Protein 5J09 (pdb70)

Organism: Beak and feather disease virus (NCBI:txid77856)

InterPro domains:
  IPR003383 Circovirus capsid protein [PF02443] (20-240)
  IPR038652 Circovirus capsid superfamily [G3DSA:2.60.120.950] (46-247)

Nearest PDB structures (foldseek):
  5j09-assembly1_J  TM=1.003E+00  e=5.217E-34  Beak and feather disease virus
  5j09-assembly1_A  TM=1.002E+00  e=1.500E-33  Beak and feather disease virus
  5j09-assembly1_D  TM=1.003E+00  e=3.091E-33  Beak and feather disease virus
  5j09-assembly1_I  TM=1.002E+00  e=6.733E-33  Beak and feather disease virus
  5j36-assembly1_E  TM=9.340E-01  e=5.034E-30  Beak and feather disease virus

Solvent-accessible surface area: 68090 Å² total; per-residue (Å²): 64,57,7,46,3,76,14,20,60,7,49,56,35,98,2,89,95,21,107,69,62,108,54,85,25,12,1,21,5,27,53,27,22,0,1,0,59,46,9,16,134,93,24,72,46,0,75,72,3,88,1,110,25,0,43,4,69,45,0,36,1,2,0,38,6,18,27,19,21,59,49,24,35,9,5,2,2,0,1,4,0,40,1,63,48,76,117,0,67,155,1,147,32,147,54,64,66,103,59,3,26,0,0,73,35,56,42,24,120,70,8,67,0,7,143,2,13,112,22,92,4,86,1,58,47,98,39,47,146,39,8,26,8,65,7,103,48,82,4,4,108,51,90,1,47,0,0,0,2,0,11,2,32,3,105,110,58,2,28,0,1,0,16,0,1,0,46,0,3,0,116,65,54,3,40,5,76,8,12,58,6,46,60,36,101,1,88,89,19,104,67,62,107,55,81,27,12,1,22,5,23,53,26,24,0,1,0,49,38,5,24,124,87,36,60,77,0,119,93,2,83,9,106,18,0,48,6,85,45,0,35,1,3,0,34,5,19,28,20,22,59,48,26,31,10,5,2,2,0,2,3,0,40,5,66,38,66,127,0,68,145,3,133,34,149,69,60,54,103,67,3,15,0,0,76,38,58,41,27,120,71,8,67,0,6,133,2,12,114,25,91,3,84,2,67,44,98,44,53,126,30,9,15,10,80,46,58,24,150,51,100,2,40,0,0,0,2,0,11,2,28,2,103,109,59,3,27,0,1,0,16,0,2,0,53,0,3,0,82,76,71,58,4,47,4,73,6,18,64,6,48,60,34,95,2,89,91,19,103,73,62,113,54,87,28,13,2,20,4,19,52,26,22,0,2,0,40,31,7,8,154,91,27,63,49,0,95,83,6,86,12,107,17,0,37,6,71,48,0,39,1,4,0,33,6,19,26,20,22,60,43,24,34,11,6,2,2,0,2,3,0,41,3,66,44,72,117,0,71,141,4,133,24,144,65,65,75,104,72,3,20,0,0,74,42,53,37,25,118,73,7,58,0,7,125,1,13,114,20,87,5,83,2,70,43,118,40,50,91,36,8,26,8,75,54,57,8,151,51,95,2,40,0,0,0,2,0,12,4,28,2,106,104,61,2,29,0,1,0,19,0,2,0,53,0,6,0,80,102,40,56,0,45,4,76,15,11,58,7,51,59,35,99,2,90,91,20,105,70,63,108,50,84,26,11,1,21,5,24,53,26,25,0,0,0,65,40,1,21,117,90,28,77,55,0,77,71,3,82,2,109,22,0,42,5,70,43,0,33,1,2,0,34,6,18,27,20,22,61,50,24,34,9,4,1,1,0,2,3,0,41,2,63,32,76,122,0,62,159,0,126,27,143,55,65,68,101,76,3,26,0,0,79,39,59,42,25,117,73,7,58,0,6,126,1,13,111,24,90,4,82,1,48,41,98,37,58,144,35,10,28,8,64,5,117,95,6,11,120,50,89,2,46,0,0,0,2,0,12,4,30,3,104,108,60,3,28,0,0,0,17,0,1,0,49,0,5,0,84,69,34,61,0,51,4,70,10,17,64,7,49,61,35,101,2,89,91,19,106,66,62,106,54,82,28,13,1,19,4,43,53,25,21,0,1,0,53,40,11,20,167,100,30,76,66,0,108,86,0,83,3,130,15,0,31,3,71,51,0,36,1,4,0,41,5,18,26,19,22,62,44,25,31,10,4,2,2,0,2,4,0,39,0,65,32,63,124,0,64,164,11,140,36,132,61,64,75,102,66,3,32,0,0,78,32,57,42,24,130,74,6,58,0,6,122,2,12,116,35,89,4,82,1,61,45,146,46,56,87,38,9,23,10,87,41,112,20,12,120,51,96,2,39,0,0,0,2,0,11,3,28,3,102,104,56,1,28,0,2,0,16,0,2,0,58,0,8,0,88,64,72,55,4,49,4,73,22,16,61,6,46,60,33,97,2,88,91,22,105,73,61,113,55,86,27,13,1,20,5,21,53,25,20,0,1,0,47,50,6,27,118,98,122,78,32,2,93,96,20,87,12,107,11,0,37,9,89,51,0,41,1,6,0,45,6,18,26,19,22,61,39,24,36,11,5,2,2,0,2,3,0,42,2,69,41,63,129,0,67,148,1,129,31,145,62,63,80,100,52,3,27,0,1,75,36,61,43,26,120,71,8,68,0,6,143,6,12,114,24,88,3,83,1,70,36,112,48,58,94,34,11,18,10,84,54,115,16,6,143,38,92,2,37,0,0,0,0,0,12,3,32,3,105,104,60,2,28,0,1,0,20,0,2,0,53,0,7,0,79,96,36,60,0,45,3,75,9,11,56,5,50,56,34,101,2,89,88,18,103,67,68,107,52,84,28,15,1,22,4,22,54,24,21,0,1,0,57,44,4,26,115,89,27,76,65,1,104,75,1,90,4,128,17,0,46,3,80,45,0,37,1,3,0,34,6,18,28,22,20,62,49,27,32,10,4,1,1,0,2,4,0,40,5,64,32,71,116,0,73,145,9,130,52,148,64,66,50,106,60,2,19,0,0,77,37,57,36,24,132,76,7,62,0,6,124,2,14,111,35,90,3,85,1,59,35,137,44,56,88,40,8,25,8,89,42,114,22,12,120,53,92,2,37,0,0,0,2,0,12,3,28,2,102,105,58,2,26,0,0,0,19,0,1,0,48,0,3,0,83,62,66,57,5,43,5,72,25,17,60,6,48,58,33,107,2,90,92,19,105,74,61,108,45,84,26,13,1,16,4,22,55,25,20,0,1,0,49,50,18,23,130,92,123,54,18,1,89,85,8,88,13,110,19,0,50,8,79,42,0,39,1,5,0,29,6,18,26,21,20,60,49,26,33,10,5,2,1,0,2,3,0,41,1,68,35,70,116,0,66,167,12,120,31,142,68,62,75,102,74,2,27,0,0,72,40,53,36,27,116,71,9,65,0,6,135,2,12,114,22,90,4,90,3,68,38,142,44,46,69,40,9,24,10,81,50,53,6,154,51,89,2,40,0,0,0,1,0,12,3,30,3,101,107,57,2,24,0,1,0,18,0,2,0,52,0,3,0,90,99,61,55,6,47,4,75,8,19,66,7,48,58,34,103,2,94,89,18,103,77,73,108,48,91,26,17,1,21,5,26,56,27,22,0,1,0,50,29,8,25,136,103,31,57,68,0,82,83,5,87,13,113,17,0,37,6,82,48,0,36,1,4,0,49,6,18,26,20,22,61,31,24,32,10,6,1,2,0,1,3,0,39,3,77,49,66,121,0,67,170,10,135,26,144,66,72,71,100,73,3,22,0,0,78,42,52,37,24,118,77,8,69,0,6,142,6,13,111,26,87,5,82,1,72,50,99,36,47,127,31,8,14,9,83,50,56,13,140,53,95,1,42,0,0,0,2,0,12,3,31,3,100,104,58,2,25,0,1,0,18,0,2,0,53,0,8,0,76,84,48,54,0,46,3,75,12,20,64,7,49,56,35,100,2,93,87,19,103,76,71,107,49,89,26,17,1,19,5,20,54,28,22,0,0,0,70,46,12,19,169,98,25,79,66,1,112,70,1,93,2,121,18,0,42,7,83,47,0,38,1,4,0,49,6,17,27,20,21,60,48,26,32,10,5,2,1,0,2,3,0,41,4,68,52,82,121,0,68,139,0,145,26,144,63,75,59,103,61,2,16,0,0,72,32,59,38,25,119,74,8,42,0,4,123,6,14,113,28,90,4,81,2,78,55,109,35,53,128,34,9,17,9,78,44,120,16,14,129,50,97,2,47,0,0,0,2,0,12,2,32,3,101,105,58,2,26,0,2,0,19,0,2,0,50,0,6,0,81,68

B-factor: mean 31.11, std 16.13, range [8.39, 122.55]

Sequence (1698 aa):
RIYTLRLTRQFQFKINKQTTSVGNLIFNADYITFALDDFLQAVPNPHTLNFEDYRIKLAKMEMRPTGGHYTVQSDGFGHTAVIQDSRITRFKTTADQTQDPLAPFDGAKKWFVSRGFKRLLRPKPNSARTGWIPLQSAGTKVRHYGIAFSFPQPEQTITYVTKLTLYVQFRRIYTLRLTRQFQFKINKQTTSVGNLIFNADYITFALDDFLQAVPNPHTLNFEDYRIKLAKMEMRPTGGHYTVQSDGFGHTAVIQDSRITRFKTTADQTQDPLAPFDGAKKWFVSRGFKRLLRPKPNSARTGWIPLGTKVRHYGIAFSFPQPEQTITYVTKLTLYVQFRQRIYTLRLTRQFQFKINKQTTSVGNLIFNADYITFALDDFLQAVPNPHTLNFEDYRIKLAKMEMRPTGGHYTVQSDGFGHTAVIQDSRITRFKTTADQTQDPLAPFDGAKKWFVSRGFKRLLRPKPNSARTGWIPLGTKVRHYGIAFSFPQPEQTITYVTKLTLYVQFRQRIYTLRLTRQFQFKINKQTTSVGNLIFNADYITFALDDFLQAVPNPHTLNFEDYRIKLAKMEMRPTGGHYTVQSDGFGHTAVIQDSRITRFKTTADQTQDPLAPFDGAKKWFVSRGFKRLLRPKPNSARTGWIPLQAGTKVRHYGIAFSFPQPEQTITYVTKLTLYVQFRQRIYTLRLTRQFQFKINKQTTSVGNLIFNADYITFALDDFLQAVPNPHTLNFEDYRIKLAKMEMRPTGGHYTVQSDGFGHTAVIQDSRITRFKTTADQTQDPLAPFDGAKKWFVSRGFKRLLRPKPNSARTGWIPLAGTKVRHYGIAFSFPQPEQTITYVTKLTLYVQFRQRIYTLRLTRQFQFKINKQTTSVGNLIFNADYITFALDDFLQAVPNPHTLNFEDYRIKLAKMEMRPTGGHYTVQSDGFGHTAVIQDSRITRFKTTADQTQDPLAPFDGAKKWFVSRGFKRLLRPKPNSARTGWIPLAGTKVRHYGIAFSFPQPEQTITYVTKLTLYVQFRQRIYTLRLTRQFQFKINKQTTSVGNLIFNADYITFALDDFLQAVPNPHTLNFEDYRIKLAKMEMRPTGGHYTVQSDGFGHTAVIQDSRITRFKTTADQTQDPLAPFDGAKKWFVSRGFKRLLRPKPNSARTGWIPLAGTKVRHYGIAFSFPQPEQTITYVTKLTLYVQFRQRIYTLRLTRQFQFKINKQTTSVGNLIFNADYITFALDDFLQAVPNPHTLNFEDYRIKLAKMEMRPTGGHYTVQSDGFGHTAVIQDSRITRFKTTADQTQDPLAPFDGAKKWFVSRGFKRLLRPKPNSARTGWIPLGTKVRHYGIAFSFPQPEQTITYVTKLTLYVQFRQRIYTLRLTRQFQFKINKQTTSVGNLIFNADYITFALDDFLQAVPNPHTLNFEDYRIKLAKMEMRPTGGHYTVQSDGFGHTAVIQDSRITRFKTTADQTQDPLAPFDGAKKWFVSRGFKRLLRPKPNSARTGWIPLGTKVRHYGIAFSFPQPEQTITYVTKLTLYVQFRQRIYTLRLTRQFQFKINKQTTSVGNLIFNADYITFALDDFLQAVPNPHTLNFEDYRIKLAKMEMRPTGGHYTVQSDGFGHTAVIQDSRITRFKTTADQTQDPLAPFDGAKKWFVSRGFKRLLRPKPNSARTGWIPLAGTKVRHYGIAFSFPQPEQTITYVTKLTLYVQFRQ

Radius of gyration: 36.26 Å; Cα contacts (8 Å, |Δi|>4): 4708; chains: 10; bounding box: 75×99×94 Å

CATH classification: 2.60.120.950

Secondary structure (DSSP, 8-state):
--EEEEEEEEEEEEEPPP-SSTTS--EEEEEEEE-HHHH-SSSPPTTTTT--EEEEEEEEEEEEEETT-BTTB---EEEEEE--SGGGGGGS-SS-BSS-SSTTSTT-EEEETTTBEEEEE--B--HHHH--EE----GGG--EEEEEEEEEPPSS-EEEEEEEEEEEEE-/-EEEEEEEEEEEEEEPPP-SSTTS--EEEEEEEE-GGGG-SSS--GGGTT--EEEEEEEEEEEEEETT-BTTB---EEEEEE--SGGGGGGS-SS-BSS-SSTTSTT-EEEETTT-EEEEE--B--HHHH--EE--TT--EEEEEEEEEPPSS-EEEEEEEEEEEEEE-/--EEEEEEEEEEEEEPPP-SSTTS--EEEEEEEE-GGGT-TTS--GGGS---EEEEEEEEEEEEEETT-BTTB---EEEEEE--SGGGGGGS-SS-BSS-SSTTSTT-EEEETTTBEEEEE--B--HHHH--EE--TT--EEEEEEEEEPPSS-EEEEEEEEEEEEEE-/-EEEEEEEEEEEEEEPPP-SSTTS--EEEEEEEE-HHHH-TTS--GGGTT--EEEEEEEEEEEEE-TT-BTTB---EEEEEE--SGGGGGGS-SS-BSS-SSTTSTT-EEEETTTBEEEEE--B--HHHH--EE---GGG--EEEEEEEEEPPSS-EEEEEEEEEEEEEE-/-EEEEEEEEEEEEEEPPP-SSTTS--EEEEEEEE-GGGG-TTS--GGGTT--EEEEEEEEEEEEEETT-BTTB---EEEEEE--SGGGGG---SS-BSS-SSTTSTT-EEEETTT-EEEEE--B--HHHH--EE--GGG--EEEEEEEEEPPSS-EEEEEEEEEEEEEE-/--EEEEEEEEEEEEEPPP-SSTTS--EEEEEEEE-HHHH--SSS-GGGS---EEEEEEEEEEEEE-TT-BTTB---EEEEEE--SGGGGGGS-SS-BSS-SSTTSTT-EEEETTTBEEEEE--B--HHHH--EE--GGG--EEEEEEEEEPPSS-EEEEEEEEEEEEEE-/-EEEEEEEEEEEEEEPPP-SSTTS--EEEEEEEE-GGGG-SSS--GGGTT--EEEEEEEEEEEEEETT-BTTB---EEEEEE--SGGGGGGS-SS-BSS-SSTTSTT-EEEETTT-EEEEE--B--HHHH--EE--GGG--EEEEEEEEEPPSS-EEEEEEEEEEEEEE-/--EEEEEEEEEEEEEPPP-SSTTS--EEEEEEEE-HHHH--SSS-GGGS---EEEEEEEEEEEEEETT-BTTB---EEEEEE--SGGGGGGS-SS-BSS-SSTTSTT-EEEETTT-EEEEE--B--HHHH--EE--TT--EEEEEEEEEPPSS-EEEEEEEEEEEEEE-/-EEEEEEEEEEEEEEPPP-SSTTS--EEEEEEEE-GGGG-SSS--GGGSS--EEEEEEEEEEEEEETT-BTTB---EEEEEE--SGGGGGGS-SS-BSS-SSTTSTT-EEEETTT-EEEEE--B--HHHH--EE--TT--EEEEEEEEEPPSS-EEEEEEEEEEEEEE-/-EEEEEEEEEEEEEEPPP-SSTTS--EEEEEEEE-GGGG-TTS--GGGTT--EEEEEEEEEEEEEETT-BTTB---EEEEEE--SGGGGGGS-SS-BSS-SSTTSTT-EEEETTTBEEEEE--B--HHHH--EE--GGG--EEEEEEEEEPPSS-EEEEEEEEEEEEEE-

Structure (mmCIF, N/CA/C/O backbone):
data_5J09
#
_entry.id   5J09
#
_cell.length_a   78.791
_cell.length_b   148.370
_cell.length_c   188.620
_cell.angle_alpha   90.00
_cell.angle_beta   90.00
_cell.angle_gamma   90.00
#
_symmetry.space_group_name_H-M   'P 21 21 21'
#
loop_
_entity.id
_entity.type
_entity.pdbx_description
1 polymer 'Beak and feather disease virus capsid protein'
2 water water
#
loop_
_atom_site.group_PDB
_atom_site.id
_atom_site.type_symbol
_atom_site.label_atom_id
_atom_site.label_alt_id
_atom_site.label_comp_id
_atom_site.label_asym_id
_atom_site.label_entity_id
_atom_site.label_seq_id
_atom_site.pdbx_PDB_ins_code
_atom_site.Cartn_x
_atom_site.Cartn_y
_atom_site.Cartn_z
_atom_site.occupancy
_atom_site.B_iso_or_equiv
_atom_site.auth_seq_id
_atom_site.auth_comp_id
_atom_site.auth_asym_id
_atom_site.auth_atom_id
_atom_site.pdbx_PDB_model_num
ATOM 1 N N . ARG A 1 56 ? 11.196 96.156 54.456 1.00 26.44 46 ARG A N 1
ATOM 2 C CA . ARG A 1 56 ? 12.067 95.401 53.511 1.00 25.94 46 ARG A CA 1
ATOM 3 C C . ARG A 1 56 ? 13.506 95.379 54.014 1.00 27.26 46 ARG A C 1
ATOM 4 O O . ARG A 1 56 ? 14.112 96.428 54.235 1.00 25.39 46 ARG A O 1
ATOM 10 N N . ILE A 1 57 ? 14.048 94.177 54.189 1.00 21.97 47 ILE A N 1
ATOM 11 C CA . ILE A 1 57 ? 15.395 93.980 54.716 1.00 21.87 47 ILE A CA 1
ATOM 12 C C . ILE A 1 57 ? 16.253 93.377 53.613 1.00 19.44 47 ILE A C 1
ATOM 13 O O . ILE A 1 57 ? 15.917 92.325 53.056 1.00 20.61 47 ILE A O 1
ATOM 29 N N . TYR A 1 58 ? 17.356 94.047 53.300 1.00 16.34 48 TYR A N 1
ATOM 30 C CA . TYR A 1 58 ? 18.336 93.554 52.346 1.00 15.54 48 TYR A CA 1
ATOM 31 C C . TYR A 1 58 ? 19.542 93.012 53.101 1.00 16.89 48 TYR A C 1
ATOM 32 O O . TYR A 1 58 ? 20.024 93.634 54.052 1.00 19.86 48 TYR A O 1
ATOM 50 N N . THR A 1 59 ? 20.022 91.848 52.677 1.00 15.41 49 THR A N 1
ATOM 51 C CA . THR A 1 59 ? 21.101 91.150 53.359 1.00 17.58 49 THR A CA 1
ATOM 52 C C . THR A 1 59 ? 22.341 91.106 52.478 1.00 15.28 49 THR A C 1
ATOM 53 O O . THR A 1 59 ? 22.253 90.862 51.271 1.00 15.56 49 THR A O 1
ATOM 64 N N . LEU A 1 60 ? 23.494 91.341 53.096 1.00 18.48 50 LEU A N 1
ATOM 65 C CA . LEU A 1 60 ? 24.784 91.282 52.427 1.00 16.30 50 LEU A CA 1
ATOM 66 C C . LEU A 1 60 ? 25.698 90.366 53.224 1.00 17.30 50 LEU A C 1
ATOM 67 O O . LEU A 1 60 ? 25.854 90.545 54.437 1.00 16.62 50 LEU A O 1
ATOM 83 N N . ARG A 1 61 ? 26.289 89.381 52.552 1.00 17.70 51 ARG A N 1
ATOM 84 C CA . ARG A 1 61 ? 27.224 88.458 53.182 1.00 19.84 51 ARG A CA 1
ATOM 85 C C . ARG A 1 61 ? 28.644 88.876 52.825 1.00 12.96 51 ARG A C 1
ATOM 86 O O . ARG A 1 61 ? 28.985 88.980 51.642 1.00 16.82 51 ARG A O 1
ATOM 107 N N . LEU A 1 62 ? 29.463 89.110 53.846 1.00 13.86 52 LEU A N 1
ATOM 108 C CA . LEU A 1 62 ? 30.854 89.499 53.674 1.00 15.54 52 LEU A CA 1
ATOM 109 C C . LEU A 1 62 ? 31.749 88.534 54.440 1.00 16.55 52 LEU A C 1
ATOM 110 O O . LEU A 1 62 ? 31.342 87.956 55.453 1.00 16.70 52 LEU A O 1
ATOM 126 N N . THR A 1 63 ? 32.975 88.363 53.951 1.00 16.45 53 THR A N 1
ATOM 127 C CA . THR A 1 63 ? 33.883 87.393 54.543 1.00 15.11 53 THR A CA 1
ATOM 128 C C . THR A 1 63 ? 35.322 87.863 54.391 1.00 18.07 53 THR A C 1
ATOM 129 O O . THR A 1 63 ? 35.675 88.539 53.421 1.00 14.49 53 THR A O 1
ATOM 140 N N . ARG A 1 64 ? 36.148 87.487 55.366 1.00 15.24 54 ARG A N 1
ATOM 141 C CA . ARG A 1 64 ? 37.587 87.692 55.297 1.00 14.16 54 ARG A CA 1
ATOM 142 C C . ARG A 1 64 ? 38.270 86.563 56.055 1.00 15.41 54 ARG A C 1
ATOM 143 O O . ARG A 1 64 ? 37.658 85.894 56.894 1.00 11.14 54 ARG A O 1
ATOM 164 N N . GLN A 1 65 ? 39.549 86.354 55.752 1.00 14.28 55 GLN A N 1
ATOM 165 C CA . GLN A 1 65 ? 40.312 85.268 56.348 1.00 16.57 55 GLN A CA 1
ATOM 166 C C . GLN A 1 65 ? 41.656 85.783 56.841 1.00 19.87 55 GLN A C 1
ATOM 167 O O . GLN A 1 65 ? 42.134 86.843 56.429 1.00 15.34 55 GLN A O 1
ATOM 181 N N . PHE A 1 66 ? 42.268 85.006 57.727 1.00 12.36 56 PHE A N 1
ATOM 182 C CA . PHE A 1 66 ? 43.591 85.321 58.251 1.00 14.07 56 PHE A CA 1
ATOM 183 C C . PHE A 1 66 ? 44.132 84.077 58.940 1.00 20.59 56 PHE A C 1
ATOM 184 O O . PHE A 1 66 ? 43.403 83.115 59.198 1.00 14.67 56 PHE A O 1
ATOM 201 N N . GLN A 1 67 ? 45.428 84.109 59.225 1.00 20.31 57 GLN A N 1
ATOM 202 C CA . GLN A 1 67 ? 46.097 83.017 59.912 1.00 15.83 57 GLN A CA 1
ATOM 203 C C . GLN A 1 67 ? 46.115 83.279 61.411 1.00 23.57 57 GLN A C 1
ATOM 204 O O . GLN A 1 67 ? 46.227 84.425 61.854 1.00 17.11 57 GLN A O 1
ATOM 218 N N . PHE A 1 68 ? 45.986 82.209 62.187 1.00 17.44 58 PHE A N 1
ATOM 219 C CA . PHE A 1 68 ? 46.126 82.270 63.633 1.00 17.09 58 PHE A CA 1
ATOM 220 C C . PHE A 1 68 ? 47.018 81.122 64.077 1.00 18.85 58 PHE A C 1
ATOM 221 O O . PHE A 1 68 ? 46.975 80.033 63.497 1.00 18.46 58 PHE A O 1
ATOM 238 N N . LYS A 1 69 ? 47.838 81.373 65.094 1.00 16.54 59 LYS A N 1
ATOM 239 C CA . LYS A 1 69 ? 48.794 80.388 65.576 1.00 20.93 59 LYS A CA 1
ATOM 240 C C . LYS A 1 69 ? 48.683 80.244 67.085 1.00 14.59 59 LYS A C 1
ATOM 241 O O . LYS A 1 69 ? 48.590 81.239 67.810 1.00 15.99 59 LYS A O 1
ATOM 260 N N . ILE A 1 70 ? 48.693 78.998 67.549 1.00 16.97 60 ILE A N 1
ATOM 261 C CA . ILE A 1 70 ? 48.836 78.673 68.963 1.00 14.53 60 ILE A CA 1
ATOM 262 C C . ILE A 1 70 ? 50.250 78.141 69.151 1.00 19.02 60 ILE A C 1
ATOM 263 O O . ILE A 1 70 ? 50.605 77.092 68.598 1.00 17.93 60 ILE A O 1
ATOM 279 N N . ASN A 1 71 ? 51.055 78.864 69.921 1.00 21.30 61 ASN A N 1
ATOM 280 C CA . ASN A 1 71 ? 52.468 78.542 70.053 1.00 19.92 61 ASN A CA 1
ATOM 281 C C . ASN A 1 71 ? 52.685 77.416 71.055 1.00 16.70 61 ASN A C 1
ATOM 282 O O . ASN A 1 71 ? 51.920 77.242 72.008 1.00 15.67 61 ASN A O 1
ATOM 293 N N . LYS A 1 72 ? 53.746 76.644 70.828 1.00 19.14 62 LYS A N 1
ATOM 294 C CA . LYS A 1 72 ? 54.079 75.563 71.741 1.00 19.91 62 LYS A CA 1
ATOM 295 C C . LYS A 1 72 ? 54.326 76.115 73.139 1.00 18.77 62 LYS A C 1
ATOM 296 O O . LYS A 1 72 ? 54.811 77.236 73.314 1.00 16.04 62 LYS A O 1
ATOM 315 N N . GLN A 1 73 ? 53.986 75.313 74.142 1.00 17.90 63 GLN A N 1
ATOM 316 C CA . GLN A 1 73 ? 54.146 75.736 75.524 1.00 23.07 63 GLN A CA 1
ATOM 317 C C . GLN A 1 73 ? 55.626 75.846 75.871 1.00 20.24 63 GLN A C 1
ATOM 318 O O . GLN A 1 73 ? 56.402 74.917 75.629 1.00 17.58 63 GLN A O 1
ATOM 332 N N . THR A 1 74 ? 56.016 76.991 76.431 1.00 23.83 64 THR A N 1
ATOM 333 C CA . THR A 1 74 ? 57.387 77.225 76.859 1.00 29.06 64 THR A CA 1
ATOM 334 C C . THR A 1 74 ? 57.494 77.604 78.329 1.00 29.96 64 THR A C 1
ATOM 335 O O . THR A 1 74 ? 58.612 77.764 78.832 1.00 28.71 64 THR A O 1
ATOM 346 N N . THR A 1 75 ? 56.373 77.758 79.028 1.00 24.38 65 THR A N 1
ATOM 347 C CA . THR A 1 75 ? 56.365 78.071 80.448 1.00 24.47 65 THR A CA 1
ATOM 348 C C . THR A 1 75 ? 55.643 76.964 81.201 1.00 25.99 65 THR A C 1
ATOM 349 O O . THR A 1 75 ? 54.611 76.460 80.745 1.00 21.71 65 THR A O 1
ATOM 360 N N . SER A 1 76 ? 56.192 76.587 82.354 1.00 24.06 66 SER A N 1
ATOM 361 C CA . SER A 1 76 ? 55.612 75.532 83.180 1.00 26.85 66 SER A CA 1
ATOM 362 C C . SER A 1 76 ? 55.410 74.256 82.364 1.00 22.62 66 SER A C 1
ATOM 363 O O . SER A 1 76 ? 54.394 73.568 82.485 1.00 21.03 66 SER A O 1
ATOM 371 N N . VAL A 1 77 ? 56.397 73.941 81.520 1.00 22.41 67 VAL A N 1
ATOM 372 C CA . VAL A 1 77 ? 56.281 72.799 80.622 1.00 28.02 67 VAL A CA 1
ATOM 373 C C . VAL A 1 77 ? 56.047 71.530 81.429 1.00 29.15 67 VAL A C 1
ATOM 374 O O . VAL A 1 77 ? 56.698 71.288 82.454 1.00 21.98 67 VAL A O 1
ATOM 387 N N . GLY A 1 78 ? 55.117 70.704 80.954 1.00 23.38 68 GLY A N 1
ATOM 388 C CA . GLY A 1 78 ? 54.684 69.522 81.666 1.00 25.41 68 GLY A CA 1
ATOM 389 C C . GLY A 1 78 ? 53.415 69.712 82.466 1.00 20.67 68 GLY A C 1
ATOM 390 O O . GLY A 1 78 ? 52.834 68.719 82.919 1.00 25.90 68 GLY A O 1
ATOM 394 N N . ASN A 1 79 ? 52.971 70.952 82.646 1.00 19.96 69 ASN A N 1
ATOM 395 C CA . ASN A 1 79 ? 51.769 71.267 83.399 1.00 25.48 69 ASN A CA 1
ATOM 396 C C . ASN A 1 79 ? 50.713 71.864 82.478 1.00 18.35 69 ASN A C 1
ATOM 397 O O . ASN A 1 79 ? 51.014 72.397 81.406 1.00 14.04 69 ASN A O 1
ATOM 408 N N . LEU A 1 80 ? 49.462 71.766 82.915 1.00 19.00 70 LEU A N 1
ATOM 409 C CA . LEU A 1 80 ? 48.338 72.285 82.147 1.00 21.68 70 LEU A CA 1
ATOM 410 C C . LEU A 1 80 ? 48.190 73.780 82.401 1.00 17.16 70 LEU A C 1
ATOM 411 O O . LEU A 1 80 ? 47.992 74.205 83.544 1.00 18.40 70 LEU A O 1
ATOM 427 N N . ILE A 1 81 ? 48.286 74.576 81.337 1.00 14.68 71 ILE A N 1
ATOM 428 C CA . ILE A 1 81 ? 48.019 76.005 81.401 1.00 14.05 71 ILE A CA 1
ATOM 429 C C . ILE A 1 81 ? 47.140 76.382 80.217 1.00 16.30 71 ILE A C 1
ATOM 430 O O . ILE A 1 81 ? 47.138 75.711 79.181 1.00 16.52 71 ILE A O 1
ATOM 446 N N . PHE A 1 82 ? 46.390 77.469 80.379 1.00 15.73 72 PHE A N 1
ATOM 447 C CA . PHE A 1 82 ? 45.468 77.947 79.362 1.00 19.22 72 PHE A CA 1
ATOM 448 C C . PHE A 1 82 ? 45.799 79.382 78.979 1.00 22.73 72 PHE A C 1
ATOM 449 O O . PHE A 1 82 ? 46.293 80.166 79.796 1.00 18.35 72 PHE A O 1
ATOM 466 N N . ASN A 1 83 ? 45.521 79.713 77.722 1.00 17.81 73 ASN A N 1
ATOM 467 C CA . ASN A 1 83 ? 45.523 81.083 77.231 1.00 21.98 73 ASN A CA 1
ATOM 468 C C . ASN A 1 83 ? 44.273 81.283 76.383 1.00 21.13 73 ASN A C 1
ATOM 469 O O . ASN A 1 83 ? 43.508 80.344 76.140 1.00 16.24 73 ASN A O 1
ATOM 480 N N . ALA A 1 84 ? 44.057 82.515 75.929 1.00 18.62 74 ALA A N 1
ATOM 481 C CA . ALA A 1 84 ? 42.863 82.819 75.158 1.00 16.62 74 ALA A CA 1
ATOM 482 C C . ALA A 1 84 ? 43.119 84.019 74.260 1.00 24.15 74 ALA A C 1
ATOM 483 O O . ALA A 1 84 ? 44.085 84.765 74.438 1.00 19.17 74 ALA A O 1
ATOM 490 N N . ASP A 1 85 ? 42.232 84.182 73.281 1.00 14.16 75 ASP A N 1
ATOM 491 C CA . ASP A 1 85 ? 42.226 85.341 72.402 1.00 17.55 75 ASP A CA 1
ATOM 492 C C . ASP A 1 85 ? 40.773 85.622 72.038 1.00 18.40 75 ASP A C 1
ATOM 493 O O . ASP A 1 85 ? 39.860 84.923 72.485 1.00 14.25 75 ASP A O 1
ATOM 502 N N . TYR A 1 86 ? 40.552 86.650 71.221 1.00 18.45 76 TYR A N 1
ATOM 503 C CA . TYR A 1 86 ? 39.184 87.036 70.908 1.00 16.85 76 TYR A CA 1
ATOM 504 C C . TYR A 1 86 ? 39.145 87.797 69.591 1.00 17.64 76 TYR A C 1
ATOM 505 O O . TYR A 1 86 ? 40.163 88.299 69.106 1.00 19.04 76 TYR A O 1
ATOM 523 N N . ILE A 1 87 ? 37.941 87.876 69.028 1.00 17.93 77 ILE A N 1
ATOM 524 C CA . ILE A 1 87 ? 37.684 88.546 67.760 1.00 17.87 77 ILE A CA 1
ATOM 525 C C . ILE A 1 87 ? 36.505 89.491 67.946 1.00 19.98 77 ILE A C 1
ATOM 526 O O . ILE A 1 87 ? 35.515 89.142 68.599 1.00 17.36 77 ILE A O 1
ATOM 542 N N . THR A 1 88 ? 36.616 90.686 67.377 1.00 16.79 78 THR A N 1
ATOM 543 C CA . THR A 1 88 ? 35.515 91.635 67.308 1.00 15.42 78 THR A CA 1
ATOM 544 C C . THR A 1 88 ? 35.207 91.921 65.844 1.00 20.14 78 THR A C 1
ATOM 545 O O . THR A 1 88 ? 35.980 91.580 64.945 1.00 15.48 78 THR A O 1
ATOM 556 N N . PHE A 1 89 ? 34.064 92.559 65.605 1.00 16.80 79 PHE A N 1
ATOM 557 C CA . PHE A 1 89 ? 33.543 92.730 64.256 1.00 20.83 79 PHE A CA 1
ATOM 558 C C . PHE A 1 89 ? 33.142 94.178 64.022 1.00 18.91 79 PHE A C 1
ATOM 559 O O . PHE A 1 89 ? 32.414 94.768 64.828 1.00 22.03 79 PHE A O 1
ATOM 576 N N . ALA A 1 90 ? 33.619 94.741 62.916 1.00 21.02 80 ALA A N 1
ATOM 577 C CA . ALA A 1 90 ? 33.178 96.038 62.429 1.00 23.55 80 ALA A CA 1
ATOM 578 C C . ALA A 1 90 ? 32.943 95.927 60.932 1.00 20.90 80 ALA A C 1
ATOM 579 O O . ALA A 1 90 ? 33.715 95.277 60.223 1.00 17.81 80 ALA A O 1
ATOM 586 N N . LEU A 1 91 ? 31.868 96.557 60.457 1.00 19.90 81 LEU A N 1
ATOM 587 C CA . LEU A 1 91 ? 31.533 96.468 59.040 1.00 18.93 81 LEU A CA 1
ATOM 588 C C . LEU A 1 91 ? 32.695 96.935 58.171 1.00 24.54 81 LEU A C 1
ATOM 589 O O . LEU A 1 91 ? 32.948 96.369 57.100 1.00 20.06 81 LEU A O 1
ATOM 605 N N . ASP A 1 92 ? 33.427 97.957 58.621 1.00 22.74 82 ASP A N 1
ATOM 606 C CA . ASP A 1 92 ? 34.560 98.451 57.847 1.00 28.47 82 ASP A CA 1
ATOM 607 C C . ASP A 1 92 ? 35.663 97.406 57.713 1.00 26.24 82 ASP A C 1
ATOM 608 O O . ASP A 1 92 ? 36.455 97.478 56.769 1.00 26.14 82 ASP A O 1
ATOM 617 N N . ASP A 1 93 ? 35.739 96.439 58.634 1.00 26.76 83 ASP A N 1
ATOM 618 C CA . ASP A 1 93 ? 36.698 95.349 58.487 1.00 23.34 83 ASP A CA 1
ATOM 619 C C . ASP A 1 93 ? 36.423 94.507 57.249 1.00 17.15 83 ASP A C 1
ATOM 620 O O . ASP A 1 93 ? 37.335 93.842 56.744 1.00 21.51 83 ASP A O 1
ATOM 629 N N . PHE A 1 94 ? 35.185 94.514 56.757 1.00 20.76 84 PHE A N 1
ATOM 630 C CA . PHE A 1 94 ? 34.776 93.673 55.644 1.00 21.96 84 PHE A CA 1
ATOM 631 C C . PHE A 1 94 ? 34.428 94.458 54.386 1.00 23.04 84 PHE A C 1
ATOM 632 O O . PHE A 1 94 ? 34.273 93.845 53.323 1.00 23.20 84 PHE A O 1
ATOM 649 N N . LEU A 1 95 ? 34.299 95.781 54.477 1.00 35.07 85 LEU A N 1
ATOM 650 C CA . LEU A 1 95 ? 33.883 96.620 53.351 1.00 49.92 85 LEU A CA 1
ATOM 651 C C . LEU A 1 95 ? 35.051 97.468 52.854 1.00 60.39 85 LEU A C 1
ATOM 652 O O . LEU A 1 95 ? 35.061 98.692 53.010 1.00 72.59 85 LEU A O 1
ATOM 668 N N . GLN A 1 96 ? 36.037 96.824 52.234 1.00 63.63 86 GLN A N 1
ATOM 669 C CA . GLN A 1 96 ? 37.037 97.570 51.478 1.00 68.03 86 GLN A CA 1
ATOM 670 C C . GLN A 1 96 ? 36.842 97.436 49.976 1.00 67.31 86 GLN A C 1
ATOM 671 O O . GLN A 1 96 ? 36.921 98.435 49.257 1.00 71.10 86 GLN A O 1
ATOM 685 N N . ALA A 1 97 ? 36.554 96.229 49.486 1.00 63.33 87 ALA A N 1
ATOM 686 C CA . ALA A 1 97 ? 36.260 96.059 48.068 1.00 67.07 87 ALA A CA 1
ATOM 687 C C . ALA A 1 97 ? 34.923 96.694 47.706 1.00 66.40 87 ALA A C 1
ATOM 688 O O . ALA A 1 97 ? 34.764 97.235 46.606 1.00 64.15 87 ALA A O 1
ATOM 695 N N . VAL A 1 98 ? 33.958 96.645 48.619 1.00 53.44 88 VAL A N 1
ATOM 696 C CA . VAL A 1 98 ? 32.591 97.076 48.333 1.00 49.25 88 VAL A CA 1
ATOM 697 C C . VAL A 1 98 ? 32.449 98.564 48.634 1.00 48.12 88 VAL A C 1
ATOM 698 O O . VAL A 1 98 ? 32.926 99.026 49.680 1.00 42.06 88 VAL A O 1
ATOM 711 N N . PRO A 1 99 ? 31.803 99.349 47.770 1.00 46.80 89 PRO A N 1
ATOM 712 C CA . PRO A 1 99 ? 31.549 100.754 48.109 1.00 44.92 89 PRO A CA 1
ATOM 713 C C . PRO A 1 99 ? 30.636 100.872 49.321 1.00 37.39 89 PRO A C 1
ATOM 714 O O . PRO A 1 99 ? 29.898 99.949 49.671 1.00 35.00 89 PRO A O 1
ATOM 725 N N . ASN A 1 100 ? 30.695 102.031 49.965 1.00 34.95 90 ASN A N 1
ATOM 726 C CA . ASN A 1 100 ? 29.903 102.248 51.167 1.00 39.76 90 ASN A CA 1
ATOM 727 C C . ASN A 1 100 ? 28.420 102.070 50.843 1.00 35.35 90 ASN A C 1
ATOM 728 O O . ASN A 1 100 ? 27.922 102.691 49.894 1.00 34.77 90 ASN A O 1
ATOM 739 N N . PRO A 1 101 ? 27.684 101.242 51.593 1.00 34.89 91 PRO A N 1
ATOM 740 C CA . PRO A 1 101 ? 26.259 101.041 51.276 1.00 27.67 91 PRO A CA 1
ATOM 741 C C . PRO A 1 101 ? 25.429 102.313 51.333 1.00 29.69 91 PRO A C 1
ATOM 742 O O . PRO A 1 101 ? 24.279 102.296 50.874 1.00 25.00 91 PRO A O 1
ATOM 753 N N . HIS A 1 102 ? 25.963 103.407 51.883 1.00 35.82 92 HIS A N 1
ATOM 754 C CA . HIS A 1 102 ? 25.237 104.671 51.879 1.00 38.86 92 HIS A CA 1
ATOM 755 C C . HIS A 1 102 ? 25.125 105.257 50.480 1.00 28.48 92 HIS A C 1
ATOM 756 O O . HIS A 1 102 ? 24.223 106.063 50.230 1.00 33.82 92 HIS A O 1
ATOM 770 N N . THR A 1 103 ? 26.017 104.871 49.565 1.00 30.29 93 THR A N 1
ATOM 771 C CA . THR A 1 103 ? 25.876 105.305 48.180 1.00 31.27 93 THR A CA 1
ATOM 772 C C . THR A 1 103 ? 24.672 104.645 47.526 1.00 36.34 93 THR A C 1
ATOM 773 O O . THR A 1 103 ? 24.014 105.258 46.680 1.00 32.66 93 THR A O 1
ATOM 784 N N . LEU A 1 104 ? 24.391 103.396 47.876 1.00 33.02 94 LEU A N 1
ATOM 785 C CA . LEU A 1 104 ? 23.025 102.911 47.805 1.00 33.04 94 LEU A CA 1
ATOM 786 C C . LEU A 1 104 ? 22.191 103.674 48.825 1.00 40.84 94 LEU A C 1
ATOM 787 O O . LEU A 1 104 ? 22.671 104.035 49.904 1.00 51.75 94 LEU A O 1
ATOM 803 N N . ASN A 1 105 ? 20.927 103.918 48.491 1.00 29.87 95 ASN A N 1
ATOM 804 C CA . ASN A 1 105 ? 20.139 104.832 49.309 1.00 37.39 95 ASN A CA 1
ATOM 805 C C . ASN A 1 105 ? 19.735 104.201 50.644 1.00 32.09 95 ASN A C 1
ATOM 806 O O . ASN A 1 105 ? 18.602 104.385 51.104 1.00 34.24 95 ASN A O 1
ATOM 817 N N . PHE A 1 106 ? 20.647 103.467 51.282 1.00 28.70 96 PHE A N 1
ATOM 818 C CA . PHE A 1 106 ? 20.387 102.878 52.591 1.00 31.92 96 PHE A CA 1
ATOM 819 C C . PHE A 1 106 ? 20.717 103.876 53.691 1.00 26.80 96 PHE A C 1
ATOM 820 O O . PHE A 1 106 ? 21.689 104.633 53.595 1.00 28.33 96 PHE A O 1
ATOM 837 N N . GLU A 1 107 ? 19.910 103.851 54.748 1.00 22.58 97 GLU A N 1
ATOM 838 C CA . GLU A 1 107 ? 20.057 104.755 55.882 1.00 28.14 97 GLU A CA 1
ATOM 839 C C . GLU A 1 107 ? 20.747 104.099 57.070 1.00 33.08 97 GLU A C 1
ATOM 840 O O . GLU A 1 107 ? 21.588 104.731 57.716 1.00 27.66 97 GLU A O 1
ATOM 852 N N . ASP A 1 108 ? 20.419 102.842 57.368 1.00 28.65 98 ASP A N 1
ATOM 853 C CA . ASP A 1 108 ? 20.955 102.148 58.528 1.00 29.17 98 ASP A CA 1
ATOM 854 C C . ASP A 1 108 ? 21.484 100.784 58.111 1.00 23.35 98 ASP A C 1
ATOM 855 O O . ASP A 1 108 ? 21.168 100.270 57.036 1.00 20.84 98 ASP A O 1
ATOM 864 N N . TYR A 1 109 ? 22.294 100.199 58.989 1.00 23.10 99 TYR A N 1
ATOM 865 C CA . TYR A 1 109 ? 22.728 98.821 58.841 1.00 21.27 99 TYR A CA 1
ATOM 866 C C . TYR A 1 109 ? 22.706 98.164 60.213 1.00 21.56 99 TYR A C 1
ATOM 867 O O . TYR A 1 109 ? 22.696 98.835 61.248 1.00 18.73 99 TYR A O 1
ATOM 885 N N . ARG A 1 110 ? 22.700 96.835 60.207 1.00 21.34 100 ARG A N 1
ATOM 886 C CA . ARG A 1 110 ? 22.679 96.064 61.442 1.00 19.18 100 ARG A CA 1
ATOM 887 C C . ARG A 1 110 ? 23.373 94.734 61.194 1.00 19.66 100 ARG A C 1
ATOM 888 O O . ARG A 1 110 ? 23.078 94.052 60.208 1.00 17.59 100 ARG A O 1
ATOM 909 N N . ILE A 1 111 ? 24.303 94.381 62.078 1.00 19.42 101 ILE A N 1
ATOM 910 C CA . ILE A 1 111 ? 25.010 93.105 61.988 1.00 16.99 101 ILE A CA 1
ATOM 911 C C . ILE A 1 111 ? 24.103 92.049 62.613 1.00 21.62 101 ILE A C 1
ATOM 912 O O . ILE A 1 111 ? 24.075 91.877 63.833 1.00 23.13 101 ILE A O 1
ATOM 928 N N . LYS A 1 112 ? 23.357 91.332 61.769 1.00 17.22 102 LYS A N 1
ATOM 929 C CA . LYS A 1 112 ? 22.414 90.334 62.265 1.00 16.35 102 LYS A CA 1
ATOM 930 C C . LYS A 1 112 ? 23.142 89.127 62.842 1.00 20.98 102 LYS A C 1
ATOM 931 O O . LYS A 1 112 ? 22.787 88.629 63.917 1.00 19.58 102 LYS A O 1
ATOM 950 N N . LEU A 1 113 ? 24.154 88.636 62.133 1.00 16.66 103 LEU A N 1
ATOM 951 C CA . LEU A 1 113 ? 24.793 87.380 62.487 1.00 15.35 103 LEU A CA 1
ATOM 952 C C . LEU A 1 113 ? 26.253 87.429 62.068 1.00 18.36 103 LEU A C 1
ATOM 953 O O . LEU A 1 113 ? 26.604 88.053 61.063 1.00 15.34 103 LEU A O 1
ATOM 969 N N . ALA A 1 114 ? 27.099 86.770 62.855 1.00 18.62 104 ALA A N 1
ATOM 970 C CA . ALA A 1 114 ? 28.508 86.615 62.532 1.00 16.50 104 ALA A CA 1
ATOM 971 C C . ALA A 1 114 ? 28.907 85.163 62.747 1.00 14.44 104 ALA A C 1
ATOM 972 O O . ALA A 1 114 ? 28.373 84.477 63.623 1.00 16.36 104 ALA A O 1
ATOM 979 N N . LYS A 1 115 ? 29.844 84.698 61.930 1.00 13.54 105 LYS A N 1
ATOM 980 C CA . LYS A 1 115 ? 30.332 83.329 61.998 1.00 16.75 105 LYS A CA 1
ATOM 981 C C . LYS A 1 115 ? 31.850 83.346 62.026 1.00 19.41 105 LYS A C 1
ATOM 982 O O . LYS A 1 115 ? 32.481 84.064 61.244 1.00 14.28 105 LYS A O 1
ATOM 1001 N N . MET A 1 116 ? 32.428 82.564 62.932 1.00 16.79 106 MET A N 1
ATOM 1002 C CA . MET A 1 116 ? 33.864 82.342 62.983 1.00 14.84 106 MET A CA 1
ATOM 1003 C C . MET A 1 116 ? 34.131 80.858 62.794 1.00 18.60 106 MET A C 1
ATOM 1004 O O . MET A 1 116 ? 33.565 80.026 63.511 1.00 15.47 106 MET A O 1
ATOM 1018 N N . GLU A 1 117 ? 34.978 80.530 61.822 1.00 11.56 107 GLU A N 1
ATOM 1019 C CA . GLU A 1 117 ? 35.410 79.158 61.591 1.00 18.90 107 GLU A CA 1
ATOM 1020 C C . GLU A 1 117 ? 36.927 79.142 61.525 1.00 16.78 107 GLU A C 1
ATOM 1021 O O . GLU A 1 117 ? 37.522 79.804 60.667 1.00 16.06 107 GLU A O 1
ATOM 1033 N N . MET A 1 118 ? 37.547 78.394 62.432 1.00 15.44 108 MET A N 1
ATOM 1034 C CA . MET A 1 118 ? 38.997 78.290 62.525 1.00 12.18 108 MET A CA 1
ATOM 1035 C C . MET A 1 118 ? 39.368 76.820 62.421 1.00 18.59 108 MET A C 1
ATOM 1036 O O . MET A 1 118 ? 38.931 76.009 63.244 1.00 13.53 108 MET A O 1
ATOM 1050 N N . ARG A 1 119 ? 40.159 76.477 61.407 1.00 13.51 109 ARG A N 1
ATOM 1051 C CA . ARG A 1 119 ? 40.508 75.092 61.151 1.00 12.73 109 ARG A CA 1
ATOM 1052 C C . ARG A 1 119 ? 42.018 74.955 61.012 1.00 17.11 109 ARG A C 1
ATOM 1053 O O . ARG A 1 119 ? 42.677 75.854 60.475 1.00 16.54 109 ARG A O 1
ATOM 1074 N N . PRO A 1 120 ? 42.593 73.850 61.482 1.00 15.41 110 PRO A N 1
ATOM 1075 C CA . PRO A 1 120 ? 44.052 73.708 61.450 1.00 15.84 110 PRO A CA 1
ATOM 1076 C C . PRO A 1 120 ? 44.587 73.585 60.032 1.00 17.93 110 PRO A C 1
ATOM 1077 O O . PRO A 1 120 ? 43.887 73.189 59.097 1.00 16.28 110 PRO A O 1
ATOM 1088 N N . THR A 1 121 ? 45.857 73.941 59.885 1.00 17.28 111 THR A N 1
ATOM 1089 C CA . THR A 1 121 ? 46.576 73.765 58.629 1.00 18.60 111 THR A CA 1
ATOM 1090 C C . THR A 1 121 ? 48.017 73.400 58.971 1.00 16.53 111 THR A C 1
ATOM 1091 O O . THR A 1 121 ? 48.320 72.943 60.079 1.00 20.54 111 THR A O 1
ATOM 1102 N N . GLY A 1 122 ? 48.922 73.603 58.017 1.00 17.01 112 GLY A N 1
ATOM 1103 C CA . GLY A 1 122 ? 50.325 73.320 58.250 1.00 23.72 112 GLY A CA 1
ATOM 1104 C C . GLY A 1 122 ? 50.647 71.861 58.462 1.00 24.14 112 GLY A C 1
ATOM 1105 O O . GLY A 1 122 ? 51.698 71.543 59.026 1.00 22.85 112 GLY A O 1
ATOM 1109 N N . GLY A 1 123 ? 49.770 70.959 58.031 1.00 21.18 113 GLY A N 1
ATOM 1110 C CA . GLY A 1 123 ? 50.027 69.540 58.148 1.00 22.14 113 GLY A CA 1
ATOM 1111 C C . GLY A 1 123 ? 49.695 68.930 59.490 1.00 20.94 113 GLY A C 1
ATOM 1112 O O . GLY A 1 123 ? 50.017 67.757 59.712 1.00 22.16 113 GLY A O 1
ATOM 1116 N N . HIS A 1 124 ? 49.067 69.680 60.393 1.00 21.31 114 HIS A N 1
ATOM 1117 C CA . HIS A 1 124 ? 48.686 69.124 61.683 1.00 20.83 114 HIS A CA 1
ATOM 1118 C C . HIS A 1 124 ? 47.686 67.990 61.491 1.00 17.68 114 HIS A C 1
ATOM 1119 O O . HIS A 1 124 ? 46.763 68.085 60.678 1.00 18.12 114 HIS A O 1
ATOM 1133 N N . TYR A 1 125 ? 47.879 66.909 62.241 1.00 15.48 115 TYR A N 1
ATOM 1134 C CA . TYR A 1 125 ? 46.980 65.765 62.167 1.00 14.84 115 TYR A CA 1
ATOM 1135 C C . TYR A 1 125 ? 45.752 66.002 63.039 1.00 14.23 115 TYR A C 1
ATOM 1136 O O . TYR A 1 125 ? 45.876 66.278 64.236 1.00 13.00 115 TYR A O 1
ATOM 1154 N N . THR A 1 126 ? 44.564 65.887 62.435 1.00 10.18 116 THR A N 1
ATOM 1155 C CA . THR A 1 126 ? 43.328 65.999 63.202 1.00 16.69 116 THR A CA 1
ATOM 1156 C C . THR A 1 126 ? 43.209 64.887 64.234 1.00 24.70 116 THR A C 1
ATOM 1157 O O . THR A 1 126 ? 42.572 65.075 65.277 1.00 21.31 116 THR A O 1
ATOM 1168 N N . VAL A 1 127 ? 43.805 63.721 63.960 1.00 17.12 117 VAL A N 1
ATOM 1169 C CA . VAL A 1 127 ? 43.785 62.612 64.913 1.00 19.46 117 VAL A CA 1
ATOM 1170 C C . VAL A 1 127 ? 44.867 62.735 65.970 1.00 17.90 117 VAL A C 1
ATOM 1171 O O . VAL A 1 127 ? 45.020 61.826 66.796 1.00 21.33 117 VAL A O 1
ATOM 1184 N N . GLN A 1 128 ? 45.621 63.829 65.972 1.00 16.11 118 GLN A N 1
ATOM 1185 C CA . GLN A 1 128 ? 46.632 64.088 66.989 1.00 17.67 118 GLN A CA 1
ATOM 1186 C C . GLN A 1 128 ? 45.991 64.918 68.097 1.00 23.80 118 GLN A C 1
ATOM 1187 O O . GLN A 1 128 ? 45.737 66.113 67.917 1.00 26.46 118 GLN A O 1
ATOM 1201 N N . SER A 1 129 ? 45.731 64.287 69.240 1.00 15.41 119 SER A N 1
ATOM 1202 C CA . SER A 1 129 ? 44.982 64.936 70.309 1.00 19.04 119 SER A CA 1
ATOM 1203 C C . SER A 1 129 ? 45.793 66.058 70.947 1.00 12.91 119 SER A C 1
ATOM 1204 O O . SER A 1 129 ? 46.974 65.887 71.261 1.00 17.63 119 SER A O 1
ATOM 1212 N N . ASP A 1 130 ? 45.148 67.211 71.147 1.00 12.89 120 ASP A N 1
ATOM 1213 C CA . ASP A 1 130 ? 45.758 68.324 71.863 1.00 11.86 120 ASP A CA 1
ATOM 1214 C C . ASP A 1 130 ? 44.763 68.975 72.822 1.00 10.93 120 ASP A C 1
ATOM 1215 O O . ASP A 1 130 ? 44.799 70.192 73.034 1.00 15.51 120 ASP A O 1
ATOM 1224 N N . GLY A 1 131 ? 43.874 68.182 73.408 1.00 11.88 121 GLY A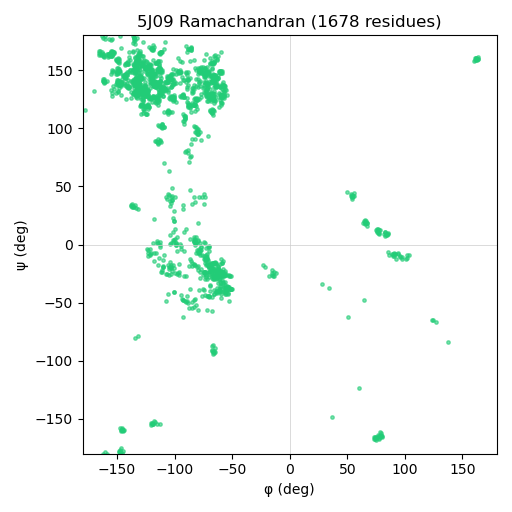 N 1
ATOM 1225 C CA . GLY A 1 131 ? 42.958 68.682 74.412 1.00 9.44 121 GLY A CA 1
ATOM 1226 C C . GLY A 1 131 ? 41.848 69.540 73.825 1.00 14.29 121 GLY A C 1
ATOM 1227 O O . GLY A 1 131 ? 41.600 69.569 72.617 1.00 12.47 121 GLY A O 1
ATOM 1231 N N . PHE A 1 132 ? 41.175 70.258 74.723 1.00 10.78 122 PHE A N 1
ATOM 1232 C CA . PHE A 1 132 ? 40.036 71.081 74.350 1.00 11.53 122 PHE A CA 1
ATOM 1233 C C . PHE A 1 132 ? 40.025 72.367 75.163 1.00 14.55 122 PHE A C 1
ATOM 1234 O O . PHE A 1 132 ? 40.408 72.388 76.336 1.00 11.27 122 PHE A O 1
ATOM 1251 N N . GLY A 1 133 ? 39.585 73.441 74.513 1.00 13.61 123 GLY A N 1
ATOM 1252 C CA . GLY A 1 133 ? 39.314 74.700 75.174 1.00 12.84 123 GLY A CA 1
ATOM 1253 C C . GLY A 1 133 ? 37.847 75.054 75.039 1.00 13.89 123 GLY A C 1
ATOM 1254 O O . GLY A 1 133 ? 37.006 74.160 74.902 1.00 12.19 123 GLY A O 1
ATOM 1258 N N . HIS A 1 134 ? 37.518 76.344 75.058 1.00 14.16 124 HIS A N 1
ATOM 1259 C CA . HIS A 1 134 ? 36.130 76.769 74.955 1.00 13.41 124 HIS A CA 1
ATOM 1260 C C . HIS A 1 134 ? 36.029 78.048 74.138 1.00 15.44 124 HIS A C 1
ATOM 1261 O O . HIS A 1 134 ? 36.982 78.823 74.028 1.00 14.98 124 HIS A O 1
ATOM 1275 N N . THR A 1 135 ? 34.850 78.248 73.556 1.00 14.29 125 THR A N 1
ATOM 1276 C CA . THR A 1 135 ? 34.466 79.512 72.952 1.00 13.99 125 THR A CA 1
ATOM 1277 C C . THR A 1 135 ? 33.308 80.104 73.742 1.00 16.74 125 THR A C 1
ATOM 1278 O O . THR A 1 135 ? 32.509 79.376 74.338 1.00 13.82 125 THR A O 1
ATOM 1289 N N . ALA A 1 136 ? 33.221 81.431 73.745 1.00 14.21 126 ALA A N 1
ATOM 1290 C CA . ALA A 1 136 ? 32.163 82.116 74.472 1.00 17.77 126 ALA A CA 1
ATOM 1291 C C . ALA A 1 136 ? 31.841 83.427 73.775 1.00 17.15 126 ALA A C 1
ATOM 1292 O O . ALA A 1 136 ? 32.745 84.140 73.332 1.00 16.33 126 ALA A O 1
ATOM 1299 N N . VAL A 1 137 ? 30.552 83.733 73.684 1.00 18.45 127 VAL A N 1
ATOM 1300 C CA . VAL A 1 137 ? 30.086 84.998 73.130 1.00 20.13 127 VAL A CA 1
ATOM 1301 C C . VAL A 1 137 ? 30.050 86.022 74.257 1.00 18.11 127 VAL A C 1
ATOM 1302 O O . VAL A 1 137 ? 29.343 85.838 75.253 1.00 23.28 127 VAL A O 1
ATOM 1315 N N . ILE A 1 138 ? 30.818 87.097 74.102 1.00 18.82 128 ILE A N 1
ATOM 1316 C CA . ILE A 1 138 ? 30.922 88.152 75.103 1.00 27.75 128 ILE A CA 1
ATOM 1317 C C . ILE A 1 138 ? 30.622 89.472 74.410 1.00 28.84 128 ILE A C 1
ATOM 1318 O O . ILE A 1 138 ? 31.366 89.890 73.514 1.00 20.12 128 ILE A O 1
ATOM 1334 N N . GLN A 1 139 ? 29.541 90.127 74.825 1.00 29.83 129 GLN A N 1
ATOM 1335 C CA . GLN A 1 139 ? 28.962 91.247 74.091 1.00 34.12 129 GLN A CA 1
ATOM 1336 C C . GLN A 1 139 ? 29.208 92.588 74.780 1.00 39.16 129 GLN A C 1
ATOM 1337 O O . GLN A 1 139 ? 28.326 93.448 74.822 1.00 45.84 129 GLN A O 1
ATOM 1351 N N . ASP A 1 140 ? 30.406 92.792 75.319 1.00 42.61 130 ASP A N 1
ATOM 1352 C CA . ASP A 1 140 ? 30.752 94.071 75.928 1.00 53.99 130 ASP A CA 1
ATOM 1353 C C . ASP A 1 140 ? 32.271 94.186 76.001 1.00 54.94 130 ASP A C 1
ATOM 1354 O O . ASP A 1 140 ? 33.005 93.299 75.557 1.00 47.79 130 ASP A O 1
ATOM 1363 N N . SER A 1 141 ? 32.737 95.299 76.575 1.00 55.90 131 SER A N 1
ATOM 1364 C CA . SER A 1 141 ? 34.164 95.597 76.617 1.00 62.87 131 SER A CA 1
ATOM 1365 C C . SER A 1 141 ? 34.946 94.593 77.454 1.00 50.92 131 SER A C 1
ATOM 1366 O O . SER A 1 141 ? 36.177 94.539 77.347 1.00 49.50 131 SER A O 1
ATOM 1374 N N . ARG A 1 142 ? 34.265 93.801 78.284 1.00 50.87 132 ARG A N 1
ATOM 1375 C CA . ARG A 1 142 ? 34.951 92.811 79.108 1.00 53.59 132 ARG A CA 1
ATOM 1376 C C . ARG A 1 142 ? 35.760 91.834 78.264 1.00 49.34 132 ARG A C 1
ATOM 1377 O O . ARG A 1 142 ? 36.756 91.280 78.744 1.00 45.28 132 ARG A O 1
ATOM 1398 N N . ILE A 1 143 ? 35.356 91.607 77.011 1.00 42.18 133 ILE A N 1
ATOM 1399 C CA . ILE A 1 143 ? 36.063 90.648 76.166 1.00 37.19 133 ILE A CA 1
ATOM 1400 C C . ILE A 1 143 ? 37.511 91.067 75.961 1.00 35.49 133 ILE A C 1
ATOM 1401 O O . ILE A 1 143 ? 38.385 90.219 75.740 1.00 28.28 133 ILE A O 1
ATOM 1417 N N . THR A 1 144 ? 37.793 92.370 76.030 1.00 38.71 134 THR A N 1
ATOM 1418 C CA . THR A 1 144 ? 39.122 92.872 75.698 1.00 39.76 134 THR A CA 1
ATOM 1419 C C . THR A 1 144 ? 40.209 92.307 76.602 1.00 38.41 134 THR A C 1
ATOM 1420 O O . THR A 1 144 ? 41.377 92.284 76.202 1.00 45.87 134 THR A O 1
ATOM 1431 N N . ARG A 1 145 ? 39.862 91.856 77.805 1.00 46.75 135 ARG A N 1
ATOM 1432 C CA . ARG A 1 145 ? 40.854 91.339 78.740 1.00 41.28 135 ARG A CA 1
ATOM 1433 C C . ARG A 1 145 ? 41.248 89.896 78.453 1.00 47.63 135 ARG A C 1
ATOM 1434 O O . ARG A 1 145 ? 41.995 89.312 79.246 1.00 45.27 135 ARG A O 1
ATOM 1455 N N . PHE A 1 146 ? 40.780 89.307 77.352 1.00 41.72 136 PHE A N 1
ATOM 1456 C CA . PHE A 1 146 ? 40.952 87.879 77.119 1.00 47.51 136 PHE A CA 1
ATOM 1457 C C . PHE A 1 146 ? 42.074 87.540 76.148 1.00 51.37 136 PHE A C 1
ATOM 1458 O O . PHE A 1 146 ? 42.258 86.361 75.833 1.00 56.55 136 PHE A O 1
ATOM 1475 N N . LYS A 1 147 ? 42.828 88.525 75.667 1.00 39.70 137 LYS A N 1
ATOM 1476 C CA . LYS A 1 147 ? 44.109 88.235 75.028 1.00 45.89 137 LYS A CA 1
ATOM 1477 C C . LYS A 1 147 ? 45.121 88.178 76.164 1.00 56.48 137 LYS A C 1
ATOM 1478 O O . LYS A 1 147 ? 45.773 89.166 76.504 1.00 55.82 137 LYS A O 1
ATOM 1497 N N . THR A 1 148 ? 45.240 86.994 76.758 1.00 58.43 138 THR A N 1
ATOM 1498 C CA . THR A 1 148 ? 45.850 86.847 78.073 1.00 53.30 138 THR A CA 1
ATOM 1499 C C . THR A 1 148 ? 47.327 87.220 78.039 1.00 55.05 138 THR A C 1
ATOM 1500 O O . THR A 1 148 ? 48.102 86.656 77.259 1.00 52.87 138 THR A O 1
ATOM 1511 N N . THR A 1 149 ? 47.713 88.173 78.892 1.00 68.36 139 THR A N 1
ATOM 1512 C CA . THR A 1 149 ? 49.123 88.501 79.066 1.00 72.22 139 THR A CA 1
ATOM 1513 C C . THR A 1 149 ? 49.844 87.450 79.900 1.00 70.49 139 THR A C 1
ATOM 1514 O O . THR A 1 149 ? 51.059 87.277 79.757 1.00 59.39 139 THR A O 1
ATOM 1525 N N . ALA A 1 150 ? 49.117 86.750 80.768 1.00 67.80 140 ALA A N 1
ATOM 1526 C CA . ALA A 1 150 ? 49.682 85.733 81.640 1.00 62.25 140 ALA A CA 1
ATOM 1527 C C . ALA A 1 150 ? 48.962 84.409 81.428 1.00 48.26 140 ALA A C 1
ATOM 1528 O O . ALA A 1 150 ? 47.760 84.375 81.149 1.00 47.22 140 ALA A O 1
ATOM 1535 N N . ASP A 1 151 ? 49.709 83.318 81.561 1.00 44.05 141 ASP A N 1
ATOM 1536 C CA . ASP A 1 151 ? 49.116 81.993 81.486 1.00 38.46 141 ASP A CA 1
ATOM 1537 C C . ASP A 1 151 ? 48.206 81.755 82.686 1.00 40.94 141 ASP A C 1
ATOM 1538 O O . ASP A 1 151 ? 48.418 82.301 83.772 1.00 36.58 141 ASP A O 1
ATOM 1547 N N . GLN A 1 152 ? 47.182 80.931 82.479 1.00 27.38 142 GLN A N 1
ATOM 1548 C CA . GLN A 1 152 ? 46.208 80.613 83.512 1.00 26.67 142 GLN A CA 1
ATOM 1549 C C . GLN A 1 152 ? 46.270 79.128 83.837 1.00 21.72 142 GLN A C 1
ATOM 1550 O O . GLN A 1 152 ? 46.513 78.294 82.960 1.00 20.87 142 GLN A O 1
ATOM 1564 N N . THR A 1 153 ? 46.048 78.801 85.112 1.00 21.17 143 THR A N 1
ATOM 1565 C CA . THR A 1 153 ? 45.944 77.406 85.519 1.00 22.60 143 THR A CA 1
ATOM 1566 C C . THR A 1 153 ? 44.567 76.821 85.236 1.00 16.76 143 THR A C 1
ATOM 1567 O O . THR A 1 153 ? 44.431 75.594 85.177 1.00 21.53 143 THR A O 1
ATOM 1578 N N . GLN A 1 154 ? 43.554 77.666 85.058 1.00 17.06 144 GLN A N 1
ATOM 1579 C CA . GLN A 1 154 ? 42.204 77.228 84.738 1.00 16.64 144 GLN A CA 1
ATOM 1580 C C . GLN A 1 154 ? 41.759 77.850 83.421 1.00 17.28 144 GLN A C 1
ATOM 1581 O O . GLN A 1 154 ? 42.248 78.909 83.017 1.00 16.93 144 GLN A O 1
ATOM 1595 N N . ASP A 1 155 ? 40.831 77.182 82.757 1.00 17.45 145 ASP A N 1
ATOM 1596 C CA . ASP A 1 155 ? 40.295 77.674 81.494 1.00 14.96 145 ASP A CA 1
ATOM 1597 C C . ASP A 1 155 ? 39.504 78.954 81.745 1.00 16.03 145 ASP A C 1
ATOM 1598 O O . ASP A 1 155 ? 38.479 78.908 82.437 1.00 13.50 145 ASP A O 1
ATOM 1607 N N . PRO A 1 156 ? 39.921 80.107 81.209 1.00 15.71 146 PRO A N 1
ATOM 1608 C CA . PRO A 1 156 ? 39.242 81.364 81.568 1.00 17.13 146 PRO A CA 1
ATOM 1609 C C . PRO A 1 156 ? 37.842 81.507 80.991 1.00 19.83 146 PRO A C 1
ATOM 1610 O O . PRO A 1 156 ? 37.070 82.330 81.499 1.00 19.12 146 PRO A O 1
ATOM 1621 N N . LEU A 1 157 ? 37.483 80.744 79.958 1.00 15.54 147 LEU A N 1
ATOM 1622 C CA . LEU A 1 157 ? 36.174 80.882 79.331 1.00 17.08 147 LEU A CA 1
ATOM 1623 C C . LEU A 1 157 ? 35.190 79.788 79.720 1.00 16.90 147 LEU A C 1
ATOM 1624 O O . LEU A 1 157 ? 33.983 79.968 79.526 1.00 16.73 147 LEU A O 1
ATOM 1640 N N . ALA A 1 158 ? 35.665 78.670 80.263 1.00 18.32 148 ALA A N 1
ATOM 1641 C CA . ALA A 1 158 ? 34.759 77.603 80.677 1.00 16.42 148 ALA A CA 1
ATOM 1642 C C . ALA A 1 158 ? 33.652 78.074 81.613 1.00 18.08 148 ALA A C 1
ATOM 1643 O O . ALA A 1 158 ? 32.520 77.577 81.482 1.00 14.81 148 ALA A O 1
ATOM 1650 N N . PRO A 1 159 ? 33.884 78.993 82.557 1.00 16.45 149 PRO A N 1
ATOM 1651 C CA . PRO A 1 159 ? 32.790 79.415 83.450 1.00 19.87 149 PRO A CA 1
ATOM 1652 C C . PRO A 1 159 ? 31.736 80.281 82.777 1.00 25.06 149 PRO A C 1
ATOM 1653 O O . PRO A 1 159 ? 30.667 80.487 83.369 1.00 25.50 149 PRO A O 1
ATOM 1664 N N . PHE A 1 160 ? 31.987 80.785 81.573 1.00 21.58 150 PHE A N 1
ATOM 1665 C CA . PHE A 1 160 ? 31.134 81.814 80.997 1.00 21.40 150 PHE A CA 1
ATOM 1666 C C . PHE A 1 160 ? 29.825 81.243 80.468 1.00 26.35 150 PHE A C 1
ATOM 1667 O O . PHE A 1 160 ? 29.743 80.087 80.040 1.00 17.49 150 PHE A O 1
ATOM 1684 N N . ASP A 1 161 ? 28.795 82.086 80.501 1.00 28.42 151 ASP A N 1
ATOM 1685 C CA . ASP A 1 161 ? 27.486 81.722 79.979 1.00 32.00 151 ASP A CA 1
ATOM 1686 C C . ASP A 1 161 ? 27.592 81.323 78.513 1.00 22.82 151 ASP A C 1
ATOM 1687 O O . ASP A 1 161 ? 28.126 82.071 77.690 1.00 21.49 151 ASP A O 1
ATOM 1696 N N . GLY A 1 162 ? 27.086 80.134 78.192 1.00 14.59 152 GLY A N 1
ATOM 1697 C CA . GLY A 1 162 ? 27.085 79.650 76.828 1.00 16.65 152 GLY A CA 1
ATOM 1698 C C . GLY A 1 162 ? 28.410 79.124 76.327 1.00 20.12 152 GLY A C 1
ATOM 1699 O O . GLY A 1 162 ? 28.555 78.917 75.118 1.00 21.74 152 GLY A O 1
ATOM 1703 N N . ALA A 1 163 ? 29.383 78.900 77.208 1.00 13.91 153 ALA A N 1
ATOM 1704 C CA . ALA A 1 163 ? 30.673 78.386 76.771 1.00 16.32 153 ALA A CA 1
ATOM 1705 C C . ALA A 1 163 ? 30.502 77.029 76.101 1.00 16.36 153 ALA A C 1
ATOM 1706 O O . ALA A 1 163 ? 29.770 76.164 76.591 1.00 16.35 153 ALA A O 1
ATOM 1713 N N . LYS A 1 164 ? 31.176 76.850 74.966 1.00 18.65 154 LYS A N 1
ATOM 1714 C CA . LYS A 1 164 ? 31.117 75.613 74.197 1.00 14.04 154 LYS A CA 1
ATOM 1715 C C . LYS A 1 164 ? 32.521 75.053 74.026 1.00 19.82 154 LYS A C 1
ATOM 1716 O O . LYS A 1 164 ? 33.445 75.779 73.645 1.00 16.84 154 LYS A O 1
ATOM 1735 N N . LYS A 1 165 ? 32.667 73.760 74.294 1.00 14.36 155 LYS A N 1
ATOM 1736 C CA . LYS A 1 165 ? 33.940 73.075 74.140 1.00 17.89 155 LYS A CA 1
ATOM 1737 C C . LYS A 1 165 ? 34.348 73.013 72.670 1.00 13.17 155 LYS A C 1
ATOM 1738 O O . LYS A 1 165 ? 33.508 72.897 71.774 1.00 12.61 155 LYS A O 1
ATOM 1757 N N . TRP A 1 166 ? 35.656 73.098 72.426 1.00 12.80 156 TRP A N 1
ATOM 1758 C CA . TRP A 1 166 ? 36.209 72.836 71.104 1.00 12.57 156 TRP A CA 1
ATOM 1759 C C . TRP A 1 166 ? 37.557 72.149 71.257 1.00 13.90 156 TRP A C 1
ATOM 1760 O O . TRP A 1 166 ? 38.315 72.432 72.189 1.00 13.50 156 TRP A O 1
ATOM 1781 N N . PHE A 1 167 ? 37.847 71.241 70.327 1.00 11.66 157 PHE A N 1
ATOM 1782 C CA . PHE A 1 167 ? 39.067 70.445 70.372 1.00 13.54 157 PHE A CA 1
ATOM 1783 C C . PHE A 1 167 ? 40.168 71.127 69.570 1.00 12.88 157 PHE A C 1
ATOM 1784 O O . PHE A 1 167 ? 39.969 71.488 68.405 1.00 14.18 157 PHE A O 1
ATOM 1801 N N . VAL A 1 168 ? 41.332 71.284 70.202 1.00 13.12 158 VAL A N 1
ATOM 1802 C CA . VAL A 1 168 ? 42.416 72.075 69.624 1.00 11.24 158 VAL A CA 1
ATOM 1803 C C . VAL A 1 168 ? 42.800 71.549 68.246 1.00 15.82 158 VAL A C 1
ATOM 1804 O O . VAL A 1 168 ? 43.077 72.327 67.325 1.00 13.02 158 VAL A O 1
ATOM 1817 N N . SER A 1 169 ? 42.833 70.228 68.080 1.00 11.86 159 SER A N 1
ATOM 1818 C CA . SER A 1 169 ? 43.318 69.651 66.834 1.00 14.00 159 SER A CA 1
ATOM 1819 C C . SER A 1 169 ? 42.279 69.673 65.720 1.00 13.47 159 SER A C 1
ATOM 1820 O O . SER A 1 169 ? 42.615 69.334 64.580 1.00 16.21 159 SER A O 1
ATOM 1828 N N . ARG A 1 170 ? 41.037 70.064 66.011 1.00 12.70 160 ARG A N 1
ATOM 1829 C CA . ARG A 1 170 ? 39.994 70.126 64.997 1.00 15.59 160 ARG A CA 1
ATOM 1830 C C . ARG A 1 170 ? 39.553 71.539 64.647 1.00 14.51 160 ARG A C 1
ATOM 1831 O O . ARG A 1 170 ? 38.984 71.736 63.570 1.00 15.25 160 ARG A O 1
ATOM 1852 N N . GLY A 1 171 ? 39.777 72.512 65.523 1.00 13.25 161 GLY A N 1
ATOM 1853 C CA . GLY A 1 171 ? 39.237 73.836 65.298 1.00 13.90 161 GLY A CA 1
ATOM 1854 C C . GLY A 1 171 ? 37.773 73.899 65.702 1.00 14.56 161 GLY A C 1
ATOM 1855 O O . GLY A 1 171 ? 37.251 73.010 66.383 1.00 14.38 161 GLY A O 1
ATOM 1859 N N . PHE A 1 172 ? 37.100 74.962 65.270 1.00 13.23 162 PHE A N 1
ATOM 1860 C CA . PHE A 1 172 ? 35.697 75.134 65.622 1.00 11.70 162 PHE A CA 1
ATOM 1861 C C . PHE A 1 172 ? 35.002 76.005 64.586 1.00 15.92 162 PHE A C 1
ATOM 1862 O O . PHE A 1 172 ? 35.634 76.655 63.751 1.00 11.61 162 PHE A O 1
ATOM 1879 N N . LYS A 1 173 ? 33.674 75.988 64.659 1.00 19.59 163 LYS A N 1
ATOM 1880 C CA . LYS A 1 173 ? 32.799 76.876 63.908 1.00 20.66 163 LYS A CA 1
ATOM 1881 C C . LYS A 1 173 ? 31.706 77.323 64.863 1.00 21.78 163 LYS A C 1
ATOM 1882 O O . LYS A 1 173 ? 31.120 76.489 65.560 1.00 15.56 163 LYS A O 1
ATOM 1901 N N . ARG A 1 174 ? 31.440 78.626 64.918 1.00 13.86 164 ARG A N 1
ATOM 1902 C CA . ARG A 1 174 ? 30.409 79.118 65.818 1.00 17.68 164 ARG A CA 1
ATOM 1903 C C . ARG A 1 174 ? 29.719 80.334 65.224 1.00 17.45 164 ARG A C 1
ATOM 1904 O O . ARG A 1 174 ? 30.370 81.221 64.664 1.00 13.85 164 ARG A O 1
ATOM 1925 N N . LEU A 1 175 ? 28.397 80.357 65.357 1.00 17.22 165 LEU A N 1
ATOM 1926 C CA . LEU A 1 175 ? 27.587 81.517 65.028 1.00 21.25 165 LEU A CA 1
ATOM 1927 C C . LEU A 1 175 ? 27.362 82.351 66.280 1.00 20.16 165 LEU A C 1
ATOM 1928 O O . LEU A 1 175 ? 27.302 81.826 67.395 1.00 21.45 165 LEU A O 1
ATOM 1944 N N . LEU A 1 176 ? 27.237 83.662 66.091 1.00 18.05 166 LEU A N 1
ATOM 1945 C CA . LEU A 1 176 ? 26.990 84.553 67.213 1.00 16.87 166 LEU A CA 1
ATOM 1946 C C . LEU A 1 176 ? 26.280 85.805 66.723 1.00 17.66 166 LEU A C 1
ATOM 1947 O O . LEU A 1 176 ? 26.220 86.088 65.524 1.00 15.06 166 LEU A O 1
ATOM 1963 N N . ARG A 1 177 ? 25.748 86.563 67.682 1.00 17.60 167 ARG A N 1
ATOM 1964 C CA . ARG A 1 177 ? 25.092 87.843 67.428 1.00 19.01 167 ARG A CA 1
ATOM 1965 C C . ARG A 1 177 ? 25.902 88.917 68.140 1.00 20.37 167 ARG A C 1
ATOM 1966 O O . ARG A 1 177 ? 25.641 89.230 69.312 1.00 22.39 167 ARG A O 1
ATOM 1987 N N . PRO A 1 178 ? 26.902 89.498 67.483 1.00 17.05 168 PRO A N 1
ATOM 1988 C CA . PRO A 1 178 ? 27.724 90.513 68.144 1.00 22.36 168 PRO A CA 1
ATOM 1989 C C . PRO A 1 178 ? 26.981 91.834 68.261 1.00 21.23 168 PRO A C 1
ATOM 1990 O O . PRO A 1 178 ? 26.163 92.193 67.412 1.00 27.65 168 PRO A O 1
ATOM 2001 N N . LYS A 1 179 ? 27.274 92.556 69.343 1.00 22.07 169 LYS A N 1
ATOM 2002 C CA . LYS A 1 179 ? 26.514 93.752 69.660 1.00 27.16 169 LYS A CA 1
ATOM 2003 C C . LYS A 1 179 ? 27.408 94.985 69.685 1.00 21.52 169 LYS A C 1
ATOM 2004 O O . LYS A 1 179 ? 28.557 94.909 70.133 1.00 24.33 169 LYS A O 1
ATOM 2023 N N . PRO A 1 180 ? 26.909 96.142 69.217 1.00 25.61 170 PRO A N 1
ATOM 2024 C CA . PRO A 1 180 ? 27.690 97.385 69.166 1.00 25.63 170 PRO A CA 1
ATOM 2025 C C . PRO A 1 180 ? 28.028 97.940 70.549 1.00 22.42 170 PRO A C 1
ATOM 2026 O O . PRO A 1 180 ? 27.256 97.722 71.485 1.00 22.44 170 PRO A O 1
ATOM 2037 N N . ASN A 1 199 ? 18.494 104.246 70.124 1.00 47.06 189 ASN A N 1
ATOM 2038 C CA . ASN A 1 199 ? 17.791 103.107 69.544 1.00 54.13 189 ASN A CA 1
ATOM 2039 C C . ASN A 1 199 ? 18.779 102.056 69.048 1.00 44.95 189 ASN A C 1
ATOM 2040 O O . ASN A 1 199 ? 18.453 100.871 68.975 1.00 41.60 189 ASN A O 1
ATOM 2050 N N . SER A 1 200 ? 19.990 102.499 68.702 1.00 42.75 190 SER A N 1
ATOM 2051 C CA . SER A 1 200 ? 21.011 101.566 68.237 1.00 38.81 190 SER A CA 1
ATOM 2052 C C . SER A 1 200 ? 21.380 100.572 69.330 1.00 41.93 190 SER A C 1
ATOM 2053 O O . SER A 1 200 ? 21.559 99.378 69.060 1.00 41.49 190 SER A O 1
ATOM 2061 N N . ALA A 1 201 ? 21.497 101.046 70.573 1.00 37.99 191 ALA A N 1
ATOM 2062 C CA . ALA A 1 201 ? 21.824 100.154 71.679 1.00 40.10 191 ALA A CA 1
ATOM 2063 C C . ALA A 1 201 ? 20.780 99.058 71.843 1.00 37.89 191 ALA A C 1
ATOM 2064 O O . ALA A 1 201 ? 21.117 97.936 72.239 1.00 45.05 191 ALA A O 1
ATOM 2071 N N . ARG A 1 202 ? 19.514 99.358 71.545 1.00 42.57 192 ARG A N 1
ATOM 2072 C CA . ARG A 1 202 ? 18.457 98.360 71.679 1.00 41.09 192 ARG A CA 1
ATOM 2073 C C . ARG A 1 202 ? 18.411 97.434 70.473 1.00 41.81 192 ARG A C 1
ATOM 2074 O O . ARG A 1 202 ? 18.430 96.207 70.619 1.00 43.99 192 ARG A O 1
ATOM 2095 N N . THR A 1 203 ? 18.351 98.007 69.273 1.00 34.77 193 THR A N 1
ATOM 2096 C CA . THR A 1 203 ? 18.030 97.256 68.069 1.00 36.42 193 THR A CA 1
ATOM 2097 C C . THR A 1 203 ? 19.252 96.799 67.290 1.00 32.36 193 THR A C 1
ATOM 2098 O O . THR A 1 203 ? 19.174 95.792 66.581 1.00 30.71 193 THR A O 1
ATOM 2109 N N . GLY A 1 204 ? 20.376 97.507 67.400 1.00 32.14 194 GLY A N 1
ATOM 2110 C CA . GLY A 1 204 ? 21.537 97.225 66.588 1.00 28.66 194 GLY A CA 1
ATOM 2111 C C . GLY A 1 204 ? 21.596 97.996 65.286 1.00 30.67 194 GLY A C 1
ATOM 2112 O O . GLY A 1 204 ? 22.622 97.935 64.594 1.00 25.40 194 GLY A O 1
ATOM 2116 N N . TRP A 1 205 ? 20.532 98.708 64.923 1.00 27.66 195 TRP A N 1
ATOM 2117 C CA . TRP A 1 205 ? 20.548 99.523 63.717 1.00 23.32 195 TRP A CA 1
ATOM 2118 C C . TRP A 1 205 ? 21.431 100.745 63.925 1.00 26.35 195 TRP A C 1
ATOM 2119 O O . TRP A 1 205 ? 21.225 101.522 64.861 1.00 29.46 195 TRP A O 1
ATOM 2140 N N . ILE A 1 206 ? 22.420 100.908 63.053 1.00 23.85 196 ILE A N 1
ATOM 2141 C CA . ILE A 1 206 ? 23.407 101.979 63.183 1.00 31.50 196 ILE A CA 1
ATOM 2142 C C . ILE A 1 206 ? 23.318 102.870 61.949 1.00 26.43 196 ILE A C 1
ATOM 2143 O O . ILE A 1 206 ? 23.211 102.350 60.829 1.00 26.62 196 ILE A O 1
ATOM 2159 N N . PRO A 1 207 ? 23.358 104.196 62.089 1.00 28.92 197 PRO A N 1
ATOM 2160 C CA . PRO A 1 207 ? 23.253 105.056 60.902 1.00 38.99 197 PRO A CA 1
ATOM 2161 C C . PRO A 1 207 ? 24.455 104.918 59.980 1.00 29.01 197 PRO A C 1
ATOM 2162 O O . PRO A 1 207 ? 25.600 104.816 60.427 1.00 29.41 197 PRO A O 1
ATOM 2173 N N . LEU A 1 208 ? 24.176 104.910 58.681 1.00 32.51 198 LEU A N 1
ATOM 2174 C CA . LEU A 1 208 ? 25.201 105.041 57.657 1.00 33.92 198 LEU A CA 1
ATOM 2175 C C . LEU A 1 208 ? 25.431 106.515 57.343 1.00 46.07 198 LEU A C 1
ATOM 2176 O O . LEU A 1 208 ? 24.514 107.337 57.426 1.00 44.92 198 LEU A O 1
ATOM 2192 N N . GLN A 1 209 ? 26.668 106.844 56.982 1.00 44.13 199 GLN A N 1
ATOM 2193 C CA . GLN A 1 209 ? 26.999 108.201 56.550 1.00 50.33 199 GLN A CA 1
ATOM 2194 C C . GLN A 1 209 ? 27.850 108.175 55.285 1.00 49.65 199 GLN A C 1
ATOM 2195 O O . GLN A 1 209 ? 28.352 107.125 54.883 1.00 50.09 199 GLN A O 1
ATOM 2209 N N . SER A 1 214 ? 33.034 107.077 57.282 1.00 58.87 204 SER A N 1
ATOM 2210 C CA . SER A 1 214 ? 31.780 106.849 57.994 1.00 52.77 204 SER A CA 1
ATOM 2211 C C . SER A 1 214 ? 32.033 106.320 59.398 1.00 48.79 204 SER A C 1
ATOM 2212 O O . SER A 1 214 ? 32.579 105.229 59.570 1.00 46.71 204 SER A O 1
ATOM 2219 N N . ALA A 1 215 ? 31.644 107.107 60.403 1.00 52.41 205 ALA A N 1
ATOM 2220 C CA . ALA A 1 215 ? 31.744 106.649 61.785 1.00 46.68 205 ALA A CA 1
ATOM 2221 C C . ALA A 1 215 ? 30.924 105.385 62.000 1.00 42.17 205 ALA A C 1
ATOM 2222 O O . ALA A 1 215 ? 31.383 104.438 62.652 1.00 34.41 205 ALA A O 1
ATOM 2229 N N . GLY A 1 216 ? 29.710 105.349 61.441 1.00 35.28 206 GLY A N 1
ATOM 2230 C CA . GLY A 1 216 ? 28.826 104.213 61.654 1.00 35.54 206 GLY A CA 1
ATOM 2231 C C . GLY A 1 216 ? 29.479 102.888 61.325 1.00 29.44 206 GLY A C 1
ATOM 2232 O O . GLY A 1 216 ? 29.430 101.946 62.118 1.00 32.73 206 GLY A O 1
ATOM 2236 N N . THR A 1 217 ? 30.114 102.800 60.152 1.00 32.37 207 THR A N 1
ATOM 2237 C CA . THR A 1 217 ? 30.645 101.522 59.689 1.00 31.19 207 THR A CA 1
ATOM 2238 C C . THR A 1 217 ? 31.849 101.047 60.492 1.00 28.35 207 THR A C 1
ATOM 2239 O O . THR A 1 217 ? 32.315 99.926 60.260 1.00 26.23 207 THR A O 1
ATOM 2250 N N . LYS A 1 218 ? 32.362 101.853 61.417 1.00 25.43 208 LYS A N 1
ATOM 2251 C CA . LYS A 1 218 ? 33.508 101.477 62.231 1.00 30.31 208 LYS A CA 1
ATOM 2252 C C . LYS A 1 218 ? 33.120 101.098 63.654 1.00 21.99 208 LYS A C 1
ATOM 2253 O O . LYS A 1 218 ? 33.999 100.756 64.452 1.00 23.51 208 LYS A O 1
ATOM 2272 N N . VAL A 1 219 ? 31.829 101.145 63.988 1.00 22.26 209 VAL A N 1
ATOM 2273 C CA . VAL A 1 219 ? 31.379 100.757 65.320 1.00 23.83 209 VAL A CA 1
ATOM 2274 C C . VAL A 1 219 ? 31.777 99.309 65.573 1.00 22.72 209 VAL A C 1
ATOM 2275 O O . VAL A 1 219 ? 31.389 98.402 64.826 1.00 20.31 209 VAL A O 1
ATOM 2288 N N . ARG A 1 220 ? 32.556 99.086 66.628 1.00 23.58 210 ARG A N 1
ATOM 2289 C CA . ARG A 1 220 ? 32.991 97.738 66.964 1.00 27.87 210 ARG A CA 1
ATOM 2290 C C . ARG A 1 220 ? 31.844 96.946 67.576 1.00 17.76 210 ARG A C 1
ATOM 2291 O O . ARG A 1 220 ? 31.116 97.441 68.441 1.00 19.61 210 ARG A O 1
ATOM 2312 N N . HIS A 1 221 ? 31.689 95.705 67.127 1.00 17.78 211 HIS A N 1
ATOM 2313 C CA . HIS A 1 221 ? 30.696 94.793 67.671 1.00 17.14 211 HIS A CA 1
ATOM 2314 C C . HIS A 1 221 ? 31.396 93.646 68.387 1.00 23.19 211 HIS A C 1
ATOM 2315 O O . HIS A 1 221 ? 32.374 93.089 67.878 1.00 18.98 211 HIS A O 1
ATOM 2329 N N . TYR A 1 222 ? 30.893 93.302 69.567 1.00 22.57 212 TYR A N 1
ATOM 2330 C CA . TYR A 1 222 ? 31.472 92.236 70.376 1.00 21.10 212 TYR A CA 1
ATOM 2331 C C . TYR A 1 222 ? 30.466 91.091 70.498 1.00 22.09 212 TYR A C 1
ATOM 2332 O O . TYR A 1 222 ? 29.285 91.346 70.709 1.00 23.93 212 TYR A O 1
ATOM 2350 N N . GLY A 1 223 ? 30.899 89.835 70.389 1.00 21.27 213 GLY A N 1
ATOM 2351 C CA . GLY A 1 223 ? 32.289 89.446 70.240 1.00 16.42 213 GLY A CA 1
ATOM 2352 C C . GLY A 1 223 ? 32.415 87.974 70.586 1.00 20.35 213 GLY A C 1
ATOM 2353 O O . GLY A 1 223 ? 31.549 87.426 71.271 1.00 17.52 213 GLY A O 1
ATOM 2357 N N . ILE A 1 224 ? 33.475 87.320 70.115 1.00 16.64 214 ILE A N 1
ATOM 2358 C CA . ILE A 1 224 ? 33.708 85.911 70.407 1.00 12.80 214 ILE A CA 1
ATOM 2359 C C . ILE A 1 224 ? 35.122 85.749 70.942 1.00 15.32 214 ILE A C 1
ATOM 2360 O O . ILE A 1 224 ? 36.085 86.235 70.337 1.00 15.25 214 ILE A O 1
ATOM 2376 N N . ALA A 1 225 ? 35.238 85.072 72.078 1.00 18.27 215 ALA A N 1
ATOM 2377 C CA . ALA A 1 225 ? 36.515 84.729 72.677 1.00 12.76 215 ALA A CA 1
ATOM 2378 C C . ALA A 1 225 ? 36.682 83.217 72.660 1.00 15.91 215 ALA A C 1
ATOM 2379 O O . ALA A 1 225 ? 35.704 82.468 72.742 1.00 14.78 215 ALA A O 1
ATOM 2386 N N . PHE A 1 226 ? 37.927 82.769 72.540 1.00 13.01 216 PHE A N 1
ATOM 2387 C CA . PHE A 1 226 ? 38.211 81.344 72.510 1.00 14.41 216 PHE A CA 1
ATOM 2388 C C . PHE A 1 226 ? 39.475 81.064 73.305 1.00 16.42 216 PHE A C 1
ATOM 2389 O O . PHE A 1 226 ? 40.471 81.785 73.189 1.00 14.53 216 PHE A O 1
ATOM 2406 N N . SER A 1 227 ? 39.414 80.019 74.123 1.00 15.90 217 SER A N 1
ATOM 2407 C CA . SER A 1 227 ? 40.507 79.608 74.986 1.00 18.29 217 SER A CA 1
ATOM 2408 C C . SER A 1 227 ? 41.057 78.269 74.515 1.00 15.07 217 SER A C 1
ATOM 2409 O O . SER A 1 227 ? 40.420 77.546 73.744 1.00 12.23 217 SER A O 1
ATOM 2417 N N . PHE A 1 228 ? 42.255 77.936 74.996 1.00 13.40 218 PHE A N 1
ATOM 2418 C CA . PHE A 1 228 ? 42.898 76.707 74.555 1.00 17.23 218 PHE A CA 1
ATOM 2419 C C . PHE A 1 228 ? 43.946 76.275 75.562 1.00 15.39 218 PHE A C 1
ATOM 2420 O O . PHE A 1 228 ? 44.657 77.135 76.100 1.00 12.96 218 PHE A O 1
ATOM 2437 N N . PRO A 1 229 ? 44.075 74.980 75.846 1.00 16.56 219 PRO A N 1
ATOM 2438 C CA . PRO A 1 229 ? 45.240 74.516 76.603 1.00 16.92 219 PRO A CA 1
ATOM 2439 C C . PRO A 1 229 ? 46.484 74.589 75.735 1.00 15.99 219 PRO A C 1
ATOM 2440 O O . PRO A 1 229 ? 46.455 74.248 74.551 1.00 14.84 219 PRO A O 1
ATOM 2451 N N . GLN A 1 230 ? 47.574 75.056 76.322 1.00 13.57 220 GLN A N 1
ATOM 2452 C CA . GLN A 1 230 ? 48.786 75.268 75.542 1.00 16.15 220 GLN A CA 1
ATOM 2453 C C . GLN A 1 230 ? 49.320 73.925 75.051 1.00 12.82 220 GLN A C 1
ATOM 2454 O O . GLN A 1 230 ? 49.542 73.021 75.864 1.00 17.37 220 GLN A O 1
ATOM 2468 N N . PRO A 1 231 ? 49.532 73.749 73.749 1.00 15.50 221 PRO A N 1
ATOM 2469 C CA . PRO A 1 231 ? 49.959 72.450 73.227 1.00 16.89 221 PRO A CA 1
ATOM 2470 C C . PRO A 1 231 ? 51.471 72.265 73.292 1.00 19.17 221 PRO A C 1
ATOM 2471 O O . PRO A 1 231 ? 52.236 73.207 73.509 1.00 19.42 221 PRO A O 1
ATOM 2482 N N . GLU A 1 232 ? 51.891 71.013 73.087 1.00 18.05 222 GLU A N 1
ATOM 2483 C CA . GLU A 1 232 ? 53.312 70.693 73.098 1.00 25.60 222 GLU A CA 1
ATOM 2484 C C . GLU A 1 232 ? 54.023 71.186 71.846 1.00 26.86 222 GLU A C 1
ATOM 2485 O O . GLU A 1 232 ? 55.241 71.391 71.882 1.00 30.35 222 GLU A O 1
ATOM 2497 N N . GLN A 1 233 ? 53.298 71.384 70.747 1.00 18.95 223 GLN A N 1
ATOM 2498 C CA . GLN A 1 233 ? 53.884 71.889 69.516 1.00 22.10 223 GLN A CA 1
ATOM 2499 C C . GLN A 1 233 ? 52.978 72.963 68.934 1.00 21.88 223 GLN A C 1
ATOM 2500 O O . GLN A 1 233 ? 51.771 72.985 69.185 1.00 21.68 223 GLN A O 1
ATOM 2514 N N . THR A 1 234 ? 53.579 73.857 68.155 1.00 17.96 224 THR A N 1
ATOM 2515 C CA . THR A 1 234 ? 52.840 74.966 67.570 1.00 20.43 224 THR A CA 1
ATOM 2516 C C . THR A 1 234 ? 51.838 74.459 66.541 1.00 20.58 224 THR A C 1
ATOM 2517 O O . THR A 1 234 ? 52.125 73.541 65.768 1.00 19.65 224 THR A O 1
ATOM 2528 N N . ILE A 1 235 ? 50.655 75.069 66.533 1.00 16.60 225 ILE A N 1
ATOM 2529 C CA . ILE A 1 235 ? 49.595 74.736 65.589 1.00 11.91 225 ILE A CA 1
ATOM 2530 C C . ILE A 1 235 ? 49.190 76.009 64.860 1.00 16.43 225 ILE A C 1
ATOM 2531 O O . ILE A 1 235 ? 48.968 77.049 65.492 1.00 14.07 225 ILE A O 1
ATOM 2547 N N . THR A 1 236 ? 49.099 75.924 63.536 1.00 17.28 226 THR A N 1
ATOM 2548 C CA . THR A 1 236 ? 48.658 77.026 62.693 1.00 16.01 226 THR A CA 1
ATOM 2549 C C . THR A 1 236 ? 47.251 76.740 62.188 1.00 18.45 226 THR A C 1
ATOM 2550 O O . THR A 1 236 ? 46.914 75.590 61.887 1.00 16.74 226 THR A O 1
ATOM 2561 N N . TYR A 1 237 ? 46.433 77.787 62.094 1.00 16.18 227 TYR A N 1
ATOM 2562 C CA . TYR A 1 237 ? 45.052 77.666 61.650 1.00 13.11 227 TYR A CA 1
ATOM 2563 C C . TYR A 1 237 ? 44.770 78.656 60.528 1.00 17.46 227 TYR A C 1
ATOM 2564 O O . TYR A 1 237 ? 45.439 79.684 60.389 1.00 20.15 227 TYR A O 1
ATOM 2582 N N . VAL A 1 238 ? 43.760 78.327 59.726 1.00 17.81 22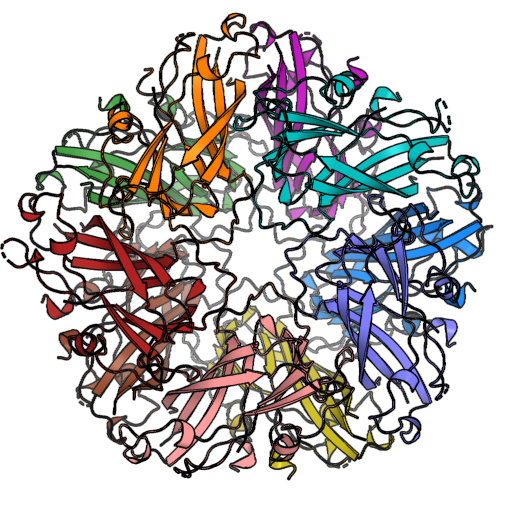8 VAL A N 1
ATOM 2583 C CA . VAL A 1 238 ? 43.110 79.281 58.836 1.00 17.13 228 VAL A CA 1
ATOM 2584 C C . VAL A 1 238 ? 41.779 79.665 59.464 1.00 15.92 228 VAL A C 1
ATOM 2585 O O . VAL A 1 238 ? 40.973 78.791 59.808 1.00 14.61 228 VAL A O 1
ATOM 2598 N N . THR A 1 239 ? 41.549 80.964 59.625 1.00 16.47 229 THR A N 1
ATOM 2599 C CA . THR A 1 239 ? 40.317 81.479 60.206 1.00 14.82 229 THR A CA 1
ATOM 2600 C C . THR A 1 239 ? 39.530 82.219 59.136 1.00 17.00 229 THR A C 1
ATOM 2601 O O . THR A 1 239 ? 40.076 83.091 58.453 1.00 14.52 229 THR A O 1
ATOM 2612 N N . LYS A 1 240 ? 38.255 81.868 58.991 1.00 13.83 230 LYS A N 1
ATOM 2613 C CA . LYS A 1 240 ? 37.335 82.599 58.131 1.00 14.91 230 LYS A CA 1
ATOM 2614 C C . LYS A 1 240 ? 36.247 83.229 58.985 1.00 14.18 230 LYS A C 1
ATOM 2615 O O . LYS A 1 240 ? 35.582 82.536 59.762 1.00 14.02 230 LYS A O 1
ATOM 2634 N N . LEU A 1 241 ? 36.072 84.538 58.839 1.00 14.62 231 LEU A N 1
ATOM 2635 C CA . LEU A 1 241 ? 34.984 85.267 59.471 1.00 11.83 231 LEU A CA 1
ATOM 2636 C C . LEU A 1 241 ? 33.942 85.614 58.419 1.00 16.84 231 LEU A C 1
ATOM 2637 O O . LEU A 1 241 ? 34.284 85.950 57.283 1.00 11.96 231 LEU A O 1
ATOM 2653 N N . THR A 1 242 ? 32.670 85.528 58.799 1.00 15.45 232 THR A N 1
ATOM 2654 C CA . THR A 1 242 ? 31.568 85.867 57.911 1.00 13.00 232 THR A CA 1
ATOM 2655 C C . THR A 1 242 ? 30.633 86.818 58.639 1.00 19.94 232 THR A C 1
ATOM 2656 O O . THR A 1 242 ? 30.276 86.575 59.796 1.00 17.04 232 THR A O 1
ATOM 2667 N N . LEU A 1 243 ? 30.255 87.904 57.969 1.00 17.96 233 LEU A N 1
ATOM 2668 C CA . LEU A 1 243 ? 29.280 88.853 58.487 1.00 18.72 233 LEU A CA 1
ATOM 2669 C C . LEU A 1 243 ? 28.000 88.753 57.673 1.00 20.27 233 LEU A C 1
ATOM 2670 O O . LEU A 1 243 ? 28.042 88.727 56.439 1.00 18.68 233 LEU A O 1
ATOM 2686 N N . TYR A 1 244 ? 26.872 88.700 58.366 1.00 17.03 234 TYR A N 1
ATOM 2687 C CA . TYR A 1 244 ? 25.556 88.766 57.745 1.00 15.70 234 TYR A CA 1
ATOM 2688 C C . TYR A 1 244 ? 24.962 90.108 58.154 1.00 18.88 234 TYR A C 1
ATOM 2689 O O . TYR A 1 244 ? 24.525 90.286 59.294 1.00 18.26 234 TYR A O 1
ATOM 2707 N N . VAL A 1 245 ? 24.973 91.056 57.220 1.00 18.55 235 VAL A N 1
ATOM 2708 C CA . VAL A 1 245 ? 24.655 92.451 57.494 1.00 15.65 235 VAL A CA 1
ATOM 2709 C C . VAL A 1 245 ? 23.314 92.775 56.855 1.00 15.81 235 VAL A C 1
ATOM 2710 O O . VAL A 1 245 ? 23.078 92.442 55.687 1.00 19.56 235 VAL A O 1
ATOM 2723 N N . GLN A 1 246 ? 22.446 93.430 57.616 1.00 15.75 236 GLN A N 1
ATOM 2724 C CA . GLN A 1 246 ? 21.127 93.818 57.143 1.00 18.69 236 GLN A CA 1
ATOM 2725 C C . GLN A 1 246 ? 21.093 95.309 56.839 1.00 15.22 236 GLN A C 1
ATOM 2726 O O . GLN A 1 246 ? 21.736 96.109 57.523 1.00 16.78 236 GLN A O 1
ATOM 2740 N N . PHE A 1 247 ? 20.337 95.671 55.806 1.00 21.81 237 PHE A N 1
ATOM 2741 C CA . PHE A 1 247 ? 20.137 97.056 55.412 1.00 20.02 237 PHE A CA 1
ATOM 2742 C C . PHE A 1 247 ? 18.653 97.281 55.169 1.00 20.96 237 PHE A C 1
ATOM 2743 O O . PHE A 1 247 ? 17.958 96.386 54.680 1.00 27.80 237 PHE A O 1
ATOM 2760 N N . ARG A 1 248 ? 18.170 98.471 55.516 1.00 24.21 238 ARG A N 1
ATOM 2761 C CA . ARG A 1 248 ? 16.752 98.790 55.357 1.00 32.84 238 ARG A CA 1
ATOM 2762 C C . ARG A 1 248 ? 16.556 100.165 54.722 1.00 22.95 238 ARG A C 1
ATOM 2763 O O . ARG A 1 248 ? 17.456 101.005 54.745 1.00 38.15 238 ARG A O 1
ATOM 2784 N N . ARG B 1 56 ? 28.740 53.571 23.515 1.00 38.29 46 ARG B N 1
ATOM 2785 C CA . ARG B 1 56 ? 27.853 54.703 23.905 1.00 35.14 46 ARG B CA 1
ATOM 2786 C C . ARG B 1 56 ? 26.421 54.222 24.086 1.00 30.84 46 ARG B C 1
ATOM 2787 O O . ARG B 1 56 ? 25.845 53.605 23.189 1.00 30.97 46 ARG B O 1
ATOM 2793 N N . ILE B 1 57 ? 25.849 54.508 25.252 1.00 31.36 47 ILE B N 1
ATOM 2794 C CA . ILE B 1 57 ? 24.493 54.095 25.590 1.00 29.14 47 ILE B CA 1
ATOM 2795 C C . ILE B 1 57 ? 23.671 55.345 25.865 1.00 23.94 47 ILE B C 1
ATOM 2796 O O . ILE B 1 57 ? 24.024 56.150 26.736 1.00 29.29 47 ILE B O 1
ATOM 2812 N N . TYR B 1 58 ? 22.583 55.506 25.120 1.00 18.34 48 TYR B N 1
ATOM 2813 C CA . TYR B 1 58 ? 21.628 56.581 25.334 1.00 18.76 48 TYR B CA 1
ATOM 2814 C C . TYR B 1 58 ? 20.405 56.021 26.048 1.00 26.82 48 TYR B C 1
ATOM 2815 O O . TYR B 1 58 ? 19.931 54.929 25.718 1.00 24.86 48 TYR B O 1
ATOM 2833 N N . THR B 1 59 ? 19.898 56.766 27.028 1.00 23.01 49 THR B N 1
ATOM 2834 C CA . THR B 1 59 ? 18.802 56.303 27.868 1.00 23.48 49 THR B CA 1
ATOM 2835 C C . THR B 1 59 ? 17.580 57.192 27.689 1.00 24.08 49 THR B C 1
ATOM 2836 O O . THR B 1 59 ? 17.694 58.419 27.596 1.00 22.35 49 THR B O 1
ATOM 2847 N N . LEU B 1 60 ? 16.409 56.559 27.659 1.00 22.95 50 LEU B N 1
ATOM 2848 C CA . LEU B 1 60 ? 15.132 57.239 27.495 1.00 21.24 50 LEU B CA 1
ATOM 2849 C C . LEU B 1 60 ? 14.198 56.800 28.611 1.00 20.45 50 LEU B C 1
ATOM 2850 O O . LEU B 1 60 ? 14.032 55.599 28.846 1.00 24.01 50 LEU B O 1
ATOM 2866 N N . ARG B 1 61 ? 13.594 57.768 29.298 1.00 20.62 51 ARG B N 1
ATOM 2867 C CA . ARG B 1 61 ? 12.625 57.492 30.352 1.00 22.28 51 ARG B CA 1
ATOM 2868 C C . ARG B 1 61 ? 11.222 57.712 29.800 1.00 26.01 51 ARG B C 1
ATOM 2869 O O . ARG B 1 61 ? 10.917 58.792 29.282 1.00 23.50 51 ARG B O 1
ATOM 2890 N N . LEU B 1 62 ? 10.376 56.691 29.916 1.00 16.39 52 LEU B N 1
ATOM 2891 C CA . LEU B 1 62 ? 8.986 56.758 29.492 1.00 16.94 52 LEU B CA 1
ATOM 2892 C C . LEU B 1 62 ? 8.087 56.398 30.667 1.00 18.31 52 LEU B C 1
ATOM 2893 O O . LEU B 1 62 ? 8.493 55.670 31.577 1.00 18.27 52 LEU B O 1
ATOM 2909 N N . THR B 1 63 ? 6.859 56.912 30.645 1.00 15.19 53 THR B N 1
ATOM 2910 C CA . THR B 1 63 ? 5.941 56.688 31.752 1.00 19.35 53 THR B CA 1
ATOM 2911 C C . THR B 1 63 ? 4.506 56.648 31.247 1.00 22.85 53 THR B C 1
ATOM 2912 O O . THR B 1 63 ? 4.152 57.313 30.270 1.00 18.81 53 THR B O 1
ATOM 2923 N N . ARG B 1 64 ? 3.682 55.860 31.935 1.00 19.14 54 ARG B N 1
ATOM 2924 C CA . ARG B 1 64 ? 2.248 55.835 31.690 1.00 16.42 54 ARG B CA 1
ATOM 2925 C C . ARG B 1 64 ? 1.543 55.520 33.001 1.00 16.01 54 ARG B C 1
ATOM 2926 O O . ARG B 1 64 ? 2.131 54.951 33.924 1.00 17.23 54 ARG B O 1
ATOM 2947 N N . GLN B 1 65 ? 0.271 55.905 33.077 1.00 15.66 55 GLN B N 1
ATOM 2948 C CA . GLN B 1 65 ? -0.516 55.728 34.287 1.00 16.26 55 GLN B CA 1
ATOM 2949 C C . GLN B 1 65 ? -1.862 55.108 33.941 1.00 18.79 55 GLN B C 1
ATOM 2950 O O . GLN B 1 65 ? -2.325 55.165 32.799 1.00 18.88 55 GLN B O 1
ATOM 2964 N N . PHE B 1 66 ? -2.489 54.518 34.953 1.00 15.96 56 PHE B N 1
ATOM 2965 C CA . PHE B 1 66 ? -3.818 53.943 34.809 1.00 15.61 56 PHE B CA 1
ATOM 2966 C C . PHE B 1 66 ? -4.385 53.686 36.195 1.00 24.49 56 PHE B C 1
ATOM 2967 O O . PHE B 1 66 ? -3.661 53.695 37.196 1.00 15.24 56 PHE B O 1
ATOM 2984 N N . GLN B 1 67 ? -5.692 53.458 36.237 1.00 17.82 57 GLN B N 1
ATOM 2985 C CA . GLN B 1 67 ? -6.388 53.160 37.478 1.00 20.91 57 GLN B CA 1
ATOM 2986 C C . GLN B 1 67 ? -6.437 51.655 37.703 1.00 21.51 57 GLN B C 1
ATOM 2987 O O . GLN B 1 67 ? -6.602 50.877 36.759 1.00 21.27 57 GLN B O 1
ATOM 3001 N N . PHE B 1 68 ? -6.280 51.249 38.961 1.00 19.18 58 PHE B N 1
ATOM 3002 C CA . PHE B 1 68 ? -6.440 49.857 39.357 1.00 19.42 58 PHE B CA 1
ATOM 3003 C C . PHE B 1 68 ? -7.348 49.793 40.575 1.00 20.45 58 PHE B C 1
ATOM 3004 O O . PHE B 1 68 ? -7.310 50.678 41.436 1.00 18.45 58 PHE B O 1
ATOM 3021 N N . LYS B 1 69 ? -8.164 48.743 40.640 1.00 19.35 59 LYS B N 1
ATOM 3022 C CA . LYS B 1 69 ? -9.150 48.584 41.698 1.00 21.17 59 LYS B CA 1
ATOM 3023 C C . LYS B 1 69 ? -9.031 47.203 42.321 1.00 16.91 59 LYS B C 1
ATOM 3024 O O . LYS B 1 69 ? -8.957 46.197 41.607 1.00 16.67 59 LYS B O 1
ATOM 3043 N N . ILE B 1 70 ? -9.023 47.160 43.649 1.00 16.96 60 ILE B N 1
ATOM 3044 C CA . ILE B 1 70 ? -9.189 45.926 44.406 1.00 18.90 60 ILE B CA 1
ATOM 3045 C C . ILE B 1 70 ? -10.612 45.939 44.948 1.00 20.15 60 ILE B C 1
ATOM 3046 O O . ILE B 1 70 ? -10.962 46.778 45.785 1.00 19.62 60 ILE B O 1
ATOM 3062 N N . ASN B 1 71 ? -11.434 45.010 44.473 1.00 21.65 61 ASN B N 1
ATOM 3063 C CA . ASN B 1 71 ? -12.849 45.007 44.807 1.00 20.83 61 ASN B CA 1
ATOM 3064 C C . ASN B 1 71 ? -13.082 44.439 46.202 1.00 15.66 61 ASN B C 1
ATOM 3065 O O . ASN B 1 71 ? -12.319 43.601 46.693 1.00 17.92 61 ASN B O 1
ATOM 3076 N N . LYS B 1 72 ? -14.150 44.909 46.841 1.00 20.23 62 LYS B N 1
ATOM 3077 C CA . LYS B 1 72 ? -14.494 44.413 48.165 1.00 25.17 62 LYS B CA 1
ATOM 3078 C C . LYS B 1 72 ? -14.779 42.918 48.107 1.00 21.29 62 LYS B C 1
ATOM 3079 O O . LYS B 1 72 ? -15.251 42.389 47.096 1.00 21.15 62 LYS B O 1
ATOM 3098 N N . GLN B 1 73 ? -14.486 42.235 49.208 1.00 19.44 63 GLN B N 1
ATOM 3099 C CA . GLN B 1 73 ? -14.662 40.793 49.265 1.00 24.18 63 GLN B CA 1
ATOM 3100 C C . GLN B 1 73 ? -16.145 40.441 49.216 1.00 26.17 63 GLN B C 1
ATOM 3101 O O . GLN B 1 73 ? -16.953 41.004 49.961 1.00 22.97 63 GLN B O 1
ATOM 3115 N N . THR B 1 74 ? -16.501 39.511 48.329 1.00 22.97 64 THR B N 1
ATOM 3116 C CA . THR B 1 74 ? -17.871 39.036 48.202 1.00 29.86 64 THR B CA 1
ATOM 3117 C C . THR B 1 74 ? -18.009 37.531 48.378 1.00 33.70 64 THR B C 1
ATOM 3118 O O . THR B 1 74 ? -19.140 37.041 48.475 1.00 33.93 64 THR B O 1
ATOM 3129 N N . THR B 1 75 ? -16.907 36.790 48.423 1.00 29.14 65 THR B N 1
ATOM 3130 C CA . THR B 1 75 ? -16.933 35.345 48.578 1.00 29.98 65 THR B CA 1
ATOM 3131 C C . THR B 1 75 ? -16.262 34.969 49.890 1.00 26.03 65 THR B C 1
ATOM 3132 O O . THR B 1 75 ? -15.203 35.505 50.232 1.00 26.21 65 THR B O 1
ATOM 3143 N N . SER B 1 76 ? -16.887 34.049 50.623 1.00 19.20 66 SER B N 1
ATOM 3144 C CA . SER B 1 76 ? -16.376 33.614 51.920 1.00 28.81 66 SER B CA 1
ATOM 3145 C C . SER B 1 76 ? -16.148 34.816 52.833 1.00 22.11 66 SER B C 1
ATOM 3146 O O . SER B 1 76 ? -15.138 34.910 53.534 1.00 22.64 66 SER B O 1
ATOM 3154 N N . VAL B 1 77 ? -17.105 35.748 52.818 1.00 23.75 67 VAL B N 1
ATOM 3155 C CA . VAL B 1 77 ? -16.976 36.973 53.596 1.00 28.61 67 VAL B CA 1
ATOM 3156 C C . VAL B 1 77 ? -16.771 36.629 55.064 1.00 28.63 67 VAL B C 1
ATOM 3157 O O . VAL B 1 77 ? -17.439 35.746 55.618 1.00 27.08 67 VAL B O 1
ATOM 3170 N N . GLY B 1 78 ? -15.845 37.341 55.704 1.00 27.16 68 GLY B N 1
ATOM 3171 C CA . GLY B 1 78 ? -15.434 37.034 57.055 1.00 27.80 68 GLY B CA 1
ATOM 3172 C C . GLY B 1 78 ? -14.223 36.134 57.150 1.00 27.32 68 GLY B C 1
ATOM 3173 O O . GLY B 1 78 ? -13.707 35.930 58.257 1.00 29.47 68 GLY B O 1
ATOM 3177 N N . ASN B 1 79 ? -13.755 35.591 56.029 1.00 25.16 69 ASN B N 1
ATOM 3178 C CA . ASN B 1 79 ? -12.587 34.728 55.989 1.00 25.27 69 ASN B CA 1
ATOM 3179 C C . ASN B 1 79 ? -11.512 35.364 55.116 1.00 21.85 69 ASN B C 1
ATOM 3180 O O . ASN B 1 79 ? -11.787 36.227 54.278 1.00 21.99 69 ASN B O 1
ATOM 3191 N N . LEU B 1 80 ? -10.274 34.928 55.328 1.00 25.40 70 LEU B N 1
ATOM 3192 C CA . LEU B 1 80 ? -9.135 35.467 54.594 1.00 25.62 70 LEU B CA 1
ATOM 3193 C C . LEU B 1 80 ? -9.011 34.769 53.245 1.00 18.55 70 LEU B C 1
ATOM 3194 O O . LEU B 1 80 ? -8.836 33.548 53.186 1.00 18.98 70 LEU B O 1
ATOM 3210 N N . ILE B 1 81 ? -9.098 35.543 52.162 1.00 17.27 71 ILE B N 1
ATOM 3211 C CA . ILE B 1 81 ? -8.844 35.038 50.820 1.00 20.05 71 ILE B CA 1
ATOM 3212 C C . ILE B 1 81 ? -7.936 36.020 50.094 1.00 14.64 71 ILE B C 1
ATOM 3213 O O . ILE B 1 81 ? -7.934 37.221 50.379 1.00 18.82 71 ILE B O 1
ATOM 3229 N N . PHE B 1 82 ? -7.171 35.499 49.139 1.00 18.57 72 PHE B N 1
ATOM 3230 C CA . PHE B 1 82 ? -6.206 36.283 48.385 1.00 18.86 72 PHE B CA 1
ATOM 3231 C C . PHE B 1 82 ? -6.520 36.2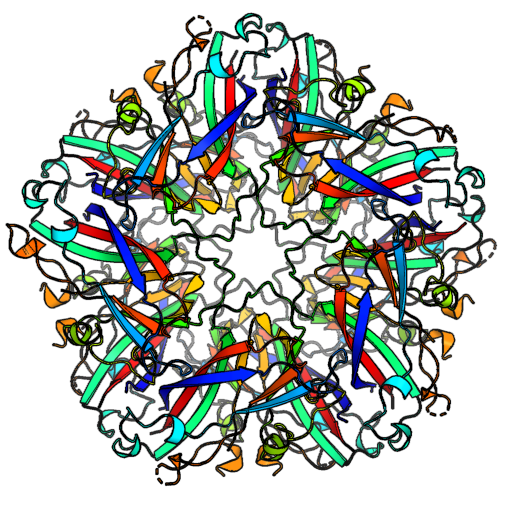29 46.896 1.00 21.69 72 PHE B C 1
ATOM 3232 O O . PHE B 1 82 ? -7.090 35.254 46.394 1.00 19.37 72 PHE B O 1
ATOM 3249 N N . ASN B 1 83 ? -6.137 37.293 46.200 1.00 15.37 73 ASN B N 1
ATOM 3250 C CA . ASN B 1 83 ? -6.081 37.329 44.747 1.00 19.59 73 ASN B CA 1
ATOM 3251 C C . ASN B 1 83 ? -4.768 37.985 44.341 1.00 21.86 73 ASN B C 1
ATOM 3252 O O . ASN B 1 83 ? -3.978 38.416 45.186 1.00 16.72 73 ASN B O 1
ATOM 3263 N N . ALA B 1 84 ? -4.530 38.060 43.035 1.00 21.45 74 ALA B N 1
ATOM 3264 C CA . ALA B 1 84 ? -3.308 38.669 42.535 1.00 26.08 74 ALA B CA 1
ATOM 3265 C C . ALA B 1 84 ? -3.538 39.161 41.115 1.00 23.66 74 ALA B C 1
ATOM 3266 O O . ALA B 1 84 ? -4.506 38.783 40.451 1.00 20.14 74 ALA B O 1
ATOM 3273 N N . ASP B 1 85 ? -2.633 40.027 40.670 1.00 17.88 75 ASP B N 1
ATOM 3274 C CA . ASP B 1 85 ? -2.615 40.517 39.302 1.00 20.22 75 ASP B CA 1
ATOM 3275 C C . ASP B 1 85 ? -1.158 40.750 38.929 1.00 17.65 75 ASP B C 1
ATOM 3276 O O . ASP B 1 85 ? -0.251 40.517 39.734 1.00 17.64 75 ASP B O 1
ATOM 3285 N N . TYR B 1 86 ? -0.925 41.209 37.703 1.00 17.22 76 TYR B N 1
ATOM 3286 C CA . TYR B 1 86 ? 0.444 41.326 37.224 1.00 18.30 76 TYR B CA 1
ATOM 3287 C C . TYR B 1 86 ? 0.516 42.380 36.130 1.00 23.23 76 TYR B C 1
ATOM 3288 O O . TYR B 1 86 ? -0.500 42.790 35.562 1.00 20.41 76 TYR B O 1
ATOM 3306 N N . ILE B 1 87 ? 1.746 42.804 35.843 1.00 18.99 77 ILE B N 1
ATOM 3307 C CA . ILE B 1 87 ? 2.035 43.825 34.844 1.00 14.69 77 ILE B CA 1
ATOM 3308 C C . ILE B 1 87 ? 3.211 43.346 34.004 1.00 16.35 77 ILE B C 1
ATOM 3309 O O . ILE B 1 87 ? 4.207 42.852 34.545 1.00 15.61 77 ILE B O 1
ATOM 3325 N N . THR B 1 88 ? 3.096 43.492 32.689 1.00 19.02 78 THR B N 1
ATOM 3326 C CA . THR B 1 88 ? 4.192 43.244 31.766 1.00 21.00 78 THR B CA 1
ATOM 3327 C C . THR B 1 88 ? 4.527 44.541 31.040 1.00 17.58 78 THR B C 1
ATOM 3328 O O . THR B 1 88 ? 3.796 45.532 31.125 1.00 17.24 78 THR B O 1
ATOM 3339 N N . PHE B 1 89 ? 5.645 44.531 30.317 1.00 15.51 79 PHE B N 1
ATOM 3340 C CA . PHE B 1 89 ? 6.193 45.751 29.736 1.00 23.01 79 PHE B CA 1
ATOM 3341 C C . PHE B 1 89 ? 6.602 45.520 28.291 1.00 22.90 79 PHE B C 1
ATOM 3342 O O . PHE B 1 89 ? 7.323 44.563 27.987 1.00 25.52 79 PHE B O 1
ATOM 3359 N N . ALA B 1 90 ? 6.143 46.405 27.409 1.00 28.18 80 ALA B N 1
ATOM 3360 C CA . ALA B 1 90 ? 6.597 46.460 26.028 1.00 31.65 80 ALA B CA 1
ATOM 3361 C C . ALA B 1 90 ? 6.838 47.917 25.664 1.00 23.47 80 ALA B C 1
ATOM 3362 O O . ALA B 1 90 ? 6.081 48.799 26.078 1.00 21.06 80 ALA B O 1
ATOM 3369 N N . LEU B 1 91 ? 7.900 48.166 24.896 1.00 27.44 81 LEU B N 1
ATOM 3370 C CA . LEU B 1 91 ? 8.250 49.542 24.558 1.00 22.48 81 LEU B CA 1
ATOM 3371 C C . LEU B 1 91 ? 7.087 50.254 23.878 1.00 26.46 81 LEU B C 1
ATOM 3372 O O . LEU B 1 91 ? 6.827 51.433 24.148 1.00 26.26 81 LEU B O 1
ATOM 3388 N N . ASP B 1 92 ? 6.363 49.550 23.003 1.00 30.40 82 ASP B N 1
ATOM 3389 C CA . ASP B 1 92 ? 5.230 50.157 22.312 1.00 25.69 82 ASP B CA 1
ATOM 3390 C C . ASP B 1 92 ? 4.130 50.596 23.271 1.00 30.71 82 ASP B C 1
ATOM 3391 O O . ASP B 1 92 ? 3.347 51.488 22.928 1.00 31.18 82 ASP B O 1
ATOM 3400 N N . ASP B 1 93 ? 4.048 49.996 24.461 1.00 26.65 83 ASP B N 1
ATOM 3401 C CA . ASP B 1 93 ? 3.069 50.442 25.446 1.00 27.96 83 ASP B CA 1
ATOM 3402 C C . ASP B 1 93 ? 3.291 51.892 25.856 1.00 26.86 83 ASP B C 1
ATOM 3403 O O . ASP B 1 93 ? 2.356 52.536 26.345 1.00 23.12 83 ASP B O 1
ATOM 3412 N N . PHE B 1 94 ? 4.502 52.419 25.666 1.00 22.51 84 PHE B N 1
ATOM 3413 C CA . PHE B 1 94 ? 4.874 53.724 26.193 1.00 29.10 84 PHE B CA 1
ATOM 3414 C C . PHE B 1 94 ? 5.181 54.762 25.121 1.00 30.41 84 PHE B C 1
ATOM 3415 O O . PHE B 1 94 ? 5.563 55.887 25.467 1.00 33.69 84 PHE B O 1
ATOM 3432 N N . LEU B 1 95 ? 5.029 54.431 23.838 1.00 32.14 85 LEU B N 1
ATOM 3433 C CA . LEU B 1 95 ? 5.435 55.312 22.748 1.00 43.60 85 LEU B CA 1
ATOM 3434 C C . LEU B 1 95 ? 4.253 56.003 22.076 1.00 52.42 85 LEU B C 1
ATOM 3435 O O . LEU B 1 95 ? 4.304 56.274 20.872 1.00 59.13 85 LEU B O 1
ATOM 3451 N N . GLN B 1 96 ? 3.195 56.313 22.826 1.00 56.03 86 GLN B N 1
ATOM 3452 C CA . GLN B 1 96 ? 2.000 56.866 22.198 1.00 67.88 86 GLN B CA 1
ATOM 3453 C C . GLN B 1 96 ? 2.134 58.367 21.961 1.00 63.51 86 GLN B C 1
ATOM 3454 O O . GLN B 1 96 ? 1.835 58.855 20.866 1.00 68.97 86 GLN B O 1
ATOM 3468 N N . ALA B 1 97 ? 2.588 59.116 22.967 1.00 61.49 87 ALA B N 1
ATOM 3469 C CA . ALA B 1 97 ? 2.783 60.556 22.840 1.00 64.91 87 ALA B CA 1
ATOM 3470 C C . ALA B 1 97 ? 4.253 60.926 22.677 1.00 58.52 87 ALA B C 1
ATOM 3471 O O . ALA B 1 97 ? 4.691 61.966 23.181 1.00 55.13 87 ALA B O 1
ATOM 3478 N N . VAL B 1 98 ? 5.022 60.099 21.975 1.00 54.31 88 VAL B N 1
ATOM 3479 C CA . VAL B 1 98 ? 6.462 60.302 21.838 1.00 57.62 88 VAL B CA 1
ATOM 3480 C C . VAL B 1 98 ? 6.886 59.881 20.434 1.00 55.88 88 VAL B C 1
ATOM 3481 O O . VAL B 1 98 ? 6.394 58.865 19.924 1.00 45.68 88 VAL B O 1
ATOM 3494 N N . PRO B 1 99 ? 7.778 60.619 19.771 1.00 54.79 89 PRO B N 1
ATOM 3495 C CA . PRO B 1 99 ? 8.222 60.207 18.433 1.00 51.92 89 PRO B CA 1
ATOM 3496 C C . PRO B 1 99 ? 8.925 58.858 18.468 1.00 51.15 89 PRO B C 1
ATOM 3497 O O . PRO B 1 99 ? 9.375 58.385 19.513 1.00 54.15 89 PRO B O 1
ATOM 3508 N N . ASN B 1 100 ? 9.025 58.234 17.286 1.00 48.80 90 ASN B N 1
ATOM 3509 C CA . ASN B 1 100 ? 9.489 56.850 17.208 1.00 50.98 90 ASN B CA 1
ATOM 3510 C C . ASN B 1 100 ? 11.014 56.799 17.167 1.00 51.63 90 ASN B C 1
ATOM 3511 O O . ASN B 1 100 ? 11.630 57.563 16.414 1.00 47.17 90 ASN B O 1
ATOM 3522 N N . PRO B 1 101 ? 11.661 55.921 17.943 1.00 52.38 91 PRO B N 1
ATOM 3523 C CA . PRO B 1 101 ? 13.135 55.886 17.933 1.00 51.62 91 PRO B CA 1
ATOM 3524 C C . PRO B 1 101 ? 13.754 55.408 16.627 1.00 49.89 91 PRO B C 1
ATOM 3525 O O . PRO B 1 101 ? 14.916 55.745 16.366 1.00 45.64 91 PRO B O 1
ATOM 3536 N N . HIS B 1 102 ? 13.045 54.632 15.803 1.00 52.22 92 HIS B N 1
ATOM 3537 C CA . HIS B 1 102 ? 13.668 54.113 14.589 1.00 56.76 92 HIS B CA 1
ATOM 3538 C C . HIS B 1 102 ? 14.058 55.226 13.627 1.00 49.26 92 HIS B C 1
ATOM 3539 O O . HIS B 1 102 ? 14.937 55.019 12.782 1.00 50.82 92 HIS B O 1
ATOM 3553 N N . THR B 1 103 ? 13.426 56.398 13.731 1.00 38.83 93 THR B N 1
ATOM 3554 C CA . THR B 1 103 ? 13.869 57.548 12.953 1.00 42.58 93 THR B CA 1
ATOM 3555 C C . THR B 1 103 ? 15.309 57.920 13.281 1.00 50.90 93 THR B C 1
ATOM 3556 O O . THR B 1 103 ? 15.978 58.558 12.461 1.00 49.65 93 THR B O 1
ATOM 3567 N N . LEU B 1 104 ? 15.794 57.538 14.458 1.00 43.27 94 LEU B N 1
ATOM 3568 C CA . LEU B 1 104 ? 17.204 57.631 14.793 1.00 41.91 94 LEU B CA 1
ATOM 3569 C C . LEU B 1 104 ? 17.924 56.369 14.328 1.00 37.01 94 LEU B C 1
ATOM 3570 O O . LEU B 1 104 ? 17.316 55.312 14.139 1.00 46.66 94 LEU B O 1
ATOM 3586 N N . ASN B 1 105 ? 19.235 56.488 14.140 1.00 27.12 95 ASN B N 1
ATOM 3587 C CA . ASN B 1 105 ? 20.043 55.366 13.661 1.00 34.39 95 ASN B CA 1
ATOM 3588 C C . ASN B 1 105 ? 20.455 54.408 14.774 1.00 33.37 95 ASN B C 1
ATOM 3589 O O . ASN B 1 105 ? 21.592 53.930 14.794 1.00 34.22 95 ASN B O 1
ATOM 3600 N N . PHE B 1 106 ? 19.555 54.105 15.705 1.00 31.43 96 PHE B N 1
ATOM 3601 C CA . PHE B 1 106 ? 19.851 53.131 16.745 1.00 31.71 96 PHE B CA 1
ATOM 3602 C C . PHE B 1 106 ? 19.654 51.717 16.216 1.00 33.03 96 PHE B C 1
ATOM 3603 O O . PHE B 1 106 ? 18.678 51.426 15.519 1.00 31.85 96 PHE B O 1
ATOM 3620 N N . GLU B 1 107 ? 20.597 50.837 16.552 1.00 31.82 97 GLU B N 1
ATOM 3621 C CA . GLU B 1 107 ? 20.512 49.446 16.120 1.00 38.10 97 GLU B CA 1
ATOM 3622 C C . GLU B 1 107 ? 19.613 48.636 17.046 1.00 37.80 97 GLU B C 1
ATOM 3623 O O . GLU B 1 107 ? 18.662 47.991 16.591 1.00 38.59 97 GLU B O 1
ATOM 3635 N N . ASP B 1 108 ? 19.896 48.661 18.347 1.00 38.44 98 ASP B N 1
ATOM 3636 C CA . ASP B 1 108 ? 19.181 47.848 19.317 1.00 32.71 98 ASP B CA 1
ATOM 3637 C C . ASP B 1 108 ? 18.685 48.719 20.462 1.00 31.99 98 ASP B C 1
ATOM 3638 O O . ASP B 1 108 ? 19.156 49.840 20.672 1.00 26.29 98 ASP B O 1
ATOM 3647 N N . TYR B 1 109 ? 17.724 48.180 21.205 1.00 27.26 99 TYR B N 1
ATOM 3648 C CA . TYR B 1 109 ? 17.248 48.791 22.433 1.00 28.31 99 TYR B CA 1
ATOM 3649 C C . TYR B 1 109 ? 17.210 47.725 23.518 1.00 29.78 99 TYR B C 1
ATOM 3650 O O . TYR B 1 109 ? 17.263 46.524 23.240 1.00 25.38 99 TYR B O 1
ATOM 3668 N N . ARG B 1 110 ? 17.120 48.178 24.766 1.00 24.23 100 ARG B N 1
ATOM 3669 C CA . ARG B 1 110 ? 17.060 47.267 25.900 1.00 26.41 100 ARG B CA 1
ATOM 3670 C C . ARG B 1 110 ? 16.345 47.953 27.053 1.00 22.37 100 ARG B C 1
ATOM 3671 O O . ARG B 1 110 ? 16.675 49.090 27.401 1.00 24.53 100 ARG B O 1
ATOM 3692 N N . ILE B 1 111 ? 15.367 47.262 27.635 1.00 26.29 101 ILE B N 1
ATOM 3693 C CA . ILE B 1 111 ? 14.692 47.754 28.834 1.00 27.29 101 ILE B CA 1
ATOM 3694 C C . ILE B 1 111 ? 15.605 47.435 30.013 1.00 21.66 101 ILE B C 1
ATOM 3695 O O . ILE B 1 111 ? 15.638 46.306 30.505 1.00 29.00 101 ILE B O 1
ATOM 3711 N N . LYS B 1 112 ? 16.357 48.439 30.467 1.00 21.72 102 LYS B N 1
ATOM 3712 C CA . LYS B 1 112 ? 17.297 48.229 31.562 1.00 21.53 102 LYS B CA 1
ATOM 3713 C C . LYS B 1 112 ? 16.567 48.096 32.891 1.00 22.85 102 LYS B C 1
ATOM 3714 O O . LYS B 1 112 ? 16.895 47.225 33.705 1.00 23.39 102 LYS B O 1
ATOM 3733 N N . LEU B 1 113 ? 15.572 48.947 33.123 1.00 19.94 103 LEU B N 1
ATOM 3734 C CA . LEU B 1 113 ? 14.926 49.032 34.420 1.00 20.84 103 LEU B CA 1
ATOM 3735 C C . LEU B 1 113 ? 13.476 49.445 34.228 1.00 23.43 103 LEU B C 1
ATOM 3736 O O . LEU B 1 113 ? 13.140 50.172 33.290 1.00 18.63 103 LEU B O 1
ATOM 3752 N N . ALA B 1 114 ? 12.622 48.967 35.126 1.00 19.67 104 ALA B N 1
ATOM 3753 C CA . ALA B 1 114 ? 11.226 49.368 35.159 1.00 14.78 104 ALA B CA 1
ATOM 3754 C C . ALA B 1 114 ? 10.834 49.641 36.602 1.00 16.09 104 ALA B C 1
ATOM 3755 O O . ALA B 1 114 ? 11.393 49.058 37.535 1.00 21.61 104 ALA B O 1
ATOM 3762 N N . LYS B 1 115 ? 9.876 50.543 36.777 1.00 13.70 105 LYS B N 1
ATOM 3763 C CA . LYS B 1 115 ? 9.368 50.898 38.092 1.00 16.87 105 LYS B CA 1
ATOM 3764 C C . LYS B 1 115 ? 7.851 50.870 38.052 1.00 17.02 105 LYS B C 1
ATOM 3765 O O . LYS B 1 115 ? 7.243 51.368 37.099 1.00 17.12 105 LYS B O 1
ATOM 3784 N N . MET B 1 116 ? 7.246 50.274 39.073 1.00 19.15 106 MET B N 1
ATOM 3785 C CA . MET B 1 116 ? 5.802 50.292 39.254 1.00 12.80 106 MET B CA 1
ATOM 3786 C C . MET B 1 116 ? 5.492 50.894 40.613 1.00 16.09 106 MET B C 1
ATOM 3787 O O . MET B 1 116 ? 6.025 50.443 41.633 1.00 16.18 106 MET B O 1
ATOM 3801 N N . GLU B 1 117 ? 4.636 51.912 40.623 1.00 13.10 107 GLU B N 1
ATOM 3802 C CA . GLU B 1 117 ? 4.180 52.539 41.855 1.00 13.34 107 GLU B CA 1
ATOM 3803 C C . GLU B 1 117 ? 2.663 52.612 41.823 1.00 14.70 107 GLU B C 1
ATOM 3804 O O . GLU B 1 117 ? 2.085 53.208 40.908 1.00 16.81 107 GLU B O 1
ATOM 3816 N N . MET B 1 118 ? 2.024 51.997 42.814 1.00 14.15 108 MET B N 1
ATOM 3817 C CA . MET B 1 118 ? 0.573 51.970 42.929 1.00 14.40 108 MET B CA 1
ATOM 3818 C C . MET B 1 118 ? 0.206 52.538 44.290 1.00 16.47 108 MET B C 1
ATOM 3819 O O . MET B 1 118 ? 0.626 52.001 45.320 1.00 13.11 108 MET B O 1
ATOM 3833 N N . ARG B 1 119 ? -0.555 53.630 44.294 1.00 14.74 109 ARG B N 1
ATOM 3834 C CA . ARG B 1 119 ? -0.894 54.311 45.531 1.00 15.67 109 ARG B CA 1
ATOM 3835 C C . ARG B 1 119 ? -2.399 54.528 45.609 1.00 14.86 109 ARG B C 1
ATOM 3836 O O . ARG B 1 119 ? -3.042 54.800 44.588 1.00 15.27 109 ARG B O 1
ATOM 3857 N N . PRO B 1 120 ? -2.986 54.418 46.798 1.00 16.81 110 PRO B N 1
ATOM 3858 C CA . PRO B 1 120 ? -4.444 54.521 46.914 1.00 14.85 110 PRO B CA 1
ATOM 3859 C C . PRO B 1 120 ? -4.952 55.921 46.601 1.00 20.58 110 PRO B C 1
ATOM 3860 O O . PRO B 1 120 ? -4.240 56.922 46.706 1.00 12.90 110 PRO B O 1
ATOM 3871 N N . THR B 1 121 ? -6.218 55.972 46.211 1.00 14.89 111 THR B N 1
ATOM 3872 C CA . THR B 1 121 ? -6.907 57.232 45.979 1.00 17.70 111 THR B CA 1
ATOM 3873 C C . THR B 1 121 ? -8.371 57.038 46.364 1.00 21.14 111 THR B C 1
ATOM 3874 O O . THR B 1 121 ? -8.710 56.115 47.112 1.00 21.25 111 THR B O 1
ATOM 3885 N N . GLY B 1 122 ? -9.241 57.906 45.858 1.00 21.11 112 GLY B N 1
ATOM 3886 C CA . GLY B 1 122 ? -10.650 57.808 46.181 1.00 21.38 112 GLY B CA 1
ATOM 3887 C C . GLY B 1 122 ? -10.976 58.048 47.635 1.00 25.73 112 GLY B C 1
ATOM 3888 O O . GLY B 1 122 ? -12.055 57.659 48.091 1.00 23.26 112 GLY B O 1
ATOM 3892 N N . GLY B 1 123 ? -10.071 58.671 48.383 1.00 17.05 113 GLY B N 1
ATOM 3893 C CA . GLY B 1 123 ? -10.313 58.991 49.772 1.00 22.60 113 GLY B CA 1
ATOM 3894 C C . GLY B 1 123 ? -9.994 57.895 50.764 1.00 19.83 113 GLY B C 1
ATOM 3895 O O . GLY B 1 123 ? -10.327 58.042 51.946 1.00 21.70 113 GLY B O 1
ATOM 3899 N N . HIS B 1 124 ? -9.358 56.806 50.334 1.00 21.53 114 HIS B N 1
ATOM 3900 C CA . HIS B 1 124 ? -9.041 55.725 51.256 1.00 23.03 114 HIS B CA 1
ATOM 3901 C C . HIS B 1 124 ? -8.058 56.199 52.320 1.00 16.47 114 HIS B C 1
ATOM 3902 O O . HIS B 1 124 ? -7.105 56.927 52.030 1.00 18.78 114 HIS B O 1
ATOM 3916 N N . TYR B 1 125 ? -8.293 55.777 53.562 1.00 15.94 115 TYR B N 1
ATOM 3917 C CA . TYR B 1 125 ? -7.429 56.147 54.678 1.00 20.13 115 TYR B CA 1
ATOM 3918 C C . TYR B 1 125 ? -6.197 55.249 54.692 1.00 21.22 115 TYR B C 1
ATOM 3919 O O . TYR B 1 125 ? -6.318 54.020 54.720 1.00 18.37 115 TYR B O 1
ATOM 3937 N N . THR B 1 126 ? -5.010 55.861 54.674 1.00 14.75 116 THR B N 1
ATOM 3938 C CA . THR B 1 126 ? -3.779 55.087 54.791 1.00 19.57 116 THR B CA 1
ATOM 3939 C C . THR B 1 126 ? -3.655 54.442 56.164 1.00 22.82 116 THR B C 1
ATOM 3940 O O . THR B 1 126 ? -3.033 53.382 56.294 1.00 22.62 116 THR B O 1
ATOM 3951 N N . VAL B 1 127 ? -4.228 55.069 57.198 1.00 20.74 117 VAL B N 1
ATOM 3952 C CA . VAL B 1 127 ? -4.192 54.509 58.547 1.00 22.25 117 VAL B CA 1
ATOM 3953 C C . VAL B 1 127 ? -5.269 53.462 58.767 1.00 21.61 117 VAL B C 1
ATOM 3954 O O . VAL B 1 127 ? -5.415 52.960 59.889 1.00 26.67 117 VAL B O 1
ATOM 3967 N N . GLN B 1 128 ? -6.030 53.122 57.733 1.00 19.97 118 GLN B N 1
ATOM 3968 C CA . GLN B 1 128 ? -7.054 52.089 57.814 1.00 23.97 118 GLN B CA 1
ATOM 3969 C C . GLN B 1 128 ? -6.425 50.762 57.402 1.00 21.29 118 GLN B C 1
ATOM 3970 O O . GLN B 1 128 ? -6.081 50.566 56.232 1.00 27.78 118 GLN B O 1
ATOM 3984 N N . SER B 1 129 ? -6.272 49.853 58.362 1.00 15.99 119 SER B N 1
ATOM 3985 C CA . SER B 1 129 ? -5.559 48.606 58.118 1.00 18.96 119 SER B CA 1
ATOM 3986 C C . SER B 1 129 ? -6.392 47.662 57.260 1.00 19.48 119 SER B C 1
ATOM 3987 O O . SER B 1 129 ? -7.547 47.367 57.580 1.00 18.29 119 SER B O 1
ATOM 3995 N N . ASP B 1 130 ? -5.794 47.178 56.171 1.00 18.32 120 ASP B N 1
ATOM 3996 C CA . ASP B 1 130 ? -6.419 46.184 55.307 1.00 17.48 120 ASP B CA 1
ATOM 3997 C C . ASP B 1 130 ? -5.442 45.061 54.978 1.00 17.02 120 ASP B C 1
ATOM 3998 O O . ASP B 1 130 ? -5.507 44.464 53.900 1.00 17.09 120 ASP B O 1
ATOM 4007 N N . GLY B 1 131 ? -4.535 44.758 55.900 1.00 13.76 121 GLY B N 1
ATOM 4008 C CA . GLY B 1 131 ? -3.631 43.644 55.730 1.00 16.01 121 GLY B CA 1
ATOM 4009 C C . GLY B 1 131 ? -2.495 43.954 54.774 1.00 15.97 121 GLY B C 1
ATOM 4010 O O . GLY B 1 131 ? -2.240 45.102 54.395 1.00 13.97 121 GLY B O 1
ATOM 4014 N N . PHE B 1 132 ? -1.800 42.890 54.377 1.00 13.26 122 PHE B N 1
ATOM 4015 C CA . PHE B 1 132 ? -0.646 43.012 53.502 1.00 13.75 122 PHE B CA 1
ATOM 4016 C C . PHE B 1 132 ? -0.623 41.857 52.513 1.00 14.70 122 PHE B C 1
ATOM 4017 O O . PHE B 1 132 ? -1.044 40.739 52.823 1.00 14.18 122 PHE B O 1
ATOM 4034 N N . GLY B 1 133 ? -0.134 42.152 51.312 1.00 13.77 123 GLY B N 1
ATOM 4035 C CA . GLY B 1 133 ? 0.148 41.142 50.316 1.00 15.41 123 GLY B CA 1
ATOM 4036 C C . GLY B 1 133 ? 1.621 41.167 49.965 1.00 19.42 123 GLY B C 1
ATOM 4037 O O . GLY B 1 133 ? 2.443 41.605 50.776 1.00 16.33 123 GLY B O 1
ATOM 4041 N N . HIS B 1 134 ? 1.973 40.718 48.764 1.00 15.42 124 HIS B N 1
ATOM 4042 C CA . HIS B 1 134 ? 3.364 40.690 48.345 1.00 15.93 124 HIS B CA 1
ATOM 4043 C C . HIS B 1 134 ? 3.474 41.077 46.879 1.00 17.71 124 HIS B C 1
ATOM 4044 O O . HIS B 1 134 ? 2.522 40.955 46.105 1.00 14.71 124 HIS B O 1
ATOM 4058 N N . THR B 1 135 ? 4.657 41.561 46.518 1.00 14.50 125 THR B N 1
ATOM 4059 C CA . THR B 1 135 ? 5.054 41.739 45.133 1.00 16.80 125 THR B CA 1
ATOM 4060 C C . THR B 1 135 ? 6.196 40.781 44.825 1.00 16.53 125 THR B C 1
ATOM 4061 O O . THR B 1 135 ? 6.979 40.420 45.709 1.00 15.37 125 THR B O 1
ATOM 4072 N N . ALA B 1 136 ? 6.287 40.368 43.565 1.00 13.66 126 ALA B N 1
ATOM 4073 C CA . ALA B 1 136 ? 7.344 39.463 43.144 1.00 17.41 126 ALA B CA 1
ATOM 4074 C C . ALA B 1 136 ? 7.682 39.736 41.688 1.00 19.62 126 ALA B C 1
ATOM 4075 O O . ALA B 1 136 ? 6.790 39.979 40.871 1.00 17.36 126 ALA B O 1
ATOM 4082 N N . VAL B 1 137 ? 8.974 39.703 41.376 1.00 20.29 127 VAL B N 1
ATOM 4083 C CA . VAL B 1 137 ? 9.447 39.823 40.003 1.00 20.43 127 VAL B CA 1
ATOM 4084 C C . VAL B 1 137 ? 9.493 38.425 39.403 1.00 24.84 127 VAL B C 1
ATOM 4085 O O . VAL B 1 137 ? 10.203 37.546 39.905 1.00 25.55 127 VAL B O 1
ATOM 4098 N N . ILE B 1 138 ? 8.729 38.215 38.336 1.00 20.65 128 ILE B N 1
ATOM 4099 C CA . ILE B 1 138 ? 8.648 36.929 37.654 1.00 26.01 128 ILE B CA 1
ATOM 4100 C C . ILE B 1 138 ? 8.986 37.187 36.194 1.00 24.09 128 ILE B C 1
ATOM 4101 O O . ILE B 1 138 ? 8.221 37.846 35.478 1.00 19.78 128 ILE B O 1
ATOM 4117 N N . GLN B 1 139 ? 10.130 36.670 35.751 1.00 23.05 129 GLN B N 1
ATOM 4118 C CA . GLN B 1 139 ? 10.730 37.062 34.477 1.00 26.46 129 GLN B CA 1
ATOM 4119 C C . GLN B 1 139 ? 10.441 36.069 33.358 1.00 37.55 129 GLN B C 1
ATOM 4120 O O . GLN B 1 139 ? 11.321 35.766 32.549 1.00 37.03 129 GLN B O 1
ATOM 4134 N N . ASP B 1 140 ? 9.218 35.552 33.275 1.00 28.65 130 ASP B N 1
ATOM 4135 C CA . ASP B 1 140 ? 8.811 34.751 32.127 1.00 44.40 130 ASP B CA 1
ATOM 4136 C C . ASP B 1 140 ? 7.288 34.716 32.070 1.00 47.37 130 ASP B C 1
ATOM 4137 O O . ASP B 1 140 ? 6.598 35.254 32.940 1.00 42.17 130 ASP B O 1
ATOM 4146 N N . SER B 1 141 ? 6.769 34.065 31.027 1.00 46.99 131 SER B N 1
ATOM 4147 C CA . SER B 1 141 ? 5.347 34.143 30.714 1.00 50.77 131 SER B CA 1
ATOM 4148 C C . SER B 1 141 ? 4.469 33.438 31.740 1.00 45.72 131 SER B C 1
ATOM 4149 O O . SER B 1 141 ? 3.260 33.691 31.770 1.00 47.81 131 SER B O 1
ATOM 4157 N N . ARG B 1 142 ? 5.032 32.563 32.579 1.00 47.20 132 ARG B N 1
ATOM 4158 C CA . ARG B 1 142 ? 4.215 31.902 33.591 1.00 47.27 132 ARG B CA 1
ATOM 4159 C C . ARG B 1 142 ? 3.522 32.905 34.501 1.00 54.56 132 ARG B C 1
ATOM 4160 O O . ARG B 1 142 ? 2.513 32.563 35.127 1.00 50.10 132 ARG B O 1
ATOM 4181 N N . ILE B 1 143 ? 4.038 34.134 34.584 1.00 39.36 133 ILE B N 1
ATOM 4182 C CA . ILE B 1 143 ? 3.441 35.162 35.433 1.00 37.04 133 ILE B CA 1
ATOM 4183 C C . ILE B 1 143 ? 1.951 35.309 35.158 1.00 39.30 133 ILE B C 1
ATOM 4184 O O . ILE B 1 143 ? 1.184 35.707 36.043 1.00 38.36 133 ILE B O 1
ATOM 4200 N N . THR B 1 144 ? 1.516 34.991 33.936 1.00 39.44 134 THR B N 1
ATOM 4201 C CA . THR B 1 144 ? 0.125 35.218 33.556 1.00 47.56 134 THR B CA 1
ATOM 4202 C C . THR B 1 144 ? -0.845 34.422 34.421 1.00 52.27 134 THR B C 1
ATOM 4203 O O . THR B 1 144 ? -2.002 34.827 34.585 1.00 54.83 134 THR B O 1
ATOM 4214 N N . ARG B 1 145 ? -0.403 33.298 34.984 1.00 44.69 135 ARG B N 1
ATOM 4215 C CA . ARG B 1 145 ? -1.305 32.450 35.754 1.00 46.15 135 ARG B CA 1
ATOM 4216 C C . ARG B 1 145 ? -1.732 33.074 37.075 1.00 50.74 135 ARG B C 1
ATOM 4217 O O . ARG B 1 145 ? -2.536 32.463 37.787 1.00 58.66 135 ARG B O 1
ATOM 4238 N N . PHE B 1 146 ? -1.235 34.261 37.422 1.00 51.33 136 PHE B N 1
ATOM 4239 C CA . PHE B 1 146 ? -1.497 34.826 38.738 1.00 46.62 136 PHE B CA 1
ATOM 4240 C C . PHE B 1 146 ? -2.718 35.731 38.790 1.00 50.19 136 PHE B C 1
ATOM 4241 O O . PHE B 1 146 ? -3.087 36.173 39.883 1.00 56.28 136 PHE B O 1
ATOM 4258 N N . LYS B 1 147 ? -3.355 36.022 37.657 1.00 47.98 137 LYS B N 1
ATOM 4259 C CA . LYS B 1 147 ? -4.660 36.678 37.684 1.00 47.64 137 LYS B CA 1
ATOM 4260 C C . LYS B 1 147 ? -5.706 35.577 37.823 1.00 57.41 137 LYS B C 1
ATOM 4261 O O . LYS B 1 147 ? -6.395 35.191 36.876 1.00 59.53 137 LYS B O 1
ATOM 4280 N N . THR B 1 148 ? -5.809 35.061 39.045 1.00 54.15 138 THR B N 1
ATOM 4281 C CA . THR B 1 148 ? -6.625 33.885 39.311 1.00 57.26 138 THR B CA 1
ATOM 4282 C C . THR B 1 148 ? -8.109 34.212 39.186 1.00 55.72 138 THR B C 1
ATOM 4283 O O . THR B 1 148 ? -8.599 35.177 39.781 1.00 60.17 138 THR B O 1
ATOM 4294 N N . THR B 1 149 ? -8.824 33.401 38.401 1.00 60.43 139 THR B N 1
ATOM 4295 C CA . THR B 1 149 ? -10.274 33.531 38.312 1.00 59.79 139 THR B CA 1
ATOM 4296 C C . THR B 1 149 ? -10.961 33.100 39.600 1.00 64.17 139 THR B C 1
ATOM 4297 O O . THR B 1 149 ? -12.073 33.560 39.880 1.00 70.34 139 THR B O 1
ATOM 4308 N N . ALA B 1 150 ? -10.326 32.233 40.384 1.00 68.15 140 ALA B N 1
ATOM 4309 C CA . ALA B 1 150 ? -10.856 31.777 41.659 1.00 64.75 140 ALA B CA 1
ATOM 4310 C C . ALA B 1 150 ? -9.990 32.306 42.794 1.00 50.10 140 ALA B C 1
ATOM 4311 O O . ALA B 1 150 ? -8.769 32.431 42.651 1.00 51.13 140 ALA B O 1
ATOM 4318 N N . ASP B 1 151 ? -10.627 32.616 43.918 1.00 46.71 141 ASP B N 1
ATOM 4319 C CA . ASP B 1 151 ? -9.916 33.138 45.072 1.00 35.91 141 ASP B CA 1
ATOM 4320 C C . ASP B 1 151 ? -9.035 32.055 45.692 1.00 37.67 141 ASP B C 1
ATOM 4321 O O . ASP B 1 151 ? -9.279 30.854 45.540 1.00 31.44 141 ASP B O 1
ATOM 4330 N N . GLN B 1 152 ? -7.993 32.496 46.395 1.00 25.43 142 GLN B N 1
ATOM 4331 C CA . GLN B 1 152 ? -7.017 31.599 46.996 1.00 23.41 142 GLN B CA 1
ATOM 4332 C C . GLN B 1 152 ? -7.025 31.745 48.512 1.00 20.56 142 GLN B C 1
ATOM 4333 O O . GLN B 1 152 ? -7.257 32.834 49.047 1.00 19.13 142 GLN B O 1
ATOM 4347 N N . THR B 1 153 ? -6.763 30.633 49.200 1.00 16.60 143 THR B N 1
ATOM 4348 C CA . THR B 1 153 ? -6.700 30.607 50.656 1.00 23.94 143 THR B CA 1
ATOM 4349 C C . THR B 1 153 ? -5.328 30.980 51.202 1.00 18.16 143 THR B C 1
ATOM 4350 O O . THR B 1 153 ? -5.208 31.236 52.405 1.00 21.74 143 THR B O 1
ATOM 4361 N N . GLN B 1 154 ? -4.299 31.005 50.359 1.00 15.22 144 GLN B N 1
ATOM 4362 C CA . GLN B 1 154 ? -2.964 31.423 50.757 1.00 15.73 144 GLN B CA 1
ATOM 4363 C C . GLN B 1 154 ? -2.474 32.500 49.799 1.00 15.88 144 GLN B C 1
ATOM 4364 O O . GLN B 1 154 ? -2.954 32.623 48.669 1.00 17.62 144 GLN B O 1
ATOM 4378 N N . ASP B 1 155 ? -1.517 33.286 50.264 1.00 17.65 145 ASP B N 1
ATOM 4379 C CA . ASP B 1 155 ? -0.934 34.337 49.441 1.00 19.42 145 ASP B CA 1
ATOM 4380 C C . ASP B 1 155 ? -0.119 33.700 48.321 1.00 14.98 145 ASP B C 1
ATOM 4381 O O . ASP B 1 155 ? 0.896 33.053 48.610 1.00 14.66 145 ASP B O 1
ATOM 4390 N N . PRO B 1 156 ? -0.500 33.855 47.049 1.00 16.63 146 PRO B N 1
ATOM 4391 C CA . PRO B 1 156 ? 0.196 33.113 45.984 1.00 21.12 146 PRO B CA 1
ATOM 4392 C C . PRO B 1 156 ? 1.621 33.575 45.724 1.00 25.00 146 PRO B C 1
ATOM 4393 O O . PRO B 1 156 ? 2.398 32.809 45.142 1.00 24.13 146 PRO B O 1
ATOM 4404 N N . LEU B 1 157 ? 1.997 34.790 46.127 1.00 21.89 147 LEU B N 1
ATOM 4405 C CA . LEU B 1 157 ? 3.323 35.311 45.815 1.00 19.16 147 LEU B CA 1
ATOM 4406 C C . LEU B 1 157 ? 4.285 35.281 46.994 1.00 20.80 147 LEU B C 1
ATOM 4407 O O . LEU B 1 157 ? 5.495 35.415 46.784 1.00 18.92 147 LEU B O 1
ATOM 4423 N N . ALA B 1 158 ? 3.788 35.105 48.215 1.00 20.00 148 ALA B N 1
ATOM 4424 C CA . ALA B 1 158 ? 4.672 35.023 49.373 1.00 15.96 148 ALA B CA 1
ATOM 4425 C C . ALA B 1 158 ? 5.754 33.958 49.233 1.00 19.36 148 ALA B C 1
ATOM 4426 O O . ALA B 1 158 ? 6.888 34.211 49.674 1.00 21.37 148 ALA B O 1
ATOM 4433 N N . PRO B 1 159 ? 5.497 32.778 48.658 1.00 18.39 149 PRO B N 1
ATOM 4434 C CA . PRO B 1 159 ? 6.565 31.770 48.552 1.00 18.78 149 PRO B CA 1
ATOM 4435 C C . PRO B 1 159 ? 7.645 32.119 47.543 1.00 27.24 149 PRO B C 1
ATOM 4436 O O . PRO B 1 159 ? 8.703 31.478 47.559 1.00 23.53 149 PRO B O 1
ATOM 4447 N N . PHE B 1 160 ? 7.425 33.104 46.677 1.00 24.78 150 PHE B N 1
ATOM 4448 C CA . PHE B 1 160 ? 8.311 33.315 45.544 1.00 21.98 150 PHE B CA 1
ATOM 4449 C C . PHE B 1 160 ? 9.601 34.010 45.956 1.00 29.92 150 PHE B C 1
ATOM 4450 O O . PHE B 1 160 ? 9.644 34.799 46.905 1.00 26.14 150 PHE B O 1
ATOM 4467 N N . ASP B 1 161 ? 10.658 33.701 45.214 1.00 30.14 151 ASP B N 1
ATOM 4468 C CA . ASP B 1 161 ? 11.966 34.281 45.468 1.00 28.19 151 ASP B CA 1
ATOM 4469 C C . ASP B 1 161 ? 11.911 35.798 45.344 1.00 29.05 151 ASP B C 1
ATOM 4470 O O . ASP B 1 161 ? 11.418 36.337 44.349 1.00 23.02 151 ASP B O 1
ATOM 4479 N N . GLY B 1 162 ? 12.420 36.486 46.363 1.00 19.02 152 GLY B N 1
ATOM 4480 C CA . GLY B 1 162 ? 12.444 37.933 46.369 1.00 20.78 152 GLY B CA 1
ATOM 4481 C C . GLY B 1 162 ? 11.125 38.600 46.689 1.00 22.60 152 GLY B C 1
ATOM 4482 O O . GLY B 1 162 ? 11.018 39.822 46.538 1.00 21.11 152 GLY B O 1
ATOM 4486 N N . ALA B 1 163 ? 10.120 37.846 47.128 1.00 22.37 153 ALA B N 1
ATOM 4487 C CA . ALA B 1 163 ? 8.832 38.444 47.451 1.00 18.79 153 ALA B CA 1
ATOM 4488 C C . ALA B 1 163 ? 8.993 39.498 48.538 1.00 18.85 153 ALA B C 1
ATOM 4489 O O . ALA B 1 163 ? 9.704 39.293 49.525 1.00 19.49 153 ALA B O 1
ATOM 4496 N N . LYS B 1 164 ? 8.324 40.634 48.352 1.00 15.58 154 LYS B N 1
ATOM 4497 C CA . LYS B 1 164 ? 8.387 41.750 49.286 1.00 19.70 154 LYS B CA 1
ATOM 4498 C C . LYS B 1 164 ? 6.981 42.116 49.737 1.00 17.47 154 LYS B C 1
ATOM 4499 O O . LYS B 1 164 ? 6.075 42.264 48.910 1.00 12.51 154 LYS B O 1
ATOM 4518 N N . LYS B 1 165 ? 6.812 42.269 51.046 1.00 14.57 155 LYS B N 1
ATOM 4519 C CA . LYS B 1 165 ? 5.519 42.603 51.622 1.00 16.37 155 LYS B CA 1
ATOM 4520 C C . LYS B 1 165 ? 5.118 44.027 51.255 1.00 17.95 155 LYS B C 1
ATOM 4521 O O . LYS B 1 165 ? 5.959 44.921 51.131 1.00 17.26 155 LYS B O 1
ATOM 4540 N N . TRP B 1 166 ? 3.814 44.232 51.067 1.00 18.45 156 TRP B N 1
ATOM 4541 C CA . TRP B 1 166 ? 3.266 45.570 50.896 1.00 18.73 156 TRP B CA 1
ATOM 4542 C C . TRP B 1 166 ? 1.907 45.642 51.574 1.00 14.50 156 TRP B C 1
ATOM 4543 O O . TRP B 1 166 ? 1.141 44.674 51.558 1.00 13.95 156 TRP B O 1
ATOM 4564 N N . PHE B 1 167 ? 1.617 46.794 52.171 1.00 15.54 157 PHE B N 1
ATOM 4565 C CA . PHE B 1 167 ? 0.381 46.993 52.912 1.00 18.83 157 PHE B CA 1
ATOM 4566 C C . PHE B 1 167 ? -0.692 47.560 51.992 1.00 14.81 157 PHE B C 1
ATOM 4567 O O . PHE B 1 167 ? -0.480 48.579 51.326 1.00 14.84 157 PHE B O 1
ATOM 4584 N N . VAL B 1 168 ? -1.848 46.892 51.973 1.00 17.88 158 VAL B N 1
ATOM 4585 C CA . VAL B 1 168 ? -2.894 47.189 50.998 1.00 14.85 158 VAL B CA 1
ATOM 4586 C C . VAL B 1 168 ? -3.287 48.662 51.045 1.00 17.21 158 VAL B C 1
ATOM 4587 O O . VAL B 1 168 ? -3.541 49.283 50.005 1.00 12.47 158 VAL B O 1
ATOM 4600 N N . SER B 1 169 ? -3.344 49.247 52.242 1.00 12.29 159 SER B N 1
ATOM 4601 C CA . SER B 1 169 ? -3.836 50.613 52.381 1.00 21.67 159 SER B CA 1
ATOM 4602 C C . SER B 1 169 ? -2.786 51.668 52.053 1.00 14.12 159 SER B C 1
ATOM 4603 O O . SER B 1 169 ? -3.124 52.855 52.012 1.00 18.32 159 SER B O 1
ATOM 4611 N N . ARG B 1 170 ? -1.532 51.275 51.824 1.00 15.37 160 ARG B N 1
ATOM 4612 C CA . ARG B 1 170 ? -0.485 52.218 51.461 1.00 16.06 160 ARG B CA 1
ATOM 4613 C C . ARG B 1 170 ? -0.011 52.080 50.025 1.00 19.29 160 ARG B C 1
ATOM 4614 O O . ARG B 1 170 ? 0.591 53.022 49.500 1.00 13.84 160 ARG B O 1
ATOM 4635 N N . GLY B 1 171 ? -0.267 50.947 49.378 1.00 17.30 161 GLY B N 1
ATOM 4636 C CA . GLY B 1 171 ? 0.264 50.718 48.052 1.00 17.72 161 GLY B CA 1
ATOM 4637 C C . GLY B 1 171 ? 1.723 50.302 48.120 1.00 15.05 161 GLY B C 1
ATOM 4638 O O . GLY B 1 171 ? 2.241 49.918 49.175 1.00 19.61 161 GLY B O 1
ATOM 4642 N N . PHE B 1 172 ? 2.399 50.385 46.976 1.00 18.16 162 PHE B N 1
ATOM 4643 C CA . PHE B 1 172 ? 3.798 49.988 46.937 1.00 18.80 162 PHE B CA 1
ATOM 4644 C C . PHE B 1 172 ? 4.516 50.688 45.794 1.00 22.51 162 PHE B C 1
ATOM 4645 O O . PHE B 1 172 ? 3.899 51.244 44.882 1.00 15.35 162 PHE B O 1
ATOM 4662 N N . LYS B 1 173 ? 5.843 50.651 45.879 1.00 20.64 163 LYS B N 1
ATOM 4663 C CA . LYS B 1 173 ? 6.742 51.089 44.822 1.00 16.41 163 LYS B CA 1
ATOM 4664 C C . LYS B 1 173 ? 7.835 50.040 44.709 1.00 22.59 163 LYS B C 1
ATOM 4665 O O . LYS B 1 173 ? 8.424 49.655 45.724 1.00 18.18 163 LYS B O 1
ATOM 4684 N N . ARG B 1 174 ? 8.101 49.565 43.494 1.00 16.48 164 ARG B N 1
ATOM 4685 C CA . ARG B 1 174 ? 9.132 48.552 43.318 1.00 17.01 164 ARG B CA 1
ATOM 4686 C C . ARG B 1 174 ? 9.842 48.733 41.985 1.00 20.56 164 ARG B C 1
ATOM 4687 O O . ARG B 1 174 ? 9.213 49.032 40.967 1.00 16.43 164 ARG B O 1
ATOM 4708 N N . LEU B 1 175 ? 11.158 48.543 42.012 1.00 21.30 165 LEU B N 1
ATOM 4709 C CA . LEU B 1 175 ? 11.993 48.504 40.822 1.00 22.10 165 LEU B CA 1
ATOM 4710 C C . LEU B 1 175 ? 12.222 47.055 40.412 1.00 26.28 165 LEU B C 1
ATOM 4711 O O . LEU B 1 175 ? 12.288 46.158 41.256 1.00 24.25 165 LEU B O 1
ATOM 4727 N N . LEU B 1 176 ? 12.352 46.831 39.106 1.00 16.24 166 LEU B N 1
ATOM 4728 C CA . LEU B 1 176 ? 12.582 45.487 38.597 1.00 16.41 166 LEU B CA 1
ATOM 4729 C C . LEU B 1 176 ? 13.333 45.563 37.277 1.00 21.96 166 LEU B C 1
ATOM 4730 O O . LEU B 1 176 ? 13.427 46.618 36.646 1.00 20.77 166 LEU B O 1
ATOM 4746 N N . ARG B 1 177 ? 13.859 44.411 36.860 1.00 17.56 167 ARG B N 1
ATOM 4747 C CA . ARG B 1 177 ? 14.565 44.255 35.590 1.00 27.58 167 ARG B CA 1
ATOM 4748 C C . ARG B 1 177 ? 13.754 43.294 34.733 1.00 22.59 167 ARG B C 1
ATOM 4749 O O . ARG B 1 177 ? 13.971 42.072 34.780 1.00 21.00 167 ARG B O 1
ATOM 4770 N N . PRO B 1 178 ? 12.804 43.791 33.945 1.00 23.35 168 PRO B N 1
ATOM 4771 C CA . PRO B 1 178 ? 11.973 42.888 33.144 1.00 29.82 168 PRO B CA 1
ATOM 4772 C C . PRO B 1 178 ? 12.751 42.318 31.969 1.00 29.78 168 PRO B C 1
ATOM 4773 O O . PRO B 1 178 ? 13.613 42.979 31.385 1.00 24.46 168 PRO B O 1
ATOM 4784 N N . LYS B 1 179 ? 12.443 41.065 31.632 1.00 25.10 169 LYS B N 1
ATOM 4785 C CA . LYS B 1 179 ? 13.195 40.344 30.619 1.00 25.52 169 LYS B CA 1
ATOM 4786 C C . LYS B 1 179 ? 12.293 39.923 29.465 1.00 25.94 169 LYS B C 1
ATOM 4787 O O . LYS B 1 179 ? 11.134 39.557 29.688 1.00 24.39 169 LYS B O 1
ATOM 4806 N N . PRO B 1 180 ? 12.799 39.945 28.220 1.00 22.87 170 PRO B N 1
ATOM 4807 C CA . PRO B 1 180 ? 11.991 39.586 27.049 1.00 29.79 170 PRO B CA 1
ATOM 4808 C C . PRO B 1 180 ? 11.561 38.121 27.050 1.00 22.34 170 PRO B C 1
ATOM 4809 O O . PRO B 1 180 ? 12.357 37.269 27.443 1.00 27.39 170 PRO B O 1
ATOM 4820 N N . ASN B 1 199 ? 21.668 36.123 21.364 1.00 57.11 189 ASN B N 1
ATOM 4821 C CA . ASN B 1 199 ? 22.326 37.151 22.162 1.00 55.25 189 ASN B CA 1
ATOM 4822 C C . ASN B 1 199 ? 21.296 38.003 22.895 1.00 51.56 189 ASN B C 1
ATOM 4823 O O . ASN B 1 199 ? 21.581 38.564 23.954 1.00 52.45 189 ASN B O 1
ATOM 4833 N N . SER B 1 200 ? 20.092 38.095 22.325 1.00 56.44 190 SER B N 1
ATOM 4834 C CA . SER B 1 200 ? 19.035 38.878 22.957 1.00 59.06 190 SER B CA 1
ATOM 4835 C C . SER B 1 200 ? 18.615 38.263 24.286 1.00 49.60 190 SER B C 1
ATOM 4836 O O . SER B 1 200 ? 18.408 38.982 25.271 1.00 45.82 190 SER B O 1
ATOM 4844 N N . ALA B 1 201 ? 18.478 36.937 24.334 1.00 50.19 191 ALA B N 1
ATOM 4845 C CA . ALA B 1 201 ? 18.122 36.278 25.586 1.00 50.25 191 ALA B CA 1
ATOM 4846 C C . ALA B 1 201 ? 19.187 36.490 26.654 1.00 49.22 191 ALA B C 1
ATOM 4847 O O . ALA B 1 201 ? 18.864 36.580 27.844 1.00 51.77 191 ALA B O 1
ATOM 4854 N N . ARG B 1 202 ? 20.458 36.571 26.254 1.00 49.24 192 ARG B N 1
ATOM 4855 C CA . ARG B 1 202 ? 21.535 36.740 27.224 1.00 51.49 192 ARG B CA 1
ATOM 4856 C C . ARG B 1 202 ? 21.611 38.171 27.742 1.00 54.97 192 ARG B C 1
ATOM 4857 O O . ARG B 1 202 ? 21.759 38.388 28.950 1.00 56.52 192 ARG B O 1
ATOM 4878 N N . THR B 1 203 ? 21.509 39.155 26.849 1.00 49.22 193 THR B N 1
ATOM 4879 C CA . THR B 1 203 ? 21.782 40.545 27.190 1.00 45.36 193 THR B CA 1
ATOM 4880 C C . THR B 1 203 ? 20.541 41.417 27.278 1.00 38.92 193 THR B C 1
ATOM 4881 O O . THR B 1 203 ? 20.569 42.432 27.976 1.00 38.68 193 THR B O 1
ATOM 4892 N N . GLY B 1 204 ? 19.461 41.059 26.586 1.00 36.06 194 GLY B N 1
ATOM 4893 C CA . GLY B 1 204 ? 18.278 41.886 26.537 1.00 33.53 194 GLY B CA 1
ATOM 4894 C C . GLY B 1 204 ? 18.255 42.890 25.404 1.00 35.21 194 GLY B C 1
ATOM 4895 O O . GLY B 1 204 ? 17.230 43.554 25.207 1.00 23.90 194 GLY B O 1
ATOM 4899 N N . TRP B 1 205 ? 19.351 43.033 24.661 1.00 29.55 195 TRP B N 1
ATOM 4900 C CA . TRP B 1 205 ? 19.365 43.929 23.514 1.00 32.03 195 TRP B CA 1
ATOM 4901 C C . TRP B 1 205 ? 18.487 43.369 22.405 1.00 32.49 195 TRP B C 1
ATOM 4902 O O . TRP B 1 205 ? 18.618 42.203 22.023 1.00 40.23 195 TRP B O 1
ATOM 4923 N N . ILE B 1 206 ? 17.581 44.198 21.897 1.00 25.58 196 ILE B N 1
ATOM 4924 C CA . ILE B 1 206 ? 16.613 43.765 20.890 1.00 33.12 196 ILE B CA 1
ATOM 4925 C C . ILE B 1 206 ? 16.742 44.661 19.664 1.00 35.48 196 ILE B C 1
ATOM 4926 O O . ILE B 1 206 ? 16.802 45.891 19.810 1.00 28.65 196 ILE B O 1
ATOM 4942 N N . PRO B 1 207 ? 16.782 44.113 18.448 1.00 37.18 197 PRO B N 1
ATOM 4943 C CA . PRO B 1 207 ? 16.831 44.978 17.262 1.00 37.79 197 PRO B CA 1
ATOM 4944 C C . PRO B 1 207 ? 15.566 45.813 17.128 1.00 40.36 197 PRO B C 1
ATOM 4945 O O . PRO B 1 207 ? 14.464 45.362 17.448 1.00 36.85 197 PRO B O 1
ATOM 4956 N N . LEU B 1 208 ? 15.736 47.043 16.653 1.00 41.42 198 LEU B N 1
ATOM 4957 C CA . LEU B 1 208 ? 14.604 47.926 16.395 1.00 48.50 198 LEU B CA 1
ATOM 4958 C C . LEU B 1 208 ? 13.945 47.572 15.066 1.00 49.14 198 LEU B C 1
ATOM 4959 O O . LEU B 1 208 ? 14.624 47.235 14.096 1.00 55.67 198 LEU B O 1
ATOM 4975 N N . GLY B 1 216 ? 9.748 44.104 17.022 1.00 39.16 206 GLY B N 1
ATOM 4976 C CA . GLY B 1 216 ? 10.900 44.603 17.747 1.00 41.14 206 GLY B CA 1
ATOM 4977 C C . GLY B 1 216 ? 10.517 45.359 19.005 1.00 35.27 206 GLY B C 1
ATOM 4978 O O . GLY B 1 216 ? 10.829 44.929 20.115 1.00 32.55 206 GLY B O 1
ATOM 4981 N N . THR B 1 217 ? 9.836 46.491 18.828 1.00 29.88 207 THR B N 1
ATOM 4982 C CA . THR B 1 217 ? 9.403 47.306 19.955 1.00 32.66 207 THR B CA 1
ATOM 4983 C C . THR B 1 217 ? 8.193 46.729 20.678 1.00 34.18 207 THR B C 1
ATOM 4984 O O . THR B 1 217 ? 7.832 47.238 21.746 1.00 24.51 207 THR B O 1
ATOM 4995 N N . LYS B 1 218 ? 7.560 45.694 20.130 1.00 31.67 208 LYS B N 1
ATOM 4996 C CA . LYS B 1 218 ? 6.409 45.062 20.762 1.00 30.35 208 LYS B CA 1
ATOM 4997 C C . LYS B 1 218 ? 6.784 43.848 21.602 1.00 26.15 208 LYS B C 1
ATOM 4998 O O . LYS B 1 218 ? 5.891 43.215 22.176 1.00 25.92 208 LYS B O 1
ATOM 5017 N N . VAL B 1 219 ? 8.071 43.504 21.684 1.00 24.60 209 VAL B N 1
ATOM 5018 C CA . VAL B 1 219 ? 8.485 42.348 22.469 1.00 25.84 209 VAL B CA 1
ATOM 5019 C C . VAL B 1 219 ? 8.018 42.521 23.906 1.00 25.14 209 VAL B C 1
ATOM 5020 O O . VAL B 1 219 ? 8.223 43.573 24.524 1.00 22.18 209 VAL B O 1
ATOM 5033 N N . ARG B 1 220 ? 7.390 41.481 24.445 1.00 25.83 210 ARG B N 1
ATOM 5034 C CA . ARG B 1 220 ? 6.877 41.521 25.806 1.00 28.50 210 ARG B CA 1
ATOM 5035 C C . ARG B 1 220 ? 7.986 41.202 26.799 1.00 23.38 210 ARG B C 1
ATOM 5036 O O . ARG B 1 220 ? 8.742 40.244 26.613 1.00 22.70 210 ARG B O 1
ATOM 5057 N N . HIS B 1 221 ? 8.077 42.008 27.854 1.00 21.99 211 HIS B N 1
ATOM 5058 C CA . HIS B 1 221 ? 9.031 41.790 28.931 1.00 23.33 211 HIS B CA 1
ATOM 5059 C C . HIS B 1 221 ? 8.283 41.504 30.225 1.00 23.15 211 HIS B C 1
ATOM 5060 O O . HIS B 1 221 ? 7.304 42.184 30.553 1.00 24.47 211 HIS B O 1
ATOM 5074 N N . TYR B 1 222 ? 8.751 40.499 30.956 1.00 24.13 212 TYR B N 1
ATOM 5075 C CA . TYR B 1 222 ? 8.156 40.113 32.230 1.00 22.03 212 TYR B CA 1
ATOM 5076 C C . TYR B 1 222 ? 9.170 40.375 33.343 1.00 23.92 212 TYR B C 1
ATOM 5077 O O . TYR B 1 222 ? 10.350 40.086 33.160 1.00 24.91 212 TYR B O 1
ATOM 5095 N N . GLY B 1 223 ? 8.750 40.900 34.496 1.00 22.62 213 GLY B N 1
ATOM 5096 C CA . GLY B 1 223 ? 7.364 41.188 34.819 1.00 18.33 213 GLY B CA 1
ATOM 5097 C C . GLY B 1 223 ? 7.234 41.319 36.326 1.00 18.17 213 GLY B C 1
ATOM 5098 O O . GLY B 1 223 ? 8.107 40.853 37.057 1.00 19.00 213 GLY B O 1
ATOM 5102 N N . ILE B 1 224 ? 6.163 41.951 36.802 1.00 17.74 214 ILE B N 1
ATOM 5103 C CA . ILE B 1 224 ? 5.928 42.112 38.232 1.00 18.61 214 ILE B CA 1
ATOM 5104 C C . ILE B 1 224 ? 4.498 41.699 38.547 1.00 17.38 214 ILE B C 1
ATOM 5105 O O . ILE B 1 224 ? 3.553 42.161 37.898 1.00 15.46 214 ILE B O 1
ATOM 5121 N N . ALA B 1 225 ? 4.347 40.826 39.537 1.00 21.24 215 ALA B N 1
ATOM 5122 C CA . ALA B 1 225 ? 3.051 40.405 40.040 1.00 19.69 215 ALA B CA 1
ATOM 5123 C C . ALA B 1 225 ? 2.870 40.908 41.466 1.00 18.16 215 ALA B C 1
ATOM 5124 O O . ALA B 1 225 ? 3.839 41.055 42.216 1.00 16.16 215 ALA B O 1
ATOM 5131 N N . PHE B 1 226 ? 1.621 41.177 41.835 1.00 15.59 216 PHE B N 1
ATOM 5132 C CA . PHE B 1 226 ? 1.310 41.640 43.179 1.00 15.73 216 PHE B CA 1
ATOM 5133 C C . PHE B 1 226 ? 0.033 40.972 43.662 1.00 16.20 216 PHE B C 1
ATOM 5134 O O . PHE B 1 226 ? -0.954 40.894 42.923 1.00 15.47 216 PHE B O 1
ATOM 5151 N N . SER B 1 227 ? 0.066 40.491 44.898 1.00 14.67 217 SER B N 1
ATOM 5152 C CA . SER B 1 227 ? -1.047 39.800 45.529 1.00 13.80 217 SER B CA 1
ATOM 5153 C C . SER B 1 227 ? -1.615 40.656 46.652 1.00 19.34 217 SER B C 1
ATOM 5154 O O . SER B 1 227 ? -1.001 41.627 47.104 1.00 11.99 217 SER B O 1
ATOM 5162 N N . PHE B 1 228 ? -2.808 40.278 47.117 1.00 15.58 218 PHE B N 1
ATOM 5163 C CA . PHE B 1 228 ? -3.460 41.071 48.147 1.00 17.09 218 PHE B CA 1
ATOM 5164 C C . PHE B 1 228 ? -4.535 40.252 48.834 1.00 18.04 218 PHE B C 1
ATOM 5165 O O . PHE B 1 228 ? -5.243 39.494 48.156 1.00 14.95 218 PHE B O 1
ATOM 5182 N N . PRO B 1 229 ? -4.689 40.364 50.152 1.00 16.89 219 PRO B N 1
ATOM 5183 C CA . PRO B 1 229 ? -5.896 39.833 50.791 1.00 21.13 219 PRO B CA 1
ATOM 5184 C C . PRO B 1 229 ? -7.090 40.711 50.454 1.00 22.53 219 PRO B C 1
ATOM 5185 O O . PRO B 1 229 ? -6.993 41.940 50.441 1.00 19.89 219 PRO B O 1
ATOM 5196 N N . GLN B 1 230 ? -8.214 40.076 50.164 1.00 17.57 220 GLN B N 1
ATOM 5197 C CA . GLN B 1 230 ? -9.381 40.827 49.723 1.00 17.36 220 GLN B CA 1
ATOM 5198 C C . GLN B 1 230 ? -9.876 41.720 50.858 1.00 18.15 220 GLN B C 1
ATOM 5199 O O . GLN B 1 230 ? -10.018 41.247 51.992 1.00 20.57 220 GLN B O 1
ATOM 5213 N N . PRO B 1 231 ? -10.140 43.000 50.607 1.00 18.57 221 PRO B N 1
ATOM 5214 C CA . PRO B 1 231 ? -10.562 43.905 51.678 1.00 18.40 221 PRO B CA 1
ATOM 5215 C C . PRO B 1 231 ? -12.076 43.915 51.870 1.00 21.93 221 PRO B C 1
ATOM 5216 O O . PRO B 1 231 ? -12.841 43.405 51.049 1.00 23.20 221 PRO B O 1
ATOM 5227 N N . GLU B 1 232 ? -12.495 44.525 52.982 1.00 22.05 222 GLU B N 1
ATOM 5228 C CA . GLU B 1 232 ? -13.919 44.639 53.281 1.00 28.71 222 GLU B CA 1
ATOM 5229 C C . GLU B 1 232 ? -14.610 45.687 52.418 1.00 33.41 222 GLU B C 1
ATOM 5230 O O . GLU B 1 232 ? -15.829 45.608 52.232 1.00 36.53 222 GLU B O 1
ATOM 5242 N N . GLN B 1 233 ? -13.870 46.661 51.892 1.00 20.75 223 GLN B N 1
ATOM 5243 C CA . GLN B 1 233 ? -14.424 47.672 51.004 1.00 29.83 223 GLN B CA 1
ATOM 5244 C C . GLN B 1 233 ? -13.501 47.853 49.807 1.00 25.11 223 GLN B C 1
ATOM 5245 O O . GLN B 1 233 ? -12.307 47.549 49.864 1.00 21.18 223 GLN B O 1
ATOM 5259 N N . THR B 1 234 ? -14.073 48.354 48.715 1.00 20.77 224 THR B N 1
ATOM 5260 C CA . THR B 1 234 ? -13.317 48.538 47.484 1.00 22.83 224 THR B CA 1
ATOM 5261 C C . THR B 1 234 ? -12.288 49.649 47.653 1.00 19.64 224 THR B C 1
ATOM 5262 O O . THR B 1 234 ? -12.554 50.673 48.287 1.00 20.86 224 THR B O 1
ATOM 5273 N N . ILE B 1 235 ? -11.106 49.441 47.075 1.00 18.95 225 ILE B N 1
ATOM 5274 C CA . ILE B 1 235 ? -10.014 50.405 47.142 1.00 18.75 225 ILE B CA 1
ATOM 5275 C C . ILE B 1 235 ? -9.556 50.710 45.723 1.00 16.39 225 ILE B C 1
ATOM 5276 O O . ILE B 1 235 ? -9.260 49.792 44.950 1.00 17.51 225 ILE B O 1
ATOM 5292 N N . THR B 1 236 ? -9.492 51.994 45.387 1.00 15.32 226 THR B N 1
ATOM 5293 C CA . THR B 1 236 ? -9.033 52.445 44.082 1.00 15.62 226 THR B CA 1
ATOM 5294 C C . THR B 1 236 ? -7.617 52.996 44.196 1.00 21.39 226 THR B C 1
ATOM 5295 O O . THR B 1 236 ? -7.268 53.643 45.189 1.00 14.37 226 THR B O 1
ATOM 5306 N N . TYR B 1 237 ? -6.807 52.738 43.171 1.00 14.63 227 TYR B N 1
ATOM 5307 C CA . TYR B 1 237 ? -5.409 53.143 43.152 1.00 17.11 227 TYR B CA 1
ATOM 5308 C C . TYR B 1 237 ? -5.100 53.910 41.875 1.00 17.13 227 TYR B C 1
ATOM 5309 O O . TYR B 1 237 ? -5.775 53.763 40.853 1.00 17.58 227 TYR B O 1
ATOM 5327 N N . VAL B 1 238 ? -4.055 54.731 41.952 1.00 17.83 228 VAL B N 1
ATOM 5328 C CA . VAL B 1 238 ? -3.383 55.274 40.777 1.00 18.09 228 VAL B CA 1
ATOM 5329 C C . VAL B 1 238 ? -2.071 54.522 40.610 1.00 18.91 228 VAL B C 1
ATOM 5330 O O . VAL B 1 238 ? -1.269 54.443 41.549 1.00 18.32 228 VAL B O 1
ATOM 5343 N N . THR B 1 239 ? -1.852 53.968 39.422 1.00 13.53 229 THR B N 1
ATOM 5344 C CA . THR B 1 239 ? -0.638 53.226 39.108 1.00 11.77 229 THR B CA 1
ATOM 5345 C C . THR B 1 239 ? 0.183 54.016 38.100 1.00 19.75 229 THR B C 1
ATOM 5346 O O . THR B 1 239 ? -0.352 54.477 37.087 1.00 16.59 229 THR B O 1
ATOM 5357 N N . LYS B 1 240 ? 1.472 54.180 38.384 1.00 14.13 230 LYS B N 1
ATOM 5358 C CA . LYS B 1 240 ? 2.410 54.773 37.441 1.00 14.06 230 LYS B CA 1
ATOM 5359 C C . LYS B 1 240 ? 3.497 53.760 37.118 1.00 14.97 230 LYS B C 1
ATOM 5360 O O . LYS B 1 240 ? 4.145 53.228 38.026 1.00 16.13 230 LYS B O 1
ATOM 5379 N N . LEU B 1 241 ? 3.687 53.496 35.830 1.00 13.85 231 LEU B N 1
ATOM 5380 C CA . LEU B 1 241 ? 4.782 52.671 35.346 1.00 13.76 231 LEU B CA 1
ATOM 5381 C C . LEU B 1 241 ? 5.832 53.564 34.702 1.00 14.77 231 LEU B C 1
ATOM 5382 O O . LEU B 1 241 ? 5.498 54.526 34.003 1.00 16.21 231 LEU B O 1
ATOM 5398 N N . THR B 1 242 ? 7.099 53.248 34.947 1.00 12.97 232 THR B N 1
ATOM 5399 C CA . THR B 1 242 ? 8.213 53.977 34.358 1.00 15.40 232 THR B CA 1
ATOM 5400 C C . THR B 1 242 ? 9.164 52.980 33.717 1.00 17.28 232 THR B C 1
ATOM 5401 O O . THR B 1 242 ? 9.536 51.983 34.345 1.00 18.97 232 THR B O 1
ATOM 5412 N N . LEU B 1 243 ? 9.548 53.244 32.472 1.00 17.34 233 LEU B N 1
ATOM 5413 C CA . LEU B 1 243 ? 10.549 52.453 31.772 1.00 18.17 233 LEU B CA 1
ATOM 5414 C C . LEU B 1 243 ? 11.823 53.266 31.599 1.00 18.94 233 LEU B C 1
ATOM 5415 O O . LEU B 1 243 ? 11.775 54.449 31.249 1.00 21.02 233 LEU B O 1
ATOM 5431 N N . TYR B 1 244 ? 12.957 52.622 31.845 1.00 17.67 234 TYR B N 1
ATOM 5432 C CA . TYR B 1 244 ? 14.273 53.196 31.588 1.00 23.62 234 TYR B CA 1
ATOM 5433 C C . TYR B 1 244 ? 14.896 52.354 30.481 1.00 19.41 234 TYR B C 1
ATOM 5434 O O . TYR B 1 244 ? 15.356 51.235 30.720 1.00 21.65 234 TYR B O 1
ATOM 5452 N N . VAL B 1 245 ? 14.892 52.897 29.266 1.00 20.13 235 VAL B N 1
ATOM 5453 C CA . VAL B 1 245 ? 15.217 52.152 28.056 1.00 21.11 235 VAL B CA 1
ATOM 5454 C C . VAL B 1 245 ? 16.564 52.633 27.538 1.00 20.52 235 VAL B C 1
ATOM 5455 O O . VAL B 1 245 ? 16.798 53.842 27.424 1.00 20.70 235 VAL B O 1
ATOM 5468 N N . GLN B 1 246 ? 17.438 51.689 27.212 1.00 21.34 236 GLN B N 1
ATOM 5469 C CA . GLN B 1 246 ? 18.747 51.994 26.658 1.00 25.03 236 GLN B CA 1
ATOM 5470 C C . GLN B 1 246 ? 18.746 51.778 25.150 1.00 25.02 236 GLN B C 1
ATOM 5471 O O . GLN B 1 246 ? 18.056 50.898 24.630 1.00 19.66 236 GLN B O 1
ATOM 5485 N N . PHE B 1 247 ? 19.526 52.601 24.452 1.00 26.03 237 PHE B N 1
ATOM 5486 C CA . PHE B 1 247 ? 19.688 52.503 23.009 1.00 28.06 237 PHE B CA 1
ATOM 5487 C C . PHE B 1 247 ? 21.167 52.596 22.668 1.00 26.62 237 PHE B C 1
ATOM 5488 O O . PHE B 1 247 ? 21.900 53.386 23.269 1.00 25.83 237 PHE B O 1
ATOM 5505 N N . ARG B 1 248 ? 21.603 51.788 21.704 1.00 29.06 238 ARG B N 1
ATOM 5506 C CA . ARG B 1 248 ? 22.991 51.787 21.268 1.00 31.08 238 ARG B CA 1
ATOM 5507 C C . ARG B 1 248 ? 23.056 51.820 19.748 1.00 35.21 238 ARG B C 1
ATOM 5508 O O . ARG B 1 248 ? 22.157 51.329 19.058 1.00 28.38 238 ARG B O 1
ATOM 5529 N N . GLN B 1 249 ? 24.136 52.403 19.240 1.00 36.64 239 GLN B N 1
ATOM 5530 C CA . GLN B 1 249 ? 24.325 52.577 17.806 1.00 41.65 239 GLN B CA 1
ATOM 5531 C C . GLN B 1 249 ? 25.141 51.430 17.221 1.00 38.55 239 GLN B C 1
ATOM 5532 O O . GLN B 1 249 ? 24.619 50.604 16.473 1.00 43.06 239 GLN B O 1
ATOM 5546 N N . ARG C 1 56 ? 9.995 24.802 44.795 1.00 43.44 46 ARG C N 1
ATOM 5547 C CA . ARG C 1 56 ? 10.883 24.847 45.993 1.00 37.83 46 ARG C CA 1
ATOM 5548 C C . ARG C 1 56 ? 12.329 25.112 45.585 1.00 29.66 46 ARG C C 1
ATOM 5549 O O . ARG C 1 56 ? 12.904 24.368 44.788 1.00 32.00 46 ARG C O 1
ATOM 5555 N N . ILE C 1 57 ? 12.913 26.170 46.143 1.00 25.13 47 ILE C N 1
ATOM 5556 C CA . ILE C 1 57 ? 14.276 26.586 45.832 1.00 27.34 47 ILE C CA 1
ATOM 5557 C C . ILE C 1 57 ? 15.113 26.460 47.099 1.00 20.16 47 ILE C C 1
ATOM 5558 O O . ILE C 1 57 ? 14.781 27.056 48.131 1.00 27.47 47 ILE C O 1
ATOM 5574 N N . TYR C 1 58 ? 16.193 25.687 47.017 1.00 20.15 48 TYR C N 1
ATOM 5575 C CA . TYR C 1 58 ? 17.165 25.563 48.095 1.00 15.31 48 TYR C CA 1
ATOM 5576 C C . TYR C 1 58 ? 18.381 26.426 47.779 1.00 22.28 48 TYR C C 1
ATOM 5577 O O . TYR C 1 58 ? 18.850 26.456 46.637 1.00 21.80 48 TYR C O 1
ATOM 5595 N N . THR C 1 59 ? 18.891 27.123 48.793 1.00 18.58 49 THR C N 1
ATOM 5596 C CA . THR C 1 59 ? 19.969 28.088 48.614 1.00 17.56 49 THR C CA 1
ATOM 5597 C C . THR C 1 59 ? 21.213 27.647 49.374 1.00 19.91 49 THR C C 1
ATOM 5598 O O . THR C 1 59 ? 21.129 27.167 50.510 1.00 15.76 49 THR C O 1
ATOM 5609 N N . LEU C 1 60 ? 22.367 27.829 48.736 1.00 18.41 50 LEU C N 1
ATOM 5610 C CA . LEU C 1 60 ? 23.659 27.462 49.296 1.00 15.79 50 LEU C CA 1
ATOM 5611 C C . LEU C 1 60 ? 24.594 28.655 49.170 1.00 19.12 50 LEU C C 1
ATOM 5612 O O . LEU C 1 60 ? 24.692 29.255 48.095 1.00 15.59 50 LEU C O 1
ATOM 5628 N N . ARG C 1 61 ? 25.268 29.001 50.263 1.00 14.65 51 ARG C N 1
ATOM 5629 C CA . ARG C 1 61 ? 26.255 30.071 50.266 1.00 14.80 51 ARG C CA 1
ATOM 5630 C C . ARG C 1 61 ? 27.650 29.462 50.241 1.00 14.93 51 ARG C C 1
ATOM 5631 O O . ARG C 1 61 ? 27.983 28.627 51.088 1.00 17.27 51 ARG C O 1
ATOM 5652 N N . LEU C 1 62 ? 28.458 29.882 49.268 1.00 14.00 52 LEU C N 1
ATOM 5653 C CA . LEU C 1 62 ? 29.827 29.412 49.120 1.00 12.47 52 LEU C CA 1
ATOM 5654 C C . LEU C 1 62 ? 30.764 30.610 49.089 1.00 11.86 52 LEU C C 1
ATOM 5655 O O . LEU C 1 62 ? 30.379 31.706 48.673 1.00 15.25 52 LEU C O 1
ATOM 5671 N N . THR C 1 63 ? 32.002 30.399 49.533 1.00 10.31 53 THR C N 1
ATOM 5672 C CA . THR C 1 63 ? 32.958 31.493 49.612 1.00 14.19 53 THR C CA 1
ATOM 5673 C C . THR C 1 63 ? 34.373 30.976 49.392 1.00 13.67 53 THR C C 1
ATOM 5674 O O . THR C 1 63 ? 34.684 29.818 49.684 1.00 12.63 53 THR C O 1
ATOM 5685 N N . ARG C 1 64 ? 35.225 31.859 48.871 1.00 13.76 54 ARG C N 1
ATOM 5686 C CA . ARG C 1 64 ? 36.654 31.606 48.755 1.00 12.31 54 ARG C CA 1
ATOM 5687 C C . ARG C 1 64 ? 37.378 32.943 48.823 1.00 17.82 54 ARG C C 1
ATOM 5688 O O . ARG C 1 64 ? 36.788 34.000 48.585 1.00 13.84 54 ARG C O 1
ATOM 5709 N N . GLN C 1 65 ? 38.666 32.889 49.155 1.00 14.37 55 GLN C N 1
ATOM 5710 C CA . GLN C 1 65 ? 39.466 34.092 49.327 1.00 12.86 55 GLN C CA 1
ATOM 5711 C C . GLN C 1 65 ? 40.794 33.945 48.599 1.00 17.77 55 GLN C C 1
ATOM 5712 O O . GLN C 1 65 ? 41.263 32.837 48.326 1.00 14.05 55 GLN C O 1
ATOM 5726 N N . PHE C 1 66 ? 41.398 35.089 48.292 1.00 13.73 56 PHE C N 1
ATOM 5727 C CA . PHE C 1 66 ? 42.721 35.116 47.687 1.00 16.68 56 PHE C CA 1
ATOM 5728 C C . PHE C 1 66 ? 43.305 36.508 47.859 1.00 18.31 56 PHE C C 1
ATOM 5729 O O . PHE C 1 66 ? 42.593 37.471 48.152 1.00 13.05 56 PHE C O 1
ATOM 5746 N N . GLN C 1 67 ? 44.616 36.597 47.669 1.00 15.53 57 GLN C N 1
ATOM 5747 C CA . GLN C 1 67 ? 45.324 37.865 47.741 1.00 16.30 57 GLN C CA 1
ATOM 5748 C C . GLN C 1 67 ? 45.332 38.537 46.375 1.00 17.77 57 GLN C C 1
ATOM 5749 O O . GLN C 1 67 ? 45.456 37.872 45.343 1.00 17.06 57 GLN C O 1
ATOM 5763 N N . PHE C 1 68 ? 45.185 39.859 46.376 1.00 19.93 58 PHE C N 1
ATOM 5764 C CA . PHE C 1 68 ? 45.340 40.656 45.170 1.00 18.06 58 PHE C CA 1
ATOM 5765 C C . PHE C 1 68 ? 46.290 41.807 45.459 1.00 20.05 58 PHE C C 1
ATOM 5766 O O . PHE C 1 68 ? 46.313 42.353 46.565 1.00 18.23 58 PHE C O 1
ATOM 5783 N N . LYS C 1 69 ? 47.073 42.174 44.447 1.00 19.96 59 LYS C N 1
ATOM 5784 C CA . LYS C 1 69 ? 48.141 43.149 44.602 1.00 19.85 59 LYS C CA 1
ATOM 5785 C C . LYS C 1 69 ? 48.067 44.176 43.483 1.00 18.53 59 LYS C C 1
ATOM 5786 O O . LYS C 1 69 ? 47.922 43.814 42.311 1.00 18.18 59 LYS C O 1
ATOM 5805 N N . ILE C 1 70 ? 48.154 45.451 43.850 1.00 20.92 60 ILE C N 1
ATOM 5806 C CA . ILE C 1 70 ? 48.328 46.543 42.900 1.00 18.46 60 ILE C CA 1
ATOM 5807 C C . ILE C 1 70 ? 49.768 47.019 43.042 1.00 25.51 60 ILE C C 1
ATOM 5808 O O . ILE C 1 70 ? 50.158 47.551 44.089 1.00 21.47 60 ILE C O 1
ATOM 5824 N N . ASN C 1 71 ? 50.556 46.830 41.990 1.00 23.71 61 ASN C N 1
ATOM 5825 C CA . ASN C 1 71 ? 51.979 47.122 42.042 1.00 22.56 61 ASN C CA 1
ATOM 5826 C C . ASN C 1 71 ? 52.235 48.619 41.922 1.00 19.08 61 ASN C C 1
ATOM 5827 O O . ASN C 1 71 ? 51.486 49.351 41.269 1.00 20.19 61 ASN C O 1
ATOM 5838 N N . LYS C 1 72 ? 53.309 49.071 42.563 1.00 23.14 62 LYS C N 1
ATOM 5839 C CA . LYS C 1 72 ? 53.674 50.476 42.477 1.00 26.70 62 LYS C CA 1
ATOM 5840 C C . LYS C 1 72 ? 53.966 50.850 41.029 1.00 22.90 62 LYS C C 1
ATOM 5841 O O . LYS C 1 72 ? 54.439 50.034 40.234 1.00 25.96 62 LYS C O 1
ATOM 5860 N N . GLN C 1 73 ? 53.670 52.100 40.690 1.00 23.29 63 GLN C N 1
ATOM 5861 C CA . GLN C 1 73 ? 53.913 52.585 39.340 1.00 28.02 63 GLN C CA 1
ATOM 5862 C C . GLN C 1 73 ? 55.411 52.672 39.076 1.00 32.90 63 GLN C C 1
ATOM 5863 O O . GLN C 1 73 ? 56.149 53.319 39.827 1.00 27.22 63 GLN C O 1
ATOM 5877 N N . THR C 1 74 ? 55.859 52.009 38.009 1.00 29.99 64 THR C N 1
ATOM 5878 C CA . THR C 1 74 ? 57.253 52.047 37.592 1.00 35.40 64 THR C CA 1
ATOM 5879 C C . THR C 1 74 ? 57.450 52.643 36.207 1.00 38.30 64 THR C C 1
ATOM 5880 O O . THR C 1 74 ? 58.599 52.845 35.799 1.00 39.38 64 THR C O 1
ATOM 5891 N N . THR C 1 75 ? 56.374 52.926 35.479 1.00 37.99 65 THR C N 1
ATOM 5892 C CA . THR C 1 75 ? 56.442 53.507 34.147 1.00 39.08 65 THR C CA 1
ATOM 5893 C C . THR C 1 75 ? 55.738 54.855 34.156 1.00 39.82 65 THR C C 1
ATOM 5894 O O . THR C 1 75 ? 54.669 55.003 34.757 1.00 36.46 65 THR C O 1
ATOM 5905 N N . SER C 1 76 ? 56.343 55.839 33.492 1.00 38.24 66 SER C N 1
ATOM 5906 C CA . SER C 1 76 ? 55.775 57.184 33.420 1.00 37.92 66 SER C CA 1
ATOM 5907 C C . SER C 1 76 ? 55.536 57.746 34.820 1.00 35.12 66 SER C C 1
ATOM 5908 O O . SER C 1 76 ? 54.488 58.331 35.103 1.00 34.34 66 SER C O 1
ATOM 5916 N N . VAL C 1 77 ? 56.520 57.564 35.704 1.00 28.82 67 VAL C N 1
ATOM 5917 C CA . VAL C 1 77 ? 56.369 57.979 37.093 1.00 31.01 67 VAL C CA 1
ATOM 5918 C C . VAL C 1 77 ? 56.066 59.468 37.150 1.00 38.27 67 VAL C C 1
ATOM 5919 O O . VAL C 1 77 ? 56.729 60.283 36.497 1.00 37.90 67 VAL C O 1
ATOM 5932 N N . GLY C 1 78 ? 55.057 59.829 37.943 1.00 39.61 68 GLY C N 1
ATOM 5933 C CA . GLY C 1 78 ? 54.622 61.201 38.074 1.00 32.50 68 GLY C CA 1
ATOM 5934 C C . GLY C 1 78 ? 53.374 61.542 37.288 1.00 29.66 68 GLY C C 1
ATOM 5935 O O . GLY C 1 78 ? 52.801 62.617 37.503 1.00 30.62 68 GLY C O 1
ATOM 5939 N N . ASN C 1 79 ? 52.938 60.662 36.393 1.00 21.79 69 ASN C N 1
ATOM 5940 C CA . ASN C 1 79 ? 51.757 60.877 35.574 1.00 30.65 69 ASN C CA 1
ATOM 5941 C C . ASN C 1 79 ? 50.663 59.891 35.963 1.00 22.25 69 ASN C C 1
ATOM 5942 O O . ASN C 1 79 ? 50.926 58.826 36.529 1.00 21.76 69 ASN C O 1
ATOM 5953 N N . LEU C 1 80 ? 49.425 60.262 35.645 1.00 23.38 70 LEU C N 1
ATOM 5954 C CA . LEU C 1 80 ? 48.265 59.443 35.977 1.00 22.08 70 LEU C CA 1
ATOM 5955 C C . LEU C 1 80 ? 48.055 58.383 34.903 1.00 24.74 70 LEU C C 1
ATOM 5956 O O . LEU C 1 80 ? 47.847 58.712 33.729 1.00 23.07 70 LEU C O 1
ATOM 5972 N N . ILE C 1 81 ? 48.103 57.113 35.305 1.00 18.61 71 ILE C N 1
ATOM 5973 C CA . ILE C 1 81 ? 47.801 55.995 34.423 1.00 18.00 71 ILE C CA 1
ATOM 5974 C C . ILE C 1 81 ? 46.863 55.045 35.155 1.00 17.79 71 ILE C C 1
ATOM 5975 O O . ILE C 1 81 ? 46.806 55.013 36.386 1.00 20.52 71 ILE C O 1
ATOM 5991 N N . PHE C 1 82 ? 46.120 54.265 34.375 1.00 18.28 72 PHE C N 1
ATOM 5992 C CA . PHE C 1 82 ? 45.142 53.328 34.906 1.00 22.56 72 PHE C CA 1
ATOM 5993 C C . PHE C 1 82 ? 45.427 51.919 34.407 1.00 24.19 72 PHE C C 1
ATOM 5994 O O . PHE C 1 82 ? 45.922 51.720 33.293 1.00 22.26 72 PHE C O 1
ATOM 6011 N N . ASN C 1 83 ? 45.117 50.944 35.254 1.00 19.15 73 ASN C N 1
ATOM 6012 C CA . ASN C 1 83 ? 45.082 49.539 34.883 1.00 21.13 73 ASN C CA 1
ATOM 6013 C C . ASN C 1 83 ? 43.810 48.926 35.453 1.00 20.13 73 ASN C C 1
ATOM 6014 O O . ASN C 1 83 ? 43.079 49.562 36.217 1.00 17.05 73 ASN C O 1
ATOM 6025 N N . ALA C 1 84 ? 43.542 47.677 35.079 1.00 22.08 74 ALA C N 1
ATOM 6026 C CA . ALA C 1 84 ? 42.320 47.020 35.514 1.00 19.27 74 ALA C CA 1
ATOM 6027 C C . ALA C 1 84 ? 42.515 45.513 35.514 1.00 21.06 74 ALA C C 1
ATOM 6028 O O . ALA C 1 84 ? 43.440 44.983 34.893 1.00 23.25 74 ALA C O 1
ATOM 6035 N N . ASP C 1 85 ? 41.623 44.833 36.231 1.00 21.66 75 ASP C N 1
ATOM 6036 C CA . ASP C 1 85 ? 41.555 43.379 36.246 1.00 17.59 75 ASP C CA 1
ATOM 6037 C C . ASP C 1 85 ? 40.085 42.993 36.368 1.00 18.29 75 ASP C C 1
ATOM 6038 O O . ASP C 1 85 ? 39.200 43.853 36.384 1.00 18.02 75 ASP C O 1
ATOM 6047 N N . TYR C 1 86 ? 39.817 41.693 36.454 1.00 19.04 76 TYR C N 1
ATOM 6048 C CA . TYR C 1 86 ? 38.438 41.229 36.477 1.00 18.69 76 TYR C CA 1
ATOM 6049 C C . TYR C 1 86 ? 38.355 39.890 37.192 1.00 18.10 76 TYR C C 1
ATOM 6050 O O . TYR C 1 86 ? 39.362 39.214 37.418 1.00 17.42 76 TYR C O 1
ATOM 6068 N N . ILE C 1 87 ? 37.126 39.511 37.539 1.00 18.74 77 ILE C N 1
ATOM 6069 C CA . ILE C 1 87 ? 36.838 38.249 38.210 1.00 14.38 77 ILE C CA 1
ATOM 6070 C C . ILE C 1 87 ? 35.630 37.610 37.535 1.00 19.07 77 ILE C C 1
ATOM 6071 O O . ILE C 1 87 ? 34.649 38.290 37.218 1.00 17.52 77 ILE C O 1
ATOM 6087 N N . THR C 1 88 ? 35.708 36.302 37.314 1.00 16.21 78 THR C N 1
ATOM 6088 C CA . THR C 1 88 ? 34.590 35.508 36.825 1.00 18.53 78 THR C CA 1
ATOM 6089 C C . THR C 1 88 ? 34.246 34.451 37.867 1.00 16.52 78 THR C C 1
ATOM 6090 O O . THR C 1 88 ? 34.999 34.216 38.815 1.00 17.49 78 THR C O 1
ATOM 6101 N N . PHE C 1 89 ? 33.094 33.807 37.686 1.00 19.45 79 PHE C N 1
ATOM 6102 C CA . PHE C 1 89 ? 32.554 32.900 38.691 1.00 18.95 79 PHE C CA 1
ATOM 6103 C C . PHE C 1 89 ? 32.096 31.601 38.048 1.00 24.59 79 PHE C C 1
ATOM 6104 O O . PHE C 1 89 ? 31.323 31.615 37.085 1.00 22.90 79 PHE C O 1
ATOM 6121 N N . ALA C 1 90 ? 32.570 30.485 38.593 1.00 18.61 80 ALA C N 1
ATOM 6122 C CA . ALA C 1 90 ? 32.072 29.161 38.257 1.00 26.78 80 ALA C CA 1
ATOM 6123 C C . ALA C 1 90 ? 31.869 28.387 39.549 1.00 18.80 80 ALA C C 1
ATOM 6124 O O . ALA C 1 90 ? 32.667 28.507 40.485 1.00 20.59 80 ALA C O 1
ATOM 6131 N N . LEU C 1 91 ? 30.791 27.604 39.604 1.00 21.57 81 LEU C N 1
ATOM 6132 C CA . LEU C 1 91 ? 30.468 26.879 40.828 1.00 18.20 81 LEU C CA 1
ATOM 6133 C C . LEU C 1 91 ? 31.633 26.001 41.270 1.00 21.03 81 LEU C C 1
ATOM 6134 O O . LEU C 1 91 ? 31.916 25.888 42.468 1.00 16.54 81 LEU C O 1
ATOM 6150 N N . ASP C 1 92 ? 32.337 25.389 40.315 1.00 21.49 82 ASP C N 1
ATOM 6151 C CA . ASP C 1 92 ? 33.464 24.530 40.660 1.00 25.20 82 ASP C CA 1
ATOM 6152 C C . ASP C 1 92 ? 34.606 25.300 41.311 1.00 24.89 82 ASP C C 1
ATOM 6153 O O . ASP C 1 92 ? 35.423 24.694 42.012 1.00 25.59 82 ASP C O 1
ATOM 6162 N N . ASP C 1 93 ? 34.691 26.616 41.098 1.00 20.37 83 ASP C N 1
ATOM 6163 C CA . ASP C 1 93 ? 35.691 27.410 41.804 1.00 19.61 83 ASP C CA 1
ATOM 6164 C C . ASP C 1 93 ? 35.506 27.353 43.314 1.00 19.07 83 ASP C C 1
ATOM 6165 O O . ASP C 1 93 ? 36.467 27.585 44.056 1.00 22.73 83 ASP C O 1
ATOM 6174 N N . PHE C 1 94 ? 34.296 27.059 43.785 1.00 21.02 84 PHE C N 1
ATOM 6175 C CA . PHE C 1 94 ? 33.954 27.167 45.196 1.00 23.84 84 PHE C CA 1
ATOM 6176 C C . PHE C 1 94 ? 33.675 25.825 45.861 1.00 32.46 84 PHE C C 1
ATOM 6177 O O . PHE C 1 94 ? 33.423 25.796 47.071 1.00 38.62 84 PHE C O 1
ATOM 6194 N N . LEU C 1 95 ? 33.713 24.719 45.118 1.00 23.03 85 LEU C N 1
ATOM 6195 C CA . LEU C 1 95 ? 33.278 23.425 45.630 1.00 33.33 85 LEU C CA 1
ATOM 6196 C C . LEU C 1 95 ? 34.429 22.530 46.076 1.00 36.79 85 LEU C C 1
ATOM 6197 O O . LEU C 1 95 ? 34.190 21.378 46.451 1.00 55.91 85 LEU C O 1
ATOM 6213 N N . GLN C 1 96 ? 35.667 23.025 46.053 1.00 49.38 86 GLN C N 1
ATOM 6214 C CA . GLN C 1 96 ? 36.805 22.161 46.356 1.00 71.90 86 GLN C CA 1
ATOM 6215 C C . GLN C 1 96 ? 36.789 21.696 47.809 1.00 76.46 86 GLN C C 1
ATOM 6216 O O . GLN C 1 96 ? 37.116 20.539 48.097 1.00 79.25 86 GLN C O 1
ATOM 6230 N N . ALA C 1 97 ? 36.411 22.577 48.737 1.00 68.03 87 ALA C N 1
ATOM 6231 C CA . ALA C 1 97 ? 36.347 22.247 50.156 1.00 75.13 87 ALA C CA 1
ATOM 6232 C C . ALA C 1 97 ? 34.922 21.960 50.613 1.00 71.62 87 ALA C C 1
ATOM 6233 O O . ALA C 1 97 ? 34.590 22.174 51.784 1.00 60.45 87 ALA C O 1
ATOM 6240 N N . VAL C 1 98 ? 34.078 21.464 49.716 1.00 65.43 88 VAL C N 1
ATOM 6241 C CA . VAL C 1 98 ? 32.635 21.452 49.943 1.00 66.16 88 VAL C CA 1
ATOM 6242 C C . VAL C 1 98 ? 32.046 20.158 49.390 1.00 65.22 88 VAL C C 1
ATOM 6243 O O . VAL C 1 98 ? 32.265 19.845 48.211 1.00 59.48 88 VAL C O 1
ATOM 6256 N N . PRO C 1 99 ? 31.309 19.374 50.181 1.00 68.70 89 PRO C N 1
ATOM 6257 C CA . PRO C 1 99 ? 30.630 18.203 49.608 1.00 53.89 89 PRO C CA 1
ATOM 6258 C C . PRO C 1 99 ? 29.746 18.619 48.442 1.00 56.51 89 PRO C C 1
ATOM 6259 O O . PRO C 1 99 ? 28.987 19.586 48.528 1.00 66.54 89 PRO C O 1
ATOM 6270 N N . ASN C 1 100 ? 29.850 17.876 47.347 1.00 52.58 90 ASN C N 1
ATOM 6271 C CA . ASN C 1 100 ? 29.337 18.362 46.076 1.00 48.44 90 ASN C CA 1
ATOM 6272 C C . ASN C 1 100 ? 27.811 18.294 46.041 1.00 54.00 90 ASN C C 1
ATOM 6273 O O . ASN C 1 100 ? 27.216 17.366 46.598 1.00 46.62 90 ASN C O 1
ATOM 6284 N N . PRO C 1 101 ? 27.148 19.262 45.396 1.00 46.12 91 PRO C N 1
ATOM 6285 C CA . PRO C 1 101 ? 25.698 19.131 45.179 1.00 43.84 91 PRO C CA 1
ATOM 6286 C C . PRO C 1 101 ? 25.331 17.999 44.237 1.00 40.03 91 PRO C C 1
ATOM 6287 O O . PRO C 1 101 ? 24.158 17.608 44.196 1.00 34.39 91 PRO C O 1
ATOM 6298 N N . HIS C 1 102 ? 26.291 17.466 43.475 1.00 44.17 92 HIS C N 1
ATOM 6299 C CA . HIS C 1 102 ? 25.998 16.359 42.570 1.00 47.46 92 HIS C CA 1
ATOM 6300 C C . HIS C 1 102 ? 25.384 15.177 43.309 1.00 44.72 92 HIS C C 1
ATOM 6301 O O . HIS C 1 102 ? 24.528 14.477 42.756 1.00 43.38 92 HIS C O 1
ATOM 6315 N N . THR C 1 103 ? 25.809 14.936 44.551 1.00 34.93 93 THR C N 1
ATOM 6316 C CA . THR C 1 103 ? 25.291 13.812 45.322 1.00 47.30 93 THR C CA 1
ATOM 6317 C C . THR C 1 103 ? 23.820 13.977 45.679 1.00 44.96 93 THR C C 1
ATOM 6318 O O . THR C 1 103 ? 23.179 12.996 46.070 1.00 41.09 93 THR C O 1
ATOM 6329 N N . LEU C 1 104 ? 23.275 15.183 45.557 1.00 36.65 94 LEU C N 1
ATOM 6330 C CA . LEU C 1 104 ? 21.865 15.428 45.817 1.00 34.82 94 LEU C CA 1
ATOM 6331 C C . LEU C 1 104 ? 21.066 15.325 44.519 1.00 34.82 94 LEU C C 1
ATOM 6332 O O . LEU C 1 104 ? 21.599 15.481 43.418 1.00 36.13 94 LEU C O 1
ATOM 6348 N N . ASN C 1 105 ? 19.769 15.061 44.662 1.00 30.38 95 ASN C N 1
ATOM 6349 C CA . ASN C 1 105 ? 18.887 14.872 43.509 1.00 33.88 95 ASN C CA 1
ATOM 6350 C C . ASN C 1 105 ? 18.388 16.184 42.919 1.00 33.78 95 ASN C C 1
ATOM 6351 O O . ASN C 1 105 ? 17.240 16.271 42.474 1.00 35.38 95 ASN C O 1
ATOM 6362 N N . PHE C 1 106 ? 19.223 17.218 42.903 1.00 29.82 96 PHE C N 1
ATOM 6363 C CA . PHE C 1 106 ? 18.856 18.472 42.264 1.00 27.78 96 PHE C CA 1
ATOM 6364 C C . PHE C 1 106 ? 19.023 18.354 40.756 1.00 24.11 96 PHE C C 1
ATOM 6365 O O . PHE C 1 106 ? 19.992 17.767 40.267 1.00 32.55 96 PHE C O 1
ATOM 6382 N N . GLU C 1 107 ? 18.066 18.915 40.019 1.00 29.50 97 GLU C N 1
ATOM 6383 C CA . GLU C 1 107 ? 18.149 18.903 38.564 1.00 35.84 97 GLU C CA 1
ATOM 6384 C C . GLU C 1 107 ? 19.029 20.038 38.054 1.00 36.29 97 GLU C C 1
ATOM 6385 O O . GLU C 1 107 ? 19.911 19.821 37.215 1.00 32.85 97 GLU C O 1
ATOM 6397 N N . ASP C 1 108 ? 18.805 21.253 38.548 1.00 25.32 98 ASP C N 1
ATOM 6398 C CA . ASP C 1 108 ? 19.489 22.432 38.045 1.00 24.63 98 ASP C CA 1
ATOM 6399 C C . ASP C 1 108 ? 19.988 23.283 39.202 1.00 25.78 98 ASP C C 1
ATOM 6400 O O . ASP C 1 108 ? 19.533 23.155 40.341 1.00 20.49 98 ASP C O 1
ATOM 6409 N N . TYR C 1 109 ? 20.939 24.157 38.889 1.00 22.65 99 TYR C N 1
ATOM 6410 C CA . TYR C 1 109 ? 21.387 25.189 39.808 1.00 20.93 99 TYR C CA 1
ATOM 6411 C C . TYR C 1 109 ? 21.387 26.522 39.076 1.00 26.65 99 TYR C C 1
ATOM 6412 O O . TYR C 1 109 ? 21.294 26.584 37.847 1.00 23.10 99 TYR C O 1
ATOM 6430 N N . ARG C 1 110 ? 21.498 27.598 39.847 1.00 23.83 100 ARG C N 1
ATOM 6431 C CA . ARG C 1 110 ? 21.613 28.932 39.281 1.00 17.36 100 ARG C CA 1
ATOM 6432 C C . ARG C 1 110 ? 22.360 29.813 40.267 1.00 19.53 100 ARG C C 1
ATOM 6433 O O . ARG C 1 110 ? 22.103 29.764 41.472 1.00 18.73 100 ARG C O 1
ATOM 6454 N N . ILE C 1 111 ? 23.290 30.612 39.749 1.00 18.59 101 ILE C N 1
ATOM 6455 C CA . ILE C 1 111 ? 24.000 31.582 40.576 1.00 18.27 101 ILE C CA 1
ATOM 6456 C C . ILE C 1 111 ? 23.086 32.797 40.700 1.00 18.09 101 ILE C C 1
ATOM 6457 O O . ILE C 1 111 ? 22.978 33.612 39.783 1.00 23.22 101 ILE C O 1
ATOM 6473 N N . LYS C 1 112 ? 22.407 32.902 41.840 1.00 20.51 102 LYS C N 1
ATOM 6474 C CA . LYS C 1 112 ? 21.461 33.990 42.042 1.00 19.45 102 LYS C CA 1
ATOM 6475 C C . LYS C 1 112 ? 22.183 35.316 42.232 1.00 25.92 102 LYS C C 1
ATOM 6476 O O . LYS C 1 112 ? 21.791 36.337 41.653 1.00 22.51 102 LYS C O 1
ATOM 6495 N N . LEU C 1 113 ? 23.243 35.316 43.033 1.00 18.90 103 LEU C N 1
ATOM 6496 C CA . LEU C 1 113 ? 23.939 36.538 43.396 1.00 18.46 103 LEU C CA 1
ATOM 6497 C C . LEU C 1 113 ? 25.395 36.198 43.665 1.00 17.77 103 LEU C C 1
ATOM 6498 O O . LEU C 1 113 ? 25.718 35.088 44.097 1.00 16.09 103 LEU C O 1
ATOM 6514 N N . ALA C 1 114 ? 26.271 37.159 43.389 1.00 17.73 104 ALA C N 1
ATOM 6515 C CA . ALA C 1 114 ? 27.682 37.043 43.711 1.00 15.66 104 ALA C CA 1
ATOM 6516 C C . ALA C 1 114 ? 28.141 38.329 44.381 1.00 13.22 104 ALA C C 1
ATOM 6517 O O . ALA C 1 114 ? 27.639 39.417 44.084 1.00 17.57 104 ALA C O 1
ATOM 6524 N N . LYS C 1 115 ? 29.094 38.191 45.296 1.00 14.76 105 LYS C N 1
ATOM 6525 C CA . LYS C 1 115 ? 29.633 39.323 46.035 1.00 17.08 105 LYS C CA 1
ATOM 6526 C C . LYS C 1 115 ? 31.150 39.264 45.994 1.00 17.56 105 LYS C C 1
ATOM 6527 O O . LYS C 1 115 ? 31.740 38.196 46.190 1.00 14.28 105 LYS C O 1
ATOM 6546 N N . MET C 1 116 ? 31.773 40.406 45.726 1.00 12.95 106 MET C N 1
ATOM 6547 C CA . MET C 1 116 ? 33.217 40.552 45.796 1.00 14.11 106 MET C CA 1
ATOM 6548 C C . MET C 1 116 ? 33.542 41.646 46.800 1.00 17.15 106 MET C C 1
ATOM 6549 O O . MET C 1 116 ? 33.025 42.764 46.697 1.00 13.18 106 MET C O 1
ATOM 6563 N N . GLU C 1 117 ? 34.384 41.317 47.775 1.00 10.58 107 GLU C N 1
ATOM 6564 C CA . GLU C 1 117 ? 34.881 42.291 48.736 1.00 12.08 107 GLU C CA 1
ATOM 6565 C C . GLU C 1 117 ? 36.397 42.213 48.749 1.00 12.32 107 GLU C C 1
ATOM 6566 O O . GLU C 1 117 ? 36.964 41.142 48.989 1.00 14.03 107 GLU C O 1
ATOM 6578 N N . MET C 1 118 ? 37.045 43.343 48.484 1.00 13.02 108 MET C N 1
ATOM 6579 C CA . MET C 1 118 ? 38.499 43.432 48.434 1.00 11.45 108 MET C CA 1
ATOM 6580 C C . MET C 1 118 ? 38.921 44.557 49.363 1.00 11.19 108 MET C C 1
ATOM 6581 O O . MET C 1 118 ? 38.519 45.707 49.164 1.00 10.68 108 MET C O 1
ATOM 6595 N N . ARG C 1 119 ? 39.710 44.225 50.382 1.00 12.63 109 ARG C N 1
ATOM 6596 C CA . ARG C 1 119 ? 40.083 45.195 51.397 1.00 11.95 109 ARG C CA 1
ATOM 6597 C C . ARG C 1 119 ? 41.592 45.190 51.590 1.00 14.42 109 ARG C C 1
ATOM 6598 O O . ARG C 1 119 ? 42.224 44.129 51.523 1.00 13.86 109 ARG C O 1
ATOM 6619 N N . PRO C 1 120 ? 42.195 46.351 51.837 1.00 15.68 110 PRO C N 1
ATOM 6620 C CA . PRO C 1 120 ? 43.656 46.419 51.943 1.00 14.76 110 PRO C CA 1
ATOM 6621 C C . PRO C 1 120 ? 44.180 45.673 53.160 1.00 16.30 110 PRO C C 1
ATOM 6622 O O . PRO C 1 120 ? 43.481 45.460 54.154 1.00 17.75 110 PRO C O 1
ATOM 6633 N N . THR C 1 121 ? 45.440 45.268 53.061 1.00 15.02 111 THR C N 1
ATOM 6634 C CA . THR C 1 121 ? 46.144 44.657 54.179 1.00 13.28 111 THR C CA 1
ATOM 6635 C C . THR C 1 121 ? 47.612 45.067 54.085 1.00 17.29 111 THR C C 1
ATOM 6636 O O . THR C 1 121 ? 47.951 46.054 53.424 1.00 13.73 111 THR C O 1
ATOM 6647 N N . GLY C 1 122 ? 48.485 44.311 54.745 1.00 15.68 112 GLY C N 1
ATOM 6648 C CA . GLY C 1 122 ? 49.901 44.621 54.719 1.00 20.75 112 GLY C CA 1
ATOM 6649 C C . GLY C 1 122 ? 50.273 45.907 55.416 1.00 27.46 112 GLY C C 1
ATOM 6650 O O . GLY C 1 122 ? 51.356 46.446 55.169 1.00 20.49 112 GLY C O 1
ATOM 6654 N N . GLY C 1 123 ? 49.404 46.422 56.280 1.00 19.00 113 GLY C N 1
ATOM 6655 C CA . GLY C 1 123 ? 49.696 47.631 57.017 1.00 20.60 113 GLY C CA 1
ATOM 6656 C C . GLY C 1 123 ? 49.403 48.918 56.282 1.00 19.30 113 GLY C C 1
ATOM 6657 O O . GLY C 1 123 ? 49.769 49.990 56.778 1.00 19.42 113 GLY C O 1
ATOM 6661 N N . HIS C 1 124 ? 48.755 48.854 55.121 1.00 21.04 114 HIS C N 1
ATOM 6662 C CA . HIS C 1 124 ? 48.429 50.068 54.388 1.00 22.05 114 HIS C CA 1
ATOM 6663 C C . HIS C 1 124 ? 47.476 50.936 55.200 1.00 14.73 114 HIS C C 1
ATOM 6664 O O . HIS C 1 124 ? 46.514 50.444 55.794 1.00 14.58 114 HIS C O 1
ATOM 6678 N N . TYR C 1 125 ? 47.746 52.239 55.221 1.00 16.76 115 TYR C N 1
ATOM 6679 C CA . TYR C 1 125 ? 46.900 53.174 55.950 1.00 18.28 115 TYR C CA 1
ATOM 6680 C C . TYR C 1 125 ? 45.684 53.541 55.108 1.00 15.62 115 TYR C C 1
ATOM 6681 O O . TYR C 1 125 ? 45.820 53.979 53.962 1.00 17.33 115 TYR C O 1
ATOM 6699 N N . THR C 1 126 ? 44.491 53.361 55.682 1.00 17.33 116 THR C N 1
ATOM 6700 C CA . THR C 1 126 ? 43.267 53.737 54.983 1.00 22.27 116 THR C CA 1
ATOM 6701 C C . THR C 1 126 ? 43.174 55.243 54.784 1.00 19.86 116 THR C C 1
ATOM 6702 O O . THR C 1 126 ? 42.558 55.702 53.815 1.00 25.84 116 THR C O 1
ATOM 6713 N N . VAL C 1 127 ? 43.765 56.026 55.693 1.00 16.26 117 VAL C N 1
ATOM 6714 C CA . VAL C 1 127 ? 43.771 57.482 55.558 1.00 20.13 117 VAL C CA 1
ATOM 6715 C C . VAL C 1 127 ? 44.854 57.969 54.612 1.00 19.79 117 VAL C C 1
ATOM 6716 O O . VAL C 1 127 ? 44.997 59.183 54.418 1.00 20.51 117 VAL C O 1
ATOM 6729 N N . GLN C 1 128 ? 45.620 57.060 54.018 1.00 20.76 118 GLN C N 1
ATOM 6730 C CA . GLN C 1 128 ? 46.659 57.406 53.053 1.00 23.89 118 GLN C CA 1
ATOM 6731 C C . GLN C 1 128 ? 46.036 57.353 51.662 1.00 27.00 118 GLN C C 1
ATOM 6732 O O . GLN C 1 128 ? 45.813 56.273 51.109 1.00 27.11 118 GLN C O 1
ATOM 6746 N N . SER C 1 129 ? 45.758 58.525 51.092 1.00 16.14 119 SER C N 1
ATOM 6747 C CA . SER C 1 129 ? 44.979 58.607 49.861 1.00 18.45 119 SER C CA 1
ATOM 6748 C C . SER C 1 129 ? 45.771 58.089 48.667 1.00 15.52 119 SER C C 1
ATOM 6749 O O . SER C 1 129 ? 46.945 58.425 48.490 1.00 19.02 119 SER C O 1
ATOM 6757 N N . ASP C 1 130 ? 45.110 57.279 47.833 1.00 18.64 120 ASP C N 1
ATOM 6758 C CA . ASP C 1 130 ? 45.697 56.780 46.595 1.00 17.79 120 ASP C CA 1
ATOM 6759 C C . ASP C 1 130 ? 44.698 56.845 45.442 1.00 12.50 120 ASP C C 1
ATOM 6760 O O . ASP C 1 130 ? 44.704 55.980 44.560 1.00 16.09 120 ASP C O 1
ATOM 6769 N N . GLY C 1 131 ? 43.839 57.861 45.430 1.00 14.41 121 GLY C N 1
ATOM 6770 C CA . GLY C 1 131 ? 42.914 58.055 44.333 1.00 15.64 121 GLY C CA 1
ATOM 6771 C C . GLY C 1 131 ? 41.754 57.077 44.357 1.00 18.10 121 GLY C C 1
ATOM 6772 O O . GLY C 1 131 ? 41.484 56.391 45.349 1.00 14.03 121 GLY C O 1
ATOM 6776 N N . PHE C 1 132 ? 41.052 57.022 43.226 1.00 13.62 122 PHE C N 1
ATOM 6777 C CA . PHE C 1 132 ? 39.879 56.175 43.081 1.00 16.22 122 PHE C CA 1
ATOM 6778 C C . PHE C 1 132 ? 39.821 55.601 41.673 1.00 18.71 122 PHE C C 1
ATOM 6779 O O . PHE C 1 132 ? 40.218 56.249 40.700 1.00 16.54 122 PHE C O 1
ATOM 6796 N N . GLY C 1 133 ? 39.322 54.371 41.581 1.00 16.41 123 GLY C N 1
ATOM 6797 C CA . GLY C 1 133 ? 39.001 53.754 40.310 1.00 16.10 123 GLY C CA 1
ATOM 6798 C C . GLY C 1 133 ? 37.525 53.422 40.246 1.00 17.50 123 GLY C C 1
ATOM 6799 O O . GLY C 1 133 ? 36.720 54.060 40.933 1.00 16.00 123 GLY C O 1
ATOM 6803 N N . HIS C 1 134 ? 37.150 52.426 39.447 1.00 12.03 124 HIS C N 1
ATOM 6804 C CA . HIS C 1 134 ? 35.752 52.046 39.322 1.00 13.89 124 HIS C CA 1
ATOM 6805 C C . HIS C 1 134 ? 35.622 50.534 39.247 1.00 15.25 124 HIS C C 1
ATOM 6806 O O . HIS C 1 134 ? 36.549 49.823 38.850 1.00 14.39 124 HIS C O 1
ATOM 6820 N N . THR C 1 135 ? 34.448 50.055 39.646 1.00 14.94 125 THR C N 1
ATOM 6821 C CA . THR C 1 135 ? 34.020 48.689 39.399 1.00 13.49 125 THR C CA 1
ATOM 6822 C C . THR C 1 135 ? 32.872 48.713 38.400 1.00 18.36 125 THR C C 1
ATOM 6823 O O . THR C 1 135 ? 32.106 49.679 38.335 1.00 13.85 125 THR C O 1
ATOM 6834 N N . ALA C 1 136 ? 32.758 47.644 37.619 1.00 16.72 126 ALA C N 1
ATOM 6835 C CA . ALA C 1 136 ? 31.685 47.541 36.644 1.00 15.07 126 ALA C CA 1
ATOM 6836 C C . ALA C 1 136 ? 31.314 46.079 36.465 1.00 17.50 126 ALA C C 1
ATOM 6837 O O . ALA C 1 136 ? 32.187 45.207 36.446 1.00 16.56 126 ALA C O 1
ATOM 6844 N N . VAL C 1 137 ? 30.016 45.824 36.343 1.00 18.58 127 VAL C N 1
ATOM 6845 C CA . VAL C 1 137 ? 29.505 44.489 36.062 1.00 17.73 127 VAL C CA 1
ATOM 6846 C C . VAL C 1 137 ? 29.468 44.311 34.551 1.00 19.32 127 VAL C C 1
ATOM 6847 O O . VAL C 1 137 ? 28.816 45.085 33.842 1.00 25.12 127 VAL C O 1
ATOM 6860 N N . ILE C 1 138 ? 30.176 43.298 34.056 1.00 19.23 128 ILE C N 1
ATOM 6861 C CA . ILE C 1 138 ? 30.257 43.004 32.629 1.00 28.37 128 ILE C CA 1
ATOM 6862 C C . ILE C 1 138 ? 29.881 41.541 32.446 1.00 29.38 128 ILE C C 1
ATOM 6863 O O . ILE C 1 138 ? 30.582 40.649 32.939 1.00 25.16 128 ILE C O 1
ATOM 6879 N N . GLN C 1 139 ? 28.782 41.296 31.737 1.00 30.51 129 GLN C N 1
ATOM 6880 C CA . GLN C 1 139 ? 28.119 39.996 31.726 1.00 31.89 129 GLN C CA 1
ATOM 6881 C C . GLN C 1 139 ? 28.350 39.233 30.424 1.00 41.84 129 GLN C C 1
ATOM 6882 O O . GLN C 1 139 ? 27.423 38.643 29.867 1.00 44.51 129 GLN C O 1
ATOM 6896 N N . ASP C 1 140 ? 29.581 39.226 29.921 1.00 41.14 130 ASP C N 1
ATOM 6897 C CA . ASP C 1 140 ? 29.914 38.394 28.770 1.00 53.47 130 ASP C CA 1
ATOM 6898 C C . ASP C 1 140 ? 31.428 38.237 28.694 1.00 55.20 130 ASP C C 1
ATOM 6899 O O . ASP C 1 140 ? 32.175 38.810 29.491 1.00 51.10 130 ASP C O 1
ATOM 6908 N N . SER C 1 141 ? 31.875 37.447 27.712 1.00 59.23 131 SER C N 1
ATOM 6909 C CA . SER C 1 141 ? 33.293 37.133 27.577 1.00 62.39 131 SER C CA 1
ATOM 6910 C C . SER C 1 141 ? 34.136 38.362 27.265 1.00 54.30 131 SER C C 1
ATOM 6911 O O . SER C 1 141 ? 35.363 38.309 27.406 1.00 52.90 131 SER C O 1
ATOM 6919 N N . ARG C 1 142 ? 33.511 39.461 26.839 1.00 54.07 132 ARG C N 1
ATOM 6920 C CA . ARG C 1 142 ? 34.256 40.682 26.548 1.00 52.11 132 ARG C CA 1
ATOM 6921 C C . ARG C 1 142 ? 35.075 41.146 27.746 1.00 56.59 132 ARG C C 1
ATOM 6922 O O . ARG C 1 142 ? 36.093 41.826 27.574 1.00 50.97 132 ARG C O 1
ATOM 6943 N N . ILE C 1 143 ? 34.654 40.790 28.963 1.00 44.28 133 ILE C N 1
ATOM 6944 C CA . ILE C 1 143 ? 35.336 41.260 30.167 1.00 38.28 133 ILE C CA 1
ATOM 6945 C C . ILE C 1 143 ? 36.809 40.877 30.153 1.00 40.61 133 ILE C C 1
ATOM 6946 O O . ILE C 1 143 ? 37.639 41.554 30.772 1.00 31.27 133 ILE C O 1
ATOM 6962 N N . THR C 1 144 ? 37.160 39.795 29.452 1.00 39.43 134 THR C N 1
ATOM 6963 C CA . THR C 1 144 ? 38.520 39.268 29.522 1.00 47.02 134 THR C CA 1
ATOM 6964 C C . THR C 1 144 ? 39.556 40.293 29.081 1.00 44.55 134 THR C C 1
ATOM 6965 O O . THR C 1 144 ? 40.715 40.222 29.508 1.00 48.41 134 THR C O 1
ATOM 6976 N N . ARG C 1 145 ? 39.171 41.248 28.236 1.00 39.37 135 ARG C N 1
ATOM 6977 C CA . ARG C 1 145 ? 40.127 42.238 27.755 1.00 43.03 135 ARG C CA 1
ATOM 6978 C C . ARG C 1 145 ? 40.504 43.265 28.814 1.00 47.97 135 ARG C C 1
ATOM 6979 O O . ARG C 1 145 ? 41.298 44.163 28.512 1.00 47.78 135 ARG C O 1
ATOM 7000 N N . PHE C 1 146 ? 39.974 43.166 30.032 1.00 41.63 136 PHE C N 1
ATOM 7001 C CA . PHE C 1 146 ? 40.196 44.181 31.052 1.00 44.85 136 PHE C CA 1
ATOM 7002 C C . PHE C 1 146 ? 41.303 43.821 32.033 1.00 46.97 136 PHE C C 1
ATOM 7003 O O . PHE C 1 146 ? 41.503 44.547 33.012 1.00 49.53 136 PHE C O 1
ATOM 7020 N N . LYS C 1 147 ? 42.025 42.727 31.803 1.00 42.32 137 LYS C N 1
ATOM 7021 C CA . LYS C 1 147 ? 43.294 42.511 32.493 1.00 44.18 137 LYS C CA 1
ATOM 7022 C C . LYS C 1 147 ? 44.333 43.260 31.670 1.00 52.90 137 LYS C C 1
ATOM 7023 O O . LYS C 1 147 ? 44.925 42.727 30.731 1.00 50.09 137 LYS C O 1
ATOM 7042 N N . THR C 1 148 ? 44.545 44.521 32.033 1.00 53.69 138 THR C N 1
ATOM 7043 C CA . THR C 1 148 ? 45.176 45.481 31.138 1.00 58.49 138 THR C CA 1
ATOM 7044 C C . THR C 1 148 ? 46.629 45.106 30.870 1.00 61.53 138 THR C C 1
ATOM 7045 O O . THR C 1 148 ? 47.425 44.951 31.802 1.00 60.55 138 THR C O 1
ATOM 7056 N N . THR C 1 149 ? 46.965 44.961 29.585 1.00 65.46 139 THR C N 1
ATOM 7057 C CA . THR C 1 149 ? 48.341 44.702 29.176 1.00 75.39 139 THR C CA 1
ATOM 7058 C C . THR C 1 149 ? 49.174 45.978 29.194 1.00 75.06 139 THR C C 1
ATOM 7059 O O . THR C 1 149 ? 50.342 45.955 29.597 1.00 74.25 139 THR C O 1
ATOM 7070 N N . ALA C 1 150 ? 48.589 47.093 28.764 1.00 70.33 140 ALA C N 1
ATOM 7071 C CA . ALA C 1 150 ? 49.283 48.367 28.678 1.00 63.10 140 ALA C CA 1
ATOM 7072 C C . ALA C 1 150 ? 48.588 49.397 29.556 1.00 51.07 140 ALA C C 1
ATOM 7073 O O . ALA C 1 150 ? 47.363 49.381 29.712 1.00 46.98 140 ALA C O 1
ATOM 7080 N N . ASP C 1 151 ? 49.386 50.291 30.130 1.00 51.95 141 ASP C N 1
ATOM 7081 C CA . ASP C 1 151 ? 48.841 51.371 30.939 1.00 42.98 141 ASP C CA 1
ATOM 7082 C C . ASP C 1 151 ? 48.017 52.308 30.066 1.00 45.78 141 ASP C C 1
ATOM 7083 O O . ASP C 1 151 ? 48.377 52.593 28.920 1.00 46.91 141 ASP C O 1
ATOM 7092 N N . GLN C 1 152 ? 46.907 52.791 30.614 1.00 31.17 142 GLN C N 1
ATOM 7093 C CA . GLN C 1 152 ? 45.992 53.653 29.884 1.00 32.96 142 GLN C CA 1
ATOM 7094 C C . GLN C 1 152 ? 45.928 55.021 30.548 1.00 24.13 142 GLN C C 1
ATOM 7095 O O . GLN C 1 152 ? 46.095 55.151 31.764 1.00 23.29 142 GLN C O 1
ATOM 7109 N N . THR C 1 153 ? 45.692 56.047 29.728 1.00 23.33 143 THR C N 1
ATOM 7110 C CA . THR C 1 153 ? 45.626 57.416 30.221 1.00 23.48 143 THR C CA 1
ATOM 7111 C C . THR C 1 153 ? 44.264 57.764 30.807 1.00 20.76 143 THR C C 1
ATOM 7112 O O . THR C 1 153 ? 44.158 58.748 31.547 1.00 27.76 143 THR C O 1
ATOM 7123 N N . GLN C 1 154 ? 43.228 56.989 30.493 1.00 22.89 144 GLN C N 1
ATOM 7124 C CA . GLN C 1 154 ? 41.893 57.197 31.031 1.00 22.38 144 GLN C CA 1
ATOM 7125 C C . GLN C 1 154 ? 41.418 55.934 31.736 1.00 22.05 144 GLN C C 1
ATOM 7126 O O . GLN C 1 154 ? 41.851 54.823 31.417 1.00 17.65 144 GLN C O 1
ATOM 7140 N N . ASP C 1 155 ? 40.527 56.115 32.697 1.00 21.62 145 ASP C N 1
ATOM 7141 C CA . ASP C 1 155 ? 39.966 54.991 33.434 1.00 21.72 145 ASP C CA 1
ATOM 7142 C C . ASP C 1 155 ? 39.120 54.141 32.494 1.00 20.21 145 ASP C C 1
ATOM 7143 O O . ASP C 1 155 ? 38.094 54.626 32.001 1.00 19.55 145 ASP C O 1
ATOM 7152 N N . PRO C 1 156 ? 39.489 52.885 32.221 1.00 19.82 146 PRO C N 1
ATOM 7153 C CA . PRO C 1 156 ? 38.759 52.115 31.200 1.00 24.52 146 PRO C CA 1
ATOM 7154 C C . PRO C 1 156 ? 37.350 51.710 31.606 1.00 23.75 146 PRO C C 1
ATOM 7155 O O . PRO C 1 156 ? 36.557 51.355 30.726 1.00 24.75 146 PRO C O 1
ATOM 7166 N N . LEU C 1 157 ? 37.008 51.745 32.895 1.00 19.01 147 LEU C N 1
ATOM 7167 C CA . LEU C 1 157 ? 35.698 51.292 33.349 1.00 20.29 147 LEU C CA 1
ATOM 7168 C C . LEU C 1 157 ? 34.748 52.426 33.707 1.00 21.22 147 LEU C C 1
ATOM 7169 O O . LEU C 1 157 ? 33.534 52.202 33.746 1.00 20.33 147 LEU C O 1
ATOM 7185 N N . ALA C 1 158 ? 35.261 53.626 33.964 1.00 18.96 148 ALA C N 1
ATOM 7186 C CA . ALA C 1 158 ? 34.393 54.750 34.303 1.00 19.44 148 ALA C CA 1
ATOM 7187 C C . ALA C 1 158 ? 33.284 54.992 33.284 1.00 18.95 148 ALA C C 1
ATOM 7188 O O . ALA C 1 158 ? 32.176 55.370 33.700 1.00 15.14 148 ALA C O 1
ATOM 7195 N N . PRO C 1 159 ? 33.494 54.820 31.974 1.00 23.36 149 PRO C N 1
ATOM 7196 C CA . PRO C 1 159 ? 32.395 55.052 31.021 1.00 19.88 149 PRO C CA 1
ATOM 7197 C C . PRO C 1 159 ? 31.331 53.967 31.024 1.00 20.50 149 PRO C C 1
ATOM 7198 O O . PRO C 1 159 ? 30.264 54.179 30.433 1.00 29.59 149 PRO C O 1
ATOM 7209 N N . PHE C 1 160 ? 31.575 52.827 31.663 1.00 18.99 150 PHE C N 1
ATOM 7210 C CA . PHE C 1 160 ? 30.686 51.684 31.517 1.00 23.77 150 PHE C CA 1
ATOM 7211 C C . PHE C 1 160 ? 29.394 51.872 32.301 1.00 21.07 150 PHE C C 1
ATOM 7212 O O . PHE C 1 160 ? 29.342 52.579 33.312 1.00 20.76 150 PHE C O 1
ATOM 7229 N N . ASP C 1 161 ? 28.342 51.218 31.813 1.00 28.79 151 ASP C N 1
ATOM 7230 C CA . ASP C 1 161 ? 27.039 51.279 32.457 1.00 27.72 151 ASP C CA 1
ATOM 7231 C C . ASP C 1 161 ? 27.129 50.761 33.886 1.00 21.25 151 ASP C C 1
ATOM 7232 O O . ASP C 1 161 ? 27.650 49.669 34.133 1.00 20.82 151 ASP C O 1
ATOM 7241 N N . GLY C 1 162 ? 26.620 51.551 34.828 1.00 21.54 152 GLY C N 1
ATOM 7242 C CA . GLY C 1 162 ? 26.611 51.161 36.223 1.00 23.20 152 GLY C CA 1
ATOM 7243 C C . GLY C 1 162 ? 27.944 51.258 36.928 1.00 22.35 152 GLY C C 1
ATOM 7244 O O . GLY C 1 162 ? 28.071 50.742 38.044 1.00 19.18 152 GLY C O 1
ATOM 7248 N N . ALA C 1 163 ? 28.940 51.901 36.322 1.00 20.70 153 ALA C N 1
ATOM 7249 C CA . ALA C 1 163 ? 30.245 52.016 36.958 1.00 16.73 153 ALA C CA 1
ATOM 7250 C C . ALA C 1 163 ? 30.118 52.710 38.307 1.00 16.08 153 ALA C C 1
ATOM 7251 O O . ALA C 1 163 ? 29.403 53.706 38.447 1.00 16.57 153 ALA C O 1
ATOM 7258 N N . LYS C 1 164 ? 30.815 52.173 39.305 1.00 14.43 154 LYS C N 1
ATOM 7259 C CA . LYS C 1 164 ? 30.792 52.708 40.660 1.00 16.49 154 LYS C CA 1
ATOM 7260 C C . LYS C 1 164 ? 32.212 53.018 41.107 1.00 18.46 154 LYS C C 1
ATOM 7261 O O . LYS C 1 164 ? 33.113 52.187 40.954 1.00 15.06 154 LYS C O 1
ATOM 7280 N N . LYS C 1 165 ? 32.400 54.211 41.660 1.00 13.79 155 LYS C N 1
ATOM 7281 C CA . LYS C 1 165 ? 33.697 54.632 42.164 1.00 19.24 155 LYS C CA 1
ATOM 7282 C C . LYS C 1 165 ? 34.103 53.797 43.377 1.00 18.39 155 LYS C C 1
ATOM 7283 O O . LYS C 1 165 ? 33.264 53.363 44.170 1.00 17.73 155 LYS C O 1
ATOM 7302 N N . TRP C 1 166 ? 35.409 53.567 43.512 1.00 16.96 156 TRP C N 1
ATOM 7303 C CA . TRP C 1 166 ? 35.965 52.985 44.726 1.00 15.62 156 TRP C CA 1
ATOM 7304 C C . TRP C 1 166 ? 37.336 53.592 44.983 1.00 18.40 156 TRP C C 1
ATOM 7305 O O . TRP C 1 166 ? 38.078 53.915 44.051 1.00 13.67 156 TRP C O 1
ATOM 7326 N N . PHE C 1 167 ? 37.662 53.752 46.262 1.00 15.72 157 PHE C N 1
ATOM 7327 C CA . PHE C 1 167 ? 38.910 54.383 46.666 1.00 16.63 157 PHE C CA 1
ATOM 7328 C C . PHE C 1 167 ? 39.978 53.322 46.901 1.00 16.08 157 PHE C C 1
ATOM 7329 O O . PHE C 1 167 ? 39.762 52.365 47.653 1.00 14.67 157 PHE C O 1
ATOM 7346 N N . VAL C 1 168 ? 41.132 53.507 46.256 1.00 14.72 158 VAL C N 1
ATOM 7347 C CA . VAL C 1 168 ? 42.176 52.484 46.250 1.00 13.05 158 VAL C CA 1
ATOM 7348 C C . VAL C 1 168 ? 42.576 52.104 47.670 1.00 17.14 158 VAL C C 1
ATOM 7349 O O . VAL C 1 168 ? 42.805 50.926 47.971 1.00 13.05 158 VAL C O 1
ATOM 7362 N N . SER C 1 169 ? 42.676 53.088 48.564 1.00 13.85 159 SER C N 1
ATOM 7363 C CA . SER C 1 169 ? 43.153 52.816 49.913 1.00 14.95 159 SER C CA 1
ATOM 7364 C C . SER C 1 169 ? 42.083 52.211 50.812 1.00 16.02 159 SER C C 1
ATOM 7365 O O . SER C 1 169 ? 42.400 51.810 51.937 1.00 17.60 159 SER C O 1
ATOM 7373 N N . ARG C 1 170 ? 40.836 52.133 50.348 1.00 17.15 160 ARG C N 1
ATOM 7374 C CA . ARG C 1 170 ? 39.747 51.547 51.118 1.00 19.43 160 ARG C CA 1
ATOM 7375 C C . ARG C 1 170 ? 39.303 50.186 50.610 1.00 17.67 160 ARG C C 1
ATOM 7376 O O . ARG C 1 170 ? 38.756 49.402 51.389 1.00 15.77 160 ARG C O 1
ATOM 7397 N N . GLY C 1 171 ? 39.513 49.887 49.332 1.00 15.68 161 GLY C N 1
ATOM 7398 C CA . GLY C 1 171 ? 38.944 48.690 48.751 1.00 14.55 161 GLY C CA 1
ATOM 7399 C C . GLY C 1 171 ? 37.484 48.911 48.394 1.00 11.96 161 GLY C C 1
ATOM 7400 O O . GLY C 1 171 ? 36.994 50.043 48.341 1.00 12.88 161 GLY C O 1
ATOM 7404 N N . PHE C 1 172 ? 36.774 47.810 48.151 1.00 15.95 162 PHE C N 1
ATOM 7405 C CA . PHE C 1 172 ? 35.372 47.928 47.779 1.00 12.60 162 PHE C CA 1
ATOM 7406 C C . PHE C 1 172 ? 34.617 46.656 48.131 1.00 13.66 162 PHE C C 1
ATOM 7407 O O . PHE C 1 172 ? 35.205 45.600 48.386 1.00 11.68 162 PHE C O 1
ATOM 7424 N N . LYS C 1 173 ? 33.294 46.790 48.150 1.00 18.88 163 LYS C N 1
ATOM 7425 C CA . LYS C 1 173 ? 32.363 45.674 48.225 1.00 12.35 163 LYS C CA 1
ATOM 7426 C C . LYS C 1 173 ? 31.314 45.895 47.150 1.00 21.29 163 LYS C C 1
ATOM 7427 O O . LYS C 1 173 ? 30.791 47.007 47.017 1.00 16.94 163 LYS C O 1
ATOM 7446 N N . ARG C 1 174 ? 31.004 44.853 46.382 1.00 15.45 164 ARG C N 1
ATOM 7447 C CA . ARG C 1 174 ? 29.985 44.989 45.354 1.00 17.74 164 ARG C CA 1
ATOM 7448 C C . ARG C 1 174 ? 29.240 43.679 45.159 1.00 18.49 164 ARG C C 1
ATOM 7449 O O . ARG C 1 174 ? 29.843 42.602 45.144 1.00 16.56 164 ARG C O 1
ATOM 7470 N N . LEU C 1 175 ? 27.924 43.792 45.013 1.00 16.27 165 LEU C N 1
ATOM 7471 C CA . LEU C 1 175 ? 27.055 42.688 44.642 1.00 19.54 165 LEU C CA 1
ATOM 7472 C C . LEU C 1 175 ? 26.816 42.719 43.140 1.00 20.04 165 LEU C C 1
ATOM 7473 O O . LEU C 1 175 ? 26.793 43.786 42.521 1.00 22.05 165 LEU C O 1
ATOM 7489 N N . LEU C 1 176 ? 26.629 41.539 42.554 1.00 16.68 166 LEU C N 1
ATOM 7490 C CA . LEU C 1 176 ? 26.359 41.456 41.129 1.00 15.73 166 LEU C CA 1
ATOM 7491 C C . LEU C 1 176 ? 25.580 40.186 40.829 1.00 15.41 166 LEU C C 1
ATOM 7492 O O . LEU C 1 176 ? 25.499 39.269 41.650 1.00 15.15 166 LEU C O 1
ATOM 7508 N N . ARG C 1 177 ? 25.007 40.149 39.628 1.00 16.09 167 ARG C N 1
ATOM 7509 C CA . ARG C 1 177 ? 24.289 38.985 39.120 1.00 22.93 167 ARG C CA 1
ATOM 7510 C C . ARG C 1 177 ? 25.067 38.450 37.925 1.00 20.80 167 ARG C C 1
ATOM 7511 O O . ARG C 1 177 ? 24.798 38.834 36.778 1.00 26.29 167 ARG C O 1
ATOM 7532 N N . PRO C 1 178 ? 26.052 37.580 38.137 1.00 20.91 168 PRO C N 1
ATOM 7533 C CA . PRO C 1 178 ? 26.848 37.088 37.010 1.00 25.05 168 PRO C CA 1
ATOM 7534 C C . PRO C 1 178 ? 26.039 36.142 36.137 1.00 23.58 168 PRO C C 1
ATOM 7535 O O . PRO C 1 178 ? 25.173 35.406 36.616 1.00 22.61 168 PRO C O 1
ATOM 7546 N N . LYS C 1 179 ? 26.324 36.178 34.834 1.00 26.20 169 LYS C N 1
ATOM 7547 C CA . LYS C 1 179 ? 25.531 35.440 33.865 1.00 25.00 169 LYS C CA 1
ATOM 7548 C C . LYS C 1 179 ? 26.382 34.407 33.136 1.00 25.52 169 LYS C C 1
ATOM 7549 O O . LYS C 1 179 ? 27.551 34.671 32.836 1.00 22.78 169 LYS C O 1
ATOM 7568 N N . PRO C 1 180 ? 25.822 33.226 32.819 1.00 26.78 170 PRO C N 1
ATOM 7569 C CA . PRO C 1 180 ? 26.575 32.159 32.149 1.00 25.71 170 PRO C CA 1
ATOM 7570 C C . PRO C 1 180 ? 27.007 32.527 30.731 1.00 26.98 170 PRO C C 1
ATOM 7571 O O . PRO C 1 180 ? 26.235 33.169 30.019 1.00 28.17 170 PRO C O 1
ATOM 7582 N N . ASN C 1 199 ? 17.343 27.770 27.206 1.00 52.14 189 ASN C N 1
ATOM 7583 C CA . ASN C 1 199 ? 16.628 28.382 28.320 1.00 57.11 189 ASN C CA 1
ATOM 7584 C C . ASN C 1 199 ? 17.597 28.820 29.414 1.00 49.92 189 ASN C C 1
ATOM 7585 O O . ASN C 1 199 ? 17.315 29.751 30.168 1.00 42.14 189 ASN C O 1
ATOM 7595 N N . SER C 1 200 ? 18.741 28.136 29.501 1.00 51.51 190 SER C N 1
ATOM 7596 C CA . SER C 1 200 ? 19.757 28.522 30.475 1.00 45.34 190 SER C CA 1
ATOM 7597 C C . SER C 1 200 ? 20.257 29.935 30.210 1.00 50.45 190 SER C C 1
ATOM 7598 O O . SER C 1 200 ? 20.487 30.709 31.147 1.00 44.07 190 SER C O 1
ATOM 7606 N N . ALA C 1 201 ? 20.429 30.290 28.935 1.00 52.22 191 ALA C N 1
ATOM 7607 C CA . ALA C 1 201 ? 20.879 31.633 28.588 1.00 49.80 191 ALA C CA 1
ATOM 7608 C C . ALA C 1 201 ? 19.899 32.695 29.064 1.00 43.35 191 ALA C C 1
ATOM 7609 O O . ALA C 1 201 ? 20.291 33.847 29.285 1.00 48.14 191 ALA C O 1
ATOM 7616 N N . ARG C 1 202 ? 18.628 32.331 29.234 1.00 46.39 192 ARG C N 1
ATOM 7617 C CA . ARG C 1 202 ? 17.591 33.287 29.602 1.00 43.04 192 ARG C CA 1
ATOM 7618 C C . ARG C 1 202 ? 17.392 33.369 31.113 1.00 39.21 192 ARG C C 1
ATOM 7619 O O . ARG C 1 202 ? 17.341 34.467 31.675 1.00 39.73 192 ARG C O 1
ATOM 7640 N N . THR C 1 203 ? 17.281 32.220 31.782 1.00 39.11 193 THR C N 1
ATOM 7641 C CA . THR C 1 203 ? 16.949 32.182 33.200 1.00 39.36 193 THR C CA 1
ATOM 7642 C C . THR C 1 203 ? 18.157 31.989 34.106 1.00 35.53 193 THR C C 1
ATOM 7643 O O . THR C 1 203 ? 18.100 32.378 35.278 1.00 32.27 193 THR C O 1
ATOM 7654 N N . GLY C 1 204 ? 19.239 31.398 33.603 1.00 36.10 194 GLY C N 1
ATOM 7655 C CA . GLY C 1 204 ? 20.390 31.085 34.420 1.00 36.28 194 GLY C CA 1
ATOM 7656 C C . GLY C 1 204 ? 20.379 29.698 35.024 1.00 33.39 194 GLY C C 1
ATOM 7657 O O . GLY C 1 204 ? 21.414 29.260 35.546 1.00 25.12 194 GLY C O 1
ATOM 7661 N N . TRP C 1 205 ? 19.250 28.993 34.974 1.00 25.10 195 TRP C N 1
ATOM 7662 C CA . TRP C 1 205 ? 19.199 27.626 35.474 1.00 28.38 195 TRP C CA 1
ATOM 7663 C C . TRP C 1 205 ? 20.049 26.718 34.593 1.00 27.28 195 TRP C C 1
ATOM 7664 O O . TRP C 1 205 ? 19.891 26.698 33.369 1.00 36.88 195 TRP C O 1
ATOM 7685 N N . ILE C 1 206 ? 20.952 25.969 35.218 1.00 23.56 196 ILE C N 1
ATOM 7686 C CA . ILE C 1 206 ? 21.914 25.140 34.495 1.00 27.57 196 ILE C CA 1
ATOM 7687 C C . ILE C 1 206 ? 21.812 23.708 35.007 1.00 27.60 196 ILE C C 1
ATOM 7688 O O . ILE C 1 206 ? 21.782 23.496 36.228 1.00 24.74 196 ILE C O 1
ATOM 7704 N N . PRO C 1 207 ? 21.758 22.699 34.135 1.00 32.38 197 PRO C N 1
ATOM 7705 C CA . PRO C 1 207 ? 21.707 21.314 34.623 1.00 29.65 197 PRO C CA 1
ATOM 7706 C C . PRO C 1 207 ? 22.973 20.935 35.376 1.00 26.59 197 PRO C C 1
ATOM 7707 O O . PRO C 1 207 ? 24.078 21.354 35.026 1.00 35.93 197 PRO C O 1
ATOM 7718 N N . LEU C 1 208 ? 22.801 20.128 36.419 1.00 35.55 198 LEU C N 1
ATOM 7719 C CA . LEU C 1 208 ? 23.936 19.600 37.171 1.00 47.70 198 LEU C CA 1
ATOM 7720 C C . LEU C 1 208 ? 24.565 18.422 36.434 1.00 51.69 198 LEU C C 1
ATOM 7721 O O . LEU C 1 208 ? 23.885 17.700 35.705 1.00 57.15 198 LEU C O 1
ATOM 7737 N N . GLY C 1 216 ? 28.794 21.180 33.614 1.00 38.49 206 GLY C N 1
ATOM 7738 C CA . GLY C 1 216 ? 27.675 21.754 34.338 1.00 30.87 206 GLY C CA 1
ATOM 7739 C C . GLY C 1 216 ? 28.111 22.768 35.378 1.00 27.96 206 GLY C C 1
ATOM 7740 O O . GLY C 1 216 ? 27.829 23.958 35.250 1.00 27.19 206 GLY C O 1
ATOM 7743 N N . THR C 1 217 ? 28.801 22.294 36.415 1.00 30.57 207 THR C N 1
ATOM 7744 C CA . THR C 1 217 ? 29.292 23.167 37.473 1.00 26.83 207 THR C CA 1
ATOM 7745 C C . THR C 1 217 ? 30.536 23.949 37.071 1.00 34.51 207 THR C C 1
ATOM 7746 O O . THR C 1 217 ? 31.027 24.750 37.874 1.00 29.97 207 THR C O 1
ATOM 7757 N N . LYS C 1 218 ? 31.059 23.737 35.865 1.00 28.40 208 LYS C N 1
ATOM 7758 C CA . LYS C 1 218 ? 32.200 24.493 35.368 1.00 35.49 208 LYS C CA 1
ATOM 7759 C C . LYS C 1 218 ? 31.793 25.634 34.447 1.00 27.73 208 LYS C C 1
ATOM 7760 O O . LYS C 1 218 ? 32.667 26.338 33.932 1.00 30.84 208 LYS C O 1
ATOM 7779 N N . VAL C 1 219 ? 30.491 25.837 34.229 1.00 22.13 209 VAL C N 1
ATOM 7780 C CA . VAL C 1 219 ? 30.038 26.934 33.384 1.00 20.74 209 VAL C CA 1
ATOM 7781 C C . VAL C 1 219 ? 30.524 28.251 33.969 1.00 25.88 209 VAL C C 1
ATOM 7782 O O . VAL C 1 219 ? 30.297 28.551 35.147 1.00 22.20 209 VAL C O 1
ATOM 7795 N N . ARG C 1 220 ? 31.198 29.044 33.142 1.00 22.62 210 ARG C N 1
ATOM 7796 C CA . ARG C 1 220 ? 31.706 30.338 33.572 1.00 30.32 210 ARG C CA 1
ATOM 7797 C C . ARG C 1 220 ? 30.599 31.383 33.559 1.00 25.01 210 ARG C C 1
ATOM 7798 O O . ARG C 1 220 ? 29.813 31.467 32.612 1.00 26.63 210 ARG C O 1
ATOM 7819 N N . HIS C 1 221 ? 30.545 32.181 34.622 1.00 19.52 211 HIS C N 1
ATOM 7820 C CA . HIS C 1 221 ? 29.596 33.279 34.732 1.00 21.40 211 HIS C CA 1
ATOM 7821 C C . HIS C 1 221 ? 30.353 34.596 34.823 1.00 21.99 211 HIS C C 1
ATOM 7822 O O . HIS C 1 221 ? 31.348 34.702 35.547 1.00 20.35 211 HIS C O 1
ATOM 7836 N N . TYR C 1 222 ? 29.871 35.598 34.094 1.00 21.44 212 TYR C N 1
ATOM 7837 C CA . TYR C 1 222 ? 30.506 36.913 34.063 1.00 24.35 212 TYR C CA 1
ATOM 7838 C C . TYR C 1 222 ? 29.552 37.953 34.651 1.00 22.07 212 TYR C C 1
ATOM 7839 O O . TYR C 1 222 ? 28.358 37.902 34.367 1.00 22.64 212 TYR C O 1
ATOM 7857 N N . GLY C 1 223 ? 30.040 38.907 35.446 1.00 19.61 213 GLY C N 1
ATOM 7858 C CA . GLY C 1 223 ? 31.447 39.096 35.755 1.00 22.05 213 GLY C CA 1
ATOM 7859 C C . GLY C 1 223 ? 31.619 40.493 36.330 1.00 19.91 213 GLY C C 1
ATOM 7860 O O . GLY C 1 223 ? 30.743 41.339 36.151 1.00 17.04 213 GLY C O 1
ATOM 7864 N N . ILE C 1 224 ? 32.725 40.748 37.028 1.00 15.82 214 ILE C N 1
ATOM 7865 C CA . ILE C 1 224 ? 32.984 42.059 37.614 1.00 15.49 214 ILE C CA 1
ATOM 7866 C C . ILE C 1 224 ? 34.415 42.469 37.300 1.00 14.02 214 ILE C C 1
ATOM 7867 O O . ILE C 1 224 ? 35.357 41.706 37.542 1.00 18.78 214 ILE C O 1
ATOM 7883 N N . ALA C 1 225 ? 34.570 43.674 36.760 1.00 15.70 215 ALA C N 1
ATOM 7884 C CA . ALA C 1 225 ? 35.868 44.264 36.481 1.00 14.43 215 ALA C CA 1
ATOM 7885 C C . ALA C 1 225 ? 36.081 45.468 37.388 1.00 14.49 215 ALA C C 1
ATOM 7886 O O . ALA C 1 225 ? 35.129 46.155 37.768 1.00 14.09 215 ALA C O 1
ATOM 7893 N N . PHE C 1 226 ? 37.339 45.715 37.739 1.00 15.95 216 PHE C N 1
ATOM 7894 C CA . PHE C 1 226 ? 37.680 46.847 38.586 1.00 18.09 216 PHE C CA 1
ATOM 7895 C C . PHE C 1 226 ? 38.963 47.487 38.083 1.00 17.61 216 PHE C C 1
ATOM 7896 O O . PHE C 1 226 ? 39.923 46.794 37.733 1.00 14.26 216 PHE C O 1
ATOM 7913 N N . SER C 1 227 ? 38.964 48.813 38.048 1.00 18.54 217 SER C N 1
ATOM 7914 C CA . SER C 1 227 ? 40.086 49.602 37.567 1.00 19.26 217 SER C CA 1
ATOM 7915 C C . SER C 1 227 ? 40.699 50.383 38.721 1.00 22.32 217 SER C C 1
ATOM 7916 O O . SER C 1 227 ? 40.113 50.519 39.798 1.00 16.72 217 SER C O 1
ATOM 7924 N N . PHE C 1 228 ? 41.898 50.912 38.480 1.00 15.08 218 PHE C N 1
ATOM 7925 C CA . PHE C 1 228 ? 42.586 51.650 39.526 1.00 18.80 218 PHE C CA 1
ATOM 7926 C C . PHE C 1 228 ? 43.651 52.540 38.915 1.00 18.48 218 PHE C C 1
ATOM 7927 O O . PHE C 1 228 ? 44.327 52.111 37.969 1.00 17.40 218 PHE C O 1
ATOM 7944 N N . PRO C 1 229 ? 43.832 53.764 39.408 1.00 16.60 219 PRO C N 1
ATOM 7945 C CA . PRO C 1 229 ? 45.039 54.514 39.055 1.00 19.01 219 PRO C CA 1
ATOM 7946 C C . PRO C 1 229 ? 46.246 53.897 39.742 1.00 16.46 219 PRO C C 1
ATOM 7947 O O . PRO C 1 229 ? 46.181 53.504 40.908 1.00 18.04 219 PRO C O 1
ATOM 7958 N N . GLN C 1 230 ? 47.341 53.792 39.008 1.00 15.41 220 GLN C N 1
ATOM 7959 C CA . GLN C 1 230 ? 48.515 53.120 39.547 1.00 16.62 220 GLN C CA 1
ATOM 7960 C C . GLN C 1 230 ? 49.082 53.932 40.710 1.00 18.48 220 GLN C C 1
ATOM 7961 O O . GLN C 1 230 ? 49.357 55.128 40.547 1.00 15.86 220 GLN C O 1
ATOM 7975 N N . PRO C 1 231 ? 49.269 53.335 41.885 1.00 17.93 221 PRO C N 1
ATOM 7976 C CA . PRO C 1 231 ? 49.715 54.098 43.053 1.00 22.19 221 PRO C CA 1
ATOM 7977 C C . PRO C 1 231 ? 51.233 54.240 43.119 1.00 19.94 221 PRO C C 1
ATOM 7978 O O . PRO C 1 231 ? 51.983 53.595 42.384 1.00 20.02 221 PRO C O 1
ATOM 7989 N N . GLU C 1 232 ? 51.673 55.106 44.038 1.00 17.08 222 GLU C N 1
ATOM 7990 C CA . GLU C 1 232 ? 53.103 55.331 44.221 1.00 22.65 222 GLU C CA 1
ATOM 7991 C C . GLU C 1 232 ? 53.773 54.162 44.929 1.00 29.60 222 GLU C C 1
ATOM 7992 O O . GLU C 1 232 ? 54.980 53.955 44.767 1.00 28.62 222 GLU C O 1
ATOM 8004 N N . GLN C 1 233 ? 53.021 53.393 45.714 1.00 21.65 223 GLN C N 1
ATOM 8005 C CA . GLN C 1 233 ? 53.561 52.241 46.420 1.00 24.30 223 GLN C CA 1
ATOM 8006 C C . GLN C 1 233 ? 52.639 51.045 46.236 1.00 31.93 223 GLN C C 1
ATOM 8007 O O . GLN C 1 233 ? 51.437 51.194 45.996 1.00 21.73 223 GLN C O 1
ATOM 8021 N N . THR C 1 234 ? 53.220 49.854 46.349 1.00 20.86 224 THR C N 1
ATOM 8022 C CA . THR C 1 234 ? 52.460 48.623 46.184 1.00 22.59 224 THR C CA 1
ATOM 8023 C C . THR C 1 234 ? 51.463 48.455 47.325 1.00 21.03 224 THR C C 1
ATOM 8024 O O . THR C 1 234 ? 51.769 48.737 48.487 1.00 21.88 224 THR C O 1
ATOM 8035 N N . ILE C 1 235 ? 50.264 47.985 46.987 1.00 18.60 225 ILE C N 1
ATOM 8036 C CA . ILE C 1 235 ? 49.205 47.754 47.961 1.00 17.46 225 ILE C CA 1
ATOM 8037 C C . ILE C 1 235 ? 48.727 46.317 47.818 1.00 15.60 225 ILE C C 1
ATOM 8038 O O . ILE C 1 235 ? 48.440 45.862 46.705 1.00 10.85 225 ILE C O 1
ATOM 8054 N N . THR C 1 236 ? 48.635 45.613 48.943 1.00 16.33 226 THR C N 1
ATOM 8055 C CA . THR C 1 236 ? 48.153 44.241 48.986 1.00 14.31 226 THR C CA 1
ATOM 8056 C C . THR C 1 236 ? 46.755 44.215 49.588 1.00 18.31 226 THR C C 1
ATOM 8057 O O . THR C 1 236 ? 46.440 45.002 50.488 1.00 13.43 226 THR C O 1
ATOM 8068 N N . TYR C 1 237 ? 45.918 43.306 49.088 1.00 16.30 227 TYR C N 1
ATOM 8069 C CA . TYR C 1 237 ? 44.527 43.207 49.503 1.00 14.79 227 TYR C CA 1
ATOM 8070 C C . TYR C 1 237 ? 44.182 41.769 49.862 1.00 19.71 227 TYR C C 1
ATOM 8071 O O . TYR C 1 237 ? 44.791 40.818 49.362 1.00 18.27 227 TYR C O 1
ATOM 8089 N N . VAL C 1 238 ? 43.187 41.624 50.733 1.00 15.66 228 VAL C N 1
ATOM 8090 C CA . VAL C 1 238 ? 42.479 40.365 50.926 1.00 16.53 228 VAL C CA 1
ATOM 8091 C C . VAL C 1 238 ? 41.167 40.457 50.163 1.00 16.83 228 VAL C C 1
ATOM 8092 O O . VAL C 1 238 ? 40.398 41.409 50.348 1.00 16.26 228 VAL C O 1
ATOM 8105 N N . THR C 1 239 ? 40.910 39.476 49.305 1.00 15.24 229 THR C N 1
ATOM 8106 C CA . THR C 1 239 ? 39.690 39.424 48.513 1.00 15.21 229 THR C CA 1
ATOM 8107 C C . THR C 1 239 ? 38.858 38.229 48.952 1.00 15.74 229 THR C C 1
ATOM 8108 O O . THR C 1 239 ? 39.374 37.111 49.050 1.00 12.95 229 THR C O 1
ATOM 8119 N N . LYS C 1 240 ? 37.577 38.467 49.222 1.00 13.28 230 LYS C N 1
ATOM 8120 C CA . LYS C 1 240 ? 36.624 37.402 49.499 1.00 11.66 230 LYS C CA 1
ATOM 8121 C C . LYS C 1 240 ? 35.532 37.425 48.442 1.00 16.05 230 LYS C C 1
ATOM 8122 O O . LYS C 1 240 ? 34.912 38.468 48.205 1.00 13.99 230 LYS C O 1
ATOM 8141 N N . LEU C 1 241 ? 35.304 36.277 47.813 1.00 11.13 231 LEU C N 1
ATOM 8142 C CA . LEU C 1 241 ? 34.201 36.088 46.886 1.00 11.09 231 LEU C CA 1
ATOM 8143 C C . LEU C 1 241 ? 33.144 35.218 47.549 1.00 14.47 231 LEU C C 1
ATOM 8144 O O . LEU C 1 241 ? 33.472 34.257 48.250 1.00 16.92 231 LEU C O 1
ATOM 8160 N N . THR C 1 242 ? 31.877 35.561 47.332 1.00 14.28 232 THR C N 1
ATOM 8161 C CA . THR C 1 242 ? 30.763 34.808 47.888 1.00 13.69 232 THR C CA 1
ATOM 8162 C C . THR C 1 242 ? 29.767 34.510 46.780 1.00 14.98 232 THR C C 1
ATOM 8163 O O . THR C 1 242 ? 29.410 35.404 46.005 1.00 13.19 232 THR C O 1
ATOM 8174 N N . LEU C 1 243 ? 29.330 33.256 46.705 1.00 15.59 233 LEU C N 1
ATOM 8175 C CA . LEU C 1 243 ? 28.297 32.833 45.773 1.00 18.27 233 LEU C CA 1
ATOM 8176 C C . LEU C 1 243 ? 27.021 32.506 46.533 1.00 16.26 233 LEU C C 1
ATOM 8177 O O . LEU C 1 243 ? 27.060 31.845 47.576 1.00 15.93 233 LEU C O 1
ATOM 8193 N N . TYR C 1 244 ? 25.897 32.967 46.002 1.00 15.75 234 TYR C N 1
ATOM 8194 C CA . TYR C 1 244 ? 24.575 32.616 46.507 1.00 14.21 234 TYR C CA 1
ATOM 8195 C C . TYR C 1 244 ? 23.904 31.790 45.415 1.00 17.49 234 TYR C C 1
ATOM 8196 O O . TYR C 1 244 ? 23.428 32.333 44.414 1.00 17.28 234 TYR C O 1
ATOM 8214 N N . VAL C 1 245 ? 23.885 30.474 45.608 1.00 17.50 235 VAL C N 1
ATOM 8215 C CA . VAL C 1 245 ? 23.509 29.523 44.569 1.00 16.28 235 VAL C CA 1
ATOM 8216 C C . VAL C 1 245 ? 22.151 28.932 44.915 1.00 16.54 235 VAL C C 1
ATOM 8217 O O . VAL C 1 245 ? 21.915 28.523 46.059 1.00 21.69 235 VAL C O 1
ATOM 8230 N N . GLN C 1 246 ? 21.267 28.880 43.926 1.00 17.86 236 GLN C N 1
ATOM 8231 C CA . GLN C 1 246 ? 19.954 28.275 44.075 1.00 17.24 236 GLN C CA 1
ATOM 8232 C C . GLN C 1 246 ? 19.933 26.899 43.423 1.00 20.60 236 GLN C C 1
ATOM 8233 O O . GLN C 1 246 ? 20.587 26.666 42.403 1.00 18.72 236 GLN C O 1
ATOM 8247 N N . PHE C 1 247 ? 19.174 25.987 44.028 1.00 20.70 237 PHE C N 1
ATOM 8248 C CA . PHE C 1 247 ? 19.008 24.630 43.525 1.00 20.03 237 PHE C CA 1
ATOM 8249 C C . PHE C 1 247 ? 17.527 24.285 43.487 1.00 25.39 237 PHE C C 1
ATOM 8250 O O . PHE C 1 247 ? 16.763 24.703 44.362 1.00 22.98 237 PHE C O 1
ATOM 8267 N N . ARG C 1 248 ? 17.126 23.523 42.470 1.00 28.83 238 ARG C N 1
ATOM 8268 C CA . ARG C 1 248 ? 15.752 23.059 42.344 1.00 29.75 238 ARG C CA 1
ATOM 8269 C C . ARG C 1 248 ? 15.749 21.607 41.888 1.00 30.45 238 ARG C C 1
ATOM 8270 O O . ARG C 1 248 ? 16.635 21.169 41.150 1.00 20.64 238 ARG C O 1
ATOM 8291 N N . GLN C 1 249 ? 14.739 20.866 42.332 1.00 29.14 239 GLN C N 1
ATOM 8292 C CA . GLN C 1 249 ? 14.627 19.451 41.991 1.00 39.16 239 GLN C CA 1
ATOM 8293 C C . GLN C 1 249 ? 13.970 19.273 40.626 1.00 35.97 239 GLN C C 1
ATOM 8294 O O . GLN C 1 249 ? 13.079 20.036 40.252 1.00 43.80 239 GLN C O 1
ATOM 8308 N N . ARG D 1 56 ? 28.179 21.547 54.260 1.00 35.16 46 ARG D N 1
ATOM 8309 C CA . ARG D 1 56 ? 27.315 22.330 53.331 1.00 27.27 46 ARG D CA 1
ATOM 8310 C C . ARG D 1 56 ? 25.884 22.398 53.857 1.00 30.49 46 ARG D C 1
ATOM 8311 O O . ARG D 1 56 ? 25.258 21.369 54.113 1.00 31.00 46 ARG D O 1
ATOM 8317 N N . ILE D 1 57 ? 25.370 23.616 54.010 1.00 26.15 47 ILE D N 1
ATOM 8318 C CA . ILE D 1 57 ? 24.035 23.853 54.547 1.00 24.03 47 ILE D CA 1
ATOM 8319 C C . ILE D 1 57 ? 23.180 24.460 53.444 1.00 22.85 47 ILE D C 1
ATOM 8320 O O . ILE D 1 57 ? 23.521 25.511 52.887 1.00 20.23 47 ILE D O 1
ATOM 8336 N N . TYR D 1 58 ? 22.072 23.796 53.133 1.00 16.71 48 TYR D N 1
ATOM 8337 C CA . TYR D 1 58 ? 21.084 24.301 52.193 1.00 17.63 48 TYR D CA 1
ATOM 8338 C C . TYR D 1 58 ? 19.891 24.848 52.965 1.00 17.20 48 TYR D C 1
ATOM 8339 O O . TYR D 1 58 ? 19.415 24.220 53.916 1.00 21.71 48 TYR D O 1
ATOM 8357 N N . THR D 1 59 ? 19.414 26.019 52.556 1.00 13.88 49 THR D N 1
ATOM 8358 C CA . THR D 1 59 ? 18.339 26.710 53.254 1.00 20.49 49 THR D CA 1
ATOM 8359 C C . THR D 1 59 ? 17.089 26.759 52.386 1.00 17.72 49 THR D C 1
ATOM 8360 O O . THR D 1 59 ? 17.165 26.994 51.176 1.00 16.43 49 THR D O 1
ATOM 8371 N N . LEU D 1 60 ? 15.942 26.540 53.021 1.00 20.01 50 LEU D N 1
ATOM 8372 C CA . LEU D 1 60 ? 14.644 26.575 52.363 1.00 18.14 50 LEU D CA 1
ATOM 8373 C C . LEU D 1 60 ? 13.723 27.479 53.167 1.00 20.49 50 LEU D C 1
ATOM 8374 O O . LEU D 1 60 ? 13.557 27.281 54.375 1.00 17.74 50 LEU D O 1
ATOM 8390 N N . ARG D 1 61 ? 13.137 28.474 52.506 1.00 16.00 51 ARG D N 1
ATOM 8391 C CA . ARG D 1 61 ? 12.203 29.391 53.146 1.00 21.88 51 ARG D CA 1
ATOM 8392 C C . ARG D 1 61 ? 10.780 28.969 52.806 1.00 20.30 51 ARG D C 1
ATOM 8393 O O . ARG D 1 61 ? 10.427 28.858 51.627 1.00 18.15 51 ARG D O 1
ATOM 8414 N N . LEU D 1 62 ? 9.967 28.747 53.836 1.00 14.87 52 LEU D N 1
ATOM 8415 C CA . LEU D 1 62 ? 8.574 28.360 53.671 1.00 18.72 52 LEU D CA 1
ATOM 8416 C C . LEU D 1 62 ? 7.684 29.330 54.435 1.00 18.56 52 LEU D C 1
ATOM 8417 O O . LEU D 1 62 ? 8.098 29.916 55.440 1.00 17.31 52 LEU D O 1
ATOM 8433 N N . THR D 1 63 ? 6.454 29.495 53.953 1.00 17.02 53 THR D N 1
ATOM 8434 C CA . THR D 1 63 ? 5.546 30.470 54.538 1.00 15.24 53 THR D CA 1
ATOM 8435 C C . THR D 1 63 ? 4.106 29.998 54.396 1.00 17.73 53 THR D C 1
ATOM 8436 O O . THR D 1 63 ? 3.753 29.304 53.438 1.00 15.75 53 THR D O 1
ATOM 8447 N N . ARG D 1 64 ? 3.280 30.394 55.364 1.00 17.43 54 ARG D N 1
ATOM 8448 C CA . ARG D 1 64 ? 1.841 30.178 55.310 1.00 11.56 54 ARG D CA 1
ATOM 8449 C C . ARG D 1 64 ? 1.163 31.313 56.065 1.00 15.36 54 ARG D C 1
ATOM 8450 O O . ARG D 1 64 ? 1.782 31.994 56.888 1.00 13.63 54 ARG D O 1
ATOM 8471 N N . GLN D 1 65 ? -0.120 31.519 55.774 1.00 12.15 55 GLN D N 1
ATOM 8472 C CA . GLN D 1 65 ? -0.873 32.615 56.366 1.00 14.19 55 GLN D CA 1
ATOM 8473 C C . GLN D 1 65 ? -2.218 32.113 56.870 1.00 14.09 55 GLN D C 1
ATOM 8474 O O . GLN D 1 65 ? -2.736 31.086 56.423 1.00 13.41 55 GLN D O 1
ATOM 8488 N N . PHE D 1 66 ? -2.783 32.865 57.811 1.00 14.07 56 PHE D N 1
ATOM 8489 C CA . PHE D 1 66 ? -4.108 32.565 58.332 1.00 13.39 56 PHE D CA 1
ATOM 8490 C C . PHE D 1 66 ? -4.651 33.798 59.037 1.00 16.88 56 PHE D C 1
ATOM 8491 O O . PHE D 1 66 ? -3.909 34.722 59.381 1.00 12.55 56 PHE D O 1
ATOM 8508 N N . GLN D 1 67 ? -5.962 33.797 59.242 1.00 12.81 57 GLN D N 1
ATOM 8509 C CA . GLN D 1 67 ? -6.638 34.884 59.930 1.00 13.39 57 GLN D CA 1
ATOM 8510 C C . GLN D 1 67 ? -6.650 34.618 61.427 1.00 17.98 57 GLN D C 1
ATOM 8511 O O . GLN D 1 67 ? -6.799 33.475 61.868 1.00 16.78 57 GLN D O 1
ATOM 8525 N N . PHE D 1 68 ? -6.468 35.681 62.204 1.00 14.78 58 PHE D N 1
ATOM 8526 C CA . PHE D 1 68 ? -6.599 35.625 63.651 1.00 19.81 58 PHE D CA 1
ATOM 8527 C C . PHE D 1 68 ? -7.487 36.773 64.099 1.00 20.15 58 PHE D C 1
ATOM 8528 O O . PHE D 1 68 ? -7.455 37.858 63.513 1.00 15.20 58 PHE D O 1
ATOM 8545 N N . LYS D 1 69 ? -8.289 36.527 65.130 1.00 15.79 59 LYS D N 1
ATOM 8546 C CA . LYS D 1 69 ? -9.224 37.522 65.628 1.00 17.50 59 LYS D CA 1
ATOM 8547 C C . LYS D 1 69 ? -9.111 37.641 67.139 1.00 13.90 59 LYS D C 1
ATOM 8548 O O . LYS D 1 69 ? -9.006 36.635 67.848 1.00 17.75 59 LYS D O 1
ATOM 8567 N N . ILE D 1 70 ? -9.124 38.881 67.618 1.00 15.01 60 ILE D N 1
ATOM 8568 C CA . ILE D 1 70 ? -9.261 39.190 69.036 1.00 12.13 60 ILE D CA 1
ATOM 8569 C C . ILE D 1 70 ? -10.674 39.713 69.239 1.00 19.88 60 ILE D C 1
ATOM 8570 O O . ILE D 1 70 ? -11.029 40.779 68.719 1.00 17.82 60 ILE D O 1
ATOM 8586 N N . ASN D 1 71 ? -11.474 38.967 69.991 1.00 18.96 61 ASN D N 1
ATOM 8587 C CA . ASN D 1 71 ? -12.887 39.280 70.138 1.00 16.36 61 ASN D CA 1
ATOM 8588 C C . ASN D 1 71 ? -13.095 40.421 71.124 1.00 18.93 61 ASN D C 1
ATOM 8589 O O . ASN D 1 71 ? -12.327 40.602 72.075 1.00 15.49 61 ASN D O 1
ATOM 8600 N N . LYS D 1 72 ? -14.148 41.197 70.886 1.00 18.45 62 LYS D N 1
ATOM 8601 C CA . LYS D 1 72 ? -14.489 42.277 71.797 1.00 19.96 62 LYS D CA 1
ATOM 8602 C C . LYS D 1 72 ? -14.740 41.721 73.194 1.00 17.47 62 LYS D C 1
ATOM 8603 O O . LYS D 1 72 ? -15.221 40.598 73.363 1.00 15.35 62 LYS D O 1
ATOM 8622 N N . GLN D 1 73 ? -14.402 42.519 74.201 1.00 17.30 63 GLN D N 1
ATOM 8623 C CA . GLN D 1 73 ? -14.582 42.097 75.582 1.00 16.22 63 GLN D CA 1
ATOM 8624 C C . GLN D 1 73 ? -16.066 42.011 75.914 1.00 17.54 63 GLN D C 1
ATOM 8625 O O . GLN D 1 73 ? -16.825 42.952 75.664 1.00 20.07 63 GLN D O 1
ATOM 8639 N N . THR D 1 74 ? -16.479 40.876 76.481 1.00 19.41 64 THR D N 1
ATOM 8640 C CA . THR D 1 74 ? -17.865 40.656 76.869 1.00 26.19 64 THR D CA 1
ATOM 8641 C C . THR D 1 74 ? -18.024 40.308 78.343 1.00 26.49 64 THR D C 1
ATOM 8642 O O . THR D 1 74 ? -19.161 40.181 78.813 1.00 25.26 64 THR D O 1
ATOM 8653 N N . THR D 1 75 ? -16.928 40.151 79.082 1.00 27.89 65 THR D N 1
ATOM 8654 C CA . THR D 1 75 ? -16.970 39.860 80.507 1.00 26.87 65 THR D CA 1
ATOM 8655 C C . THR D 1 75 ? -16.237 40.954 81.267 1.00 26.14 65 THR D C 1
ATOM 8656 O O . THR D 1 75 ? -15.173 41.414 80.839 1.00 20.49 65 THR D O 1
ATOM 8667 N N . SER D 1 76 ? -16.812 41.371 82.395 1.00 17.84 66 SER D N 1
ATOM 8668 C CA . SER D 1 76 ? -16.216 42.410 83.232 1.00 22.81 66 SER D CA 1
ATOM 8669 C C . SER D 1 76 ? -15.955 43.675 82.417 1.00 21.37 66 SER D C 1
ATOM 8670 O O . SER D 1 76 ? -14.918 44.327 82.561 1.00 18.08 66 SER D O 1
ATOM 8678 N N . VAL D 1 77 ? -16.915 44.024 81.556 1.00 17.41 67 VAL D N 1
ATOM 8679 C CA . VAL D 1 77 ? -16.744 45.148 80.645 1.00 19.72 67 VAL D CA 1
ATOM 8680 C C . VAL D 1 77 ? -16.455 46.420 81.430 1.00 21.53 67 VAL D C 1
ATOM 8681 O O . VAL D 1 77 ? -17.084 46.703 82.458 1.00 18.06 67 VAL D O 1
ATOM 8694 N N . GLY D 1 78 ? -15.503 47.206 80.929 1.00 17.98 68 GLY D N 1
ATOM 8695 C CA . GLY D 1 78 ? -15.055 48.407 81.598 1.00 22.95 68 GLY D CA 1
ATOM 8696 C C . GLY D 1 78 ? -13.821 48.217 82.451 1.00 22.74 68 GLY D C 1
ATOM 8697 O O . GLY D 1 78 ? -13.237 49.212 82.897 1.00 27.57 68 GLY D O 1
ATOM 8701 N N . ASN D 1 79 ? -13.412 46.976 82.687 1.00 16.92 69 ASN D N 1
ATOM 8702 C CA . ASN D 1 79 ? -12.233 46.658 83.476 1.00 18.04 69 ASN D CA 1
ATOM 8703 C C . ASN D 1 79 ? -11.178 46.003 82.592 1.00 14.62 69 ASN D C 1
ATOM 8704 O O . ASN D 1 79 ? -11.482 45.439 81.537 1.00 16.76 69 ASN D O 1
ATOM 8715 N N . LEU D 1 80 ? -9.927 46.081 83.040 1.00 18.07 70 LEU D N 1
ATOM 8716 C CA . LEU D 1 80 ? -8.802 45.563 82.271 1.00 17.12 70 LEU D CA 1
ATOM 8717 C C . LEU D 1 80 ? -8.650 44.066 82.512 1.00 13.05 70 LEU D C 1
ATOM 8718 O O . LEU D 1 80 ? -8.448 43.631 83.651 1.00 16.23 70 LEU D O 1
ATOM 8734 N N . ILE D 1 81 ? -8.741 43.280 81.440 1.00 11.06 71 ILE D N 1
ATOM 8735 C CA . ILE D 1 81 ? -8.492 41.846 81.496 1.00 14.19 71 ILE D CA 1
ATOM 8736 C C . ILE D 1 81 ? -7.626 41.463 80.303 1.00 13.55 71 ILE D C 1
ATOM 8737 O O . ILE D 1 81 ? -7.627 42.138 79.269 1.00 14.12 71 ILE D O 1
ATOM 8753 N N . PHE D 1 82 ? -6.883 40.370 80.455 1.00 14.44 72 PHE D N 1
ATOM 8754 C CA . PHE D 1 82 ? -5.961 39.900 79.433 1.00 14.43 72 PHE D CA 1
ATOM 8755 C C . PHE D 1 82 ? -6.312 38.479 79.014 1.00 18.72 72 PHE D C 1
ATOM 8756 O O . PHE D 1 82 ? -6.874 37.702 79.791 1.00 14.58 72 PHE D O 1
ATOM 8773 N N . ASN D 1 83 ? -5.973 38.152 77.769 1.00 13.26 73 ASN D N 1
ATOM 8774 C CA . ASN D 1 83 ? -5.961 36.784 77.271 1.00 15.57 73 ASN D CA 1
ATOM 8775 C C . ASN D 1 83 ? -4.673 36.574 76.485 1.00 20.94 73 ASN D C 1
ATOM 8776 O O . ASN D 1 83 ? -3.870 37.497 76.313 1.00 17.17 73 ASN D O 1
ATOM 8787 N N . ALA D 1 84 ? -4.470 35.350 76.003 1.00 17.07 74 ALA D N 1
ATOM 8788 C CA . ALA D 1 84 ? -3.261 35.035 75.258 1.00 15.10 74 ALA D CA 1
ATOM 8789 C C . ALA D 1 84 ? -3.517 33.839 74.355 1.00 25.66 74 ALA D C 1
ATOM 8790 O O . ALA D 1 84 ? -4.492 33.101 74.524 1.00 21.11 74 ALA D O 1
ATOM 8797 N N . ASP D 1 85 ? -2.619 33.667 73.389 1.00 15.30 75 ASP D N 1
ATOM 8798 C CA . ASP D 1 85 ? -2.617 32.511 72.505 1.00 15.55 75 ASP D CA 1
ATOM 8799 C C . ASP D 1 85 ? -1.164 32.218 72.151 1.00 16.52 75 ASP D C 1
ATOM 8800 O O . ASP D 1 85 ? -0.246 32.894 72.624 1.00 13.87 75 ASP D O 1
ATOM 8809 N N . TYR D 1 86 ? -0.948 31.204 71.317 1.00 15.81 76 TYR D N 1
ATOM 8810 C CA . TYR D 1 86 ? 0.419 30.813 70.998 1.00 16.42 76 TYR D CA 1
ATOM 8811 C C . TYR D 1 86 ? 0.452 30.076 69.668 1.00 13.37 76 TYR D C 1
ATOM 8812 O O . TYR D 1 86 ? -0.572 29.608 69.164 1.00 17.38 76 TYR D O 1
ATOM 8830 N N . ILE D 1 87 ? 1.659 29.979 69.115 1.00 14.01 77 ILE D N 1
ATOM 8831 C CA . ILE D 1 87 ? 1.907 29.323 67.838 1.00 13.48 77 ILE D CA 1
ATOM 8832 C C . ILE D 1 87 ? 3.074 28.361 68.007 1.00 18.26 77 ILE D C 1
ATOM 8833 O O . ILE D 1 87 ? 4.070 28.685 68.664 1.00 15.95 77 ILE D O 1
ATOM 8849 N N . THR D 1 88 ? 2.948 27.180 67.414 1.00 16.00 78 THR D N 1
ATOM 8850 C CA . THR D 1 88 ? 4.034 26.218 67.323 1.00 17.92 78 THR D CA 1
ATOM 8851 C C . THR D 1 88 ? 4.339 25.967 65.852 1.00 18.42 78 THR D C 1
ATOM 8852 O O . THR D 1 88 ? 3.575 26.352 64.964 1.00 16.10 78 THR D O 1
ATOM 8863 N N . PHE D 1 89 ? 5.473 25.317 65.595 1.00 17.01 79 PHE D N 1
ATOM 8864 C CA . PHE D 1 89 ? 5.980 25.159 64.238 1.00 17.88 79 PHE D CA 1
ATOM 8865 C C . PHE D 1 89 ? 6.385 23.715 63.990 1.00 18.18 79 PHE D C 1
ATOM 8866 O O . PHE D 1 89 ? 7.117 23.122 64.789 1.00 18.87 79 PHE D O 1
ATOM 8883 N N . ALA D 1 90 ? 5.908 23.158 62.879 1.00 18.06 80 ALA D N 1
ATOM 8884 C CA . ALA D 1 90 ? 6.353 21.862 62.392 1.00 17.99 80 ALA D CA 1
ATOM 8885 C C . ALA D 1 90 ? 6.556 21.961 60.888 1.00 20.08 80 ALA D C 1
ATOM 8886 O O . ALA D 1 90 ? 5.768 22.605 60.191 1.00 16.83 80 ALA D O 1
ATOM 8893 N N . LEU D 1 91 ? 7.625 21.332 60.395 1.00 19.01 81 LEU D N 1
ATOM 8894 C CA . LEU D 1 91 ? 7.920 21.387 58.967 1.00 19.51 81 LEU D CA 1
ATOM 8895 C C . LEU D 1 91 ? 6.723 20.931 58.144 1.00 24.67 81 LEU D C 1
ATOM 8896 O O . LEU D 1 91 ? 6.452 21.478 57.068 1.00 20.24 81 LEU D O 1
ATOM 8912 N N . ASP D 1 92 ? 5.980 19.942 58.648 1.00 21.75 82 ASP D N 1
ATOM 8913 C CA . ASP D 1 92 ? 4.805 19.456 57.932 1.00 29.81 82 ASP D CA 1
ATOM 8914 C C . ASP D 1 92 ? 3.747 20.544 57.788 1.00 28.07 82 ASP D C 1
ATOM 8915 O O . ASP D 1 92 ? 2.944 20.503 56.849 1.00 28.11 82 ASP D O 1
ATOM 8924 N N . ASP D 1 93 ? 3.723 21.520 58.702 1.00 23.05 83 ASP D N 1
ATOM 8925 C CA . ASP D 1 93 ? 2.789 22.635 58.573 1.00 20.96 83 ASP D CA 1
ATOM 8926 C C . ASP D 1 93 ? 3.032 23.443 57.307 1.00 19.47 83 ASP D C 1
ATOM 8927 O O . ASP D 1 93 ? 2.116 24.123 56.832 1.00 22.59 83 ASP D O 1
ATOM 8936 N N . PHE D 1 94 ? 4.246 23.398 56.762 1.00 20.76 84 PHE D N 1
ATOM 8937 C CA . PHE D 1 94 ? 4.644 24.281 55.676 1.00 19.50 84 PHE D CA 1
ATOM 8938 C C . PHE D 1 94 ? 4.960 23.555 54.375 1.00 30.03 84 PHE D C 1
ATOM 8939 O O . PHE D 1 94 ? 5.180 24.220 53.356 1.00 28.75 84 PHE D O 1
ATOM 8956 N N . LEU D 1 95 ? 4.994 22.219 54.375 1.00 35.33 85 LEU D N 1
ATOM 8957 C CA . LEU D 1 95 ? 5.298 21.442 53.178 1.00 46.48 85 LEU D CA 1
ATOM 8958 C C . LEU D 1 95 ? 4.049 21.031 52.413 1.00 57.94 85 LEU D C 1
ATOM 8959 O O . LEU D 1 95 ? 4.019 19.946 51.814 1.00 65.83 85 LEU D O 1
ATOM 8975 N N . GLN D 1 96 ? 3.016 21.873 52.408 1.00 61.30 86 GLN D N 1
ATOM 8976 C CA . GLN D 1 96 ? 1.777 21.526 51.717 1.00 76.82 86 GLN D CA 1
ATOM 8977 C C . GLN D 1 96 ? 2.010 21.331 50.223 1.00 76.00 86 GLN D C 1
ATOM 8978 O O . GLN D 1 96 ? 1.422 20.432 49.611 1.00 86.30 86 GLN D O 1
ATOM 8992 N N . ALA D 1 97 ? 2.872 22.156 49.620 1.00 65.65 87 ALA D N 1
ATOM 8993 C CA . ALA D 1 97 ? 3.040 22.187 48.171 1.00 71.54 87 ALA D CA 1
ATOM 8994 C C . ALA D 1 97 ? 4.450 21.804 47.733 1.00 73.31 87 ALA D C 1
ATOM 8995 O O . ALA D 1 97 ? 4.861 22.154 46.623 1.00 75.40 87 ALA D O 1
ATOM 9002 N N . VAL D 1 98 ? 5.197 21.090 48.570 1.00 68.22 88 VAL D N 1
ATOM 9003 C CA . VAL D 1 98 ? 6.579 20.735 48.249 1.00 53.28 88 VAL D CA 1
ATOM 9004 C C . VAL D 1 98 ? 6.806 19.260 48.560 1.00 45.37 88 VAL D C 1
ATOM 9005 O O . VAL D 1 98 ? 6.349 18.776 49.605 1.00 44.35 88 VAL D O 1
ATOM 9018 N N . PRO D 1 99 ? 7.501 18.509 47.704 1.00 43.90 89 PRO D N 1
ATOM 9019 C CA . PRO D 1 99 ? 7.796 17.110 48.034 1.00 43.90 89 PRO D CA 1
ATOM 9020 C C . PRO D 1 99 ? 8.668 17.006 49.275 1.00 32.78 89 PRO D C 1
ATOM 9021 O O . PRO D 1 99 ? 9.351 17.953 49.672 1.00 34.70 89 PRO D O 1
ATOM 9032 N N . ASN D 1 100 ? 8.640 15.832 49.891 1.00 30.45 90 ASN D N 1
ATOM 9033 C CA . ASN D 1 100 ? 9.418 15.615 51.102 1.00 40.79 90 ASN D CA 1
ATOM 9034 C C . ASN D 1 100 ? 10.902 15.810 50.797 1.00 38.32 90 ASN D C 1
ATOM 9035 O O . ASN D 1 100 ? 11.410 15.227 49.829 1.00 33.37 90 ASN D O 1
ATOM 9046 N N . PRO D 1 101 ? 11.629 16.610 51.582 1.00 37.70 91 PRO D N 1
ATOM 9047 C CA . PRO D 1 101 ? 13.060 16.807 51.289 1.00 28.48 91 PRO D CA 1
ATOM 9048 C C . PRO D 1 101 ? 13.870 15.522 51.288 1.00 34.22 91 PRO D C 1
ATOM 9049 O O . PRO D 1 101 ? 14.998 15.520 50.780 1.00 28.27 91 PRO D O 1
ATOM 9060 N N . HIS D 1 102 ? 13.340 14.430 51.843 1.00 39.13 92 HIS D N 1
ATOM 9061 C CA . HIS D 1 102 ? 14.067 13.166 51.838 1.00 39.38 92 HIS D CA 1
ATOM 9062 C C . HIS D 1 102 ? 14.221 12.598 50.437 1.00 31.68 92 HIS D C 1
ATOM 9063 O O . HIS D 1 102 ? 15.129 11.791 50.207 1.00 36.48 92 HIS D O 1
ATOM 9077 N N . THR D 1 103 ? 13.367 13.002 49.492 1.00 32.91 93 THR D N 1
ATOM 9078 C CA . THR D 1 103 ? 13.531 12.537 48.120 1.00 38.40 93 THR D CA 1
ATOM 9079 C C . THR D 1 103 ? 14.720 13.215 47.459 1.00 37.32 93 THR D C 1
ATOM 9080 O O . THR D 1 103 ? 15.341 12.641 46.561 1.00 32.40 93 THR D O 1
ATOM 9091 N N . LEU D 1 104 ? 15.033 14.438 47.871 1.00 35.55 94 LEU D N 1
ATOM 9092 C CA . LEU D 1 104 ? 16.402 14.913 47.782 1.00 37.82 94 LEU D CA 1
ATOM 9093 C C . LEU D 1 104 ? 17.245 14.152 48.796 1.00 40.75 94 LEU D C 1
ATOM 9094 O O . LEU D 1 104 ? 16.760 13.750 49.858 1.00 56.72 94 LEU D O 1
ATOM 9110 N N . ASN D 1 105 ? 18.521 13.954 48.474 1.00 33.28 95 ASN D N 1
ATOM 9111 C CA . ASN D 1 105 ? 19.331 13.043 49.273 1.00 42.29 95 ASN D CA 1
ATOM 9112 C C . ASN D 1 105 ? 19.710 13.660 50.624 1.00 37.63 95 ASN D C 1
ATOM 9113 O O . ASN D 1 105 ? 20.807 13.414 51.140 1.00 32.28 95 ASN D O 1
ATOM 9124 N N . PHE D 1 106 ? 18.816 14.453 51.218 1.00 33.15 96 PHE D N 1
ATOM 9125 C CA . PHE D 1 106 ? 19.058 15.004 52.546 1.00 29.70 96 PHE D CA 1
ATOM 9126 C C . PHE D 1 106 ? 18.716 13.980 53.618 1.00 33.33 96 PHE D C 1
ATOM 9127 O O . PHE D 1 106 ? 17.740 13.233 53.499 1.00 32.89 96 PHE D O 1
ATOM 9144 N N . GLU D 1 107 ? 19.517 13.967 54.681 1.00 27.27 97 GLU D N 1
ATOM 9145 C CA . GLU D 1 107 ? 19.306 13.066 55.808 1.00 35.54 97 GLU D CA 1
ATOM 9146 C C . GLU D 1 107 ? 18.624 13.745 56.988 1.00 38.58 97 GLU D C 1
ATOM 9147 O O . GLU D 1 107 ? 17.753 13.140 57.621 1.00 36.98 97 GLU D O 1
ATOM 9159 N N . ASP D 1 108 ? 18.996 14.985 57.303 1.00 32.43 98 ASP D N 1
ATOM 9160 C CA . ASP D 1 108 ? 18.447 15.691 58.450 1.00 33.75 98 ASP D CA 1
ATOM 9161 C C . ASP D 1 108 ? 17.962 17.072 58.032 1.00 27.26 98 ASP D C 1
ATOM 9162 O O . ASP D 1 108 ? 18.299 17.580 56.959 1.00 22.22 98 ASP D O 1
ATOM 9171 N N . TYR D 1 109 ? 17.164 17.680 58.905 1.00 24.31 99 TYR D N 1
ATOM 9172 C CA . TYR D 1 109 ? 16.746 19.062 58.744 1.00 22.32 99 TYR D CA 1
ATOM 9173 C C . TYR D 1 109 ? 16.782 19.732 60.109 1.00 18.28 99 TYR D C 1
ATOM 9174 O O . TYR D 1 109 ? 16.858 19.073 61.150 1.00 18.06 99 TYR D O 1
ATOM 9192 N N . ARG D 1 110 ? 16.715 21.059 60.097 1.00 18.43 100 ARG D N 1
ATOM 9193 C CA . ARG D 1 110 ? 16.784 21.838 61.323 1.00 19.43 100 ARG D CA 1
ATOM 9194 C C . ARG D 1 110 ? 16.077 23.165 61.101 1.00 15.69 100 ARG D C 1
ATOM 9195 O O . ARG D 1 110 ? 16.373 23.869 60.133 1.00 13.90 100 ARG D O 1
ATOM 9216 N N . ILE D 1 111 ? 15.140 23.496 61.988 1.00 16.99 101 ILE D N 1
ATOM 9217 C CA . ILE D 1 111 ? 14.454 24.785 61.927 1.00 15.86 101 ILE D CA 1
ATOM 9218 C C . ILE D 1 111 ? 15.392 25.815 62.550 1.00 18.51 101 ILE D C 1
ATOM 9219 O O . ILE D 1 111 ? 15.450 25.966 63.771 1.00 21.12 101 ILE D O 1
ATOM 9235 N N . LYS D 1 112 ? 16.130 26.533 61.700 1.00 17.86 102 LYS D N 1
ATOM 9236 C CA . LYS D 1 112 ? 17.083 27.521 62.193 1.00 21.53 102 LYS D CA 1
ATOM 9237 C C . LYS D 1 112 ? 16.368 28.730 62.779 1.00 23.12 102 LYS D C 1
ATOM 9238 O O . LYS D 1 112 ? 16.738 29.221 63.852 1.00 18.50 102 LYS D O 1
ATOM 9257 N N . LEU D 1 113 ? 15.343 29.222 62.089 1.00 17.87 103 LEU D N 1
ATOM 9258 C CA . LEU D 1 113 ? 14.708 30.477 62.451 1.00 18.14 103 LEU D CA 1
ATOM 9259 C C . LEU D 1 113 ? 13.249 30.435 62.027 1.00 19.21 103 LEU D C 1
ATOM 9260 O O . LEU D 1 113 ? 12.897 29.808 61.025 1.00 14.65 103 LEU D O 1
ATOM 9276 N N . ALA D 1 114 ? 12.405 31.101 62.809 1.00 18.07 104 ALA D N 1
ATOM 9277 C CA . ALA D 1 114 ? 11.002 31.272 62.473 1.00 11.97 104 ALA D CA 1
ATOM 9278 C C . ALA D 1 114 ? 10.610 32.723 62.703 1.00 14.14 104 ALA D C 1
ATOM 9279 O O . ALA D 1 114 ? 11.149 33.397 63.585 1.00 16.27 104 ALA D O 1
ATOM 9286 N N . LYS D 1 115 ? 9.677 33.200 61.889 1.00 12.44 105 LYS D N 1
ATOM 9287 C CA . LYS D 1 115 ? 9.183 34.563 61.976 1.00 19.04 105 LYS D CA 1
ATOM 9288 C C . LYS D 1 115 ? 7.667 34.544 62.016 1.00 18.49 105 LYS D C 1
ATOM 9289 O O . LYS D 1 115 ? 7.026 33.810 61.258 1.00 16.99 105 LYS D O 1
ATOM 9308 N N . MET D 1 116 ? 7.098 35.348 62.910 1.00 13.68 106 MET D N 1
ATOM 9309 C CA . MET D 1 116 ? 5.661 35.565 62.972 1.00 16.38 106 MET D CA 1
ATOM 9310 C C . MET D 1 116 ? 5.383 37.047 62.787 1.00 13.08 106 MET D C 1
ATOM 9311 O O . MET D 1 116 ? 5.948 37.883 63.499 1.00 12.87 106 MET D O 1
ATOM 9325 N N . GLU D 1 117 ? 4.519 37.368 61.828 1.00 15.31 107 GLU D N 1
ATOM 9326 C CA . GLU D 1 117 ? 4.072 38.736 61.604 1.00 12.80 107 GLU D CA 1
ATOM 9327 C C . GLU D 1 117 ? 2.553 38.741 61.555 1.00 16.90 107 GLU D C 1
ATOM 9328 O O . GLU D 1 117 ? 1.954 38.068 60.710 1.00 13.07 107 GLU D O 1
ATOM 9340 N N . MET D 1 118 ? 1.939 39.494 62.463 1.00 16.76 108 MET D N 1
ATOM 9341 C CA . MET D 1 118 ? 0.490 39.591 62.570 1.00 10.98 108 MET D CA 1
ATOM 9342 C C . MET D 1 118 ? 0.113 41.061 62.474 1.00 12.97 108 MET D C 1
ATOM 9343 O O . MET D 1 118 ? 0.552 41.869 63.299 1.00 14.23 108 MET D O 1
ATOM 9357 N N . ARG D 1 119 ? -0.683 41.407 61.465 1.00 9.22 109 ARG D N 1
ATOM 9358 C CA . ARG D 1 119 ? -1.029 42.796 61.219 1.00 10.64 109 ARG D CA 1
ATOM 9359 C C . ARG D 1 119 ? -2.538 42.945 61.091 1.00 14.19 109 ARG D C 1
ATOM 9360 O O . ARG D 1 119 ? -3.207 42.066 60.530 1.00 13.54 109 ARG D O 1
ATOM 9381 N N . PRO D 1 120 ? -3.102 44.041 61.594 1.00 13.65 110 PRO D N 1
ATOM 9382 C CA . PRO D 1 120 ? -4.560 44.200 61.571 1.00 16.89 110 PRO D CA 1
ATOM 9383 C C . PRO D 1 120 ? -5.101 44.325 60.155 1.00 18.36 110 PRO D C 1
ATOM 9384 O O . PRO D 1 120 ? -4.402 44.710 59.215 1.00 14.77 110 PRO D O 1
ATOM 9395 N N . THR D 1 121 ? -6.378 43.988 60.018 1.00 16.43 111 THR D N 1
ATOM 9396 C CA . THR D 1 121 ? -7.093 44.146 58.756 1.00 16.37 111 THR D CA 1
ATOM 9397 C C . THR D 1 121 ? -8.531 44.531 59.092 1.00 19.07 111 THR D C 1
ATOM 9398 O O . THR D 1 121 ? -8.831 45.006 60.194 1.00 17.28 111 THR D O 1
ATOM 9409 N N . GLY D 1 122 ? -9.438 44.333 58.139 1.00 19.80 112 GLY D N 1
ATOM 9410 C CA . GLY D 1 122 ? -10.838 44.640 58.364 1.00 20.36 112 GLY D CA 1
ATOM 9411 C C . GLY D 1 122 ? -11.142 46.104 58.576 1.00 24.35 112 GLY D C 1
ATOM 9412 O O . GLY D 1 122 ? -12.197 46.435 59.121 1.00 21.22 112 GLY D O 1
ATOM 9416 N N . GLY D 1 123 ? -10.246 46.995 58.164 1.00 18.03 113 GLY D N 1
ATOM 9417 C CA . GLY D 1 123 ? -10.482 48.417 58.289 1.00 19.29 113 GLY D CA 1
ATOM 9418 C C . GLY D 1 123 ? -10.146 49.011 59.637 1.00 20.61 113 GLY D C 1
ATOM 9419 O O . GLY D 1 123 ? -10.477 50.177 59.880 1.00 17.08 113 GLY D O 1
ATOM 9423 N N . HIS D 1 124 ? -9.499 48.255 60.521 1.00 19.87 114 HIS D N 1
ATOM 9424 C CA . HIS D 1 124 ? -9.129 48.787 61.824 1.00 23.70 114 HIS D CA 1
ATOM 9425 C C . HIS D 1 124 ? -8.129 49.926 61.665 1.00 19.63 114 HIS D C 1
ATOM 9426 O O . HIS D 1 124 ? -7.177 49.836 60.885 1.00 15.34 114 HIS D O 1
ATOM 9440 N N . TYR D 1 125 ? -8.351 51.008 62.412 1.00 20.57 115 TYR D N 1
ATOM 9441 C CA . TYR D 1 125 ? -7.471 52.169 62.356 1.00 17.08 115 TYR D CA 1
ATOM 9442 C C . TYR D 1 125 ? -6.238 51.922 63.219 1.00 18.22 115 TYR D C 1
ATOM 9443 O O . TYR D 1 125 ? -6.358 51.618 64.411 1.00 17.46 115 TYR D O 1
ATOM 9461 N N . THR D 1 126 ? -5.053 52.054 62.618 1.00 14.47 116 THR D N 1
ATOM 9462 C CA . THR D 1 126 ? -3.815 51.933 63.382 1.00 19.45 116 THR D CA 1
ATOM 9463 C C . THR D 1 126 ? -3.690 53.041 64.417 1.00 23.72 116 THR D C 1
ATOM 9464 O O . THR D 1 126 ? -3.060 52.845 65.462 1.00 21.42 116 THR D O 1
ATOM 9475 N N . VAL D 1 127 ? -4.272 54.214 64.142 1.00 17.60 117 VAL D N 1
ATOM 9476 C CA . VAL D 1 127 ? -4.235 55.323 65.093 1.00 19.11 117 VAL D CA 1
ATOM 9477 C C . VAL D 1 127 ? -5.295 55.195 66.172 1.00 20.24 117 VAL D C 1
ATOM 9478 O O . VAL D 1 127 ? -5.397 56.076 67.035 1.00 23.22 117 VAL D O 1
ATOM 9491 N N . GLN D 1 128 ? -6.083 54.125 66.152 1.00 14.59 118 GLN D N 1
ATOM 9492 C CA . GLN D 1 128 ? -7.083 53.864 67.180 1.00 22.39 118 GLN D CA 1
ATOM 9493 C C . GLN D 1 128 ? -6.434 53.016 68.269 1.00 24.56 118 GLN D C 1
ATOM 9494 O O . GLN D 1 128 ? -6.151 51.833 68.059 1.00 25.60 118 GLN D O 1
ATOM 9508 N N . SER D 1 129 ? -6.202 53.621 69.432 1.00 18.83 119 SER D N 1
ATOM 9509 C CA . SER D 1 129 ? -5.454 52.959 70.496 1.00 14.85 119 SER D CA 1
ATOM 9510 C C . SER D 1 129 ? -6.273 51.841 71.127 1.00 16.51 119 SER D C 1
ATOM 9511 O O . SER D 1 129 ? -7.452 52.022 71.446 1.00 15.94 119 SER D O 1
ATOM 9519 N N . ASP D 1 130 ? -5.635 50.684 71.324 1.00 16.39 120 ASP D N 1
ATOM 9520 C CA . ASP D 1 130 ? -6.250 49.567 72.031 1.00 15.63 120 ASP D CA 1
ATOM 9521 C C . ASP D 1 130 ? -5.258 48.905 72.984 1.00 12.71 120 ASP D C 1
ATOM 9522 O O . ASP D 1 130 ? -5.313 47.689 73.201 1.00 14.19 120 ASP D O 1
ATOM 9531 N N . GLY D 1 131 ? -4.350 49.688 73.559 1.00 8.39 121 GLY D N 1
ATOM 9532 C CA . GLY D 1 131 ? -3.437 49.177 74.559 1.00 13.22 121 GLY D CA 1
ATOM 9533 C C . GLY D 1 131 ? -2.348 48.300 73.959 1.00 12.42 121 GLY D C 1
ATOM 9534 O O . GLY D 1 131 ? -2.130 48.250 72.746 1.00 11.46 121 GLY D O 1
ATOM 9538 N N . PHE D 1 132 ? -1.661 47.589 74.850 1.00 11.66 122 PHE D N 1
ATOM 9539 C CA . PHE D 1 132 ? -0.529 46.764 74.458 1.00 11.30 122 PHE D CA 1
ATOM 9540 C C . PHE D 1 132 ? -0.511 45.475 75.264 1.00 15.38 122 PHE D C 1
ATOM 9541 O O . PHE D 1 132 ? -0.903 45.443 76.434 1.00 12.51 122 PHE D O 1
ATOM 9558 N N . GLY D 1 133 ? -0.050 44.410 74.613 1.00 13.50 123 GLY D N 1
ATOM 9559 C CA . GLY D 1 133 ? 0.234 43.150 75.267 1.00 11.29 123 GLY D CA 1
ATOM 9560 C C . GLY D 1 133 ? 1.700 42.809 75.098 1.00 10.62 123 GLY D C 1
ATOM 9561 O O . GLY D 1 133 ? 2.523 43.709 74.912 1.00 11.81 123 GLY D O 1
ATOM 9565 N N . HIS D 1 134 ? 2.045 41.524 75.141 1.00 12.09 124 HIS D N 1
ATOM 9566 C CA . HIS D 1 134 ? 3.433 41.112 75.017 1.00 12.98 124 HIS D CA 1
ATOM 9567 C C . HIS D 1 134 ? 3.532 39.841 74.190 1.00 12.43 124 HIS D C 1
ATOM 9568 O O . HIS D 1 134 ? 2.580 39.066 74.077 1.00 14.71 124 HIS D O 1
ATOM 9582 N N . THR D 1 135 ? 4.710 39.645 73.608 1.00 11.66 125 THR D N 1
ATOM 9583 C CA . THR D 1 135 ? 5.094 38.386 72.995 1.00 13.00 125 THR D CA 1
ATOM 9584 C C . THR D 1 135 ? 6.249 37.787 73.786 1.00 14.51 125 THR D C 1
ATOM 9585 O O . THR D 1 135 ? 7.048 38.509 74.389 1.00 13.89 125 THR D O 1
ATOM 9596 N N . ALA D 1 136 ? 6.331 36.461 73.782 1.00 14.17 126 ALA D N 1
ATOM 9597 C CA . ALA D 1 136 ? 7.395 35.769 74.490 1.00 17.10 126 ALA D CA 1
ATOM 9598 C C . ALA D 1 136 ? 7.726 34.483 73.752 1.00 18.68 126 ALA D C 1
ATOM 9599 O O . ALA D 1 136 ? 6.827 33.770 73.299 1.00 13.75 126 ALA D O 1
ATOM 9606 N N . VAL D 1 137 ? 9.017 34.201 73.627 1.00 15.98 127 VAL D N 1
ATOM 9607 C CA . VAL D 1 137 ? 9.483 32.941 73.063 1.00 19.65 127 VAL D CA 1
ATOM 9608 C C . VAL D 1 137 ? 9.551 31.925 74.195 1.00 19.60 127 VAL D C 1
ATOM 9609 O O . VAL D 1 137 ? 10.275 32.123 75.177 1.00 21.37 127 VAL D O 1
ATOM 9622 N N . ILE D 1 138 ? 8.787 30.844 74.065 1.00 16.20 128 ILE D N 1
ATOM 9623 C CA . ILE D 1 138 ? 8.691 29.808 75.088 1.00 26.14 128 ILE D CA 1
ATOM 9624 C C . ILE D 1 138 ? 8.980 28.479 74.402 1.00 26.10 128 ILE D C 1
ATOM 9625 O O . ILE D 1 138 ? 8.197 28.027 73.557 1.00 22.07 128 ILE D O 1
ATOM 9641 N N . GLN D 1 139 ? 10.097 27.853 74.765 1.00 29.59 129 GLN D N 1
ATOM 9642 C CA . GLN D 1 139 ? 10.661 26.733 74.014 1.00 28.91 129 GLN D CA 1
ATOM 9643 C C . GLN D 1 139 ? 10.388 25.387 74.674 1.00 36.07 129 GLN D C 1
ATOM 9644 O O . GLN D 1 139 ? 11.266 24.520 74.701 1.00 41.52 129 GLN D O 1
ATOM 9658 N N . ASP D 1 140 ? 9.190 25.169 75.208 1.00 38.63 130 ASP D N 1
ATOM 9659 C CA . ASP D 1 140 ? 8.859 23.885 75.815 1.00 50.20 130 ASP D CA 1
ATOM 9660 C C . ASP D 1 140 ? 7.343 23.738 75.861 1.00 56.16 130 ASP D C 1
ATOM 9661 O O . ASP D 1 140 ? 6.597 24.621 75.428 1.00 48.74 130 ASP D O 1
ATOM 9670 N N . SER D 1 141 ? 6.893 22.600 76.400 1.00 57.32 131 SER D N 1
ATOM 9671 C CA . SER D 1 141 ? 5.469 22.290 76.457 1.00 60.50 131 SER D CA 1
ATOM 9672 C C . SER D 1 141 ? 4.696 23.271 77.328 1.00 50.61 131 SER D C 1
ATOM 9673 O O . SER D 1 141 ? 3.466 23.333 77.233 1.00 50.96 131 SER D O 1
ATOM 9681 N N . ARG D 1 142 ? 5.390 24.034 78.175 1.00 48.50 132 ARG D N 1
ATOM 9682 C CA . ARG D 1 142 ? 4.723 24.990 79.053 1.00 46.50 132 ARG D CA 1
ATOM 9683 C C . ARG D 1 142 ? 3.931 26.028 78.266 1.00 50.14 132 ARG D C 1
ATOM 9684 O O . ARG D 1 142 ? 2.964 26.595 78.788 1.00 40.09 132 ARG D O 1
ATOM 9705 N N . ILE D 1 143 ? 4.318 26.291 77.014 1.00 43.44 133 ILE D N 1
ATOM 9706 C CA . ILE D 1 143 ? 3.607 27.282 76.209 1.00 34.76 133 ILE D CA 1
ATOM 9707 C C . ILE D 1 143 ? 2.155 26.875 76.005 1.00 33.22 133 ILE D C 1
ATOM 9708 O O . ILE D 1 143 ? 1.279 27.731 75.829 1.00 26.59 133 ILE D O 1
ATOM 9724 N N . THR D 1 144 ? 1.871 25.570 76.026 1.00 38.10 134 THR D N 1
ATOM 9725 C CA . THR D 1 144 ? 0.537 25.090 75.683 1.00 43.38 134 THR D CA 1
ATOM 9726 C C . THR D 1 144 ? -0.536 25.602 76.634 1.00 45.86 134 THR D C 1
ATOM 9727 O O . THR D 1 144 ? -1.711 25.646 76.253 1.00 46.89 134 THR D O 1
ATOM 9738 N N . ARG D 1 145 ? -0.172 25.986 77.856 1.00 46.63 135 ARG D N 1
ATOM 9739 C CA . ARG D 1 145 ? -1.160 26.485 78.803 1.00 46.47 135 ARG D CA 1
ATOM 9740 C C . ARG D 1 145 ? -1.584 27.919 78.516 1.00 47.87 135 ARG D C 1
ATOM 9741 O O . ARG D 1 145 ? -2.457 28.439 79.221 1.00 53.22 135 ARG D O 1
ATOM 9762 N N . PHE D 1 146 ? -1.004 28.568 77.508 1.00 45.95 136 PHE D N 1
ATOM 9763 C CA . PHE D 1 146 ? -1.302 29.964 77.222 1.00 49.79 136 PHE D CA 1
ATOM 9764 C C . PHE D 1 146 ? -2.437 30.140 76.227 1.00 54.08 136 PHE D C 1
ATOM 9765 O O . PHE D 1 146 ? -2.651 31.257 75.746 1.00 53.49 136 PHE D O 1
ATOM 9782 N N . LYS D 1 147 ? -3.165 29.074 75.905 1.00 53.88 137 LYS D N 1
ATOM 9783 C CA . LYS D 1 147 ? -4.463 29.220 75.250 1.00 58.75 137 LYS D CA 1
ATOM 9784 C C . LYS D 1 147 ? -5.520 29.388 76.342 1.00 65.86 137 LYS D C 1
ATOM 9785 O O . LYS D 1 147 ? -6.340 28.511 76.619 1.00 64.51 137 LYS D O 1
ATOM 9804 N N . THR D 1 148 ? -5.473 30.562 76.966 1.00 58.91 138 THR D N 1
ATOM 9805 C CA . THR D 1 148 ? -6.187 30.799 78.214 1.00 59.67 138 THR D CA 1
ATOM 9806 C C . THR D 1 148 ? -7.688 30.631 78.027 1.00 65.28 138 THR D C 1
ATOM 9807 O O . THR D 1 148 ? -8.314 31.358 77.249 1.00 60.12 138 THR D O 1
ATOM 9818 N N . THR D 1 149 ? -8.262 29.664 78.745 1.00 78.63 139 THR D N 1
ATOM 9819 C CA . THR D 1 149 ? -9.708 29.500 78.783 1.00 84.63 139 THR D CA 1
ATOM 9820 C C . THR D 1 149 ? -10.383 30.528 79.681 1.00 78.51 139 THR D C 1
ATOM 9821 O O . THR D 1 149 ? -11.581 30.781 79.519 1.00 72.19 139 THR D O 1
ATOM 9832 N N . ALA D 1 150 ? -9.643 31.120 80.616 1.00 73.30 140 ALA D N 1
ATOM 9833 C CA . ALA D 1 150 ? -10.181 32.095 81.549 1.00 68.56 140 ALA D CA 1
ATOM 9834 C C . ALA D 1 150 ? -9.459 33.424 81.386 1.00 51.76 140 ALA D C 1
ATOM 9835 O O . ALA D 1 150 ? -8.261 33.469 81.089 1.00 45.86 140 ALA D O 1
ATOM 9842 N N . ASP D 1 151 ? -10.203 34.509 81.582 1.00 48.86 141 ASP D N 1
ATOM 9843 C CA . ASP D 1 151 ? -9.619 35.839 81.524 1.00 41.68 141 ASP D CA 1
ATOM 9844 C C . ASP D 1 151 ? -8.726 36.077 82.736 1.00 37.08 141 ASP D C 1
ATOM 9845 O O . ASP D 1 151 ? -8.957 35.538 83.822 1.00 32.68 141 ASP D O 1
ATOM 9854 N N . GLN D 1 152 ? -7.694 36.893 82.538 1.00 27.88 142 GLN D N 1
ATOM 9855 C CA . GLN D 1 152 ? -6.740 37.231 83.584 1.00 30.59 142 GLN D CA 1
ATOM 9856 C C . GLN D 1 152 ? -6.782 38.730 83.847 1.00 15.53 142 GLN D C 1
ATOM 9857 O O . GLN D 1 152 ? -7.026 39.528 82.938 1.00 17.96 142 GLN D O 1
ATOM 9871 N N . THR D 1 153 ? -6.540 39.110 85.104 1.00 19.40 143 THR D N 1
ATOM 9872 C CA . THR D 1 153 ? -6.429 40.522 85.451 1.00 21.49 143 THR D CA 1
ATOM 9873 C C . THR D 1 153 ? -5.030 41.073 85.211 1.00 16.05 143 THR D C 1
ATOM 9874 O O . THR D 1 153 ? -4.857 42.296 85.177 1.00 21.51 143 THR D O 1
ATOM 9885 N N . GLN D 1 154 ? -4.034 40.206 85.048 1.00 15.38 144 GLN D N 1
ATOM 9886 C CA . GLN D 1 154 ? -2.667 40.614 84.762 1.00 17.53 144 GLN D CA 1
ATOM 9887 C C . GLN D 1 154 ? -2.214 40.002 83.444 1.00 16.68 144 GLN D C 1
ATOM 9888 O O . GLN D 1 154 ? -2.727 38.965 83.013 1.00 15.70 144 GLN D O 1
ATOM 9902 N N . ASP D 1 155 ? -1.252 40.653 82.808 1.00 17.87 145 ASP D N 1
ATOM 9903 C CA . ASP D 1 155 ? -0.701 40.177 81.545 1.00 15.68 145 ASP D CA 1
ATOM 9904 C C . ASP D 1 155 ? 0.090 38.895 81.782 1.00 15.70 145 ASP D C 1
ATOM 9905 O O . ASP D 1 155 ? 1.129 38.943 82.455 1.00 15.85 145 ASP D O 1
ATOM 9914 N N . PRO D 1 156 ? -0.336 37.744 81.251 1.00 15.00 146 PRO D N 1
ATOM 9915 C CA . PRO D 1 156 ? 0.342 36.484 81.603 1.00 20.54 146 PRO D CA 1
ATOM 9916 C C . PRO D 1 156 ? 1.744 36.346 81.030 1.00 16.31 146 PRO D C 1
ATOM 9917 O O . PRO D 1 156 ? 2.521 35.535 81.548 1.00 16.76 146 PRO D O 1
ATOM 9928 N N . LEU D 1 157 ? 2.098 37.102 79.989 1.00 14.56 147 LEU D N 1
ATOM 9929 C CA . LEU D 1 157 ? 3.403 36.961 79.355 1.00 16.02 147 LEU D CA 1
ATOM 9930 C C . LEU D 1 157 ? 4.388 38.060 79.729 1.00 13.38 147 LEU D C 1
ATOM 9931 O O . LEU D 1 157 ? 5.596 37.867 79.555 1.00 17.12 147 LEU D O 1
ATOM 9947 N N . ALA D 1 158 ? 3.911 39.195 80.232 1.00 11.92 148 ALA D N 1
ATOM 9948 C CA . ALA D 1 158 ? 4.815 40.271 80.626 1.00 12.99 148 ALA D CA 1
ATOM 9949 C C . ALA D 1 158 ? 5.931 39.810 81.555 1.00 15.34 148 ALA D C 1
ATOM 9950 O O . ALA D 1 158 ? 7.062 40.303 81.405 1.00 12.88 148 ALA D O 1
ATOM 9957 N N . PRO D 1 159 ? 5.706 38.900 82.510 1.00 14.43 149 PRO D N 1
ATOM 9958 C CA . PRO D 1 159 ? 6.802 38.483 83.403 1.00 19.30 149 PRO D CA 1
ATOM 9959 C C . PRO D 1 159 ? 7.844 37.595 82.740 1.00 21.14 149 PRO D C 1
ATOM 9960 O O . PRO D 1 159 ? 8.903 37.370 83.341 1.00 20.11 149 PRO D O 1
ATOM 9971 N N . PHE D 1 160 ? 7.592 37.087 81.538 1.00 17.35 150 PHE D N 1
ATOM 9972 C CA . PHE D 1 160 ? 8.452 36.065 80.960 1.00 20.67 150 PHE D CA 1
ATOM 9973 C C . PHE D 1 160 ? 9.742 36.659 80.410 1.00 22.57 150 PHE D C 1
ATOM 9974 O O . PHE D 1 160 ? 9.781 37.793 79.923 1.00 16.57 150 PHE D O 1
ATOM 9991 N N . ASP D 1 161 ? 10.805 35.863 80.497 1.00 18.42 151 ASP D N 1
ATOM 9992 C CA . ASP D 1 161 ? 12.105 36.255 79.972 1.00 19.53 151 ASP D CA 1
ATOM 9993 C C . ASP D 1 161 ? 11.990 36.654 78.506 1.00 18.03 151 ASP D C 1
ATOM 9994 O O . ASP D 1 161 ? 11.431 35.916 77.689 1.00 22.71 151 ASP D O 1
ATOM 10003 N N . GLY D 1 162 ? 12.518 37.830 78.177 1.00 14.43 152 GLY D N 1
ATOM 10004 C CA . GLY D 1 162 ? 12.511 38.317 76.813 1.00 18.94 152 GLY D CA 1
ATOM 10005 C C . GLY D 1 162 ? 11.186 38.852 76.320 1.00 18.19 152 GLY D C 1
ATOM 10006 O O . GLY D 1 162 ? 11.057 39.120 75.120 1.00 17.97 152 GLY D O 1
ATOM 10010 N N . ALA D 1 163 ? 10.199 39.022 77.198 1.00 16.37 153 ALA D N 1
ATOM 10011 C CA . ALA D 1 163 ? 8.903 39.530 76.768 1.00 16.78 153 ALA D CA 1
ATOM 10012 C C . ALA D 1 163 ? 9.061 40.891 76.103 1.00 17.25 153 ALA D C 1
ATOM 10013 O O . ALA D 1 163 ? 9.804 41.752 76.584 1.00 14.23 153 ALA D O 1
ATOM 10020 N N . LYS D 1 164 ? 8.363 41.078 74.984 1.00 14.93 154 LYS D N 1
ATOM 10021 C CA . LYS D 1 164 ? 8.410 42.315 74.216 1.00 11.07 154 LYS D CA 1
ATOM 10022 C C . LYS D 1 164 ? 7.002 42.874 74.067 1.00 15.99 154 LYS D C 1
ATOM 10023 O O . LYS D 1 164 ? 6.078 42.148 73.688 1.00 12.03 154 LYS D O 1
ATOM 10042 N N . LYS D 1 165 ? 6.856 44.164 74.346 1.00 13.10 155 LYS D N 1
ATOM 10043 C CA . LYS D 1 165 ? 5.577 44.844 74.206 1.00 17.64 155 LYS D CA 1
ATOM 10044 C C . LYS D 1 165 ? 5.167 44.922 72.739 1.00 14.01 155 LYS D C 1
ATOM 10045 O O . LYS D 1 165 ? 6.010 45.066 71.849 1.00 13.02 155 LYS D O 1
ATOM 10064 N N . TRP D 1 166 ? 3.862 44.813 72.486 1.00 13.06 156 TRP D N 1
ATOM 10065 C CA . TRP D 1 166 ? 3.308 45.087 71.167 1.00 10.37 156 TRP D CA 1
ATOM 10066 C C . TRP D 1 166 ? 1.955 45.765 71.328 1.00 14.04 156 TRP D C 1
ATOM 10067 O O . TRP D 1 166 ? 1.209 45.485 72.269 1.00 12.28 156 TRP D O 1
ATOM 10088 N N . PHE D 1 167 ? 1.649 46.665 70.398 1.00 11.86 157 PHE D N 1
ATOM 10089 C CA . PHE D 1 167 ? 0.427 47.455 70.467 1.00 15.12 157 PHE D CA 1
ATOM 10090 C C . PHE D 1 167 ? -0.674 46.781 69.659 1.00 13.03 157 PHE D C 1
ATOM 10091 O O . PHE D 1 167 ? -0.489 46.465 68.479 1.00 13.31 157 PHE D O 1
ATOM 10108 N N . VAL D 1 168 ? -1.821 46.571 70.311 1.00 14.68 158 VAL D N 1
ATOM 10109 C CA . VAL D 1 168 ? -2.908 45.789 69.724 1.00 11.08 158 VAL D CA 1
ATOM 10110 C C . VAL D 1 168 ? -3.290 46.327 68.351 1.00 15.25 158 VAL D C 1
ATOM 10111 O O . VAL D 1 168 ? -3.529 45.559 67.411 1.00 12.05 158 VAL D O 1
ATOM 10124 N N . SER D 1 169 ? -3.363 47.649 68.211 1.00 14.65 159 SER D N 1
ATOM 10125 C CA . SER D 1 169 ? -3.828 48.239 66.962 1.00 12.76 159 SER D CA 1
ATOM 10126 C C . SER D 1 169 ? -2.767 48.232 65.869 1.00 12.70 159 SER D C 1
ATOM 10127 O O . SER D 1 169 ? -3.071 48.617 64.735 1.00 16.82 159 SER D O 1
ATOM 10135 N N . ARG D 1 170 ? -1.541 47.803 66.177 1.00 13.89 160 ARG D N 1
ATOM 10136 C CA . ARG D 1 170 ? -0.463 47.761 65.200 1.00 15.36 160 ARG D CA 1
ATOM 10137 C C . ARG D 1 170 ? -0.042 46.353 64.810 1.00 15.60 160 ARG D C 1
ATOM 10138 O O . ARG D 1 170 ? 0.513 46.173 63.722 1.00 13.88 160 ARG D O 1
ATOM 10159 N N . GLY D 1 171 ? -0.280 45.362 65.658 1.00 14.99 161 GLY D N 1
ATOM 10160 C CA . GLY D 1 171 ? 0.258 44.041 65.421 1.00 13.54 161 GLY D CA 1
ATOM 10161 C C . GLY D 1 171 ? 1.723 43.976 65.804 1.00 15.23 161 GLY D C 1
ATOM 10162 O O . GLY D 1 171 ? 2.263 44.857 66.479 1.00 14.85 161 GLY D O 1
ATOM 10166 N N . PHE D 1 172 ? 2.383 42.913 65.351 1.00 14.59 162 PHE D N 1
ATOM 10167 C CA . PHE D 1 172 ? 3.786 42.736 65.693 1.00 12.75 162 PHE D CA 1
ATOM 10168 C C . PHE D 1 172 ? 4.476 41.869 64.653 1.00 19.31 162 PHE D C 1
ATOM 10169 O O . PHE D 1 172 ? 3.835 41.183 63.851 1.00 12.81 162 PHE D O 1
ATOM 10186 N N . LYS D 1 173 ? 5.804 41.928 64.682 1.00 15.05 163 LYS D N 1
ATOM 10187 C CA . LYS D 1 173 ? 6.672 41.036 63.930 1.00 13.18 163 LYS D CA 1
ATOM 10188 C C . LYS D 1 173 ? 7.785 40.597 64.866 1.00 19.85 163 LYS D C 1
ATOM 10189 O O . LYS D 1 173 ? 8.394 41.437 65.535 1.00 15.59 163 LYS D O 1
ATOM 10208 N N . ARG D 1 174 ? 8.045 39.292 64.927 1.00 14.52 164 ARG D N 1
ATOM 10209 C CA . ARG D 1 174 ? 9.086 38.796 65.815 1.00 16.00 164 ARG D CA 1
ATOM 10210 C C . ARG D 1 174 ? 9.773 37.580 65.214 1.00 18.21 164 ARG D C 1
ATOM 10211 O O . ARG D 1 174 ? 9.123 36.699 64.645 1.00 16.21 164 ARG D O 1
ATOM 10232 N N . LEU D 1 175 ? 11.094 37.549 65.357 1.00 12.82 165 LEU D N 1
ATOM 10233 C CA . LEU D 1 175 ? 11.919 36.404 65.007 1.00 18.63 165 LEU D CA 1
ATOM 10234 C C . LEU D 1 175 ? 12.168 35.560 66.249 1.00 21.73 165 LEU D C 1
ATOM 10235 O O . LEU D 1 175 ? 12.261 36.079 67.364 1.00 23.29 165 LEU D O 1
ATOM 10251 N N . LEU D 1 176 ? 12.280 34.250 66.049 1.00 17.71 166 LEU D N 1
ATOM 10252 C CA . LEU D 1 176 ? 12.538 33.345 67.157 1.00 15.02 166 LEU D CA 1
ATOM 10253 C C . LEU D 1 176 ? 13.251 32.105 66.642 1.00 16.87 166 LEU D C 1
ATOM 10254 O O . LEU D 1 176 ? 13.289 31.833 65.440 1.00 14.47 166 LEU D O 1
ATOM 10270 N N . ARG D 1 177 ? 13.813 31.347 67.584 1.00 15.52 167 ARG D N 1
ATOM 10271 C CA . ARG D 1 177 ? 14.478 30.075 67.310 1.00 20.42 167 ARG D CA 1
ATOM 10272 C C . ARG D 1 177 ? 13.672 28.981 67.998 1.00 19.47 167 ARG D C 1
ATOM 10273 O O . ARG D 1 177 ? 13.944 28.634 69.158 1.00 20.98 167 ARG D O 1
ATOM 10294 N N . PRO D 1 178 ? 12.666 28.418 67.332 1.00 14.85 168 PRO D N 1
ATOM 10295 C CA . PRO D 1 178 ? 11.836 27.404 67.989 1.00 21.59 168 PRO D CA 1
ATOM 10296 C C . PRO D 1 178 ? 12.588 26.091 68.132 1.00 22.60 168 PRO D C 1
ATOM 10297 O O . PRO D 1 178 ? 13.428 25.738 67.301 1.00 23.87 168 PRO D O 1
ATOM 10308 N N . LYS D 1 179 ? 12.282 25.370 69.212 1.00 21.93 169 LYS D N 1
ATOM 10309 C CA . LYS D 1 179 ? 13.031 24.171 69.549 1.00 24.69 169 LYS D CA 1
ATOM 10310 C C . LYS D 1 179 ? 12.119 22.951 69.592 1.00 20.13 169 LYS D C 1
ATOM 10311 O O . LYS D 1 179 ? 10.979 23.047 70.057 1.00 25.48 169 LYS D O 1
ATOM 10330 N N . PRO D 1 180 ? 12.597 21.781 69.133 1.00 21.19 170 PRO D N 1
ATOM 10331 C CA . PRO D 1 180 ? 11.796 20.551 69.088 1.00 26.47 170 PRO D CA 1
ATOM 10332 C C . PRO D 1 180 ? 11.434 20.013 70.470 1.00 22.37 170 PRO D C 1
ATOM 10333 O O . PRO D 1 180 ? 12.242 20.147 71.389 1.00 23.41 170 PRO D O 1
ATOM 10344 N N . ASN D 1 199 ? 20.915 13.454 69.953 1.00 57.49 189 ASN D N 1
ATOM 10345 C CA . ASN D 1 199 ? 21.633 14.605 69.417 1.00 62.07 189 ASN D CA 1
ATOM 10346 C C . ASN D 1 199 ? 20.662 15.682 68.943 1.00 51.10 189 ASN D C 1
ATOM 10347 O O . ASN D 1 199 ? 21.012 16.861 68.879 1.00 45.37 189 ASN D O 1
ATOM 10357 N N . SER D 1 200 ? 19.439 15.267 68.605 1.00 44.21 190 SER D N 1
ATOM 10358 C CA . SER D 1 200 ? 18.437 16.224 68.145 1.00 41.60 190 SER D CA 1
ATOM 10359 C C . SER D 1 200 ? 18.115 17.244 69.229 1.00 44.46 190 SER D C 1
ATOM 10360 O O . SER D 1 200 ? 17.946 18.435 68.941 1.00 47.10 190 SER D O 1
ATOM 10368 N N . ALA D 1 201 ? 18.028 16.797 70.484 1.00 43.53 191 ALA D N 1
ATOM 10369 C CA . ALA D 1 201 ? 17.710 17.710 71.576 1.00 52.96 191 ALA D CA 1
ATOM 10370 C C . ALA D 1 201 ? 18.752 18.813 71.709 1.00 47.49 191 ALA D C 1
ATOM 10371 O O . ALA D 1 201 ? 18.418 19.936 72.104 1.00 60.42 191 ALA D O 1
ATOM 10378 N N . ARG D 1 202 ? 20.012 18.518 71.385 1.00 48.92 192 ARG D N 1
ATOM 10379 C CA . ARG D 1 202 ? 21.077 19.501 71.550 1.00 49.11 192 ARG D CA 1
ATOM 10380 C C . ARG D 1 202 ? 21.169 20.433 70.348 1.00 50.41 192 ARG D C 1
ATOM 10381 O O . ARG D 1 202 ? 21.210 21.658 70.504 1.00 48.84 192 ARG D O 1
ATOM 10402 N N . THR D 1 203 ? 21.201 19.867 69.142 1.00 47.26 193 THR D N 1
ATOM 10403 C CA . THR D 1 203 ? 21.498 20.630 67.938 1.00 46.08 193 THR D CA 1
ATOM 10404 C C . THR D 1 203 ? 20.259 21.074 67.174 1.00 32.04 193 THR D C 1
ATOM 10405 O O . THR D 1 203 ? 20.328 22.066 66.439 1.00 36.58 193 THR D O 1
ATOM 10416 N N . GLY D 1 204 ? 19.138 20.373 67.322 1.00 31.90 194 GLY D N 1
ATOM 10417 C CA . GLY D 1 204 ? 17.960 20.644 66.531 1.00 28.62 194 GLY D CA 1
ATOM 10418 C C . GLY D 1 204 ? 17.901 19.894 65.218 1.00 28.90 194 GLY D C 1
ATOM 10419 O O . GLY D 1 204 ? 16.865 19.942 64.543 1.00 19.80 194 GLY D O 1
ATOM 10423 N N . TRP D 1 205 ? 18.977 19.212 64.831 1.00 27.82 195 TRP D N 1
ATOM 10424 C CA . TRP D 1 205 ? 18.948 18.384 63.634 1.00 23.41 195 TRP D CA 1
ATOM 10425 C C . TRP D 1 205 ? 18.078 17.159 63.877 1.00 28.60 195 TRP D C 1
ATOM 10426 O O . TRP D 1 205 ? 18.302 16.403 64.827 1.00 30.12 195 TRP D O 1
ATOM 10447 N N . ILE D 1 206 ? 17.086 16.963 63.015 1.00 24.90 196 ILE D N 1
ATOM 10448 C CA . ILE D 1 206 ? 16.087 15.915 63.167 1.00 31.08 196 ILE D CA 1
ATOM 10449 C C . ILE D 1 206 ? 16.156 15.025 61.933 1.00 24.68 196 ILE D C 1
ATOM 10450 O O . ILE D 1 206 ? 16.219 15.546 60.817 1.00 26.57 196 ILE D O 1
ATOM 10466 N N . PRO D 1 207 ? 16.147 13.701 62.073 1.00 29.44 197 PRO D N 1
ATOM 10467 C CA . PRO D 1 207 ? 16.232 12.841 60.885 1.00 39.44 197 PRO D CA 1
ATOM 10468 C C . PRO D 1 207 ? 15.010 12.971 59.990 1.00 34.60 197 PRO D C 1
ATOM 10469 O O . PRO D 1 207 ? 13.875 13.077 60.461 1.00 29.49 197 PRO D O 1
ATOM 10480 N N . LEU D 1 208 ? 15.258 12.961 58.684 1.00 34.81 198 LEU D N 1
ATOM 10481 C CA . LEU D 1 208 ? 14.207 12.822 57.689 1.00 38.08 198 LEU D CA 1
ATOM 10482 C C . LEU D 1 208 ? 13.988 11.347 57.373 1.00 40.36 198 LEU D C 1
ATOM 10483 O O . LEU D 1 208 ? 14.915 10.536 57.434 1.00 41.08 198 LEU D O 1
ATOM 10499 N N . GLN D 1 209 ? 12.747 11.006 57.036 1.00 49.80 199 GLN D N 1
ATOM 10500 C CA . GLN D 1 209 ? 12.416 9.642 56.632 1.00 56.23 199 GLN D CA 1
ATOM 10501 C C . GLN D 1 209 ? 11.596 9.639 55.345 1.00 51.30 199 GLN D C 1
ATOM 10502 O O . GLN D 1 209 ? 11.169 10.690 54.866 1.00 48.65 199 GLN D O 1
ATOM 10516 N N . ALA D 1 215 ? 7.339 11.175 59.890 1.00 33.25 205 ALA D N 1
ATOM 10517 C CA . ALA D 1 215 ? 7.384 11.299 61.342 1.00 44.96 205 ALA D CA 1
ATOM 10518 C C . ALA D 1 215 ? 8.311 12.437 61.756 1.00 44.46 205 ALA D C 1
ATOM 10519 O O . ALA D 1 215 ? 7.951 13.272 62.587 1.00 31.54 205 ALA D O 1
ATOM 10525 N N . GLY D 1 216 ? 9.510 12.461 61.172 1.00 42.12 206 GLY D N 1
ATOM 10526 C CA . GLY D 1 216 ? 10.457 13.514 61.496 1.00 32.38 206 GLY D CA 1
ATOM 10527 C C . GLY D 1 216 ? 9.927 14.897 61.172 1.00 27.42 206 GLY D C 1
ATOM 10528 O O . GLY D 1 216 ? 10.156 15.850 61.920 1.00 25.11 206 GLY D O 1
ATOM 10532 N N . THR D 1 217 ? 9.203 15.024 60.057 1.00 25.89 207 THR D N 1
ATOM 10533 C CA . THR D 1 217 ? 8.691 16.319 59.624 1.00 28.46 207 THR D CA 1
ATOM 10534 C C . THR D 1 217 ? 7.542 16.828 60.485 1.00 25.23 207 THR D C 1
ATOM 10535 O O . THR D 1 217 ? 7.154 17.993 60.337 1.00 25.42 207 THR D O 1
ATOM 10546 N N . LYS D 1 218 ? 6.985 16.000 61.367 1.00 23.85 208 LYS D N 1
ATOM 10547 C CA . LYS D 1 218 ? 5.877 16.408 62.219 1.00 29.23 208 LYS D CA 1
ATOM 10548 C C . LYS D 1 218 ? 6.321 16.804 63.622 1.00 20.71 208 LYS D C 1
ATOM 10549 O O . LYS D 1 218 ? 5.477 17.185 64.438 1.00 23.06 208 LYS D O 1
ATOM 10568 N N . VAL D 1 219 ? 7.620 16.728 63.919 1.00 20.47 209 VAL D N 1
ATOM 10569 C CA . VAL D 1 219 ? 8.113 17.096 65.243 1.00 21.46 209 VAL D CA 1
ATOM 10570 C C . VAL D 1 219 ? 7.747 18.546 65.524 1.00 21.74 209 VAL D C 1
ATOM 10571 O O . VAL D 1 219 ? 8.143 19.456 64.785 1.00 18.08 209 VAL D O 1
ATOM 10584 N N . ARG D 1 220 ? 6.997 18.770 66.601 1.00 24.77 210 ARG D N 1
ATOM 10585 C CA . ARG D 1 220 ? 6.566 20.113 66.960 1.00 27.29 210 ARG D CA 1
ATOM 10586 C C . ARG D 1 220 ? 7.722 20.907 67.553 1.00 19.47 210 ARG D C 1
ATOM 10587 O O . ARG D 1 220 ? 8.492 20.396 68.372 1.00 19.76 210 ARG D O 1
ATOM 10608 N N . HIS D 1 221 ? 7.833 22.166 67.142 1.00 17.62 211 HIS D N 1
ATOM 10609 C CA . HIS D 1 221 ? 8.835 23.081 67.670 1.00 16.68 211 HIS D CA 1
ATOM 10610 C C . HIS D 1 221 ? 8.143 24.235 68.380 1.00 21.75 211 HIS D C 1
ATOM 10611 O O . HIS D 1 221 ? 7.147 24.774 67.887 1.00 19.83 211 HIS D O 1
ATOM 10625 N N . TYR D 1 222 ? 8.678 24.608 69.537 1.00 17.47 212 TYR D N 1
ATOM 10626 C CA . TYR D 1 222 ? 8.113 25.678 70.348 1.00 17.91 212 TYR D CA 1
ATOM 10627 C C . TYR D 1 222 ? 9.113 26.831 70.422 1.00 20.61 212 TYR D C 1
ATOM 10628 O O . TYR D 1 222 ? 10.304 26.586 70.597 1.00 23.59 212 TYR D O 1
ATOM 10646 N N . GLY D 1 223 ? 8.669 28.084 70.304 1.00 19.28 213 GLY D N 1
ATOM 10647 C CA . GLY D 1 223 ? 7.274 28.465 70.182 1.00 16.68 213 GLY D CA 1
ATOM 10648 C C . GLY D 1 223 ? 7.154 29.929 70.568 1.00 16.17 213 GLY D C 1
ATOM 10649 O O . GLY D 1 223 ? 8.028 30.451 71.259 1.00 18.59 213 GLY D O 1
ATOM 10653 N N . ILE D 1 224 ? 6.097 30.604 70.121 1.00 11.45 214 ILE D N 1
ATOM 10654 C CA . ILE D 1 224 ? 5.877 32.006 70.457 1.00 12.55 214 ILE D CA 1
ATOM 10655 C C . ILE D 1 224 ? 4.457 32.170 70.976 1.00 14.53 214 ILE D C 1
ATOM 10656 O O . ILE D 1 224 ? 3.499 31.699 70.351 1.00 13.77 214 ILE D O 1
ATOM 10672 N N . ALA D 1 225 ? 4.330 32.828 72.122 1.00 12.69 215 ALA D N 1
ATOM 10673 C CA . ALA D 1 225 ? 3.047 33.172 72.707 1.00 13.34 215 ALA D CA 1
ATOM 10674 C C . ALA D 1 225 ? 2.870 34.682 72.667 1.00 17.57 215 ALA D C 1
ATOM 10675 O O . ALA D 1 225 ? 3.844 35.439 72.721 1.00 13.82 215 ALA D O 1
ATOM 10682 N N . PHE D 1 226 ? 1.618 35.117 72.560 1.00 14.43 216 PHE D N 1
ATOM 10683 C CA . PHE D 1 226 ? 1.311 36.537 72.541 1.00 13.63 216 PHE D CA 1
ATOM 10684 C C . PHE D 1 226 ? 0.055 36.791 73.358 1.00 17.56 216 PHE D C 1
ATOM 10685 O O . PHE D 1 226 ? -0.927 36.049 73.260 1.00 12.58 216 PHE D O 1
ATOM 10702 N N . SER D 1 227 ? 0.111 37.834 74.176 1.00 11.60 217 SER D N 1
ATOM 10703 C CA . SER D 1 227 ? -0.983 38.238 75.044 1.00 12.05 217 SER D CA 1
ATOM 10704 C C . SER D 1 227 ? -1.544 39.571 74.571 1.00 11.75 217 SER D C 1
ATOM 10705 O O . SER D 1 227 ? -0.932 40.284 73.771 1.00 8.42 217 SER D O 1
ATOM 10713 N N . PHE D 1 228 ? -2.725 39.914 75.085 1.00 14.63 218 PHE D N 1
ATOM 10714 C CA . PHE D 1 228 ? -3.367 41.147 74.659 1.00 13.28 218 PHE D CA 1
ATOM 10715 C C . PHE D 1 228 ? -4.417 41.556 75.675 1.00 14.43 218 PHE D C 1
ATOM 10716 O O . PHE D 1 228 ? -5.128 40.684 76.192 1.00 11.28 218 PHE D O 1
ATOM 10733 N N . PRO D 1 229 ? -4.547 42.844 75.987 1.00 12.53 219 PRO D N 1
ATOM 10734 C CA . PRO D 1 229 ? -5.719 43.292 76.743 1.00 12.51 219 PRO D CA 1
ATOM 10735 C C . PRO D 1 229 ? -6.953 43.246 75.858 1.00 14.00 219 PRO D C 1
ATOM 10736 O O . PRO D 1 229 ? -6.903 43.600 74.678 1.00 14.46 219 PRO D O 1
ATOM 10747 N N . GLN D 1 230 ? -8.057 42.791 76.426 1.00 12.63 220 GLN D N 1
ATOM 10748 C CA . GLN D 1 230 ? -9.259 42.599 75.627 1.00 18.10 220 GLN D CA 1
ATOM 10749 C C . GLN D 1 230 ? -9.782 43.954 75.154 1.00 14.73 220 GLN D C 1
ATOM 10750 O O . GLN D 1 230 ? -9.994 44.851 75.979 1.00 14.03 220 GLN D O 1
ATOM 10764 N N . PRO D 1 231 ? -9.996 44.147 73.856 1.00 14.93 221 PRO D N 1
ATOM 10765 C CA . PRO D 1 231 ? -10.425 45.453 73.350 1.00 15.03 221 PRO D CA 1
ATOM 10766 C C . PRO D 1 231 ? -11.938 45.641 73.416 1.00 17.37 221 PRO D C 1
ATOM 10767 O O . PRO D 1 231 ? -12.703 44.705 73.657 1.00 16.09 221 PRO D O 1
ATOM 10778 N N . GLU D 1 232 ? -12.356 46.889 73.186 1.00 17.31 222 GLU D N 1
ATOM 10779 C CA . GLU D 1 232 ? -13.778 47.215 73.201 1.00 19.92 222 GLU D CA 1
ATOM 10780 C C . GLU D 1 232 ? -14.497 46.718 71.954 1.00 30.61 222 GLU D C 1
ATOM 10781 O O . GLU D 1 232 ? -15.716 46.518 71.997 1.00 30.90 222 GLU D O 1
ATOM 10793 N N . GLN D 1 233 ? -13.778 46.516 70.851 1.00 21.87 223 GLN D N 1
ATOM 10794 C CA . GLN D 1 233 ? -14.362 45.996 69.624 1.00 23.14 223 GLN D CA 1
ATOM 10795 C C . GLN D 1 233 ? -13.461 44.915 69.044 1.00 21.64 223 GLN D C 1
ATOM 10796 O O . GLN D 1 233 ? -12.250 44.898 69.279 1.00 20.10 223 GLN D O 1
ATOM 10810 N N . THR D 1 234 ? -14.073 44.017 68.280 1.00 16.76 224 THR D N 1
ATOM 10811 C CA . THR D 1 234 ? -13.351 42.903 67.686 1.00 23.04 224 THR D CA 1
ATOM 10812 C C . THR D 1 234 ? -12.362 43.402 66.639 1.00 23.41 224 THR D C 1
ATOM 10813 O O . THR D 1 234 ? -12.657 44.323 65.872 1.00 21.22 224 THR D O 1
ATOM 10824 N N . ILE D 1 235 ? -11.184 42.782 66.609 1.00 15.15 225 ILE D N 1
ATOM 10825 C CA . ILE D 1 235 ? -10.121 43.148 65.679 1.00 15.99 225 ILE D CA 1
ATOM 10826 C C . ILE D 1 235 ? -9.667 41.891 64.950 1.00 15.02 225 ILE D C 1
ATOM 10827 O O . ILE D 1 235 ? -9.351 40.879 65.587 1.00 14.07 225 ILE D O 1
ATOM 10843 N N . THR D 1 236 ? -9.633 41.959 63.622 1.00 14.76 226 THR D N 1
ATOM 10844 C CA . THR D 1 236 ? -9.183 40.859 62.781 1.00 16.18 226 THR D CA 1
ATOM 10845 C C . THR D 1 236 ? -7.782 41.150 62.258 1.00 13.66 226 THR D C 1
ATOM 10846 O O . THR D 1 236 ? -7.446 42.301 61.963 1.00 15.88 226 THR D O 1
ATOM 10857 N N . TYR D 1 237 ? -6.969 40.100 62.140 1.00 14.58 227 TYR D N 1
ATOM 10858 C CA . TYR D 1 237 ? -5.586 40.222 61.702 1.00 13.00 227 TYR D CA 1
ATOM 10859 C C . TYR D 1 237 ? -5.297 39.246 60.569 1.00 16.31 227 TYR D C 1
ATOM 10860 O O . TYR D 1 237 ? -5.958 38.215 60.420 1.00 17.01 227 TYR D O 1
ATOM 10878 N N . VAL D 1 238 ? -4.286 39.589 59.773 1.00 14.30 228 VAL D N 1
ATOM 10879 C CA . VAL D 1 238 ? -3.621 38.648 58.879 1.00 14.53 228 VAL D CA 1
ATOM 10880 C C . VAL D 1 238 ? -2.306 38.244 59.530 1.00 16.20 228 VAL D C 1
ATOM 10881 O O . VAL D 1 238 ? -1.510 39.105 59.923 1.00 14.31 228 VAL D O 1
ATOM 10894 N N . THR D 1 239 ? -2.076 36.940 59.647 1.00 16.22 229 THR D N 1
ATOM 10895 C CA . THR D 1 239 ? -0.846 36.407 60.216 1.00 16.06 229 THR D CA 1
ATOM 10896 C C . THR D 1 239 ? -0.050 35.702 59.128 1.00 16.32 229 THR D C 1
ATOM 10897 O O . THR D 1 239 ? -0.596 34.866 58.401 1.00 14.81 229 THR D O 1
ATOM 10908 N N . LYS D 1 240 ? 1.232 36.040 59.020 1.00 12.95 230 LYS D N 1
ATOM 10909 C CA . LYS D 1 240 ? 2.158 35.325 58.153 1.00 12.63 230 LYS D CA 1
ATOM 10910 C C . LYS D 1 240 ? 3.230 34.664 59.005 1.00 13.03 230 LYS D C 1
ATOM 10911 O O . LYS D 1 240 ? 3.893 35.331 59.805 1.00 13.15 230 LYS D O 1
ATOM 10930 N N . LEU D 1 241 ? 3.391 33.357 58.831 1.00 12.42 231 LEU D N 1
ATOM 10931 C CA . LEU D 1 241 ? 4.470 32.602 59.449 1.00 10.13 231 LEU D CA 1
ATOM 10932 C C . LEU D 1 241 ? 5.501 32.253 58.386 1.00 15.15 231 LEU D C 1
ATOM 10933 O O . LEU D 1 241 ? 5.146 31.917 57.253 1.00 13.21 231 LEU D O 1
ATOM 10949 N N . THR D 1 242 ? 6.778 32.351 58.749 1.00 12.87 232 THR D N 1
ATOM 10950 C CA . THR D 1 242 ? 7.871 32.014 57.848 1.00 13.32 232 THR D CA 1
ATOM 10951 C C . THR D 1 242 ? 8.829 31.077 58.565 1.00 15.18 232 THR D C 1
ATOM 10952 O O . THR D 1 242 ? 9.218 31.339 59.708 1.00 15.49 232 THR D O 1
ATOM 10963 N N . LEU D 1 243 ? 9.196 29.986 57.899 1.00 16.63 233 LEU D N 1
ATOM 10964 C CA . LEU D 1 243 ? 10.179 29.043 58.414 1.00 17.57 233 LEU D CA 1
ATOM 10965 C C . LEU D 1 243 ? 11.450 29.134 57.585 1.00 18.66 233 LEU D C 1
ATOM 10966 O O . LEU D 1 243 ? 11.393 29.135 56.351 1.00 15.80 233 LEU D O 1
ATOM 10982 N N . TYR D 1 244 ? 12.585 29.208 58.265 1.00 14.63 234 TYR D N 1
ATOM 10983 C CA . TYR D 1 244 ? 13.898 29.147 57.636 1.00 15.25 234 TYR D CA 1
ATOM 10984 C C . TYR D 1 244 ? 14.495 27.802 58.034 1.00 15.84 234 TYR D C 1
ATOM 10985 O O . TYR D 1 244 ? 14.975 27.632 59.158 1.00 18.06 234 TYR D O 1
ATOM 11003 N N . VAL D 1 245 ? 14.442 26.845 57.112 1.00 15.07 235 VAL D N 1
ATOM 11004 C CA . VAL D 1 245 ? 14.771 25.454 57.390 1.00 13.68 235 VAL D CA 1
ATOM 11005 C C . VAL D 1 245 ? 16.111 25.137 56.745 1.00 19.21 235 VAL D C 1
ATOM 11006 O O . VAL D 1 245 ? 16.337 25.463 55.573 1.00 20.30 235 VAL D O 1
ATOM 11019 N N . GLN D 1 246 ? 16.990 24.498 57.506 1.00 18.80 236 GLN D N 1
ATOM 11020 C CA . GLN D 1 246 ? 18.300 24.099 57.020 1.00 18.97 236 GLN D CA 1
ATOM 11021 C C . GLN D 1 246 ? 18.318 22.608 56.723 1.00 18.37 236 GLN D C 1
ATOM 11022 O O . GLN D 1 246 ? 17.700 21.811 57.435 1.00 19.46 236 GLN D O 1
ATOM 11036 N N . PHE D 1 247 ? 19.022 22.244 55.657 1.00 21.26 237 PHE D N 1
ATOM 11037 C CA . PHE D 1 247 ? 19.277 20.859 55.299 1.00 20.29 237 PHE D CA 1
ATOM 11038 C C . PHE D 1 247 ? 20.766 20.724 55.024 1.00 25.30 237 PHE D C 1
ATOM 11039 O O . PHE D 1 247 ? 21.371 21.617 54.424 1.00 23.45 237 PHE D O 1
ATOM 11056 N N . ARG D 1 248 ? 21.359 19.619 55.469 1.00 27.41 238 ARG D N 1
ATOM 11057 C CA . ARG D 1 248 ? 22.804 19.463 55.415 1.00 37.43 238 ARG D CA 1
ATOM 11058 C C . ARG D 1 248 ? 23.176 18.193 54.665 1.00 40.88 238 ARG D C 1
ATOM 11059 O O . ARG D 1 248 ? 22.385 17.253 54.541 1.00 33.12 238 ARG D O 1
ATOM 11080 N N . GLN D 1 249 ? 24.409 18.186 54.169 1.00 46.13 239 GLN D N 1
ATOM 11081 C CA . GLN D 1 249 ? 24.933 17.078 53.388 1.00 60.56 239 GLN D CA 1
ATOM 11082 C C . GLN D 1 249 ? 26.065 16.387 54.140 1.00 66.72 239 GLN D C 1
ATOM 11083 O O . GLN D 1 249 ? 26.880 17.044 54.789 1.00 56.36 239 GLN D O 1
ATOM 11097 N N . ARG E 1 56 ? 10.801 63.770 22.977 1.00 36.34 46 ARG E N 1
ATOM 11098 C CA . ARG E 1 56 ? 11.632 62.650 23.504 1.00 38.00 46 ARG E CA 1
ATOM 11099 C C . ARG E 1 56 ? 13.052 63.123 23.791 1.00 35.16 46 ARG E C 1
ATOM 11100 O O . ARG E 1 56 ? 13.723 63.661 22.911 1.00 33.48 46 ARG E O 1
ATOM 11106 N N . ILE E 1 57 ? 13.508 62.914 25.023 1.00 28.25 47 ILE E N 1
ATOM 11107 C CA . ILE E 1 57 ? 14.832 63.343 25.461 1.00 28.44 47 ILE E CA 1
ATOM 11108 C C . ILE E 1 57 ? 15.644 62.103 25.809 1.00 27.38 47 ILE E C 1
ATOM 11109 O O . ILE E 1 57 ? 15.244 61.312 26.673 1.00 24.56 47 ILE E O 1
ATOM 11125 N N . TYR E 1 58 ? 16.778 61.939 25.138 1.00 17.35 48 TYR E N 1
ATOM 11126 C CA . TYR E 1 58 ? 17.716 60.863 25.418 1.00 23.45 48 TYR E CA 1
ATOM 11127 C C . TYR E 1 58 ? 18.900 61.426 26.194 1.00 31.55 48 TYR E C 1
ATOM 11128 O O . TYR E 1 58 ? 19.343 62.549 25.939 1.00 25.18 48 TYR E O 1
ATOM 11146 N N . THR E 1 59 ? 19.408 60.643 27.145 1.00 20.17 49 THR E N 1
ATOM 11147 C CA . THR E 1 59 ? 20.468 61.089 28.039 1.00 25.52 49 THR E CA 1
ATOM 11148 C C . THR E 1 59 ? 21.717 60.243 27.839 1.00 19.51 49 THR E C 1
ATOM 11149 O O . THR E 1 59 ? 21.636 59.023 27.662 1.00 22.13 49 THR E O 1
ATOM 11160 N N . LEU E 1 60 ? 22.872 60.904 27.879 1.00 20.70 50 LEU E N 1
ATOM 11161 C CA . LEU E 1 60 ? 24.168 60.264 27.700 1.00 22.62 50 LEU E CA 1
ATOM 11162 C C . LEU E 1 60 ? 25.108 60.746 28.794 1.00 18.76 50 LEU E C 1
ATOM 11163 O O . LEU E 1 60 ? 25.246 61.955 29.005 1.00 20.74 50 LEU E O 1
ATOM 11179 N N . ARG E 1 61 ? 25.748 59.807 29.487 1.00 20.30 51 ARG E N 1
ATOM 11180 C CA . ARG E 1 61 ? 26.743 60.130 30.502 1.00 22.29 51 ARG E CA 1
ATOM 11181 C C . ARG E 1 61 ? 28.138 59.917 29.930 1.00 21.81 51 ARG E C 1
ATOM 11182 O O . ARG E 1 61 ? 28.453 58.830 29.434 1.00 20.48 51 ARG E O 1
ATOM 11203 N N . LEU E 1 62 ? 28.969 60.953 30.012 1.00 17.20 52 LEU E N 1
ATOM 11204 C CA . LEU E 1 62 ? 30.350 60.903 29.558 1.00 18.64 52 LEU E CA 1
ATOM 11205 C C . LEU E 1 62 ? 31.268 61.305 30.704 1.00 20.48 52 LEU E C 1
ATOM 11206 O O . LEU E 1 62 ? 30.875 62.066 31.594 1.00 20.39 52 LEU E O 1
ATOM 11222 N N . THR E 1 63 ? 32.498 60.795 30.677 1.00 16.52 53 THR E N 1
ATOM 11223 C CA . THR E 1 63 ? 33.433 61.054 31.761 1.00 20.57 53 THR E CA 1
ATOM 11224 C C . THR E 1 63 ? 34.858 61.085 31.228 1.00 23.29 53 THR E C 1
ATOM 11225 O O . THR E 1 63 ? 35.185 60.422 30.239 1.00 19.07 53 THR E O 1
ATOM 11236 N N . ARG E 1 64 ? 35.701 61.862 31.905 1.00 18.46 54 ARG E N 1
ATOM 11237 C CA . ARG E 1 64 ? 37.131 61.876 31.640 1.00 17.75 54 ARG E CA 1
ATOM 11238 C C . ARG E 1 64 ? 37.853 62.224 32.933 1.00 15.57 54 ARG E C 1
ATOM 11239 O O . ARG E 1 64 ? 37.269 62.795 33.858 1.00 15.23 54 ARG E O 1
ATOM 11260 N N . GLN E 1 65 ? 39.134 61.868 32.993 1.00 14.87 55 GLN E N 1
ATOM 11261 C CA . GLN E 1 65 ? 39.930 62.053 34.195 1.00 17.03 55 GLN E CA 1
ATOM 11262 C C . GLN E 1 65 ? 41.267 62.690 33.842 1.00 20.01 55 GLN E C 1
ATOM 11263 O O . GLN E 1 65 ? 41.727 62.635 32.698 1.00 16.76 55 GLN E O 1
ATOM 11277 N N . PHE E 1 66 ? 41.887 63.297 34.850 1.00 15.48 56 PHE E N 1
ATOM 11278 C CA . PHE E 1 66 ? 43.214 63.876 34.699 1.00 15.52 56 PHE E CA 1
ATOM 11279 C C . PHE E 1 66 ? 43.789 64.137 36.082 1.00 22.00 56 PHE E C 1
ATOM 11280 O O . PHE E 1 66 ? 43.082 64.107 37.092 1.00 17.72 56 PHE E O 1
ATOM 11297 N N . GLN E 1 67 ? 45.090 64.395 36.108 1.00 20.06 57 GLN E N 1
ATOM 11298 C CA . GLN E 1 67 ? 45.803 64.677 37.342 1.00 20.60 57 GLN E CA 1
ATOM 11299 C C . GLN E 1 67 ? 45.842 66.179 37.590 1.00 21.73 57 GLN E C 1
ATOM 11300 O O . GLN E 1 67 ? 45.979 66.972 36.654 1.00 23.07 57 GLN E O 1
ATOM 11314 N N . PHE E 1 68 ? 45.703 66.565 38.856 1.00 20.15 58 PHE E N 1
ATOM 11315 C CA . PHE E 1 68 ? 45.846 67.954 39.267 1.00 24.62 58 PHE E CA 1
ATOM 11316 C C . PHE E 1 68 ? 46.735 68.016 40.498 1.00 21.81 58 PHE E C 1
ATOM 11317 O O . PHE E 1 68 ? 46.656 67.150 41.374 1.00 18.97 58 PHE E O 1
ATOM 11334 N N . LYS E 1 69 ? 47.580 69.043 40.559 1.00 15.80 59 LYS E N 1
ATOM 11335 C CA . LYS E 1 69 ? 48.550 69.190 41.634 1.00 19.34 59 LYS E CA 1
ATOM 11336 C C . LYS E 1 69 ? 48.448 70.579 42.242 1.00 21.86 59 LYS E C 1
ATOM 11337 O O . LYS E 1 69 ? 48.346 71.574 41.517 1.00 21.51 59 LYS E O 1
ATOM 11356 N N . ILE E 1 70 ? 48.472 70.639 43.569 1.00 19.77 60 ILE E N 1
ATOM 11357 C CA . ILE E 1 70 ? 48.637 71.886 44.305 1.00 18.21 60 ILE E CA 1
ATOM 11358 C C . ILE E 1 70 ? 50.065 71.893 44.832 1.00 26.64 60 ILE E C 1
ATOM 11359 O O . ILE E 1 70 ? 50.430 71.073 45.681 1.00 18.07 60 ILE E O 1
ATOM 11375 N N . ASN E 1 71 ? 50.876 72.818 44.331 1.00 22.44 61 ASN E N 1
ATOM 11376 C CA . ASN E 1 71 ? 52.295 72.832 44.649 1.00 22.10 61 ASN E CA 1
ATOM 11377 C C . ASN E 1 71 ? 52.536 73.397 46.042 1.00 20.32 61 ASN E C 1
ATOM 11378 O O . ASN E 1 71 ? 51.790 74.252 46.530 1.00 21.37 61 ASN E O 1
ATOM 11389 N N . LYS E 1 72 ? 53.593 72.906 46.682 1.00 20.78 62 LYS E N 1
ATOM 11390 C CA . LYS E 1 72 ? 53.943 73.388 48.009 1.00 25.64 62 LYS E CA 1
ATOM 11391 C C . LYS E 1 72 ? 54.245 74.880 47.961 1.00 22.46 62 LYS E C 1
ATOM 11392 O O . LYS E 1 72 ? 54.745 75.407 46.964 1.00 25.12 62 LYS E O 1
ATOM 11411 N N . GLN E 1 73 ? 53.933 75.563 49.057 1.00 23.04 63 GLN E N 1
ATOM 11412 C CA . GLN E 1 73 ? 54.153 76.999 49.133 1.00 25.67 63 GLN E CA 1
ATOM 11413 C C . GLN E 1 73 ? 55.647 77.301 49.117 1.00 29.08 63 GLN E C 1
ATOM 11414 O O . GLN E 1 73 ? 56.418 76.717 49.884 1.00 24.87 63 GLN E O 1
ATOM 11428 N N . THR E 1 74 ? 56.053 78.212 48.232 1.00 31.95 64 THR E N 1
ATOM 11429 C CA . THR E 1 74 ? 57.435 78.657 48.144 1.00 34.53 64 THR E CA 1
ATOM 11430 C C . THR E 1 74 ? 57.598 80.155 48.344 1.00 37.96 64 THR E C 1
ATOM 11431 O O . THR E 1 74 ? 58.736 80.627 48.448 1.00 39.56 64 THR E O 1
ATOM 11442 N N . THR E 1 75 ? 56.506 80.910 48.402 1.00 35.94 65 THR E N 1
ATOM 11443 C CA . THR E 1 75 ? 56.549 82.356 48.548 1.00 38.65 65 THR E CA 1
ATOM 11444 C C . THR E 1 75 ? 55.873 82.746 49.853 1.00 31.69 65 THR E C 1
ATOM 11445 O O . THR E 1 75 ? 54.811 82.216 50.196 1.00 26.70 65 THR E O 1
ATOM 11456 N N . SER E 1 76 ? 56.497 83.671 50.580 1.00 21.22 66 SER E N 1
ATOM 11457 C CA . SER E 1 76 ? 55.968 84.130 51.859 1.00 28.35 66 SER E CA 1
ATOM 11458 C C . SER E 1 76 ? 55.706 82.948 52.788 1.00 24.01 66 SER E C 1
ATOM 11459 O O . SER E 1 76 ? 54.692 82.890 53.487 1.00 21.87 66 SER E O 1
ATOM 11467 N N . VAL E 1 77 ? 56.639 81.992 52.791 1.00 23.27 67 VAL E N 1
ATOM 11468 C CA . VAL E 1 77 ? 56.466 80.773 53.572 1.00 30.96 67 VAL E CA 1
ATOM 11469 C C . VAL E 1 77 ? 56.235 81.127 55.033 1.00 28.22 67 VAL E C 1
ATOM 11470 O O . VAL E 1 77 ? 56.913 81.993 55.602 1.00 27.44 67 VAL E O 1
ATOM 11483 N N . GLY E 1 78 ? 55.274 80.443 55.653 1.00 26.86 68 GLY E N 1
ATOM 11484 C CA . GLY E 1 78 ? 54.846 80.761 56.996 1.00 29.84 68 GLY E CA 1
ATOM 11485 C C . GLY E 1 78 ? 53.661 81.697 57.070 1.00 27.22 68 GLY E C 1
ATOM 11486 O O . GLY E 1 78 ? 53.133 81.917 58.169 1.00 32.49 68 GLY E O 1
ATOM 11490 N N . ASN E 1 79 ? 53.227 82.253 55.942 1.00 25.34 69 ASN E N 1
ATOM 11491 C CA . ASN E 1 79 ? 52.082 83.145 55.885 1.00 27.72 69 ASN E CA 1
ATOM 11492 C C . ASN E 1 79 ? 50.994 82.526 55.017 1.00 19.88 69 ASN E C 1
ATOM 11493 O O . ASN E 1 79 ? 51.257 81.679 54.158 1.00 23.54 69 ASN E O 1
ATOM 11504 N N . LEU E 1 80 ? 49.760 82.959 55.254 1.00 25.06 70 LEU E N 1
ATOM 11505 C CA . LEU E 1 80 ? 48.608 82.424 54.539 1.00 24.94 70 LEU E CA 1
ATOM 11506 C C . LEU E 1 80 ? 48.479 83.107 53.184 1.00 18.73 70 LEU E C 1
ATOM 11507 O O . LEU E 1 80 ? 48.315 84.330 53.113 1.00 19.24 70 LEU E O 1
ATOM 11523 N N . ILE E 1 81 ? 48.549 82.320 52.110 1.00 16.90 71 ILE E N 1
ATOM 11524 C CA . ILE E 1 81 ? 48.304 82.814 50.762 1.00 17.13 71 ILE E CA 1
ATOM 11525 C C . ILE E 1 81 ? 47.372 81.842 50.055 1.00 16.81 71 ILE E C 1
ATOM 11526 O O . ILE E 1 81 ? 47.354 80.642 50.348 1.00 18.92 71 ILE E O 1
ATOM 11542 N N . PHE E 1 82 ? 46.602 82.370 49.108 1.00 16.26 72 PHE E N 1
ATOM 11543 C CA . PHE E 1 82 ? 45.615 81.597 48.371 1.00 18.26 72 PHE E CA 1
ATOM 11544 C C . PHE E 1 82 ? 45.916 81.634 46.879 1.00 18.50 72 PHE E C 1
ATOM 11545 O O . PHE E 1 82 ? 46.479 82.605 46.361 1.00 18.59 72 PHE E O 1
ATOM 11562 N N . ASN E 1 83 ? 45.533 80.560 46.195 1.00 14.96 73 ASN E N 1
ATOM 11563 C CA . ASN E 1 83 ? 45.502 80.501 44.742 1.00 19.51 73 ASN E CA 1
ATOM 11564 C C . ASN E 1 83 ? 44.189 79.853 44.319 1.00 20.98 73 ASN E C 1
ATOM 11565 O O . ASN E 1 83 ? 43.379 79.442 45.156 1.00 15.25 73 ASN E O 1
ATOM 11576 N N . ALA E 1 84 ? 43.971 79.760 43.010 1.00 17.56 74 ALA E N 1
ATOM 11577 C CA . ALA E 1 84 ? 42.735 79.187 42.499 1.00 18.66 74 ALA E CA 1
ATOM 11578 C C . ALA E 1 84 ? 42.956 78.685 41.080 1.00 19.56 74 ALA E C 1
ATOM 11579 O O . ALA E 1 84 ? 43.931 79.042 40.414 1.00 21.34 74 ALA E O 1
ATOM 11586 N N . ASP E 1 85 ? 42.027 77.841 40.634 1.00 16.92 75 ASP E N 1
ATOM 11587 C CA . ASP E 1 85 ? 41.996 77.340 39.268 1.00 17.68 75 ASP E CA 1
ATOM 11588 C C . ASP E 1 85 ? 40.533 77.116 38.903 1.00 18.12 75 ASP E C 1
ATOM 11589 O O . ASP E 1 85 ? 39.631 77.378 39.703 1.00 17.90 75 ASP E O 1
ATOM 11598 N N . TYR E 1 86 ? 40.290 76.631 37.687 1.00 16.28 76 TYR E N 1
ATOM 11599 C CA . TYR E 1 86 ? 38.915 76.503 37.222 1.00 16.43 76 TYR E CA 1
ATOM 11600 C C . TYR E 1 86 ? 38.826 75.437 36.139 1.00 20.99 76 TYR E C 1
ATOM 11601 O O . TYR E 1 86 ? 39.832 75.029 35.552 1.00 22.75 76 TYR E O 1
ATOM 11619 N N . ILE E 1 87 ? 37.593 75.004 35.880 1.00 16.21 77 ILE E N 1
ATOM 11620 C CA . ILE E 1 87 ? 37.289 73.976 34.891 1.00 13.88 77 ILE E CA 1
ATOM 11621 C C . ILE E 1 87 ? 36.114 74.44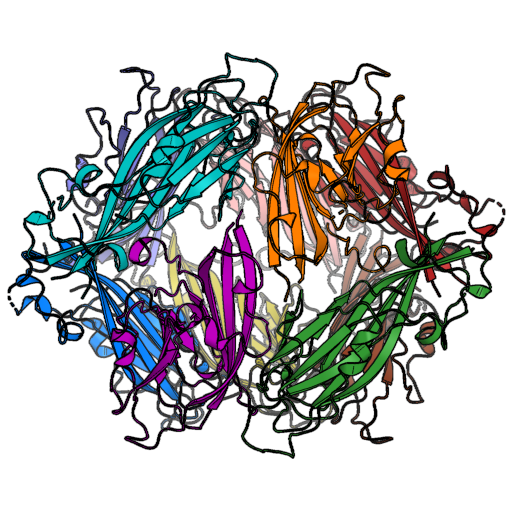9 34.047 1.00 16.33 77 ILE E C 1
ATOM 11622 O O . ILE E 1 87 ? 35.123 74.965 34.576 1.00 13.00 77 ILE E O 1
ATOM 11638 N N . THR E 1 88 ? 36.224 74.267 32.736 1.00 17.06 78 THR E N 1
ATOM 11639 C CA . THR E 1 88 ? 35.126 74.493 31.809 1.00 23.67 78 THR E CA 1
ATOM 11640 C C . THR E 1 88 ? 34.820 73.189 31.083 1.00 23.86 78 THR E C 1
ATOM 11641 O O . THR E 1 88 ? 35.580 72.219 31.153 1.00 18.08 78 THR E O 1
ATOM 11652 N N . PHE E 1 89 ? 33.694 73.172 30.373 1.00 18.04 79 PHE E N 1
ATOM 11653 C CA . PHE E 1 89 ? 33.160 71.944 29.800 1.00 19.45 79 PHE E CA 1
ATOM 11654 C C . PHE E 1 89 ? 32.747 72.171 28.354 1.00 25.09 79 PHE E C 1
ATOM 11655 O O . PHE E 1 89 ? 32.033 73.132 28.050 1.00 27.90 79 PHE E O 1
ATOM 11672 N N . ALA E 1 90 ? 33.197 71.280 27.473 1.00 23.62 80 ALA E N 1
ATOM 11673 C CA . ALA E 1 90 ? 32.732 71.226 26.096 1.00 29.07 80 ALA E CA 1
ATOM 11674 C C . ALA E 1 90 ? 32.496 69.770 25.729 1.00 23.95 80 ALA E C 1
ATOM 11675 O O . ALA E 1 90 ? 33.287 68.896 26.096 1.00 19.86 80 ALA E O 1
ATOM 11682 N N . LEU E 1 91 ? 31.401 69.512 25.011 1.00 24.37 81 LEU E N 1
ATOM 11683 C CA . LEU E 1 91 ? 31.070 68.140 24.642 1.00 18.88 81 LEU E CA 1
ATOM 11684 C C . LEU E 1 91 ? 32.235 67.469 23.928 1.00 26.55 81 LEU E C 1
ATOM 11685 O O . LEU E 1 91 ? 32.515 66.286 24.152 1.00 25.75 81 LEU E O 1
ATOM 11701 N N . ASP E 1 92 ? 32.941 68.216 23.077 1.00 30.87 82 ASP E N 1
ATOM 11702 C CA . ASP E 1 92 ? 34.067 67.650 22.344 1.00 34.31 82 ASP E CA 1
ATOM 11703 C C . ASP E 1 92 ? 35.177 67.173 23.273 1.00 33.66 82 ASP E C 1
ATOM 11704 O O . ASP E 1 92 ? 35.948 66.286 22.892 1.00 33.98 82 ASP E O 1
ATOM 11713 N N . ASP E 1 93 ? 35.279 67.739 24.480 1.00 33.14 83 ASP E N 1
ATOM 11714 C CA . ASP E 1 93 ? 36.269 67.263 25.442 1.00 27.34 83 ASP E CA 1
ATOM 11715 C C . ASP E 1 93 ? 36.033 65.812 25.839 1.00 25.83 83 ASP E C 1
ATOM 11716 O O . ASP E 1 93 ? 36.967 65.148 26.305 1.00 28.23 83 ASP E O 1
ATOM 11725 N N . PHE E 1 94 ? 34.813 65.306 25.666 1.00 24.09 84 PHE E N 1
ATOM 11726 C CA . PHE E 1 94 ? 34.427 64.002 26.187 1.00 23.76 84 PHE E CA 1
ATOM 11727 C C . PHE E 1 94 ? 34.124 62.976 25.104 1.00 30.44 84 PHE E C 1
ATOM 11728 O O . PHE E 1 94 ? 33.768 61.840 25.436 1.00 29.12 84 PHE E O 1
ATOM 11745 N N . LEU E 1 95 ? 34.254 63.332 23.825 1.00 33.50 85 LEU E N 1
ATOM 11746 C CA . LEU E 1 95 ? 33.871 62.453 22.726 1.00 42.26 85 LEU E CA 1
ATOM 11747 C C . LEU E 1 95 ? 35.062 61.742 22.090 1.00 47.10 85 LEU E C 1
ATOM 11748 O O . LEU E 1 95 ? 34.957 61.274 20.952 1.00 59.55 85 LEU E O 1
ATOM 11764 N N . GLN E 1 96 ? 36.187 61.639 22.797 1.00 45.29 86 GLN E N 1
ATOM 11765 C CA . GLN E 1 96 ? 37.365 61.017 22.201 1.00 57.71 86 GLN E CA 1
ATOM 11766 C C . GLN E 1 96 ? 37.134 59.534 21.929 1.00 60.64 86 GLN E C 1
ATOM 11767 O O . GLN E 1 96 ? 37.510 59.027 20.865 1.00 68.18 86 GLN E O 1
ATOM 11781 N N . ALA E 1 97 ? 36.517 58.823 22.873 1.00 51.90 87 ALA E N 1
ATOM 11782 C CA . ALA E 1 97 ? 36.244 57.400 22.729 1.00 60.18 87 ALA E CA 1
ATOM 11783 C C . ALA E 1 97 ? 34.801 57.124 22.321 1.00 59.46 87 ALA E C 1
ATOM 11784 O O . ALA E 1 97 ? 34.315 56.005 22.512 1.00 56.19 87 ALA E O 1
ATOM 11791 N N . VAL E 1 98 ? 34.113 58.113 21.760 1.00 54.03 88 VAL E N 1
ATOM 11792 C CA . VAL E 1 98 ? 32.691 57.982 21.449 1.00 54.40 88 VAL E CA 1
ATOM 11793 C C . VAL E 1 98 ? 32.418 58.515 20.047 1.00 55.95 88 VAL E C 1
ATOM 11794 O O . VAL E 1 98 ? 32.958 59.567 19.675 1.00 52.43 88 VAL E O 1
ATOM 11807 N N . PRO E 1 99 ? 31.599 57.842 19.239 1.00 49.71 89 PRO E N 1
ATOM 11808 C CA . PRO E 1 99 ? 31.196 58.424 17.954 1.00 49.72 89 PRO E CA 1
ATOM 11809 C C . PRO E 1 99 ? 30.344 59.670 18.148 1.00 51.87 89 PRO E C 1
ATOM 11810 O O . PRO E 1 99 ? 29.780 59.918 19.215 1.00 51.00 89 PRO E O 1
ATOM 11821 N N . ASN E 1 100 ? 30.250 60.458 17.083 1.00 55.28 90 ASN E N 1
ATOM 11822 C CA . ASN E 1 100 ? 29.555 61.739 17.162 1.00 55.60 90 ASN E CA 1
ATOM 11823 C C . ASN E 1 100 ? 28.045 61.516 17.147 1.00 54.37 90 ASN E C 1
ATOM 11824 O O . ASN E 1 100 ? 27.541 60.808 16.269 1.00 50.24 90 ASN E O 1
ATOM 11835 N N . PRO E 1 101 ? 27.293 62.103 18.083 1.00 53.91 91 PRO E N 1
ATOM 11836 C CA . PRO E 1 101 ? 25.837 61.876 18.094 1.00 47.44 91 PRO E CA 1
ATOM 11837 C C . PRO E 1 101 ? 25.132 62.303 16.819 1.00 47.61 91 PRO E C 1
ATOM 11838 O O . PRO E 1 101 ? 23.984 61.896 16.607 1.00 49.23 91 PRO E O 1
ATOM 11849 N N . HIS E 1 102 ? 25.764 63.114 15.967 1.00 50.10 92 HIS E N 1
ATOM 11850 C CA . HIS E 1 102 ? 25.113 63.512 14.725 1.00 52.87 92 HIS E CA 1
ATOM 11851 C C . HIS E 1 102 ? 25.008 62.355 13.740 1.00 47.58 92 HIS E C 1
ATOM 11852 O O . HIS E 1 102 ? 24.140 62.385 12.861 1.00 56.15 92 HIS E O 1
ATOM 11866 N N . THR E 1 103 ? 25.869 61.340 13.863 1.00 41.52 93 THR E N 1
ATOM 11867 C CA . THR E 1 103 ? 25.670 60.117 13.093 1.00 43.60 93 THR E CA 1
ATOM 11868 C C . THR E 1 103 ? 24.342 59.465 13.454 1.00 49.49 93 THR E C 1
ATOM 11869 O O . THR E 1 103 ? 23.734 58.784 12.620 1.00 41.01 93 THR E O 1
ATOM 11880 N N . LEU E 1 104 ? 23.892 59.646 14.692 1.00 38.89 94 LEU E N 1
ATOM 11881 C CA . LEU E 1 104 ? 22.484 59.502 15.017 1.00 43.00 94 LEU E CA 1
ATOM 11882 C C . LEU E 1 104 ? 21.763 60.780 14.610 1.00 45.65 94 LEU E C 1
ATOM 11883 O O . LEU E 1 104 ? 22.324 61.878 14.675 1.00 53.30 94 LEU E O 1
ATOM 11899 N N . ASN E 1 105 ? 20.517 60.641 14.182 1.00 42.46 95 ASN E N 1
ATOM 11900 C CA . ASN E 1 105 ? 19.786 61.787 13.643 1.00 39.84 95 ASN E CA 1
ATOM 11901 C C . ASN E 1 105 ? 19.297 62.750 14.721 1.00 38.08 95 ASN E C 1
ATOM 11902 O O . ASN E 1 105 ? 18.176 63.260 14.641 1.00 37.81 95 ASN E O 1
ATOM 11913 N N . PHE E 1 106 ? 20.120 63.024 15.732 1.00 35.42 96 PHE E N 1
ATOM 11914 C CA . PHE E 1 106 ? 19.791 64.034 16.727 1.00 31.92 96 PHE E CA 1
ATOM 11915 C C . PHE E 1 106 ? 20.051 65.424 16.166 1.00 35.06 96 PHE E C 1
ATOM 11916 O O . PHE E 1 106 ? 21.040 65.653 15.464 1.00 37.80 96 PHE E O 1
ATOM 11933 N N . GLU E 1 107 ? 19.156 66.358 16.489 1.00 41.41 97 GLU E N 1
ATOM 11934 C CA . GLU E 1 107 ? 19.294 67.725 16.001 1.00 52.48 97 GLU E CA 1
ATOM 11935 C C . GLU E 1 107 ? 20.218 68.543 16.898 1.00 46.97 97 GLU E C 1
ATOM 11936 O O . GLU E 1 107 ? 21.199 69.129 16.430 1.00 37.95 97 GLU E O 1
ATOM 11948 N N . ASP E 1 108 ? 19.920 68.588 18.196 1.00 41.26 98 ASP E N 1
ATOM 11949 C CA . ASP E 1 108 ? 20.656 69.426 19.130 1.00 42.67 98 ASP E CA 1
ATOM 11950 C C . ASP E 1 108 ? 20.939 68.646 20.407 1.00 38.59 98 ASP E C 1
ATOM 11951 O O . ASP E 1 108 ? 20.371 67.580 20.657 1.00 36.62 98 ASP E O 1
ATOM 11960 N N . TYR E 1 109 ? 21.832 69.203 21.222 1.00 29.04 99 TYR E N 1
ATOM 11961 C CA . TYR E 1 109 ? 22.195 68.631 22.507 1.00 27.69 99 TYR E CA 1
ATOM 11962 C C . TYR E 1 109 ? 22.165 69.729 23.561 1.00 27.39 99 TYR E C 1
ATOM 11963 O O . TYR E 1 109 ? 22.097 70.921 23.248 1.00 22.44 99 TYR E O 1
ATOM 11981 N N . ARG E 1 110 ? 22.223 69.317 24.827 1.00 21.04 100 ARG E N 1
ATOM 11982 C CA . ARG E 1 110 ? 22.277 70.270 25.928 1.00 20.16 100 ARG E CA 1
ATOM 11983 C C . ARG E 1 110 ? 22.926 69.599 27.129 1.00 26.18 100 ARG E C 1
ATOM 11984 O O . ARG E 1 110 ? 22.572 68.468 27.475 1.00 22.05 100 ARG E O 1
ATOM 12005 N N . ILE E 1 111 ? 23.875 70.293 27.754 1.00 20.57 101 ILE E N 1
ATOM 12006 C CA . ILE E 1 111 ? 24.546 69.781 28.946 1.00 22.57 101 ILE E CA 1
ATOM 12007 C C . ILE E 1 111 ? 23.633 70.082 30.131 1.00 18.97 101 ILE E C 1
ATOM 12008 O O . ILE E 1 111 ? 23.590 71.207 30.630 1.00 24.51 101 ILE E O 1
ATOM 12024 N N . LYS E 1 112 ? 22.897 69.068 30.584 1.00 20.51 102 LYS E N 1
ATOM 12025 C CA . LYS E 1 112 ? 21.946 69.278 31.669 1.00 22.81 102 LYS E CA 1
ATOM 12026 C C . LYS E 1 112 ? 22.660 69.432 33.005 1.00 25.11 102 LYS E C 1
ATOM 12027 O O . LYS E 1 112 ? 22.262 70.255 33.838 1.00 21.48 102 LYS E O 1
ATOM 12046 N N . LEU E 1 113 ? 23.713 68.650 33.228 1.00 21.63 103 LEU E N 1
ATOM 12047 C CA . LEU E 1 113 ? 24.384 68.620 34.516 1.00 21.70 103 LEU E CA 1
ATOM 12048 C C . LEU E 1 113 ? 25.834 68.216 34.308 1.00 19.99 103 LEU E C 1
ATOM 12049 O O . LEU E 1 113 ? 26.159 67.472 33.379 1.00 16.25 103 LEU E O 1
ATOM 12065 N N . ALA E 1 114 ? 26.701 68.724 35.178 1.00 19.68 104 ALA E N 1
ATOM 12066 C CA . ALA E 1 114 ? 28.108 68.361 35.182 1.00 16.19 104 ALA E CA 1
ATOM 12067 C C . ALA E 1 114 ? 28.545 68.103 36.616 1.00 15.35 104 ALA E C 1
ATOM 12068 O O . ALA E 1 114 ? 28.035 68.715 37.557 1.00 16.68 104 ALA E O 1
ATOM 12075 N N . LYS E 1 115 ? 29.488 67.183 36.773 1.00 15.46 105 LYS E N 1
ATOM 12076 C CA . LYS E 1 115 ? 30.018 66.831 38.080 1.00 16.20 105 LYS E CA 1
ATOM 12077 C C . LYS E 1 115 ? 31.535 66.875 38.034 1.00 20.19 105 LYS E C 1
ATOM 12078 O O . LYS E 1 115 ? 32.151 66.389 37.081 1.00 15.14 105 LYS E O 1
ATOM 12097 N N . MET E 1 116 ? 32.128 67.476 39.062 1.00 14.63 106 MET E N 1
ATOM 12098 C CA . MET E 1 116 ? 33.571 67.476 39.251 1.00 16.22 106 MET E CA 1
ATOM 12099 C C . MET E 1 116 ? 33.887 66.854 40.600 1.00 16.49 106 MET E C 1
ATOM 12100 O O . MET E 1 116 ? 33.341 67.275 41.626 1.00 15.16 106 MET E O 1
ATOM 12114 N N . GLU E 1 117 ? 34.762 65.854 40.595 1.00 14.47 107 GLU E N 1
ATOM 12115 C CA . GLU E 1 117 ? 35.241 65.229 41.819 1.00 14.37 107 GLU E CA 1
ATOM 12116 C C . GLU E 1 117 ? 36.758 65.169 41.765 1.00 13.48 107 GLU E C 1
ATOM 12117 O O . GLU E 1 117 ? 37.328 64.550 40.860 1.00 14.03 107 GLU E O 1
ATOM 12129 N N . MET E 1 118 ? 37.405 65.821 42.727 1.00 13.56 108 MET E N 1
ATOM 12130 C CA . MET E 1 118 ? 38.858 65.868 42.821 1.00 15.04 108 MET E CA 1
ATOM 12131 C C . MET E 1 118 ? 39.252 65.311 44.179 1.00 12.38 108 MET E C 1
ATOM 12132 O O . MET E 1 118 ? 38.868 65.868 45.212 1.00 16.82 108 MET E O 1
ATOM 12146 N N . ARG E 1 119 ? 40.002 64.212 44.176 1.00 16.25 109 ARG E N 1
ATOM 12147 C CA . ARG E 1 119 ? 40.353 63.531 45.410 1.00 14.37 109 ARG E CA 1
ATOM 12148 C C . ARG E 1 119 ? 41.857 63.309 45.467 1.00 15.19 109 ARG E C 1
ATOM 12149 O O . ARG E 1 119 ? 42.486 63.040 44.436 1.00 12.66 109 ARG E O 1
ATOM 12170 N N . PRO E 1 120 ? 42.461 63.410 46.650 1.00 19.65 110 PRO E N 1
ATOM 12171 C CA . PRO E 1 120 ? 43.920 63.303 46.745 1.00 14.82 110 PRO E CA 1
ATOM 12172 C C . PRO E 1 120 ? 44.420 61.902 46.425 1.00 18.10 110 PRO E C 1
ATOM 12173 O O . PRO E 1 120 ? 43.706 60.903 46.539 1.00 12.73 110 PRO E O 1
ATOM 12184 N N . THR E 1 121 ? 45.681 61.846 46.015 1.00 14.11 111 THR E N 1
ATOM 12185 C CA . THR E 1 121 ? 46.369 60.583 45.776 1.00 14.59 111 THR E CA 1
ATOM 12186 C C . THR E 1 121 ? 47.828 60.782 46.177 1.00 17.34 111 THR E C 1
ATOM 12187 O O . THR E 1 121 ? 48.168 61.697 46.937 1.00 14.09 111 THR E O 1
ATOM 12198 N N . GLY E 1 122 ? 48.709 59.926 45.664 1.00 19.80 112 GLY E N 1
ATOM 12199 C CA . GLY E 1 122 ? 50.118 60.032 45.989 1.00 19.52 112 GLY E CA 1
ATOM 12200 C C . GLY E 1 122 ? 50.446 59.763 47.437 1.00 24.32 112 GLY E C 1
ATOM 12201 O O . GLY E 1 122 ? 51.523 60.144 47.899 1.00 22.94 112 GLY E O 1
ATOM 12205 N N . GLY E 1 123 ? 49.544 59.120 48.171 1.00 17.80 113 GLY E N 1
ATOM 12206 C CA . GLY E 1 123 ? 49.784 58.804 49.562 1.00 21.19 113 GLY E CA 1
ATOM 12207 C C . GLY E 1 123 ? 49.501 59.924 50.535 1.00 18.14 113 GLY E C 1
ATOM 12208 O O . GLY E 1 123 ? 49.863 59.803 51.711 1.00 20.80 113 GLY E O 1
ATOM 12212 N N . HIS E 1 124 ? 48.865 61.007 50.094 1.00 16.70 114 HIS E N 1
ATOM 12213 C CA . HIS E 1 124 ? 48.571 62.112 50.996 1.00 18.38 114 HIS E CA 1
ATOM 12214 C C . HIS E 1 124 ? 47.602 61.665 52.083 1.00 13.91 114 HIS E C 1
ATOM 12215 O O . HIS E 1 124 ? 46.624 60.963 51.816 1.00 14.17 114 HIS E O 1
ATOM 12229 N N . TYR E 1 125 ? 47.876 62.082 53.317 1.00 16.60 115 TYR E N 1
ATOM 12230 C CA . TYR E 1 125 ? 47.029 61.723 54.449 1.00 18.73 115 TYR E CA 1
ATOM 12231 C C . TYR E 1 125 ? 45.806 62.630 54.487 1.00 16.85 115 TYR E C 1
ATOM 12232 O O . TYR E 1 125 ? 45.938 63.859 54.523 1.00 18.02 115 TYR E O 1
ATOM 12250 N N . THR E 1 126 ? 44.614 62.027 54.486 1.00 17.55 116 THR E N 1
ATOM 12251 C CA . THR E 1 126 ? 43.389 62.812 54.600 1.00 17.24 116 THR E CA 1
ATOM 12252 C C . THR E 1 126 ? 43.261 63.455 55.973 1.00 19.60 116 THR E C 1
ATOM 12253 O O . THR E 1 126 ? 42.609 64.496 56.110 1.00 25.04 116 THR E O 1
ATOM 12264 N N . VAL E 1 127 ? 43.860 62.846 57.003 1.00 18.79 117 VAL E N 1
ATOM 12265 C CA . VAL E 1 127 ? 43.808 63.406 58.353 1.00 20.88 117 VAL E CA 1
ATOM 12266 C C . VAL E 1 127 ? 44.864 64.472 58.578 1.00 17.41 117 VAL E C 1
ATOM 12267 O O . VAL E 1 127 ? 44.974 64.997 59.693 1.00 19.59 117 VAL E O 1
ATOM 12280 N N . GLN E 1 128 ? 45.643 64.807 57.555 1.00 20.80 118 GLN E N 1
ATOM 12281 C CA . GLN E 1 128 ? 46.664 65.843 57.648 1.00 23.60 118 GLN E CA 1
ATOM 12282 C C . GLN E 1 128 ? 46.030 67.172 57.248 1.00 27.84 118 GLN E C 1
ATOM 12283 O O . GLN E 1 128 ? 45.730 67.396 56.071 1.00 27.09 118 GLN E O 1
ATOM 12297 N N . SER E 1 129 ? 45.824 68.050 58.227 1.00 18.41 119 SER E N 1
ATOM 12298 C CA . SER E 1 129 ? 45.097 69.291 57.988 1.00 22.17 119 SER E CA 1
ATOM 12299 C C . SER E 1 129 ? 45.913 70.243 57.124 1.00 19.29 119 SER E C 1
ATOM 12300 O O . SER E 1 129 ? 47.067 70.551 57.436 1.00 18.71 119 SER E O 1
ATOM 12308 N N . ASP E 1 130 ? 45.303 70.718 56.036 1.00 16.52 120 ASP E N 1
ATOM 12309 C CA . ASP E 1 130 ? 45.909 71.718 55.163 1.00 18.60 120 ASP E CA 1
ATOM 12310 C C . ASP E 1 130 ? 44.925 72.844 54.864 1.00 17.58 120 ASP E C 1
ATOM 12311 O O . ASP E 1 130 ? 44.975 73.455 53.793 1.00 21.67 120 ASP E O 1
ATOM 12320 N N . GLY E 1 131 ? 44.030 73.133 55.803 1.00 17.21 121 GLY E N 1
ATOM 12321 C CA . GLY E 1 131 ? 43.110 74.238 55.655 1.00 17.27 121 GLY E CA 1
ATOM 12322 C C . GLY E 1 131 ? 41.962 73.916 54.717 1.00 17.69 121 GLY E C 1
ATOM 12323 O O . GLY E 1 131 ? 41.710 72.765 54.346 1.00 13.58 121 GLY E O 1
ATOM 12327 N N . PHE E 1 132 ? 41.252 74.974 54.331 1.00 13.98 122 PHE E N 1
ATOM 12328 C CA . PHE E 1 132 ? 40.101 74.852 53.452 1.00 14.56 122 PHE E CA 1
ATOM 12329 C C . PHE E 1 132 ? 40.082 76.008 52.465 1.00 12.37 122 PHE E C 1
ATOM 12330 O O . PHE E 1 132 ? 40.489 77.128 52.784 1.00 14.19 122 PHE E O 1
ATOM 12347 N N . GLY E 1 133 ? 39.613 75.714 51.257 1.00 13.84 123 GLY E N 1
ATOM 12348 C CA . GLY E 1 133 ? 39.321 76.732 50.270 1.00 17.25 123 GLY E CA 1
ATOM 12349 C C . GLY E 1 133 ? 37.842 76.725 49.953 1.00 17.67 123 GLY E C 1
ATOM 12350 O O . GLY E 1 133 ? 37.033 76.320 50.794 1.00 13.21 123 GLY E O 1
ATOM 12354 N N . HIS E 1 134 ? 37.468 77.151 48.749 1.00 13.08 124 HIS E N 1
ATOM 12355 C CA . HIS E 1 134 ? 36.069 77.165 48.354 1.00 15.59 124 HIS E CA 1
ATOM 12356 C C . HIS E 1 134 ? 35.939 76.770 46.891 1.00 16.28 124 HIS E C 1
ATOM 12357 O O . HIS E 1 134 ? 36.877 76.896 46.101 1.00 17.47 124 HIS E O 1
ATOM 12371 N N . THR E 1 135 ? 34.755 76.274 46.550 1.00 15.34 125 THR E N 1
ATOM 12372 C CA . THR E 1 135 ? 34.344 76.070 45.171 1.00 16.71 125 THR E CA 1
ATOM 12373 C C . THR E 1 135 ? 33.188 77.009 44.859 1.00 18.37 125 THR E C 1
ATOM 12374 O O . THR E 1 135 ? 32.397 77.357 45.740 1.00 15.79 125 THR E O 1
ATOM 12385 N N . ALA E 1 136 ? 33.093 77.415 43.597 1.00 17.29 126 ALA E N 1
ATOM 12386 C CA . ALA E 1 136 ? 32.034 78.318 43.175 1.00 21.51 126 ALA E CA 1
ATOM 12387 C C . ALA E 1 136 ? 31.687 78.041 41.722 1.00 20.33 126 ALA E C 1
ATOM 12388 O O . ALA E 1 136 ? 32.576 77.841 40.890 1.00 18.84 126 ALA E O 1
ATOM 12395 N N . VAL E 1 137 ? 30.392 78.025 41.429 1.00 16.99 127 VAL E N 1
ATOM 12396 C CA . VAL E 1 137 ? 29.908 77.890 40.062 1.00 20.73 127 VAL E CA 1
ATOM 12397 C C . VAL E 1 137 ? 29.843 79.283 39.452 1.00 21.37 127 VAL E C 1
ATOM 12398 O O . VAL E 1 137 ? 29.133 80.161 39.956 1.00 22.80 127 VAL E O 1
ATOM 12411 N N . ILE E 1 138 ? 30.593 79.487 38.375 1.00 20.90 128 ILE E N 1
ATOM 12412 C CA . ILE E 1 138 ? 30.664 80.766 37.680 1.00 26.90 128 ILE E CA 1
ATOM 12413 C C . ILE E 1 138 ? 30.345 80.487 36.218 1.00 23.46 128 ILE E C 1
ATOM 12414 O O . ILE E 1 138 ? 31.107 79.792 35.534 1.00 21.44 128 ILE E O 1
ATOM 12430 N N . GLN E 1 139 ? 29.227 81.029 35.737 1.00 28.64 129 GLN E N 1
ATOM 12431 C CA . GLN E 1 139 ? 28.634 80.615 34.466 1.00 33.46 129 GLN E CA 1
ATOM 12432 C C . GLN E 1 139 ? 28.912 81.599 33.336 1.00 44.78 129 GLN E C 1
ATOM 12433 O O . GLN E 1 139 ? 28.043 81.846 32.496 1.00 49.75 129 GLN E O 1
ATOM 12447 N N . ASP E 1 140 ? 30.112 82.169 33.279 1.00 38.78 130 ASP E N 1
ATOM 12448 C CA . ASP E 1 140 ? 30.520 82.974 32.134 1.00 49.02 130 ASP E CA 1
ATOM 12449 C C . ASP E 1 140 ? 32.040 83.098 32.150 1.00 50.10 130 ASP E C 1
ATOM 12450 O O . ASP E 1 140 ? 32.719 82.563 33.031 1.00 42.28 130 ASP E O 1
ATOM 12459 N N . SER E 1 141 ? 32.572 83.815 31.156 1.00 54.70 131 SER E N 1
ATOM 12460 C CA . SER E 1 141 ? 34.009 83.807 30.899 1.00 54.60 131 SER E CA 1
ATOM 12461 C C . SER E 1 141 ? 34.820 84.502 31.986 1.00 44.82 131 SER E C 1
ATOM 12462 O O . SER E 1 141 ? 36.039 84.308 32.040 1.00 47.07 131 SER E O 1
ATOM 12470 N N . ARG E 1 142 ? 34.189 85.306 32.848 1.00 46.51 132 ARG E N 1
ATOM 12471 C CA . ARG E 1 142 ? 34.932 85.936 33.935 1.00 41.93 132 ARG E CA 1
ATOM 12472 C C . ARG E 1 142 ? 35.643 84.904 34.800 1.00 43.40 132 ARG E C 1
ATOM 12473 O O . ARG E 1 142 ? 36.620 85.243 35.478 1.00 39.00 132 ARG E O 1
ATOM 12494 N N . ILE E 1 143 ? 35.168 83.656 34.792 1.00 37.88 133 ILE E N 1
ATOM 12495 C CA . ILE E 1 143 ? 35.819 82.581 35.537 1.00 30.09 133 ILE E CA 1
ATOM 12496 C C . ILE E 1 143 ? 37.296 82.494 35.185 1.00 34.10 133 ILE E C 1
ATOM 12497 O O . ILE E 1 143 ? 38.113 82.045 35.998 1.00 30.44 133 ILE E O 1
ATOM 12513 N N . THR E 1 144 ? 37.664 82.913 33.973 1.00 36.95 134 THR E N 1
ATOM 12514 C CA . THR E 1 144 ? 39.052 82.823 33.535 1.00 42.96 134 THR E CA 1
ATOM 12515 C C . THR E 1 144 ? 39.986 83.702 34.358 1.00 47.32 134 THR E C 1
ATOM 12516 O O . THR E 1 144 ? 41.205 83.512 34.297 1.00 50.95 134 THR E O 1
ATOM 12527 N N . ARG E 1 145 ? 39.451 84.652 35.128 1.00 42.80 135 ARG E N 1
ATOM 12528 C CA . ARG E 1 145 ? 40.308 85.624 35.797 1.00 39.00 135 ARG E CA 1
ATOM 12529 C C . ARG E 1 145 ? 41.092 85.019 36.956 1.00 51.83 135 ARG E C 1
ATOM 12530 O O . ARG E 1 145 ? 42.076 85.622 37.397 1.00 57.46 135 ARG E O 1
ATOM 12551 N N . PHE E 1 146 ? 40.692 83.848 37.459 1.00 46.09 136 PHE E N 1
ATOM 12552 C CA . PHE E 1 146 ? 41.465 83.155 38.493 1.00 49.79 136 PHE E CA 1
ATOM 12553 C C . PHE E 1 146 ? 42.494 82.270 37.797 1.00 51.47 136 PHE E C 1
ATOM 12554 O O . PHE E 1 146 ? 42.309 81.063 37.622 1.00 40.45 136 PHE E O 1
ATOM 12571 N N . LYS E 1 147 ? 43.599 82.880 37.380 1.00 59.02 137 LYS E N 1
ATOM 12572 C CA . LYS E 1 147 ? 44.616 82.102 36.683 1.00 62.79 137 LYS E CA 1
ATOM 12573 C C . LYS E 1 147 ? 45.256 81.092 37.642 1.00 63.48 137 LYS E C 1
ATOM 12574 O O . LYS E 1 147 ? 45.222 79.895 37.354 1.00 57.74 137 LYS E O 1
ATOM 12593 N N . THR E 1 148 ? 45.836 81.512 38.771 1.00 66.80 138 THR E N 1
ATOM 12594 C CA . THR E 1 148 ? 46.056 82.906 39.155 1.00 64.07 138 THR E CA 1
ATOM 12595 C C . THR E 1 148 ? 47.556 83.170 39.087 1.00 58.63 138 THR E C 1
ATOM 12596 O O . THR E 1 148 ? 48.350 82.427 39.663 1.00 59.01 138 THR E O 1
ATOM 12607 N N . THR E 1 149 ? 47.947 84.222 38.365 1.00 56.55 139 THR E N 1
ATOM 12608 C CA . THR E 1 149 ? 49.369 84.469 38.152 1.00 60.55 139 THR E CA 1
ATOM 12609 C C . THR E 1 149 ? 50.049 84.965 39.421 1.00 61.84 139 THR E C 1
ATOM 12610 O O . THR E 1 149 ? 51.244 84.716 39.619 1.00 66.56 139 THR E O 1
ATOM 12621 N N . ALA E 1 150 ? 49.314 85.658 40.288 1.00 62.80 140 ALA E N 1
ATOM 12622 C CA . ALA E 1 150 ? 49.854 86.194 41.528 1.00 58.12 140 ALA E CA 1
ATOM 12623 C C . ALA E 1 150 ? 49.121 85.584 42.714 1.00 47.52 140 ALA E C 1
ATOM 12624 O O . ALA E 1 150 ? 47.906 85.371 42.665 1.00 53.73 140 ALA E O 1
ATOM 12631 N N . ASP E 1 151 ? 49.869 85.301 43.776 1.00 48.21 141 ASP E N 1
ATOM 12632 C CA . ASP E 1 151 ? 49.272 84.788 44.998 1.00 34.92 141 ASP E CA 1
ATOM 12633 C C . ASP E 1 151 ? 48.406 85.862 45.647 1.00 39.95 141 ASP E C 1
ATOM 12634 O O . ASP E 1 151 ? 48.639 87.063 45.481 1.00 28.54 141 ASP E O 1
ATOM 12643 N N . GLN E 1 152 ? 47.390 85.420 46.386 1.00 21.27 142 GLN E N 1
ATOM 12644 C CA . GLN E 1 152 ? 46.433 86.317 47.015 1.00 25.19 142 GLN E CA 1
ATOM 12645 C C . GLN E 1 152 ? 46.455 86.140 48.527 1.00 24.30 142 GLN E C 1
ATOM 12646 O O . GLN E 1 152 ? 46.695 85.042 49.038 1.00 18.36 142 GLN E O 1
ATOM 12660 N N . THR E 1 153 ? 46.199 87.236 49.238 1.00 19.75 143 THR E N 1
ATOM 12661 C CA . THR E 1 153 ? 46.125 87.223 50.693 1.00 22.70 143 THR E CA 1
ATOM 12662 C C . THR E 1 153 ? 44.742 86.857 51.214 1.00 18.20 143 THR E C 1
ATOM 12663 O O . THR E 1 153 ? 44.602 86.591 52.411 1.00 16.55 143 THR E O 1
ATOM 12674 N N . GLN E 1 154 ? 43.725 86.848 50.353 1.00 15.41 144 GLN E N 1
ATOM 12675 C CA . GLN E 1 154 ? 42.373 86.459 50.726 1.00 16.20 144 GLN E CA 1
ATOM 12676 C C . GLN E 1 154 ? 41.870 85.392 49.765 1.00 20.72 144 GLN E C 1
ATOM 12677 O O . GLN E 1 154 ? 42.323 85.300 48.621 1.00 17.42 144 GLN E O 1
ATOM 12691 N N . ASP E 1 155 ? 40.930 84.591 50.239 1.00 20.77 145 ASP E N 1
ATOM 12692 C CA . ASP E 1 155 ? 40.341 83.539 49.419 1.00 22.20 145 ASP E CA 1
ATOM 12693 C C . ASP E 1 155 ? 39.523 84.173 48.300 1.00 17.86 145 ASP E C 1
ATOM 12694 O O . ASP E 1 155 ? 38.493 84.797 48.587 1.00 15.44 145 ASP E O 1
ATOM 12703 N N . PRO E 1 156 ? 39.919 84.038 47.030 1.00 15.13 146 PRO E N 1
ATOM 12704 C CA . PRO E 1 156 ? 39.221 84.782 45.967 1.00 20.88 146 PRO E CA 1
ATOM 12705 C C . PRO E 1 156 ? 37.796 84.316 45.712 1.00 25.67 146 PRO E C 1
ATOM 12706 O O . PRO E 1 156 ? 37.009 85.086 45.149 1.00 23.28 146 PRO E O 1
ATOM 12717 N N . LEU E 1 157 ? 37.434 83.093 46.103 1.00 21.77 147 LEU E N 1
ATOM 12718 C CA . LEU E 1 157 ? 36.105 82.568 45.811 1.00 20.90 147 LEU E CA 1
ATOM 12719 C C . LEU E 1 157 ? 35.152 82.626 46.995 1.00 23.72 147 LEU E C 1
ATOM 12720 O O . LEU E 1 157 ? 33.937 82.530 46.791 1.00 20.75 147 LEU E O 1
ATOM 12736 N N . ALA E 1 158 ? 35.661 82.783 48.214 1.00 21.58 148 ALA E N 1
ATOM 12737 C CA . ALA E 1 158 ? 34.785 82.868 49.379 1.00 17.55 148 ALA E CA 1
ATOM 12738 C C . ALA E 1 158 ? 33.684 83.911 49.229 1.00 23.52 148 ALA E C 1
ATOM 12739 O O . ALA E 1 158 ? 32.557 83.643 49.679 1.00 22.83 148 ALA E O 1
ATOM 12746 N N . PRO E 1 159 ? 33.918 85.085 48.634 1.00 19.75 149 PRO E N 1
ATOM 12747 C CA . PRO E 1 159 ? 32.830 86.070 48.516 1.00 23.69 149 PRO E CA 1
ATOM 12748 C C . PRO E 1 159 ? 31.779 85.705 47.483 1.00 29.32 149 PRO E C 1
ATOM 12749 O O . PRO E 1 159 ? 30.689 86.290 47.509 1.00 22.71 149 PRO E O 1
ATOM 12760 N N . PHE E 1 160 ? 32.059 84.764 46.584 1.00 27.91 150 PHE E N 1
ATOM 12761 C CA . PHE E 1 160 ? 31.183 84.531 45.445 1.00 27.35 150 PHE E CA 1
ATOM 12762 C C . PHE E 1 160 ? 29.880 83.860 45.864 1.00 30.71 150 PHE E C 1
ATOM 12763 O O . PHE E 1 160 ? 29.812 83.130 46.858 1.00 25.33 150 PHE E O 1
ATOM 12780 N N . ASP E 1 161 ? 28.838 84.116 45.077 1.00 36.08 151 ASP E N 1
ATOM 12781 C CA . ASP E 1 161 ? 27.520 83.560 45.346 1.00 24.56 151 ASP E CA 1
ATOM 12782 C C . ASP E 1 161 ? 27.557 82.038 45.280 1.00 22.11 151 ASP E C 1
ATOM 12783 O O . ASP E 1 161 ? 28.014 81.455 44.293 1.00 22.39 151 ASP E O 1
ATOM 12792 N N . GLY E 1 162 ? 27.072 81.394 46.340 1.00 17.86 152 GLY E N 1
ATOM 12793 C CA . GLY E 1 162 ? 27.017 79.949 46.392 1.00 21.90 152 GLY E CA 1
ATOM 12794 C C . GLY E 1 162 ? 28.325 79.266 46.715 1.00 22.88 152 GLY E C 1
ATOM 12795 O O . GLY E 1 162 ? 28.420 78.043 46.562 1.00 24.61 152 GLY E O 1
ATOM 12799 N N . ALA E 1 163 ? 29.336 80.008 47.161 1.00 22.22 153 ALA E N 1
ATOM 12800 C CA . ALA E 1 163 ? 30.619 79.402 47.487 1.00 18.32 153 ALA E CA 1
ATOM 12801 C C . ALA E 1 163 ? 30.448 78.348 48.574 1.00 18.44 153 ALA E C 1
ATOM 12802 O O . ALA E 1 163 ? 29.730 78.553 49.556 1.00 17.16 153 ALA E O 1
ATOM 12809 N N . LYS E 1 164 ? 31.115 77.209 48.394 1.00 16.21 154 LYS E N 1
ATOM 12810 C CA . LYS E 1 164 ? 31.065 76.119 49.358 1.00 22.87 154 LYS E CA 1
ATOM 12811 C C . LYS E 1 164 ? 32.477 75.734 49.771 1.00 19.17 154 LYS E C 1
ATOM 12812 O O . LYS E 1 164 ? 33.364 75.578 48.924 1.00 14.71 154 LYS E O 1
ATOM 12831 N N . LYS E 1 165 ? 32.671 75.579 51.075 1.00 18.16 155 LYS E N 1
ATOM 12832 C CA . LYS E 1 165 ? 33.973 75.247 51.631 1.00 20.25 155 LYS E CA 1
ATOM 12833 C C . LYS E 1 165 ? 34.375 73.828 51.249 1.00 18.84 155 LYS E C 1
ATOM 12834 O O . LYS E 1 165 ? 33.532 72.935 51.143 1.00 14.97 155 LYS E O 1
ATOM 12853 N N . TRP E 1 166 ? 35.673 73.624 51.028 1.00 14.06 156 TRP E N 1
ATOM 12854 C CA . TRP E 1 166 ? 36.220 72.284 50.859 1.00 17.15 156 TRP E CA 1
ATOM 12855 C C . TRP E 1 166 ? 37.582 72.216 51.530 1.00 16.91 156 TRP E C 1
ATOM 12856 O O . TRP E 1 166 ? 38.345 73.186 51.509 1.00 14.81 156 TRP E O 1
ATOM 12877 N N . PHE E 1 167 ? 37.880 71.068 52.128 1.00 16.28 157 PHE E N 1
ATOM 12878 C CA . PHE E 1 167 ? 39.127 70.881 52.854 1.00 17.03 157 PHE E CA 1
ATOM 12879 C C . PHE E 1 167 ? 40.189 70.315 51.920 1.00 15.05 157 PHE E C 1
ATOM 12880 O O . PHE E 1 167 ? 39.968 69.297 51.255 1.00 16.41 157 PHE E O 1
ATOM 12897 N N . VAL E 1 168 ? 41.341 70.987 51.882 1.00 13.99 158 VAL E N 1
ATOM 12898 C CA . VAL E 1 168 ? 42.375 70.688 50.894 1.00 12.67 158 VAL E CA 1
ATOM 12899 C C . VAL E 1 168 ? 42.772 69.217 50.946 1.00 13.84 158 VAL E C 1
ATOM 12900 O O . VAL E 1 168 ? 42.986 68.579 49.907 1.00 12.43 158 VAL E O 1
ATOM 12913 N N . SER E 1 169 ? 42.875 68.654 52.147 1.00 12.74 159 SER E N 1
ATOM 12914 C CA . SER E 1 169 ? 43.383 67.296 52.297 1.00 19.84 159 SER E CA 1
ATOM 12915 C C . SER E 1 169 ? 42.352 66.227 51.953 1.00 15.12 159 SER E C 1
ATOM 12916 O O . SER E 1 169 ? 42.713 65.048 51.882 1.00 18.41 159 SER E O 1
ATOM 12924 N N . ARG E 1 170 ? 41.088 66.600 51.743 1.00 15.80 160 ARG E N 1
ATOM 12925 C CA . ARG E 1 170 ? 40.052 65.644 51.383 1.00 15.54 160 ARG E CA 1
ATOM 12926 C C . ARG E 1 170 ? 39.556 65.785 49.953 1.00 15.13 160 ARG E C 1
ATOM 12927 O O . ARG E 1 170 ? 38.959 64.838 49.432 1.00 13.87 160 ARG E O 1
ATOM 12948 N N . GLY E 1 171 ? 39.787 66.924 49.306 1.00 15.67 161 GLY E N 1
ATOM 12949 C CA . GLY E 1 171 ? 39.227 67.147 47.987 1.00 15.14 161 GLY E CA 1
ATOM 12950 C C . GLY E 1 171 ? 37.764 67.546 48.076 1.00 11.08 161 GLY E C 1
ATOM 12951 O O . GLY E 1 171 ? 37.266 67.953 49.131 1.00 17.33 161 GLY E O 1
ATOM 12955 N N . PHE E 1 172 ? 37.063 67.420 46.950 1.00 11.76 162 PHE E N 1
ATOM 12956 C CA . PHE E 1 172 ? 35.661 67.812 46.925 1.00 15.11 162 PHE E CA 1
ATOM 12957 C C . PHE E 1 172 ? 34.933 67.115 45.787 1.00 18.96 162 PHE E C 1
ATOM 12958 O O . PHE E 1 172 ? 35.540 66.609 44.839 1.00 12.94 162 PHE E O 1
ATOM 12975 N N . LYS E 1 173 ? 33.608 67.102 45.912 1.00 17.95 163 LYS E N 1
ATOM 12976 C CA . LYS E 1 173 ? 32.691 66.693 44.859 1.00 16.23 163 LYS E CA 1
ATOM 12977 C C . LYS E 1 173 ? 31.611 67.758 44.765 1.00 18.45 163 LYS E C 1
ATOM 12978 O O . LYS E 1 173 ? 31.069 68.180 45.791 1.00 21.22 163 LYS E O 1
ATOM 12997 N N . ARG E 1 174 ? 31.299 68.199 43.549 1.00 16.08 164 ARG E N 1
ATOM 12998 C CA . ARG E 1 174 ? 30.261 69.206 43.379 1.00 18.60 164 ARG E CA 1
ATOM 12999 C C . ARG E 1 174 ? 29.546 69.008 42.052 1.00 19.13 164 ARG E C 1
ATOM 13000 O O . ARG E 1 174 ? 30.170 68.681 41.039 1.00 18.93 164 ARG E O 1
ATOM 13021 N N . LEU E 1 175 ? 28.231 69.206 42.078 1.00 21.48 165 LEU E N 1
ATOM 13022 C CA . LEU E 1 175 ? 27.398 69.229 40.886 1.00 21.22 165 LEU E CA 1
ATOM 13023 C C . LEU E 1 175 ? 27.147 70.673 40.474 1.00 21.58 165 LEU E C 1
ATOM 13024 O O . LEU E 1 175 ? 27.103 71.576 41.314 1.00 20.82 165 LEU E O 1
ATOM 13040 N N . LEU E 1 176 ? 26.976 70.888 39.172 1.00 19.17 166 LEU E N 1
ATOM 13041 C CA . LEU E 1 176 ? 26.720 72.227 38.667 1.00 15.40 166 LEU E CA 1
ATOM 13042 C C . LEU E 1 176 ? 25.980 72.144 37.340 1.00 16.93 166 LEU E C 1
ATOM 13043 O O . LEU E 1 176 ? 25.919 71.093 36.697 1.00 18.39 166 LEU E O 1
ATOM 13059 N N . ARG E 1 177 ? 25.425 73.286 36.933 1.00 22.11 167 ARG E N 1
ATOM 13060 C CA . ARG E 1 177 ? 24.742 73.440 35.653 1.00 24.25 167 ARG E CA 1
ATOM 13061 C C . ARG E 1 177 ? 25.559 74.394 34.792 1.00 19.00 167 ARG E C 1
ATOM 13062 O O . ARG E 1 177 ? 25.325 75.612 34.812 1.00 22.61 167 ARG E O 1
ATOM 13083 N N . PRO E 1 178 ? 26.530 73.904 34.028 1.00 24.10 168 PRO E N 1
ATOM 13084 C CA . PRO E 1 178 ? 27.347 74.809 33.218 1.00 28.42 168 PRO E CA 1
ATOM 13085 C C . PRO E 1 178 ? 26.566 75.330 32.025 1.00 26.91 168 PRO E C 1
ATOM 13086 O O . PRO E 1 178 ? 25.735 74.630 31.443 1.00 25.22 168 PRO E O 1
ATOM 13097 N N . LYS E 1 179 ? 26.843 76.584 31.665 1.00 23.91 169 LYS E N 1
ATOM 13098 C CA . LYS E 1 179 ? 26.071 77.252 30.633 1.00 22.87 169 LYS E CA 1
ATOM 13099 C C . LYS E 1 179 ? 26.964 77.699 29.482 1.00 27.45 169 LYS E C 1
ATOM 13100 O O . LYS E 1 179 ? 28.113 78.097 29.707 1.00 26.06 169 LYS E O 1
ATOM 13119 N N . PRO E 1 180 ? 26.461 77.661 28.236 1.00 21.57 170 PRO E N 1
ATOM 13120 C CA . PRO E 1 180 ? 27.245 78.041 27.056 1.00 22.83 170 PRO E CA 1
ATOM 13121 C C . PRO E 1 180 ? 27.626 79.519 27.050 1.00 22.80 170 PRO E C 1
ATOM 13122 O O . PRO E 1 180 ? 26.833 80.331 27.525 1.00 25.96 170 PRO E O 1
ATOM 13133 N N . ASN E 1 199 ? 17.790 81.674 20.821 1.00 41.89 189 ASN E N 1
ATOM 13134 C CA . ASN E 1 199 ? 17.069 80.770 21.710 1.00 44.11 189 ASN E CA 1
ATOM 13135 C C . ASN E 1 199 ? 18.040 79.925 22.532 1.00 40.22 189 ASN E C 1
ATOM 13136 O O . ASN E 1 199 ? 17.718 79.496 23.640 1.00 39.55 189 ASN E O 1
ATOM 13146 N N . SER E 1 200 ? 19.235 79.693 21.983 1.00 39.03 190 SER E N 1
ATOM 13147 C CA . SER E 1 200 ? 20.219 78.871 22.679 1.00 36.21 190 SER E CA 1
ATOM 13148 C C . SER E 1 200 ? 20.665 79.527 23.980 1.00 34.73 190 SER E C 1
ATOM 13149 O O . SER E 1 200 ? 20.825 78.849 25.002 1.00 23.94 190 SER E O 1
ATOM 13157 N N . ALA E 1 201 ? 20.872 80.847 23.963 1.00 31.21 191 ALA E N 1
ATOM 13158 C CA . ALA E 1 201 ? 21.309 81.541 25.169 1.00 38.82 191 ALA E CA 1
ATOM 13159 C C . ALA E 1 201 ? 20.332 81.336 26.320 1.00 37.56 191 ALA E C 1
ATOM 13160 O O . ALA E 1 201 ? 20.727 81.407 27.489 1.00 42.08 191 ALA E O 1
ATOM 13167 N N . ARG E 1 202 ? 19.062 81.077 26.014 1.00 34.11 192 ARG E N 1
ATOM 13168 C CA . ARG E 1 202 ? 18.056 80.848 27.044 1.00 38.53 192 ARG E CA 1
ATOM 13169 C C . ARG E 1 202 ? 17.973 79.381 27.453 1.00 40.80 192 ARG E C 1
ATOM 13170 O O . ARG E 1 202 ? 17.996 79.062 28.646 1.00 43.23 192 ARG E O 1
ATOM 13191 N N . THR E 1 203 ? 17.868 78.482 26.476 1.00 36.80 193 THR E N 1
ATOM 13192 C CA . THR E 1 203 ? 17.548 77.088 26.754 1.00 33.67 193 THR E CA 1
ATOM 13193 C C . THR E 1 203 ? 18.778 76.225 26.982 1.00 30.39 193 THR E C 1
ATOM 13194 O O . THR E 1 203 ? 18.688 75.212 27.684 1.00 31.47 193 THR E O 1
ATOM 13205 N N . GLY E 1 204 ? 19.922 76.591 26.407 1.00 29.08 194 GLY E N 1
ATOM 13206 C CA . GLY E 1 204 ? 21.093 75.745 26.436 1.00 23.52 194 GLY E CA 1
ATOM 13207 C C . GLY E 1 204 ? 21.143 74.702 25.342 1.00 23.59 194 GLY E C 1
ATOM 13208 O O . GLY E 1 204 ? 22.159 74.007 25.216 1.00 18.89 194 GLY E O 1
ATOM 13212 N N . TRP E 1 205 ? 20.081 74.563 24.551 1.00 22.24 195 TRP E N 1
ATOM 13213 C CA . TRP E 1 205 ? 20.100 73.632 23.432 1.00 24.98 195 TRP E CA 1
ATOM 13214 C C . TRP E 1 205 ? 21.023 74.155 22.339 1.00 20.95 195 TRP E C 1
ATOM 13215 O O . TRP E 1 205 ? 20.927 75.316 21.933 1.00 25.97 195 TRP E O 1
ATOM 13236 N N . ILE E 1 206 ? 21.922 73.297 21.868 1.00 24.18 196 ILE E N 1
ATOM 13237 C CA . ILE E 1 206 ? 22.936 73.701 20.898 1.00 30.89 196 ILE E CA 1
ATOM 13238 C C . ILE E 1 206 ? 22.880 72.754 19.705 1.00 30.28 196 ILE E C 1
ATOM 13239 O O . ILE E 1 206 ? 22.896 71.529 19.894 1.00 24.74 196 ILE E O 1
ATOM 13255 N N . PRO E 1 207 ? 22.816 73.258 18.470 1.00 33.48 197 PRO E N 1
ATOM 13256 C CA . PRO E 1 207 ? 22.772 72.354 17.313 1.00 37.12 197 PRO E CA 1
ATOM 13257 C C . PRO E 1 207 ? 24.034 71.511 17.206 1.00 32.19 197 PRO E C 1
ATOM 13258 O O . PRO E 1 207 ? 25.135 71.958 17.535 1.00 33.71 197 PRO E O 1
ATOM 13269 N N . LEU E 1 208 ? 23.864 70.279 16.735 1.00 48.54 198 LEU E N 1
ATOM 13270 C CA . LEU E 1 208 ? 24.994 69.391 16.488 1.00 60.22 198 LEU E CA 1
ATOM 13271 C C . LEU E 1 208 ? 25.633 69.700 15.138 1.00 65.79 198 LEU E C 1
ATOM 13272 O O . LEU E 1 208 ? 25.110 69.318 14.090 1.00 62.45 198 LEU E O 1
ATOM 13288 N N . ALA E 1 215 ? 31.693 71.978 15.027 1.00 45.37 205 ALA E N 1
ATOM 13289 C CA . ALA E 1 215 ? 31.892 73.212 15.777 1.00 37.67 205 ALA E CA 1
ATOM 13290 C C . ALA E 1 215 ? 30.894 73.309 16.926 1.00 39.95 205 ALA E C 1
ATOM 13291 O O . ALA E 1 215 ? 31.209 73.844 17.989 1.00 37.29 205 ALA E O 1
ATOM 13297 N N . GLY E 1 216 ? 29.685 72.788 16.703 1.00 33.97 206 GLY E N 1
ATOM 13298 C CA . GLY E 1 216 ? 28.670 72.831 17.742 1.00 35.53 206 GLY E CA 1
ATOM 13299 C C . GLY E 1 216 ? 29.090 72.093 18.999 1.00 33.33 206 GLY E C 1
ATOM 13300 O O . GLY E 1 216 ? 28.814 72.539 20.115 1.00 33.69 206 GLY E O 1
ATOM 13304 N N . THR E 1 217 ? 29.766 70.955 18.836 1.00 33.00 207 THR E N 1
ATOM 13305 C CA . THR E 1 217 ? 30.227 70.166 19.972 1.00 30.80 207 THR E CA 1
ATOM 13306 C C . THR E 1 217 ? 31.401 70.805 20.705 1.00 36.75 207 THR E C 1
ATOM 13307 O O . THR E 1 217 ? 31.839 70.253 21.721 1.00 29.17 207 THR E O 1
ATOM 13318 N N . LYS E 1 218 ? 31.918 71.937 20.228 1.00 29.39 208 LYS E N 1
ATOM 13319 C CA . LYS E 1 218 ? 33.047 72.606 20.860 1.00 30.96 208 LYS E CA 1
ATOM 13320 C C . LYS E 1 218 ? 32.640 73.833 21.665 1.00 32.48 208 LYS E C 1
ATOM 13321 O O . LYS E 1 218 ? 33.511 74.499 22.232 1.00 32.71 208 LYS E O 1
ATOM 13340 N N . VAL E 1 219 ? 31.345 74.150 21.730 1.00 29.94 209 VAL E N 1
ATOM 13341 C CA . VAL E 1 219 ? 30.900 75.292 22.519 1.00 29.79 209 VAL E CA 1
ATOM 13342 C C . VAL E 1 219 ? 31.294 75.080 23.973 1.00 27.95 209 VAL E C 1
ATOM 13343 O O . VAL E 1 219 ? 30.984 74.044 24.574 1.00 23.20 209 VAL E O 1
ATOM 13356 N N . ARG E 1 220 ? 31.975 76.067 24.548 1.00 29.19 210 ARG E N 1
ATOM 13357 C CA . ARG E 1 220 ? 32.480 75.966 25.910 1.00 34.66 210 ARG E CA 1
ATOM 13358 C C . ARG E 1 220 ? 31.398 76.370 26.904 1.00 27.38 210 ARG E C 1
ATOM 13359 O O . ARG E 1 220 ? 30.749 77.408 26.738 1.00 22.25 210 ARG E O 1
ATOM 13380 N N . HIS E 1 221 ? 31.211 75.547 27.933 1.00 23.03 211 HIS E N 1
ATOM 13381 C CA . HIS E 1 221 ? 30.245 75.810 28.990 1.00 22.77 211 HIS E CA 1
ATOM 13382 C C . HIS E 1 221 ? 30.973 76.115 30.291 1.00 24.44 211 HIS E C 1
ATOM 13383 O O . HIS E 1 221 ? 31.928 75.422 30.658 1.00 22.13 211 HIS E O 1
ATOM 13397 N N . TYR E 1 222 ? 30.512 77.149 30.987 1.00 24.26 212 TYR E N 1
ATOM 13398 C CA . TYR E 1 222 ? 31.107 77.568 32.251 1.00 20.70 212 TYR E CA 1
ATOM 13399 C C . TYR E 1 222 ? 30.120 77.287 33.385 1.00 23.91 212 TYR E C 1
ATOM 13400 O O . TYR E 1 222 ? 28.927 77.519 33.213 1.00 26.15 212 TYR E O 1
ATOM 13418 N N . GLY E 1 223 ? 30.578 76.808 34.544 1.00 20.28 213 GLY E N 1
ATOM 13419 C CA . GLY E 1 223 ? 31.978 76.583 34.857 1.00 20.33 213 GLY E CA 1
ATOM 13420 C C . GLY E 1 223 ? 32.125 76.467 36.365 1.00 15.05 213 GLY E C 1
ATOM 13421 O O . GLY E 1 223 ? 31.244 76.912 37.100 1.00 18.72 213 GLY E O 1
ATOM 13425 N N . ILE E 1 224 ? 33.219 75.871 36.838 1.00 14.46 214 ILE E N 1
ATOM 13426 C CA . ILE E 1 224 ? 33.458 75.710 38.268 1.00 16.50 214 ILE E CA 1
ATOM 13427 C C . ILE E 1 224 ? 34.888 76.124 38.582 1.00 17.25 214 ILE E C 1
ATOM 13428 O O . ILE E 1 224 ? 35.837 75.638 37.955 1.00 16.45 214 ILE E O 1
ATOM 13444 N N . ALA E 1 225 ? 35.036 77.021 39.551 1.00 17.08 215 ALA E N 1
ATOM 13445 C CA . ALA E 1 225 ? 36.331 77.455 40.045 1.00 16.78 215 ALA E CA 1
ATOM 13446 C C . ALA E 1 225 ? 36.522 76.954 41.470 1.00 16.40 215 ALA E C 1
ATOM 13447 O O . ALA E 1 225 ? 35.558 76.805 42.227 1.00 17.51 215 ALA E O 1
ATOM 13454 N N . PHE E 1 226 ? 37.773 76.682 41.828 1.00 18.26 216 PHE E N 1
ATOM 13455 C CA . PHE E 1 226 ? 38.093 76.219 43.169 1.00 17.41 216 PHE E CA 1
ATOM 13456 C C . PHE E 1 226 ? 39.372 76.888 43.645 1.00 17.42 216 PHE E C 1
ATOM 13457 O O . PHE E 1 226 ? 40.351 76.991 42.899 1.00 16.88 216 PHE E O 1
ATOM 13474 N N . SER E 1 227 ? 39.344 77.351 44.889 1.00 16.97 217 SER E N 1
ATOM 13475 C CA . SER E 1 227 ? 40.460 78.037 45.520 1.00 17.99 217 SER E CA 1
ATOM 13476 C C . SER E 1 227 ? 41.037 77.164 46.626 1.00 16.06 217 SER E C 1
ATOM 13477 O O . SER E 1 227 ? 40.425 76.188 47.065 1.00 11.14 217 SER E O 1
ATOM 13485 N N . PHE E 1 228 ? 42.232 77.535 47.088 1.00 14.99 218 PHE E N 1
ATOM 13486 C CA . PHE E 1 228 ? 42.894 76.737 48.107 1.00 15.83 218 PHE E CA 1
ATOM 13487 C C . PHE E 1 228 ? 43.976 77.553 48.789 1.00 20.76 218 PHE E C 1
ATOM 13488 O O . PHE E 1 228 ? 44.691 78.298 48.106 1.00 14.28 218 PHE E O 1
ATOM 13505 N N . PRO E 1 229 ? 44.128 77.450 50.108 1.00 15.91 219 PRO E N 1
ATOM 13506 C CA . PRO E 1 229 ? 45.335 77.988 50.742 1.00 17.42 219 PRO E CA 1
ATOM 13507 C C . PRO E 1 229 ? 46.531 77.116 50.401 1.00 19.95 219 PRO E C 1
ATOM 13508 O O . PRO E 1 229 ? 46.436 75.887 50.375 1.00 18.04 219 PRO E O 1
ATOM 13519 N N . GLN E 1 230 ? 47.654 77.755 50.123 1.00 17.05 220 GLN E N 1
ATOM 13520 C CA . GLN E 1 230 ? 48.816 77.014 49.650 1.00 20.53 220 GLN E CA 1
ATOM 13521 C C . GLN E 1 230 ? 49.343 76.107 50.759 1.00 19.52 220 GLN E C 1
ATOM 13522 O O . GLN E 1 230 ? 49.544 76.571 51.888 1.00 22.25 220 GLN E O 1
ATOM 13536 N N . PRO E 1 231 ? 49.580 74.825 50.489 1.00 21.94 221 PRO E N 1
ATOM 13537 C CA . PRO E 1 231 ? 50.017 73.904 51.540 1.00 21.97 221 PRO E CA 1
ATOM 13538 C C . PRO E 1 231 ? 51.531 73.908 51.730 1.00 25.67 221 PRO E C 1
ATOM 13539 O O . PRO E 1 231 ? 52.290 74.443 50.920 1.00 22.56 221 PRO E O 1
ATOM 13550 N N . GLU E 1 232 ? 51.959 73.286 52.832 1.00 23.56 222 GLU E N 1
ATOM 13551 C CA . GLU E 1 232 ? 53.385 73.174 53.116 1.00 28.11 222 GLU E CA 1
ATOM 13552 C C . GLU E 1 232 ? 54.067 72.140 52.233 1.00 32.26 222 GLU E C 1
ATOM 13553 O O . GLU E 1 232 ? 55.281 72.228 52.022 1.00 42.19 222 GLU E O 1
ATOM 13565 N N . GLN E 1 233 ? 53.321 71.167 51.715 1.00 29.69 223 GLN E N 1
ATOM 13566 C CA . GLN E 1 233 ? 53.864 70.162 50.816 1.00 31.79 223 GLN E CA 1
ATOM 13567 C C . GLN E 1 233 ? 52.940 70.006 49.616 1.00 26.51 223 GLN E C 1
ATOM 13568 O O . GLN E 1 233 ? 51.747 70.317 49.677 1.00 22.65 223 GLN E O 1
ATOM 13582 N N . THR E 1 234 ? 53.512 69.520 48.519 1.00 20.17 224 THR E N 1
ATOM 13583 C CA . THR E 1 234 ? 52.752 69.341 47.291 1.00 22.42 224 THR E CA 1
ATOM 13584 C C . THR E 1 234 ? 51.726 68.229 47.464 1.00 23.80 224 THR E C 1
ATOM 13585 O O . THR E 1 234 ? 52.005 67.195 48.076 1.00 18.01 224 THR E O 1
ATOM 13596 N N . ILE E 1 235 ? 50.533 68.448 46.918 1.00 22.55 225 ILE E N 1
ATOM 13597 C CA . ILE E 1 235 ? 49.445 67.480 46.976 1.00 17.27 225 ILE E CA 1
ATOM 13598 C C . ILE E 1 235 ? 49.008 67.172 45.552 1.00 16.74 225 ILE E C 1
ATOM 13599 O O . ILE E 1 235 ? 48.714 68.089 44.775 1.00 15.26 225 ILE E O 1
ATOM 13615 N N . THR E 1 236 ? 48.963 65.888 45.215 1.00 14.33 226 THR E N 1
ATOM 13616 C CA . THR E 1 236 ? 48.487 65.431 43.919 1.00 16.58 226 THR E CA 1
ATOM 13617 C C . THR E 1 236 ? 47.067 64.899 44.058 1.00 20.24 226 THR E C 1
ATOM 13618 O O . THR E 1 236 ? 46.725 64.267 45.064 1.00 17.63 226 THR E O 1
ATOM 13629 N N . TYR E 1 237 ? 46.243 65.160 43.045 1.00 13.42 227 TYR E N 1
ATOM 13630 C CA . TYR E 1 237 ? 44.853 64.730 43.033 1.00 14.79 227 TYR E CA 1
ATOM 13631 C C . TYR E 1 237 ? 44.551 63.966 41.754 1.00 18.39 227 TYR E C 1
ATOM 13632 O O . TYR E 1 237 ? 45.210 64.150 40.726 1.00 15.09 227 TYR E O 1
ATOM 13650 N N . VAL E 1 238 ? 43.537 63.109 41.831 1.00 15.92 228 VAL E N 1
ATOM 13651 C CA . VAL E 1 238 ? 42.869 62.565 40.656 1.00 15.26 228 VAL E CA 1
ATOM 13652 C C . VAL E 1 238 ? 41.542 63.293 40.508 1.00 17.64 228 VAL E C 1
ATOM 13653 O O . VAL E 1 238 ? 40.761 63.374 41.465 1.00 17.42 228 VAL E O 1
ATOM 13666 N N . THR E 1 239 ? 41.288 63.828 39.319 1.00 14.82 229 THR E N 1
ATOM 13667 C CA . THR E 1 239 ? 40.068 64.569 39.031 1.00 14.77 229 THR E CA 1
ATOM 13668 C C . THR E 1 239 ? 39.249 63.803 38.003 1.00 19.34 229 THR E C 1
ATOM 13669 O O . THR E 1 239 ? 39.772 63.417 36.953 1.00 16.90 229 THR E O 1
ATOM 13680 N N . LYS E 1 240 ? 37.972 63.580 38.306 1.00 13.03 230 LYS E N 1
ATOM 13681 C CA . LYS E 1 240 ? 37.033 63.004 37.354 1.00 16.75 230 LYS E CA 1
ATOM 13682 C C . LYS E 1 240 ? 35.935 64.013 37.061 1.00 16.28 230 LYS E C 1
ATOM 13683 O O . LYS E 1 240 ? 35.287 64.520 37.983 1.00 15.66 230 LYS E O 1
ATOM 13702 N N . LEU E 1 241 ? 35.731 64.300 35.780 1.00 17.50 231 LEU E N 1
ATOM 13703 C CA . LEU E 1 241 ? 34.623 65.123 35.322 1.00 16.65 231 LEU E CA 1
ATOM 13704 C C . LEU E 1 241 ? 33.577 64.227 34.675 1.00 16.63 231 LEU E C 1
ATOM 13705 O O . LEU E 1 241 ? 33.918 63.277 33.963 1.00 13.73 231 LEU E O 1
ATOM 13721 N N . THR E 1 242 ? 32.307 64.529 34.929 1.00 13.49 232 THR E N 1
ATOM 13722 C CA . THR E 1 242 ? 31.196 63.784 34.353 1.00 17.09 232 THR E CA 1
ATOM 13723 C C . THR E 1 242 ? 30.235 64.762 33.697 1.00 14.89 232 THR E C 1
ATOM 13724 O O . THR E 1 242 ? 29.910 65.800 34.280 1.00 18.35 232 THR E O 1
ATOM 13735 N N . LEU E 1 243 ? 29.793 64.432 32.485 1.00 17.58 233 LEU E N 1
ATOM 13736 C CA . LEU E 1 243 ? 28.799 65.217 31.765 1.00 17.96 233 LEU E CA 1
ATOM 13737 C C . LEU E 1 243 ? 27.522 64.403 31.615 1.00 15.03 233 LEU E C 1
ATOM 13738 O O . LEU E 1 243 ? 27.569 63.230 31.231 1.00 18.22 233 LEU E O 1
ATOM 13754 N N . TYR E 1 244 ? 26.391 65.030 31.912 1.00 20.49 234 TYR E N 1
ATOM 13755 C CA . TYR E 1 244 ? 25.073 64.455 31.666 1.00 16.52 234 TYR E CA 1
ATOM 13756 C C . TYR E 1 244 ? 24.450 65.277 30.544 1.00 16.07 234 TYR E C 1
ATOM 13757 O O . TYR E 1 244 ? 23.992 66.401 30.763 1.00 20.80 234 TYR E O 1
ATOM 13775 N N . VAL E 1 245 ? 24.453 64.716 29.338 1.00 18.04 235 VAL E N 1
ATOM 13776 C CA . VAL E 1 245 ? 24.105 65.444 28.123 1.00 21.93 235 VAL E CA 1
ATOM 13777 C C . VAL E 1 245 ? 22.759 64.943 27.623 1.00 16.38 235 VAL E C 1
ATOM 13778 O O . VAL E 1 245 ? 22.527 63.730 27.548 1.00 24.45 235 VAL E O 1
ATOM 13791 N N . GLN E 1 246 ? 21.880 65.876 27.276 1.00 18.45 236 GLN E N 1
ATOM 13792 C CA . GLN E 1 246 ? 20.564 65.556 26.744 1.00 24.68 236 GLN E CA 1
ATOM 13793 C C . GLN E 1 246 ? 20.559 65.706 25.229 1.00 29.79 236 GLN E C 1
ATOM 13794 O O . GLN E 1 246 ? 21.175 66.625 24.682 1.00 22.85 236 GLN E O 1
ATOM 13808 N N . PHE E 1 247 ? 19.864 64.789 24.561 1.00 23.10 237 PHE E N 1
ATOM 13809 C CA . PHE E 1 247 ? 19.630 64.845 23.126 1.00 31.20 237 PHE E CA 1
ATOM 13810 C C . PHE E 1 247 ? 18.144 64.630 22.887 1.00 30.44 237 PHE E C 1
ATOM 13811 O O . PHE E 1 247 ? 17.522 63.795 23.550 1.00 27.38 237 PHE E O 1
ATOM 13828 N N . ARG E 1 248 ? 17.570 65.380 21.949 1.00 27.84 238 ARG E N 1
ATOM 13829 C CA . ARG E 1 248 ? 16.133 65.334 21.724 1.00 38.64 238 ARG E CA 1
ATOM 13830 C C . ARG E 1 248 ? 15.826 65.141 20.247 1.00 38.27 238 ARG E C 1
ATOM 13831 O O . ARG E 1 248 ? 16.581 65.572 19.371 1.00 41.53 238 ARG E O 1
ATOM 13852 N N . GLN E 1 249 ? 14.700 64.483 19.989 1.00 40.55 239 GLN E N 1
ATOM 13853 C CA . GLN E 1 249 ? 14.238 64.224 18.633 1.00 43.22 239 GLN E CA 1
ATOM 13854 C C . GLN E 1 249 ? 13.014 65.077 18.318 1.00 46.26 239 GLN E C 1
ATOM 13855 O O . GLN E 1 249 ? 12.073 65.140 19.111 1.00 43.08 239 GLN E O 1
ATOM 13869 N N . ARG F 1 56 ? 29.403 92.914 44.824 1.00 45.46 46 ARG F N 1
ATOM 13870 C CA . ARG F 1 56 ? 28.551 92.848 46.046 1.00 38.69 46 ARG F CA 1
ATOM 13871 C C . ARG F 1 56 ? 27.086 92.651 45.668 1.00 31.45 46 ARG F C 1
ATOM 13872 O O . ARG F 1 56 ? 26.522 93.437 44.906 1.00 32.81 46 ARG F O 1
ATOM 13878 N N . ILE F 1 57 ? 26.473 91.602 46.210 1.00 26.87 47 ILE F N 1
ATOM 13879 C CA . ILE F 1 57 ? 25.096 91.236 45.896 1.00 22.99 47 ILE F CA 1
ATOM 13880 C C . ILE F 1 57 ? 24.271 91.341 47.173 1.00 23.03 47 ILE F C 1
ATOM 13881 O O . ILE F 1 57 ? 24.590 90.698 48.180 1.00 23.24 47 ILE F O 1
ATOM 13897 N N . TYR F 1 58 ? 23.218 92.154 47.128 1.00 17.71 48 TYR F N 1
ATOM 13898 C CA . TYR F 1 58 ? 22.263 92.283 48.221 1.00 15.87 48 TYR F CA 1
ATOM 13899 C C . TYR F 1 58 ? 21.041 91.424 47.921 1.00 19.35 48 TYR F C 1
ATOM 13900 O O . TYR F 1 58 ? 20.570 91.378 46.780 1.00 21.91 48 TYR F O 1
ATOM 13918 N N . THR F 1 59 ? 20.522 90.751 48.947 1.00 19.49 49 THR F N 1
ATOM 13919 C CA . THR F 1 59 ? 19.452 89.777 48.776 1.00 13.64 49 THR F CA 1
ATOM 13920 C C . THR F 1 59 ? 18.204 90.209 49.534 1.00 15.50 49 THR F C 1
ATOM 13921 O O . THR F 1 59 ? 18.283 90.683 50.672 1.00 16.00 49 THR F O 1
ATOM 13932 N N . LEU F 1 60 ? 17.052 90.023 48.892 1.00 18.63 50 LEU F N 1
ATOM 13933 C CA . LEU F 1 60 ? 15.756 90.387 49.446 1.00 13.28 50 LEU F CA 1
ATOM 13934 C C . LEU F 1 60 ? 14.824 89.189 49.337 1.00 14.79 50 LEU F C 1
ATOM 13935 O O . LEU F 1 60 ? 14.724 88.577 48.269 1.00 14.33 50 LEU F O 1
ATOM 13951 N N . ARG F 1 61 ? 14.149 88.856 50.435 1.00 12.47 51 ARG F N 1
ATOM 13952 C CA . ARG F 1 61 ? 13.156 87.789 50.445 1.00 13.68 51 ARG F CA 1
ATOM 13953 C C . ARG F 1 61 ? 11.758 88.393 50.423 1.00 13.13 51 ARG F C 1
ATOM 13954 O O . ARG F 1 61 ? 11.427 89.230 51.270 1.00 13.48 51 ARG F O 1
ATOM 13975 N N . LEU F 1 62 ? 10.942 87.953 49.467 1.00 12.89 52 LEU F N 1
ATOM 13976 C CA . LEU F 1 62 ? 9.565 88.400 49.324 1.00 13.45 52 LEU F CA 1
ATOM 13977 C C . LEU F 1 62 ? 8.633 87.195 49.337 1.00 14.75 52 LEU F C 1
ATOM 13978 O O . LEU F 1 62 ? 9.015 86.093 48.931 1.00 14.42 52 LEU F O 1
ATOM 13994 N N . THR F 1 63 ? 7.401 87.408 49.797 1.00 11.46 53 THR F N 1
ATOM 13995 C CA . THR F 1 63 ? 6.451 86.313 49.918 1.00 13.38 53 THR F CA 1
ATOM 13996 C C . THR F 1 63 ? 5.033 86.820 49.695 1.00 13.25 53 THR F C 1
ATOM 13997 O O . THR F 1 63 ? 4.711 87.970 50.002 1.00 13.08 53 THR F O 1
ATOM 14008 N N . ARG F 1 64 ? 4.189 85.940 49.158 1.00 15.60 54 ARG F N 1
ATOM 14009 C CA . ARG F 1 64 ? 2.758 86.194 49.060 1.00 13.40 54 ARG F CA 1
ATOM 14010 C C . ARG F 1 64 ? 2.026 84.863 49.145 1.00 15.19 54 ARG F C 1
ATOM 14011 O O . ARG F 1 64 ? 2.607 83.798 48.925 1.00 10.76 54 ARG F O 1
ATOM 14032 N N . GLN F 1 65 ? 0.738 84.935 49.472 1.00 13.35 55 GLN F N 1
ATOM 14033 C CA . GLN F 1 65 ? -0.075 83.745 49.665 1.00 14.56 55 GLN F CA 1
ATOM 14034 C C . GLN F 1 65 ? -1.399 83.892 48.932 1.00 14.72 55 GLN F C 1
ATOM 14035 O O . GLN F 1 65 ? -1.862 85.000 48.645 1.00 13.81 55 GLN F O 1
ATOM 14049 N N . PHE F 1 66 ? -2.010 82.749 48.638 1.00 13.29 56 PHE F N 1
ATOM 14050 C CA . PHE F 1 66 ? -3.334 82.726 48.036 1.00 17.97 56 PHE F CA 1
ATOM 14051 C C . PHE F 1 66 ? -3.916 81.331 48.187 1.00 19.23 56 PHE F C 1
ATOM 14052 O O . PHE F 1 66 ? -3.203 80.361 48.459 1.00 13.88 56 PHE F O 1
ATOM 14069 N N . GLN F 1 67 ? -5.227 81.248 48.000 1.00 17.48 57 GLN F N 1
ATOM 14070 C CA . GLN F 1 67 ? -5.945 79.987 48.078 1.00 17.21 57 GLN F CA 1
ATOM 14071 C C . GLN F 1 67 ? -5.990 79.320 46.711 1.00 21.36 57 GLN F C 1
ATOM 14072 O O . GLN F 1 67 ? -6.163 79.983 45.685 1.00 18.32 57 GLN F O 1
ATOM 14086 N N . PHE F 1 68 ? -5.824 78.001 46.703 1.00 20.53 58 PHE F N 1
ATOM 14087 C CA . PHE F 1 68 ? -5.961 77.206 45.494 1.00 18.13 58 PHE F CA 1
ATOM 14088 C C . PHE F 1 68 ? -6.905 76.049 45.776 1.00 19.22 58 PHE F C 1
ATOM 14089 O O . PHE F 1 68 ? -6.950 75.522 46.891 1.00 18.44 58 PHE F O 1
ATOM 14106 N N . LYS F 1 69 ? -7.662 75.659 44.753 1.00 19.79 59 LYS F N 1
ATOM 14107 C CA . LYS F 1 69 ? -8.717 74.669 44.901 1.00 22.11 59 LYS F CA 1
ATOM 14108 C C . LYS F 1 69 ? -8.654 73.667 43.759 1.00 22.59 59 LYS F C 1
ATOM 14109 O O . LYS F 1 69 ? -8.569 74.055 42.589 1.00 19.34 59 LYS F O 1
ATOM 14128 N N . ILE F 1 70 ? -8.692 72.385 44.107 1.00 19.00 60 ILE F N 1
ATOM 14129 C CA . ILE F 1 70 ? -8.851 71.300 43.147 1.00 19.24 60 ILE F CA 1
ATOM 14130 C C . ILE F 1 70 ? -10.280 70.794 43.298 1.00 27.80 60 ILE F C 1
ATOM 14131 O O . ILE F 1 70 ? -10.651 70.247 44.345 1.00 19.56 60 ILE F O 1
ATOM 14147 N N . ASN F 1 71 ? -11.085 70.980 42.258 1.00 21.81 61 ASN F N 1
ATOM 14148 C CA . ASN F 1 71 ? -12.507 70.687 42.336 1.00 24.56 61 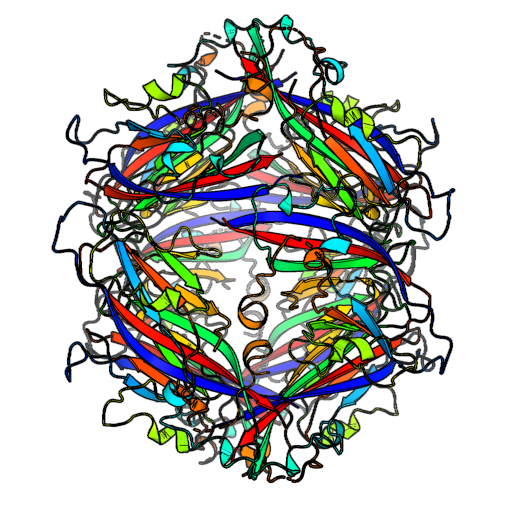ASN F CA 1
ATOM 14149 C C . ASN F 1 71 ? -12.768 69.193 42.196 1.00 25.45 61 ASN F C 1
ATOM 14150 O O . ASN F 1 71 ? -12.038 68.471 41.511 1.00 21.16 61 ASN F O 1
ATOM 14161 N N . LYS F 1 72 ? -13.827 68.733 42.857 1.00 23.01 62 LYS F N 1
ATOM 14162 C CA . LYS F 1 72 ? -14.207 67.333 42.750 1.00 30.95 62 LYS F CA 1
ATOM 14163 C C . LYS F 1 72 ? -14.530 66.986 41.302 1.00 27.06 62 LYS F C 1
ATOM 14164 O O . LYS F 1 72 ? -14.994 67.824 40.524 1.00 25.15 62 LYS F O 1
ATOM 14183 N N . GLN F 1 73 ? -14.278 65.732 40.946 1.00 23.29 63 GLN F N 1
ATOM 14184 C CA . GLN F 1 73 ? -14.524 65.269 39.589 1.00 21.18 63 GLN F CA 1
ATOM 14185 C C . GLN F 1 73 ? -16.023 65.189 39.321 1.00 29.28 63 GLN F C 1
ATOM 14186 O O . GLN F 1 73 ? -16.771 64.579 40.091 1.00 25.78 63 GLN F O 1
ATOM 14200 N N . THR F 1 74 ? -16.458 65.816 38.227 1.00 26.22 64 THR F N 1
ATOM 14201 C CA . THR F 1 74 ? -17.847 65.769 37.797 1.00 32.54 64 THR F CA 1
ATOM 14202 C C . THR F 1 74 ? -18.027 65.186 36.403 1.00 35.03 64 THR F C 1
ATOM 14203 O O . THR F 1 74 ? -19.171 64.973 35.985 1.00 41.17 64 THR F O 1
ATOM 14214 N N . THR F 1 75 ? -16.943 64.924 35.678 1.00 40.38 65 THR F N 1
ATOM 14215 C CA . THR F 1 75 ? -16.998 64.351 34.342 1.00 36.23 65 THR F CA 1
ATOM 14216 C C . THR F 1 75 ? -16.277 63.011 34.340 1.00 40.05 65 THR F C 1
ATOM 14217 O O . THR F 1 75 ? -15.219 62.864 34.962 1.00 36.54 65 THR F O 1
ATOM 14228 N N . SER F 1 76 ? -16.855 62.034 33.642 1.00 33.44 66 SER F N 1
ATOM 14229 C CA . SER F 1 76 ? -16.277 60.694 33.563 1.00 30.66 66 SER F CA 1
ATOM 14230 C C . SER F 1 76 ? -16.063 60.114 34.958 1.00 34.05 66 SER F C 1
ATOM 14231 O O . SER F 1 76 ? -15.040 59.487 35.241 1.00 35.37 66 SER F O 1
ATOM 14239 N N . VAL F 1 77 ? -17.045 60.327 35.838 1.00 29.26 67 VAL F N 1
ATOM 14240 C CA . VAL F 1 77 ? -16.912 59.917 37.232 1.00 33.38 67 VAL F CA 1
ATOM 14241 C C . VAL F 1 77 ? -16.627 58.425 37.303 1.00 37.89 67 VAL F C 1
ATOM 14242 O O . VAL F 1 77 ? -17.301 57.611 36.658 1.00 33.05 67 VAL F O 1
ATOM 14255 N N . GLY F 1 78 ? -15.624 58.060 38.101 1.00 35.06 68 GLY F N 1
ATOM 14256 C CA . GLY F 1 78 ? -15.198 56.685 38.241 1.00 32.67 68 GLY F CA 1
ATOM 14257 C C . GLY F 1 78 ? -13.953 56.330 37.458 1.00 29.22 68 GLY F C 1
ATOM 14258 O O . GLY F 1 78 ? -13.376 55.262 37.694 1.00 27.20 68 GLY F O 1
ATOM 14262 N N . ASN F 1 79 ? -13.520 57.192 36.544 1.00 28.62 69 ASN F N 1
ATOM 14263 C CA . ASN F 1 79 ? -12.342 56.951 35.726 1.00 27.96 69 ASN F CA 1
ATOM 14264 C C . ASN F 1 79 ? -11.245 57.946 36.084 1.00 22.77 69 ASN F C 1
ATOM 14265 O O . ASN F 1 79 ? -11.507 59.042 36.585 1.00 20.60 69 ASN F O 1
ATOM 14276 N N . LEU F 1 80 ? -10.005 57.543 35.817 1.00 22.42 70 LEU F N 1
ATOM 14277 C CA . LEU F 1 80 ? -8.842 58.361 36.142 1.00 22.26 70 LEU F CA 1
ATOM 14278 C C . LEU F 1 80 ? -8.636 59.419 35.065 1.00 21.19 70 LEU F C 1
ATOM 14279 O O . LEU F 1 80 ? -8.420 59.089 33.894 1.00 23.37 70 LEU F O 1
ATOM 14295 N N . ILE F 1 81 ? -8.696 60.690 35.462 1.00 20.47 71 ILE F N 1
ATOM 14296 C CA . ILE F 1 81 ? -8.398 61.806 34.577 1.00 17.39 71 ILE F CA 1
ATOM 14297 C C . ILE F 1 81 ? -7.454 62.755 35.304 1.00 23.17 71 ILE F C 1
ATOM 14298 O O . ILE F 1 81 ? -7.396 62.790 36.535 1.00 21.71 71 ILE F O 1
ATOM 14314 N N . PHE F 1 82 ? -6.708 63.530 34.520 1.00 21.35 72 PHE F N 1
ATOM 14315 C CA . PHE F 1 82 ? -5.721 64.459 35.048 1.00 23.88 72 PHE F CA 1
ATOM 14316 C C . PHE F 1 82 ? -6.014 65.877 34.576 1.00 30.53 72 PHE F C 1
ATOM 14317 O O . PHE F 1 82 ? -6.527 66.093 33.473 1.00 26.20 72 PHE F O 1
ATOM 14334 N N . ASN F 1 83 ? -5.683 66.841 35.431 1.00 26.79 73 ASN F N 1
ATOM 14335 C CA . ASN F 1 83 ? -5.669 68.251 35.072 1.00 27.07 73 ASN F CA 1
ATOM 14336 C C . ASN F 1 83 ? -4.403 68.874 35.645 1.00 27.77 73 ASN F C 1
ATOM 14337 O O . ASN F 1 83 ? -3.654 68.233 36.387 1.00 21.34 73 ASN F O 1
ATOM 14348 N N . ALA F 1 84 ? -4.159 70.134 35.293 1.00 21.85 74 ALA F N 1
ATOM 14349 C CA . ALA F 1 84 ? -2.930 70.794 35.711 1.00 20.53 74 ALA F CA 1
ATOM 14350 C C . ALA F 1 84 ? -3.140 72.299 35.761 1.00 22.59 74 ALA F C 1
ATOM 14351 O O . ALA F 1 84 ? -4.101 72.835 35.203 1.00 22.39 74 ALA F O 1
ATOM 14358 N N . ASP F 1 85 ? -2.221 72.970 36.451 1.00 16.08 75 ASP F N 1
ATOM 14359 C CA . ASP F 1 85 ? -2.175 74.424 36.513 1.00 20.00 75 ASP F CA 1
ATOM 14360 C C . ASP F 1 85 ? -0.711 74.830 36.648 1.00 20.34 75 ASP F C 1
ATOM 14361 O O . ASP F 1 85 ? 0.186 73.983 36.643 1.00 17.91 75 ASP F O 1
ATOM 14370 N N . TYR F 1 86 ? -0.464 76.132 36.770 1.00 18.80 76 TYR F N 1
ATOM 14371 C CA . TYR F 1 86 ? 0.912 76.609 36.776 1.00 16.71 76 TYR F CA 1
ATOM 14372 C C . TYR F 1 86 ? 0.997 77.949 37.492 1.00 21.32 76 TYR F C 1
ATOM 14373 O O . TYR F 1 86 ? -0.012 78.624 37.718 1.00 20.72 76 TYR F O 1
ATOM 14391 N N . ILE F 1 87 ? 2.227 78.324 37.837 1.00 17.77 77 ILE F N 1
ATOM 14392 C CA . ILE F 1 87 ? 2.524 79.579 38.516 1.00 18.27 77 ILE F CA 1
ATOM 14393 C C . ILE F 1 87 ? 3.706 80.238 37.821 1.00 17.78 77 ILE F C 1
ATOM 14394 O O . ILE F 1 87 ? 4.678 79.569 37.455 1.00 15.99 77 ILE F O 1
ATOM 14410 N N . THR F 1 88 ? 3.621 81.552 37.643 1.00 16.82 78 THR F N 1
ATOM 14411 C CA . THR F 1 88 ? 4.726 82.365 37.161 1.00 16.64 78 THR F CA 1
ATOM 14412 C C . THR F 1 88 ? 5.079 83.390 38.231 1.00 19.85 78 THR F C 1
ATOM 14413 O O . THR F 1 88 ? 4.376 83.539 39.234 1.00 20.20 78 THR F O 1
ATOM 14424 N N . PHE F 1 89 ? 6.185 84.102 38.017 1.00 19.02 79 PHE F N 1
ATOM 14425 C CA . PHE F 1 89 ? 6.722 84.997 39.034 1.00 20.51 79 PHE F CA 1
ATOM 14426 C C . PHE F 1 89 ? 7.172 86.306 38.407 1.00 21.91 79 PHE F C 1
ATOM 14427 O O . PHE F 1 89 ? 7.978 86.310 37.472 1.00 19.44 79 PHE F O 1
ATOM 14444 N N . ALA F 1 90 ? 6.655 87.412 38.935 1.00 19.14 80 ALA F N 1
ATOM 14445 C CA . ALA F 1 90 ? 7.142 88.744 38.613 1.00 18.69 80 ALA F CA 1
ATOM 14446 C C . ALA F 1 90 ? 7.356 89.503 39.912 1.00 21.27 80 ALA F C 1
ATOM 14447 O O . ALA F 1 90 ? 6.553 89.397 40.844 1.00 19.81 80 ALA F O 1
ATOM 14454 N N . LEU F 1 91 ? 8.452 90.260 39.972 1.00 22.49 81 LEU F N 1
ATOM 14455 C CA . LEU F 1 91 ? 8.783 90.993 41.188 1.00 17.43 81 LEU F CA 1
ATOM 14456 C C . LEU F 1 91 ? 7.614 91.863 41.638 1.00 21.44 81 LEU F C 1
ATOM 14457 O O . LEU F 1 91 ? 7.352 91.992 42.840 1.00 22.80 81 LEU F O 1
ATOM 14473 N N . ASP F 1 92 ? 6.882 92.448 40.687 1.00 20.53 82 ASP F N 1
ATOM 14474 C CA . ASP F 1 92 ? 5.753 93.303 41.037 1.00 23.71 82 ASP F CA 1
ATOM 14475 C C . ASP F 1 92 ? 4.591 92.524 41.644 1.00 24.32 82 ASP F C 1
ATOM 14476 O O . ASP F 1 92 ? 3.741 93.129 42.307 1.00 21.81 82 ASP F O 1
ATOM 14485 N N . ASP F 1 93 ? 4.528 91.205 41.440 1.00 20.36 83 ASP F N 1
ATOM 14486 C CA . ASP F 1 93 ? 3.516 90.410 42.130 1.00 17.47 83 ASP F CA 1
ATOM 14487 C C . ASP F 1 93 ? 3.694 90.479 43.640 1.00 16.89 83 ASP F C 1
ATOM 14488 O O . ASP F 1 93 ? 2.726 90.303 44.390 1.00 18.68 83 ASP F O 1
ATOM 14497 N N . PHE F 1 94 ? 4.918 90.733 44.101 1.00 17.69 84 PHE F N 1
ATOM 14498 C CA . PHE F 1 94 ? 5.254 90.667 45.515 1.00 18.65 84 PHE F CA 1
ATOM 14499 C C . PHE F 1 94 ? 5.506 92.028 46.147 1.00 26.00 84 PHE F C 1
ATOM 14500 O O . PHE F 1 94 ? 5.632 92.105 47.374 1.00 31.31 84 PHE F O 1
ATOM 14517 N N . LEU F 1 95 ? 5.583 93.091 45.357 1.00 21.29 85 LEU F N 1
ATOM 14518 C CA . LEU F 1 95 ? 5.945 94.408 45.855 1.00 28.64 85 LEU F CA 1
ATOM 14519 C C . LEU F 1 95 ? 4.706 95.250 46.129 1.00 34.52 85 LEU F C 1
ATOM 14520 O O . LEU F 1 95 ? 3.611 94.983 45.629 1.00 32.59 85 LEU F O 1
ATOM 14536 N N . GLN F 1 96 ? 4.903 96.280 46.945 1.00 38.06 86 GLN F N 1
ATOM 14537 C CA . GLN F 1 96 ? 3.902 97.303 47.189 1.00 54.04 86 GLN F CA 1
ATOM 14538 C C . GLN F 1 96 ? 4.542 98.661 46.931 1.00 42.06 86 GLN F C 1
ATOM 14539 O O . GLN F 1 96 ? 5.747 98.765 46.682 1.00 34.89 86 GLN F O 1
ATOM 14553 N N . ALA F 1 97 ? 3.724 99.712 46.988 1.00 35.65 87 ALA F N 1
ATOM 14554 C CA . ALA F 1 97 ? 4.207 101.045 46.651 1.00 41.29 87 ALA F CA 1
ATOM 14555 C C . ALA F 1 97 ? 5.251 101.563 47.629 1.00 38.51 87 ALA F C 1
ATOM 14556 O O . ALA F 1 97 ? 5.955 102.524 47.299 1.00 33.80 87 ALA F O 1
ATOM 14563 N N . VAL F 1 98 ? 5.381 100.954 48.805 1.00 34.26 88 VAL F N 1
ATOM 14564 C CA . VAL F 1 98 ? 6.368 101.393 49.786 1.00 37.70 88 VAL F CA 1
ATOM 14565 C C . VAL F 1 98 ? 6.477 100.374 50.922 1.00 30.22 88 VAL F C 1
ATOM 14566 O O . VAL F 1 98 ? 5.458 99.938 51.452 1.00 35.66 88 VAL F O 1
ATOM 14579 N N . PRO F 1 99 ? 7.709 99.975 51.291 1.00 36.37 89 PRO F N 1
ATOM 14580 C CA . PRO F 1 99 ? 8.996 100.286 50.655 1.00 32.36 89 PRO F CA 1
ATOM 14581 C C . PRO F 1 99 ? 9.125 99.607 49.296 1.00 29.36 89 PRO F C 1
ATOM 14582 O O . PRO F 1 99 ? 8.399 98.646 49.042 1.00 31.12 89 PRO F O 1
ATOM 14593 N N . ASN F 1 100 ? 10.028 100.090 48.439 1.00 28.42 90 ASN F N 1
ATOM 14594 C CA . ASN F 1 100 ? 10.125 99.561 47.082 1.00 23.68 90 ASN F CA 1
ATOM 14595 C C . ASN F 1 100 ? 11.561 99.647 46.583 1.00 29.19 90 ASN F C 1
ATOM 14596 O O . ASN F 1 100 ? 12.239 100.647 46.859 1.00 24.46 90 ASN F O 1
ATOM 14607 N N . PRO F 1 101 ? 12.050 98.640 45.845 1.00 27.33 91 PRO F N 1
ATOM 14608 C CA . PRO F 1 101 ? 13.468 98.661 45.439 1.00 30.36 91 PRO F CA 1
ATOM 14609 C C . PRO F 1 101 ? 13.835 99.786 44.484 1.00 29.95 91 PRO F C 1
ATOM 14610 O O . PRO F 1 101 ? 15.008 100.180 44.451 1.00 20.24 91 PRO F O 1
ATOM 14621 N N . HIS F 1 102 ? 12.891 100.307 43.693 1.00 32.03 92 HIS F N 1
ATOM 14622 C CA . HIS F 1 102 ? 13.239 101.337 42.715 1.00 26.77 92 HIS F CA 1
ATOM 14623 C C . HIS F 1 102 ? 13.915 102.534 43.373 1.00 27.16 92 HIS F C 1
ATOM 14624 O O . HIS F 1 102 ? 14.762 103.186 42.752 1.00 32.48 92 HIS F O 1
ATOM 14638 N N . THR F 1 103 ? 13.554 102.842 44.620 1.00 27.55 93 THR F N 1
ATOM 14639 C CA . THR F 1 103 ? 14.115 104.001 45.303 1.00 28.39 93 THR F CA 1
ATOM 14640 C C . THR F 1 103 ? 15.569 103.803 45.708 1.00 27.91 93 THR F C 1
ATOM 14641 O O . THR F 1 103 ? 16.204 104.764 46.156 1.00 26.60 93 THR F O 1
ATOM 14652 N N . LEU F 1 104 ? 16.107 102.597 45.566 1.00 23.55 94 LEU F N 1
ATOM 14653 C CA . LEU F 1 104 ? 17.510 102.336 45.846 1.00 21.95 94 LEU F CA 1
ATOM 14654 C C . LEU F 1 104 ? 18.324 102.412 44.557 1.00 26.59 94 LEU F C 1
ATOM 14655 O O . LEU F 1 104 ? 17.798 102.261 43.452 1.00 25.49 94 LEU F O 1
ATOM 14671 N N . ASN F 1 105 ? 19.623 102.648 44.711 1.00 23.51 95 ASN F N 1
ATOM 14672 C CA . ASN F 1 105 ? 20.511 102.849 43.564 1.00 27.11 95 ASN F CA 1
ATOM 14673 C C . ASN F 1 105 ? 21.052 101.528 43.024 1.00 31.24 95 ASN F C 1
ATOM 14674 O O . ASN F 1 105 ? 22.246 101.385 42.763 1.00 28.30 95 ASN F O 1
ATOM 14685 N N . PHE F 1 106 ? 20.170 100.549 42.845 1.00 23.40 96 PHE F N 1
ATOM 14686 C CA . PHE F 1 106 ? 20.556 99.264 42.279 1.00 24.34 96 PHE F CA 1
ATOM 14687 C C . PHE F 1 106 ? 20.434 99.314 40.763 1.00 23.88 96 PHE F C 1
ATOM 14688 O O . PHE F 1 106 ? 19.425 99.785 40.228 1.00 31.27 96 PHE F O 1
ATOM 14705 N N . GLU F 1 107 ? 21.465 98.825 40.075 1.00 28.39 97 GLU F N 1
ATOM 14706 C CA . GLU F 1 107 ? 21.428 98.761 38.619 1.00 35.71 97 GLU F CA 1
ATOM 14707 C C . GLU F 1 107 ? 20.474 97.671 38.149 1.00 33.04 97 GLU F C 1
ATOM 14708 O O . GLU F 1 107 ? 19.533 97.933 37.390 1.00 31.13 97 GLU F O 1
ATOM 14720 N N . ASP F 1 108 ? 20.697 96.437 38.598 1.00 24.02 98 ASP F N 1
ATOM 14721 C CA . ASP F 1 108 ? 19.957 95.285 38.112 1.00 24.71 98 ASP F CA 1
ATOM 14722 C C . ASP F 1 108 ? 19.444 94.458 39.282 1.00 23.43 98 ASP F C 1
ATOM 14723 O O . ASP F 1 108 ? 19.884 94.607 40.425 1.00 19.35 98 ASP F O 1
ATOM 14732 N N . TYR F 1 109 ? 18.501 93.574 38.970 1.00 20.99 99 TYR F N 1
ATOM 14733 C CA . TYR F 1 109 ? 18.055 92.546 39.894 1.00 16.93 99 TYR F CA 1
ATOM 14734 C C . TYR F 1 109 ? 17.939 91.243 39.120 1.00 22.20 99 TYR F C 1
ATOM 14735 O O . TYR F 1 109 ? 17.944 91.225 37.886 1.00 20.72 99 TYR F O 1
ATOM 14753 N N . ARG F 1 110 ? 17.839 90.141 39.856 1.00 20.60 100 ARG F N 1
ATOM 14754 C CA . ARG F 1 110 ? 17.517 88.859 39.251 1.00 18.81 100 ARG F CA 1
ATOM 14755 C C . ARG F 1 110 ? 16.890 87.975 40.316 1.00 18.05 100 ARG F C 1
ATOM 14756 O O . ARG F 1 110 ? 17.238 88.058 41.497 1.00 15.27 100 ARG F O 1
ATOM 14777 N N . ILE F 1 111 ? 15.962 87.127 39.883 1.00 18.96 101 ILE F N 1
ATOM 14778 C CA . ILE F 1 111 ? 15.318 86.174 40.781 1.00 19.58 101 ILE F CA 1
ATOM 14779 C C . ILE F 1 111 ? 16.247 84.969 40.884 1.00 15.41 101 ILE F C 1
ATOM 14780 O O . ILE F 1 111 ? 16.304 84.131 39.986 1.00 18.82 101 ILE F O 1
ATOM 14796 N N . LYS F 1 112 ? 16.992 84.891 41.988 1.00 13.92 102 LYS F N 1
ATOM 14797 C CA . LYS F 1 112 ? 17.939 83.797 42.165 1.00 18.25 102 LYS F CA 1
ATOM 14798 C C . LYS F 1 112 ? 17.213 82.479 42.391 1.00 24.06 102 LYS F C 1
ATOM 14799 O O . LYS F 1 112 ? 17.576 81.450 41.807 1.00 20.41 102 LYS F O 1
ATOM 14818 N N . LEU F 1 113 ? 16.181 82.495 43.229 1.00 19.12 103 LEU F N 1
ATOM 14819 C CA . LEU F 1 113 ? 15.485 81.282 43.621 1.00 18.49 103 LEU F CA 1
ATOM 14820 C C . LEU F 1 113 ? 14.030 81.621 43.894 1.00 15.83 103 LEU F C 1
ATOM 14821 O O . LEU F 1 113 ? 13.707 82.727 44.336 1.00 16.17 103 LEU F O 1
ATOM 14837 N N . ALA F 1 114 ? 13.153 80.662 43.613 1.00 16.44 104 ALA F N 1
ATOM 14838 C CA . ALA F 1 114 ? 11.740 80.775 43.935 1.00 17.34 104 ALA F CA 1
ATOM 14839 C C . ALA F 1 114 ? 11.286 79.494 44.615 1.00 16.89 104 ALA F C 1
ATOM 14840 O O . ALA F 1 114 ? 11.800 78.406 44.336 1.00 16.90 104 ALA F O 1
ATOM 14847 N N . LYS F 1 115 ? 10.319 79.632 45.517 1.00 15.54 105 LYS F N 1
ATOM 14848 C CA . LYS F 1 115 ? 9.801 78.508 46.282 1.00 15.42 105 LYS F CA 1
ATOM 14849 C C . LYS F 1 115 ? 8.282 78.559 46.281 1.00 15.14 105 LYS F C 1
ATOM 14850 O O . LYS F 1 115 ? 7.692 79.616 46.527 1.00 13.75 105 LYS F O 1
ATOM 14869 N N . MET F 1 116 ? 7.657 77.419 46.001 1.00 13.52 106 MET F N 1
ATOM 14870 C CA . MET F 1 116 ? 6.212 77.269 46.073 1.00 13.10 106 MET F CA 1
ATOM 14871 C C . MET F 1 116 ? 5.881 76.174 47.075 1.00 17.91 106 MET F C 1
ATOM 14872 O O . MET F 1 116 ? 6.386 75.051 46.966 1.00 14.70 106 MET F O 1
ATOM 14886 N N . GLU F 1 117 ? 5.040 76.505 48.052 1.00 11.85 107 GLU F N 1
ATOM 14887 C CA . GLU F 1 117 ? 4.547 75.537 49.022 1.00 14.91 107 GLU F CA 1
ATOM 14888 C C . GLU F 1 117 ? 3.029 75.611 49.046 1.00 12.80 107 GLU F C 1
ATOM 14889 O O . GLU F 1 117 ? 2.461 76.670 49.331 1.00 15.78 107 GLU F O 1
ATOM 14901 N N . MET F 1 118 ? 2.381 74.490 48.743 1.00 15.66 108 MET F N 1
ATOM 14902 C CA . MET F 1 118 ? 0.927 74.393 48.703 1.00 10.07 108 MET F CA 1
ATOM 14903 C C . MET F 1 118 ? 0.508 73.269 49.636 1.00 11.09 108 MET F C 1
ATOM 14904 O O . MET F 1 118 ? 0.906 72.117 49.437 1.00 12.25 108 MET F O 1
ATOM 14918 N N . ARG F 1 119 ? -0.285 73.602 50.652 1.00 11.90 109 ARG F N 1
ATOM 14919 C CA . ARG F 1 119 ? -0.665 72.637 51.671 1.00 13.01 109 ARG F CA 1
ATOM 14920 C C . ARG F 1 119 ? -2.173 72.660 51.875 1.00 16.91 109 ARG F C 1
ATOM 14921 O O . ARG F 1 119 ? -2.795 73.727 51.795 1.00 15.49 109 ARG F O 1
ATOM 14942 N N . PRO F 1 120 ? -2.786 71.510 52.145 1.00 18.65 110 PRO F N 1
ATOM 14943 C CA . PRO F 1 120 ? -4.247 71.463 52.267 1.00 16.35 110 PRO F CA 1
ATOM 14944 C C . PRO F 1 120 ? -4.749 72.214 53.492 1.00 13.59 110 PRO F C 1
ATOM 14945 O O . PRO F 1 120 ? -4.028 72.444 54.466 1.00 16.40 110 PRO F O 1
ATOM 14956 N N . THR F 1 121 ? -6.016 72.604 53.420 1.00 16.09 111 THR F N 1
ATOM 14957 C CA . THR F 1 121 ? -6.705 73.223 54.545 1.00 15.31 111 THR F CA 1
ATOM 14958 C C . THR F 1 121 ? -8.173 72.814 54.473 1.00 17.13 111 THR F C 1
ATOM 14959 O O . THR F 1 121 ? -8.518 71.801 53.855 1.00 16.31 111 THR F O 1
ATOM 14970 N N . GLY F 1 122 ? -9.041 73.601 55.105 1.00 18.19 112 GLY F N 1
ATOM 14971 C CA . GLY F 1 122 ? -10.462 73.307 55.086 1.00 22.59 112 GLY F CA 1
ATOM 14972 C C . GLY F 1 122 ? -10.840 72.012 55.764 1.00 28.90 112 GLY F C 1
ATOM 14973 O O . GLY F 1 122 ? -11.929 71.486 55.518 1.00 24.96 112 GLY F O 1
ATOM 14977 N N . GLY F 1 123 ? -9.966 71.475 56.611 1.00 22.01 113 GLY F N 1
ATOM 14978 C CA . GLY F 1 123 ? -10.257 70.252 57.327 1.00 23.99 113 GLY F CA 1
ATOM 14979 C C . GLY F 1 123 ? -9.964 68.977 56.573 1.00 25.17 113 GLY F C 1
ATOM 14980 O O . GLY F 1 123 ? -10.346 67.900 57.044 1.00 24.20 113 GLY F O 1
ATOM 14984 N N . HIS F 1 124 ? -9.302 69.055 55.419 1.00 20.91 114 HIS F N 1
ATOM 14985 C CA . HIS F 1 124 ? -8.963 67.851 54.674 1.00 24.72 114 HIS F CA 1
ATOM 14986 C C . HIS F 1 124 ? -8.020 66.975 55.489 1.00 18.74 114 HIS F C 1
ATOM 14987 O O . HIS F 1 124 ? -7.072 67.463 56.108 1.00 14.34 114 HIS F O 1
ATOM 15001 N N . TYR F 1 125 ? -8.283 65.670 55.484 1.00 19.32 115 TYR F N 1
ATOM 15002 C CA . TYR F 1 125 ? -7.437 64.719 56.195 1.00 22.48 115 TYR F CA 1
ATOM 15003 C C . TYR F 1 125 ? -6.210 64.394 55.353 1.00 18.60 115 TYR F C 1
ATOM 15004 O O . TYR F 1 125 ? -6.338 63.964 54.201 1.00 21.32 115 TYR F O 1
ATOM 15022 N N . THR F 1 126 ? -5.020 64.589 55.929 1.00 21.82 116 THR F N 1
ATOM 15023 C CA . THR F 1 126 ? -3.792 64.229 55.228 1.00 22.47 116 THR F CA 1
ATOM 15024 C C . THR F 1 126 ? -3.691 62.726 55.017 1.00 26.77 116 THR F C 1
ATOM 15025 O O . THR F 1 126 ? -3.053 62.277 54.058 1.00 22.29 116 THR F O 1
ATOM 15036 N N . VAL F 1 127 ? -4.304 61.935 55.905 1.00 22.48 117 VAL F N 1
ATOM 15037 C CA . VAL F 1 127 ? -4.287 60.479 55.776 1.00 23.63 117 VAL F CA 1
ATOM 15038 C C . VAL F 1 127 ? -5.350 59.969 54.821 1.00 19.89 117 VAL F C 1
ATOM 15039 O O . VAL F 1 127 ? -5.481 58.750 54.647 1.00 23.78 117 VAL F O 1
ATOM 15052 N N . GLN F 1 128 ? -6.111 60.862 54.195 1.00 20.89 118 GLN F N 1
ATOM 15053 C CA . GLN F 1 128 ? -7.131 60.489 53.222 1.00 19.09 118 GLN F CA 1
ATOM 15054 C C . GLN F 1 128 ? -6.496 60.511 51.834 1.00 26.68 118 GLN F C 1
ATOM 15055 O O . GLN F 1 128 ? -6.238 61.583 51.279 1.00 30.95 118 GLN F O 1
ATOM 15069 N N . SER F 1 129 ? -6.247 59.327 51.277 1.00 17.61 119 SER F N 1
ATOM 15070 C CA . SER F 1 129 ? -5.470 59.216 50.047 1.00 22.78 119 SER F CA 1
ATOM 15071 C C . SER F 1 129 ? -6.263 59.712 48.844 1.00 21.91 119 SER F C 1
ATOM 15072 O O . SER F 1 129 ? -7.433 59.359 48.664 1.00 18.82 119 SER F O 1
ATOM 15080 N N . ASP F 1 130 ? -5.608 60.522 48.007 1.00 19.50 120 ASP F N 1
ATOM 15081 C CA . ASP F 1 130 ? -6.196 60.999 46.761 1.00 17.91 120 ASP F CA 1
ATOM 15082 C C . ASP F 1 130 ? -5.195 60.924 45.613 1.00 15.03 120 ASP F C 1
ATOM 15083 O O . ASP F 1 130 ? -5.215 61.765 44.707 1.00 14.52 120 ASP F O 1
ATOM 15092 N N . GLY F 1 131 ? -4.317 59.926 45.633 1.00 14.34 121 GLY F N 1
ATOM 15093 C CA . GLY F 1 131 ? -3.388 59.721 44.541 1.00 18.17 121 GLY F CA 1
ATOM 15094 C C . GLY F 1 131 ? -2.251 60.731 44.540 1.00 16.00 121 GLY F C 1
ATOM 15095 O O . GLY F 1 131 ? -2.006 61.456 45.506 1.00 14.21 121 GLY F O 1
ATOM 15099 N N . PHE F 1 132 ? -1.547 60.764 43.409 1.00 16.39 122 PHE F N 1
ATOM 15100 C CA . PHE F 1 132 ? -0.378 61.614 43.259 1.00 17.91 122 PHE F CA 1
ATOM 15101 C C . PHE F 1 132 ? -0.336 62.204 41.858 1.00 18.43 122 PHE F C 1
ATOM 15102 O O . PHE F 1 132 ? -0.746 61.569 40.883 1.00 14.17 122 PHE F O 1
ATOM 15119 N N . GLY F 1 133 ? 0.166 63.434 41.775 1.00 18.07 123 GLY F N 1
ATOM 15120 C CA . GLY F 1 133 ? 0.469 64.067 40.508 1.00 21.68 123 GLY F CA 1
ATOM 15121 C C . GLY F 1 133 ? 1.945 64.394 40.424 1.00 21.56 123 GLY F C 1
ATOM 15122 O O . GLY F 1 133 ? 2.761 63.740 41.081 1.00 15.67 123 GLY F O 1
ATOM 15126 N N . HIS F 1 134 ? 2.310 65.399 39.633 1.00 16.88 124 HIS F N 1
ATOM 15127 C CA . HIS F 1 134 ? 3.709 65.773 39.491 1.00 15.86 124 HIS F CA 1
ATOM 15128 C C . HIS F 1 134 ? 3.845 67.285 39.423 1.00 16.36 124 HIS F C 1
ATOM 15129 O O . HIS F 1 134 ? 2.916 68.001 39.044 1.00 15.87 124 HIS F O 1
ATOM 15143 N N . THR F 1 135 ? 5.026 67.758 39.810 1.00 17.61 125 THR F N 1
ATOM 15144 C CA . THR F 1 135 ? 5.451 69.127 39.573 1.00 17.01 125 THR F CA 1
ATOM 15145 C C . THR F 1 135 ? 6.593 69.121 38.568 1.00 18.79 125 THR F C 1
ATOM 15146 O O . THR F 1 135 ? 7.367 68.162 38.488 1.00 16.77 125 THR F O 1
ATOM 15157 N N . ALA F 1 136 ? 6.694 70.199 37.798 1.00 18.98 126 ALA F N 1
ATOM 15158 C CA . ALA F 1 136 ? 7.772 70.338 36.834 1.00 14.66 126 ALA F CA 1
ATOM 15159 C C . ALA F 1 136 ? 8.100 71.813 36.671 1.00 16.22 126 ALA F C 1
ATOM 15160 O O . ALA F 1 136 ? 7.203 72.660 36.678 1.00 15.04 126 ALA F O 1
ATOM 15167 N N . VAL F 1 137 ? 9.388 72.109 36.539 1.00 18.16 127 VAL F N 1
ATOM 15168 C CA . VAL F 1 137 ? 9.848 73.463 36.258 1.00 15.52 127 VAL F CA 1
ATOM 15169 C C . VAL F 1 137 ? 9.866 73.642 34.746 1.00 18.22 127 VAL F C 1
ATOM 15170 O O . VAL F 1 137 ? 10.563 72.912 34.035 1.00 20.05 127 VAL F O 1
ATOM 15183 N N . ILE F 1 138 ? 9.090 74.604 34.256 1.00 17.94 128 ILE F N 1
ATOM 15184 C CA . ILE F 1 138 ? 9.007 74.914 32.833 1.00 23.33 128 ILE F CA 1
ATOM 15185 C C . ILE F 1 138 ? 9.370 76.383 32.669 1.00 24.14 128 ILE F C 1
ATOM 15186 O O . ILE F 1 138 ? 8.663 77.263 33.176 1.00 22.00 128 ILE F O 1
ATOM 15202 N N . GLN F 1 139 ? 10.465 76.646 31.958 1.00 25.00 129 GLN F N 1
ATOM 15203 C CA . GLN F 1 139 ? 11.107 77.959 31.957 1.00 21.65 129 GLN F CA 1
ATOM 15204 C C . GLN F 1 139 ? 10.825 78.757 30.690 1.00 33.90 129 GLN F C 1
ATOM 15205 O O . GLN F 1 139 ? 11.702 79.472 30.199 1.00 39.13 129 GLN F O 1
ATOM 15219 N N . ASP F 1 140 ? 9.619 78.669 30.137 1.00 35.26 130 ASP F N 1
ATOM 15220 C CA . ASP F 1 140 ? 9.233 79.544 29.036 1.00 41.33 130 ASP F CA 1
ATOM 15221 C C . ASP F 1 140 ? 7.713 79.563 28.928 1.00 46.63 130 ASP F C 1
ATOM 15222 O O . ASP F 1 140 ? 7.004 78.894 29.686 1.00 40.25 130 ASP F O 1
ATOM 15231 N N . SER F 1 141 ? 7.219 80.343 27.963 1.00 45.85 131 SER F N 1
ATOM 15232 C CA . SER F 1 141 ? 5.797 80.650 27.878 1.00 46.01 131 SER F CA 1
ATOM 15233 C C . SER F 1 141 ? 4.945 79.438 27.521 1.00 43.02 131 SER F C 1
ATOM 15234 O O . SER F 1 141 ? 3.724 79.486 27.706 1.00 41.08 131 SER F O 1
ATOM 15242 N N . ARG F 1 142 ? 5.548 78.359 27.013 1.00 41.20 132 ARG F N 1
ATOM 15243 C CA . ARG F 1 142 ? 4.761 77.172 26.690 1.00 44.43 132 ARG F CA 1
ATOM 15244 C C . ARG F 1 142 ? 4.014 76.655 27.912 1.00 46.88 132 ARG F C 1
ATOM 15245 O O . ARG F 1 142 ? 2.982 75.989 27.772 1.00 36.72 132 ARG F O 1
ATOM 15266 N N . ILE F 1 143 ? 4.517 76.952 29.113 1.00 37.40 133 ILE F N 1
ATOM 15267 C CA . ILE F 1 143 ? 3.885 76.488 30.346 1.00 35.31 133 ILE F CA 1
ATOM 15268 C C . ILE F 1 143 ? 2.408 76.850 30.377 1.00 36.56 133 ILE F C 1
ATOM 15269 O O . ILE F 1 143 ? 1.610 76.180 31.044 1.00 32.74 133 ILE F O 1
ATOM 15285 N N . THR F 1 144 ? 2.020 77.911 29.665 1.00 39.34 134 THR F N 1
ATOM 15286 C CA . THR F 1 144 ? 0.633 78.364 29.696 1.00 40.75 134 THR F CA 1
ATOM 15287 C C . THR F 1 144 ? -0.328 77.279 29.231 1.00 40.33 134 THR F C 1
ATOM 15288 O O . THR F 1 144 ? -1.495 77.269 29.641 1.00 49.49 134 THR F O 1
ATOM 15299 N N . ARG F 1 145 ? 0.133 76.357 28.385 1.00 38.05 135 ARG F N 1
ATOM 15300 C CA . ARG F 1 145 ? -0.740 75.291 27.906 1.00 42.04 135 ARG F CA 1
ATOM 15301 C C . ARG F 1 145 ? -1.090 74.281 28.989 1.00 49.82 135 ARG F C 1
ATOM 15302 O O . ARG F 1 145 ? -1.842 73.342 28.704 1.00 50.34 135 ARG F O 1
ATOM 15323 N N . PHE F 1 146 ? -0.579 74.441 30.210 1.00 41.01 136 PHE F N 1
ATOM 15324 C CA . PHE F 1 146 ? -0.773 73.452 31.261 1.00 45.03 136 PHE F CA 1
ATOM 15325 C C . PHE F 1 146 ? -1.865 73.820 32.254 1.00 50.26 136 PHE F C 1
ATOM 15326 O O . PHE F 1 146 ? -2.063 73.086 33.227 1.00 55.28 136 PHE F O 1
ATOM 15343 N N . LYS F 1 147 ? -2.576 74.928 32.045 1.00 47.68 137 LYS F N 1
ATOM 15344 C CA . LYS F 1 147 ? -3.843 75.144 32.740 1.00 49.82 137 LYS F CA 1
ATOM 15345 C C . LYS F 1 147 ? -4.918 74.497 31.872 1.00 57.56 137 LYS F C 1
ATOM 15346 O O . LYS F 1 147 ? -5.652 75.148 31.126 1.00 69.36 137 LYS F O 1
ATOM 15365 N N . THR F 1 148 ? -4.993 73.174 31.983 1.00 58.68 138 THR F N 1
ATOM 15366 C CA . THR F 1 148 ? -5.693 72.355 31.003 1.00 64.23 138 THR F CA 1
ATOM 15367 C C . THR F 1 148 ? -7.187 72.658 31.012 1.00 65.20 138 THR F C 1
ATOM 15368 O O . THR F 1 148 ? -7.843 72.566 32.055 1.00 74.55 138 THR F O 1
ATOM 15379 N N . THR F 1 149 ? -7.721 73.024 29.844 1.00 68.70 139 THR F N 1
ATOM 15380 C CA . THR F 1 149 ? -9.159 73.218 29.693 1.00 81.75 139 THR F CA 1
ATOM 15381 C C . THR F 1 149 ? -9.898 71.893 29.570 1.00 79.43 139 THR F C 1
ATOM 15382 O O . THR F 1 149 ? -11.069 71.804 29.956 1.00 73.37 139 THR F O 1
ATOM 15393 N N . ALA F 1 150 ? -9.239 70.865 29.042 1.00 69.49 140 ALA F N 1
ATOM 15394 C CA . ALA F 1 150 ? -9.842 69.557 28.838 1.00 64.98 140 ALA F CA 1
ATOM 15395 C C . ALA F 1 150 ? -9.129 68.523 29.697 1.00 56.83 140 ALA F C 1
ATOM 15396 O O . ALA F 1 150 ? -7.913 68.599 29.898 1.00 51.44 140 ALA F O 1
ATOM 15403 N N . ASP F 1 151 ? -9.893 67.558 30.198 1.00 54.09 141 ASP F N 1
ATOM 15404 C CA . ASP F 1 151 ? -9.330 66.500 31.022 1.00 46.03 141 ASP F CA 1
ATOM 15405 C C . ASP F 1 151 ? -8.464 65.570 30.179 1.00 45.67 141 ASP F C 1
ATOM 15406 O O . ASP F 1 151 ? -8.731 65.334 28.997 1.00 50.91 141 ASP F O 1
ATOM 15415 N N . GLN F 1 152 ? -7.416 65.038 30.803 1.00 35.78 142 GLN F N 1
ATOM 15416 C CA . GLN F 1 152 ? -6.471 64.152 30.143 1.00 34.97 142 GLN F CA 1
ATOM 15417 C C . GLN F 1 152 ? -6.505 62.777 30.796 1.00 27.74 142 GLN F C 1
ATOM 15418 O O . GLN F 1 152 ? -6.725 62.650 32.004 1.00 26.21 142 GLN F O 1
ATOM 15432 N N . THR F 1 153 ? -6.284 61.745 29.981 1.00 30.32 143 THR F N 1
ATOM 15433 C CA . THR F 1 153 ? -6.213 60.380 30.488 1.00 29.41 143 THR F CA 1
ATOM 15434 C C . THR F 1 153 ? -4.836 60.034 31.040 1.00 24.48 143 THR F C 1
ATOM 15435 O O . THR F 1 153 ? -4.712 59.057 31.787 1.00 31.23 143 THR F O 1
ATOM 15446 N N . GLN F 1 154 ? -3.809 60.806 30.692 1.00 23.22 144 GLN F N 1
ATOM 15447 C CA . GLN F 1 154 ? -2.457 60.605 31.190 1.00 21.11 144 GLN F CA 1
ATOM 15448 C C . GLN F 1 154 ? -1.967 61.874 31.875 1.00 26.02 144 GLN F C 1
ATOM 15449 O O . GLN F 1 154 ? -2.416 62.981 31.566 1.00 20.31 144 GLN F O 1
ATOM 15463 N N . ASP F 1 155 ? -1.042 61.702 32.809 1.00 21.47 145 ASP F N 1
ATOM 15464 C CA . ASP F 1 155 ? -0.479 62.831 33.540 1.00 22.68 145 ASP F CA 1
ATOM 15465 C C . ASP F 1 155 ? 0.350 63.690 32.590 1.00 18.68 145 ASP F C 1
ATOM 15466 O O . ASP F 1 155 ? 1.362 63.210 32.065 1.00 18.96 145 ASP F O 1
ATOM 15475 N N . PRO F 1 156 ? -0.022 64.951 32.343 1.00 18.86 146 PRO F N 1
ATOM 15476 C CA . PRO F 1 156 ? 0.704 65.737 31.331 1.00 28.13 146 PRO F CA 1
ATOM 15477 C C . PRO F 1 156 ? 2.113 66.133 31.740 1.00 24.38 146 PRO F C 1
ATOM 15478 O O . PRO F 1 156 ? 2.911 66.480 30.862 1.00 20.56 146 PRO F O 1
ATOM 15489 N N . LEU F 1 157 ? 2.448 66.100 33.032 1.00 22.93 147 LEU F N 1
ATOM 15490 C CA . LEU F 1 157 ? 3.767 66.523 33.489 1.00 18.50 147 LEU F CA 1
ATOM 15491 C C . LEU F 1 157 ? 4.693 65.365 33.831 1.00 24.68 147 LEU F C 1
ATOM 15492 O O . LEU F 1 157 ? 5.914 65.560 33.857 1.00 22.30 147 LEU F O 1
ATOM 15508 N N . ALA F 1 158 ? 4.153 64.177 34.090 1.00 20.25 148 ALA F N 1
ATOM 15509 C CA . ALA F 1 158 ? 4.996 63.025 34.393 1.00 23.92 148 ALA F CA 1
ATOM 15510 C C . ALA F 1 158 ? 6.098 62.793 33.365 1.00 20.63 148 ALA F C 1
ATOM 15511 O O . ALA F 1 158 ? 7.206 62.401 33.769 1.00 16.92 148 ALA F O 1
ATOM 15518 N N . PRO F 1 159 ? 5.883 62.992 32.060 1.00 21.68 149 PRO F N 1
ATOM 15519 C CA . PRO F 1 159 ? 6.974 62.766 31.097 1.00 24.01 149 PRO F CA 1
ATOM 15520 C C . PRO F 1 159 ? 8.051 63.836 31.121 1.00 22.94 149 PRO F C 1
ATOM 15521 O O . PRO F 1 159 ? 9.126 63.614 30.550 1.00 25.85 149 PRO F O 1
ATOM 15532 N N . PHE F 1 160 ? 7.807 64.977 31.759 1.00 26.13 150 PHE F N 1
ATOM 15533 C CA . PHE F 1 160 ? 8.716 66.106 31.638 1.00 26.24 150 PHE F CA 1
ATOM 15534 C C . PHE F 1 160 ? 9.999 65.881 32.424 1.00 26.18 150 PHE F C 1
ATOM 15535 O O . PHE F 1 160 ? 10.030 65.172 33.433 1.00 25.04 150 PHE F O 1
ATOM 15552 N N . ASP F 1 161 ? 11.065 66.509 31.938 1.00 34.75 151 ASP F N 1
ATOM 15553 C CA . ASP F 1 161 ? 12.361 66.434 32.591 1.00 34.23 151 ASP F CA 1
ATOM 15554 C C . ASP F 1 161 ? 12.282 67.017 33.995 1.00 33.89 151 ASP F C 1
ATOM 15555 O O . ASP F 1 161 ? 11.774 68.125 34.194 1.00 30.24 151 ASP F O 1
ATOM 15564 N N . GLY F 1 162 ? 12.787 66.265 34.970 1.00 23.48 152 GLY F N 1
ATOM 15565 C CA . GLY F 1 162 ? 12.782 66.707 36.349 1.00 24.99 152 GLY F CA 1
ATOM 15566 C C . GLY F 1 162 ? 11.443 66.629 37.045 1.00 19.06 152 GLY F C 1
ATOM 15567 O O . GLY F 1 162 ? 11.305 67.175 38.145 1.00 21.53 152 GLY F O 1
ATOM 15571 N N . ALA F 1 163 ? 10.452 65.971 36.447 1.00 23.75 153 ALA F N 1
ATOM 15572 C CA . ALA F 1 163 ? 9.151 65.850 37.089 1.00 19.10 153 ALA F CA 1
ATOM 15573 C C . ALA F 1 163 ? 9.293 65.172 38.446 1.00 19.71 153 ALA F C 1
ATOM 15574 O O . ALA F 1 163 ? 10.016 64.182 38.592 1.00 21.41 153 ALA F O 1
ATOM 15581 N N . LYS F 1 164 ? 8.599 65.716 39.443 1.00 14.49 154 LYS F N 1
ATOM 15582 C CA . LYS F 1 164 ? 8.642 65.213 40.809 1.00 19.79 154 LYS F CA 1
ATOM 15583 C C . LYS F 1 164 ? 7.232 64.866 41.260 1.00 22.37 154 LYS F C 1
ATOM 15584 O O . LYS F 1 164 ? 6.317 65.686 41.135 1.00 18.53 154 LYS F O 1
ATOM 15603 N N . LYS F 1 165 ? 7.067 63.658 41.788 1.00 15.37 155 LYS F N 1
ATOM 15604 C CA . LYS F 1 165 ? 5.773 63.215 42.285 1.00 23.90 155 LYS F CA 1
ATOM 15605 C C . LYS F 1 165 ? 5.364 64.017 43.517 1.00 20.82 155 LYS F C 1
ATOM 15606 O O . LYS F 1 165 ? 6.205 64.399 44.336 1.00 20.87 155 LYS F O 1
ATOM 15625 N N . TRP F 1 166 ? 4.063 64.281 43.643 1.00 15.98 156 TRP F N 1
ATOM 15626 C CA . TRP F 1 166 ? 3.509 64.856 44.862 1.00 12.50 156 TRP F CA 1
ATOM 15627 C C . TRP F 1 166 ? 2.143 64.240 45.131 1.00 19.71 156 TRP F C 1
ATOM 15628 O O . TRP F 1 166 ? 1.403 63.899 44.204 1.00 16.10 156 TRP F O 1
ATOM 15649 N N . PHE F 1 167 ? 1.820 64.095 46.414 1.00 16.52 157 PHE F N 1
ATOM 15650 C CA . PHE F 1 167 ? 0.579 63.457 46.832 1.00 16.55 157 PHE F CA 1
ATOM 15651 C C . PHE F 1 167 ? -0.493 64.509 47.085 1.00 13.29 157 PHE F C 1
ATOM 15652 O O . PHE F 1 167 ? -0.275 65.465 47.838 1.00 16.99 157 PHE F O 1
ATOM 15669 N N . VAL F 1 168 ? -1.657 64.313 46.458 1.00 15.75 158 VAL F N 1
ATOM 15670 C CA . VAL F 1 168 ? -2.705 65.332 46.446 1.00 12.64 158 VAL F CA 1
ATOM 15671 C C . VAL F 1 168 ? -3.093 65.737 47.863 1.00 17.69 158 VAL F C 1
ATOM 15672 O O . VAL F 1 168 ? -3.283 66.925 48.152 1.00 15.02 158 VAL F O 1
ATOM 15685 N N . SER F 1 169 ? -3.230 64.767 48.765 1.00 13.89 159 SER F N 1
ATOM 15686 C CA . SER F 1 169 ? -3.724 65.074 50.102 1.00 15.29 159 SER F CA 1
ATOM 15687 C C . SER F 1 169 ? -2.661 65.686 51.005 1.00 15.90 159 SER F C 1
ATOM 15688 O O . SER F 1 169 ? -2.990 66.108 52.119 1.00 18.65 159 SER F O 1
ATOM 15696 N N . ARG F 1 170 ? -1.405 65.748 50.559 1.00 15.57 160 ARG F N 1
ATOM 15697 C CA . ARG F 1 170 ? -0.329 66.324 51.351 1.00 17.22 160 ARG F CA 1
ATOM 15698 C C . ARG F 1 170 ? 0.190 67.648 50.811 1.00 17.57 160 ARG F C 1
ATOM 15699 O O . ARG F 1 170 ? 0.821 68.395 51.565 1.00 17.67 160 ARG F O 1
ATOM 15720 N N . GLY F 1 171 ? -0.059 67.960 49.544 1.00 18.30 161 GLY F N 1
ATOM 15721 C CA . GLY F 1 171 ? 0.516 69.150 48.952 1.00 18.00 161 GLY F CA 1
ATOM 15722 C C . GLY F 1 171 ? 1.978 68.936 48.604 1.00 15.54 161 GLY F C 1
ATOM 15723 O O . GLY F 1 171 ? 2.477 67.806 48.562 1.00 16.95 161 GLY F O 1
ATOM 15727 N N . PHE F 1 172 ? 2.680 70.043 48.361 1.00 14.37 162 PHE F N 1
ATOM 15728 C CA . PHE F 1 172 ? 4.084 69.940 47.988 1.00 11.55 162 PHE F CA 1
ATOM 15729 C C . PHE F 1 172 ? 4.822 71.224 48.335 1.00 19.89 162 PHE F C 1
ATOM 15730 O O . PHE F 1 172 ? 4.220 72.279 48.557 1.00 14.31 162 PHE F O 1
ATOM 15747 N N . LYS F 1 173 ? 6.146 71.099 48.388 1.00 16.44 163 LYS F N 1
ATOM 15748 C CA . LYS F 1 173 ? 7.072 72.222 48.447 1.00 16.26 163 LYS F CA 1
ATOM 15749 C C . LYS F 1 173 ? 8.121 71.991 47.373 1.00 19.70 163 LYS F C 1
ATOM 15750 O O . LYS F 1 173 ? 8.640 70.878 47.246 1.00 17.46 163 LYS F O 1
ATOM 15769 N N . ARG F 1 174 ? 8.435 73.028 46.599 1.00 12.98 164 ARG F N 1
ATOM 15770 C CA . ARG F 1 174 ? 9.436 72.877 45.554 1.00 18.13 164 ARG F CA 1
ATOM 15771 C C . ARG F 1 174 ? 10.203 74.175 45.355 1.00 19.44 164 ARG F C 1
ATOM 15772 O O . ARG F 1 174 ? 9.619 75.263 45.345 1.00 13.80 164 ARG F O 1
ATOM 15793 N N . LEU F 1 175 ? 11.516 74.038 45.197 1.00 14.72 165 LEU F N 1
ATOM 15794 C CA . LEU F 1 175 ? 12.399 75.131 44.826 1.00 16.81 165 LEU F CA 1
ATOM 15795 C C . LEU F 1 175 ? 12.616 75.114 43.320 1.00 20.23 165 LEU F C 1
ATOM 15796 O O . LEU F 1 175 ? 12.608 74.055 42.688 1.00 19.02 165 LEU F O 1
ATOM 15812 N N . LEU F 1 176 ? 12.815 76.296 42.745 1.00 16.21 166 LEU F N 1
ATOM 15813 C CA . LEU F 1 176 ? 13.069 76.378 41.316 1.00 16.70 166 LEU F CA 1
ATOM 15814 C C . LEU F 1 176 ? 13.846 77.648 41.015 1.00 14.70 166 LEU F C 1
ATOM 15815 O O . LEU F 1 176 ? 13.919 78.570 41.832 1.00 19.79 166 LEU F O 1
ATOM 15831 N N . ARG F 1 177 ? 14.427 77.675 39.818 1.00 21.69 167 ARG F N 1
ATOM 15832 C CA . ARG F 1 177 ? 15.126 78.840 39.288 1.00 19.85 167 ARG F CA 1
ATOM 15833 C C . ARG F 1 177 ? 14.303 79.377 38.125 1.00 23.84 167 ARG F C 1
ATOM 15834 O O . ARG F 1 177 ? 14.517 78.981 36.970 1.00 27.91 167 ARG F O 1
ATOM 15855 N N . PRO F 1 178 ? 13.337 80.258 38.371 1.00 17.75 168 PRO F N 1
ATOM 15856 C CA . PRO F 1 178 ? 12.500 80.748 37.274 1.00 22.61 168 PRO F CA 1
ATOM 15857 C C . PRO F 1 178 ? 13.278 81.701 36.384 1.00 22.84 168 PRO F C 1
ATOM 15858 O O . PRO F 1 178 ? 14.156 82.435 36.841 1.00 22.31 168 PRO F O 1
ATOM 15869 N N . LYS F 1 179 ? 12.951 81.678 35.092 1.00 19.47 169 LYS F N 1
ATOM 15870 C CA . LYS F 1 179 ? 13.725 82.441 34.130 1.00 23.78 169 LYS F CA 1
ATOM 15871 C C . LYS F 1 179 ? 12.858 83.479 33.427 1.00 21.41 169 LYS F C 1
ATOM 15872 O O . LYS F 1 179 ? 11.686 83.216 33.139 1.00 20.25 169 LYS F O 1
ATOM 15891 N N . PRO F 1 180 ? 13.408 84.669 33.130 1.00 25.97 170 PRO F N 1
ATOM 15892 C CA . PRO F 1 180 ? 12.660 85.760 32.494 1.00 25.04 170 PRO F CA 1
ATOM 15893 C C . PRO F 1 180 ? 12.253 85.453 31.055 1.00 24.79 170 PRO F C 1
ATOM 15894 O O . PRO F 1 180 ? 13.081 84.939 30.304 1.00 27.63 170 PRO F O 1
ATOM 15905 N N . ASN F 1 199 ? 22.277 89.573 27.356 1.00 56.51 189 ASN F N 1
ATOM 15906 C CA . ASN F 1 199 ? 22.901 88.968 28.527 1.00 68.47 189 ASN F CA 1
ATOM 15907 C C . ASN F 1 199 ? 21.848 88.557 29.551 1.00 60.54 189 ASN F C 1
ATOM 15908 O O . ASN F 1 199 ? 22.084 87.679 30.381 1.00 56.46 189 ASN F O 1
ATOM 15918 N N . SER F 1 200 ? 20.680 89.201 29.486 1.00 62.15 190 SER F N 1
ATOM 15919 C CA . SER F 1 200 ? 19.610 88.889 30.427 1.00 52.42 190 SER F CA 1
ATOM 15920 C C . SER F 1 200 ? 19.144 87.446 30.272 1.00 57.75 190 SER F C 1
ATOM 15921 O O . SER F 1 200 ? 18.907 86.751 31.268 1.00 48.97 190 SER F O 1
ATOM 15929 N N . ALA F 1 201 ? 19.005 86.978 29.030 1.00 62.99 191 ALA F N 1
ATOM 15930 C CA . ALA F 1 201 ? 18.569 85.607 28.792 1.00 55.76 191 ALA F CA 1
ATOM 15931 C C . ALA F 1 201 ? 19.550 84.585 29.350 1.00 51.38 191 ALA F C 1
ATOM 15932 O O . ALA F 1 201 ? 19.161 83.435 29.586 1.00 45.34 191 ALA F O 1
ATOM 15939 N N . ARG F 1 202 ? 20.807 84.973 29.570 1.00 55.91 192 ARG F N 1
ATOM 15940 C CA . ARG F 1 202 ? 21.828 84.043 30.038 1.00 50.12 192 ARG F CA 1
ATOM 15941 C C . ARG F 1 202 ? 21.955 84.055 31.558 1.00 41.43 192 ARG F C 1
ATOM 15942 O O . ARG F 1 202 ? 21.983 82.994 32.188 1.00 38.05 192 ARG F O 1
ATOM 15963 N N . THR F 1 203 ? 22.024 85.245 32.158 1.00 41.72 193 THR F N 1
ATOM 15964 C CA . THR F 1 203 ? 22.332 85.382 33.576 1.00 39.04 193 THR F CA 1
ATOM 15965 C C . THR F 1 203 ? 21.114 85.661 34.444 1.00 33.36 193 THR F C 1
ATOM 15966 O O . THR F 1 203 ? 21.161 85.392 35.650 1.00 31.31 193 THR F O 1
ATOM 15977 N N . GLY F 1 204 ? 20.035 86.194 33.874 1.00 35.00 194 GLY F N 1
ATOM 15978 C CA . GLY F 1 204 ? 18.864 86.555 34.640 1.00 39.44 194 GLY F CA 1
ATOM 15979 C C . GLY F 1 204 ? 18.858 87.974 35.168 1.00 30.78 194 GLY F C 1
ATOM 15980 O O . GLY F 1 204 ? 17.819 88.426 35.668 1.00 24.15 194 GLY F O 1
ATOM 15984 N N . TRP F 1 205 ? 19.975 88.691 35.078 1.00 24.07 195 TRP F N 1
ATOM 15985 C CA . TRP F 1 205 ? 20.025 90.064 35.562 1.00 25.72 195 TRP F CA 1
ATOM 15986 C C . TRP F 1 205 ? 19.159 90.963 34.688 1.00 30.57 195 TRP F C 1
ATOM 15987 O O . TRP F 1 205 ? 19.263 90.941 33.459 1.00 31.72 195 TRP F O 1
ATOM 16008 N N . ILE F 1 206 ? 18.300 91.750 35.329 1.00 21.86 196 ILE F N 1
ATOM 16009 C CA . ILE F 1 206 ? 17.350 92.612 34.629 1.00 25.40 196 ILE F CA 1
ATOM 16010 C C . ILE F 1 206 ? 17.502 94.035 35.152 1.00 23.97 196 ILE F C 1
ATOM 16011 O O . ILE F 1 206 ? 17.608 94.228 36.371 1.00 22.17 196 ILE F O 1
ATOM 16027 N N . PRO F 1 207 ? 17.511 95.055 34.293 1.00 24.06 197 PRO F N 1
ATOM 16028 C CA . PRO F 1 207 ? 17.565 96.433 34.798 1.00 24.69 197 PRO F CA 1
ATOM 16029 C C . PRO F 1 207 ? 16.308 96.797 35.574 1.00 24.99 197 PRO F C 1
ATOM 16030 O O . PRO F 1 207 ? 15.201 96.371 35.236 1.00 28.57 197 PRO F O 1
ATOM 16041 N N . LEU F 1 208 ? 16.488 97.596 36.620 1.00 34.73 198 LEU F N 1
ATOM 16042 C CA . LEU F 1 208 ? 15.355 98.101 37.389 1.00 43.61 198 LEU F CA 1
ATOM 16043 C C . LEU F 1 208 ? 14.673 99.247 36.647 1.00 36.17 198 LEU F C 1
ATOM 16044 O O . LEU F 1 208 ? 15.308 99.962 35.872 1.00 49.09 198 LEU F O 1
ATOM 16060 N N . ALA F 1 215 ? 8.420 96.423 31.444 1.00 30.24 205 ALA F N 1
ATOM 16061 C CA . ALA F 1 215 ? 9.681 95.761 31.759 1.00 34.08 205 ALA F CA 1
ATOM 16062 C C . ALA F 1 215 ? 10.053 96.008 33.223 1.00 25.87 205 ALA F C 1
ATOM 16063 O O . ALA F 1 215 ? 9.175 96.142 34.076 1.00 25.71 205 ALA F O 1
ATOM 16069 N N . GLY F 1 216 ? 11.345 96.062 33.514 1.00 24.31 206 GLY F N 1
ATOM 16070 C CA . GLY F 1 216 ? 11.781 96.308 34.879 1.00 27.97 206 GLY F CA 1
ATOM 16071 C C . GLY F 1 216 ? 11.261 95.229 35.810 1.00 26.25 206 GLY F C 1
ATOM 16072 O O . GLY F 1 216 ? 11.502 94.032 35.611 1.00 22.61 206 GLY F O 1
ATOM 16076 N N . THR F 1 217 ? 10.531 95.648 36.840 1.00 23.30 207 THR F N 1
ATOM 16077 C CA . THR F 1 217 ? 10.009 94.732 37.846 1.00 23.13 207 THR F CA 1
ATOM 16078 C C . THR F 1 217 ? 8.754 93.998 37.393 1.00 27.06 207 THR F C 1
ATOM 16079 O O . THR F 1 217 ? 8.186 93.237 38.185 1.00 24.61 207 THR F O 1
ATOM 16090 N N . LYS F 1 218 ? 8.309 94.202 36.153 1.00 22.12 208 LYS F N 1
ATOM 16091 C CA . LYS F 1 218 ? 7.144 93.507 35.624 1.00 25.82 208 LYS F CA 1
ATOM 16092 C C . LYS F 1 218 ? 7.504 92.293 34.778 1.00 21.73 208 LYS F C 1
ATOM 16093 O O . LYS F 1 218 ? 6.599 91.561 34.361 1.00 23.26 208 LYS F O 1
ATOM 16112 N N . VAL F 1 219 ? 8.790 92.059 34.516 1.00 18.98 209 VAL F N 1
ATOM 16113 C CA . VAL F 1 219 ? 9.191 90.929 33.686 1.00 17.66 209 VAL F CA 1
ATOM 16114 C C . VAL F 1 219 ? 8.723 89.642 34.347 1.00 22.54 209 VAL F C 1
ATOM 16115 O O . VAL F 1 219 ? 9.054 89.363 35.506 1.00 19.81 209 VAL F O 1
ATOM 16128 N N . ARG F 1 220 ? 7.951 88.850 33.611 1.00 20.33 210 ARG F N 1
ATOM 16129 C CA . ARG F 1 220 ? 7.433 87.598 34.136 1.00 24.03 210 ARG F CA 1
ATOM 16130 C C . ARG F 1 220 ? 8.477 86.499 33.996 1.00 28.21 210 ARG F C 1
ATOM 16131 O O . ARG F 1 220 ? 9.142 86.381 32.962 1.00 26.59 210 ARG F O 1
ATOM 16152 N N . HIS F 1 221 ? 8.621 85.697 35.047 1.00 21.64 211 HIS F N 1
ATOM 16153 C CA . HIS F 1 221 ? 9.585 84.606 35.079 1.00 20.20 211 HIS F CA 1
ATOM 16154 C C . HIS F 1 221 ? 8.854 83.272 35.137 1.00 20.66 211 HIS F C 1
ATOM 16155 O O . HIS F 1 221 ? 7.851 83.133 35.844 1.00 21.49 211 HIS F O 1
ATOM 16169 N N . TYR F 1 222 ? 9.369 82.293 34.401 1.00 20.66 212 TYR F N 1
ATOM 16170 C CA . TYR F 1 222 ? 8.764 80.966 34.347 1.00 21.49 212 TYR F CA 1
ATOM 16171 C C . TYR F 1 222 ? 9.739 79.934 34.912 1.00 21.05 212 TYR F C 1
ATOM 16172 O O . TYR F 1 222 ? 10.927 79.992 34.602 1.00 21.64 212 TYR F O 1
ATOM 16190 N N . GLY F 1 223 ? 9.273 78.979 35.718 1.00 19.00 213 GLY F N 1
ATOM 16191 C CA . GLY F 1 223 ? 7.873 78.785 36.048 1.00 21.48 213 GLY F CA 1
ATOM 16192 C C . GLY F 1 223 ? 7.693 77.370 36.566 1.00 17.96 213 GLY F C 1
ATOM 16193 O O . GLY F 1 223 ? 8.528 76.507 36.297 1.00 17.79 213 GLY F O 1
ATOM 16197 N N . ILE F 1 224 ? 6.616 77.119 37.308 1.00 16.69 214 ILE F N 1
ATOM 16198 C CA . ILE F 1 224 ? 6.357 75.798 37.869 1.00 13.95 214 ILE F CA 1
ATOM 16199 C C . ILE F 1 224 ? 4.926 75.393 37.544 1.00 17.02 214 ILE F C 1
ATOM 16200 O O . ILE F 1 224 ? 3.979 76.136 37.831 1.00 16.13 214 ILE F O 1
ATOM 16216 N N . ALA F 1 225 ? 4.776 74.216 36.947 1.00 14.28 215 ALA F N 1
ATOM 16217 C CA . ALA F 1 225 ? 3.482 73.621 36.667 1.00 16.11 215 ALA F CA 1
ATOM 16218 C C . ALA F 1 225 ? 3.287 72.404 37.558 1.00 17.02 215 ALA F C 1
ATOM 16219 O O . ALA F 1 225 ? 4.249 71.722 37.923 1.00 15.59 215 ALA F O 1
ATOM 16226 N N . PHE F 1 226 ? 2.034 72.139 37.921 1.00 13.53 216 PHE F N 1
ATOM 16227 C CA . PHE F 1 226 ? 1.720 70.987 38.752 1.00 17.57 216 PHE F CA 1
ATOM 16228 C C . PHE F 1 226 ? 0.433 70.342 38.263 1.00 20.16 216 PHE F C 1
ATOM 16229 O O . PHE F 1 226 ? -0.548 71.034 37.978 1.00 17.25 216 PHE F O 1
ATOM 16246 N N . SER F 1 227 ? 0.456 69.019 38.159 1.00 17.58 217 SER F N 1
ATOM 16247 C CA . SER F 1 227 ? -0.671 68.226 37.696 1.00 17.79 217 SER F CA 1
ATOM 16248 C C . SER F 1 227 ? -1.263 67.446 38.861 1.00 21.99 217 SER F C 1
ATOM 16249 O O . SER F 1 227 ? -0.674 67.344 39.940 1.00 14.97 217 SER F O 1
ATOM 16257 N N . PHE F 1 228 ? -2.448 66.878 38.630 1.00 18.58 218 PHE F N 1
ATOM 16258 C CA . PHE F 1 228 ? -3.114 66.135 39.687 1.00 18.90 218 PHE F CA 1
ATOM 16259 C C . PHE F 1 228 ? -4.187 65.241 39.092 1.00 21.13 218 PHE F C 1
ATOM 16260 O O . PHE F 1 228 ? -4.868 65.663 38.147 1.00 17.75 218 PHE F O 1
ATOM 16277 N N . PRO F 1 229 ? -4.364 64.021 39.596 1.00 18.56 219 PRO F N 1
ATOM 16278 C CA . PRO F 1 229 ? -5.574 63.269 39.258 1.00 19.14 219 PRO F CA 1
ATOM 16279 C C . PRO F 1 229 ? -6.775 63.892 39.950 1.00 15.43 219 PRO F C 1
ATOM 16280 O O . PRO F 1 229 ? -6.705 64.279 41.119 1.00 15.44 219 PRO F O 1
ATOM 16291 N N . GLN F 1 230 ? -7.873 64.002 39.221 1.00 16.94 220 GLN F N 1
ATOM 16292 C CA . GLN F 1 230 ? -9.039 64.690 39.758 1.00 19.82 220 GLN F CA 1
ATOM 16293 C C . GLN F 1 230 ? -9.603 63.897 40.934 1.00 18.16 220 GLN F C 1
ATOM 16294 O O . GLN F 1 230 ? -9.858 62.695 40.798 1.00 15.88 220 GLN F O 1
ATOM 16308 N N . PRO F 1 231 ? -9.806 64.516 42.095 1.00 19.11 221 PRO F N 1
ATOM 16309 C CA . PRO F 1 231 ? -10.257 63.763 43.270 1.00 20.06 221 PRO F CA 1
ATOM 16310 C C . PRO F 1 231 ? -11.774 63.620 43.315 1.00 25.65 221 PRO F C 1
ATOM 16311 O O . PRO F 1 231 ? -12.518 64.284 42.592 1.00 20.94 221 PRO F O 1
ATOM 16322 N N . GLU F 1 232 ? -12.225 62.726 44.200 1.00 25.67 222 GLU F N 1
ATOM 16323 C CA . GLU F 1 232 ? -13.655 62.509 44.384 1.00 26.95 222 GLU F CA 1
ATOM 16324 C C . GLU F 1 232 ? -14.326 63.665 45.113 1.00 30.21 222 GLU F C 1
ATOM 16325 O O . GLU F 1 232 ? -15.538 63.849 44.967 1.00 28.92 222 GLU F O 1
ATOM 16337 N N . GLN F 1 233 ? -13.573 64.438 45.893 1.00 22.67 223 GLN F N 1
ATOM 16338 C CA . GLN F 1 233 ? -14.111 65.579 46.618 1.00 27.55 223 GLN F CA 1
ATOM 16339 C C . GLN F 1 233 ? -13.192 66.779 46.438 1.00 25.59 223 GLN F C 1
ATOM 16340 O O . GLN F 1 233 ? -11.994 66.632 46.180 1.00 22.91 223 GLN F O 1
ATOM 16354 N N . THR F 1 234 ? -13.769 67.969 46.575 1.00 22.00 224 THR F N 1
ATOM 16355 C CA . THR F 1 234 ? -13.005 69.199 46.421 1.00 28.41 224 THR F CA 1
ATOM 16356 C C . THR F 1 234 ? -12.009 69.351 47.564 1.00 23.67 224 THR F C 1
ATOM 16357 O O . THR F 1 234 ? -12.322 69.072 48.724 1.00 22.67 224 THR F O 1
ATOM 16368 N N . ILE F 1 235 ? -10.803 69.803 47.229 1.00 17.79 225 ILE F N 1
ATOM 16369 C CA . ILE F 1 235 ? -9.746 70.026 48.209 1.00 16.34 225 ILE F CA 1
ATOM 16370 C C . ILE F 1 235 ? -9.262 71.461 48.072 1.00 18.84 225 ILE F C 1
ATOM 16371 O O . ILE F 1 235 ? -8.960 71.917 46.964 1.00 16.02 225 ILE F O 1
ATOM 16387 N N . THR F 1 236 ? -9.186 72.166 49.198 1.00 17.14 226 THR F N 1
ATOM 16388 C CA . THR F 1 236 ? -8.710 73.541 49.248 1.00 17.75 226 THR F CA 1
ATOM 16389 C C . THR F 1 236 ? -7.302 73.570 49.831 1.00 19.05 226 THR F C 1
ATOM 16390 O O . THR F 1 236 ? -6.971 72.774 50.716 1.00 15.43 226 THR F O 1
ATOM 16401 N N . TYR F 1 237 ? -6.477 74.489 49.331 1.00 14.46 227 TYR F N 1
ATOM 16402 C CA . TYR F 1 237 ? -5.088 74.602 49.747 1.00 16.58 227 TYR F CA 1
ATOM 16403 C C . TYR F 1 237 ? -4.752 76.047 50.086 1.00 19.78 227 TYR F C 1
ATOM 16404 O O . TYR F 1 237 ? -5.362 76.985 49.567 1.00 16.70 227 TYR F O 1
ATOM 16422 N N . VAL F 1 238 ? -3.762 76.209 50.960 1.00 13.82 228 VAL F N 1
ATOM 16423 C CA . VAL F 1 238 ? -3.065 77.475 51.145 1.00 15.90 228 VAL F CA 1
ATOM 16424 C C . VAL F 1 238 ? -1.750 77.388 50.386 1.00 15.90 228 VAL F C 1
ATOM 16425 O O . VAL F 1 238 ? -0.988 76.427 50.558 1.00 16.18 228 VAL F O 1
ATOM 16438 N N . THR F 1 239 ? -1.483 78.379 49.544 1.00 15.01 229 THR F N 1
ATOM 16439 C CA . THR F 1 239 ? -0.249 78.446 48.776 1.00 15.04 229 THR F CA 1
ATOM 16440 C C . THR F 1 239 ? 0.574 79.634 49.248 1.00 15.94 229 THR F C 1
ATOM 16441 O O . THR F 1 239 ? 0.048 80.744 49.384 1.00 13.96 229 THR F O 1
ATOM 16452 N N . LYS F 1 240 ? 1.857 79.397 49.508 1.00 11.02 230 LYS F N 1
ATOM 16453 C CA . LYS F 1 240 ? 2.810 80.464 49.768 1.00 11.18 230 LYS F CA 1
ATOM 16454 C C . LYS F 1 240 ? 3.895 80.431 48.705 1.00 17.22 230 LYS F C 1
ATOM 16455 O O . LYS F 1 240 ? 4.508 79.385 48.467 1.00 15.23 230 LYS F O 1
ATOM 16474 N N . LEU F 1 241 ? 4.126 81.575 48.072 1.00 16.52 231 LEU F N 1
ATOM 16475 C CA . LEU F 1 241 ? 5.231 81.757 47.146 1.00 13.24 231 LEU F CA 1
ATOM 16476 C C . LEU F 1 241 ? 6.303 82.598 47.822 1.00 12.39 231 LEU F C 1
ATOM 16477 O O . LEU F 1 241 ? 5.989 83.536 48.560 1.00 15.30 231 LEU F O 1
ATOM 16493 N N . THR F 1 242 ? 7.565 82.253 47.582 1.00 14.40 232 THR F N 1
ATOM 16494 C CA . THR F 1 242 ? 8.690 83.007 48.118 1.00 11.96 232 THR F CA 1
ATOM 16495 C C . THR F 1 242 ? 9.661 83.319 46.992 1.00 13.88 232 THR F C 1
ATOM 16496 O O . THR F 1 242 ? 9.987 82.440 46.188 1.00 15.06 232 THR F O 1
ATOM 16507 N N . LEU F 1 243 ? 10.113 84.569 46.934 1.00 13.75 233 LEU F N 1
ATOM 16508 C CA . LEU F 1 243 ? 11.134 84.997 45.988 1.00 16.04 233 LEU F CA 1
ATOM 16509 C C . LEU F 1 243 ? 12.409 85.343 46.740 1.00 12.40 233 LEU F C 1
ATOM 16510 O O . LEU F 1 243 ? 12.365 86.034 47.763 1.00 15.57 233 LEU F O 1
ATOM 16526 N N . TYR F 1 244 ? 13.535 84.863 46.230 1.00 12.41 234 TYR F N 1
ATOM 16527 C CA . TYR F 1 244 ? 14.856 85.230 46.725 1.00 13.72 234 TYR F CA 1
ATOM 16528 C C . TYR F 1 244 ? 15.513 86.050 45.622 1.00 16.42 234 TYR F C 1
ATOM 16529 O O . TYR F 1 244 ? 15.992 85.502 44.625 1.00 16.42 234 TYR F O 1
ATOM 16547 N N . VAL F 1 245 ? 15.512 87.368 45.797 1.00 15.28 235 VAL F N 1
ATOM 16548 C CA . VAL F 1 245 ? 15.893 88.308 44.752 1.00 16.71 235 VAL F CA 1
ATOM 16549 C C . VAL F 1 245 ? 17.256 88.892 45.087 1.00 14.58 235 VAL F C 1
ATOM 16550 O O . VAL F 1 245 ? 17.515 89.281 46.232 1.00 20.33 235 VAL F O 1
ATOM 16563 N N . GLN F 1 246 ? 18.123 88.953 44.083 1.00 15.22 236 GLN F N 1
ATOM 16564 C CA . GLN F 1 246 ? 19.444 89.546 44.216 1.00 16.24 236 GLN F CA 1
ATOM 16565 C C . GLN F 1 246 ? 19.463 90.910 43.542 1.00 15.92 236 GLN F C 1
ATOM 16566 O O . GLN F 1 246 ? 18.835 91.106 42.498 1.00 17.49 236 GLN F O 1
ATOM 16580 N N . PHE F 1 247 ? 20.182 91.850 44.150 1.00 16.29 237 PHE F N 1
ATOM 16581 C CA . PHE F 1 247 ? 20.335 93.198 43.621 1.00 20.76 237 PHE F CA 1
ATOM 16582 C C . PHE F 1 247 ? 21.815 93.548 43.575 1.00 24.69 237 PHE F C 1
ATOM 16583 O O . PHE F 1 247 ? 22.583 93.140 44.452 1.00 19.54 237 PHE F O 1
ATOM 16600 N N . ARG F 1 248 ? 22.214 94.301 42.550 1.00 24.71 238 ARG F N 1
ATOM 16601 C CA . ARG F 1 248 ? 23.590 94.759 42.428 1.00 28.17 238 ARG F CA 1
ATOM 16602 C C . ARG F 1 248 ? 23.607 96.209 41.964 1.00 32.91 238 ARG F C 1
ATOM 16603 O O . ARG F 1 248 ? 22.707 96.665 41.254 1.00 19.69 238 ARG F O 1
ATOM 16624 N N . GLN F 1 249 ? 24.644 96.929 42.381 1.00 37.17 239 GLN F N 1
ATOM 16625 C CA . GLN F 1 249 ? 24.789 98.338 42.037 1.00 48.41 239 GLN F CA 1
ATOM 16626 C C . GLN F 1 249 ? 25.406 98.494 40.651 1.00 43.13 239 GLN F C 1
ATOM 16627 O O . GLN F 1 249 ? 26.416 97.864 40.338 1.00 45.14 239 GLN F O 1
ATOM 16641 N N . ARG G 1 56 ? 11.164 77.775 95.014 1.00 37.87 46 ARG G N 1
ATOM 16642 C CA . ARG G 1 56 ? 12.020 78.321 93.921 1.00 43.10 46 ARG G CA 1
ATOM 16643 C C . ARG G 1 56 ? 13.421 77.726 93.985 1.00 31.63 46 ARG G C 1
ATOM 16644 O O . ARG G 1 56 ? 14.100 77.827 95.007 1.00 33.75 46 ARG G O 1
ATOM 16650 N N . ILE G 1 57 ? 13.853 77.112 92.887 1.00 27.86 47 ILE G N 1
ATOM 16651 C CA . ILE G 1 57 ? 15.161 76.474 92.800 1.00 29.58 47 ILE G CA 1
ATOM 16652 C C . ILE G 1 57 ? 15.997 77.240 91.784 1.00 25.89 47 ILE G C 1
ATOM 16653 O O . ILE G 1 57 ? 15.624 77.345 90.609 1.00 21.52 47 ILE G O 1
ATOM 16669 N N . TYR G 1 58 ? 17.122 77.777 92.242 1.00 19.14 48 TYR G N 1
ATOM 16670 C CA . TYR G 1 58 ? 18.090 78.448 91.388 1.00 17.68 48 TYR G CA 1
ATOM 16671 C C . TYR G 1 58 ? 19.250 77.499 91.116 1.00 22.71 48 TYR G C 1
ATOM 16672 O O . TYR G 1 58 ? 19.663 76.742 91.999 1.00 21.99 48 TYR G O 1
ATOM 16690 N N . THR G 1 59 ? 19.774 77.540 89.893 1.00 15.49 49 THR G N 1
ATOM 16691 C CA . THR G 1 59 ? 20.819 76.619 89.468 1.00 21.33 49 THR G CA 1
ATOM 16692 C C . THR G 1 59 ? 22.084 77.385 89.109 1.00 17.35 49 THR G C 1
ATOM 16693 O O . THR G 1 59 ? 22.029 78.436 88.462 1.00 18.33 49 THR G O 1
ATOM 16704 N N . LEU G 1 60 ? 23.222 76.841 89.535 1.00 18.27 50 LEU G N 1
ATOM 16705 C CA . LEU G 1 60 ? 24.530 77.422 89.276 1.00 17.68 50 LEU G CA 1
ATOM 16706 C C . LEU G 1 60 ? 25.422 76.357 88.658 1.00 19.21 50 LEU G C 1
ATOM 16707 O O . LEU G 1 60 ? 25.523 75.246 89.188 1.00 19.65 50 LEU G O 1
ATOM 16723 N N . ARG G 1 61 ? 26.063 76.694 87.544 1.00 19.89 51 ARG G N 1
ATOM 16724 C CA . ARG G 1 61 ? 27.006 75.799 86.887 1.00 20.54 51 ARG G CA 1
ATOM 16725 C C . ARG G 1 61 ? 28.428 76.234 87.212 1.00 20.53 51 ARG G C 1
ATOM 16726 O O . ARG G 1 61 ? 28.793 77.394 86.993 1.00 14.62 51 ARG G O 1
ATOM 16747 N N . LEU G 1 62 ? 29.223 75.304 87.735 1.00 15.90 52 LEU G N 1
ATOM 16748 C CA . LEU G 1 62 ? 30.621 75.544 88.060 1.00 14.38 52 LEU G CA 1
ATOM 16749 C C . LEU G 1 62 ? 31.490 74.510 87.357 1.00 16.54 52 LEU G C 1
ATOM 16750 O O . LEU G 1 62 ? 31.047 73.393 87.077 1.00 14.33 52 LEU G O 1
ATOM 16766 N N . THR G 1 63 ? 32.737 74.886 87.077 1.00 13.47 53 THR G N 1
ATOM 16767 C CA . THR G 1 63 ? 33.634 74.005 86.345 1.00 17.60 53 THR G CA 1
ATOM 16768 C C . THR G 1 63 ? 35.072 74.233 86.789 1.00 17.04 53 THR G C 1
ATOM 16769 O O . THR G 1 63 ? 35.454 75.344 87.169 1.00 16.88 53 THR G O 1
ATOM 16780 N N . ARG G 1 64 ? 35.865 73.163 86.730 1.00 15.47 54 ARG G N 1
ATOM 16781 C CA . ARG G 1 64 ? 37.298 73.240 86.975 1.00 13.64 54 ARG G CA 1
ATOM 16782 C C . ARG G 1 64 ? 37.993 72.188 86.122 1.00 17.67 54 ARG G C 1
ATOM 16783 O O . ARG G 1 64 ? 37.391 71.186 85.723 1.00 11.75 54 ARG G O 1
ATOM 16804 N N . GLN G 1 65 ? 39.274 72.426 85.843 1.00 14.23 55 GLN G N 1
ATOM 16805 C CA . GLN G 1 65 ? 40.054 71.541 84.993 1.00 12.89 55 GLN G CA 1
ATOM 16806 C C . GLN G 1 65 ? 41.375 71.199 85.665 1.00 16.48 55 GLN G C 1
ATOM 16807 O O . GLN G 1 65 ? 41.855 71.909 86.553 1.00 12.87 55 GLN G O 1
ATOM 16821 N N . PHE G 1 66 ? 41.961 70.093 85.217 1.00 9.72 56 PHE G N 1
ATOM 16822 C CA . PHE G 1 66 ? 43.266 69.667 85.697 1.00 13.21 56 PHE G CA 1
ATOM 16823 C C . PHE G 1 66 ? 43.814 68.617 84.744 1.00 15.53 56 PHE G C 1
ATOM 16824 O O . PHE G 1 66 ? 43.085 68.037 83.935 1.00 16.20 56 PHE G O 1
ATOM 16841 N N . GLN G 1 67 ? 45.115 68.385 84.856 1.00 15.68 57 GLN G N 1
ATOM 16842 C CA . GLN G 1 67 ? 45.805 67.411 84.028 1.00 16.06 57 GLN G CA 1
ATOM 16843 C C . GLN G 1 67 ? 45.781 66.045 84.698 1.00 16.87 57 GLN G C 1
ATOM 16844 O O . GLN G 1 67 ? 45.887 65.937 85.923 1.00 18.24 57 GLN G O 1
ATOM 16858 N N . PHE G 1 68 ? 45.628 65.002 83.888 1.00 15.00 58 PHE G N 1
ATOM 16859 C CA . PHE G 1 68 ? 45.733 63.630 84.359 1.00 16.14 58 PHE G CA 1
ATOM 16860 C C . PHE G 1 68 ? 46.644 62.856 83.421 1.00 19.00 58 PHE G C 1
ATOM 16861 O O . PHE G 1 68 ? 46.620 63.065 82.204 1.00 13.39 58 PHE G O 1
ATOM 16878 N N . LYS G 1 69 ? 47.449 61.963 83.993 1.00 18.44 59 LYS G N 1
ATOM 16879 C CA . LYS G 1 69 ? 48.430 61.202 83.234 1.00 16.43 59 LYS G CA 1
ATOM 16880 C C . LYS G 1 69 ? 48.289 59.720 83.546 1.00 18.02 59 LYS G C 1
ATOM 16881 O O . LYS G 1 69 ? 48.208 59.331 84.715 1.00 18.01 59 LYS G O 1
ATOM 16900 N N . ILE G 1 70 ? 48.256 58.905 82.498 1.00 16.85 60 ILE G N 1
ATOM 16901 C CA . ILE G 1 70 ? 48.412 57.461 82.614 1.00 19.31 60 ILE G CA 1
ATOM 16902 C C . ILE G 1 70 ? 49.839 57.139 82.192 1.00 17.81 60 ILE G C 1
ATOM 16903 O O . ILE G 1 70 ? 50.215 57.332 81.030 1.00 15.53 60 ILE G O 1
ATOM 16919 N N . ASN G 1 71 ? 50.637 56.655 83.137 1.00 19.80 61 ASN G N 1
ATOM 16920 C CA . ASN G 1 71 ? 52.049 56.420 82.889 1.00 15.27 61 ASN G CA 1
ATOM 16921 C C . ASN G 1 71 ? 52.253 55.137 82.094 1.00 17.24 61 ASN G C 1
ATOM 16922 O O . ASN G 1 71 ? 51.482 54.179 82.207 1.00 18.75 61 ASN G O 1
ATOM 16933 N N . LYS G 1 72 ? 53.305 55.126 81.279 1.00 14.93 62 LYS G N 1
ATOM 16934 C CA . LYS G 1 72 ? 53.615 53.936 80.502 1.00 23.05 62 LYS G CA 1
ATOM 16935 C C . LYS G 1 72 ? 53.878 52.759 81.433 1.00 16.62 62 LYS G C 1
ATOM 16936 O O . LYS G 1 72 ? 54.365 52.920 82.556 1.00 12.67 62 LYS G O 1
ATOM 16955 N N . GLN G 1 73 ? 53.548 51.564 80.959 1.00 16.07 63 GLN G N 1
ATOM 16956 C CA . GLN G 1 73 ? 53.757 50.363 81.755 1.00 17.32 63 GLN G CA 1
ATOM 16957 C C . GLN G 1 73 ? 55.251 50.105 81.908 1.00 16.72 63 GLN G C 1
ATOM 16958 O O . GLN G 1 73 ? 55.976 50.005 80.913 1.00 17.39 63 GLN G O 1
ATOM 16972 N N . THR G 1 74 ? 55.712 50.013 83.154 1.00 16.00 64 THR G N 1
ATOM 16973 C CA . THR G 1 74 ? 57.106 49.720 83.451 1.00 21.01 64 THR G CA 1
ATOM 16974 C C . THR G 1 74 ? 57.275 48.428 84.233 1.00 24.76 64 THR G C 1
ATOM 16975 O O . THR G 1 74 ? 58.408 48.066 84.575 1.00 24.74 64 THR G O 1
ATOM 16986 N N . THR G 1 75 ? 56.186 47.727 84.527 1.00 21.86 65 THR G N 1
ATOM 16987 C CA . THR G 1 75 ? 56.213 46.507 85.314 1.00 22.56 65 THR G CA 1
ATOM 16988 C C . THR G 1 75 ? 55.523 45.399 84.534 1.00 19.92 65 THR G C 1
ATOM 16989 O O . THR G 1 75 ? 54.468 45.619 83.929 1.00 17.77 65 THR G O 1
ATOM 17000 N N . SER G 1 76 ? 56.128 44.212 84.543 1.00 17.74 66 SER G N 1
ATOM 17001 C CA . SER G 1 76 ? 55.585 43.060 83.827 1.00 17.49 66 SER G CA 1
ATOM 17002 C C . SER G 1 76 ? 55.252 43.430 82.383 1.00 18.21 66 SER G C 1
ATOM 17003 O O . SER G 1 76 ? 54.189 43.090 81.860 1.00 18.03 66 SER G O 1
ATOM 17011 N N . VAL G 1 77 ? 56.176 44.145 81.736 1.00 19.96 67 VAL G N 1
ATOM 17012 C CA . VAL G 1 77 ? 55.939 44.634 80.384 1.00 18.36 67 VAL G CA 1
ATOM 17013 C C . VAL G 1 77 ? 55.638 43.467 79.455 1.00 25.49 67 VAL G C 1
ATOM 17014 O O . VAL G 1 77 ? 56.267 42.403 79.527 1.00 21.35 67 VAL G O 1
ATOM 17027 N N . GLY G 1 78 ? 54.672 43.673 78.562 1.00 20.08 68 GLY G N 1
ATOM 17028 C CA . GLY G 1 78 ? 54.203 42.636 77.670 1.00 22.65 68 GLY G CA 1
ATOM 17029 C C . GLY G 1 78 ? 52.975 41.904 78.163 1.00 21.70 68 GLY G C 1
ATOM 17030 O O . GLY G 1 78 ? 52.382 41.134 77.396 1.00 19.60 68 GLY G O 1
ATOM 17034 N N . ASN G 1 79 ? 52.578 42.122 79.413 1.00 15.55 69 ASN G N 1
ATOM 17035 C CA . ASN G 1 79 ? 51.410 41.490 80.000 1.00 19.67 69 ASN G CA 1
ATOM 17036 C C . ASN G 1 79 ? 50.358 42.543 80.326 1.00 18.21 69 ASN G C 1
ATOM 17037 O O . ASN G 1 79 ? 50.661 43.725 80.513 1.00 16.01 69 ASN G O 1
ATOM 17048 N N . LEU G 1 80 ? 49.107 42.094 80.391 1.00 16.16 70 LEU G N 1
ATOM 17049 C CA . LEU G 1 80 ? 47.984 42.988 80.639 1.00 18.69 70 LEU G CA 1
ATOM 17050 C C . LEU G 1 80 ? 47.855 43.248 82.134 1.00 17.35 70 LEU G C 1
ATOM 17051 O O . LEU G 1 80 ? 47.708 42.308 82.924 1.00 16.57 70 LEU G O 1
ATOM 17067 N N . ILE G 1 81 ? 47.907 44.522 82.523 1.00 16.70 71 ILE G N 1
ATOM 17068 C CA . ILE G 1 81 ? 47.679 44.922 83.906 1.00 12.24 71 ILE G CA 1
ATOM 17069 C C . ILE G 1 81 ? 46.779 46.150 83.910 1.00 13.53 71 ILE G C 1
ATOM 17070 O O . ILE G 1 81 ? 46.782 46.952 82.971 1.00 13.83 71 ILE G O 1
ATOM 17086 N N . PHE G 1 82 ? 46.002 46.290 84.980 1.00 13.23 72 PHE G N 1
ATOM 17087 C CA . PHE G 1 82 ? 45.024 47.359 85.110 1.00 10.25 72 PHE G CA 1
ATOM 17088 C C . PHE G 1 82 ? 45.332 48.217 86.329 1.00 18.08 72 PHE G C 1
ATOM 17089 O O . PHE G 1 82 ? 45.900 47.747 87.319 1.00 17.98 72 PHE G O 1
ATOM 17106 N N . ASN G 1 83 ? 44.950 49.487 86.240 1.00 12.33 73 ASN G N 1
ATOM 17107 C CA . ASN G 1 83 ? 44.920 50.395 87.374 1.00 13.04 73 ASN G CA 1
ATOM 17108 C C . ASN G 1 83 ? 43.603 51.157 87.333 1.00 17.71 73 ASN G C 1
ATOM 17109 O O . ASN G 1 83 ? 42.803 51.005 86.406 1.00 11.97 73 ASN G O 1
ATOM 17120 N N . ALA G 1 84 ? 43.373 51.983 88.350 1.00 16.49 74 ALA G N 1
ATOM 17121 C CA . ALA G 1 84 ? 42.158 52.780 88.402 1.00 17.25 74 ALA G CA 1
ATOM 17122 C C . ALA G 1 84 ? 42.414 54.011 89.254 1.00 20.07 74 ALA G C 1
ATOM 17123 O O . ALA G 1 84 ? 43.381 54.075 90.015 1.00 16.99 74 ALA G O 1
ATOM 17130 N N . ASP G 1 85 ? 41.537 54.998 89.094 1.00 18.39 75 ASP G N 1
ATOM 17131 C CA . ASP G 1 85 ? 41.554 56.203 89.907 1.00 16.93 75 ASP G CA 1
ATOM 17132 C C . ASP G 1 85 ? 40.111 56.667 90.051 1.00 17.06 75 ASP G C 1
ATOM 17133 O O . ASP G 1 85 ? 39.189 56.046 89.515 1.00 17.96 75 ASP G O 1
ATOM 17142 N N . TYR G 1 86 ? 39.908 57.761 90.779 1.00 15.70 76 TYR G N 1
ATOM 17143 C CA . TYR G 1 86 ? 38.546 58.194 91.055 1.00 15.55 76 TYR G CA 1
ATOM 17144 C C . TYR G 1 86 ? 38.522 59.691 91.326 1.00 19.58 76 TYR G C 1
ATOM 17145 O O . TYR G 1 86 ? 39.551 60.314 91.600 1.00 19.94 76 TYR G O 1
ATOM 17163 N N . ILE G 1 87 ? 37.316 60.249 91.254 1.00 17.71 77 ILE G N 1
ATOM 17164 C CA . ILE G 1 87 ? 37.067 61.668 91.466 1.00 16.80 77 ILE G CA 1
ATOM 17165 C C . ILE G 1 87 ? 35.900 61.809 92.433 1.00 17.78 77 ILE G C 1
ATOM 17166 O O . ILE G 1 87 ? 34.896 61.098 92.316 1.00 15.50 77 ILE G O 1
ATOM 17182 N N . THR G 1 88 ? 36.033 62.725 93.386 1.00 13.76 78 THR G N 1
ATOM 17183 C CA . THR G 1 88 ? 34.939 63.113 94.262 1.00 17.41 78 THR G CA 1
ATOM 17184 C C . THR G 1 88 ? 34.671 64.602 94.080 1.00 21.82 78 THR G C 1
ATOM 17185 O O . THR G 1 88 ? 35.459 65.326 93.465 1.00 16.21 78 THR G O 1
ATOM 17196 N N . PHE G 1 89 ? 33.547 65.063 94.624 1.00 17.17 79 PHE G N 1
ATOM 17197 C CA . PHE G 1 89 ? 33.065 66.414 94.366 1.00 19.95 79 PHE G CA 1
ATOM 17198 C C . PHE G 1 89 ? 32.674 67.092 95.669 1.00 19.15 79 PHE G C 1
ATOM 17199 O O . PHE G 1 89 ? 31.931 66.522 96.475 1.00 21.94 79 PHE G O 1
ATOM 17216 N N . ALA G 1 90 ? 33.176 68.308 95.864 1.00 23.47 80 ALA G N 1
ATOM 17217 C CA . ALA G 1 90 ? 32.754 69.175 96.951 1.00 24.94 80 ALA G CA 1
ATOM 17218 C C . ALA G 1 90 ? 32.578 70.578 96.394 1.00 22.49 80 ALA G C 1
ATOM 17219 O O . ALA G 1 90 ? 33.397 71.040 95.594 1.00 18.60 80 ALA G O 1
ATOM 17226 N N . LEU G 1 91 ? 31.501 71.248 96.810 1.00 20.20 81 LEU G N 1
ATOM 17227 C CA . LEU G 1 91 ? 31.229 72.590 96.307 1.00 18.66 81 LEU G CA 1
ATOM 17228 C C . LEU G 1 91 ? 32.442 73.494 96.477 1.00 21.75 81 LEU G C 1
ATOM 17229 O O . LEU G 1 91 ? 32.729 74.335 95.616 1.00 20.19 81 LEU G O 1
ATOM 17245 N N . ASP G 1 92 ? 33.179 73.321 97.577 1.00 26.81 82 ASP G N 1
ATOM 17246 C CA . ASP G 1 92 ? 34.351 74.151 97.830 1.00 23.49 82 ASP G CA 1
ATOM 17247 C C . ASP G 1 92 ? 35.431 73.943 96.774 1.00 23.27 82 ASP G C 1
ATOM 17248 O O . ASP G 1 92 ? 36.230 74.851 96.522 1.00 26.54 82 ASP G O 1
ATOM 17257 N N . ASP G 1 93 ? 35.481 72.760 96.151 1.00 27.84 83 ASP G N 1
ATOM 17258 C CA . ASP G 1 93 ? 36.442 72.528 95.075 1.00 24.40 83 ASP G CA 1
ATOM 17259 C C . ASP G 1 93 ? 36.262 73.508 93.924 1.00 26.96 83 ASP G C 1
ATOM 17260 O O . ASP G 1 93 ? 37.211 73.746 93.167 1.00 22.08 83 ASP G O 1
ATOM 17269 N N . PHE G 1 94 ? 35.068 74.073 93.771 1.00 24.12 84 PHE G N 1
ATOM 17270 C CA . PHE G 1 94 ? 34.727 74.893 92.618 1.00 27.54 84 PHE G CA 1
ATOM 17271 C C . PHE G 1 94 ? 34.514 76.359 92.967 1.00 27.55 84 PHE G C 1
ATOM 17272 O O . PHE G 1 94 ? 34.232 77.158 92.067 1.00 32.23 84 PHE G O 1
ATOM 17289 N N . LEU G 1 95 ? 34.637 76.734 94.242 1.00 32.01 85 LEU G N 1
ATOM 17290 C CA . LEU G 1 95 ? 34.374 78.105 94.659 1.00 37.48 85 LEU G CA 1
ATOM 17291 C C . LEU G 1 95 ? 35.660 78.874 94.947 1.00 40.38 85 LEU G C 1
ATOM 17292 O O . LEU G 1 95 ? 35.892 79.290 96.087 1.00 56.38 85 LEU G O 1
ATOM 17308 N N . GLN G 1 96 ? 36.503 79.067 93.934 1.00 47.19 86 GLN G N 1
ATOM 17309 C CA . GLN G 1 96 ? 37.698 79.890 94.077 1.00 52.83 86 GLN G CA 1
ATOM 17310 C C . GLN G 1 96 ? 37.570 81.226 93.362 1.00 54.37 86 GLN G C 1
ATOM 17311 O O . GLN G 1 96 ? 37.861 82.273 93.951 1.00 66.79 86 GLN G O 1
ATOM 17325 N N . ALA G 1 97 ? 37.131 81.221 92.106 1.00 53.25 87 ALA G N 1
ATOM 17326 C CA . ALA G 1 97 ? 36.865 82.444 91.364 1.00 57.78 87 ALA G CA 1
ATOM 17327 C C . ALA G 1 97 ? 35.429 82.913 91.530 1.00 56.46 87 ALA G C 1
ATOM 17328 O O . ALA G 1 97 ? 34.981 83.784 90.776 1.00 65.44 87 ALA G O 1
ATOM 17335 N N . VAL G 1 98 ? 34.704 82.359 92.497 1.00 47.44 88 VAL G N 1
ATOM 17336 C CA . VAL G 1 98 ? 33.273 82.609 92.651 1.00 49.28 88 VAL G CA 1
ATOM 17337 C C . VAL G 1 98 ? 32.990 82.974 94.105 1.00 48.69 88 VAL G C 1
ATOM 17338 O O . VAL G 1 98 ? 33.509 82.313 95.016 1.00 53.00 88 VAL G O 1
ATOM 17351 N N . PRO G 1 99 ? 32.188 84.004 94.377 1.00 44.04 89 PRO G N 1
ATOM 17352 C CA . PRO G 1 99 ? 31.840 84.315 95.769 1.00 40.63 89 PRO G CA 1
ATOM 17353 C C . PRO G 1 99 ? 31.018 83.202 96.405 1.00 50.66 89 PRO G C 1
ATOM 17354 O O . PRO G 1 99 ? 30.452 82.342 95.728 1.00 49.09 89 PRO G O 1
ATOM 17365 N N . ASN G 1 100 ? 30.953 83.230 97.731 1.00 49.25 90 ASN G N 1
ATOM 17366 C CA . ASN G 1 100 ? 30.253 82.178 98.463 1.00 54.58 90 ASN G CA 1
ATOM 17367 C C . ASN G 1 100 ? 28.745 82.399 98.371 1.00 55.60 90 ASN G C 1
ATOM 17368 O O . ASN G 1 100 ? 28.266 83.492 98.691 1.00 56.82 90 ASN G O 1
ATOM 17379 N N . PRO G 1 101 ? 27.966 81.398 97.948 1.00 51.58 91 PRO G N 1
ATOM 17380 C CA . PRO G 1 101 ? 26.519 81.623 97.787 1.00 49.90 91 PRO G CA 1
ATOM 17381 C C . PRO G 1 101 ? 25.797 82.021 99.064 1.00 48.14 91 PRO G C 1
ATOM 17382 O O . PRO G 1 101 ? 24.672 82.528 98.979 1.00 39.20 91 PRO G O 1
ATOM 17393 N N . HIS G 1 102 ? 26.386 81.809 100.243 1.00 57.77 92 HIS G N 1
ATOM 17394 C CA . HIS G 1 102 ? 25.696 82.202 101.467 1.00 60.73 92 HIS G CA 1
ATOM 17395 C C . HIS G 1 102 ? 25.674 83.713 101.651 1.00 50.28 92 HIS G C 1
ATOM 17396 O O . HIS G 1 102 ? 24.868 84.215 102.441 1.00 55.96 92 HIS G O 1
ATOM 17410 N N . THR G 1 103 ? 26.540 84.448 100.948 1.00 45.92 93 THR G N 1
ATOM 17411 C CA . THR G 1 103 ? 26.384 85.895 100.888 1.00 51.58 93 THR G CA 1
ATOM 17412 C C . THR G 1 103 ? 25.069 86.273 100.223 1.00 47.01 93 THR G C 1
ATOM 17413 O O . THR G 1 103 ? 24.545 87.364 100.473 1.00 43.68 93 THR G O 1
ATOM 17424 N N . LEU G 1 104 ? 24.539 85.401 99.371 1.00 42.53 94 LEU G N 1
ATOM 17425 C CA . LEU G 1 104 ? 23.128 85.425 99.031 1.00 43.52 94 LEU G CA 1
ATOM 17426 C C . LEU G 1 104 ? 22.352 84.684 100.113 1.00 49.03 94 LEU G C 1
ATOM 17427 O O . LEU G 1 104 ? 22.879 83.785 100.775 1.00 58.35 94 LEU G O 1
ATOM 17443 N N . ASN G 1 105 ? 21.095 85.067 100.296 1.00 47.16 95 ASN G N 1
ATOM 17444 C CA . ASN G 1 105 ? 20.291 84.520 101.389 1.00 47.20 95 ASN G CA 1
ATOM 17445 C C . ASN G 1 105 ? 19.747 83.126 101.095 1.00 44.63 95 ASN G C 1
ATOM 17446 O O . ASN G 1 105 ? 18.595 82.826 101.419 1.00 40.83 95 ASN G O 1
ATOM 17457 N N . PHE G 1 106 ? 20.553 82.253 100.493 1.00 41.43 96 PHE G N 1
ATOM 17458 C CA . PHE G 1 106 ? 20.122 80.890 100.217 1.00 40.67 96 PHE G CA 1
ATOM 17459 C C . PHE G 1 106 ? 20.229 80.032 101.470 1.00 33.73 96 PHE G C 1
ATOM 17460 O O . PHE G 1 106 ? 21.166 80.173 102.261 1.00 38.88 96 PHE G O 1
ATOM 17477 N N . GLU G 1 107 ? 19.262 79.131 101.640 1.00 35.98 97 GLU G N 1
ATOM 17478 C CA . GLU G 1 107 ? 19.225 78.274 102.820 1.00 50.68 97 GLU G CA 1
ATOM 17479 C C . GLU G 1 107 ? 20.189 77.098 102.684 1.00 44.17 97 GLU G C 1
ATOM 17480 O O . GLU G 1 107 ? 21.065 76.896 103.531 1.00 38.44 97 GLU G O 1
ATOM 17492 N N . ASP G 1 108 ? 20.040 76.312 101.620 1.00 40.63 98 ASP G N 1
ATOM 17493 C CA . ASP G 1 108 ? 20.841 75.111 101.436 1.00 34.63 98 ASP G CA 1
ATOM 17494 C C . ASP G 1 108 ? 21.087 74.895 99.950 1.00 32.76 98 ASP G C 1
ATOM 17495 O O . ASP G 1 108 ? 20.481 75.547 99.094 1.00 29.65 98 ASP G O 1
ATOM 17504 N N . TYR G 1 109 ? 21.989 73.963 99.649 1.00 26.39 99 TYR G N 1
ATOM 17505 C CA . TYR G 1 109 ? 22.337 73.633 98.277 1.00 18.04 99 TYR G CA 1
ATOM 17506 C C . TYR G 1 109 ? 22.264 72.125 98.080 1.00 21.29 99 TYR G C 1
ATOM 17507 O O . TYR G 1 109 ? 22.253 71.349 99.039 1.00 18.13 99 TYR G O 1
ATOM 17525 N N . ARG G 1 110 ? 22.218 71.718 96.814 1.00 20.53 100 ARG G N 1
ATOM 17526 C CA . ARG G 1 110 ? 22.272 70.306 96.466 1.00 21.78 100 ARG G CA 1
ATOM 17527 C C . ARG G 1 110 ? 22.970 70.156 95.125 1.00 20.84 100 ARG G C 1
ATOM 17528 O O . ARG G 1 110 ? 22.678 70.893 94.178 1.00 20.96 100 ARG G O 1
ATOM 17549 N N . ILE G 1 111 ? 23.892 69.198 95.053 1.00 20.49 101 ILE G N 1
ATOM 17550 C CA . ILE G 1 111 ? 24.597 68.898 93.809 1.00 16.83 101 ILE G CA 1
ATOM 17551 C C . ILE G 1 111 ? 23.667 68.020 92.976 1.00 15.27 101 ILE G C 1
ATOM 17552 O O . ILE G 1 111 ? 23.585 66.808 93.181 1.00 22.56 101 ILE G O 1
ATOM 17568 N N . LYS G 1 112 ? 22.954 68.639 92.035 1.00 15.56 102 LYS G N 1
ATOM 17569 C CA . LYS G 1 112 ? 21.984 67.904 91.230 1.00 20.16 102 LYS G CA 1
ATOM 17570 C C . LYS G 1 112 ? 22.677 66.954 90.263 1.00 22.75 102 LYS G C 1
ATOM 17571 O O . LYS G 1 112 ? 22.259 65.801 90.106 1.00 21.01 102 LYS G O 1
ATOM 17590 N N . LEU G 1 113 ? 23.729 67.422 89.601 1.00 18.25 103 LEU G N 1
ATOM 17591 C CA . LEU G 1 113 ? 24.378 66.645 88.560 1.00 17.84 103 LEU G CA 1
ATOM 17592 C C . LEU G 1 113 ? 25.848 67.024 88.511 1.00 17.10 103 LEU G C 1
ATOM 17593 O O . LEU G 1 113 ? 26.228 68.144 88.863 1.00 17.91 103 LEU G O 1
ATOM 17609 N N . ALA G 1 114 ? 26.671 66.072 88.082 1.00 16.56 104 ALA G N 1
ATOM 17610 C CA . ALA G 1 114 ? 28.088 66.311 87.864 1.00 17.66 104 ALA G CA 1
ATOM 17611 C C . ALA G 1 114 ? 28.494 65.654 86.555 1.00 16.08 104 ALA G C 1
ATOM 17612 O O . ALA G 1 114 ? 27.930 64.632 86.154 1.00 18.02 104 ALA G O 1
ATOM 17619 N N . LYS G 1 115 ? 29.469 66.258 85.886 1.00 13.23 105 LYS G N 1
ATOM 17620 C CA . LYS G 1 115 ? 29.970 65.757 84.616 1.00 16.60 105 LYS G CA 1
ATOM 17621 C C . LYS G 1 115 ? 31.486 65.698 84.677 1.00 19.23 105 LYS G C 1
ATOM 17622 O O . LYS G 1 115 ? 32.130 66.641 85.148 1.00 15.38 105 LYS G O 1
ATOM 17641 N N . MET G 1 116 ? 32.048 64.586 84.217 1.00 15.14 106 MET G N 1
ATOM 17642 C CA . MET G 1 116 ? 33.487 64.433 84.075 1.00 12.18 106 MET G CA 1
ATOM 17643 C C . MET G 1 116 ? 33.798 64.132 82.619 1.00 15.39 106 MET G C 1
ATOM 17644 O O . MET G 1 116 ? 33.237 63.195 82.041 1.00 17.55 106 MET G O 1
ATOM 17658 N N . GLU G 1 117 ? 34.679 64.933 82.030 1.00 14.74 107 GLU G N 1
ATOM 17659 C CA . GLU G 1 117 ? 35.148 64.713 80.670 1.00 14.82 107 GLU G CA 1
ATOM 17660 C C . GLU G 1 117 ? 36.667 64.723 80.683 1.00 15.28 107 GLU G C 1
ATOM 17661 O O . GLU G 1 117 ? 37.281 65.722 81.071 1.00 15.70 107 GLU G O 1
ATOM 17673 N N . MET G 1 118 ? 37.265 63.611 80.268 1.00 14.92 108 MET G N 1
ATOM 17674 C CA . MET G 1 118 ? 38.712 63.453 80.222 1.00 12.54 108 MET G CA 1
ATOM 17675 C C . MET G 1 118 ? 39.096 63.098 78.796 1.00 13.41 108 MET G C 1
ATOM 17676 O O . MET G 1 118 ? 38.648 62.075 78.268 1.00 11.41 108 MET G O 1
ATOM 17690 N N . ARG G 1 119 ? 39.907 63.944 78.172 1.00 10.49 109 ARG G N 1
ATOM 17691 C CA . ARG G 1 119 ? 40.260 63.766 76.775 1.00 11.24 109 ARG G CA 1
ATOM 17692 C C . ARG G 1 119 ? 41.766 63.875 76.599 1.00 12.92 109 ARG G C 1
ATOM 17693 O O . ARG G 1 119 ? 42.422 64.668 77.282 1.00 13.19 109 ARG G O 1
ATOM 17714 N N . PRO G 1 120 ? 42.338 63.096 75.684 1.00 14.08 110 PRO G N 1
ATOM 17715 C CA . PRO G 1 120 ? 43.798 63.062 75.547 1.00 12.96 110 PRO G CA 1
ATOM 17716 C C . PRO G 1 120 ? 44.364 64.362 74.995 1.00 15.99 110 PRO G C 1
ATOM 17717 O O . PRO G 1 120 ? 43.690 65.142 74.319 1.00 11.59 110 PRO G O 1
ATOM 17728 N N . THR G 1 121 ? 45.637 64.583 75.300 1.00 12.98 111 THR G N 1
ATOM 17729 C CA . THR G 1 121 ? 46.383 65.719 74.775 1.00 11.83 111 THR G CA 1
ATOM 17730 C C . THR G 1 121 ? 47.828 65.272 74.573 1.00 14.06 111 THR G C 1
ATOM 17731 O O . THR G 1 121 ? 48.111 64.073 74.477 1.00 15.60 111 THR G O 1
ATOM 17742 N N . GLY G 1 122 ? 48.745 66.233 74.502 1.00 15.76 112 GLY G N 1
ATOM 17743 C CA . GLY G 1 122 ? 50.149 65.911 74.327 1.00 21.80 112 GLY G CA 1
ATOM 17744 C C . GLY G 1 122 ? 50.477 65.237 73.017 1.00 24.83 112 GLY G C 1
ATOM 17745 O O . GLY G 1 122 ? 51.520 64.587 72.906 1.00 20.79 112 GLY G O 1
ATOM 17749 N N . GLY G 1 123 ? 49.610 65.364 72.017 1.00 15.49 113 GLY G N 1
ATOM 17750 C CA . GLY G 1 123 ? 49.867 64.785 70.716 1.00 17.52 113 GLY G CA 1
ATOM 17751 C C . GLY G 1 123 ? 49.523 63.320 70.574 1.00 16.51 113 GLY G C 1
ATOM 17752 O O . GLY G 1 123 ? 49.895 62.712 69.565 1.00 18.71 113 GLY G O 1
ATOM 17756 N N . HIS G 1 124 ? 48.822 62.731 71.540 1.00 16.91 114 HIS G N 1
ATOM 17757 C CA . HIS G 1 124 ? 48.471 61.320 71.446 1.00 20.98 114 HIS G CA 1
ATOM 17758 C C . HIS G 1 124 ? 47.511 61.092 70.285 1.00 16.15 114 HIS G C 1
ATOM 17759 O O . HIS G 1 124 ? 46.548 61.842 70.106 1.00 13.17 114 HIS G O 1
ATOM 17773 N N . TYR G 1 125 ? 47.768 60.050 69.497 1.00 12.59 115 TYR G N 1
ATOM 17774 C CA . TYR G 1 125 ? 46.912 59.729 68.362 1.00 15.63 115 TYR G CA 1
ATOM 17775 C C . TYR G 1 125 ? 45.651 59.014 68.832 1.00 19.15 115 TYR G C 1
ATOM 17776 O O . TYR G 1 125 ? 45.726 57.988 69.515 1.00 19.92 115 TYR G O 1
ATOM 17794 N N . THR G 1 126 ? 44.489 59.554 68.454 1.00 14.77 116 THR G N 1
ATOM 17795 C CA . THR G 1 126 ? 43.226 58.906 68.794 1.00 17.07 116 THR G CA 1
ATOM 17796 C C . THR G 1 126 ? 43.064 57.580 68.064 1.00 24.89 116 THR G C 1
ATOM 17797 O O . THR G 1 126 ? 42.384 56.678 68.567 1.00 18.24 116 THR G O 1
ATOM 17808 N N . VAL G 1 127 ? 43.669 57.444 66.879 1.00 18.42 117 VAL G N 1
ATOM 17809 C CA . VAL G 1 127 ? 43.608 56.189 66.132 1.00 23.56 117 VAL G CA 1
ATOM 17810 C C . VAL G 1 127 ? 44.649 55.187 66.599 1.00 17.43 117 VAL G C 1
ATOM 17811 O O . VAL G 1 127 ? 44.750 54.097 66.022 1.00 19.75 117 VAL G O 1
ATOM 17824 N N . GLN G 1 128 ? 45.419 55.518 67.632 1.00 19.17 118 GLN G N 1
ATOM 17825 C CA . GLN G 1 128 ? 46.408 54.610 68.198 1.00 18.07 118 GLN G CA 1
ATOM 17826 C C . GLN G 1 128 ? 45.741 53.804 69.307 1.00 22.55 118 GLN G C 1
ATOM 17827 O O . GLN G 1 128 ? 45.406 54.348 70.364 1.00 29.54 118 GLN G O 1
ATOM 17841 N N . SER G 1 129 ? 45.552 52.508 69.069 1.00 15.67 119 SER G N 1
ATOM 17842 C CA . SER G 1 129 ? 44.798 51.671 69.994 1.00 18.85 119 SER G CA 1
ATOM 17843 C C . SER G 1 129 ? 45.596 51.405 71.264 1.00 17.73 119 SER G C 1
ATOM 17844 O O . SER G 1 129 ? 46.752 50.975 71.208 1.00 17.54 119 SER G O 1
ATOM 17852 N N . ASP G 1 130 ? 44.967 51.654 72.414 1.00 13.63 120 ASP G N 1
ATOM 17853 C CA . ASP G 1 130 ? 45.546 51.337 73.713 1.00 11.27 120 ASP G CA 1
ATOM 17854 C C . ASP G 1 130 ? 44.519 50.650 74.607 1.00 9.84 120 ASP G C 1
ATOM 17855 O O . ASP G 1 130 ? 44.519 50.836 75.827 1.00 15.40 120 ASP G O 1
ATOM 17864 N N . GLY G 1 131 ? 43.640 49.852 74.012 1.00 13.69 121 GLY G N 1
ATOM 17865 C CA . GLY G 1 131 ? 42.686 49.083 74.775 1.00 11.67 121 GLY G CA 1
ATOM 17866 C C . GLY G 1 131 ? 41.581 49.946 75.363 1.00 15.00 121 GLY G C 1
ATOM 17867 O O . GLY G 1 131 ? 41.393 51.114 75.015 1.00 14.44 121 GLY G O 1
ATOM 17871 N N . PHE G 1 132 ? 40.841 49.334 76.283 1.00 13.74 122 PHE G N 1
ATOM 17872 C CA . PHE G 1 132 ? 39.708 49.987 76.916 1.00 15.15 122 PHE G CA 1
ATOM 17873 C C . PHE G 1 132 ? 39.664 49.635 78.395 1.00 16.70 122 PHE G C 1
ATOM 17874 O O . PHE G 1 132 ? 40.073 48.546 78.808 1.00 13.73 122 PHE G O 1
ATOM 17891 N N . GLY G 1 133 ? 39.170 50.582 79.186 1.00 12.53 123 GLY G N 1
ATOM 17892 C CA . GLY G 1 133 ? 38.846 50.348 80.577 1.00 12.52 123 GLY G CA 1
ATOM 17893 C C . GLY G 1 133 ? 37.376 50.624 80.808 1.00 13.37 123 GLY G C 1
ATOM 17894 O O . GLY G 1 133 ? 36.581 50.548 79.867 1.00 15.27 123 GLY G O 1
ATOM 17898 N N . HIS G 1 134 ? 36.996 50.955 82.039 1.00 12.10 124 HIS G N 1
ATOM 17899 C CA . HIS G 1 134 ? 35.602 51.223 82.352 1.00 13.21 124 HIS G CA 1
ATOM 17900 C C . HIS G 1 134 ? 35.498 52.401 83.309 1.00 12.66 124 HIS G C 1
ATOM 17901 O O . HIS G 1 134 ? 36.435 52.722 84.044 1.00 12.12 124 HIS G O 1
ATOM 17915 N N . THR G 1 135 ? 34.339 53.049 83.274 1.00 12.33 125 THR G N 1
ATOM 17916 C CA . THR G 1 135 ? 33.941 54.017 84.281 1.00 14.27 125 THR G CA 1
ATOM 17917 C C . THR G 1 135 ? 32.767 53.453 85.068 1.00 16.29 125 THR G C 1
ATOM 17918 O O . THR G 1 135 ? 31.978 52.657 84.550 1.00 15.37 125 THR G O 1
ATOM 17929 N N . ALA G 1 136 ? 32.661 53.865 86.327 1.00 14.28 126 ALA G N 1
ATOM 17930 C CA . ALA G 1 136 ? 31.565 53.426 87.176 1.00 16.53 126 ALA G CA 1
ATOM 17931 C C . ALA G 1 136 ? 31.255 54.515 88.189 1.00 18.66 126 ALA G C 1
ATOM 17932 O O . ALA G 1 136 ? 32.166 55.156 88.721 1.00 14.52 126 ALA G O 1
ATOM 17939 N N . VAL G 1 137 ? 29.967 54.725 88.441 1.00 17.23 127 VAL G N 1
ATOM 17940 C CA . VAL G 1 137 ? 29.521 55.654 89.471 1.00 17.55 127 VAL G CA 1
ATOM 17941 C C . VAL G 1 137 ? 29.411 54.880 90.778 1.00 17.30 127 VAL G C 1
ATOM 17942 O O . VAL G 1 137 ? 28.687 53.882 90.862 1.00 17.88 127 VAL G O 1
ATOM 17955 N N . ILE G 1 138 ? 30.133 55.338 91.795 1.00 20.88 128 ILE G N 1
ATOM 17956 C CA . ILE G 1 138 ? 30.187 54.679 93.095 1.00 24.06 128 ILE G CA 1
ATOM 17957 C C . ILE G 1 138 ? 29.889 55.742 94.143 1.00 25.50 128 ILE G C 1
ATOM 17958 O O . ILE G 1 138 ? 30.691 56.662 94.348 1.00 21.51 128 ILE G O 1
ATOM 17974 N N . GLN G 1 139 ? 28.745 55.616 94.807 1.00 29.02 129 GLN G N 1
ATOM 17975 C CA . GLN G 1 139 ? 28.196 56.684 95.645 1.00 39.58 129 GLN G CA 1
ATOM 17976 C C . GLN G 1 139 ? 28.434 56.427 97.128 1.00 45.90 129 GLN G C 1
ATOM 17977 O O . GLN G 1 139 ? 27.517 56.541 97.941 1.00 46.20 129 GLN G O 1
ATOM 17991 N N . ASP G 1 140 ? 29.662 56.086 97.510 1.00 43.06 130 ASP G N 1
ATOM 17992 C CA . ASP G 1 140 ? 29.992 55.904 98.918 1.00 60.12 130 ASP G CA 1
ATOM 17993 C C . ASP G 1 140 ? 31.494 56.092 99.099 1.00 58.91 130 ASP G C 1
ATOM 17994 O O . ASP G 1 140 ? 32.239 56.292 98.135 1.00 54.66 130 ASP G O 1
ATOM 18003 N N . SER G 1 141 ? 31.933 56.027 100.358 1.00 64.84 131 SER G N 1
ATOM 18004 C CA . SER G 1 141 ? 33.348 56.182 100.675 1.00 63.57 131 SER G CA 1
ATOM 18005 C C . SER G 1 141 ? 34.184 55.011 100.176 1.00 64.20 131 SER G C 1
ATOM 18006 O O . SER G 1 141 ? 35.409 55.140 100.074 1.00 63.10 131 SER G O 1
ATOM 18014 N N . ARG G 1 142 ? 33.555 53.873 99.868 1.00 54.96 132 ARG G N 1
ATOM 18015 C CA . ARG G 1 142 ? 34.298 52.720 99.370 1.00 55.64 132 ARG G CA 1
ATOM 18016 C C . ARG G 1 142 ? 35.095 53.058 98.117 1.00 58.98 132 ARG G C 1
ATOM 18017 O O . ARG G 1 142 ? 36.116 52.416 97.841 1.00 47.49 132 ARG G O 1
ATOM 18038 N N . ILE G 1 143 ? 34.650 54.054 97.348 1.00 49.04 133 ILE G N 1
ATOM 18039 C CA . ILE G 1 143 ? 35.323 54.399 96.097 1.00 44.96 133 ILE G CA 1
ATOM 18040 C C . ILE G 1 143 ? 36.803 54.675 96.325 1.00 39.18 133 ILE G C 1
ATOM 18041 O O . ILE G 1 143 ? 37.623 54.508 95.414 1.00 33.25 133 ILE G O 1
ATOM 18057 N N . THR G 1 144 ? 37.171 55.096 97.538 1.00 40.53 134 THR G N 1
ATOM 18058 C CA . THR G 1 144 ? 38.550 55.482 97.817 1.00 47.40 134 THR G CA 1
ATOM 18059 C C . THR G 1 144 ? 39.539 54.343 97.601 1.00 52.46 134 THR G C 1
ATOM 18060 O O . THR G 1 144 ? 40.725 54.605 97.371 1.00 58.68 134 THR G O 1
ATOM 18071 N N . ARG G 1 145 ? 39.088 53.091 97.668 1.00 48.04 135 ARG G N 1
ATOM 18072 C CA . ARG G 1 145 ? 39.994 51.954 97.556 1.00 44.11 135 ARG G CA 1
ATOM 18073 C C . ARG G 1 145 ? 40.491 51.714 96.137 1.00 58.71 135 ARG G C 1
ATOM 18074 O O . ARG G 1 145 ? 41.239 50.752 95.930 1.00 59.77 135 ARG G O 1
ATOM 18095 N N . PHE G 1 146 ? 40.117 52.542 95.161 1.00 52.06 136 PHE G N 1
ATOM 18096 C CA . PHE G 1 146 ? 40.292 52.166 93.764 1.00 48.57 136 PHE G CA 1
ATOM 18097 C C . PHE G 1 146 ? 41.560 52.699 93.113 1.00 53.96 136 PHE G C 1
ATOM 18098 O O . PHE G 1 146 ? 41.943 52.188 92.055 1.00 53.88 136 PHE G O 1
ATOM 18115 N N . LYS G 1 147 ? 42.226 53.697 93.692 1.00 49.27 137 LYS G N 1
ATOM 18116 C CA . LYS G 1 147 ? 43.570 54.046 93.231 1.00 56.18 137 LYS G CA 1
ATOM 18117 C C . LYS G 1 147 ? 44.545 53.149 93.982 1.00 65.04 137 LYS G C 1
ATOM 18118 O O . LYS G 1 147 ? 45.242 53.558 94.913 1.00 72.88 137 LYS G O 1
ATOM 18137 N N . THR G 1 148 ? 44.576 51.891 93.559 1.00 64.11 138 THR G N 1
ATOM 18138 C CA . THR G 1 148 ? 45.366 50.881 94.244 1.00 77.98 138 THR G CA 1
ATOM 18139 C C . THR G 1 148 ? 46.848 51.083 93.954 1.00 68.54 138 THR G C 1
ATOM 18140 O O . THR G 1 148 ? 47.253 51.226 92.796 1.00 57.01 138 THR G O 1
ATOM 18151 N N . THR G 1 149 ? 47.658 51.101 95.015 1.00 73.92 139 THR G N 1
ATOM 18152 C CA . THR G 1 149 ? 49.095 51.292 94.857 1.00 71.00 139 THR G CA 1
ATOM 18153 C C . THR G 1 149 ? 49.719 50.185 94.021 1.00 71.96 139 THR G C 1
ATOM 18154 O O . THR G 1 149 ? 50.726 50.414 93.342 1.00 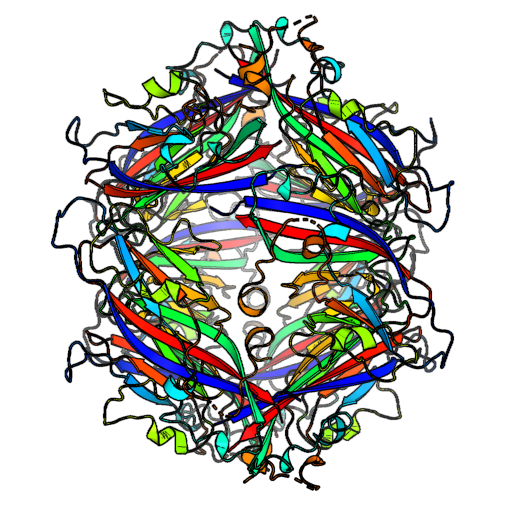71.75 139 THR G O 1
ATOM 18165 N N . ALA G 1 150 ? 49.147 48.986 94.063 1.00 74.00 140 ALA G N 1
ATOM 18166 C CA . ALA G 1 150 ? 49.604 47.858 93.267 1.00 67.02 140 ALA G CA 1
ATOM 18167 C C . ALA G 1 150 ? 48.710 47.654 92.047 1.00 47.82 140 ALA G C 1
ATOM 18168 O O . ALA G 1 150 ? 47.517 47.964 92.064 1.00 49.87 140 ALA G O 1
ATOM 18175 N N . ASP G 1 151 ? 49.306 47.120 90.985 1.00 41.88 141 ASP G N 1
ATOM 18176 C CA . ASP G 1 151 ? 48.584 46.861 89.751 1.00 27.87 141 ASP G CA 1
ATOM 18177 C C . ASP G 1 151 ? 47.667 45.649 89.908 1.00 23.96 141 ASP G C 1
ATOM 18178 O O . ASP G 1 151 ? 47.856 44.801 90.784 1.00 20.91 141 ASP G O 1
ATOM 18187 N N . GLN G 1 152 ? 46.661 45.570 89.035 1.00 19.30 142 GLN G N 1
ATOM 18188 C CA . GLN G 1 152 ? 45.677 44.497 89.067 1.00 16.92 142 GLN G CA 1
ATOM 18189 C C . GLN G 1 152 ? 45.706 43.713 87.761 1.00 17.58 142 GLN G C 1
ATOM 18190 O O . GLN G 1 152 ? 46.028 44.253 86.698 1.00 18.82 142 GLN G O 1
ATOM 18204 N N . THR G 1 153 ? 45.357 42.427 87.852 1.00 15.91 143 THR G N 1
ATOM 18205 C CA . THR G 1 153 ? 45.315 41.554 86.686 1.00 17.65 143 THR G CA 1
ATOM 18206 C C . THR G 1 153 ? 43.980 41.600 85.957 1.00 16.58 143 THR G C 1
ATOM 18207 O O . THR G 1 153 ? 43.911 41.190 84.793 1.00 17.42 143 THR G O 1
ATOM 18218 N N . GLN G 1 154 ? 42.925 42.075 86.614 1.00 17.17 144 GLN G N 1
ATOM 18219 C CA . GLN G 1 154 ? 41.609 42.210 86.012 1.00 14.81 144 GLN G CA 1
ATOM 18220 C C . GLN G 1 154 ? 41.135 43.651 86.147 1.00 20.19 144 GLN G C 1
ATOM 18221 O O . GLN G 1 154 ? 41.584 44.397 87.021 1.00 16.63 144 GLN G O 1
ATOM 18235 N N . ASP G 1 155 ? 40.223 44.036 85.269 1.00 19.28 145 ASP G N 1
ATOM 18236 C CA . ASP G 1 155 ? 39.654 45.376 85.303 1.00 18.02 145 ASP G CA 1
ATOM 18237 C C . ASP G 1 155 ? 38.819 45.540 86.569 1.00 19.88 145 ASP G C 1
ATOM 18238 O O . ASP G 1 155 ? 37.757 44.912 86.674 1.00 14.31 145 ASP G O 1
ATOM 18247 N N . PRO G 1 156 ? 39.233 46.363 87.538 1.00 15.56 146 PRO G N 1
ATOM 18248 C CA . PRO G 1 156 ? 38.503 46.409 88.817 1.00 21.82 146 PRO G CA 1
ATOM 18249 C C . PRO G 1 156 ? 37.101 46.987 88.716 1.00 17.44 146 PRO G C 1
ATOM 18250 O O . PRO G 1 156 ? 36.288 46.737 89.613 1.00 21.40 146 PRO G O 1
ATOM 18261 N N . LEU G 1 157 ? 36.788 47.750 87.669 1.00 18.32 147 LEU G N 1
ATOM 18262 C CA . LEU G 1 157 ? 35.479 48.382 87.560 1.00 18.76 147 LEU G CA 1
ATOM 18263 C C . LEU G 1 157 ? 34.526 47.654 86.624 1.00 18.06 147 LEU G C 1
ATOM 18264 O O . LEU G 1 157 ? 33.311 47.850 86.733 1.00 18.31 147 LEU G O 1
ATOM 18280 N N . ALA G 1 158 ? 35.035 46.822 85.719 1.00 16.49 148 ALA G N 1
ATOM 18281 C CA . ALA G 1 158 ? 34.161 46.069 84.825 1.00 14.49 148 ALA G CA 1
ATOM 18282 C C . ALA G 1 158 ? 33.051 45.319 85.551 1.00 19.17 148 ALA G C 1
ATOM 18283 O O . ALA G 1 158 ? 31.932 45.259 85.013 1.00 18.51 148 ALA G O 1
ATOM 18290 N N . PRO G 1 159 ? 33.267 44.732 86.734 1.00 21.14 149 PRO G N 1
ATOM 18291 C CA . PRO G 1 159 ? 32.173 44.009 87.403 1.00 22.74 149 PRO G CA 1
ATOM 18292 C C . PRO G 1 159 ? 31.100 44.910 87.989 1.00 28.26 149 PRO G C 1
ATOM 18293 O O . PRO G 1 159 ? 30.025 44.405 88.341 1.00 27.89 149 PRO G O 1
ATOM 18304 N N . PHE G 1 160 ? 31.342 46.211 88.103 1.00 25.85 150 PHE G N 1
ATOM 18305 C CA . PHE G 1 160 ? 30.474 47.063 88.900 1.00 31.84 150 PHE G CA 1
ATOM 18306 C C . PHE G 1 160 ? 29.179 47.397 88.173 1.00 27.07 150 PHE G C 1
ATOM 18307 O O . PHE G 1 160 ? 29.112 47.425 86.941 1.00 22.49 150 PHE G O 1
ATOM 18324 N N . ASP G 1 161 ? 28.142 47.648 88.968 1.00 31.06 151 ASP G N 1
ATOM 18325 C CA . ASP G 1 161 ? 26.840 48.013 88.432 1.00 24.79 151 ASP G CA 1
ATOM 18326 C C . ASP G 1 161 ? 26.949 49.277 87.591 1.00 21.52 151 ASP G C 1
ATOM 18327 O O . ASP G 1 161 ? 27.457 50.302 88.053 1.00 26.11 151 ASP G O 1
ATOM 18336 N N . GLY G 1 162 ? 26.469 49.199 86.352 1.00 19.83 152 GLY G N 1
ATOM 18337 C CA . GLY G 1 162 ? 26.479 50.341 85.462 1.00 22.54 152 GLY G CA 1
ATOM 18338 C C . GLY G 1 162 ? 27.822 50.667 84.851 1.00 21.23 152 GLY G C 1
ATOM 18339 O O . GLY G 1 162 ? 27.976 51.755 84.284 1.00 18.83 152 GLY G O 1
ATOM 18343 N N . ALA G 1 163 ? 28.798 49.769 84.946 1.00 21.66 153 ALA G N 1
ATOM 18344 C CA . ALA G 1 163 ? 30.101 50.023 84.348 1.00 16.29 153 ALA G CA 1
ATOM 18345 C C . ALA G 1 163 ? 29.953 50.253 82.850 1.00 19.15 153 ALA G C 1
ATOM 18346 O O . ALA G 1 163 ? 29.196 49.557 82.169 1.00 18.84 153 ALA G O 1
ATOM 18353 N N . LYS G 1 164 ? 30.679 51.243 82.335 1.00 19.31 154 LYS G N 1
ATOM 18354 C CA . LYS G 1 164 ? 30.624 51.583 80.920 1.00 17.50 154 LYS G CA 1
ATOM 18355 C C . LYS G 1 164 ? 32.031 51.628 80.346 1.00 20.89 154 LYS G C 1
ATOM 18356 O O . LYS G 1 164 ? 32.935 52.225 80.939 1.00 17.22 154 LYS G O 1
ATOM 18375 N N . LYS G 1 165 ? 32.202 50.995 79.190 1.00 14.87 155 LYS G N 1
ATOM 18376 C CA . LYS G 1 165 ? 33.502 50.899 78.545 1.00 16.27 155 LYS G CA 1
ATOM 18377 C C . LYS G 1 165 ? 33.946 52.258 78.014 1.00 16.05 155 LYS G C 1
ATOM 18378 O O . LYS G 1 165 ? 33.128 53.066 77.569 1.00 14.13 155 LYS G O 1
ATOM 18397 N N . TRP G 1 166 ? 35.252 52.512 78.072 1.00 15.08 156 TRP G N 1
ATOM 18398 C CA . TRP G 1 166 ? 35.839 53.670 77.412 1.00 15.07 156 TRP G CA 1
ATOM 18399 C C . TRP G 1 166 ? 37.196 53.280 76.848 1.00 12.78 156 TRP G C 1
ATOM 18400 O O . TRP G 1 166 ? 37.920 52.469 77.432 1.00 10.29 156 TRP G O 1
ATOM 18421 N N . PHE G 1 167 ? 37.533 53.862 75.701 1.00 14.10 157 PHE G N 1
ATOM 18422 C CA . PHE G 1 167 ? 38.779 53.551 75.015 1.00 18.97 157 PHE G CA 1
ATOM 18423 C C . PHE G 1 167 ? 39.867 54.524 75.450 1.00 15.79 157 PHE G C 1
ATOM 18424 O O . PHE G 1 167 ? 39.673 55.744 75.418 1.00 13.07 157 PHE G O 1
ATOM 18441 N N . VAL G 1 168 ? 41.014 53.969 75.850 1.00 10.04 158 VAL G N 1
ATOM 18442 C CA . VAL G 1 168 ? 42.066 54.757 76.488 1.00 11.34 158 VAL G CA 1
ATOM 18443 C C . VAL G 1 168 ? 42.503 55.911 75.593 1.00 14.00 158 VAL G C 1
ATOM 18444 O O . VAL G 1 168 ? 42.746 57.026 76.070 1.00 15.95 158 VAL G O 1
ATOM 18457 N N . SER G 1 169 ? 42.622 55.666 74.290 1.00 10.66 159 SER G N 1
ATOM 18458 C CA . SER G 1 169 ? 43.141 56.684 73.385 1.00 16.30 159 SER G CA 1
ATOM 18459 C C . SER G 1 169 ? 42.103 57.737 73.021 1.00 20.75 159 SER G C 1
ATOM 18460 O O . SER G 1 169 ? 42.441 58.700 72.323 1.00 16.19 159 SER G O 1
ATOM 18468 N N . ARG G 1 170 ? 40.858 57.582 73.478 1.00 14.42 160 ARG G N 1
ATOM 18469 C CA . ARG G 1 170 ? 39.797 58.534 73.185 1.00 15.75 160 ARG G CA 1
ATOM 18470 C C . ARG G 1 170 ? 39.325 59.323 74.396 1.00 13.99 160 ARG G C 1
ATOM 18471 O O . ARG G 1 170 ? 38.777 60.415 74.221 1.00 13.78 160 ARG G O 1
ATOM 18492 N N . GLY G 1 171 ? 39.511 58.805 75.604 1.00 13.05 161 GLY G N 1
ATOM 18493 C CA . GLY G 1 171 ? 38.948 59.441 76.776 1.00 15.40 161 GLY G CA 1
ATOM 18494 C C . GLY G 1 171 ? 37.474 59.112 76.924 1.00 11.84 161 GLY G C 1
ATOM 18495 O O . GLY G 1 171 ? 36.942 58.195 76.293 1.00 13.09 161 GLY G O 1
ATOM 18499 N N . PHE G 1 172 ? 36.801 59.886 77.773 1.00 13.99 162 PHE G N 1
ATOM 18500 C CA . PHE G 1 172 ? 35.392 59.626 78.029 1.00 14.36 162 PHE G CA 1
ATOM 18501 C C . PHE G 1 172 ? 34.710 60.881 78.551 1.00 16.53 162 PHE G C 1
ATOM 18502 O O . PHE G 1 172 ? 35.357 61.830 79.003 1.00 14.74 162 PHE G O 1
ATOM 18519 N N . LYS G 1 173 ? 33.381 60.853 78.482 1.00 13.95 163 LYS G N 1
ATOM 18520 C CA . LYS G 1 173 ? 32.512 61.857 79.079 1.00 12.82 163 LYS G CA 1
ATOM 18521 C C . LYS G 1 173 ? 31.376 61.119 79.767 1.00 18.74 163 LYS G C 1
ATOM 18522 O O . LYS G 1 173 ? 30.740 60.258 79.152 1.00 21.76 163 LYS G O 1
ATOM 18541 N N . ARG G 1 174 ? 31.120 61.443 81.033 1.00 17.43 164 ARG G N 1
ATOM 18542 C CA . ARG G 1 174 ? 30.075 60.753 81.775 1.00 19.06 164 ARG G CA 1
ATOM 18543 C C . ARG G 1 174 ? 29.393 61.706 82.745 1.00 16.94 164 ARG G C 1
ATOM 18544 O O . ARG G 1 174 ? 30.052 62.506 83.415 1.00 16.77 164 ARG G O 1
ATOM 18565 N N . LEU G 1 175 ? 28.069 61.603 82.809 1.00 14.35 165 LEU G N 1
ATOM 18566 C CA . LEU G 1 175 ? 27.256 62.312 83.784 1.00 17.63 165 LEU G CA 1
ATOM 18567 C C . LEU G 1 175 ? 26.993 61.406 84.979 1.00 18.80 165 LEU G C 1
ATOM 18568 O O . LEU G 1 175 ? 26.924 60.181 84.847 1.00 23.68 165 LEU G O 1
ATOM 18584 N N . LEU G 1 176 ? 26.838 62.017 86.150 1.00 15.40 166 LEU G N 1
ATOM 18585 C CA . LEU G 1 176 ? 26.559 61.253 87.355 1.00 19.92 166 LEU G CA 1
ATOM 18586 C C . LEU G 1 176 ? 25.812 62.127 88.350 1.00 15.88 166 LEU G C 1
ATOM 18587 O O . LEU G 1 176 ? 25.780 63.355 88.236 1.00 14.04 166 LEU G O 1
ATOM 18603 N N . ARG G 1 177 ? 25.213 61.466 89.339 1.00 20.04 167 ARG G N 1
ATOM 18604 C CA . ARG G 1 177 ? 24.547 62.126 90.456 1.00 18.53 167 ARG G CA 1
ATOM 18605 C C . ARG G 1 177 ? 25.342 61.821 91.719 1.00 19.11 167 ARG G C 1
ATOM 18606 O O . ARG G 1 177 ? 25.074 60.821 92.402 1.00 20.99 167 ARG G O 1
ATOM 18627 N N . PRO G 1 178 ? 26.338 62.633 92.065 1.00 15.16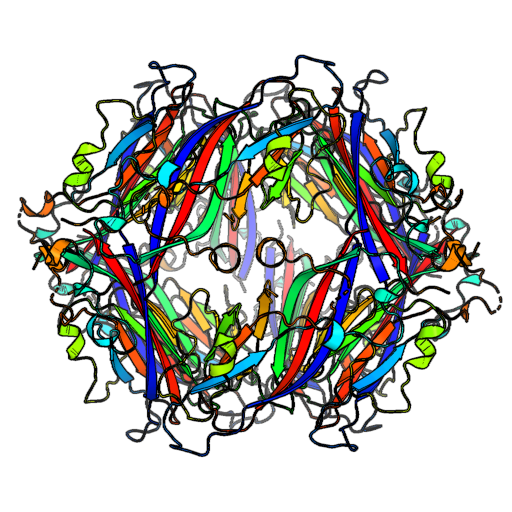 168 PRO G N 1
ATOM 18628 C CA . PRO G 1 178 ? 27.146 62.333 93.250 1.00 19.21 168 PRO G CA 1
ATOM 18629 C C . PRO G 1 178 ? 26.372 62.609 94.528 1.00 20.79 168 PRO G C 1
ATOM 18630 O O . PRO G 1 178 ? 25.550 63.525 94.599 1.00 20.44 168 PRO G O 1
ATOM 18641 N N . LYS G 1 179 ? 26.639 61.791 95.548 1.00 22.61 169 LYS G N 1
ATOM 18642 C CA . LYS G 1 179 ? 25.879 61.854 96.784 1.00 22.53 169 LYS G CA 1
ATOM 18643 C C . LYS G 1 179 ? 26.797 62.107 97.974 1.00 22.61 169 LYS G C 1
ATOM 18644 O O . LYS G 1 179 ? 27.910 61.572 98.021 1.00 20.54 169 LYS G O 1
ATOM 18663 N N . PRO G 1 180 ? 26.358 62.905 98.961 1.00 18.96 170 PRO G N 1
ATOM 18664 C CA . PRO G 1 180 ? 27.193 63.254 100.116 1.00 25.67 170 PRO G CA 1
ATOM 18665 C C . PRO G 1 180 ? 27.519 62.052 101.001 1.00 23.86 170 PRO G C 1
ATOM 18666 O O . PRO G 1 180 ? 26.668 61.174 101.141 1.00 32.55 170 PRO G O 1
ATOM 18677 N N . ASN G 1 199 ? 18.176 64.441 107.751 1.00 44.97 189 ASN G N 1
ATOM 18678 C CA . ASN G 1 199 ? 17.386 64.257 106.540 1.00 42.07 189 ASN G CA 1
ATOM 18679 C C . ASN G 1 199 ? 18.229 64.477 105.286 1.00 42.60 189 ASN G C 1
ATOM 18680 O O . ASN G 1 199 ? 17.847 64.061 104.192 1.00 39.71 189 ASN G O 1
ATOM 18690 N N . SER G 1 200 ? 19.377 65.139 105.448 1.00 33.35 190 SER G N 1
ATOM 18691 C CA . SER G 1 200 ? 20.237 65.414 104.301 1.00 32.06 190 SER G CA 1
ATOM 18692 C C . SER G 1 200 ? 20.674 64.125 103.616 1.00 36.44 190 SER G C 1
ATOM 18693 O O . SER G 1 200 ? 20.802 64.080 102.387 1.00 34.35 190 SER G O 1
ATOM 18701 N N . ALA G 1 201 ? 20.906 63.064 104.393 1.00 38.37 191 ALA G N 1
ATOM 18702 C CA . ALA G 1 201 ? 21.342 61.799 103.814 1.00 45.04 191 ALA G CA 1
ATOM 18703 C C . ALA G 1 201 ? 20.353 61.261 102.788 1.00 39.65 191 ALA G C 1
ATOM 18704 O O . ALA G 1 201 ? 20.748 60.480 101.915 1.00 43.21 191 ALA G O 1
ATOM 18711 N N . ARG G 1 202 ? 19.084 61.659 102.867 1.00 39.52 192 ARG G N 1
ATOM 18712 C CA . ARG G 1 202 ? 18.077 61.194 101.920 1.00 43.94 192 ARG G CA 1
ATOM 18713 C C . ARG G 1 202 ? 17.881 62.157 100.755 1.00 43.51 192 ARG G C 1
ATOM 18714 O O . ARG G 1 202 ? 17.787 61.721 99.603 1.00 36.31 192 ARG G O 1
ATOM 18735 N N . THR G 1 203 ? 17.819 63.460 101.029 1.00 34.95 193 THR G N 1
ATOM 18736 C CA . THR G 1 203 ? 17.461 64.437 100.008 1.00 35.97 193 THR G CA 1
ATOM 18737 C C . THR G 1 203 ? 18.666 65.004 99.271 1.00 30.39 193 THR G C 1
ATOM 18738 O O . THR G 1 203 ? 18.532 65.425 98.116 1.00 30.72 193 THR G O 1
ATOM 18749 N N . GLY G 1 204 ? 19.837 65.030 99.904 1.00 30.16 194 GLY G N 1
ATOM 18750 C CA . GLY G 1 204 ? 21.001 65.660 99.325 1.00 29.02 194 GLY G CA 1
ATOM 18751 C C . GLY G 1 204 ? 21.114 67.144 99.597 1.00 24.81 194 GLY G C 1
ATOM 18752 O O . GLY G 1 204 ? 22.154 67.737 99.283 1.00 18.79 194 GLY G O 1
ATOM 18756 N N . TRP G 1 205 ? 20.081 67.763 100.163 1.00 23.89 195 TRP G N 1
ATOM 18757 C CA . TRP G 1 205 ? 20.160 69.169 100.533 1.00 22.33 195 TRP G CA 1
ATOM 18758 C C . TRP G 1 205 ? 21.091 69.339 101.726 1.00 26.18 195 TRP G C 1
ATOM 18759 O O . TRP G 1 205 ? 20.947 68.654 102.743 1.00 27.72 195 TRP G O 1
ATOM 18780 N N . ILE G 1 206 ? 22.045 70.255 101.602 1.00 23.60 196 ILE G N 1
ATOM 18781 C CA . ILE G 1 206 ? 23.078 70.475 102.603 1.00 21.49 196 ILE G CA 1
ATOM 18782 C C . ILE G 1 206 ? 23.016 71.938 103.022 1.00 30.31 196 ILE G C 1
ATOM 18783 O O . ILE G 1 206 ? 23.024 72.815 102.153 1.00 24.31 196 ILE G O 1
ATOM 18799 N N . PRO G 1 207 ? 22.955 72.253 104.315 1.00 29.17 197 PRO G N 1
ATOM 18800 C CA . PRO G 1 207 ? 22.861 73.662 104.720 1.00 29.12 197 PRO G CA 1
ATOM 18801 C C . PRO G 1 207 ? 24.084 74.461 104.294 1.00 27.91 197 PRO G C 1
ATOM 18802 O O . PRO G 1 207 ? 25.213 73.967 104.314 1.00 28.53 197 PRO G O 1
ATOM 18813 N N . LEU G 1 208 ? 23.845 75.711 103.909 1.00 37.82 198 LEU G N 1
ATOM 18814 C CA . LEU G 1 208 ? 24.926 76.644 103.615 1.00 47.88 198 LEU G CA 1
ATOM 18815 C C . LEU G 1 208 ? 25.403 77.323 104.895 1.00 50.61 198 LEU G C 1
ATOM 18816 O O . LEU G 1 208 ? 24.595 77.721 105.735 1.00 46.11 198 LEU G O 1
ATOM 18832 N N . ALA G 1 215 ? 31.809 75.252 106.028 1.00 38.36 205 ALA G N 1
ATOM 18833 C CA . ALA G 1 215 ? 31.977 73.829 106.298 1.00 49.95 205 ALA G CA 1
ATOM 18834 C C . ALA G 1 215 ? 30.959 73.011 105.510 1.00 39.58 205 ALA G C 1
ATOM 18835 O O . ALA G 1 215 ? 31.266 71.924 105.023 1.00 39.66 205 ALA G O 1
ATOM 18841 N N . GLY G 1 216 ? 29.740 73.541 105.392 1.00 38.56 206 GLY G N 1
ATOM 18842 C CA . GLY G 1 216 ? 28.724 72.860 104.607 1.00 32.97 206 GLY G CA 1
ATOM 18843 C C . GLY G 1 216 ? 29.133 72.690 103.157 1.00 29.63 206 GLY G C 1
ATOM 18844 O O . GLY G 1 216 ? 28.817 71.678 102.527 1.00 25.69 206 GLY G O 1
ATOM 18848 N N . THR G 1 217 ? 29.847 73.677 102.609 1.00 27.45 207 THR G N 1
ATOM 18849 C CA . THR G 1 217 ? 30.299 73.622 101.224 1.00 23.92 207 THR G CA 1
ATOM 18850 C C . THR G 1 217 ? 31.417 72.611 101.001 1.00 31.50 207 THR G C 1
ATOM 18851 O O . THR G 1 217 ? 31.752 72.336 99.844 1.00 24.65 207 THR G O 1
ATOM 18862 N N . LYS G 1 218 ? 32.002 72.059 102.063 1.00 24.16 208 LYS G N 1
ATOM 18863 C CA . LYS G 1 218 ? 33.111 71.124 101.935 1.00 29.68 208 LYS G CA 1
ATOM 18864 C C . LYS G 1 218 ? 32.679 69.667 102.039 1.00 22.42 208 LYS G C 1
ATOM 18865 O O . LYS G 1 218 ? 33.532 68.777 101.961 1.00 27.06 208 LYS G O 1
ATOM 18884 N N . VAL G 1 219 ? 31.381 69.399 102.204 1.00 21.56 209 VAL G N 1
ATOM 18885 C CA . VAL G 1 219 ? 30.903 68.023 102.241 1.00 22.50 209 VAL G CA 1
ATOM 18886 C C . VAL G 1 219 ? 31.266 67.330 100.936 1.00 26.09 209 VAL G C 1
ATOM 18887 O O . VAL G 1 219 ? 30.945 67.815 99.844 1.00 22.47 209 VAL G O 1
ATOM 18900 N N . ARG G 1 220 ? 31.932 66.183 101.044 1.00 22.55 210 ARG G N 1
ATOM 18901 C CA . ARG G 1 220 ? 32.394 65.459 99.867 1.00 20.13 210 ARG G CA 1
ATOM 18902 C C . ARG G 1 220 ? 31.275 64.589 99.309 1.00 21.32 210 ARG G C 1
ATOM 18903 O O . ARG G 1 220 ? 30.582 63.893 100.059 1.00 20.84 210 ARG G O 1
ATOM 18924 N N . HIS G 1 221 ? 31.102 64.630 97.992 1.00 18.76 211 HIS G N 1
ATOM 18925 C CA . HIS G 1 221 ? 30.100 63.833 97.302 1.00 18.40 211 HIS G CA 1
ATOM 18926 C C . HIS G 1 221 ? 30.786 62.790 96.428 1.00 20.51 211 HIS G C 1
ATOM 18927 O O . HIS G 1 221 ? 31.804 63.073 95.790 1.00 20.66 211 HIS G O 1
ATOM 18941 N N . TYR G 1 222 ? 30.215 61.590 96.395 1.00 19.47 212 TYR G N 1
ATOM 18942 C CA . TYR G 1 222 ? 30.772 60.485 95.622 1.00 19.60 212 TYR G CA 1
ATOM 18943 C C . TYR G 1 222 ? 29.777 60.062 94.539 1.00 22.37 212 TYR G C 1
ATOM 18944 O O . TYR G 1 222 ? 28.582 59.989 94.812 1.00 21.08 212 TYR G O 1
ATOM 18962 N N . GLY G 1 223 ? 30.235 59.762 93.323 1.00 16.98 213 GLY G N 1
ATOM 18963 C CA . GLY G 1 223 ? 31.639 59.724 92.951 1.00 19.64 213 GLY G CA 1
ATOM 18964 C C . GLY G 1 223 ? 31.782 58.923 91.669 1.00 16.68 213 GLY G C 1
ATOM 18965 O O . GLY G 1 223 ? 30.892 58.140 91.333 1.00 18.04 213 GLY G O 1
ATOM 18969 N N . ILE G 1 224 ? 32.880 59.115 90.940 1.00 13.32 214 ILE G N 1
ATOM 18970 C CA . ILE G 1 224 ? 33.119 58.391 89.697 1.00 14.56 214 ILE G CA 1
ATOM 18971 C C . ILE G 1 224 ? 34.537 57.841 89.711 1.00 13.65 214 ILE G C 1
ATOM 18972 O O . ILE G 1 224 ? 35.493 58.572 89.992 1.00 16.19 214 ILE G O 1
ATOM 18988 N N . ALA G 1 225 ? 34.664 56.554 89.412 1.00 14.74 215 ALA G N 1
ATOM 18989 C CA . ALA G 1 225 ? 35.948 55.892 89.267 1.00 11.77 215 ALA G CA 1
ATOM 18990 C C . ALA G 1 225 ? 36.142 55.493 87.812 1.00 14.70 215 ALA G C 1
ATOM 18991 O O . ALA G 1 225 ? 35.174 55.270 87.079 1.00 13.80 215 ALA G O 1
ATOM 18998 N N . PHE G 1 226 ? 37.401 55.416 87.393 1.00 12.91 216 PHE G N 1
ATOM 18999 C CA . PHE G 1 226 ? 37.722 55.017 86.033 1.00 10.90 216 PHE G CA 1
ATOM 19000 C C . PHE G 1 226 ? 38.960 54.137 86.046 1.00 16.00 216 PHE G C 1
ATOM 19001 O O . PHE G 1 226 ? 39.941 54.430 86.737 1.00 12.83 216 PHE G O 1
ATOM 19018 N N . SER G 1 227 ? 38.894 53.052 85.286 1.00 13.22 217 SER G N 1
ATOM 19019 C CA . SER G 1 227 ? 39.959 52.069 85.195 1.00 13.05 217 SER G CA 1
ATOM 19020 C C . SER G 1 227 ? 40.563 52.098 83.800 1.00 11.63 217 SER G C 1
ATOM 19021 O O . SER G 1 227 ? 39.985 52.651 82.860 1.00 10.82 217 SER G O 1
ATOM 19029 N N . PHE G 1 228 ? 41.742 51.489 83.669 1.00 12.98 218 PHE G N 1
ATOM 19030 C CA . PHE G 1 228 ? 42.422 51.505 82.384 1.00 11.97 218 PHE G CA 1
ATOM 19031 C C . PHE G 1 228 ? 43.481 50.421 82.345 1.00 11.00 218 PHE G C 1
ATOM 19032 O O . PHE G 1 228 ? 44.130 50.172 83.371 1.00 11.00 218 PHE G O 1
ATOM 19049 N N . PRO G 1 229 ? 43.681 49.756 81.209 1.00 10.72 219 PRO G N 1
ATOM 19050 C CA . PRO G 1 229 ? 44.874 48.918 81.059 1.00 11.68 219 PRO G CA 1
ATOM 19051 C C . PRO G 1 229 ? 46.100 49.789 80.846 1.00 14.80 219 PRO G C 1
ATOM 19052 O O . PRO G 1 229 ? 46.049 50.797 80.137 1.00 16.95 219 PRO G O 1
ATOM 19063 N N . GLN G 1 230 ? 47.202 49.402 81.472 1.00 14.82 220 GLN G N 1
ATOM 19064 C CA . GLN G 1 230 ? 48.409 50.211 81.392 1.00 20.33 220 GLN G CA 1
ATOM 19065 C C . GLN G 1 230 ? 48.911 50.245 79.950 1.00 17.00 220 GLN G C 1
ATOM 19066 O O . GLN G 1 230 ? 49.038 49.185 79.322 1.00 13.91 220 GLN G O 1
ATOM 19080 N N . PRO G 1 231 ? 49.198 51.419 79.390 1.00 17.16 221 PRO G N 1
ATOM 19081 C CA . PRO G 1 231 ? 49.626 51.500 77.993 1.00 17.89 221 PRO G CA 1
ATOM 19082 C C . PRO G 1 231 ? 51.138 51.371 77.837 1.00 21.57 221 PRO G C 1
ATOM 19083 O O . PRO G 1 231 ? 51.906 51.489 78.794 1.00 18.92 221 PRO G O 1
ATOM 19094 N N . GLU G 1 232 ? 51.554 51.135 76.588 1.00 17.85 222 GLU G N 1
ATOM 19095 C CA . GLU G 1 232 ? 52.977 51.030 76.285 1.00 20.96 222 GLU G CA 1
ATOM 19096 C C . GLU G 1 232 ? 53.688 52.371 76.388 1.00 29.13 222 GLU G C 1
ATOM 19097 O O . GLU G 1 232 ? 54.904 52.396 76.603 1.00 24.50 222 GLU G O 1
ATOM 19109 N N . GLN G 1 233 ? 52.966 53.480 76.241 1.00 23.20 223 GLN G N 1
ATOM 19110 C CA . GLN G 1 233 ? 53.556 54.805 76.351 1.00 24.51 223 GLN G CA 1
ATOM 19111 C C . GLN G 1 233 ? 52.648 55.692 77.189 1.00 24.18 223 GLN G C 1
ATOM 19112 O O . GLN G 1 233 ? 51.440 55.466 77.288 1.00 17.76 223 GLN G O 1
ATOM 19126 N N . THR G 1 234 ? 53.255 56.706 77.797 1.00 18.56 224 THR G N 1
ATOM 19127 C CA . THR G 1 234 ? 52.523 57.616 78.665 1.00 19.10 224 THR G CA 1
ATOM 19128 C C . THR G 1 234 ? 51.515 58.425 77.860 1.00 15.04 224 THR G C 1
ATOM 19129 O O . THR G 1 234 ? 51.784 58.835 76.729 1.00 18.15 224 THR G O 1
ATOM 19140 N N . ILE G 1 235 ? 50.347 58.654 78.456 1.00 16.50 225 ILE G N 1
ATOM 19141 C CA . ILE G 1 235 ? 49.278 59.431 77.840 1.00 14.69 225 ILE G CA 1
ATOM 19142 C C . ILE G 1 235 ? 48.875 60.533 78.810 1.00 17.21 225 ILE G C 1
ATOM 19143 O O . ILE G 1 235 ? 48.612 60.264 79.987 1.00 15.24 225 ILE G O 1
ATOM 19159 N N . THR G 1 236 ? 48.830 61.766 78.315 1.00 14.44 226 THR G N 1
ATOM 19160 C CA . THR G 1 236 ? 48.413 62.921 79.097 1.00 17.17 226 THR G CA 1
ATOM 19161 C C . THR G 1 236 ? 47.014 63.341 78.665 1.00 16.80 226 THR G C 1
ATOM 19162 O O . THR G 1 236 ? 46.670 63.255 77.482 1.00 12.53 226 THR G O 1
ATOM 19173 N N . TYR G 1 237 ? 46.211 63.791 79.629 1.00 12.61 227 TYR G N 1
ATOM 19174 C CA . TYR G 1 237 ? 44.819 64.144 79.389 1.00 12.08 227 TYR G CA 1
ATOM 19175 C C . TYR G 1 237 ? 44.511 65.521 79.960 1.00 12.54 227 TYR G C 1
ATOM 19176 O O . TYR G 1 237 ? 45.168 65.991 80.893 1.00 15.61 227 TYR G O 1
ATOM 19194 N N . VAL G 1 238 ? 43.493 66.155 79.387 1.00 12.52 228 VAL G N 1
ATOM 19195 C CA . VAL G 1 238 ? 42.846 67.319 79.981 1.00 13.45 228 VAL G CA 1
ATOM 19196 C C . VAL G 1 238 ? 41.517 66.859 80.558 1.00 11.81 228 VAL G C 1
ATOM 19197 O O . VAL G 1 238 ? 40.697 66.266 79.848 1.00 12.92 228 VAL G O 1
ATOM 19210 N N . THR G 1 239 ? 41.304 67.123 81.842 1.00 12.73 229 THR G N 1
ATOM 19211 C CA . THR G 1 239 ? 40.071 66.751 82.524 1.00 12.18 229 THR G CA 1
ATOM 19212 C C . THR G 1 239 ? 39.296 68.010 82.881 1.00 12.83 229 THR G C 1
ATOM 19213 O O . THR G 1 239 ? 39.864 68.951 83.444 1.00 13.82 229 THR G O 1
ATOM 19224 N N . LYS G 1 240 ? 38.008 68.026 82.547 1.00 11.80 230 LYS G N 1
ATOM 19225 C CA . LYS G 1 240 ? 37.096 69.077 82.976 1.00 13.07 230 LYS G CA 1
ATOM 19226 C C . LYS G 1 240 ? 35.990 68.463 83.819 1.00 10.77 230 LYS G C 1
ATOM 19227 O O . LYS G 1 240 ? 35.337 67.504 83.393 1.00 13.06 230 LYS G O 1
ATOM 19246 N N . LEU G 1 241 ? 35.782 69.020 85.008 1.00 10.04 231 LEU G N 1
ATOM 19247 C CA . LEU G 1 241 ? 34.667 68.657 85.869 1.00 14.15 231 LEU G CA 1
ATOM 19248 C C . LEU G 1 241 ? 33.648 69.787 85.867 1.00 14.36 231 LEU G C 1
ATOM 19249 O O . LEU G 1 241 ? 34.019 70.964 85.895 1.00 13.90 231 LEU G O 1
ATOM 19265 N N . THR G 1 242 ? 32.367 69.429 85.829 1.00 12.46 232 THR G N 1
ATOM 19266 C CA . THR G 1 242 ? 31.282 70.401 85.852 1.00 16.84 232 THR G CA 1
ATOM 19267 C C . THR G 1 242 ? 30.301 70.021 86.948 1.00 19.59 232 THR G C 1
ATOM 19268 O O . THR G 1 242 ? 29.912 68.854 87.057 1.00 16.38 232 THR G O 1
ATOM 19279 N N . LEU G 1 243 ? 29.907 71.004 87.753 1.00 14.71 233 LEU G N 1
ATOM 19280 C CA . LEU G 1 243 ? 28.890 70.827 88.781 1.00 16.71 233 LEU G CA 1
ATOM 19281 C C . LEU G 1 243 ? 27.647 71.617 88.402 1.00 15.75 233 LEU G C 1
ATOM 19282 O O . LEU G 1 243 ? 27.741 72.785 88.010 1.00 16.57 233 LEU G O 1
ATOM 19298 N N . TYR G 1 244 ? 26.492 70.978 88.523 1.00 12.82 234 TYR G N 1
ATOM 19299 C CA . TYR G 1 244 ? 25.199 71.629 88.355 1.00 16.99 234 TYR G CA 1
ATOM 19300 C C . TYR G 1 244 ? 24.559 71.666 89.738 1.00 20.70 234 TYR G C 1
ATOM 19301 O O . TYR G 1 244 ? 24.035 70.658 90.220 1.00 18.33 234 TYR G O 1
ATOM 19319 N N . VAL G 1 245 ? 24.624 72.829 90.380 1.00 19.08 235 VAL G N 1
ATOM 19320 C CA . VAL G 1 245 ? 24.296 72.972 91.792 1.00 17.90 235 VAL G CA 1
ATOM 19321 C C . VAL G 1 245 ? 22.972 73.710 91.926 1.00 19.28 235 VAL G C 1
ATOM 19322 O O . VAL G 1 245 ? 22.746 74.730 91.264 1.00 20.31 235 VAL G O 1
ATOM 19335 N N . GLN G 1 246 ? 22.107 73.199 92.795 1.00 17.27 236 GLN G N 1
ATOM 19336 C CA . GLN G 1 246 ? 20.809 73.801 93.057 1.00 20.00 236 GLN G CA 1
ATOM 19337 C C . GLN G 1 246 ? 20.840 74.567 94.372 1.00 24.09 236 GLN G C 1
ATOM 19338 O O . GLN G 1 246 ? 21.446 74.120 95.349 1.00 18.09 236 GLN G O 1
ATOM 19352 N N . PHE G 1 247 ? 20.187 75.726 94.382 1.00 22.78 237 PHE G N 1
ATOM 19353 C CA . PHE G 1 247 ? 20.029 76.541 95.577 1.00 22.59 237 PHE G CA 1
ATOM 19354 C C . PHE G 1 247 ? 18.550 76.836 95.766 1.00 25.32 237 PHE G C 1
ATOM 19355 O O . PHE G 1 247 ? 17.821 77.039 94.790 1.00 28.99 237 PHE G O 1
ATOM 19372 N N . ARG G 1 248 ? 18.111 76.862 97.021 1.00 24.81 238 ARG G N 1
ATOM 19373 C CA . ARG G 1 248 ? 16.692 76.877 97.344 1.00 30.37 238 ARG G CA 1
ATOM 19374 C C . ARG G 1 248 ? 16.370 78.057 98.248 1.00 36.47 238 ARG G C 1
ATOM 19375 O O . ARG G 1 248 ? 17.134 78.381 99.162 1.00 31.23 238 ARG G O 1
ATOM 19396 N N . GLN G 1 249 ? 15.232 78.692 97.985 1.00 46.25 239 GLN G N 1
ATOM 19397 C CA . GLN G 1 249 ? 14.799 79.854 98.749 1.00 51.92 239 GLN G CA 1
ATOM 19398 C C . GLN G 1 249 ? 13.728 79.460 99.760 1.00 53.55 239 GLN G C 1
ATOM 19399 O O . GLN G 1 249 ? 12.716 78.859 99.401 1.00 52.51 239 GLN G O 1
ATOM 19413 N N . ARG H 1 56 ? 28.616 40.340 94.696 1.00 40.87 46 ARG H N 1
ATOM 19414 C CA . ARG H 1 56 ? 27.767 39.837 93.579 1.00 35.33 46 ARG H CA 1
ATOM 19415 C C . ARG H 1 56 ? 26.330 40.309 93.742 1.00 25.01 46 ARG H C 1
ATOM 19416 O O . ARG H 1 56 ? 25.715 40.120 94.793 1.00 25.52 46 ARG H O 1
ATOM 19422 N N . ILE H 1 57 ? 25.801 40.923 92.690 1.00 22.30 47 ILE H N 1
ATOM 19423 C CA . ILE H 1 57 ? 24.452 41.473 92.689 1.00 23.76 47 ILE H CA 1
ATOM 19424 C C . ILE H 1 57 ? 23.620 40.677 91.695 1.00 20.34 47 ILE H C 1
ATOM 19425 O O . ILE H 1 57 ? 23.983 40.563 90.517 1.00 18.62 47 ILE H O 1
ATOM 19441 N N . TYR H 1 58 ? 22.514 40.120 92.173 1.00 17.27 48 TYR H N 1
ATOM 19442 C CA . TYR H 1 58 ? 21.553 39.425 91.333 1.00 14.42 48 TYR H CA 1
ATOM 19443 C C . TYR H 1 58 ? 20.379 40.354 91.054 1.00 15.59 48 TYR H C 1
ATOM 19444 O O . TYR H 1 58 ? 19.920 41.072 91.947 1.00 19.52 48 TYR H O 1
ATOM 19462 N N . THR H 1 59 ? 19.900 40.343 89.815 1.00 13.45 49 THR H N 1
ATOM 19463 C CA . THR H 1 59 ? 18.846 41.251 89.388 1.00 14.23 49 THR H CA 1
ATOM 19464 C C . THR H 1 59 ? 17.590 40.472 89.030 1.00 15.58 49 THR H C 1
ATOM 19465 O O . THR H 1 59 ? 17.656 39.410 88.402 1.00 14.80 49 THR H O 1
ATOM 19476 N N . LEU H 1 60 ? 16.447 41.021 89.433 1.00 14.16 50 LEU H N 1
ATOM 19477 C CA . LEU H 1 60 ? 15.141 40.438 89.168 1.00 9.15 50 LEU H CA 1
ATOM 19478 C C . LEU H 1 60 ? 14.253 41.512 88.563 1.00 12.16 50 LEU H C 1
ATOM 19479 O O . LEU H 1 60 ? 14.182 42.628 89.089 1.00 12.54 50 LEU H O 1
ATOM 19495 N N . ARG H 1 61 ? 13.588 41.184 87.461 1.00 11.70 51 ARG H N 1
ATOM 19496 C CA . ARG H 1 61 ? 12.624 42.081 86.838 1.00 11.64 51 ARG H CA 1
ATOM 19497 C C . ARG H 1 61 ? 11.215 41.650 87.220 1.00 11.69 51 ARG H C 1
ATOM 19498 O O . ARG H 1 61 ? 10.845 40.487 87.034 1.00 13.84 51 ARG H O 1
ATOM 19519 N N . LEU H 1 62 ? 10.438 42.589 87.752 1.00 9.27 52 LEU H N 1
ATOM 19520 C CA . LEU H 1 62 ? 9.051 42.357 88.126 1.00 11.94 52 LEU H CA 1
ATOM 19521 C C . LEU H 1 62 ? 8.162 43.355 87.395 1.00 12.01 52 LEU H C 1
ATOM 19522 O O . LEU H 1 62 ? 8.594 44.464 87.067 1.00 12.67 52 LEU H O 1
ATOM 19538 N N . THR H 1 63 ? 6.916 42.959 87.141 1.00 10.65 53 THR H N 1
ATOM 19539 C CA . THR H 1 63 ? 6.001 43.814 86.400 1.00 12.05 53 THR H CA 1
ATOM 19540 C C . THR H 1 63 ? 4.570 43.584 86.868 1.00 14.69 53 THR H C 1
ATOM 19541 O O . THR H 1 63 ? 4.205 42.484 87.294 1.00 11.56 53 THR H O 1
ATOM 19552 N N . ARG H 1 64 ? 3.765 44.643 86.784 1.00 13.44 54 ARG H N 1
ATOM 19553 C CA . ARG H 1 64 ? 2.331 44.553 87.025 1.00 13.57 54 ARG H CA 1
ATOM 19554 C C . ARG H 1 64 ? 1.631 45.605 86.177 1.00 14.44 54 ARG H C 1
ATOM 19555 O O . ARG H 1 64 ? 2.238 46.591 85.747 1.00 10.72 54 ARG H O 1
ATOM 19576 N N . GLN H 1 65 ? 0.342 45.381 85.931 1.00 9.92 55 GLN H N 1
ATOM 19577 C CA . GLN H 1 65 ? -0.448 46.267 85.089 1.00 9.66 55 GLN H CA 1
ATOM 19578 C C . GLN H 1 65 ? -1.766 46.598 85.774 1.00 13.71 55 GLN H C 1
ATOM 19579 O O . GLN H 1 65 ? -2.247 45.868 86.645 1.00 11.14 55 GLN H O 1
ATOM 19593 N N . PHE H 1 66 ? -2.348 47.717 85.356 1.00 10.22 56 PHE H N 1
ATOM 19594 C CA . PHE H 1 66 ? -3.655 48.134 85.841 1.00 15.35 56 PHE H CA 1
ATOM 19595 C C . PHE H 1 66 ? -4.206 49.178 84.883 1.00 17.63 56 PHE H C 1
ATOM 19596 O O . PHE H 1 66 ? -3.487 49.728 84.046 1.00 15.76 56 PHE H O 1
ATOM 19613 N N . GLN H 1 67 ? -5.498 49.439 85.018 1.00 14.99 57 GLN H N 1
ATOM 19614 C CA . GLN H 1 67 ? -6.180 50.430 84.205 1.00 15.67 57 GLN H CA 1
ATOM 19615 C C . GLN H 1 67 ? -6.136 51.791 84.884 1.00 16.36 57 GLN H C 1
ATOM 19616 O O . GLN H 1 67 ? -6.145 51.894 86.113 1.00 15.82 57 GLN H O 1
ATOM 19630 N N . PHE H 1 68 ? -6.077 52.842 84.068 1.00 12.82 58 PHE H N 1
ATOM 19631 C CA . PHE H 1 68 ? -6.161 54.209 84.556 1.00 16.88 58 PHE H CA 1
ATOM 19632 C C . PHE H 1 68 ? -7.095 55.007 83.660 1.00 16.19 58 PHE H C 1
ATOM 19633 O O . PHE H 1 68 ? -7.107 54.822 82.439 1.00 14.36 58 PHE H O 1
ATOM 19650 N N . LYS H 1 69 ? -7.877 55.894 84.274 1.00 16.98 59 LYS H N 1
ATOM 19651 C CA . LYS H 1 69 ? -8.870 56.692 83.567 1.00 16.81 59 LYS H CA 1
ATOM 19652 C C . LYS H 1 69 ? -8.643 58.170 83.846 1.00 17.30 59 LYS H C 1
ATOM 19653 O O . LYS H 1 69 ? -8.434 58.563 84.998 1.00 16.27 59 LYS H O 1
ATOM 19672 N N . ILE H 1 70 ? -8.693 58.980 82.794 1.00 15.29 60 ILE H N 1
ATOM 19673 C CA . ILE H 1 70 ? -8.836 60.425 82.910 1.00 16.64 60 ILE H CA 1
ATOM 19674 C C . ILE H 1 70 ? -10.269 60.750 82.512 1.00 18.09 60 ILE H C 1
ATOM 19675 O O . ILE H 1 70 ? -10.666 60.545 81.358 1.00 16.11 60 ILE H O 1
ATOM 19691 N N . ASN H 1 71 ? -11.051 61.246 83.465 1.00 17.53 61 ASN H N 1
ATOM 19692 C CA . ASN H 1 71 ? -12.470 61.472 83.241 1.00 20.61 61 ASN H CA 1
ATOM 19693 C C . ASN H 1 71 ? -12.699 62.755 82.451 1.00 18.93 61 ASN H C 1
ATOM 19694 O O . ASN H 1 71 ? -11.924 63.712 82.535 1.00 15.30 61 ASN H O 1
ATOM 19705 N N . LYS H 1 72 ? -13.780 62.766 81.673 1.00 18.25 62 LYS H N 1
ATOM 19706 C CA . LYS H 1 72 ? -14.131 63.960 80.922 1.00 23.43 62 LYS H CA 1
ATOM 19707 C C . LYS H 1 72 ? -14.369 65.125 81.874 1.00 17.07 62 LYS H C 1
ATOM 19708 O O . LYS H 1 72 ? -14.817 64.950 83.010 1.00 17.29 62 LYS H O 1
ATOM 19727 N N . GLN H 1 73 ? -14.059 66.326 81.400 1.00 19.98 63 GLN H N 1
ATOM 19728 C CA . GLN H 1 73 ? -14.236 67.514 82.219 1.00 22.76 63 GLN H CA 1
ATOM 19729 C C . GLN H 1 73 ? -15.720 67.820 82.378 1.00 20.50 63 GLN H C 1
ATOM 19730 O O . GLN H 1 73 ? -16.455 67.917 81.390 1.00 20.80 63 GLN H O 1
ATOM 19744 N N . THR H 1 74 ? -16.159 67.963 83.627 1.00 22.15 64 THR H N 1
ATOM 19745 C CA . THR H 1 74 ? -17.547 68.275 83.935 1.00 29.64 64 THR H CA 1
ATOM 19746 C C . THR H 1 74 ? -17.705 69.560 84.734 1.00 30.11 64 THR H C 1
ATOM 19747 O O . THR H 1 74 ? -18.841 69.974 84.993 1.00 34.91 64 THR H O 1
ATOM 19758 N N . THR H 1 75 ? -16.609 70.201 85.131 1.00 26.47 65 THR H N 1
ATOM 19759 C CA . THR H 1 75 ? -16.649 71.456 85.865 1.00 30.65 65 THR H CA 1
ATOM 19760 C C . THR H 1 75 ? -15.899 72.523 85.081 1.00 32.30 65 THR H C 1
ATOM 19761 O O . THR H 1 75 ? -14.846 72.251 84.495 1.00 22.58 65 THR H O 1
ATOM 19772 N N . SER H 1 76 ? -16.449 73.737 85.072 1.00 27.67 66 SER H N 1
ATOM 19773 C CA . SER H 1 76 ? -15.839 74.861 84.364 1.00 24.32 66 SER H CA 1
ATOM 19774 C C . SER H 1 76 ? -15.585 74.505 82.902 1.00 21.04 66 SER H C 1
ATOM 19775 O O . SER H 1 76 ? -14.561 74.870 82.320 1.00 22.92 66 SER H O 1
ATOM 19783 N N . VAL H 1 77 ? -16.536 73.783 82.302 1.00 22.26 67 VAL H N 1
ATOM 19784 C CA . VAL H 1 77 ? -16.365 73.298 80.939 1.00 25.03 67 VAL H CA 1
ATOM 19785 C C . VAL H 1 77 ? -16.104 74.469 80.004 1.00 27.58 67 VAL H C 1
ATOM 19786 O O . VAL H 1 77 ? -16.768 75.511 80.074 1.00 26.71 67 VAL H O 1
ATOM 19799 N N . GLY H 1 78 ? -15.134 74.291 79.110 1.00 23.67 68 GLY H N 1
ATOM 19800 C CA . GLY H 1 78 ? -14.688 75.343 78.226 1.00 25.31 68 GLY H CA 1
ATOM 19801 C C . GLY H 1 78 ? -13.453 76.072 78.708 1.00 29.25 68 GLY H C 1
ATOM 19802 O O . GLY H 1 78 ? -12.875 76.852 77.941 1.00 25.39 68 GLY H O 1
ATOM 19806 N N . ASN H 1 79 ? -13.038 75.841 79.950 1.00 21.21 69 ASN H N 1
ATOM 19807 C CA . ASN H 1 79 ? -11.855 76.460 80.521 1.00 22.25 69 ASN H CA 1
ATOM 19808 C C . ASN H 1 79 ? -10.791 75.402 80.784 1.00 22.20 69 ASN H C 1
ATOM 19809 O O . ASN H 1 79 ? -11.096 74.221 80.978 1.00 20.24 69 ASN H O 1
ATOM 19820 N N . LEU H 1 80 ? -9.537 75.842 80.792 1.00 19.93 70 LEU H N 1
ATOM 19821 C CA . LEU H 1 80 ? -8.411 74.944 81.007 1.00 20.30 70 LEU H CA 1
ATOM 19822 C C . LEU H 1 80 ? -8.214 74.717 82.500 1.00 18.34 70 LEU H C 1
ATOM 19823 O O . LEU H 1 80 ? -7.975 75.666 83.255 1.00 18.89 70 LEU H O 1
ATOM 19839 N N . ILE H 1 81 ? -8.309 73.460 82.922 1.00 19.33 71 ILE H N 1
ATOM 19840 C CA . ILE H 1 81 ? -8.014 73.069 84.292 1.00 15.44 71 ILE H CA 1
ATOM 19841 C C . ILE H 1 81 ? -7.123 71.838 84.250 1.00 16.58 71 ILE H C 1
ATOM 19842 O O . ILE H 1 81 ? -7.141 71.066 83.286 1.00 16.51 71 ILE H O 1
ATOM 19858 N N . PHE H 1 82 ? -6.339 71.658 85.309 1.00 19.16 72 PHE H N 1
ATOM 19859 C CA . PHE H 1 82 ? -5.378 70.571 85.403 1.00 16.36 72 PHE H CA 1
ATOM 19860 C C . PHE H 1 82 ? -5.694 69.695 86.605 1.00 23.29 72 PHE H C 1
ATOM 19861 O O . PHE H 1 82 ? -6.229 70.161 87.615 1.00 17.38 72 PHE H O 1
ATOM 19878 N N . ASN H 1 83 ? -5.362 68.414 86.479 1.00 17.51 73 ASN H N 1
ATOM 19879 C CA . ASN H 1 83 ? -5.359 67.496 87.606 1.00 18.05 73 ASN H CA 1
ATOM 19880 C C . ASN H 1 83 ? -4.095 66.648 87.520 1.00 23.37 73 ASN H C 1
ATOM 19881 O O . ASN H 1 83 ? -3.291 66.790 86.594 1.00 15.87 73 ASN H O 1
ATOM 19892 N N . ALA H 1 84 ? -3.920 65.756 88.491 1.00 17.54 74 ALA H N 1
ATOM 19893 C CA . ALA H 1 84 ? -2.702 64.964 88.578 1.00 17.57 74 ALA H CA 1
ATOM 19894 C C . ALA H 1 84 ? -2.958 63.745 89.448 1.00 17.58 74 ALA H C 1
ATOM 19895 O O . ALA H 1 84 ? -3.921 63.695 90.218 1.00 17.60 74 ALA H O 1
ATOM 19902 N N . ASP H 1 85 ? -2.077 62.759 89.302 1.00 17.02 75 ASP H N 1
ATOM 19903 C CA . ASP H 1 85 ? -2.080 61.564 90.133 1.00 16.11 75 ASP H CA 1
ATOM 19904 C C . ASP H 1 85 ? -0.631 61.117 90.285 1.00 18.34 75 ASP H C 1
ATOM 19905 O O . ASP H 1 85 ? 0.293 61.771 89.792 1.00 17.83 75 ASP H O 1
ATOM 19914 N N . TYR H 1 86 ? -0.426 59.994 90.969 1.00 16.34 76 TYR H N 1
ATOM 19915 C CA . TYR H 1 86 ? 0.935 59.562 91.258 1.00 14.24 76 TYR H CA 1
ATOM 19916 C C . TYR H 1 86 ? 0.966 58.061 91.509 1.00 15.20 76 TYR H C 1
ATOM 19917 O O . TYR H 1 86 ? -0.063 57.428 91.759 1.00 16.16 76 TYR H O 1
ATOM 19935 N N . ILE H 1 87 ? 2.178 57.510 91.456 1.00 12.75 77 ILE H N 1
ATOM 19936 C CA . ILE H 1 87 ? 2.428 56.086 91.637 1.00 13.43 77 ILE H CA 1
ATOM 19937 C C . ILE H 1 87 ? 3.616 55.921 92.573 1.00 18.36 77 ILE H C 1
ATOM 19938 O O . ILE H 1 87 ? 4.621 56.629 92.448 1.00 14.84 77 ILE H O 1
ATOM 19954 N N . THR H 1 88 ? 3.499 54.985 93.508 1.00 12.22 78 THR H N 1
ATOM 19955 C CA . THR H 1 88 ? 4.606 54.578 94.360 1.00 17.09 78 THR H CA 1
ATOM 19956 C C . THR H 1 88 ? 4.866 53.092 94.148 1.00 19.12 78 THR H C 1
ATOM 19957 O O . THR H 1 88 ? 4.074 52.383 93.522 1.00 14.80 78 THR H O 1
ATOM 19968 N N . PHE H 1 89 ? 5.992 52.618 94.679 1.00 16.81 79 PHE H N 1
ATOM 19969 C CA . PHE H 1 89 ? 6.480 51.277 94.383 1.00 17.97 79 PHE H CA 1
ATOM 19970 C C . PHE H 1 89 ? 6.866 50.563 95.668 1.00 20.96 79 PHE H C 1
ATOM 19971 O O . PHE H 1 89 ? 7.666 51.078 96.456 1.00 18.35 79 PHE H O 1
ATOM 19988 N N . ALA H 1 90 ? 6.297 49.379 95.870 1.00 19.51 80 ALA H N 1
ATOM 19989 C CA . ALA H 1 90 ? 6.704 48.473 96.931 1.00 21.84 80 ALA H CA 1
ATOM 19990 C C . ALA H 1 90 ? 6.869 47.085 96.334 1.00 19.33 80 ALA H C 1
ATOM 19991 O O . ALA H 1 90 ? 6.066 46.662 95.498 1.00 15.94 80 ALA H O 1
ATOM 19998 N N . LEU H 1 91 ? 7.922 46.385 96.756 1.00 16.98 81 LEU H N 1
ATOM 19999 C CA . LEU H 1 91 ? 8.200 45.068 96.195 1.00 17.71 81 LEU H CA 1
ATOM 20000 C C . LEU H 1 91 ? 7.006 44.134 96.370 1.00 18.60 81 LEU H C 1
ATOM 20001 O O . LEU H 1 91 ? 6.704 43.326 95.485 1.00 16.20 81 LEU H O 1
ATOM 20017 N N . ASP H 1 92 ? 6.298 44.248 97.496 1.00 19.65 82 ASP H N 1
ATOM 20018 C CA . ASP H 1 92 ? 5.111 43.429 97.714 1.00 22.95 82 ASP H CA 1
ATOM 20019 C C . ASP H 1 92 ? 3.987 43.754 96.736 1.00 24.84 82 ASP H C 1
ATOM 20020 O O . ASP H 1 92 ? 3.093 42.922 96.549 1.00 19.13 82 ASP H O 1
ATOM 20029 N N . ASP H 1 93 ? 4.001 44.937 96.113 1.00 16.17 83 ASP H N 1
ATOM 20030 C CA . ASP H 1 93 ? 3.024 45.216 95.064 1.00 17.59 83 ASP H CA 1
ATOM 20031 C C . ASP H 1 93 ? 3.167 44.244 93.902 1.00 18.73 83 ASP H C 1
ATOM 20032 O O . ASP H 1 93 ? 2.195 43.993 93.178 1.00 20.60 83 ASP H O 1
ATOM 20041 N N . PHE H 1 94 ? 4.363 43.689 93.709 1.00 16.98 84 PHE H N 1
ATOM 20042 C CA . PHE H 1 94 ? 4.680 42.895 92.533 1.00 16.41 84 PHE H CA 1
ATOM 20043 C C . PHE H 1 94 ? 4.855 41.411 92.821 1.00 21.40 84 PHE H C 1
ATOM 20044 O O . PHE H 1 94 ? 4.875 40.616 91.875 1.00 23.68 84 PHE H O 1
ATOM 20061 N N . LEU H 1 95 ? 4.985 41.017 94.081 1.00 21.91 85 LEU H N 1
ATOM 20062 C CA . LEU H 1 95 ? 5.346 39.652 94.428 1.00 25.49 85 LEU H CA 1
ATOM 20063 C C . LEU H 1 95 ? 4.116 38.815 94.755 1.00 27.37 85 LEU H C 1
ATOM 20064 O O . LEU H 1 95 ? 3.105 39.318 95.253 1.00 34.43 85 LEU H O 1
ATOM 20080 N N . GLN H 1 96 ? 4.221 37.526 94.460 1.00 30.93 86 GLN H N 1
ATOM 20081 C CA . GLN H 1 96 ? 3.278 36.519 94.912 1.00 39.23 86 GLN H CA 1
ATOM 20082 C C . GLN H 1 96 ? 3.946 35.660 95.977 1.00 31.22 86 GLN H C 1
ATOM 20083 O O . GLN H 1 96 ? 5.140 35.796 96.262 1.00 28.94 86 GLN H O 1
ATOM 20097 N N . ALA H 1 97 ? 3.160 34.763 96.573 1.00 22.86 87 ALA H N 1
ATOM 20098 C CA . ALA H 1 97 ? 3.733 33.833 97.536 1.00 30.78 87 ALA H CA 1
ATOM 20099 C C . ALA H 1 97 ? 4.679 32.844 96.872 1.00 30.31 87 ALA H C 1
ATOM 20100 O O . ALA H 1 97 ? 5.584 32.334 97.541 1.00 27.19 87 ALA H O 1
ATOM 20107 N N . VAL H 1 98 ? 4.499 32.573 95.580 1.00 29.76 88 VAL H N 1
ATOM 20108 C CA . VAL H 1 98 ? 5.460 31.781 94.817 1.00 30.92 88 VAL H CA 1
ATOM 20109 C C . VAL H 1 98 ? 5.630 32.327 93.408 1.00 30.48 88 VAL H C 1
ATOM 20110 O O . VAL H 1 98 ? 4.649 32.721 92.783 1.00 35.53 88 VAL H O 1
ATOM 20123 N N . PRO H 1 99 ? 6.873 32.358 92.897 1.00 33.41 89 PRO H N 1
ATOM 20124 C CA . PRO H 1 99 ? 8.139 32.251 93.634 1.00 27.49 89 PRO H CA 1
ATOM 20125 C C . PRO H 1 99 ? 8.396 33.538 94.410 1.00 27.42 89 PRO H C 1
ATOM 20126 O O . PRO H 1 99 ? 7.742 34.537 94.112 1.00 25.76 89 PRO H O 1
ATOM 20137 N N . ASN H 1 100 ? 9.315 33.530 95.380 1.00 23.26 90 ASN H N 1
ATOM 20138 C CA . ASN H 1 100 ? 9.477 34.710 96.227 1.00 23.82 90 ASN H CA 1
ATOM 20139 C C . ASN H 1 100 ? 10.893 34.814 96.783 1.00 27.77 90 ASN H C 1
ATOM 20140 O O . ASN H 1 100 ? 11.420 33.810 97.287 1.00 18.77 90 ASN H O 1
ATOM 20151 N N . PRO H 1 101 ? 11.522 35.994 96.728 1.00 23.26 91 PRO H N 1
ATOM 20152 C CA . PRO H 1 101 ? 12.921 36.101 97.183 1.00 19.83 91 PRO H CA 1
ATOM 20153 C C . PRO H 1 101 ? 13.136 35.789 98.657 1.00 24.19 91 PRO H C 1
ATOM 20154 O O . PRO H 1 101 ? 14.266 35.455 99.035 1.00 20.90 91 PRO H O 1
ATOM 20165 N N . HIS H 1 102 ? 12.108 35.891 99.506 1.00 23.66 92 HIS H N 1
ATOM 20166 C CA . HIS H 1 102 ? 12.306 35.602 100.925 1.00 23.40 92 HIS H CA 1
ATOM 20167 C C . HIS H 1 102 ? 12.834 34.191 101.142 1.00 22.48 92 HIS H C 1
ATOM 20168 O O . HIS H 1 102 ? 13.602 33.954 102.080 1.00 24.18 92 HIS H O 1
ATOM 20182 N N . THR H 1 103 ? 12.433 33.242 100.294 1.00 19.78 93 THR H N 1
ATOM 20183 C CA . THR H 1 103 ? 12.851 31.857 100.470 1.00 25.42 93 THR H CA 1
ATOM 20184 C C . THR H 1 103 ? 14.303 31.632 100.078 1.00 25.48 93 THR H C 1
ATOM 20185 O O . THR H 1 103 ? 14.837 30.550 100.344 1.00 26.88 93 THR H O 1
ATOM 20196 N N . LEU H 1 104 ? 14.945 32.611 99.450 1.00 21.03 94 LEU H N 1
ATOM 20197 C CA . LEU H 1 104 ? 16.370 32.550 99.179 1.00 23.24 94 LEU H CA 1
ATOM 20198 C C . LEU H 1 104 ? 17.140 33.157 100.351 1.00 22.70 94 LEU H C 1
ATOM 20199 O O . LEU H 1 104 ? 16.563 33.751 101.266 1.00 25.46 94 LEU H O 1
ATOM 20215 N N . ASN H 1 105 ? 18.465 32.998 100.323 1.00 20.44 95 ASN H N 1
ATOM 20216 C CA . ASN H 1 105 ? 19.324 33.473 101.403 1.00 21.65 95 ASN H CA 1
ATOM 20217 C C . ASN H 1 105 ? 19.865 34.876 101.155 1.00 23.89 95 ASN H C 1
ATOM 20218 O O . ASN H 1 105 ? 20.972 35.198 101.610 1.00 26.51 95 ASN H O 1
ATOM 20229 N N . PHE H 1 106 ? 19.121 35.725 100.451 1.00 19.00 96 PHE H N 1
ATOM 20230 C CA . PHE H 1 106 ? 19.554 37.101 100.254 1.00 19.42 96 PHE H CA 1
ATOM 20231 C C . PHE H 1 106 ? 19.380 37.901 101.538 1.00 16.88 96 PHE H C 1
ATOM 20232 O O . PHE H 1 106 ? 18.430 37.693 102.297 1.00 24.54 96 PHE H O 1
ATOM 20249 N N . GLU H 1 107 ? 20.310 38.824 101.776 1.00 23.78 97 GLU H N 1
ATOM 20250 C CA . GLU H 1 107 ? 20.270 39.667 102.964 1.00 32.89 97 GLU H CA 1
ATOM 20251 C C . GLU H 1 107 ? 19.495 40.958 102.719 1.00 23.62 97 GLU H C 1
ATOM 20252 O O . GLU H 1 107 ? 18.616 41.316 103.509 1.00 21.57 97 GLU H O 1
ATOM 20264 N N . ASP H 1 108 ? 19.806 41.662 101.632 1.00 19.89 98 ASP H N 1
ATOM 20265 C CA . ASP H 1 108 ? 19.197 42.948 101.330 1.00 17.68 98 ASP H CA 1
ATOM 20266 C C . ASP H 1 108 ? 18.727 42.973 99.883 1.00 17.27 98 ASP H C 1
ATOM 20267 O O . ASP H 1 108 ? 19.162 42.174 99.050 1.00 19.56 98 ASP H O 1
ATOM 20276 N N . TYR H 1 109 ? 17.831 43.913 99.594 1.00 15.23 99 TYR H N 1
ATOM 20277 C CA . TYR H 1 109 ? 17.407 44.193 98.233 1.00 17.89 99 TYR H CA 1
ATOM 20278 C C . TYR H 1 109 ? 17.443 45.697 98.002 1.00 16.11 99 TYR H C 1
ATOM 20279 O O . TYR H 1 109 ? 17.473 46.493 98.945 1.00 14.73 99 TYR H O 1
ATOM 20297 N N . ARG H 1 110 ? 17.439 46.079 96.728 1.00 16.45 100 ARG H N 1
ATOM 20298 C CA . ARG H 1 110 ? 17.444 47.484 96.345 1.00 15.15 100 ARG H CA 1
ATOM 20299 C C . ARG H 1 110 ? 16.695 47.634 95.031 1.00 17.89 100 ARG H C 1
ATOM 20300 O O . ARG H 1 110 ? 16.945 46.882 94.083 1.00 14.91 100 ARG H O 1
ATOM 20321 N N . ILE H 1 111 ? 15.778 48.598 94.977 1.00 15.82 101 ILE H N 1
ATOM 20322 C CA . ILE H 1 111 ? 15.080 48.917 93.734 1.00 15.64 101 ILE H CA 1
ATOM 20323 C C . ILE H 1 111 ? 16.014 49.811 92.923 1.00 19.38 101 ILE H C 1
ATOM 20324 O O . ILE H 1 111 ? 16.084 51.022 93.139 1.00 16.59 101 ILE H O 1
ATOM 20340 N N . LYS H 1 112 ? 16.749 49.203 91.992 1.00 18.06 102 LYS H N 1
ATOM 20341 C CA . LYS H 1 112 ? 17.703 49.952 91.181 1.00 19.53 102 LYS H CA 1
ATOM 20342 C C . LYS H 1 112 ? 16.986 50.921 90.252 1.00 16.92 102 LYS H C 1
ATOM 20343 O O . LYS H 1 112 ? 17.385 52.084 90.121 1.00 18.69 102 LYS H O 1
ATOM 20362 N N . LEU H 1 113 ? 15.929 50.456 89.593 1.00 16.93 103 LEU H N 1
ATOM 20363 C CA . LEU H 1 113 ? 15.256 51.243 88.573 1.00 16.16 103 LEU H CA 1
ATOM 20364 C C . LEU H 1 113 ? 13.787 50.855 88.538 1.00 15.87 103 LEU H C 1
ATOM 20365 O O . LEU H 1 113 ? 13.425 49.708 88.813 1.00 13.75 103 LEU H O 1
ATOM 20381 N N . ALA H 1 114 ? 12.946 51.828 88.204 1.00 13.95 104 ALA H N 1
ATOM 20382 C CA . ALA H 1 114 ? 11.529 51.595 87.989 1.00 13.74 104 ALA H CA 1
ATOM 20383 C C . ALA H 1 114 ? 11.121 52.245 86.677 1.00 14.66 104 ALA H C 1
ATOM 20384 O O . ALA H 1 114 ? 11.701 53.249 86.256 1.00 14.63 104 ALA H O 1
ATOM 20391 N N . LYS H 1 115 ? 10.122 51.655 86.029 1.00 14.89 105 LYS H N 1
ATOM 20392 C CA . LYS H 1 115 ? 9.617 52.146 84.756 1.00 11.64 105 LYS H CA 1
ATOM 20393 C C . LYS H 1 115 ? 8.101 52.193 84.814 1.00 17.15 105 LYS H C 1
ATOM 20394 O O . LYS H 1 115 ? 7.463 51.235 85.263 1.00 11.91 105 LYS H O 1
ATOM 20413 N N . MET H 1 116 ? 7.531 53.311 84.375 1.00 14.53 106 MET H N 1
ATOM 20414 C CA . MET H 1 116 ? 6.090 53.455 84.229 1.00 10.28 106 MET H CA 1
ATOM 20415 C C . MET H 1 116 ? 5.775 53.767 82.776 1.00 14.70 106 MET H C 1
ATOM 20416 O O . MET H 1 116 ? 6.319 54.721 82.209 1.00 15.60 106 MET H O 1
ATOM 20430 N N . GLU H 1 117 ? 4.908 52.957 82.177 1.00 9.90 107 GLU H N 1
ATOM 20431 C CA . GLU H 1 117 ? 4.438 53.183 80.816 1.00 12.94 107 GLU H CA 1
ATOM 20432 C C . GLU H 1 117 ? 2.919 53.150 80.826 1.00 17.46 107 GLU H C 1
ATOM 20433 O O . GLU H 1 117 ? 2.318 52.138 81.200 1.00 13.82 107 GLU H O 1
ATOM 20445 N N . MET H 1 118 ? 2.305 54.259 80.425 1.00 11.14 108 MET H N 1
ATOM 20446 C CA . MET H 1 118 ? 0.856 54.403 80.399 1.00 10.67 108 MET H CA 1
ATOM 20447 C C . MET H 1 118 ? 0.452 54.768 78.980 1.00 14.44 108 MET H C 1
ATOM 20448 O O . MET H 1 118 ? 0.911 55.783 78.446 1.00 10.79 108 MET H O 1
ATOM 20462 N N . ARG H 1 119 ? -0.387 53.937 78.368 1.00 9.55 109 ARG H N 1
ATOM 20463 C CA . ARG H 1 119 ? -0.737 54.125 76.972 1.00 10.77 109 ARG H CA 1
ATOM 20464 C C . ARG H 1 119 ? -2.245 54.030 76.791 1.00 17.04 109 ARG H C 1
ATOM 20465 O O . ARG H 1 119 ? -2.905 53.224 77.458 1.00 12.46 109 ARG H O 1
ATOM 20486 N N . PRO H 1 120 ? -2.813 54.833 75.895 1.00 14.72 110 PRO H N 1
ATOM 20487 C CA . PRO H 1 120 ? -4.271 54.861 75.745 1.00 15.08 110 PRO H CA 1
ATOM 20488 C C . PRO H 1 120 ? -4.821 53.554 75.194 1.00 12.66 110 PRO H C 1
ATOM 20489 O O . PRO H 1 120 ? -4.136 52.781 74.520 1.00 10.99 110 PRO H O 1
ATOM 20500 N N . THR H 1 121 ? -6.091 53.316 75.498 1.00 14.99 111 THR H N 1
ATOM 20501 C CA . THR H 1 121 ? -6.828 52.193 74.933 1.00 11.98 111 THR H CA 1
ATOM 20502 C C . THR H 1 121 ? -8.278 52.634 74.749 1.00 12.56 111 THR H C 1
ATOM 20503 O O . THR H 1 121 ? -8.568 53.832 74.666 1.00 14.81 111 THR H O 1
ATOM 20514 N N . GLY H 1 122 ? -9.190 51.668 74.676 1.00 17.89 112 GLY H N 1
ATOM 20515 C CA . GLY H 1 122 ? -10.596 51.982 74.516 1.00 21.09 112 GLY H CA 1
ATOM 20516 C C . GLY H 1 122 ? -10.946 52.649 73.207 1.00 23.26 112 GLY H C 1
ATOM 20517 O O . GLY H 1 122 ? -11.986 53.306 73.115 1.00 18.89 112 GLY H O 1
ATOM 20521 N N . GLY H 1 123 ? -10.103 52.507 72.188 1.00 20.59 113 GLY H N 1
ATOM 20522 C CA . GLY H 1 123 ? -10.373 53.097 70.896 1.00 17.28 113 GLY H CA 1
ATOM 20523 C C . GLY H 1 123 ? -10.014 54.560 70.767 1.00 18.31 113 GLY H C 1
ATOM 20524 O O . GLY H 1 123 ? -10.375 55.180 69.761 1.00 21.64 113 GLY H O 1
ATOM 20528 N N . HIS H 1 124 ? -9.319 55.133 71.747 1.00 17.63 114 HIS H N 1
ATOM 20529 C CA . HIS H 1 124 ? -8.943 56.538 71.666 1.00 21.39 114 HIS H CA 1
ATOM 20530 C C . HIS H 1 124 ? -7.991 56.768 70.499 1.00 21.64 114 HIS H C 1
ATOM 20531 O O . HIS H 1 124 ? -7.047 56.003 70.288 1.00 14.14 114 HIS H O 1
ATOM 20545 N N . TYR H 1 125 ? -8.239 57.834 69.742 1.00 14.95 115 TYR H N 1
ATOM 20546 C CA . TYR H 1 125 ? -7.397 58.169 68.598 1.00 19.92 115 TYR H CA 1
ATOM 20547 C C . TYR H 1 125 ? -6.140 58.888 69.073 1.00 17.86 115 TYR H C 1
ATOM 20548 O O . TYR H 1 125 ? -6.223 59.909 69.765 1.00 15.65 115 TYR H O 1
ATOM 20566 N N . THR H 1 126 ? -4.975 58.352 68.702 1.00 15.38 116 THR H N 1
ATOM 20567 C CA . THR H 1 126 ? -3.715 59.007 69.034 1.00 22.18 116 THR H CA 1
ATOM 20568 C C . THR H 1 126 ? -3.563 60.336 68.305 1.00 25.10 116 THR H C 1
ATOM 20569 O O . THR H 1 126 ? -2.872 61.233 68.798 1.00 23.26 116 THR H O 1
ATOM 20580 N N . VAL H 1 127 ? -4.208 60.486 67.147 1.00 19.16 117 VAL H N 1
ATOM 20581 C CA . VAL H 1 127 ? -4.118 61.708 66.354 1.00 23.98 117 VAL H CA 1
ATOM 20582 C C . VAL H 1 127 ? -5.157 62.713 66.831 1.00 20.71 117 VAL H C 1
ATOM 20583 O O . VAL H 1 127 ? -5.306 63.791 66.244 1.00 21.11 117 VAL H O 1
ATOM 20596 N N . GLN H 1 128 ? -5.878 62.376 67.900 1.00 19.15 118 GLN H N 1
ATOM 20597 C CA . GLN H 1 128 ? -6.873 63.268 68.485 1.00 16.81 118 GLN H CA 1
ATOM 20598 C C . GLN H 1 128 ? -6.203 64.078 69.591 1.00 30.39 118 GLN H C 1
ATOM 20599 O O . GLN H 1 128 ? -5.815 63.528 70.626 1.00 30.81 118 GLN H O 1
ATOM 20613 N N . SER H 1 129 ? -6.064 65.385 69.369 1.00 16.47 119 SER H N 1
ATOM 20614 C CA . SER H 1 129 ? -5.298 66.233 70.274 1.00 20.05 119 SER H CA 1
ATOM 20615 C C . SER H 1 129 ? -6.065 66.490 71.565 1.00 19.39 119 SER H C 1
ATOM 20616 O O . SER H 1 129 ? -7.240 66.869 71.539 1.00 19.50 119 SER H O 1
ATOM 20624 N N . ASP H 1 130 ? -5.386 66.296 72.698 1.00 15.03 120 ASP H N 1
ATOM 20625 C CA . ASP H 1 130 ? -5.950 66.602 74.006 1.00 10.74 120 ASP H CA 1
ATOM 20626 C C . ASP H 1 130 ? -4.924 67.299 74.895 1.00 13.58 120 ASP H C 1
ATOM 20627 O O . ASP H 1 130 ? -4.939 67.132 76.120 1.00 13.10 120 ASP H O 1
ATOM 20636 N N . GLY H 1 131 ? -4.031 68.084 74.296 1.00 12.79 121 GLY H N 1
ATOM 20637 C CA . GLY H 1 131 ? -3.079 68.860 75.060 1.00 14.84 121 GLY H CA 1
ATOM 20638 C C . GLY H 1 131 ? -1.974 68.000 75.658 1.00 15.56 121 GLY H C 1
ATOM 20639 O O . GLY H 1 131 ? -1.765 66.838 75.291 1.00 14.30 121 GLY H O 1
ATOM 20643 N N . PHE H 1 132 ? -1.258 68.599 76.607 1.00 12.81 122 PHE H N 1
ATOM 20644 C CA . PHE H 1 132 ? -0.116 67.954 77.234 1.00 14.19 122 PHE H CA 1
ATOM 20645 C C . PHE H 1 132 ? -0.081 68.288 78.717 1.00 20.09 122 PHE H C 1
ATOM 20646 O O . PHE H 1 132 ? -0.501 69.369 79.142 1.00 16.13 122 PHE H O 1
ATOM 20663 N N . GLY H 1 133 ? 0.419 67.336 79.499 1.00 12.48 123 GLY H N 1
ATOM 20664 C CA . GLY H 1 133 ? 0.696 67.544 80.904 1.00 12.76 123 GLY H CA 1
ATOM 20665 C C . GLY H 1 133 ? 2.164 67.298 81.175 1.00 13.86 123 GLY H C 1
ATOM 20666 O O . GLY H 1 133 ? 2.987 67.434 80.266 1.00 11.85 123 GLY H O 1
ATOM 20670 N N . HIS H 1 134 ? 2.513 66.921 82.403 1.00 11.45 124 HIS H N 1
ATOM 20671 C CA . HIS H 1 134 ? 3.905 66.685 82.749 1.00 12.21 124 HIS H CA 1
ATOM 20672 C C . HIS H 1 134 ? 4.019 65.507 83.703 1.00 14.08 124 HIS H C 1
ATOM 20673 O O . HIS H 1 134 ? 3.074 65.173 84.423 1.00 13.47 124 HIS H O 1
ATOM 20687 N N . THR H 1 135 ? 5.189 64.873 83.685 1.00 14.92 125 THR H N 1
ATOM 20688 C CA . THR H 1 135 ? 5.579 63.893 84.685 1.00 17.40 125 THR H CA 1
ATOM 20689 C C . THR H 1 135 ? 6.747 64.444 85.490 1.00 17.99 125 THR H C 1
ATOM 20690 O O . THR H 1 135 ? 7.557 65.225 84.983 1.00 14.76 125 THR H O 1
ATOM 20701 N N . ALA H 1 136 ? 6.829 64.029 86.749 1.00 13.69 126 ALA H N 1
ATOM 20702 C CA . ALA H 1 136 ? 7.913 64.459 87.618 1.00 15.14 126 ALA H CA 1
ATOM 20703 C C . ALA H 1 136 ? 8.231 63.346 88.601 1.00 15.74 126 ALA H C 1
ATOM 20704 O O . ALA H 1 136 ? 7.328 62.664 89.091 1.00 18.29 126 ALA H O 1
ATOM 20711 N N . VAL H 1 137 ? 9.518 63.158 88.868 1.00 16.40 127 VAL H N 1
ATOM 20712 C CA . VAL H 1 137 ? 9.971 62.209 89.877 1.00 14.29 127 VAL H CA 1
ATOM 20713 C C . VAL H 1 137 ? 9.988 62.927 91.219 1.00 18.76 127 VAL H C 1
ATOM 20714 O O . VAL H 1 137 ? 10.700 63.922 91.396 1.00 19.52 127 VAL H O 1
ATOM 20727 N N . ILE H 1 138 ? 9.190 62.431 92.159 1.00 17.78 128 ILE H N 1
ATOM 20728 C CA . ILE H 1 138 ? 9.064 63.010 93.491 1.00 21.89 128 ILE H CA 1
ATOM 20729 C C . ILE H 1 138 ? 9.364 61.904 94.491 1.00 28.16 128 ILE H C 1
ATOM 20730 O O . ILE H 1 138 ? 8.649 60.895 94.545 1.00 19.65 128 ILE H O 1
ATOM 20746 N N . GLN H 1 139 ? 10.412 62.095 95.286 1.00 25.10 129 GLN H N 1
ATOM 20747 C CA . GLN H 1 139 ? 11.027 61.016 96.049 1.00 31.64 129 GLN H CA 1
ATOM 20748 C C . GLN H 1 139 ? 10.716 61.100 97.541 1.00 31.86 129 GLN H C 1
ATOM 20749 O O . GLN H 1 139 ? 11.577 60.831 98.379 1.00 33.53 129 GLN H O 1
ATOM 20763 N N . ASP H 1 140 ? 9.485 61.462 97.896 1.00 31.70 130 ASP H N 1
ATOM 20764 C CA . ASP H 1 140 ? 9.060 61.397 99.290 1.00 38.27 130 ASP H CA 1
ATOM 20765 C C . ASP H 1 140 ? 7.538 61.458 99.355 1.00 38.05 130 ASP H C 1
ATOM 20766 O O . ASP H 1 140 ? 6.852 61.574 98.336 1.00 34.77 130 ASP H O 1
ATOM 20775 N N . SER H 1 141 ? 7.019 61.388 100.584 1.00 41.02 131 SER H N 1
ATOM 20776 C CA . SER H 1 141 ? 5.582 61.293 100.812 1.00 42.76 131 SER H CA 1
ATOM 20777 C C . SER H 1 141 ? 4.829 62.545 100.381 1.00 39.97 131 SER H C 1
ATOM 20778 O O . SER H 1 141 ? 3.601 62.494 100.252 1.00 38.81 131 SER H O 1
ATOM 20786 N N . ARG H 1 142 ? 5.522 63.667 100.164 1.00 36.37 132 ARG H N 1
ATOM 20787 C CA . ARG H 1 142 ? 4.833 64.869 99.703 1.00 41.59 132 ARG H CA 1
ATOM 20788 C C . ARG H 1 142 ? 4.099 64.618 98.394 1.00 45.42 132 ARG H C 1
ATOM 20789 O O . ARG H 1 142 ? 3.110 65.296 98.097 1.00 42.00 132 ARG H O 1
ATOM 20810 N N . ILE H 1 143 ? 4.570 63.649 97.603 1.00 36.16 133 ILE H N 1
ATOM 20811 C CA . ILE H 1 143 ? 3.934 63.322 96.329 1.00 32.62 133 ILE H CA 1
ATOM 20812 C C . ILE H 1 143 ? 2.439 63.103 96.503 1.00 26.93 133 ILE H C 1
ATOM 20813 O O . ILE H 1 143 ? 1.658 63.318 95.569 1.00 29.23 133 ILE H O 1
ATOM 20829 N N . THR H 1 144 ? 2.016 62.676 97.696 1.00 34.31 134 THR H N 1
ATOM 20830 C CA . THR H 1 144 ? 0.617 62.320 97.913 1.00 33.07 134 THR H CA 1
ATOM 20831 C C . THR H 1 144 ? -0.319 63.497 97.669 1.00 37.83 134 THR H C 1
ATOM 20832 O O . THR H 1 144 ? -1.485 63.294 97.311 1.00 41.75 134 THR H O 1
ATOM 20843 N N . ARG H 1 145 ? 0.161 64.727 97.854 1.00 38.28 135 ARG H N 1
ATOM 20844 C CA . ARG H 1 145 ? -0.701 65.885 97.652 1.00 46.17 135 ARG H CA 1
ATOM 20845 C C . ARG H 1 145 ? -1.036 66.125 96.186 1.00 51.60 135 ARG H C 1
ATOM 20846 O O . ARG H 1 145 ? -1.804 67.049 95.894 1.00 54.55 135 ARG H O 1
ATOM 20867 N N . PHE H 1 146 ? -0.496 65.329 95.266 1.00 41.62 136 PHE H N 1
ATOM 20868 C CA . PHE H 1 146 ? -0.738 65.523 93.843 1.00 46.07 136 PHE H CA 1
ATOM 20869 C C . PHE H 1 146 ? -1.881 64.672 93.304 1.00 46.92 136 PHE H C 1
ATOM 20870 O O . PHE H 1 146 ? -2.186 64.762 92.111 1.00 52.28 136 PHE H O 1
ATOM 20887 N N . LYS H 1 147 ? -2.507 63.845 94.139 1.00 42.33 137 LYS H N 1
ATOM 20888 C CA . LYS H 1 147 ? -3.812 63.271 93.813 1.00 45.53 137 LYS H CA 1
ATOM 20889 C C . LYS H 1 147 ? -4.838 64.335 94.172 1.00 57.60 137 LYS H C 1
ATOM 20890 O O . LYS H 1 147 ? -5.329 64.411 95.299 1.00 59.88 137 LYS H O 1
ATOM 20909 N N . THR H 1 148 ? -5.156 65.171 93.193 1.00 58.92 138 THR H N 1
ATOM 20910 C CA . THR H 1 148 ? -5.870 66.412 93.450 1.00 58.55 138 THR H CA 1
ATOM 20911 C C . THR H 1 148 ? -7.373 66.169 93.490 1.00 61.57 138 THR H C 1
ATOM 20912 O O . THR H 1 148 ? -7.937 65.534 92.593 1.00 62.59 138 THR H O 1
ATOM 20923 N N . THR H 1 149 ? -8.016 66.667 94.545 1.00 66.92 139 THR H N 1
ATOM 20924 C CA . THR H 1 149 ? -9.471 66.703 94.611 1.00 72.58 139 THR H CA 1
ATOM 20925 C C . THR H 1 149 ? -10.033 67.962 93.962 1.00 64.07 139 THR H C 1
ATOM 20926 O O . THR H 1 149 ? -11.084 67.908 93.315 1.00 59.52 139 THR H O 1
ATOM 20937 N N . ALA H 1 150 ? -9.356 69.094 94.135 1.00 59.36 140 ALA H N 1
ATOM 20938 C CA . ALA H 1 150 ? -9.738 70.351 93.510 1.00 60.89 140 ALA H CA 1
ATOM 20939 C C . ALA H 1 150 ? -8.958 70.544 92.217 1.00 45.77 140 ALA H C 1
ATOM 20940 O O . ALA H 1 150 ? -7.759 70.258 92.154 1.00 48.96 140 ALA H O 1
ATOM 20947 N N . ASP H 1 151 ? -9.643 71.030 91.186 1.00 39.64 141 ASP H N 1
ATOM 20948 C CA . ASP H 1 151 ? -8.990 71.307 89.916 1.00 38.21 141 ASP H CA 1
ATOM 20949 C C . ASP H 1 151 ? -8.094 72.535 90.037 1.00 33.32 141 ASP H C 1
ATOM 20950 O O . ASP H 1 151 ? -8.366 73.458 90.810 1.00 42.51 141 ASP H O 1
ATOM 20959 N N . GLN H 1 152 ? -7.011 72.535 89.265 1.00 24.42 142 GLN H N 1
ATOM 20960 C CA . GLN H 1 152 ? -6.031 73.611 89.291 1.00 29.43 142 GLN H CA 1
ATOM 20961 C C . GLN H 1 152 ? -6.070 74.375 87.975 1.00 22.71 142 GLN H C 1
ATOM 20962 O O . GLN H 1 152 ? -6.270 73.785 86.909 1.00 19.98 142 GLN H O 1
ATOM 20976 N N . THR H 1 153 ? -5.878 75.691 88.055 1.00 24.31 143 THR H N 1
ATOM 20977 C CA . THR H 1 153 ? -5.786 76.512 86.856 1.00 21.28 143 THR H CA 1
ATOM 20978 C C . THR H 1 153 ? -4.409 76.444 86.209 1.00 19.07 143 THR H C 1
ATOM 20979 O O . THR H 1 153 ? -4.276 76.794 85.031 1.00 20.73 143 THR H O 1
ATOM 20990 N N . GLN H 1 154 ? -3.390 76.006 86.945 1.00 21.26 144 GLN H N 1
ATOM 20991 C CA . GLN H 1 154 ? -2.042 75.859 86.419 1.00 18.03 144 GLN H CA 1
ATOM 20992 C C . GLN H 1 154 ? -1.572 74.421 86.595 1.00 19.41 144 GLN H C 1
ATOM 20993 O O . GLN H 1 154 ? -2.023 73.706 87.495 1.00 19.10 144 GLN H O 1
ATOM 21007 N N . ASP H 1 155 ? -0.665 74.004 85.726 1.00 19.07 145 ASP H N 1
ATOM 21008 C CA . ASP H 1 155 ? -0.129 72.650 85.764 1.00 19.96 145 ASP H CA 1
ATOM 21009 C C . ASP H 1 155 ? 0.673 72.454 87.046 1.00 16.03 145 ASP H C 1
ATOM 21010 O O . ASP H 1 155 ? 1.711 73.107 87.213 1.00 15.85 145 ASP H O 1
ATOM 21019 N N . PRO H 1 156 ? 0.253 71.580 87.967 1.00 15.93 146 PRO H N 1
ATOM 21020 C CA . PRO H 1 156 ? 0.953 71.493 89.260 1.00 16.65 146 PRO H CA 1
ATOM 21021 C C . PRO H 1 156 ? 2.359 70.918 89.172 1.00 19.42 146 PRO H C 1
ATOM 21022 O O . PRO H 1 156 ? 3.147 71.128 90.103 1.00 18.88 146 PRO H O 1
ATOM 21033 N N . LEU H 1 157 ? 2.706 70.211 88.095 1.00 15.58 147 LEU H N 1
ATOM 21034 C CA . LEU H 1 157 ? 4.013 69.574 87.989 1.00 14.04 147 LEU H CA 1
ATOM 21035 C C . LEU H 1 157 ? 4.973 70.290 87.048 1.00 20.42 147 LEU H C 1
ATOM 21036 O O . LEU H 1 157 ? 6.188 70.092 87.166 1.00 16.02 147 LEU H O 1
ATOM 21052 N N . ALA H 1 158 ? 4.472 71.108 86.126 1.00 15.87 148 ALA H N 1
ATOM 21053 C CA . ALA H 1 158 ? 5.356 71.839 85.223 1.00 14.31 148 ALA H CA 1
ATOM 21054 C C . ALA H 1 158 ? 6.475 72.587 85.941 1.00 15.13 148 ALA H C 1
ATOM 21055 O O . ALA H 1 158 ? 7.597 72.619 85.408 1.00 18.13 148 ALA H O 1
ATOM 21062 N N . PRO H 1 159 ? 6.262 73.201 87.110 1.00 17.69 149 PRO H N 1
ATOM 21063 C CA . PRO H 1 159 ? 7.361 73.932 87.762 1.00 18.14 149 PRO H CA 1
ATOM 21064 C C . PRO H 1 159 ? 8.437 73.037 88.354 1.00 22.25 149 PRO H C 1
ATOM 21065 O O . PRO H 1 159 ? 9.508 73.547 88.707 1.00 25.69 149 PRO H O 1
ATOM 21076 N N . PHE H 1 160 ? 8.199 71.735 88.468 1.00 22.74 150 PHE H N 1
ATOM 21077 C CA . PHE H 1 160 ? 9.074 70.881 89.255 1.00 30.45 150 PHE H CA 1
ATOM 21078 C C . PHE H 1 160 ? 10.360 70.547 88.512 1.00 30.19 150 PHE H C 1
ATOM 21079 O O . PHE H 1 160 ? 10.411 70.519 87.279 1.00 23.74 150 PHE H O 1
ATOM 21096 N N . ASP H 1 161 ? 11.407 70.296 89.295 1.00 34.46 151 ASP H N 1
ATOM 21097 C CA . ASP H 1 161 ? 12.693 69.897 88.746 1.00 32.43 151 ASP H CA 1
ATOM 21098 C C . ASP H 1 161 ? 12.548 68.612 87.943 1.00 25.93 151 ASP H C 1
ATOM 21099 O O . ASP H 1 161 ? 11.999 67.619 88.429 1.00 26.79 151 ASP H O 1
ATOM 21108 N N . GLY H 1 162 ? 13.042 68.635 86.707 1.00 22.18 152 GLY H N 1
ATOM 21109 C CA . GLY H 1 162 ? 13.011 67.467 85.855 1.00 25.76 152 GLY H CA 1
ATOM 21110 C C . GLY H 1 162 ? 11.675 67.172 85.213 1.00 23.03 152 GLY H C 1
ATOM 21111 O O . GLY H 1 162 ? 11.523 66.106 84.607 1.00 20.96 152 GLY H O 1
ATOM 21115 N N . ALA H 1 163 ? 10.703 68.074 85.322 1.00 23.59 153 ALA H N 1
ATOM 21116 C CA . ALA H 1 163 ? 9.400 67.836 84.718 1.00 19.85 153 ALA H CA 1
ATOM 21117 C C . ALA H 1 163 ? 9.542 67.613 83.218 1.00 20.20 153 ALA H C 1
ATOM 21118 O O . ALA H 1 163 ? 10.284 68.324 82.535 1.00 19.34 153 ALA H O 1
ATOM 21125 N N . LYS H 1 164 ? 8.828 66.613 82.708 1.00 18.65 154 LYS H N 1
ATOM 21126 C CA . LYS H 1 164 ? 8.862 66.260 81.295 1.00 16.30 154 LYS H CA 1
ATOM 21127 C C . LYS H 1 164 ? 7.451 66.288 80.730 1.00 18.28 154 LYS H C 1
ATOM 21128 O O . LYS H 1 164 ? 6.532 65.698 81.307 1.00 16.88 154 LYS H O 1
ATOM 21147 N N . LYS H 1 165 ? 7.290 66.970 79.602 1.00 13.05 155 LYS H N 1
ATOM 21148 C CA . LYS H 1 165 ? 6.006 67.049 78.925 1.00 14.93 155 LYS H CA 1
ATOM 21149 C C . LYS H 1 165 ? 5.574 65.676 78.418 1.00 15.77 155 LYS H C 1
ATOM 21150 O O . LYS H 1 165 ? 6.397 64.849 78.017 1.00 13.61 155 LYS H O 1
ATOM 21169 N N . TRP H 1 166 ? 4.264 65.436 78.445 1.00 12.02 156 TRP H N 1
ATOM 21170 C CA . TRP H 1 166 ? 3.683 64.270 77.794 1.00 14.18 156 TRP H CA 1
ATOM 21171 C C . TRP H 1 166 ? 2.322 64.648 77.232 1.00 10.24 156 TRP H C 1
ATOM 21172 O O . TRP H 1 166 ? 1.588 65.447 77.821 1.00 10.11 156 TRP H O 1
ATOM 21193 N N . PHE H 1 167 ? 1.993 64.065 76.083 1.00 13.26 157 PHE H N 1
ATOM 21194 C CA . PHE H 1 167 ? 0.753 64.381 75.387 1.00 15.81 157 PHE H CA 1
ATOM 21195 C C . PHE H 1 167 ? -0.340 63.403 75.797 1.00 16.16 157 PHE H C 1
ATOM 21196 O O . PHE H 1 167 ? -0.150 62.182 75.745 1.00 12.15 157 PHE H O 1
ATOM 21213 N N . VAL H 1 168 ? -1.489 63.955 76.195 1.00 15.86 158 VAL H N 1
ATOM 21214 C CA . VAL H 1 168 ? -2.549 63.164 76.815 1.00 16.99 158 VAL H CA 1
ATOM 21215 C C . VAL H 1 168 ? -2.961 62.003 75.921 1.00 14.69 158 VAL H C 1
ATOM 21216 O O . VAL H 1 168 ? -3.168 60.880 76.397 1.00 15.01 158 VAL H O 1
ATOM 21229 N N . SER H 1 169 ? -3.099 62.250 74.618 1.00 10.79 159 SER H N 1
ATOM 21230 C CA . SER H 1 169 ? -3.591 61.220 73.714 1.00 14.77 159 SER H CA 1
ATOM 21231 C C . SER H 1 169 ? -2.525 60.197 73.348 1.00 15.27 159 SER H C 1
ATOM 21232 O O . SER H 1 169 ? -2.844 59.212 72.672 1.00 16.25 159 SER H O 1
ATOM 21240 N N . ARG H 1 170 ? -1.282 60.406 73.778 1.00 13.75 160 ARG H N 1
ATOM 21241 C CA . ARG H 1 170 ? -0.183 59.492 73.491 1.00 15.92 160 ARG H CA 1
ATOM 21242 C C . ARG H 1 170 ? 0.221 58.645 74.687 1.00 11.40 160 ARG H C 1
ATOM 21243 O O . ARG H 1 170 ? 0.764 57.550 74.502 1.00 14.66 160 ARG H O 1
ATOM 21264 N N . GLY H 1 171 ? -0.011 59.129 75.902 1.00 10.05 161 GLY H N 1
ATOM 21265 C CA . GLY H 1 171 ? 0.544 58.482 77.069 1.00 17.62 161 GLY H CA 1
ATOM 21266 C C . GLY H 1 171 ? 2.017 58.821 77.220 1.00 17.75 161 GLY H C 1
ATOM 21267 O O . GLY H 1 171 ? 2.537 59.755 76.598 1.00 15.25 161 GLY H O 1
ATOM 21271 N N . PHE H 1 172 ? 2.704 58.044 78.054 1.00 14.86 162 PHE H N 1
ATOM 21272 C CA . PHE H 1 172 ? 4.117 58.307 78.279 1.00 12.03 162 PHE H CA 1
ATOM 21273 C C . PHE H 1 172 ? 4.813 57.049 78.770 1.00 15.94 162 PHE H C 1
ATOM 21274 O O . PHE H 1 172 ? 4.179 56.084 79.205 1.00 9.94 162 PHE H O 1
ATOM 21291 N N . LYS H 1 173 ? 6.140 57.088 78.683 1.00 12.78 163 LYS H N 1
ATOM 21292 C CA . LYS H 1 173 ? 7.026 56.097 79.274 1.00 14.31 163 LYS H CA 1
ATOM 21293 C C . LYS H 1 173 ? 8.133 56.852 79.991 1.00 22.42 163 LYS H C 1
ATOM 21294 O O . LYS H 1 173 ? 8.725 57.771 79.416 1.00 20.71 163 LYS H O 1
ATOM 21313 N N . ARG H 1 174 ? 8.408 56.483 81.241 1.00 14.17 164 ARG H N 1
ATOM 21314 C CA . ARG H 1 174 ? 9.450 57.168 81.991 1.00 17.07 164 ARG H CA 1
ATOM 21315 C C . ARG H 1 174 ? 10.171 56.203 82.918 1.00 15.13 164 ARG H C 1
ATOM 21316 O O . ARG H 1 174 ? 9.548 55.348 83.554 1.00 14.02 164 ARG H O 1
ATOM 21337 N N . LEU H 1 175 ? 11.487 56.362 82.989 1.00 14.13 165 LEU H N 1
ATOM 21338 C CA . LEU H 1 175 ? 12.335 55.653 83.932 1.00 15.48 165 LEU H CA 1
ATOM 21339 C C . LEU H 1 175 ? 12.623 56.549 85.130 1.00 22.60 165 LEU H C 1
ATOM 21340 O O . LEU H 1 175 ? 12.722 57.772 85.002 1.00 16.05 165 LEU H O 1
ATOM 21356 N N . LEU H 1 176 ? 12.761 55.934 86.301 1.00 15.24 166 LEU H N 1
ATOM 21357 C CA . LEU H 1 176 ? 13.072 56.694 87.500 1.00 18.07 166 LEU H CA 1
ATOM 21358 C C . LEU H 1 176 ? 13.789 55.802 88.501 1.00 17.57 166 LEU H C 1
ATOM 21359 O O . LEU H 1 176 ? 13.803 54.574 88.382 1.00 14.69 166 LEU H O 1
ATOM 21375 N N . ARG H 1 177 ? 14.381 56.449 89.505 1.00 22.05 167 ARG H N 1
ATOM 21376 C CA . ARG H 1 177 ? 15.061 55.777 90.607 1.00 22.19 167 ARG H CA 1
ATOM 21377 C C . ARG H 1 177 ? 14.286 56.074 91.885 1.00 23.19 167 ARG H C 1
ATOM 21378 O O . ARG H 1 177 ? 14.599 57.039 92.598 1.00 22.50 167 ARG H O 1
ATOM 21399 N N . PRO H 1 178 ? 13.263 55.289 92.215 1.00 16.27 168 PRO H N 1
ATOM 21400 C CA . PRO H 1 178 ? 12.448 55.606 93.390 1.00 16.47 168 PRO H CA 1
ATOM 21401 C C . PRO H 1 178 ? 13.200 55.317 94.679 1.00 21.93 168 PRO H C 1
ATOM 21402 O O . PRO H 1 178 ? 14.028 54.407 94.753 1.00 20.49 168 PRO H O 1
ATOM 21413 N N . LYS H 1 179 ? 12.900 56.114 95.705 1.00 18.41 169 LYS H N 1
ATOM 21414 C CA . LYS H 1 179 ? 13.652 56.049 96.945 1.00 20.26 169 LYS H CA 1
ATOM 21415 C C . LYS H 1 179 ? 12.764 55.598 98.098 1.00 17.73 169 LYS H C 1
ATOM 21416 O O . LYS H 1 179 ? 11.607 56.019 98.190 1.00 17.20 169 LYS H O 1
ATOM 21435 N N . PRO H 1 180 ? 13.276 54.745 98.999 1.00 21.57 170 PRO H N 1
ATOM 21436 C CA . PRO H 1 180 ? 12.479 54.234 100.120 1.00 21.75 170 PRO H CA 1
ATOM 21437 C C . PRO H 1 180 ? 12.102 55.317 101.129 1.00 23.66 170 PRO H C 1
ATOM 21438 O O . PRO H 1 180 ? 12.908 56.221 101.342 1.00 24.31 170 PRO H O 1
ATOM 21449 N N . ASN H 1 199 ? 21.500 54.062 106.656 1.00 63.31 189 ASN H N 1
ATOM 21450 C CA . ASN H 1 199 ? 22.249 53.984 105.407 1.00 75.70 189 ASN H CA 1
ATOM 21451 C C . ASN H 1 199 ? 21.339 53.594 104.245 1.00 68.30 189 ASN H C 1
ATOM 21452 O O . ASN H 1 199 ? 21.678 53.808 103.081 1.00 57.30 189 ASN H O 1
ATOM 21462 N N . SER H 1 200 ? 20.183 53.011 104.567 1.00 66.14 190 SER H N 1
ATOM 21463 C CA . SER H 1 200 ? 19.208 52.693 103.530 1.00 57.49 190 SER H CA 1
ATOM 21464 C C . SER H 1 200 ? 18.759 53.953 102.801 1.00 54.94 190 SER H C 1
ATOM 21465 O O . SER H 1 200 ? 18.595 53.947 101.575 1.00 48.31 190 SER H O 1
ATOM 21473 N N . ALA H 1 201 ? 18.558 55.046 103.541 1.00 61.65 191 ALA H N 1
ATOM 21474 C CA . ALA H 1 201 ? 18.168 56.305 102.918 1.00 61.62 191 ALA H CA 1
ATOM 21475 C C . ALA H 1 201 ? 19.214 56.784 101.922 1.00 55.55 191 ALA H C 1
ATOM 21476 O O . ALA H 1 201 ? 18.888 57.531 100.992 1.00 51.38 191 ALA H O 1
ATOM 21483 N N . ARG H 1 202 ? 20.470 56.371 102.096 1.00 55.43 192 ARG H N 1
ATOM 21484 C CA . ARG H 1 202 ? 21.537 56.768 101.183 1.00 53.42 192 ARG H CA 1
ATOM 21485 C C . ARG H 1 202 ? 21.650 55.830 99.985 1.00 52.52 192 ARG H C 1
ATOM 21486 O O . ARG H 1 202 ? 21.610 56.281 98.836 1.00 45.97 192 ARG H O 1
ATOM 21507 N N . THR H 1 203 ? 21.800 54.528 100.238 1.00 49.86 193 THR H N 1
ATOM 21508 C CA . THR H 1 203 ? 22.115 53.568 99.188 1.00 43.76 193 THR H CA 1
ATOM 21509 C C . THR H 1 203 ? 20.894 52.860 98.618 1.00 29.11 193 THR H C 1
ATOM 21510 O O . THR H 1 203 ? 20.958 52.372 97.484 1.00 34.83 193 THR H O 1
ATOM 21521 N N . GLY H 1 204 ? 19.798 52.782 99.367 1.00 33.63 194 GLY H N 1
ATOM 21522 C CA . GLY H 1 204 ? 18.624 52.063 98.927 1.00 34.26 194 GLY H CA 1
ATOM 21523 C C . GLY H 1 204 ? 18.593 50.600 99.311 1.00 27.20 194 GLY H C 1
ATOM 21524 O O . GLY H 1 204 ? 17.549 49.956 99.144 1.00 21.41 194 GLY H O 1
ATOM 21528 N N . TRP H 1 205 ? 19.696 50.052 99.818 1.00 26.39 195 TRP H N 1
ATOM 21529 C CA . TRP H 1 205 ? 19.708 48.661 100.250 1.00 27.03 195 TRP H CA 1
ATOM 21530 C C . TRP H 1 205 ? 18.827 48.491 101.480 1.00 25.19 195 TRP H C 1
ATOM 21531 O O . TRP H 1 205 ? 19.002 49.187 102.485 1.00 27.17 195 TRP H O 1
ATOM 21552 N N . ILE H 1 206 ? 17.879 47.564 101.398 1.00 21.09 196 ILE H N 1
ATOM 21553 C CA . ILE H 1 206 ? 16.908 47.344 102.466 1.00 19.24 196 ILE H CA 1
ATOM 21554 C C . ILE H 1 206 ? 16.960 45.878 102.879 1.00 19.51 196 ILE H C 1
ATOM 21555 O O . ILE H 1 206 ? 17.017 45.001 102.006 1.00 19.76 196 ILE H O 1
ATOM 21571 N N . PRO H 1 207 ? 16.941 45.559 104.173 1.00 20.10 197 PRO H N 1
ATOM 21572 C CA . PRO H 1 207 ? 16.874 44.147 104.572 1.00 22.79 197 PRO H CA 1
ATOM 21573 C C . PRO H 1 207 ? 15.567 43.506 104.128 1.00 23.60 197 PRO H C 1
ATOM 21574 O O . PRO H 1 207 ? 14.500 44.121 104.184 1.00 21.92 197 PRO H O 1
ATOM 21585 N N . LEU H 1 208 ? 15.658 42.257 103.682 1.00 25.93 198 LEU H N 1
ATOM 21586 C CA . LEU H 1 208 ? 14.468 41.495 103.318 1.00 28.60 198 LEU H CA 1
ATOM 21587 C C . LEU H 1 208 ? 13.672 41.122 104.564 1.00 36.69 198 LEU H C 1
ATOM 21588 O O . LEU H 1 208 ? 14.167 40.407 105.437 1.00 41.16 198 LEU H O 1
ATOM 21604 N N . GLY H 1 216 ? 9.940 44.925 105.398 1.00 31.30 206 GLY H N 1
ATOM 21605 C CA . GLY H 1 216 ? 11.008 44.624 104.461 1.00 26.68 206 GLY H CA 1
ATOM 21606 C C . GLY H 1 216 ? 10.616 44.890 103.022 1.00 20.09 206 GLY H C 1
ATOM 21607 O O . GLY H 1 216 ? 10.921 45.948 102.479 1.00 19.76 206 GLY H O 1
ATOM 21610 N N . THR H 1 217 ? 9.941 43.925 102.399 1.00 20.14 207 THR H N 1
ATOM 21611 C CA . THR H 1 217 ? 9.463 44.087 101.031 1.00 22.44 207 THR H CA 1
ATOM 21612 C C . THR H 1 217 ? 8.207 44.944 100.940 1.00 21.78 207 THR H C 1
ATOM 21613 O O . THR H 1 217 ? 7.691 45.141 99.835 1.00 18.54 207 THR H O 1
ATOM 21624 N N . LYS H 1 218 ? 7.704 45.455 102.062 1.00 22.14 208 LYS H N 1
ATOM 21625 C CA . LYS H 1 218 ? 6.587 46.390 102.055 1.00 24.51 208 LYS H CA 1
ATOM 21626 C C . LYS H 1 218 ? 7.039 47.844 102.084 1.00 19.73 208 LYS H C 1
ATOM 21627 O O . LYS H 1 218 ? 6.195 48.742 101.999 1.00 21.45 208 LYS H O 1
ATOM 21646 N N . VAL H 1 219 ? 8.346 48.095 102.197 1.00 16.74 209 VAL H N 1
ATOM 21647 C CA . VAL H 1 219 ? 8.845 49.464 102.238 1.00 20.36 209 VAL H CA 1
ATOM 21648 C C . VAL H 1 219 ? 8.402 50.205 100.986 1.00 22.40 209 VAL H C 1
ATOM 21649 O O . VAL H 1 219 ? 8.618 49.746 99.857 1.00 18.28 209 VAL H O 1
ATOM 21662 N N . ARG H 1 220 ? 7.781 51.362 101.186 1.00 17.97 210 ARG H N 1
ATOM 21663 C CA . ARG H 1 220 ? 7.224 52.158 100.102 1.00 15.58 210 ARG H CA 1
ATOM 21664 C C . ARG H 1 220 ? 8.314 53.024 99.478 1.00 20.43 210 ARG H C 1
ATOM 21665 O O . ARG H 1 220 ? 9.056 53.706 100.193 1.00 18.82 210 ARG H O 1
ATOM 21686 N N . HIS H 1 221 ? 8.407 52.999 98.148 1.00 17.39 211 HIS H N 1
ATOM 21687 C CA . HIS H 1 221 ? 9.387 53.792 97.415 1.00 17.81 211 HIS H CA 1
ATOM 21688 C C . HIS H 1 221 ? 8.685 54.874 96.604 1.00 20.77 211 HIS H C 1
ATOM 21689 O O . HIS H 1 221 ? 7.627 54.634 96.015 1.00 20.17 211 HIS H O 1
ATOM 21703 N N . TYR H 1 222 ? 9.290 56.059 96.564 1.00 17.87 212 TYR H N 1
ATOM 21704 C CA . TYR H 1 222 ? 8.742 57.190 95.819 1.00 19.48 212 TYR H CA 1
ATOM 21705 C C . TYR H 1 222 ? 9.746 57.651 94.761 1.00 18.06 212 TYR H C 1
ATOM 21706 O O . TYR H 1 222 ? 10.939 57.715 95.047 1.00 20.32 212 TYR H O 1
ATOM 21724 N N . GLY H 1 223 ? 9.299 57.996 93.553 1.00 20.39 213 GLY H N 1
ATOM 21725 C CA . GLY H 1 223 ? 7.898 58.043 93.174 1.00 16.09 213 GLY H CA 1
ATOM 21726 C C . GLY H 1 223 ? 7.762 58.860 91.902 1.00 17.60 213 GLY H C 1
ATOM 21727 O O . GLY H 1 223 ? 8.654 59.644 91.577 1.00 16.43 213 GLY H O 1
ATOM 21731 N N . ILE H 1 224 ? 6.663 58.682 91.170 1.00 12.03 214 ILE H N 1
ATOM 21732 C CA . ILE H 1 224 ? 6.427 59.422 89.936 1.00 14.55 214 ILE H CA 1
ATOM 21733 C C . ILE H 1 224 ? 5.011 59.977 89.957 1.00 19.25 214 ILE H C 1
ATOM 21734 O O . ILE H 1 224 ? 4.049 59.241 90.209 1.00 16.46 214 ILE H O 1
ATOM 21750 N N . ALA H 1 225 ? 4.890 61.274 89.697 1.00 13.51 215 ALA H N 1
ATOM 21751 C CA . ALA H 1 225 ? 3.609 61.949 89.566 1.00 12.76 215 ALA H CA 1
ATOM 21752 C C . ALA H 1 225 ? 3.422 62.400 88.124 1.00 13.64 215 ALA H C 1
ATOM 21753 O O . ALA H 1 225 ? 4.393 62.658 87.407 1.00 12.40 215 ALA H O 1
ATOM 21760 N N . PHE H 1 226 ? 2.165 62.483 87.697 1.00 16.85 216 PHE H N 1
ATOM 21761 C CA . PHE H 1 226 ? 1.859 62.923 86.345 1.00 13.59 216 PHE H CA 1
ATOM 21762 C C . PHE H 1 226 ? 0.604 63.781 86.356 1.00 16.18 216 PHE H C 1
ATOM 21763 O O . PHE H 1 226 ? -0.382 63.457 87.024 1.00 15.18 216 PHE H O 1
ATOM 21780 N N . SER H 1 227 ? 0.660 64.881 85.615 1.00 15.43 217 SER H N 1
ATOM 21781 C CA . SER H 1 227 ? -0.418 65.853 85.522 1.00 13.63 217 SER H CA 1
ATOM 21782 C C . SER H 1 227 ? -1.030 65.811 84.130 1.00 15.25 217 SER H C 1
ATOM 21783 O O . SER H 1 227 ? -0.461 65.251 83.191 1.00 13.73 217 SER H O 1
ATOM 21791 N N . PHE H 1 228 ? -2.210 66.425 84.001 1.00 14.92 218 PHE H N 1
ATOM 21792 C CA . PHE H 1 228 ? -2.887 66.438 82.713 1.00 14.36 218 PHE H CA 1
ATOM 21793 C C . PHE H 1 228 ? -3.930 67.540 82.687 1.00 17.04 218 PHE H C 1
ATOM 21794 O O . PHE H 1 228 ? -4.581 67.782 83.714 1.00 13.68 218 PHE H O 1
ATOM 21811 N N . PRO H 1 229 ? -4.116 68.225 81.560 1.00 16.80 219 PRO H N 1
ATOM 21812 C CA . PRO H 1 229 ? -5.297 69.081 81.416 1.00 16.05 219 PRO H CA 1
ATOM 21813 C C . PRO H 1 229 ? -6.534 68.226 81.207 1.00 18.47 219 PRO H C 1
ATOM 21814 O O . PRO H 1 229 ? -6.501 67.226 80.486 1.00 18.55 219 PRO H O 1
ATOM 21825 N N . GLN H 1 230 ? -7.622 68.611 81.853 1.00 15.84 220 GLN H N 1
ATOM 21826 C CA . GLN H 1 230 ? -8.821 67.786 81.811 1.00 17.82 220 GLN H CA 1
ATOM 21827 C C . GLN H 1 230 ? -9.372 67.747 80.389 1.00 17.80 220 GLN H C 1
ATOM 21828 O O . GLN H 1 230 ? -9.577 68.805 79.782 1.00 17.88 220 GLN H O 1
ATOM 21842 N N . PRO H 1 231 ? -9.619 66.568 79.823 1.00 14.23 221 PRO H N 1
ATOM 21843 C CA . PRO H 1 231 ? -10.058 66.479 78.429 1.00 18.23 221 PRO H CA 1
ATOM 21844 C C . PRO H 1 231 ? -11.574 66.572 78.285 1.00 21.90 221 PRO H C 1
ATOM 21845 O O . PRO H 1 231 ? -12.329 66.486 79.255 1.00 25.97 221 PRO H O 1
ATOM 21856 N N . GLU H 1 232 ? -12.007 66.742 77.031 1.00 21.61 222 GLU H N 1
ATOM 21857 C CA . GLU H 1 232 ? -13.434 66.853 76.747 1.00 27.35 222 GLU H CA 1
ATOM 21858 C C . GLU H 1 232 ? -14.145 65.513 76.879 1.00 26.83 222 GLU H C 1
ATOM 21859 O O . GLU H 1 232 ? -15.350 65.479 77.148 1.00 27.62 222 GLU H O 1
ATOM 21871 N N . GLN H 1 233 ? -13.429 64.406 76.690 1.00 21.99 223 GLN H N 1
ATOM 21872 C CA . GLN H 1 233 ? -14.010 63.078 76.799 1.00 24.90 223 GLN H CA 1
ATOM 21873 C C . GLN H 1 233 ? -13.104 62.190 77.641 1.00 23.60 223 GLN H C 1
ATOM 21874 O O . GLN H 1 233 ? -11.896 62.418 77.749 1.00 20.27 223 GLN H O 1
ATOM 21888 N N . THR H 1 234 ? -13.711 61.172 78.243 1.00 19.07 224 THR H N 1
ATOM 21889 C CA . THR H 1 234 ? -12.970 60.253 79.093 1.00 21.44 224 THR H CA 1
ATOM 21890 C C . THR H 1 234 ? -11.979 59.449 78.261 1.00 21.41 224 THR H C 1
ATOM 21891 O O . THR H 1 234 ? -12.279 59.026 77.141 1.00 19.90 224 THR H O 1
ATOM 21902 N N . ILE H 1 235 ? -10.788 59.242 78.817 1.00 19.26 225 ILE H N 1
ATOM 21903 C CA . ILE H 1 235 ? -9.732 58.482 78.161 1.00 13.66 225 ILE H CA 1
ATOM 21904 C C . ILE H 1 235 ? -9.283 57.377 79.106 1.00 14.72 225 ILE H C 1
ATOM 21905 O O . ILE H 1 235 ? -8.990 57.636 80.279 1.00 13.78 225 ILE H O 1
ATOM 21921 N N . THR H 1 236 ? -9.234 56.150 78.596 1.00 15.29 226 THR H N 1
ATOM 21922 C CA . THR H 1 236 ? -8.809 54.988 79.361 1.00 15.51 226 THR H CA 1
ATOM 21923 C C . THR H 1 236 ? -7.413 54.580 78.914 1.00 12.11 226 THR H C 1
ATOM 21924 O O . THR H 1 236 ? -7.080 54.670 77.728 1.00 11.46 226 THR H O 1
ATOM 21935 N N . TYR H 1 237 ? -6.598 54.135 79.870 1.00 8.59 227 TYR H N 1
ATOM 21936 C CA . TYR H 1 237 ? -5.213 53.770 79.614 1.00 11.96 227 TYR H CA 1
ATOM 21937 C C . TYR H 1 237 ? -4.922 52.384 80.170 1.00 12.58 227 TYR H C 1
ATOM 21938 O O . TYR H 1 237 ? -5.564 51.927 81.121 1.00 13.96 227 TYR H O 1
ATOM 21956 N N . VAL H 1 238 ? -3.935 51.727 79.568 1.00 10.73 228 VAL H N 1
ATOM 21957 C CA . VAL H 1 238 ? -3.282 50.563 80.153 1.00 12.26 228 VAL H CA 1
ATOM 21958 C C . VAL H 1 238 ? -1.946 51.021 80.716 1.00 12.84 228 VAL H C 1
ATOM 21959 O O . VAL H 1 238 ? -1.141 51.635 80.005 1.00 13.63 228 VAL H O 1
ATOM 21972 N N . THR H 1 239 ? -1.710 50.732 81.990 1.00 12.33 229 THR H N 1
ATOM 21973 C CA . THR H 1 239 ? -0.475 51.109 82.663 1.00 12.19 229 THR H CA 1
ATOM 21974 C C . THR H 1 239 ? 0.316 49.854 82.999 1.00 10.85 229 THR H C 1
ATOM 21975 O O . THR H 1 239 ? -0.229 48.913 83.585 1.00 12.80 229 THR H O 1
ATOM 21986 N N . LYS H 1 240 ? 1.592 49.838 82.621 1.00 12.17 230 LYS H N 1
ATOM 21987 C CA . LYS H 1 240 ? 2.515 48.786 83.025 1.00 8.99 230 LYS H CA 1
ATOM 21988 C C . LYS H 1 240 ? 3.626 49.395 83.865 1.00 11.48 230 LYS H C 1
ATOM 21989 O O . LYS H 1 240 ? 4.275 50.359 83.443 1.00 12.65 230 LYS H O 1
ATOM 22008 N N . LEU H 1 241 ? 3.837 48.835 85.050 1.00 9.94 231 LEU H N 1
ATOM 22009 C CA . LEU H 1 241 ? 4.958 49.191 85.905 1.00 13.53 231 LEU H CA 1
ATOM 22010 C C . LEU H 1 241 ? 5.977 48.063 85.877 1.00 13.44 231 LEU H C 1
ATOM 22011 O O . LEU H 1 241 ? 5.608 46.885 85.863 1.00 11.63 231 LEU H O 1
ATOM 22027 N N . THR H 1 242 ? 7.257 48.426 85.861 1.00 10.68 232 THR H N 1
ATOM 22028 C CA . THR H 1 242 ? 8.340 47.453 85.881 1.00 12.56 232 THR H CA 1
ATOM 22029 C C . THR H 1 242 ? 9.347 47.851 86.947 1.00 12.08 232 THR H C 1
ATOM 22030 O O . THR H 1 242 ? 9.730 49.022 87.035 1.00 10.84 232 THR H O 1
ATOM 22041 N N . LEU H 1 243 ? 9.765 46.880 87.755 1.00 11.23 233 LEU H N 1
ATOM 22042 C CA . LEU H 1 243 ? 10.810 47.076 88.749 1.00 15.99 233 LEU H CA 1
ATOM 22043 C C . LEU H 1 243 ? 12.041 46.271 88.364 1.00 11.51 233 LEU H C 1
ATOM 22044 O O . LEU H 1 243 ? 11.936 45.106 87.969 1.00 12.00 233 LEU H O 1
ATOM 22060 N N . TYR H 1 244 ? 13.202 46.899 88.479 1.00 10.44 234 TYR H N 1
ATOM 22061 C CA . TYR H 1 244 ? 14.489 46.227 88.330 1.00 16.09 234 TYR H CA 1
ATOM 22062 C C . TYR H 1 244 ? 15.127 46.205 89.715 1.00 13.75 234 TYR H C 1
ATOM 22063 O O . TYR H 1 244 ? 15.632 47.224 90.194 1.00 17.21 234 TYR H O 1
ATOM 22081 N N . VAL H 1 245 ? 15.085 45.042 90.358 1.00 13.47 235 VAL H N 1
ATOM 22082 C CA . VAL H 1 245 ? 15.438 44.899 91.765 1.00 13.09 235 VAL H CA 1
ATOM 22083 C C . VAL H 1 245 ? 16.759 44.153 91.872 1.00 14.41 235 VAL H C 1
ATOM 22084 O O . VAL H 1 245 ? 16.969 43.136 91.200 1.00 18.05 235 VAL H O 1
ATOM 22097 N N . GLN H 1 246 ? 17.642 44.656 92.726 1.00 11.70 236 GLN H N 1
ATOM 22098 C CA . GLN H 1 246 ? 18.930 44.035 92.986 1.00 14.08 236 GLN H CA 1
ATOM 22099 C C . GLN H 1 246 ? 18.897 43.305 94.322 1.00 15.63 236 GLN H C 1
ATOM 22100 O O . GLN H 1 246 ? 18.220 43.728 95.262 1.00 13.00 236 GLN H O 1
ATOM 22114 N N . PHE H 1 247 ? 19.636 42.199 94.394 1.00 18.60 237 PHE H N 1
ATOM 22115 C CA . PHE H 1 247 ? 19.731 41.387 95.599 1.00 15.15 237 PHE H CA 1
ATOM 22116 C C . PHE H 1 247 ? 21.190 41.047 95.865 1.00 18.78 237 PHE H C 1
ATOM 22117 O O . PHE H 1 247 ? 21.961 40.812 94.929 1.00 17.45 237 PHE H O 1
ATOM 22134 N N . ARG H 1 248 ? 21.565 41.018 97.143 1.00 17.58 238 ARG H N 1
ATOM 22135 C CA . ARG H 1 248 ? 22.921 40.672 97.541 1.00 19.29 238 ARG H CA 1
ATOM 22136 C C . ARG H 1 248 ? 22.870 39.765 98.762 1.00 20.90 238 ARG H C 1
ATOM 22137 O O . ARG H 1 248 ? 21.948 39.843 99.579 1.00 20.15 238 ARG H O 1
ATOM 22158 N N . GLN H 1 249 ? 23.876 38.907 98.879 1.00 26.89 239 GLN H N 1
ATOM 22159 C CA . GLN H 1 249 ? 23.923 37.923 99.952 1.00 32.34 239 GLN H CA 1
ATOM 22160 C C . GLN H 1 249 ? 24.508 38.522 101.227 1.00 24.61 239 GLN H C 1
ATOM 22161 O O . GLN H 1 249 ? 25.425 39.344 101.174 1.00 36.18 239 GLN H O 1
ATOM 22175 N N . ARG I 1 56 ? 29.403 84.871 88.710 1.00 35.22 46 ARG I N 1
ATOM 22176 C CA . ARG I 1 56 ? 28.465 83.741 88.965 1.00 33.30 46 ARG I CA 1
ATOM 22177 C C . ARG I 1 56 ? 27.039 84.141 88.608 1.00 24.83 46 ARG I C 1
ATOM 22178 O O . ARG I 1 56 ? 26.517 85.134 89.114 1.00 34.59 46 ARG I O 1
ATOM 22184 N N . ILE I 1 57 ? 26.414 83.359 87.733 1.00 26.32 47 ILE I N 1
ATOM 22185 C CA . ILE I 1 57 ? 25.056 83.619 87.269 1.00 27.07 47 ILE I CA 1
ATOM 22186 C C . ILE I 1 57 ? 24.170 82.478 87.745 1.00 24.08 47 ILE I C 1
ATOM 22187 O O . ILE I 1 57 ? 24.454 81.305 87.473 1.00 27.51 47 ILE I O 1
ATOM 22203 N N . TYR I 1 58 ? 23.103 82.824 88.457 1.00 21.64 48 TYR I N 1
ATOM 22204 C CA . TYR I 1 58 ? 22.111 81.862 88.909 1.00 21.38 48 TYR I CA 1
ATOM 22205 C C . TYR I 1 58 ? 20.900 81.919 87.988 1.00 21.27 48 TYR I C 1
ATOM 22206 O O . TYR I 1 58 ? 20.457 83.003 87.597 1.00 21.47 48 TYR I O 1
ATOM 22224 N N . THR I 1 59 ? 20.368 80.749 87.642 1.00 17.39 49 THR I N 1
ATOM 22225 C CA . THR I 1 59 ? 19.280 80.644 86.681 1.00 17.90 49 THR I CA 1
ATOM 22226 C C . THR I 1 59 ? 18.030 80.099 87.356 1.00 16.44 49 THR I C 1
ATOM 22227 O O . THR I 1 59 ? 18.099 79.166 88.162 1.00 18.84 49 THR I O 1
ATOM 22238 N N . LEU I 1 60 ? 16.889 80.689 87.008 1.00 17.37 50 LEU I N 1
ATOM 22239 C CA . LEU I 1 60 ? 15.592 80.297 87.539 1.00 16.98 50 LEU I CA 1
ATOM 22240 C C . LEU I 1 60 ? 14.651 80.037 86.373 1.00 21.06 50 LEU I C 1
ATOM 22241 O O . LEU I 1 60 ? 14.476 80.904 85.511 1.00 21.97 50 LEU I O 1
ATOM 22257 N N . ARG I 1 61 ? 14.052 78.850 86.344 1.00 15.27 51 ARG I N 1
ATOM 22258 C CA . ARG I 1 61 ? 13.099 78.483 85.305 1.00 18.16 51 ARG I CA 1
ATOM 22259 C C . ARG I 1 61 ? 11.686 78.635 85.854 1.00 17.76 51 ARG I C 1
ATOM 22260 O O . ARG I 1 61 ? 11.353 78.053 86.892 1.00 17.60 51 ARG I O 1
ATOM 22281 N N . LEU I 1 62 ? 10.864 79.414 85.155 1.00 15.45 52 LEU I N 1
ATOM 22282 C CA . LEU I 1 62 ? 9.483 79.660 85.543 1.00 15.40 52 LEU I CA 1
ATOM 22283 C C . LEU I 1 62 ? 8.566 79.326 84.375 1.00 18.07 52 LEU I C 1
ATOM 22284 O O . LEU I 1 62 ? 8.963 79.415 83.211 1.00 14.17 52 LEU I O 1
ATOM 22300 N N . THR I 1 63 ? 7.330 78.941 84.692 1.00 13.41 53 THR I N 1
ATOM 22301 C CA . THR I 1 63 ? 6.396 78.510 83.663 1.00 14.24 53 THR I CA 1
ATOM 22302 C C . THR I 1 63 ? 4.974 78.877 84.058 1.00 20.35 53 THR I C 1
ATOM 22303 O O . THR I 1 63 ? 4.632 78.923 85.244 1.00 18.68 53 THR I O 1
ATOM 22314 N N . ARG I 1 64 ? 4.148 79.132 83.044 1.00 16.31 54 ARG I N 1
ATOM 22315 C CA . ARG I 1 64 ? 2.719 79.339 83.234 1.00 14.96 54 ARG I CA 1
ATOM 22316 C C . ARG I 1 64 ? 1.994 78.863 81.984 1.00 13.60 54 ARG I C 1
ATOM 22317 O O . ARG I 1 64 ? 2.575 78.781 80.898 1.00 16.54 54 ARG I O 1
ATOM 22338 N N . GLN I 1 65 ? 0.712 78.544 82.148 1.00 15.41 55 GLN I N 1
ATOM 22339 C CA . GLN I 1 65 ? -0.091 78.008 81.061 1.00 17.72 55 GLN I CA 1
ATOM 22340 C C . GLN I 1 65 ? -1.409 78.764 80.965 1.00 17.05 55 GLN I C 1
ATOM 22341 O O . GLN I 1 65 ? -1.861 79.403 81.919 1.00 16.05 55 GLN I O 1
ATOM 22355 N N . PHE I 1 66 ? -2.022 78.675 79.790 1.00 13.45 56 PHE I N 1
ATOM 22356 C CA . PHE I 1 66 ? -3.329 79.267 79.555 1.00 15.13 56 PHE I CA 1
ATOM 22357 C C . PHE I 1 66 ? -3.892 78.687 78.268 1.00 17.87 56 PHE I C 1
ATOM 22358 O O . PHE I 1 66 ? -3.169 78.099 77.458 1.00 13.77 56 PHE I O 1
ATOM 22375 N N . GLN I 1 67 ? -5.196 78.856 78.099 1.00 13.49 57 GLN I N 1
ATOM 22376 C CA . GLN I 1 67 ? -5.897 78.407 76.910 1.00 17.43 57 GLN I CA 1
ATOM 22377 C C . GLN I 1 67 ? -5.893 79.498 75.849 1.00 19.74 57 GLN I C 1
ATOM 22378 O O . GLN I 1 67 ? -5.935 80.692 76.157 1.00 15.75 57 GLN I O 1
ATOM 22392 N N . PHE I 1 68 ? -5.826 79.073 74.587 1.00 19.79 58 PHE I N 1
ATOM 22393 C CA . PHE I 1 68 ? -5.940 79.972 73.448 1.00 19.65 58 PHE I CA 1
ATOM 22394 C C . PHE I 1 68 ? -6.879 79.353 72.426 1.00 16.08 58 PHE I C 1
ATOM 22395 O O . PHE I 1 68 ? -6.873 78.135 72.223 1.00 20.18 58 PHE I O 1
ATOM 22412 N N . LYS I 1 69 ? -7.683 80.197 71.785 1.00 15.01 59 LYS I N 1
ATOM 22413 C CA . LYS I 1 69 ? -8.685 79.750 70.829 1.00 17.70 59 LYS I CA 1
ATOM 22414 C C . LYS I 1 69 ? -8.503 80.467 69.501 1.00 14.50 59 LYS I C 1
ATOM 22415 O O . LYS I 1 69 ? -8.273 81.679 69.465 1.00 18.96 59 LYS I O 1
ATOM 22434 N N . ILE I 1 70 ? -8.610 79.710 68.414 1.00 15.37 60 ILE I N 1
ATOM 22435 C CA . ILE I 1 70 ? -8.766 80.263 67.074 1.00 17.45 60 ILE I CA 1
ATOM 22436 C C . ILE I 1 70 ? -10.196 79.962 66.650 1.00 22.96 60 ILE I C 1
ATOM 22437 O O . ILE I 1 70 ? -10.574 78.794 66.488 1.00 18.42 60 ILE I O 1
ATOM 22453 N N . ASN I 1 71 ? -10.995 81.010 66.484 1.00 21.55 61 ASN I N 1
ATOM 22454 C CA . ASN I 1 71 ? -12.417 80.850 66.220 1.00 19.95 61 ASN I CA 1
ATOM 22455 C C . ASN I 1 71 ? -12.665 80.489 64.761 1.00 19.57 61 ASN I C 1
ATOM 22456 O O . ASN I 1 71 ? -11.926 80.898 63.861 1.00 19.92 61 ASN I O 1
ATOM 22467 N N . LYS I 1 72 ? -13.721 79.711 64.535 1.00 16.31 62 LYS I N 1
ATOM 22468 C CA . LYS I 1 72 ? -14.087 79.342 63.177 1.00 24.22 62 LYS I CA 1
ATOM 22469 C C . LYS I 1 72 ? -14.366 80.592 62.351 1.00 22.34 62 LYS I C 1
ATOM 22470 O O . LYS I 1 72 ? -14.805 81.622 62.868 1.00 22.58 62 LYS I O 1
ATOM 22489 N N . GLN I 1 73 ? -14.098 80.494 61.054 1.00 19.42 63 GLN I N 1
ATOM 22490 C CA . GLN I 1 73 ? -14.355 81.609 60.155 1.00 23.33 63 GLN I CA 1
ATOM 22491 C C . GLN I 1 73 ? -15.856 81.773 59.947 1.00 21.80 63 GLN I C 1
ATOM 22492 O O . GLN I 1 73 ? -16.561 80.804 59.646 1.00 21.30 63 GLN I O 1
ATOM 22506 N N . THR I 1 74 ? -16.345 83.002 60.116 1.00 25.34 64 THR I N 1
ATOM 22507 C CA . THR I 1 74 ? -17.754 83.313 59.929 1.00 31.23 64 THR I CA 1
ATOM 22508 C C . THR I 1 74 ? -18.008 84.406 58.901 1.00 33.29 64 THR I C 1
ATOM 22509 O O . THR I 1 74 ? -19.172 84.647 58.560 1.00 33.83 64 THR I O 1
ATOM 22520 N N . THR I 1 75 ? -16.969 85.068 58.401 1.00 33.09 65 THR I N 1
ATOM 22521 C CA . THR I 1 75 ? -17.106 86.123 57.409 1.00 40.43 65 THR I CA 1
ATOM 22522 C C . THR I 1 75 ? -16.389 85.710 56.133 1.00 37.05 65 THR I C 1
ATOM 22523 O O . THR I 1 75 ? -15.270 85.189 56.180 1.00 34.06 65 THR I O 1
ATOM 22534 N N . SER I 1 76 ? -17.039 85.944 54.994 1.00 32.63 66 SER I N 1
ATOM 22535 C CA . SER I 1 76 ? -16.475 85.589 53.694 1.00 33.55 66 SER I CA 1
ATOM 22536 C C . SER I 1 76 ? -16.051 84.124 53.669 1.00 31.93 66 SER I C 1
ATOM 22537 O O . SER I 1 76 ? -14.976 83.772 53.177 1.00 29.28 66 SER I O 1
ATOM 22545 N N . VAL I 1 77 ? -16.912 83.259 54.212 1.00 25.40 67 VAL I N 1
ATOM 22546 C CA . VAL I 1 77 ? -16.612 81.834 54.268 1.00 29.52 67 VAL I CA 1
ATOM 22547 C C . VAL I 1 77 ? -16.337 81.320 52.865 1.00 29.72 67 VAL I C 1
ATOM 22548 O O . VAL I 1 77 ? -17.083 81.607 51.920 1.00 26.26 67 VAL I O 1
ATOM 22561 N N . GLY I 1 78 ? -15.262 80.546 52.725 1.00 23.31 68 GLY I N 1
ATOM 22562 C CA . GLY I 1 78 ? -14.816 80.061 51.437 1.00 26.83 68 GLY I CA 1
ATOM 22563 C C . GLY I 1 78 ? -13.609 80.786 50.881 1.00 25.78 68 GLY I C 1
ATOM 22564 O O . GLY I 1 78 ? -13.047 80.336 49.874 1.00 22.76 68 GLY I O 1
ATOM 22568 N N . ASN I 1 79 ? -13.197 81.889 51.503 1.00 25.60 69 ASN I N 1
ATOM 22569 C CA . ASN I 1 79 ? -12.038 82.652 51.073 1.00 24.58 69 ASN I CA 1
ATOM 22570 C C . ASN I 1 79 ? -10.964 82.619 52.153 1.00 22.16 69 ASN I C 1
ATOM 22571 O O . ASN I 1 79 ? -11.244 82.408 53.336 1.00 23.43 69 ASN I O 1
ATOM 22582 N N . LEU I 1 80 ? -9.724 82.835 51.724 1.00 20.74 70 LEU I N 1
ATOM 22583 C CA . LEU I 1 80 ? -8.577 82.784 52.621 1.00 20.12 70 LEU I CA 1
ATOM 22584 C C . LEU I 1 80 ? -8.400 84.129 53.315 1.00 19.68 70 LEU I C 1
ATOM 22585 O O . LEU I 1 80 ? -8.228 85.158 52.652 1.00 22.00 70 LEU I O 1
ATOM 22601 N N . ILE I 1 81 ? -8.436 84.121 54.647 1.00 15.38 71 ILE I N 1
ATOM 22602 C CA . ILE I 1 81 ? -8.171 85.309 55.446 1.00 18.07 71 ILE I CA 1
ATOM 22603 C C . ILE I 1 81 ? -7.234 84.927 56.584 1.00 21.30 71 ILE I C 1
ATOM 22604 O O . ILE I 1 81 ? -7.224 83.783 57.048 1.00 20.80 71 ILE I O 1
ATOM 22620 N N . PHE I 1 82 ? -6.444 85.899 57.034 1.00 13.98 72 PHE I N 1
ATOM 22621 C CA . PHE I 1 82 ? -5.471 85.694 58.096 1.00 14.13 72 PHE I CA 1
ATOM 22622 C C . PHE I 1 82 ? -5.772 86.605 59.278 1.00 20.13 72 PHE I C 1
ATOM 22623 O O . PHE I 1 82 ? -6.312 87.704 59.118 1.00 18.24 72 PHE I O 1
ATOM 22640 N N . ASN I 1 83 ? -5.414 86.131 60.470 1.00 12.71 73 ASN I N 1
ATOM 22641 C CA . ASN I 1 83 ? -5.383 86.951 61.672 1.00 14.93 73 ASN I CA 1
ATOM 22642 C C . ASN I 1 83 ? -4.090 86.645 62.418 1.00 21.27 73 ASN I C 1
ATOM 22643 O O . ASN I 1 83 ? -3.288 85.808 61.992 1.00 17.30 73 ASN I O 1
ATOM 22654 N N . ALA I 1 84 ? -3.879 87.330 63.541 1.00 20.76 74 ALA I N 1
ATOM 22655 C CA . ALA I 1 84 ? -2.657 87.134 64.307 1.00 18.27 74 ALA I CA 1
ATOM 22656 C C . ALA I 1 84 ? -2.871 87.589 65.742 1.00 20.71 74 ALA I C 1
ATOM 22657 O O . ALA I 1 84 ? -3.826 88.305 66.057 1.00 19.55 74 ALA I O 1
ATOM 22664 N N . ASP I 1 85 ? -1.958 87.155 66.608 1.00 13.92 75 ASP I N 1
ATOM 22665 C CA . ASP I 1 85 ? -1.920 87.580 67.998 1.00 15.64 75 ASP I CA 1
ATOM 22666 C C . ASP I 1 85 ? -0.458 87.612 68.425 1.00 17.04 75 ASP I C 1
ATOM 22667 O O . ASP I 1 85 ? 0.446 87.389 67.615 1.00 16.57 75 ASP I O 1
ATOM 22676 N N . TYR I 1 86 ? -0.218 87.889 69.704 1.00 18.29 76 TYR I N 1
ATOM 22677 C CA . TYR I 1 86 ? 1.156 88.003 70.172 1.00 15.64 76 TYR I CA 1
ATOM 22678 C C . TYR I 1 86 ? 1.213 87.777 71.676 1.00 19.05 76 TYR I C 1
ATOM 22679 O O . TYR I 1 86 ? 0.200 87.839 72.376 1.00 16.50 76 TYR I O 1
ATOM 22697 N N . ILE I 1 87 ? 2.429 87.524 72.156 1.00 15.07 77 ILE I N 1
ATOM 22698 C CA . ILE I 1 87 ? 2.708 87.281 73.565 1.00 16.09 77 ILE I CA 1
ATOM 22699 C C . ILE I 1 87 ? 3.912 88.122 73.965 1.00 15.80 77 ILE I C 1
ATOM 22700 O O . ILE I 1 87 ? 4.888 88.222 73.213 1.00 18.08 77 ILE I O 1
ATOM 22716 N N . THR I 1 88 ? 3.842 88.725 75.146 1.00 15.32 78 THR I N 1
ATOM 22717 C CA . THR I 1 88 ? 4.974 89.418 75.742 1.00 16.79 78 THR I CA 1
ATOM 22718 C C . THR I 1 88 ? 5.275 88.792 77.097 1.00 18.66 78 THR I C 1
ATOM 22719 O O . THR I 1 88 ? 4.508 87.974 77.612 1.00 19.33 78 THR I O 1
ATOM 22730 N N . PHE I 1 89 ? 6.407 89.184 77.679 1.00 17.22 79 PHE I N 1
ATOM 22731 C CA . PHE I 1 89 ? 6.919 88.517 78.869 1.00 20.09 79 PHE I CA 1
ATOM 22732 C C . PHE I 1 89 ? 7.385 89.537 79.894 1.00 27.62 79 PHE I C 1
ATOM 22733 O O . PHE I 1 89 ? 8.145 90.455 79.567 1.00 22.77 79 PHE I O 1
ATOM 22750 N N . ALA I 1 90 ? 6.930 89.365 81.132 1.00 24.89 80 ALA I N 1
ATOM 22751 C CA . ALA I 1 90 ? 7.431 90.118 82.270 1.00 26.66 80 ALA I CA 1
ATOM 22752 C C . ALA I 1 90 ? 7.638 89.152 83.423 1.00 23.39 80 ALA I C 1
ATOM 22753 O O . ALA I 1 90 ? 6.832 88.240 83.629 1.00 21.34 80 ALA I O 1
ATOM 22760 N N . LEU I 1 91 ? 8.726 89.349 84.169 1.00 23.62 81 LEU I N 1
ATOM 22761 C CA . LEU I 1 91 ? 9.048 88.429 85.255 1.00 23.76 81 LEU I CA 1
ATOM 22762 C C . LEU I 1 91 ? 7.886 88.306 86.233 1.00 23.31 81 LEU I C 1
ATOM 22763 O O . LEU I 1 91 ? 7.602 87.213 86.736 1.00 23.89 81 LEU I O 1
ATOM 22779 N N . ASP I 1 92 ? 7.188 89.412 86.498 1.00 27.43 82 ASP I N 1
ATOM 22780 C CA . ASP I 1 92 ? 6.073 89.382 87.437 1.00 31.74 82 ASP I CA 1
ATOM 22781 C C . ASP I 1 92 ? 4.909 88.537 86.930 1.00 30.66 82 ASP I C 1
ATOM 22782 O O . ASP I 1 92 ? 4.086 88.096 87.738 1.00 26.17 82 ASP I O 1
ATOM 22791 N N . ASP I 1 93 ? 4.811 88.306 85.617 1.00 30.93 83 ASP I N 1
ATOM 22792 C CA . ASP I 1 93 ? 3.792 87.395 85.104 1.00 25.59 83 ASP I CA 1
ATOM 22793 C C . ASP I 1 93 ? 3.953 85.985 85.655 1.00 23.53 83 ASP I C 1
ATOM 22794 O O . ASP I 1 93 ? 2.981 85.221 85.679 1.00 23.83 83 ASP I O 1
ATOM 22803 N N . PHE I 1 94 ? 5.156 85.624 86.092 1.00 23.14 84 PHE I N 1
ATOM 22804 C CA . PHE I 1 94 ? 5.478 84.256 86.472 1.00 24.21 84 PHE I CA 1
ATOM 22805 C C . PHE I 1 94 ? 5.753 84.088 87.961 1.00 31.46 84 PHE I C 1
ATOM 22806 O O . PHE I 1 94 ? 6.081 82.976 88.390 1.00 32.64 84 PHE I O 1
ATOM 22823 N N . LEU I 1 95 ? 5.629 85.148 88.761 1.00 34.56 85 LEU I N 1
ATOM 22824 C CA . LEU I 1 95 ? 6.027 85.124 90.170 1.00 36.61 85 LEU I CA 1
ATOM 22825 C C . LEU I 1 95 ? 4.835 85.046 91.118 1.00 46.19 85 LEU I C 1
ATOM 22826 O O . LEU I 1 95 ? 4.816 85.730 92.145 1.00 56.98 85 LEU I O 1
ATOM 22842 N N . GLN I 1 96 ? 3.830 84.223 90.817 1.00 47.66 86 GLN I N 1
ATOM 22843 C CA . GLN I 1 96 ? 2.692 84.067 91.721 1.00 48.94 86 GLN I CA 1
ATOM 22844 C C . GLN I 1 96 ? 2.904 82.906 92.690 1.00 57.52 86 GLN I C 1
ATOM 22845 O O . GLN I 1 96 ? 2.949 83.105 93.908 1.00 55.24 86 GLN I O 1
ATOM 22859 N N . ALA I 1 97 ? 3.032 81.690 92.160 1.00 56.07 87 ALA I N 1
ATOM 22860 C CA . ALA I 1 97 ? 3.272 80.502 92.968 1.00 53.81 87 ALA I CA 1
ATOM 22861 C C . ALA I 1 97 ? 4.728 80.360 93.394 1.00 56.29 87 AL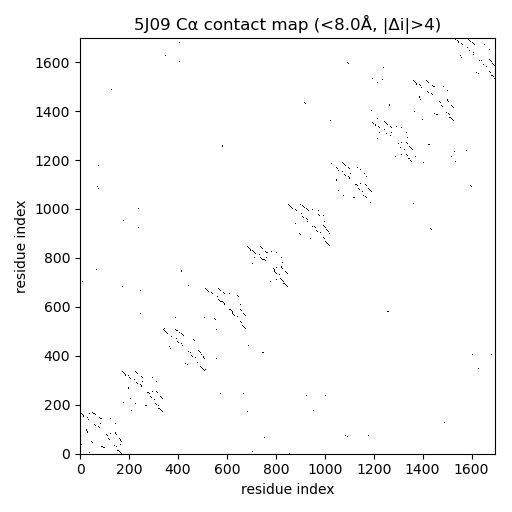A I C 1
ATOM 22862 O O . ALA I 1 97 ? 5.140 79.262 93.789 1.00 55.82 87 ALA I O 1
ATOM 22869 N N . VAL I 1 98 ? 5.507 81.435 93.334 1.00 53.43 88 VAL I N 1
ATOM 22870 C CA . VAL I 1 98 ? 6.950 81.370 93.554 1.00 55.61 88 VAL I CA 1
ATOM 22871 C C . VAL I 1 98 ? 7.342 82.408 94.600 1.00 52.44 88 VAL I C 1
ATOM 22872 O O . VAL I 1 98 ? 6.842 83.541 94.555 1.00 47.57 88 VAL I O 1
ATOM 22885 N N . PRO I 1 99 ? 8.214 82.082 95.556 1.00 48.91 89 PRO I N 1
ATOM 22886 C CA . PRO I 1 99 ? 8.687 83.103 96.500 1.00 46.36 89 PRO I CA 1
ATOM 22887 C C . PRO I 1 99 ? 9.379 84.250 95.778 1.00 49.13 89 PRO I C 1
ATOM 22888 O O . PRO I 1 99 ? 9.751 84.162 94.606 1.00 47.82 89 PRO I O 1
ATOM 22899 N N . ASN I 1 100 ? 9.564 85.340 96.505 1.00 52.32 90 ASN I N 1
ATOM 22900 C CA . ASN I 1 100 ? 9.942 86.605 95.880 1.00 44.30 90 ASN I CA 1
ATOM 22901 C C . ASN I 1 100 ? 11.462 86.724 95.781 1.00 45.77 90 ASN I C 1
ATOM 22902 O O . ASN I 1 100 ? 12.152 86.591 96.798 1.00 50.93 90 ASN I O 1
ATOM 22913 N N . PRO I 1 101 ? 12.026 86.982 94.593 1.00 51.56 91 PRO I N 1
ATOM 22914 C CA . PRO I 1 101 ? 13.495 87.047 94.480 1.00 49.97 91 PRO I CA 1
ATOM 22915 C C . PRO I 1 101 ? 14.136 88.227 95.194 1.00 46.68 91 PRO I C 1
ATOM 22916 O O . PRO I 1 101 ? 15.337 88.160 95.489 1.00 32.46 91 PRO I O 1
ATOM 22927 N N . HIS I 1 102 ? 13.399 89.307 95.466 1.00 43.82 92 HIS I N 1
ATOM 22928 C CA . HIS I 1 102 ? 14.023 90.482 96.070 1.00 49.12 92 HIS I CA 1
ATOM 22929 C C . HIS I 1 102 ? 14.604 90.166 97.441 1.00 42.18 92 HIS I C 1
ATOM 22930 O O . HIS I 1 102 ? 15.560 90.819 97.874 1.00 42.90 92 HIS I O 1
ATOM 22944 N N . THR I 1 103 ? 14.043 89.176 98.138 1.00 37.94 93 THR I N 1
ATOM 22945 C CA . THR I 1 103 ? 14.553 88.809 99.453 1.00 42.41 93 THR I CA 1
ATOM 22946 C C . THR I 1 103 ? 15.953 88.216 99.377 1.00 41.55 93 THR I C 1
ATOM 22947 O O . THR I 1 103 ? 16.663 88.199 100.389 1.00 37.07 93 THR I O 1
ATOM 22958 N N . LEU I 1 104 ? 16.362 87.729 98.210 1.00 34.72 94 LEU I N 1
ATOM 22959 C CA . LEU I 1 104 ? 17.741 87.330 97.987 1.00 35.38 94 LEU I CA 1
ATOM 22960 C C . LEU I 1 104 ? 18.578 88.555 97.624 1.00 38.10 94 LEU I C 1
ATOM 22961 O O . LEU I 1 104 ? 18.060 89.585 97.183 1.00 38.92 94 LEU I O 1
ATOM 22977 N N . ASN I 1 105 ? 19.890 88.434 97.813 1.00 39.13 95 ASN I N 1
ATOM 22978 C CA . ASN I 1 105 ? 20.781 89.575 97.632 1.00 30.27 95 ASN I CA 1
ATOM 22979 C C . ASN I 1 105 ? 21.189 89.759 96.173 1.00 33.61 95 ASN I C 1
ATOM 22980 O O . ASN I 1 105 ? 22.312 90.185 95.887 1.00 32.05 95 ASN I O 1
ATOM 22991 N N . PHE I 1 106 ? 20.287 89.456 95.242 1.00 31.92 96 PHE I N 1
ATOM 22992 C CA . PHE I 1 106 ? 20.546 89.708 93.831 1.00 34.32 96 PHE I CA 1
ATOM 22993 C C . PHE I 1 106 ? 20.319 91.180 93.512 1.00 33.05 96 PHE I C 1
ATOM 22994 O O . PHE I 1 106 ? 19.371 91.798 94.005 1.00 33.84 96 PHE I O 1
ATOM 23011 N N . GLU I 1 107 ? 21.196 91.739 92.679 1.00 30.18 97 GLU I N 1
ATOM 23012 C CA . GLU I 1 107 ? 21.052 93.127 92.258 1.00 36.75 97 GLU I CA 1
ATOM 23013 C C . GLU I 1 107 ? 20.263 93.245 90.958 1.00 32.93 97 GLU I C 1
ATOM 23014 O O . GLU I 1 107 ? 19.342 94.062 90.863 1.00 34.22 97 GLU I O 1
ATOM 23026 N N . ASP I 1 108 ? 20.605 92.437 89.956 1.00 28.72 98 ASP I N 1
ATOM 23027 C CA . ASP I 1 108 ? 19.978 92.514 88.645 1.00 30.58 98 ASP I CA 1
ATOM 23028 C C . ASP I 1 108 ? 19.449 91.148 88.232 1.00 31.53 98 ASP I C 1
ATOM 23029 O O . ASP I 1 108 ? 19.881 90.108 88.736 1.00 23.09 98 ASP I O 1
ATOM 23038 N N . TYR I 1 109 ? 18.503 91.170 87.296 1.00 29.93 99 TYR I N 1
ATOM 23039 C CA . TYR I 1 109 ? 18.025 89.966 86.636 1.00 20.36 99 TYR I CA 1
ATOM 23040 C C . TYR I 1 109 ? 18.014 90.204 85.132 1.00 24.08 99 TYR I C 1
ATOM 23041 O O . TYR I 1 109 ? 18.064 91.343 84.661 1.00 26.69 99 TYR I O 1
ATOM 23059 N N . ARG I 1 110 ? 17.952 89.107 84.381 1.00 20.68 100 ARG I N 1
ATOM 23060 C CA . ARG I 1 110 ? 17.915 89.174 82.927 1.00 26.07 100 ARG I CA 1
ATOM 23061 C C . ARG I 1 110 ? 17.119 87.991 82.402 1.00 18.40 100 ARG I C 1
ATOM 23062 O O . ARG I 1 110 ? 17.356 86.851 82.813 1.00 22.23 100 ARG I O 1
ATOM 23083 N N . ILE I 1 111 ? 16.176 88.261 81.502 1.00 21.88 101 ILE I N 1
ATOM 23084 C CA . ILE I 1 111 ? 15.456 87.194 80.813 1.00 21.01 101 ILE I CA 1
ATOM 23085 C C . ILE I 1 111 ? 16.361 86.714 79.683 1.00 22.91 101 ILE I C 1
ATOM 23086 O O . ILE I 1 111 ? 16.441 87.336 78.622 1.00 24.70 101 ILE I O 1
ATOM 23102 N N . LYS I 1 112 ? 17.058 85.603 79.918 1.00 21.86 102 LYS I N 1
ATOM 23103 C CA . LYS I 1 112 ? 18.005 85.087 78.938 1.00 22.48 102 LYS I CA 1
ATOM 23104 C C . LYS I 1 112 ? 17.291 84.413 77.773 1.00 23.56 102 LYS I C 1
ATOM 23105 O O . LYS I 1 112 ? 17.712 84.549 76.618 1.00 17.85 102 LYS I O 1
ATOM 23124 N N . LEU I 1 113 ? 16.212 83.691 78.056 1.00 18.94 103 LEU I N 1
ATOM 23125 C CA . LEU I 1 113 ? 15.529 82.909 77.039 1.00 19.80 103 LEU I CA 1
ATOM 23126 C C . LEU I 1 113 ? 14.072 82.741 77.440 1.00 18.82 103 LEU I C 1
ATOM 23127 O O . LEU I 1 113 ? 13.739 82.692 78.628 1.00 17.57 103 LEU I O 1
ATOM 23143 N N . ALA I 1 114 ? 13.208 82.663 76.435 1.00 16.27 104 ALA I N 1
ATOM 23144 C CA . ALA I 1 114 ? 11.799 82.370 76.633 1.00 16.06 104 ALA I CA 1
ATOM 23145 C C . ALA I 1 114 ? 11.367 81.326 75.615 1.00 17.11 104 ALA I C 1
ATOM 23146 O O . ALA I 1 114 ? 11.911 81.251 74.510 1.00 15.50 104 ALA I O 1
ATOM 23153 N N . LYS I 1 115 ? 10.390 80.513 76.002 1.00 12.77 105 LYS I N 1
ATOM 23154 C CA . LYS I 1 115 ? 9.859 79.471 75.139 1.00 16.82 105 LYS I CA 1
ATOM 23155 C C . LYS I 1 115 ? 8.342 79.539 75.141 1.00 16.40 105 LYS I C 1
ATOM 23156 O O . LYS I 1 115 ? 7.718 79.700 76.194 1.00 14.57 105 LYS I O 1
ATOM 23175 N N . MET I 1 116 ? 7.754 79.422 73.953 1.00 14.56 106 MET I N 1
ATOM 23176 C CA . MET I 1 116 ? 6.309 79.344 73.791 1.00 13.83 106 MET I CA 1
ATOM 23177 C C . MET I 1 116 ? 5.983 78.049 73.064 1.00 12.37 106 MET I C 1
ATOM 23178 O O . MET I 1 116 ? 6.519 77.789 71.982 1.00 14.84 106 MET I O 1
ATOM 23192 N N . GLU I 1 117 ? 5.118 77.237 73.665 1.00 13.49 107 GLU I N 1
ATOM 23193 C CA . GLU I 1 117 ? 4.625 76.018 73.038 1.00 13.81 107 GLU I CA 1
ATOM 23194 C C . GLU I 1 117 ? 3.107 76.023 73.112 1.00 13.21 107 GLU I C 1
ATOM 23195 O O . GLU I 1 117 ? 2.535 76.066 74.206 1.00 12.49 107 GLU I O 1
ATOM 23207 N N . MET I 1 118 ? 2.461 75.989 71.950 1.00 15.27 108 MET I N 1
ATOM 23208 C CA . MET I 1 118 ? 1.008 75.997 71.845 1.00 13.88 108 MET I CA 1
ATOM 23209 C C . MET I 1 118 ? 0.586 74.759 71.071 1.00 11.08 108 MET I C 1
ATOM 23210 O O . MET I 1 118 ? 0.991 74.581 69.917 1.00 13.31 108 MET I O 1
ATOM 23224 N N . ARG I 1 119 ? -0.216 73.904 71.703 1.00 12.74 109 ARG I N 1
ATOM 23225 C CA . ARG I 1 119 ? -0.597 72.640 71.099 1.00 12.24 109 ARG I CA 1
ATOM 23226 C C . ARG I 1 119 ? -2.108 72.465 71.163 1.00 16.94 109 ARG I C 1
ATOM 23227 O O . ARG I 1 119 ? -2.739 72.855 72.153 1.00 14.67 109 ARG I O 1
ATOM 23248 N N . PRO I 1 120 ? -2.714 71.882 70.131 1.00 18.23 110 PRO I N 1
ATOM 23249 C CA . PRO I 1 120 ? -4.175 71.760 70.106 1.00 17.11 110 PRO I CA 1
ATOM 23250 C C . PRO I 1 120 ? -4.695 70.839 71.200 1.00 13.95 110 PRO I C 1
ATOM 23251 O O . PRO I 1 120 ? -3.989 69.976 71.726 1.00 13.74 110 PRO I O 1
ATOM 23262 N N . THR I 1 121 ? -5.961 71.046 71.541 1.00 16.53 111 THR I N 1
ATOM 23263 C CA . THR I 1 121 ? -6.677 70.166 72.456 1.00 13.81 111 THR I CA 1
ATOM 23264 C C . THR I 1 121 ? -8.133 70.112 72.001 1.00 18.18 111 THR I C 1
ATOM 23265 O O . THR I 1 121 ? -8.446 70.408 70.844 1.00 15.26 111 THR I O 1
ATOM 23276 N N . GLY I 1 122 ? -9.028 69.731 72.909 1.00 17.58 112 GLY I N 1
ATOM 23277 C CA . GLY I 1 122 ? -10.437 69.662 72.577 1.00 22.66 112 GLY I CA 1
ATOM 23278 C C . GLY I 1 122 ? -10.794 68.593 71.574 1.00 23.16 112 GLY I C 1
ATOM 23279 O O . GLY I 1 122 ? -11.886 68.634 71.001 1.00 26.91 112 GLY I O 1
ATOM 23283 N N . GLY I 1 123 ? -9.903 67.633 71.340 1.00 19.17 113 GLY I N 1
ATOM 23284 C CA . GLY I 1 123 ? -10.171 66.560 70.409 1.00 21.64 113 GLY I CA 1
ATOM 23285 C C . GLY I 1 123 ? -9.855 66.864 68.963 1.00 21.56 113 GLY I C 1
ATOM 23286 O O . GLY I 1 123 ? -10.223 66.072 68.088 1.00 18.91 113 GLY I O 1
ATOM 23290 N N . HIS I 1 124 ? -9.184 67.977 68.676 1.00 17.93 114 HIS I N 1
ATOM 23291 C CA . HIS I 1 124 ? -8.860 68.307 67.295 1.00 21.05 114 HIS I CA 1
ATOM 23292 C C . HIS I 1 124 ? -7.904 67.275 66.708 1.00 14.14 114 HIS I C 1
ATOM 23293 O O . HIS I 1 124 ? -6.945 66.851 67.358 1.00 17.18 114 HIS I O 1
ATOM 23307 N N . TYR I 1 125 ? -8.167 66.874 65.467 1.00 14.90 115 TYR I N 1
ATOM 23308 C CA . TYR I 1 125 ? -7.322 65.898 64.789 1.00 19.27 115 TYR I CA 1
ATOM 23309 C C . TYR I 1 125 ? -6.094 66.578 64.198 1.00 19.89 115 TYR I C 1
ATOM 23310 O O . TYR I 1 125 ? -6.215 67.528 63.418 1.00 21.24 115 TYR I O 1
ATOM 23328 N N . THR I 1 126 ? -4.907 66.083 64.563 1.00 17.90 116 THR I N 1
ATOM 23329 C CA . THR I 1 126 ? -3.675 66.615 63.991 1.00 20.18 116 THR I CA 1
ATOM 23330 C C . THR I 1 126 ? -3.583 66.332 62.499 1.00 23.87 116 THR I C 1
ATOM 23331 O O . THR I 1 126 ? -2.937 67.089 61.766 1.00 24.45 116 THR I O 1
ATOM 23342 N N . VAL I 1 127 ? -4.209 65.246 62.033 1.00 18.82 117 VAL I N 1
ATOM 23343 C CA . VAL I 1 127 ? -4.200 64.910 60.611 1.00 19.48 117 VAL I CA 1
ATOM 23344 C C . VAL I 1 127 ? -5.247 65.678 59.826 1.00 23.12 117 VAL I C 1
ATOM 23345 O O . VAL I 1 127 ? -5.355 65.493 58.607 1.00 24.13 117 VAL I O 1
ATOM 23358 N N . GLN I 1 128 ? -6.022 66.533 60.485 1.00 19.13 118 GLN I N 1
ATOM 23359 C CA . GLN I 1 128 ? -7.019 67.364 59.823 1.00 24.62 118 GLN I CA 1
ATOM 23360 C C . GLN I 1 128 ? -6.358 68.685 59.441 1.00 26.87 118 GLN I C 1
ATOM 23361 O O . GLN I 1 128 ? -6.052 69.508 60.310 1.00 27.70 118 GLN I O 1
ATOM 23375 N N . SER I 1 129 ? -6.135 68.884 58.144 1.00 21.88 119 SER I N 1
ATOM 23376 C CA . SER I 1 129 ? -5.364 70.028 57.673 1.00 23.98 119 SER I CA 1
ATOM 23377 C C . SER I 1 129 ? -6.155 71.324 57.815 1.00 18.55 119 SER I C 1
ATOM 23378 O O . SER I 1 129 ? -7.326 71.399 57.431 1.00 22.10 119 SER I O 1
ATOM 23386 N N . ASP I 1 130 ? -5.500 72.352 58.358 1.00 15.42 120 ASP I N 1
ATOM 23387 C CA . ASP I 1 130 ? -6.067 73.693 58.455 1.00 16.36 120 ASP I CA 1
ATOM 23388 C C . ASP I 1 130 ? -5.046 74.749 58.041 1.00 12.42 120 ASP I C 1
ATOM 23389 O O . ASP I 1 130 ? -5.055 75.869 58.556 1.00 15.62 120 ASP I O 1
ATOM 23398 N N . GLY I 1 131 ? -4.162 74.409 57.111 1.00 15.82 121 GLY I N 1
ATOM 23399 C CA . GLY I 1 131 ? -3.219 75.377 56.591 1.00 16.25 121 GLY I CA 1
ATOM 23400 C C . GLY I 1 131 ? -2.092 75.678 57.566 1.00 18.87 121 GLY I C 1
ATOM 23401 O O . GLY I 1 131 ? -1.888 75.001 58.577 1.00 15.46 121 GLY I O 1
ATOM 23405 N N . PHE I 1 132 ? -1.350 76.734 57.237 1.00 13.97 122 PHE I N 1
ATOM 23406 C CA . PHE I 1 132 ? -0.196 77.136 58.025 1.00 13.70 122 PHE I CA 1
ATOM 23407 C C . PHE I 1 132 ? -0.132 78.652 58.130 1.00 14.80 122 PHE I C 1
ATOM 23408 O O . PHE I 1 132 ? -0.446 79.368 57.174 1.00 15.02 122 PHE I O 1
ATOM 23425 N N . GLY I 1 133 ? 0.264 79.129 59.305 1.00 13.12 123 GLY I N 1
ATOM 23426 C CA . GLY I 1 133 ? 0.612 80.520 59.502 1.00 12.65 123 GLY I CA 1
ATOM 23427 C C . GLY I 1 133 ? 2.090 80.641 59.798 1.00 15.15 123 GLY I C 1
ATOM 23428 O O . GLY I 1 133 ? 2.870 79.768 59.407 1.00 16.32 123 GLY I O 1
ATOM 23432 N N . HIS I 1 134 ? 2.494 81.700 60.496 1.00 13.39 124 HIS I N 1
ATOM 23433 C CA . HIS I 1 134 ? 3.897 81.898 60.823 1.00 15.60 124 HIS I CA 1
ATOM 23434 C C . HIS I 1 134 ? 4.031 82.435 62.238 1.00 16.45 124 HIS I C 1
ATOM 23435 O O . HIS I 1 134 ? 3.100 83.014 62.802 1.00 15.46 124 HIS I O 1
ATOM 23449 N N . THR I 1 135 ? 5.212 82.220 62.809 1.00 11.60 125 THR I N 1
ATOM 23450 C CA . THR I 1 135 ? 5.627 82.871 64.040 1.00 17.55 125 THR I CA 1
ATOM 23451 C C . THR I 1 135 ? 6.791 83.802 63.733 1.00 13.22 125 THR I C 1
ATOM 23452 O O . THR I 1 135 ? 7.565 83.567 62.801 1.00 17.05 125 THR I O 1
ATOM 23463 N N . ALA I 1 136 ? 6.911 84.864 64.522 1.00 12.90 126 ALA I N 1
ATOM 23464 C CA . ALA I 1 136 ? 7.992 85.819 64.333 1.00 14.88 126 ALA I CA 1
ATOM 23465 C C . ALA I 1 136 ? 8.367 86.422 65.676 1.00 15.64 126 ALA I C 1
ATOM 23466 O O . ALA I 1 136 ? 7.494 86.739 66.489 1.00 14.35 126 ALA I O 1
ATOM 23473 N N . VAL I 1 137 ? 9.668 86.566 65.902 1.00 14.53 127 VAL I N 1
ATOM 23474 C CA . VAL I 1 137 ? 10.183 87.246 67.084 1.00 17.37 127 VAL I CA 1
ATOM 23475 C C . VAL I 1 137 ? 10.301 88.726 66.750 1.00 21.71 127 VAL I C 1
ATOM 23476 O O . VAL I 1 137 ? 11.051 89.110 65.846 1.00 23.26 127 VAL I O 1
ATOM 23489 N N . ILE I 1 138 ? 9.556 89.554 67.474 1.00 17.80 128 ILE I N 1
ATOM 23490 C CA . ILE I 1 138 ? 9.519 90.994 67.252 1.00 23.64 128 ILE I CA 1
ATOM 23491 C C . ILE I 1 138 ? 9.890 91.653 68.572 1.00 26.01 128 ILE I C 1
ATOM 23492 O O . ILE I 1 138 ? 9.131 91.578 69.547 1.00 22.19 128 ILE I O 1
ATOM 23508 N N . GLN I 1 139 ? 11.052 92.303 68.605 1.00 26.19 129 GLN I N 1
ATOM 23509 C CA . GLN I 1 139 ? 11.672 92.759 69.847 1.00 31.08 129 GLN I CA 1
ATOM 23510 C C . GLN I 1 139 ? 11.480 94.252 70.086 1.00 34.40 129 GLN I C 1
ATOM 23511 O O . GLN I 1 139 ? 12.410 94.942 70.513 1.00 43.84 129 GLN I O 1
ATOM 23525 N N . ASP I 1 140 ? 10.287 94.781 69.827 1.00 35.48 130 ASP I N 1
ATOM 23526 C CA . ASP I 1 140 ? 9.981 96.171 70.138 1.00 43.08 130 ASP I CA 1
ATOM 23527 C C . ASP I 1 140 ? 8.476 96.304 70.340 1.00 50.87 130 ASP I C 1
ATOM 23528 O O . ASP I 1 140 ? 7.719 95.343 70.173 1.00 41.29 130 ASP I O 1
ATOM 23537 N N . SER I 1 141 ? 8.045 97.515 70.701 1.00 54.27 131 SER I N 1
ATOM 23538 C CA . SER I 1 141 ? 6.639 97.756 71.005 1.00 53.55 131 SER I CA 1
ATOM 23539 C C . SER I 1 141 ? 5.748 97.636 69.775 1.00 45.93 131 SER I C 1
ATOM 23540 O O . SER I 1 141 ? 4.528 97.504 69.921 1.00 50.10 131 SER I O 1
ATOM 23548 N N . ARG I 1 142 ? 6.327 97.678 68.572 1.00 43.75 132 ARG I N 1
ATOM 23549 C CA . ARG I 1 142 ? 5.537 97.544 67.351 1.00 47.21 132 ARG I CA 1
ATOM 23550 C C . ARG I 1 142 ? 4.720 96.256 67.342 1.00 52.27 132 ARG I C 1
ATOM 23551 O O . ARG I 1 142 ? 3.680 96.187 66.676 1.00 48.57 132 ARG I O 1
ATOM 23572 N N . ILE I 1 143 ? 5.172 95.227 68.062 1.00 41.24 133 ILE I N 1
ATOM 23573 C CA . ILE I 1 143 ? 4.462 93.953 68.087 1.00 33.69 133 ILE I CA 1
ATOM 23574 C C . ILE I 1 143 ? 3.017 94.119 68.541 1.00 34.90 133 ILE I C 1
ATOM 23575 O O . ILE I 1 143 ? 2.164 93.289 68.209 1.00 27.85 133 ILE I O 1
ATOM 23591 N N . THR I 1 144 ? 2.720 95.179 69.296 1.00 40.58 134 THR I N 1
ATOM 23592 C CA . THR I 1 144 ? 1.394 95.348 69.878 1.00 45.46 134 THR I CA 1
ATOM 23593 C C . THR I 1 144 ? 0.295 95.478 68.829 1.00 42.04 134 THR I C 1
ATOM 23594 O O . THR I 1 144 ? -0.878 95.262 69.153 1.00 49.11 134 THR I O 1
ATOM 23605 N N . ARG I 1 145 ? 0.635 95.822 67.590 1.00 45.54 135 ARG I N 1
ATOM 23606 C CA . ARG I 1 145 ? -0.379 95.983 66.555 1.00 48.59 135 ARG I CA 1
ATOM 23607 C C . ARG I 1 145 ? -0.784 94.663 65.910 1.00 48.64 135 ARG I C 1
ATOM 23608 O O . ARG I 1 145 ? -1.563 94.683 64.950 1.00 52.11 135 ARG I O 1
ATOM 23629 N N . PHE I 1 146 ? -0.299 93.527 66.412 1.00 45.56 136 PHE I N 1
ATOM 23630 C CA . PHE I 1 146 ? -0.500 92.247 65.746 1.00 43.44 136 PHE I CA 1
ATOM 23631 C C . PHE I 1 146 ? -1.599 91.398 66.371 1.00 48.71 136 PHE I C 1
ATOM 23632 O O . PHE I 1 146 ? -1.726 90.221 66.020 1.00 51.97 136 PHE I O 1
ATOM 23649 N N . LYS I 1 147 ? -2.398 91.955 67.280 1.00 34.47 137 LYS I N 1
ATOM 23650 C CA . LYS I 1 147 ? -3.682 91.344 67.617 1.00 49.44 137 LYS I CA 1
ATOM 23651 C C . LYS I 1 147 ? -4.708 91.949 66.664 1.00 59.33 137 LYS I C 1
ATOM 23652 O O . LYS I 1 147 ? -5.452 92.876 66.992 1.00 51.95 137 LYS I O 1
ATOM 23671 N N . THR I 1 148 ? -4.728 91.402 65.452 1.00 50.51 138 THR I N 1
ATOM 23672 C CA . THR I 1 148 ? -5.421 92.029 64.335 1.00 57.52 138 THR I CA 1
ATOM 23673 C C . THR I 1 148 ? -6.905 92.189 64.633 1.00 65.66 138 THR I C 1
ATOM 23674 O O . THR I 1 148 ? -7.613 91.205 64.867 1.00 67.47 138 THR I O 1
ATOM 23685 N N . THR I 1 149 ? -7.372 93.439 64.625 1.00 74.10 139 THR I N 1
ATOM 23686 C CA . THR I 1 149 ? -8.793 93.720 64.770 1.00 68.30 139 THR I CA 1
ATOM 23687 C C . THR I 1 149 ? -9.563 93.467 63.481 1.00 64.62 139 THR I C 1
ATOM 23688 O O . THR I 1 149 ? -10.774 93.227 63.534 1.00 54.06 139 THR I O 1
ATOM 23699 N N . ALA I 1 150 ? -8.889 93.512 62.334 1.00 66.96 140 ALA I N 1
ATOM 23700 C CA . ALA I 1 150 ? -9.509 93.272 61.042 1.00 69.33 140 ALA I CA 1
ATOM 23701 C C . ALA I 1 150 ? -8.800 92.126 60.335 1.00 54.70 140 ALA I C 1
ATOM 23702 O O . ALA I 1 150 ? -7.585 91.950 60.467 1.00 46.69 140 ALA I O 1
ATOM 23709 N N . ASP I 1 151 ? -9.574 91.347 59.585 1.00 43.09 141 ASP I N 1
ATOM 23710 C CA . ASP I 1 151 ? -9.011 90.256 58.805 1.00 33.25 141 ASP I CA 1
ATOM 23711 C C . ASP I 1 151 ? -8.217 90.807 57.626 1.00 32.23 141 ASP I C 1
ATOM 23712 O O . ASP I 1 151 ? -8.534 91.866 57.077 1.00 36.01 141 ASP I O 1
ATOM 23721 N N . GLN I 1 152 ? -7.171 90.080 57.239 1.00 31.80 142 GLN I N 1
ATOM 23722 C CA . GLN I 1 152 ? -6.345 90.458 56.104 1.00 33.72 142 GLN I CA 1
ATOM 23723 C C . GLN I 1 152 ? -6.313 89.332 55.080 1.00 23.49 142 GLN I C 1
ATOM 23724 O O . GLN I 1 152 ? -6.517 88.159 55.403 1.00 21.29 142 GLN I O 1
ATOM 23738 N N . THR I 1 153 ? -6.043 89.711 53.831 1.00 20.75 143 THR I N 1
ATOM 23739 C CA . THR I 1 153 ? -5.935 88.745 52.746 1.00 25.83 143 THR I CA 1
ATOM 23740 C C . THR I 1 153 ? -4.555 88.105 52.664 1.00 18.59 143 THR I C 1
ATOM 23741 O O . THR I 1 153 ? -4.410 87.065 52.013 1.00 24.39 143 THR I O 1
ATOM 23752 N N . GLN I 1 154 ? -3.548 88.693 53.308 1.00 19.74 144 GLN I N 1
ATOM 23753 C CA . GLN I 1 154 ? -2.189 88.170 53.292 1.00 17.40 144 GLN I CA 1
ATOM 23754 C C . GLN I 1 154 ? -1.712 87.895 54.713 1.00 21.85 144 GLN I C 1
ATOM 23755 O O . GLN I 1 154 ? -2.176 88.515 55.674 1.00 17.65 144 GLN I O 1
ATOM 23769 N N . ASP I 1 155 ? -0.779 86.959 54.832 1.00 19.74 145 ASP I N 1
ATOM 23770 C CA . ASP I 1 155 ? -0.214 86.599 56.130 1.00 18.87 145 ASP I CA 1
ATOM 23771 C C . ASP I 1 155 ? 0.636 87.752 56.652 1.00 12.62 145 ASP I C 1
ATOM 23772 O O . ASP I 1 155 ? 1.657 88.081 56.036 1.00 15.79 145 ASP I O 1
ATOM 23781 N N . PRO I 1 156 ? 0.272 88.385 57.773 1.00 14.38 146 PRO I N 1
ATOM 23782 C CA . PRO I 1 156 ? 1.010 89.586 58.204 1.00 17.43 146 PRO I CA 1
ATOM 23783 C C . PRO I 1 156 ? 2.408 89.308 58.735 1.00 18.61 146 PRO I C 1
ATOM 23784 O O . PRO I 1 156 ? 3.205 90.248 58.835 1.00 14.83 146 PRO I O 1
ATOM 23795 N N . LEU I 1 157 ? 2.735 88.063 59.087 1.00 16.86 147 LEU I N 1
ATOM 23796 C CA . LEU I 1 157 ? 4.037 87.751 59.661 1.00 14.14 147 LEU I CA 1
ATOM 23797 C C . LEU I 1 157 ? 4.974 87.029 58.706 1.00 14.57 147 LEU I C 1
ATOM 23798 O O . LEU I 1 157 ? 6.183 87.006 58.957 1.00 16.55 147 LEU I O 1
ATOM 23814 N N . ALA I 1 158 ? 4.458 86.445 57.630 1.00 13.82 148 ALA I N 1
ATOM 23815 C CA . ALA I 1 158 ? 5.321 85.788 56.654 1.00 13.89 148 ALA I CA 1
ATOM 23816 C C . ALA I 1 158 ? 6.458 86.676 56.162 1.00 16.28 148 ALA I C 1
ATOM 23817 O O . ALA I 1 158 ? 7.568 86.153 55.970 1.00 16.99 148 ALA I O 1
ATOM 23824 N N . PRO I 1 159 ? 6.272 87.982 55.939 1.00 15.66 149 PRO I N 1
ATOM 23825 C CA . PRO I 1 159 ? 7.388 88.809 55.446 1.00 20.87 149 PRO I CA 1
ATOM 23826 C C . PRO I 1 159 ? 8.446 89.124 56.494 1.00 21.61 149 PRO I C 1
ATOM 23827 O O . PRO I 1 159 ? 9.527 89.601 56.123 1.00 20.80 149 PRO I O 1
ATOM 23838 N N . PHE I 1 160 ? 8.183 88.875 57.773 1.00 15.80 150 PHE I N 1
ATOM 23839 C CA . PHE I 1 160 ? 9.075 89.341 58.826 1.00 19.74 150 PHE I CA 1
ATOM 23840 C C . PHE I 1 160 ? 10.365 88.531 58.875 1.00 22.75 150 PHE I C 1
ATOM 23841 O O . PHE I 1 160 ? 10.400 87.341 58.547 1.00 21.24 150 PHE I O 1
ATOM 23858 N N . ASP I 1 161 ? 11.434 89.200 59.302 1.00 21.11 151 ASP I N 1
ATOM 23859 C CA . ASP I 1 161 ? 12.725 88.548 59.465 1.00 21.13 151 ASP I CA 1
ATOM 23860 C C . ASP I 1 161 ? 12.607 87.372 60.426 1.00 23.15 151 ASP I C 1
ATOM 23861 O O . ASP I 1 161 ? 12.101 87.515 61.543 1.00 26.36 151 ASP I O 1
ATOM 23870 N N . GLY I 1 162 ? 13.075 86.207 59.985 1.00 15.08 152 GLY I N 1
ATOM 23871 C CA . GLY I 1 162 ? 13.047 85.017 60.809 1.00 21.60 152 GLY I CA 1
ATOM 23872 C C . GLY I 1 162 ? 11.694 84.360 60.944 1.00 21.97 152 GLY I C 1
ATOM 23873 O O . GLY I 1 162 ? 11.527 83.501 61.817 1.00 20.12 152 GLY I O 1
ATOM 23877 N N . ALA I 1 163 ? 10.722 84.734 60.115 1.00 16.12 153 ALA I N 1
ATOM 23878 C CA . ALA I 1 163 ? 9.404 84.121 60.191 1.00 20.01 153 ALA I CA 1
ATOM 23879 C C . ALA I 1 163 ? 9.504 82.624 59.929 1.00 19.64 153 ALA I C 1
ATOM 23880 O O . ALA I 1 163 ? 10.192 82.182 59.005 1.00 17.07 153 ALA I O 1
ATOM 23887 N N . LYS I 1 164 ? 8.812 81.841 60.754 1.00 14.44 154 LYS I N 1
ATOM 23888 C CA . LYS I 1 164 ? 8.827 80.388 60.659 1.00 16.17 154 LYS I CA 1
ATOM 23889 C C . LYS I 1 164 ? 7.403 79.871 60.509 1.00 15.97 154 LYS I C 1
ATOM 23890 O O . LYS I 1 164 ? 6.513 80.244 61.281 1.00 16.42 154 LYS I O 1
ATOM 23909 N N . LYS I 1 165 ? 7.204 79.009 59.519 1.00 10.87 155 LYS I N 1
ATOM 23910 C CA . LYS I 1 165 ? 5.908 78.400 59.264 1.00 15.39 155 LYS I CA 1
ATOM 23911 C C . LYS I 1 165 ? 5.494 77.509 60.431 1.00 18.53 155 LYS I C 1
ATOM 23912 O O . LYS I 1 165 ? 6.327 76.871 61.079 1.00 17.23 155 LYS I O 1
ATOM 23931 N N . TRP I 1 166 ? 4.188 77.474 60.703 1.00 16.28 156 TRP I N 1
ATOM 23932 C CA . TRP I 1 166 ? 3.625 76.518 61.648 1.00 16.63 156 TRP I CA 1
ATOM 23933 C C . TRP I 1 166 ? 2.243 76.103 61.168 1.00 17.79 156 TRP I C 1
ATOM 23934 O O . TRP I 1 166 ? 1.488 76.924 60.639 1.00 12.90 156 TRP I O 1
ATOM 23955 N N . PHE I 1 167 ? 1.920 74.827 61.356 1.00 13.04 157 PHE I N 1
ATOM 23956 C CA . PHE I 1 167 ? 0.672 74.264 60.860 1.00 19.29 157 PHE I CA 1
ATOM 23957 C C . PHE I 1 167 ? -0.408 74.353 61.931 1.00 17.81 157 PHE I C 1
ATOM 23958 O O . PHE I 1 167 ? -0.201 73.927 63.073 1.00 15.96 157 PHE I O 1
ATOM 23975 N N . VAL I 1 168 ? -1.562 74.901 61.545 1.00 14.16 158 VAL I N 1
ATOM 23976 C CA . VAL I 1 168 ? -2.614 75.232 62.502 1.00 13.02 158 VAL I CA 1
ATOM 23977 C C . VAL I 1 168 ? -3.007 74.012 63.328 1.00 15.27 158 VAL I C 1
ATOM 23978 O O . VAL I 1 168 ? -3.233 74.112 64.540 1.00 13.79 158 VAL I O 1
ATOM 23991 N N . SER I 1 169 ? -3.104 72.847 62.693 1.00 13.86 159 SER I N 1
ATOM 23992 C CA . SER I 1 169 ? -3.629 71.669 63.371 1.00 18.67 159 SER I CA 1
ATOM 23993 C C . SER I 1 169 ? -2.598 70.978 64.254 1.00 21.24 159 SER I C 1
ATOM 23994 O O . SER I 1 169 ? -2.950 70.021 64.951 1.00 22.95 159 SER I O 1
ATOM 24002 N N . ARG I 1 170 ? -1.346 71.435 64.249 1.00 15.39 160 ARG I N 1
ATOM 24003 C CA . ARG I 1 170 ? -0.295 70.825 65.046 1.00 18.14 160 ARG I CA 1
ATOM 24004 C C . ARG I 1 170 ? 0.312 71.760 66.082 1.00 19.10 160 ARG I C 1
ATOM 24005 O O . ARG I 1 170 ? 1.004 71.280 66.987 1.00 17.24 160 ARG I O 1
ATOM 24026 N N . GLY I 1 171 ? 0.066 73.064 65.995 1.00 17.56 161 GLY I N 1
ATOM 24027 C CA . GLY I 1 171 ? 0.659 73.992 66.936 1.00 13.27 161 GLY I CA 1
ATOM 24028 C C . GLY I 1 171 ? 2.124 74.245 66.622 1.00 12.56 161 GLY I C 1
ATOM 24029 O O . GLY I 1 171 ? 2.619 73.937 65.534 1.00 15.25 161 GLY I O 1
ATOM 24033 N N . PHE I 1 172 ? 2.829 74.810 67.600 1.00 12.59 162 PHE I N 1
ATOM 24034 C CA . PHE I 1 172 ? 4.234 75.130 67.397 1.00 15.09 162 PHE I CA 1
ATOM 24035 C C . PHE I 1 172 ? 4.952 75.210 68.735 1.00 15.63 162 PHE I C 1
ATOM 24036 O O . PHE I 1 172 ? 4.333 75.327 69.796 1.00 13.62 162 PHE I O 1
ATOM 24053 N N . LYS I 1 173 ? 6.277 75.136 68.653 1.00 17.45 163 LYS I N 1
ATOM 24054 C CA . LYS I 1 173 ? 7.179 75.404 69.764 1.00 15.06 163 LYS I CA 1
ATOM 24055 C C . LYS I 1 173 ? 8.288 76.299 69.237 1.00 18.69 163 LYS I C 1
ATOM 24056 O O . LYS I 1 173 ? 8.864 76.010 68.183 1.00 15.55 163 LYS I O 1
ATOM 24075 N N . ARG I 1 174 ? 8.588 77.379 69.955 1.00 17.19 164 ARG I N 1
ATOM 24076 C CA . ARG I 1 174 ? 9.636 78.284 69.506 1.00 17.11 164 ARG I CA 1
ATOM 24077 C C . ARG I 1 174 ? 10.364 78.895 70.692 1.00 20.26 164 ARG I C 1
ATOM 24078 O O . ARG I 1 174 ? 9.747 79.272 71.692 1.00 16.91 164 ARG I O 1
ATOM 24099 N N . LEU I 1 175 ? 11.682 78.992 70.558 1.00 17.86 165 LEU I N 1
ATOM 24100 C CA . LEU I 1 175 ? 12.538 79.694 71.499 1.00 17.23 165 LEU I CA 1
ATOM 24101 C C . LEU I 1 175 ? 12.807 81.101 70.986 1.00 20.21 165 LEU I C 1
ATOM 24102 O O . LEU I 1 175 ? 12.860 81.340 69.777 1.00 22.15 165 LEU I O 1
ATOM 24118 N N . LEU I 1 176 ? 12.987 82.035 71.916 1.00 18.82 166 LEU I N 1
ATOM 24119 C CA . LEU I 1 176 ? 13.268 83.410 71.536 1.00 19.32 166 LEU I CA 1
ATOM 24120 C C . LEU I 1 176 ? 14.011 84.101 72.667 1.00 20.86 166 LEU I C 1
ATOM 24121 O O . LEU I 1 176 ? 14.032 83.630 73.808 1.00 15.51 166 LEU I O 1
ATOM 24137 N N . ARG I 1 177 ? 14.619 85.235 72.327 1.00 20.76 167 ARG I N 1
ATOM 24138 C CA . ARG I 1 177 ? 15.317 86.086 73.284 1.00 21.32 167 ARG I CA 1
ATOM 24139 C C . ARG I 1 177 ? 14.537 87.389 73.407 1.00 22.76 167 ARG I C 1
ATOM 24140 O O . ARG I 1 177 ? 14.787 88.342 72.654 1.00 23.75 167 ARG I O 1
ATOM 24161 N N . PRO I 1 178 ? 13.574 87.481 74.321 1.00 17.68 168 PRO I N 1
ATOM 24162 C CA . PRO I 1 178 ? 12.765 88.699 74.411 1.00 19.88 168 PRO I CA 1
ATOM 24163 C C . PRO I 1 178 ? 13.547 89.834 75.053 1.00 23.38 168 PRO I C 1
ATOM 24164 O O . PRO I 1 178 ? 14.380 89.623 75.938 1.00 25.37 168 PRO I O 1
ATOM 24175 N N . LYS I 1 179 ? 13.269 91.053 74.591 1.00 21.96 169 LYS I N 1
ATOM 24176 C CA . LYS I 1 179 ? 14.059 92.206 74.983 1.00 21.03 169 LYS I CA 1
ATOM 24177 C C . LYS I 1 179 ? 13.195 93.253 75.676 1.00 21.19 169 LYS I C 1
ATOM 24178 O O . LYS I 1 179 ? 12.048 93.473 75.272 1.00 23.50 169 LYS I O 1
ATOM 24197 N N . PRO I 1 180 ? 13.717 93.924 76.718 1.00 23.74 170 PRO I N 1
ATOM 24198 C CA . PRO I 1 180 ? 12.955 94.946 77.445 1.00 23.77 170 PRO I CA 1
ATOM 24199 C C . PRO I 1 180 ? 12.668 96.187 76.603 1.00 24.61 170 PRO I C 1
ATOM 24200 O O . PRO I 1 180 ? 13.482 96.521 75.742 1.00 25.08 170 PRO I O 1
ATOM 24211 N N . ASN I 1 199 ? 22.350 100.606 80.535 1.00 68.04 189 ASN I N 1
ATOM 24212 C CA . ASN I 1 199 ? 23.053 99.340 80.361 1.00 61.18 189 ASN I CA 1
ATOM 24213 C C . ASN I 1 199 ? 22.073 98.205 80.087 1.00 52.00 189 ASN I C 1
ATOM 24214 O O . ASN I 1 199 ? 22.432 97.194 79.484 1.00 42.20 189 ASN I O 1
ATOM 24224 N N . SER I 1 200 ? 20.828 98.380 80.534 1.00 54.97 190 SER I N 1
ATOM 24225 C CA . SER I 1 200 ? 19.809 97.361 80.305 1.00 51.01 190 SER I CA 1
ATOM 24226 C C . SER I 1 200 ? 19.525 97.193 78.818 1.00 47.87 190 SER I C 1
ATOM 24227 O O . SER I 1 200 ? 19.345 96.069 78.334 1.00 38.89 190 SER I O 1
ATOM 24235 N N . ALA I 1 201 ? 19.480 98.304 78.079 1.00 53.55 191 ALA I N 1
ATOM 24236 C CA . ALA I 1 201 ? 19.182 98.242 76.652 1.00 46.42 191 ALA I CA 1
ATOM 24237 C C . ALA I 1 201 ? 20.169 97.355 75.907 1.00 41.18 191 ALA I C 1
ATOM 24238 O O . ALA I 1 201 ? 19.802 96.715 74.915 1.00 41.42 191 ALA I O 1
ATOM 24245 N N . ARG I 1 202 ? 21.420 97.302 76.363 1.00 41.35 192 ARG I N 1
ATOM 24246 C CA . ARG I 1 202 ? 22.459 96.557 75.666 1.00 50.84 192 ARG I CA 1
ATOM 24247 C C . ARG I 1 202 ? 22.544 95.105 76.122 1.00 49.62 192 ARG I C 1
ATOM 24248 O O . ARG I 1 202 ? 22.660 94.201 75.287 1.00 50.72 192 ARG I O 1
ATOM 24269 N N . THR I 1 203 ? 22.484 94.865 77.430 1.00 41.92 193 THR I N 1
ATOM 24270 C CA . THR I 1 203 ? 22.700 93.535 77.985 1.00 48.90 193 THR I CA 1
ATOM 24271 C C . THR I 1 203 ? 21.415 92.835 78.400 1.00 39.98 193 THR I C 1
ATOM 24272 O O . THR I 1 203 ? 21.381 91.600 78.433 1.00 35.95 193 THR I O 1
ATOM 24283 N N . GLY I 1 204 ? 20.362 93.586 78.718 1.00 34.84 194 GLY I N 1
ATOM 24284 C CA . GLY I 1 204 ? 19.151 93.015 79.262 1.00 31.54 194 GLY I CA 1
ATOM 24285 C C . GLY I 1 204 ? 19.129 92.911 80.771 1.00 30.85 194 GLY I C 1
ATOM 24286 O O . GLY I 1 204 ? 18.081 92.575 81.338 1.00 24.23 194 GLY I O 1
ATOM 24290 N N . TRP I 1 205 ? 20.247 93.186 81.438 1.00 32.09 195 TRP I N 1
ATOM 24291 C CA . TRP I 1 205 ? 20.284 93.153 82.894 1.00 29.69 195 TRP I CA 1
ATOM 24292 C C . TRP I 1 205 ? 19.455 94.297 83.465 1.00 30.48 195 TRP I C 1
ATOM 24293 O O . TRP I 1 205 ? 19.639 95.459 83.093 1.00 38.57 195 TRP I O 1
ATOM 24314 N N . ILE I 1 206 ? 18.543 93.964 84.373 1.00 31.13 196 ILE I N 1
ATOM 24315 C CA . ILE I 1 206 ? 17.595 94.934 84.916 1.00 27.24 196 ILE I CA 1
ATOM 24316 C C . ILE I 1 206 ? 17.699 94.928 86.438 1.00 33.31 196 ILE I C 1
ATOM 24317 O O . ILE I 1 206 ? 17.682 93.849 87.046 1.00 30.57 196 ILE I O 1
ATOM 24333 N N . PRO I 1 207 ? 17.802 96.085 87.095 1.00 30.48 197 PRO I N 1
ATOM 24334 C CA . PRO I 1 207 ? 17.833 96.089 88.563 1.00 30.16 197 PRO I CA 1
ATOM 24335 C C . PRO I 1 207 ? 16.536 95.555 89.153 1.00 30.05 197 PRO I C 1
ATOM 24336 O O . PRO I 1 207 ? 15.445 95.802 88.633 1.00 29.89 197 PRO I O 1
ATOM 24347 N N . LEU I 1 208 ? 16.664 94.818 90.252 1.00 37.35 198 LEU I N 1
ATOM 24348 C CA . LEU I 1 208 ? 15.502 94.302 90.968 1.00 31.57 198 LEU I CA 1
ATOM 24349 C C . LEU I 1 208 ? 14.860 95.399 91.812 1.00 39.38 198 LEU I C 1
ATOM 24350 O O . LEU I 1 208 ? 15.553 96.249 92.374 1.00 44.07 198 LEU I O 1
ATOM 24366 N N . GLY I 1 216 ? 10.654 97.173 88.281 1.00 40.68 206 GLY I N 1
ATOM 24367 C CA . GLY I 1 216 ? 11.790 96.310 88.019 1.00 34.72 206 GLY I CA 1
ATOM 24368 C C . GLY I 1 216 ? 11.383 94.964 87.449 1.00 29.24 206 GLY I C 1
ATOM 24369 O O . GLY I 1 216 ? 11.704 94.646 86.306 1.00 30.70 206 GLY I O 1
ATOM 24372 N N . THR I 1 217 ? 10.672 94.171 88.248 1.00 32.44 207 THR I N 1
ATOM 24373 C CA . THR I 1 217 ? 10.202 92.862 87.808 1.00 33.66 207 THR I CA 1
ATOM 24374 C C . THR I 1 217 ? 8.992 92.943 86.888 1.00 31.30 207 THR I C 1
ATOM 24375 O O . THR I 1 217 ? 8.549 91.903 86.387 1.00 25.87 207 THR I O 1
ATOM 24386 N N . LYS I 1 218 ? 8.446 94.136 86.656 1.00 28.36 208 LYS I N 1
ATOM 24387 C CA . LYS I 1 218 ? 7.302 94.312 85.774 1.00 30.78 208 LYS I CA 1
ATOM 24388 C C . LYS I 1 218 ? 7.697 94.777 84.380 1.00 22.77 208 LYS I C 1
ATOM 24389 O O . LYS I 1 218 ? 6.818 94.957 83.531 1.00 24.72 208 LYS I O 1
ATOM 24408 N N . VAL I 1 219 ? 8.991 94.973 84.121 1.00 24.44 209 VAL I N 1
ATOM 24409 C CA . VAL I 1 219 ? 9.424 95.462 82.818 1.00 24.99 209 VAL I CA 1
ATOM 24410 C C . VAL I 1 219 ? 8.969 94.497 81.735 1.00 25.90 209 VAL I C 1
ATOM 24411 O O . VAL I 1 219 ? 9.209 93.286 81.813 1.00 22.76 209 VAL I O 1
ATOM 24424 N N . ARG I 1 220 ? 8.311 95.036 80.714 1.00 25.40 210 ARG I N 1
ATOM 24425 C CA . ARG I 1 220 ? 7.810 94.228 79.612 1.00 20.03 210 ARG I CA 1
ATOM 24426 C C . ARG I 1 220 ? 8.932 93.865 78.650 1.00 24.05 210 ARG I C 1
ATOM 24427 O O . ARG I 1 220 ? 9.760 94.706 78.292 1.00 18.99 210 ARG I O 1
ATOM 24448 N N . HIS I 1 221 ? 8.947 92.603 78.228 1.00 21.64 211 HIS I N 1
ATOM 24449 C CA . HIS I 1 221 ? 9.892 92.118 77.234 1.00 20.88 211 HIS I CA 1
ATOM 24450 C C . HIS I 1 221 ? 9.138 91.643 75.999 1.00 24.45 211 HIS I C 1
ATOM 24451 O O . HIS I 1 221 ? 8.126 90.942 76.106 1.00 21.46 211 HIS I O 1
ATOM 24465 N N . TYR I 1 222 ? 9.640 92.027 74.832 1.00 23.16 212 TYR I N 1
ATOM 24466 C CA . TYR I 1 222 ? 9.041 91.640 73.560 1.00 18.73 212 TYR I CA 1
ATOM 24467 C C . TYR I 1 222 ? 10.011 90.724 72.816 1.00 22.09 212 TYR I C 1
ATOM 24468 O O . TYR I 1 222 ? 11.208 90.999 72.805 1.00 19.91 212 TYR I O 1
ATOM 24486 N N . GLY I 1 223 ? 9.535 89.651 72.180 1.00 18.58 213 GLY I N 1
ATOM 24487 C CA . GLY I 1 223 ? 8.130 89.296 72.082 1.00 21.25 213 GLY I CA 1
ATOM 24488 C C . GLY I 1 223 ? 7.971 88.316 70.932 1.00 18.55 213 GLY I C 1
ATOM 24489 O O . GLY I 1 223 ? 8.847 88.235 70.073 1.00 17.05 213 GLY I O 1
ATOM 24493 N N . ILE I 1 224 ? 6.873 87.562 70.906 1.00 17.00 214 ILE I N 1
ATOM 24494 C CA . ILE I 1 224 ? 6.615 86.610 69.831 1.00 11.80 214 ILE I CA 1
ATOM 24495 C C . ILE I 1 224 ? 5.185 86.794 69.344 1.00 12.70 214 ILE I C 1
ATOM 24496 O O . ILE I 1 224 ? 4.246 86.817 70.146 1.00 15.58 214 ILE I O 1
ATOM 24512 N N . ALA I 1 225 ? 5.029 86.926 68.032 1.00 14.02 215 ALA I N 1
ATOM 24513 C CA . ALA I 1 225 ? 3.731 87.021 67.388 1.00 12.70 215 ALA I CA 1
ATOM 24514 C C . ALA I 1 225 ? 3.505 85.787 66.527 1.00 14.98 215 ALA I C 1
ATOM 24515 O O . ALA I 1 225 ? 4.456 85.164 66.046 1.00 12.99 215 ALA I O 1
ATOM 24522 N N . PHE I 1 226 ? 2.238 85.431 66.340 1.00 13.81 216 PHE I N 1
ATOM 24523 C CA . PHE I 1 226 ? 1.895 84.283 65.516 1.00 15.45 216 PHE I CA 1
ATOM 24524 C C . PHE I 1 226 ? 0.626 84.573 64.732 1.00 16.20 216 PHE I C 1
ATOM 24525 O O . PHE I 1 226 ? -0.335 85.138 65.261 1.00 14.33 216 PHE I O 1
ATOM 24542 N N . SER I 1 227 ? 0.643 84.183 63.465 1.00 15.74 217 SER I N 1
ATOM 24543 C CA . SER I 1 227 ? -0.452 84.396 62.535 1.00 17.70 217 SER I CA 1
ATOM 24544 C C . SER I 1 227 ? -1.071 83.056 62.168 1.00 16.61 217 SER I C 1
ATOM 24545 O O . SER I 1 227 ? -0.494 81.992 62.403 1.00 13.27 217 SER I O 1
ATOM 24553 N N . PHE I 1 228 ? -2.264 83.114 61.577 1.00 13.21 218 PHE I N 1
ATOM 24554 C CA . PHE I 1 228 ? -2.941 81.881 61.214 1.00 16.39 218 PHE I CA 1
ATOM 24555 C C . PHE I 1 228 ? -4.021 82.165 60.187 1.00 16.64 218 PHE I C 1
ATOM 24556 O O . PHE I 1 228 ? -4.703 83.194 60.296 1.00 14.39 218 PHE I O 1
ATOM 24573 N N . PRO I 1 229 ? -4.206 81.299 59.192 1.00 13.58 219 PRO I N 1
ATOM 24574 C CA . PRO I 1 229 ? -5.403 81.400 58.353 1.00 20.66 219 PRO I CA 1
ATOM 24575 C C . PRO I 1 229 ? -6.622 80.926 59.127 1.00 20.13 219 PRO I C 1
ATOM 24576 O O . PRO I 1 229 ? -6.563 79.942 59.866 1.00 17.83 219 PRO I O 1
ATOM 24587 N N . GLN I 1 230 ? -7.726 81.637 58.963 1.00 17.65 220 GLN I N 1
ATOM 24588 C CA . GLN I 1 230 ? -8.912 81.328 59.750 1.00 19.34 220 GLN I CA 1
ATOM 24589 C C . GLN I 1 230 ? -9.453 79.958 59.348 1.00 15.23 220 GLN I C 1
ATOM 24590 O O . GLN I 1 230 ? -9.700 79.720 58.159 1.00 16.40 220 GLN I O 1
ATOM 24604 N N . PRO I 1 231 ? -9.646 79.039 60.288 1.00 14.08 221 PRO I N 1
ATOM 24605 C CA . PRO I 1 231 ? -10.079 77.685 59.937 1.00 20.02 221 PRO I CA 1
ATOM 24606 C C . PRO I 1 231 ? -11.597 77.569 59.831 1.00 20.99 221 PRO I C 1
ATOM 24607 O O . PRO I 1 231 ? -12.350 78.459 60.233 1.00 17.87 221 PRO I O 1
ATOM 24618 N N . GLU I 1 232 ? -12.035 76.434 59.277 1.00 20.20 222 GLU I N 1
ATOM 24619 C CA . GLU I 1 232 ? -13.466 76.193 59.116 1.00 23.77 222 GLU I CA 1
ATOM 24620 C C . GLU I 1 232 ? -14.156 75.960 60.454 1.00 30.22 222 GLU I C 1
ATOM 24621 O O . GLU I 1 232 ? -15.353 76.239 60.586 1.00 32.77 222 GLU I O 1
ATOM 24633 N N . GLN I 1 233 ? -13.430 75.452 61.448 1.00 21.92 223 GLN I N 1
ATOM 24634 C CA . GLN I 1 233 ? -13.989 75.176 62.763 1.00 28.40 223 GLN I CA 1
ATOM 24635 C C . GLN I 1 233 ? -13.064 75.727 63.839 1.00 24.44 223 GLN I C 1
ATOM 24636 O O . GLN I 1 233 ? -11.861 75.905 63.628 1.00 22.46 223 GLN I O 1
ATOM 24650 N N . THR I 1 234 ? -13.646 75.994 65.004 1.00 16.65 224 THR I N 1
ATOM 24651 C CA . THR I 1 234 ? -12.884 76.540 66.119 1.00 24.96 224 THR I CA 1
ATOM 24652 C C . THR I 1 234 ? -11.881 75.511 66.627 1.00 23.28 224 THR I C 1
ATOM 24653 O O . THR I 1 234 ? -12.176 74.315 66.700 1.00 20.11 224 THR I O 1
ATOM 24664 N N . ILE I 1 235 ? -10.687 75.984 66.978 1.00 18.14 225 ILE I N 1
ATOM 24665 C CA . ILE I 1 235 ? -9.622 75.132 67.495 1.00 17.33 225 ILE I CA 1
ATOM 24666 C C . ILE I 1 235 ? -9.157 75.706 68.825 1.00 18.15 225 ILE I C 1
ATOM 24667 O O . ILE I 1 235 ? -8.835 76.897 68.913 1.00 14.43 225 ILE I O 1
ATOM 24683 N N . THR I 1 236 ? -9.122 74.861 69.852 1.00 16.84 226 THR I N 1
ATOM 24684 C CA . THR I 1 236 ? -8.649 75.242 71.175 1.00 18.18 226 THR I CA 1
ATOM 24685 C C . THR I 1 236 ? -7.245 74.693 71.392 1.00 14.69 226 THR I C 1
ATOM 24686 O O . THR I 1 236 ? -6.932 73.577 70.968 1.00 15.10 226 THR I O 1
ATOM 24697 N N . TYR I 1 237 ? -6.405 75.482 72.063 1.00 13.67 227 TYR I N 1
ATOM 24698 C CA . TYR I 1 237 ? -5.018 75.119 72.311 1.00 15.83 227 TYR I CA 1
ATOM 24699 C C . TYR I 1 237 ? -4.693 75.247 73.792 1.00 19.79 227 TYR I C 1
ATOM 24700 O O . TYR I 1 237 ? -5.311 76.030 74.518 1.00 14.70 227 TYR I O 1
ATOM 24718 N N . VAL I 1 238 ? -3.705 74.469 74.227 1.00 14.14 228 VAL I N 1
ATOM 24719 C CA . VAL I 1 238 ? -3.029 74.683 75.501 1.00 14.89 228 VAL I CA 1
ATOM 24720 C C . VAL I 1 238 ? -1.691 75.342 75.209 1.00 15.15 228 VAL I C 1
ATOM 24721 O O . VAL I 1 238 ? -0.905 74.836 74.398 1.00 15.62 228 VAL I O 1
ATOM 24734 N N . THR I 1 239 ? -1.433 76.471 75.860 1.00 16.31 229 THR I N 1
ATOM 24735 C CA . THR I 1 239 ? -0.190 77.212 75.693 1.00 13.76 229 THR I CA 1
ATOM 24736 C C . THR I 1 239 ? 0.616 77.132 76.980 1.00 12.76 229 THR I C 1
ATOM 24737 O O . THR I 1 239 ? 0.087 77.399 78.064 1.00 14.58 229 THR I O 1
ATOM 24748 N N . LYS I 1 240 ? 1.886 76.756 76.860 1.00 11.94 230 LYS I N 1
ATOM 24749 C CA . LYS I 1 240 ? 2.828 76.824 77.966 1.00 11.78 230 LYS I CA 1
ATOM 24750 C C . LYS I 1 240 ? 3.925 77.818 77.618 1.00 12.64 230 LYS I C 1
ATOM 24751 O O . LYS I 1 240 ? 4.540 77.722 76.551 1.00 14.79 230 LYS I O 1
ATOM 24770 N N . LEU I 1 241 ? 4.158 78.772 78.512 1.00 12.21 231 LEU I N 1
ATOM 24771 C CA . LEU I 1 241 ? 5.270 79.701 78.398 1.00 16.10 231 LEU I CA 1
ATOM 24772 C C . LEU I 1 241 ? 6.313 79.355 79.450 1.00 16.08 231 LEU I C 1
ATOM 24773 O O . LEU I 1 241 ? 5.971 79.021 80.588 1.00 14.65 231 LEU I O 1
ATOM 24789 N N . THR I 1 242 ? 7.584 79.429 79.064 1.00 14.22 232 THR I N 1
ATOM 24790 C CA . THR I 1 242 ? 8.687 79.149 79.971 1.00 16.92 232 THR I CA 1
ATOM 24791 C C . THR I 1 242 ? 9.674 80.303 79.920 1.00 14.93 232 THR I C 1
ATOM 24792 O O . THR I 1 242 ? 10.060 80.745 78.833 1.00 14.60 232 THR I O 1
ATOM 24803 N N . LEU I 1 243 ? 10.071 80.791 81.091 1.00 13.59 233 LEU I N 1
ATOM 24804 C CA . LEU I 1 243 ? 11.095 81.818 81.217 1.00 15.96 233 LEU I CA 1
ATOM 24805 C C . LEU I 1 243 ? 12.355 81.207 81.810 1.00 19.69 233 LEU I C 1
ATOM 24806 O O . LEU I 1 243 ? 12.287 80.474 82.803 1.00 19.66 233 LEU I O 1
ATOM 24822 N N . TYR I 1 244 ? 13.494 81.519 81.206 1.00 14.72 234 TYR I N 1
ATOM 24823 C CA . TYR I 1 244 ? 14.804 81.161 81.737 1.00 18.14 234 TYR I CA 1
ATOM 24824 C C . TYR I 1 244 ? 15.453 82.468 82.181 1.00 22.72 234 TYR I C 1
ATOM 24825 O O . TYR I 1 244 ? 15.979 83.223 81.358 1.00 22.77 234 TYR I O 1
ATOM 24843 N N . VAL I 1 245 ? 15.397 82.734 83.482 1.00 19.35 235 VAL I N 1
ATOM 24844 C CA . VAL I 1 245 ? 15.754 84.030 84.048 1.00 19.40 235 VAL I CA 1
ATOM 24845 C C . VAL I 1 245 ? 17.099 83.901 84.748 1.00 24.16 235 VAL I C 1
ATOM 24846 O O . VAL I 1 245 ? 17.310 82.971 85.537 1.00 23.37 235 VAL I O 1
ATOM 24859 N N . GLN I 1 246 ? 18.002 84.832 84.462 1.00 15.78 236 GLN I N 1
ATOM 24860 C CA . GLN I 1 246 ? 19.315 84.870 85.085 1.00 18.90 236 GLN I CA 1
ATOM 24861 C C . GLN I 1 246 ? 19.352 85.934 86.174 1.00 19.63 236 GLN I C 1
ATOM 24862 O O . GLN I 1 246 ? 18.702 86.977 86.072 1.00 22.11 236 GLN I O 1
ATOM 24876 N N . PHE I 1 247 ? 20.123 85.655 87.223 1.00 20.80 237 PHE I N 1
ATOM 24877 C CA . PHE I 1 247 ? 20.299 86.569 88.343 1.00 22.30 237 PHE I CA 1
ATOM 24878 C C . PHE I 1 247 ? 21.777 86.649 88.694 1.00 26.00 237 PHE I C 1
ATOM 24879 O O . PHE I 1 247 ? 22.482 85.636 88.683 1.00 25.45 237 PHE I O 1
ATOM 24896 N N . ARG I 1 248 ? 22.243 87.855 89.010 1.00 28.60 238 ARG I N 1
ATOM 24897 C CA . ARG I 1 248 ? 23.634 88.074 89.373 1.00 31.35 238 ARG I CA 1
ATOM 24898 C C . ARG I 1 248 ? 23.714 88.956 90.610 1.00 33.05 238 ARG I C 1
ATOM 24899 O O . ARG I 1 248 ? 22.838 89.789 90.861 1.00 30.56 238 ARG I O 1
ATOM 24920 N N . GLN I 1 249 ? 24.780 88.762 91.378 1.00 32.62 239 GLN I N 1
ATOM 24921 C CA . GLN I 1 249 ? 24.994 89.507 92.612 1.00 38.34 239 GLN I CA 1
ATOM 24922 C C . GLN I 1 249 ? 25.861 90.737 92.359 1.00 27.41 239 GLN I C 1
ATOM 24923 O O . GLN I 1 249 ? 25.350 91.826 92.104 1.00 49.46 239 GLN I O 1
ATOM 24937 N N . ARG J 1 56 ? 10.417 32.839 88.631 1.00 35.33 46 ARG J N 1
ATOM 24938 C CA . ARG J 1 56 ? 11.305 34.005 88.898 1.00 28.92 46 ARG J CA 1
ATOM 24939 C C . ARG J 1 56 ? 12.743 33.675 88.520 1.00 29.54 46 ARG J C 1
ATOM 24940 O O . ARG J 1 56 ? 13.322 32.709 89.020 1.00 28.57 46 ARG J O 1
ATOM 24946 N N . ILE J 1 57 ? 13.315 34.485 87.635 1.00 31.22 47 ILE J N 1
ATOM 24947 C CA . ILE J 1 57 ? 14.672 34.285 87.141 1.00 26.74 47 ILE J CA 1
ATOM 24948 C C . ILE J 1 57 ? 15.532 35.434 87.641 1.00 18.66 47 ILE J C 1
ATOM 24949 O O . ILE J 1 57 ? 15.209 36.608 87.421 1.00 25.27 47 ILE J O 1
ATOM 24965 N N . TYR J 1 58 ? 16.624 35.093 88.315 1.00 21.23 48 TYR J N 1
ATOM 24966 C CA . TYR J 1 58 ? 17.614 36.063 88.753 1.00 16.39 48 TYR J CA 1
ATOM 24967 C C . TYR J 1 58 ? 18.811 36.006 87.816 1.00 21.77 48 TYR J C 1
ATOM 24968 O O . TYR J 1 58 ? 19.267 34.920 87.444 1.00 22.71 48 TYR J O 1
ATOM 24986 N N . THR J 1 59 ? 19.312 37.175 87.432 1.00 18.40 49 THR J N 1
ATOM 24987 C CA . THR J 1 59 ? 20.396 37.275 86.467 1.00 22.15 49 THR J CA 1
ATOM 24988 C C . THR J 1 59 ? 21.644 37.834 87.135 1.00 20.36 49 THR J C 1
ATOM 24989 O O . THR J 1 59 ? 21.572 38.773 87.935 1.00 17.63 49 THR J O 1
ATOM 25000 N N . LEU J 1 60 ? 22.786 37.246 86.793 1.00 16.94 50 LEU J N 1
ATOM 25001 C CA . LEU J 1 60 ? 24.083 37.651 87.316 1.00 14.39 50 LEU J CA 1
ATOM 25002 C C . LEU J 1 60 ? 25.008 37.899 86.136 1.00 18.38 50 LEU J C 1
ATOM 25003 O O . LEU J 1 60 ? 25.186 37.016 85.290 1.00 17.18 50 LEU J O 1
ATOM 25019 N N . ARG J 1 61 ? 25.579 39.098 86.069 1.00 13.49 51 ARG J N 1
ATOM 25020 C CA . ARG J 1 61 ? 26.517 39.459 85.015 1.00 14.92 51 ARG J CA 1
ATOM 25021 C C . ARG J 1 61 ? 27.936 39.319 85.551 1.00 20.64 51 ARG J C 1
ATOM 25022 O O . ARG J 1 61 ? 28.287 39.942 86.559 1.00 17.46 51 ARG J O 1
ATOM 25043 N N . LEU J 1 62 ? 28.741 38.497 84.882 1.00 13.00 52 LEU J N 1
ATOM 25044 C CA . LEU J 1 62 ? 30.126 38.260 85.258 1.00 11.48 52 LEU J CA 1
ATOM 25045 C C . LEU J 1 62 ? 31.037 38.600 84.086 1.00 13.71 52 LEU J C 1
ATOM 25046 O O . LEU J 1 62 ? 30.641 38.487 82.923 1.00 13.87 52 LEU J O 1
ATOM 25062 N N . THR J 1 63 ? 32.263 39.020 84.398 1.00 13.21 53 THR J N 1
ATOM 25063 C CA . THR J 1 63 ? 33.192 39.450 83.363 1.00 11.17 53 THR J CA 1
ATOM 25064 C C . THR J 1 63 ? 34.621 39.118 83.768 1.00 16.62 53 THR J C 1
ATOM 25065 O O . THR J 1 63 ? 34.972 39.133 84.951 1.00 17.27 53 THR J O 1
ATOM 25076 N N . ARG J 1 64 ? 35.441 38.825 82.761 1.00 13.98 54 ARG J N 1
ATOM 25077 C CA . ARG J 1 64 ? 36.873 38.635 82.944 1.00 12.83 54 ARG J CA 1
ATOM 25078 C C . ARG J 1 64 ? 37.574 39.074 81.668 1.00 13.56 54 ARG J C 1
ATOM 25079 O O . ARG J 1 64 ? 36.977 39.115 80.589 1.00 13.77 54 ARG J O 1
ATOM 25100 N N . GLN J 1 65 ? 38.853 39.410 81.802 1.00 13.91 55 GLN J N 1
ATOM 25101 C CA . GLN J 1 65 ? 39.630 39.922 80.685 1.00 14.18 55 GLN J CA 1
ATOM 25102 C C . GLN J 1 65 ? 40.949 39.173 80.589 1.00 14.28 55 GLN J C 1
ATOM 25103 O O . GLN J 1 65 ? 41.427 38.576 81.556 1.00 11.93 55 GLN J O 1
ATOM 25117 N N . PHE J 1 66 ? 41.531 39.208 79.395 1.00 13.59 56 PHE J N 1
ATOM 25118 C CA . PHE J 1 66 ? 42.852 38.641 79.180 1.00 15.37 56 PHE J CA 1
ATOM 25119 C C . PHE J 1 66 ? 43.419 39.205 77.889 1.00 15.94 56 PHE J C 1
ATOM 25120 O O . PHE J 1 66 ? 42.698 39.772 77.062 1.00 14.75 56 PHE J O 1
ATOM 25137 N N . GLN J 1 67 ? 44.725 39.045 77.736 1.00 13.84 57 GLN J N 1
ATOM 25138 C CA . GLN J 1 67 ? 45.424 39.510 76.552 1.00 16.38 57 GLN J CA 1
ATOM 25139 C C . GLN J 1 67 ? 45.414 38.425 75.485 1.00 14.45 57 GLN J C 1
ATOM 25140 O O . GLN J 1 67 ? 45.519 37.234 75.789 1.00 16.95 57 GLN J O 1
ATOM 25154 N N . PHE J 1 68 ? 45.265 38.847 74.233 1.00 17.05 58 PHE J N 1
ATOM 25155 C CA . PHE J 1 68 ? 45.406 37.961 73.090 1.00 18.84 58 PHE J CA 1
ATOM 25156 C C . PHE J 1 68 ? 46.347 38.614 72.092 1.00 16.08 58 PHE J C 1
ATOM 25157 O O . PHE J 1 68 ? 46.360 39.841 71.949 1.00 15.13 58 PHE J O 1
ATOM 25174 N N . LYS J 1 69 ? 47.142 37.792 71.415 1.00 12.95 59 LYS J N 1
ATOM 25175 C CA . LYS J 1 69 ? 48.148 38.281 70.485 1.00 14.93 59 LYS J CA 1
ATOM 25176 C C . LYS J 1 69 ? 48.055 37.510 69.179 1.00 14.57 59 LYS J C 1
ATOM 25177 O O . LYS J 1 69 ? 47.932 36.281 69.185 1.00 21.08 59 LYS J O 1
ATOM 25196 N N . ILE J 1 70 ? 48.104 38.235 68.068 1.00 17.95 60 ILE J N 1
ATOM 25197 C CA . ILE J 1 70 ? 48.251 37.648 66.743 1.00 13.75 60 ILE J CA 1
ATOM 25198 C C . ILE J 1 70 ? 49.682 37.928 66.305 1.00 19.89 60 ILE J C 1
ATOM 25199 O O . ILE J 1 70 ? 50.058 39.085 66.079 1.00 12.51 60 ILE J O 1
ATOM 25215 N N . ASN J 1 71 ? 50.482 36.873 66.199 1.00 16.91 61 ASN J N 1
ATOM 25216 C CA . ASN J 1 71 ? 51.901 37.018 65.917 1.00 17.67 61 ASN J CA 1
ATOM 25217 C C . ASN J 1 71 ? 52.135 37.381 64.456 1.00 16.67 61 ASN J C 1
ATOM 25218 O O . ASN J 1 71 ? 51.385 36.976 63.562 1.00 17.74 61 ASN J O 1
ATOM 25229 N N . LYS J 1 72 ? 53.191 38.154 64.220 1.00 16.58 62 LYS J N 1
ATOM 25230 C CA . LYS J 1 72 ? 53.544 38.529 62.861 1.00 20.94 62 LYS J CA 1
ATOM 25231 C C . LYS J 1 72 ? 53.819 37.286 62.023 1.00 14.63 62 LYS J C 1
ATOM 25232 O O . LYS J 1 72 ? 54.276 36.255 62.525 1.00 18.15 62 LYS J O 1
ATOM 25251 N N . GLN J 1 73 ? 53.532 37.389 60.731 1.00 19.31 63 GLN J N 1
ATOM 25252 C CA . GLN J 1 73 ? 53.788 36.282 59.823 1.00 18.80 63 GLN J CA 1
ATOM 25253 C C . GLN J 1 73 ? 55.288 36.123 59.613 1.00 18.80 63 GLN J C 1
ATOM 25254 O O . GLN J 1 73 ? 55.987 37.088 59.288 1.00 19.55 63 GLN J O 1
ATOM 25268 N N . THR J 1 74 ? 55.784 34.901 59.811 1.00 20.60 64 THR J N 1
ATOM 25269 C CA . THR J 1 74 ? 57.190 34.587 59.607 1.00 29.90 64 THR J CA 1
ATOM 25270 C C . THR J 1 74 ? 57.422 33.496 58.573 1.00 30.37 64 THR J C 1
ATOM 25271 O O . THR J 1 74 ? 58.575 33.270 58.189 1.00 30.61 64 THR J O 1
ATOM 25282 N N . THR J 1 75 ? 56.373 32.820 58.114 1.00 29.27 65 THR J N 1
ATOM 25283 C CA . THR J 1 75 ? 56.485 31.765 57.119 1.00 32.45 65 THR J CA 1
ATOM 25284 C C . THR J 1 75 ? 55.706 32.163 55.875 1.00 31.01 65 THR J C 1
ATOM 25285 O O . THR J 1 75 ? 54.604 32.715 55.972 1.00 24.83 65 THR J O 1
ATOM 25296 N N . SER J 1 76 ? 56.282 31.884 54.707 1.00 30.68 66 SER J N 1
ATOM 25297 C CA . SER J 1 76 ? 55.654 32.233 53.435 1.00 26.37 66 SER J CA 1
ATOM 25298 C C . SER J 1 76 ? 55.302 33.717 53.395 1.00 24.12 66 SER J C 1
ATOM 25299 O O . SER J 1 76 ? 54.237 34.114 52.916 1.00 26.82 66 SER J O 1
ATOM 25307 N N . VAL J 1 77 ? 56.213 34.547 53.909 1.00 25.93 67 VAL J N 1
ATOM 25308 C CA . VAL J 1 77 ? 55.968 35.983 53.975 1.00 23.57 67 VAL J CA 1
ATOM 25309 C C . VAL J 1 77 ? 55.725 36.519 52.573 1.00 29.89 67 VAL J C 1
ATOM 25310 O O . VAL J 1 77 ? 56.468 36.212 51.632 1.00 25.60 67 VAL J O 1
ATOM 25323 N N . GLY J 1 78 ? 54.683 37.336 52.433 1.00 23.12 68 GLY J N 1
ATOM 25324 C CA . GLY J 1 78 ? 54.245 37.827 51.145 1.00 23.04 68 GLY J CA 1
ATOM 25325 C C . GLY J 1 78 ? 53.030 37.117 50.592 1.00 26.60 68 GLY J C 1
ATOM 25326 O O . GLY J 1 78 ? 52.474 37.569 49.583 1.00 23.73 68 GLY J O 1
ATOM 25330 N N . ASN J 1 79 ? 52.604 36.024 51.220 1.00 23.21 69 ASN J N 1
ATOM 25331 C CA . ASN J 1 79 ? 51.438 35.269 50.795 1.00 24.27 69 ASN J CA 1
ATOM 25332 C C . ASN J 1 79 ? 50.367 35.323 51.876 1.00 20.44 69 ASN J C 1
ATOM 25333 O O . ASN J 1 79 ? 50.652 35.537 53.057 1.00 17.75 69 ASN J O 1
ATOM 25344 N N . LEU J 1 80 ? 49.123 35.120 51.451 1.00 19.29 70 LEU J N 1
ATOM 25345 C CA . LEU J 1 80 ? 47.985 35.151 52.360 1.00 19.18 70 LEU J CA 1
ATOM 25346 C C . LEU J 1 80 ? 47.815 33.789 53.023 1.00 21.94 70 LEU J C 1
ATOM 25347 O O . LEU J 1 80 ? 47.611 32.780 52.338 1.00 21.49 70 LEU J O 1
ATOM 25363 N N . ILE J 1 81 ? 47.891 33.760 54.352 1.00 15.03 71 ILE J N 1
ATOM 25364 C CA . ILE J 1 81 ? 47.609 32.559 55.126 1.00 18.59 71 ILE J CA 1
ATOM 25365 C C . ILE J 1 81 ? 46.681 32.935 56.271 1.00 19.30 71 ILE J C 1
ATOM 25366 O O . ILE J 1 81 ? 46.682 34.073 56.751 1.00 16.93 71 ILE J O 1
ATOM 25382 N N . PHE J 1 82 ? 45.883 31.965 56.708 1.00 14.19 72 PHE J N 1
ATOM 25383 C CA . PHE J 1 82 ? 44.914 32.164 57.774 1.00 14.79 72 PHE J CA 1
ATOM 25384 C C . PHE J 1 82 ? 45.223 31.243 58.945 1.00 19.17 72 PHE J C 1
ATOM 25385 O O . PHE J 1 82 ? 45.730 30.131 58.770 1.00 19.28 72 PHE J O 1
ATOM 25402 N N . ASN J 1 83 ? 44.917 31.727 60.145 1.00 11.28 73 ASN J N 1
ATOM 25403 C CA . ASN J 1 83 ? 44.874 30.915 61.350 1.00 16.72 73 ASN J CA 1
ATOM 25404 C C . ASN J 1 83 ? 43.580 31.236 62.088 1.00 20.45 73 ASN J C 1
ATOM 25405 O O . ASN J 1 83 ? 42.799 32.096 61.668 1.00 16.87 73 ASN J O 1
ATOM 25416 N N . ALA J 1 84 ? 43.348 30.540 63.197 1.00 17.19 74 ALA J N 1
ATOM 25417 C CA . ALA J 1 84 ? 42.137 30.765 63.970 1.00 15.80 74 ALA J CA 1
ATOM 25418 C C . ALA J 1 84 ? 42.359 30.305 65.401 1.00 21.42 74 ALA J C 1
ATOM 25419 O O . ALA J 1 84 ? 43.301 29.567 65.703 1.00 15.81 74 ALA J O 1
ATOM 25426 N N . ASP J 1 85 ? 41.471 30.763 66.278 1.00 13.99 75 ASP J N 1
ATOM 25427 C CA . ASP J 1 85 ? 41.441 30.335 67.666 1.00 12.80 75 ASP J CA 1
ATOM 25428 C C . ASP J 1 85 ? 39.982 30.311 68.101 1.00 16.93 75 ASP J C 1
ATOM 25429 O O . ASP J 1 85 ? 39.079 30.604 67.312 1.00 14.75 75 ASP J O 1
ATOM 25438 N N . TYR J 1 86 ? 39.742 29.959 69.361 1.00 16.25 76 TYR J N 1
ATOM 25439 C CA . TYR J 1 86 ? 38.368 29.882 69.836 1.00 13.20 76 TYR J CA 1
ATOM 25440 C C . TYR J 1 86 ? 38.325 30.069 71.345 1.00 16.78 76 TYR J C 1
ATOM 25441 O O . TYR J 1 86 ? 39.339 29.953 72.039 1.00 13.71 76 TYR J O 1
ATOM 25459 N N . ILE J 1 87 ? 37.122 30.357 71.836 1.00 15.86 77 ILE J N 1
ATOM 25460 C CA . ILE J 1 87 ? 36.857 30.590 73.249 1.00 18.18 77 ILE J CA 1
ATOM 25461 C C . ILE J 1 87 ? 35.646 29.762 73.653 1.00 16.71 77 ILE J C 1
ATOM 25462 O O . ILE J 1 87 ? 34.652 29.695 72.920 1.00 14.75 77 ILE J O 1
ATOM 25478 N N . THR J 1 88 ? 35.730 29.134 74.819 1.00 16.81 78 THR J N 1
ATOM 25479 C CA . THR J 1 88 ? 34.605 28.445 75.432 1.00 17.33 78 THR J CA 1
ATOM 25480 C C . THR J 1 88 ? 34.330 29.074 76.793 1.00 17.05 78 THR J C 1
ATOM 25481 O O . THR J 1 88 ? 35.129 29.857 77.311 1.00 15.78 78 THR J O 1
ATOM 25492 N N . PHE J 1 89 ? 33.183 28.729 77.375 1.00 16.51 79 PHE J N 1
ATOM 25493 C CA . PHE J 1 89 ? 32.695 29.399 78.574 1.00 16.98 79 PHE J CA 1
ATOM 25494 C C . PHE J 1 89 ? 32.252 28.381 79.612 1.00 20.40 79 PHE J C 1
ATOM 25495 O O . PHE J 1 89 ? 31.505 27.448 79.299 1.00 17.44 79 PHE J O 1
ATOM 25512 N N . ALA J 1 90 ? 32.711 28.573 80.846 1.00 17.61 80 ALA J N 1
ATOM 25513 C CA . ALA J 1 90 ? 32.232 27.821 81.995 1.00 23.67 80 ALA J CA 1
ATOM 25514 C C . ALA J 1 90 ? 32.050 28.788 83.154 1.00 18.39 80 ALA J C 1
ATOM 25515 O O . ALA J 1 90 ? 32.863 29.697 83.343 1.00 16.79 80 ALA J O 1
ATOM 25522 N N . LEU J 1 91 ? 30.976 28.594 83.921 1.00 17.00 81 LEU J N 1
ATOM 25523 C CA . LEU J 1 91 ? 30.694 29.497 85.032 1.00 22.21 81 LEU J CA 1
ATOM 25524 C C . LEU J 1 91 ? 31.887 29.593 85.973 1.00 21.87 81 LEU J C 1
ATOM 25525 O O . LEU J 1 91 ? 32.197 30.674 86.488 1.00 16.76 81 LEU J O 1
ATOM 25541 N N . ASP J 1 92 ? 32.581 28.474 86.193 1.00 23.55 82 ASP J N 1
ATOM 25542 C CA . ASP J 1 92 ? 33.743 28.473 87.073 1.00 26.22 82 ASP J CA 1
ATOM 25543 C C . ASP J 1 92 ? 34.857 29.376 86.556 1.00 27.42 82 ASP J C 1
ATOM 25544 O O . ASP J 1 92 ? 35.674 29.849 87.353 1.00 21.42 82 ASP J O 1
ATOM 25553 N N . ASP J 1 93 ? 34.912 29.627 85.244 1.00 24.96 83 ASP J N 1
ATOM 25554 C CA . ASP J 1 93 ? 35.882 30.579 84.712 1.00 18.93 83 ASP J CA 1
ATOM 25555 C C . ASP J 1 93 ? 35.665 31.981 85.261 1.00 21.66 83 ASP J C 1
ATOM 25556 O O . ASP J 1 93 ? 36.595 32.796 85.242 1.00 21.15 83 ASP J O 1
ATOM 25565 N N . PHE J 1 94 ? 34.460 32.282 85.745 1.00 22.71 84 PHE J N 1
ATOM 25566 C CA . PHE J 1 94 ? 34.086 33.638 86.113 1.00 22.05 84 PHE J CA 1
ATOM 25567 C C . PHE J 1 94 ? 33.798 33.819 87.598 1.00 29.02 84 PHE J C 1
ATOM 25568 O O . PHE J 1 94 ? 33.447 34.932 88.006 1.00 22.75 84 PHE J O 1
ATOM 25585 N N . LEU J 1 95 ? 33.934 32.774 88.417 1.00 29.37 85 LEU J N 1
ATOM 25586 C CA . LEU J 1 95 ? 33.537 32.823 89.820 1.00 36.19 85 LEU J CA 1
ATOM 25587 C C . LEU J 1 95 ? 34.717 33.015 90.769 1.00 46.45 85 LEU J C 1
ATOM 25588 O O . LEU J 1 95 ? 34.615 32.665 91.950 1.00 52.45 85 LEU J O 1
ATOM 25604 N N . GLN J 1 96 ? 35.832 33.569 90.289 1.00 46.70 86 GLN J N 1
ATOM 25605 C CA . GLN J 1 96 ? 36.978 33.780 91.170 1.00 56.72 86 GLN J CA 1
ATOM 25606 C C . GLN J 1 96 ? 36.610 34.686 92.339 1.00 52.28 86 GLN J C 1
ATOM 25607 O O . GLN J 1 96 ? 36.943 34.397 93.494 1.00 61.83 86 GLN J O 1
ATOM 25621 N N . ALA J 1 97 ? 35.916 35.786 92.058 1.00 54.67 87 ALA J N 1
ATOM 25622 C CA . ALA J 1 97 ? 35.642 36.814 93.051 1.00 62.41 87 ALA J CA 1
ATOM 25623 C C . ALA J 1 97 ? 34.243 36.713 93.647 1.00 61.02 87 ALA J C 1
ATOM 25624 O O . ALA J 1 97 ? 33.801 37.655 94.312 1.00 66.51 87 ALA J O 1
ATOM 25631 N N . VAL J 1 98 ? 33.541 35.604 93.435 1.00 56.16 88 VAL J N 1
ATOM 25632 C CA . VAL J 1 98 ? 32.156 35.484 93.892 1.00 60.05 88 VAL J CA 1
ATOM 25633 C C . VAL J 1 98 ? 31.952 34.156 94.614 1.00 48.25 88 VAL J C 1
ATOM 25634 O O . VAL J 1 98 ? 32.468 33.124 94.163 1.00 46.42 88 VAL J O 1
ATOM 25647 N N . PRO J 1 99 ? 31.207 34.125 95.722 1.00 44.68 89 PRO J N 1
ATOM 25648 C CA . PRO J 1 99 ? 30.878 32.839 96.347 1.00 38.04 89 PRO J CA 1
ATOM 25649 C C . PRO J 1 99 ? 30.007 31.984 95.438 1.00 44.01 89 PRO J C 1
ATOM 25650 O O . PRO J 1 99 ? 29.359 32.470 94.509 1.00 47.07 89 PRO J O 1
ATOM 25661 N N . ASN J 1 100 ? 29.993 30.688 95.720 1.00 31.31 90 ASN J N 1
ATOM 25662 C CA . ASN J 1 100 ? 29.236 29.757 94.891 1.00 40.09 90 ASN J CA 1
ATOM 25663 C C . ASN J 1 100 ? 27.743 30.031 95.045 1.00 35.36 90 ASN J C 1
ATOM 25664 O O . ASN J 1 100 ? 27.239 30.052 96.175 1.00 37.18 90 ASN J O 1
ATOM 25675 N N . PRO J 1 101 ? 26.999 30.233 93.952 1.00 32.39 91 PRO J N 1
ATOM 25676 C CA . PRO J 1 101 ? 25.567 30.550 94.090 1.00 30.24 91 PRO J CA 1
ATOM 25677 C C . PRO J 1 101 ? 24.764 29.499 94.842 1.00 31.27 91 PRO J C 1
ATOM 25678 O O . PRO J 1 101 ? 23.630 29.792 95.242 1.00 27.43 91 PRO J O 1
ATOM 25689 N N . HIS J 1 102 ? 25.300 28.294 95.046 1.00 35.76 92 HIS J N 1
ATOM 25690 C CA . HIS J 1 102 ? 24.557 27.279 95.784 1.00 40.16 92 HIS J CA 1
ATOM 25691 C C . HIS J 1 102 ? 24.340 27.668 97.240 1.00 29.80 92 HIS J C 1
ATOM 25692 O O . HIS J 1 102 ? 23.391 27.178 97.861 1.00 36.70 92 HIS J O 1
ATOM 25706 N N . THR J 1 103 ? 25.195 28.530 97.800 1.00 24.98 93 THR J N 1
ATOM 25707 C CA . THR J 1 103 ? 24.962 29.012 99.157 1.00 28.82 93 THR J CA 1
ATOM 25708 C C . THR J 1 103 ? 23.681 29.829 99.226 1.00 34.16 93 THR J C 1
ATOM 25709 O O . THR J 1 103 ? 23.060 29.927 100.291 1.00 25.25 93 THR J O 1
ATOM 25720 N N . LEU J 1 104 ? 23.281 30.428 98.110 1.00 27.73 94 LEU J N 1
ATOM 25721 C CA . LEU J 1 104 ? 21.905 30.854 97.928 1.00 28.25 94 LEU J CA 1
ATOM 25722 C C . LEU J 1 104 ? 21.074 29.640 97.536 1.00 30.02 94 LEU J C 1
ATOM 25723 O O . LEU J 1 104 ? 21.582 28.686 96.941 1.00 49.89 94 LEU J O 1
ATOM 25739 N N . ASN J 1 105 ? 19.794 29.667 97.876 1.00 36.01 95 ASN J N 1
ATOM 25740 C CA . ASN J 1 105 ? 18.944 28.505 97.626 1.00 33.97 95 ASN J CA 1
ATOM 25741 C C . ASN J 1 105 ? 18.578 28.328 96.155 1.00 31.87 95 ASN J C 1
ATOM 25742 O O . ASN J 1 105 ? 17.430 28.023 95.829 1.00 34.58 95 ASN J O 1
ATOM 25753 N N . PHE J 1 106 ? 19.542 28.497 95.249 1.00 30.76 96 PHE J N 1
ATOM 25754 C CA . PHE J 1 106 ? 19.331 28.260 93.827 1.00 27.58 96 PHE J CA 1
ATOM 25755 C C . PHE J 1 106 ? 19.621 26.802 93.498 1.00 28.63 96 PHE J C 1
ATOM 25756 O O . PHE J 1 106 ? 20.606 26.229 93.975 1.00 29.99 96 PHE J O 1
ATOM 25773 N N . GLU J 1 107 ? 18.759 26.208 92.676 1.00 27.19 97 GLU J N 1
ATOM 25774 C CA . GLU J 1 107 ? 18.931 24.823 92.261 1.00 43.58 97 GLU J CA 1
ATOM 25775 C C . GLU J 1 107 ? 19.738 24.710 90.971 1.00 40.05 97 GLU J C 1
ATOM 25776 O O . GLU J 1 107 ? 20.688 23.923 90.897 1.00 29.30 97 GLU J O 1
ATOM 25788 N N . ASP J 1 108 ? 19.379 25.492 89.953 1.00 37.83 98 ASP J N 1
ATOM 25789 C CA . ASP J 1 108 ? 19.986 25.390 88.634 1.00 35.05 98 ASP J CA 1
ATOM 25790 C C . ASP J 1 108 ? 20.480 26.755 88.174 1.00 31.92 98 ASP J C 1
ATOM 25791 O O . ASP J 1 108 ? 20.081 27.798 88.700 1.00 28.92 98 ASP J O 1
ATOM 25800 N N . TYR J 1 109 ? 21.358 26.730 87.174 1.00 26.63 99 TYR J N 1
ATOM 25801 C CA . TYR J 1 109 ? 21.807 27.933 86.492 1.00 18.65 99 TYR J CA 1
ATOM 25802 C C . TYR J 1 109 ? 21.770 27.693 84.989 1.00 24.12 99 TYR J C 1
ATOM 25803 O O . TYR J 1 109 ? 21.753 26.552 84.520 1.00 23.18 99 TYR J O 1
ATOM 25821 N N . ARG J 1 110 ? 21.761 28.790 84.237 1.00 23.01 100 ARG J N 1
ATOM 25822 C CA . ARG J 1 110 ? 21.746 28.725 82.782 1.00 26.56 100 ARG J CA 1
ATOM 25823 C C . ARG J 1 110 ? 22.524 29.909 82.231 1.00 17.25 100 ARG J C 1
ATOM 25824 O O . ARG J 1 110 ? 22.270 31.053 82.617 1.00 17.71 100 ARG J O 1
ATOM 25845 N N . ILE J 1 111 ? 23.470 29.634 81.335 1.00 17.47 101 ILE J N 1
ATOM 25846 C CA . ILE J 1 111 ? 24.202 30.697 80.652 1.00 17.39 101 ILE J CA 1
ATOM 25847 C C . ILE J 1 111 ? 23.304 31.191 79.521 1.00 18.65 101 ILE J C 1
ATOM 25848 O O . ILE J 1 111 ? 23.286 30.624 78.428 1.00 20.36 101 ILE J O 1
ATOM 25864 N N . LYS J 1 112 ? 22.549 32.255 79.793 1.00 15.07 102 LYS J N 1
ATOM 25865 C CA . LYS J 1 112 ? 21.593 32.766 78.817 1.00 23.08 102 LYS J CA 1
ATOM 25866 C C . LYS J 1 112 ? 22.302 33.398 77.628 1.00 23.73 102 LYS J C 1
ATOM 25867 O O . LYS J 1 112 ? 21.875 33.230 76.479 1.00 17.25 102 LYS J O 1
ATOM 25886 N N . LEU J 1 113 ? 23.387 34.123 77.883 1.00 20.19 103 LEU J N 1
ATOM 25887 C CA . LEU J 1 113 ? 24.049 34.902 76.851 1.00 15.24 103 LEU J CA 1
ATOM 25888 C C . LEU J 1 113 ? 25.511 35.074 77.227 1.00 19.01 103 LEU J C 1
ATOM 25889 O O . LEU J 1 113 ? 25.865 35.097 78.408 1.00 15.45 103 LEU J O 1
ATOM 25905 N N . ALA J 1 114 ? 26.358 35.186 76.209 1.00 16.39 104 ALA J N 1
ATOM 25906 C CA . ALA J 1 114 ? 27.763 35.500 76.405 1.00 17.21 104 ALA J CA 1
ATOM 25907 C C . ALA J 1 114 ? 28.181 36.537 75.375 1.00 16.25 104 ALA J C 1
ATOM 25908 O O . ALA J 1 114 ? 27.628 36.599 74.274 1.00 16.22 104 ALA J O 1
ATOM 25915 N N . LYS J 1 115 ? 29.159 37.357 75.750 1.00 12.23 105 LYS J N 1
ATOM 25916 C CA . LYS J 1 115 ? 29.668 38.415 74.891 1.00 15.44 105 LYS J CA 1
ATOM 25917 C C . LYS J 1 115 ? 31.186 38.361 74.879 1.00 16.23 105 LYS J C 1
ATOM 25918 O O . LYS J 1 115 ? 31.816 38.247 75.936 1.00 15.69 105 LYS J O 1
ATOM 25937 N N . MET J 1 116 ? 31.767 38.442 73.687 1.00 15.09 106 MET J N 1
ATOM 25938 C CA . MET J 1 116 ? 33.207 38.559 73.519 1.00 14.09 106 MET J CA 1
ATOM 25939 C C . MET J 1 116 ? 33.507 39.862 72.795 1.00 13.75 106 MET J C 1
ATOM 25940 O O . MET J 1 116 ? 32.936 40.132 71.733 1.00 14.31 106 MET J O 1
ATOM 25954 N N . GLU J 1 117 ? 34.389 40.668 73.377 1.00 10.35 107 GLU J N 1
ATOM 25955 C CA . GLU J 1 117 ? 34.867 41.891 72.744 1.00 12.72 107 GLU J CA 1
ATOM 25956 C C . GLU J 1 117 ? 36.386 41.893 72.795 1.00 12.48 107 GLU J C 1
ATOM 25957 O O . GLU J 1 117 ? 36.974 41.866 73.882 1.00 16.47 107 GLU J O 1
ATOM 25969 N N . MET J 1 118 ? 37.015 41.916 71.624 1.00 12.20 108 MET J N 1
ATOM 25970 C CA . MET J 1 118 ? 38.467 41.896 71.501 1.00 10.97 108 MET J CA 1
ATOM 25971 C C . MET J 1 118 ? 38.889 43.137 70.733 1.00 10.75 108 MET J C 1
ATOM 25972 O O . MET J 1 118 ? 38.497 43.316 69.576 1.00 10.98 108 MET J O 1
ATOM 25986 N N . ARG J 1 119 ? 39.675 43.996 71.378 1.00 9.26 109 ARG J N 1
ATOM 25987 C CA . ARG J 1 119 ? 40.054 45.265 70.782 1.00 10.23 109 ARG J CA 1
ATOM 25988 C C . ARG J 1 119 ? 41.566 45.433 70.844 1.00 10.70 109 ARG J C 1
ATOM 25989 O O . ARG J 1 119 ? 42.196 45.043 71.834 1.00 11.39 109 ARG J O 1
ATOM 26010 N N . PRO J 1 120 ? 42.174 46.006 69.808 1.00 14.47 110 PRO J N 1
ATOM 26011 C CA . PRO J 1 120 ? 43.635 46.124 69.781 1.00 11.94 110 PRO J CA 1
ATOM 26012 C C . PRO J 1 120 ? 44.161 47.047 70.871 1.00 17.19 110 PRO J C 1
ATOM 26013 O O . PRO J 1 120 ? 43.465 47.926 71.383 1.00 12.55 110 PRO J O 1
ATOM 26024 N N . THR J 1 121 ? 45.422 46.828 71.222 1.00 15.84 111 THR J N 1
ATOM 26025 C CA . THR J 1 121 ? 46.141 47.704 72.141 1.00 16.99 111 THR J CA 1
ATOM 26026 C C . THR J 1 121 ? 47.593 47.756 71.675 1.00 16.84 111 THR J C 1
ATOM 26027 O O . THR J 1 121 ? 47.912 47.445 70.521 1.00 12.23 111 THR J O 1
ATOM 26038 N N . GLY J 1 122 ? 48.492 48.148 72.574 1.00 14.81 112 GLY J N 1
ATOM 26039 C CA . GLY J 1 122 ? 49.901 48.199 72.239 1.00 21.67 112 GLY J CA 1
ATOM 26040 C C . GLY J 1 122 ? 50.264 49.241 71.210 1.00 21.89 112 GLY J C 1
ATOM 26041 O O . GLY J 1 122 ? 51.331 49.149 70.600 1.00 21.36 112 GLY J O 1
ATOM 26045 N N . GLY J 1 123 ? 49.403 50.230 70.993 1.00 17.99 113 GLY J N 1
ATOM 26046 C CA . GLY J 1 123 ? 49.693 51.297 70.062 1.00 20.12 113 GLY J CA 1
ATOM 26047 C C . GLY J 1 123 ? 49.366 51.000 68.618 1.00 19.71 113 GLY J C 1
ATOM 26048 O O . GLY J 1 123 ? 49.727 51.795 67.744 1.00 18.54 113 GLY J O 1
ATOM 26052 N N . HIS J 1 124 ? 48.695 49.886 68.334 1.00 19.93 114 HIS J N 1
ATOM 26053 C CA . HIS J 1 124 ? 48.351 49.561 66.957 1.00 18.43 114 HIS J CA 1
ATOM 26054 C C . HIS J 1 124 ? 47.381 50.591 66.392 1.00 15.18 114 HIS J C 1
ATOM 26055 O O . HIS J 1 124 ? 46.419 50.992 67.052 1.00 12.30 114 HIS J O 1
ATOM 26069 N N . TYR J 1 125 ? 47.635 51.015 65.157 1.00 12.38 115 TYR J N 1
ATOM 26070 C CA . TYR J 1 125 ? 46.784 51.998 64.500 1.00 15.72 115 TYR J CA 1
ATOM 26071 C C . TYR J 1 125 ? 45.545 51.327 63.921 1.00 15.82 115 TYR J C 1
ATOM 26072 O O . TYR J 1 125 ? 45.650 50.376 63.141 1.00 16.62 115 TYR J O 1
ATOM 26090 N N . THR J 1 126 ? 44.367 51.834 64.296 1.00 15.48 116 THR J N 1
ATOM 26091 C CA . THR J 1 126 ? 43.126 51.313 63.731 1.00 16.42 116 THR J CA 1
ATOM 26092 C C . THR J 1 126 ? 43.033 51.587 62.236 1.00 25.46 116 THR J C 1
ATOM 26093 O O . THR J 1 126 ? 42.388 50.823 61.508 1.00 26.49 116 THR J O 1
ATOM 26104 N N . VAL J 1 127 ? 43.657 52.670 61.760 1.00 18.27 117 VAL J N 1
ATOM 26105 C CA . VAL J 1 127 ? 43.634 53.000 60.336 1.00 21.74 117 VAL J CA 1
ATOM 26106 C C . VAL J 1 127 ? 44.678 52.232 59.546 1.00 23.07 117 VAL J C 1
ATOM 26107 O O . VAL J 1 127 ? 44.793 52.433 58.330 1.00 24.59 117 VAL J O 1
ATOM 26120 N N . GLN J 1 128 ? 45.440 51.359 60.196 1.00 17.35 118 GLN J N 1
ATOM 26121 C CA . GLN J 1 128 ? 46.434 50.530 59.528 1.00 20.48 118 GLN J CA 1
ATOM 26122 C C . GLN J 1 128 ? 45.763 49.224 59.114 1.00 25.05 118 GLN J C 1
ATOM 26123 O O . GLN J 1 128 ? 45.414 48.400 59.965 1.00 26.70 118 GLN J O 1
ATOM 26137 N N . SER J 1 129 ? 45.580 49.037 57.809 1.00 20.83 119 SER J N 1
ATOM 26138 C CA . SER J 1 129 ? 44.814 47.901 57.309 1.00 18.91 119 SER J CA 1
ATOM 26139 C C . SER J 1 129 ? 45.597 46.601 57.461 1.00 17.25 119 SER J C 1
ATOM 26140 O O . SER J 1 129 ? 46.771 46.520 57.089 1.00 17.99 119 SER J O 1
ATOM 26148 N N . ASP J 1 130 ? 44.931 45.578 58.003 1.00 14.80 120 ASP J N 1
ATOM 26149 C CA . ASP J 1 130 ? 45.505 44.243 58.119 1.00 15.34 120 ASP J CA 1
ATOM 26150 C C . ASP J 1 130 ? 44.496 43.173 57.712 1.00 15.01 120 ASP J C 1
ATOM 26151 O O . ASP J 1 130 ? 44.508 42.062 58.254 1.00 13.13 120 ASP J O 1
ATOM 26160 N N . GLY J 1 131 ? 43.621 43.486 56.760 1.00 10.40 121 GLY J N 1
ATOM 26161 C CA . GLY J 1 131 ? 42.686 42.505 56.252 1.00 14.13 121 GLY J CA 1
ATOM 26162 C C . GLY J 1 131 ? 41.557 42.218 57.231 1.00 12.12 121 GLY J C 1
ATOM 26163 O O . GLY J 1 131 ? 41.341 42.921 58.219 1.00 14.38 121 GLY J O 1
ATOM 26167 N N . PHE J 1 132 ? 40.833 41.142 56.932 1.00 10.54 122 PHE J N 1
ATOM 26168 C CA . PHE J 1 132 ? 39.682 40.746 57.728 1.00 12.80 122 PHE J CA 1
ATOM 26169 C C . PHE J 1 132 ? 39.603 39.230 57.814 1.00 15.34 122 PHE J C 1
ATOM 26170 O O . PHE J 1 132 ? 39.919 38.523 56.852 1.00 13.06 122 PHE J O 1
ATOM 26187 N N . GLY J 1 133 ? 39.191 38.743 58.981 1.00 10.81 123 GLY J N 1
ATOM 26188 C CA . GLY J 1 133 ? 38.838 37.352 59.167 1.00 13.02 123 GLY J CA 1
ATOM 26189 C C . GLY J 1 133 ? 37.366 37.229 59.500 1.00 11.58 123 GLY J C 1
ATOM 26190 O O . GLY J 1 133 ? 36.579 38.109 59.139 1.00 10.71 123 GLY J O 1
ATOM 26194 N N . HIS J 1 134 ? 36.975 36.163 60.194 1.00 13.34 124 HIS J N 1
ATOM 26195 C CA . HIS J 1 134 ? 35.574 35.958 60.527 1.00 13.07 124 HIS J CA 1
ATOM 26196 C C . HIS J 1 134 ? 35.436 35.443 61.950 1.00 11.54 124 HIS J C 1
ATOM 26197 O O . HIS J 1 134 ? 36.375 34.898 62.536 1.00 12.17 124 HIS J O 1
ATOM 26211 N N . THR J 1 135 ? 34.244 35.640 62.501 1.00 10.60 125 THR J N 1
ATOM 26212 C CA . THR J 1 135 ? 33.822 35.009 63.739 1.00 13.93 125 THR J CA 1
ATOM 26213 C C . THR J 1 135 ? 32.659 34.073 63.440 1.00 14.04 125 THR J C 1
ATOM 26214 O O . THR J 1 135 ? 31.859 34.323 62.534 1.00 13.80 125 THR J O 1
ATOM 26225 N N . ALA J 1 136 ? 32.574 32.988 64.205 1.00 10.88 126 ALA J N 1
ATOM 26226 C CA . ALA J 1 136 ? 31.497 32.027 64.033 1.00 12.88 126 ALA J CA 1
ATOM 26227 C C . ALA J 1 136 ? 31.135 31.437 65.385 1.00 15.94 126 ALA J C 1
ATOM 26228 O O . ALA J 1 136 ? 32.016 31.104 66.182 1.00 14.25 126 ALA J O 1
ATOM 26235 N N . VAL J 1 137 ? 29.836 31.320 65.636 1.00 15.40 127 VAL J N 1
ATOM 26236 C CA . VAL J 1 137 ? 29.328 30.640 66.821 1.00 17.13 127 VAL J CA 1
ATOM 26237 C C . VAL J 1 137 ? 29.216 29.158 66.492 1.00 16.77 127 VAL J C 1
ATOM 26238 O O . VAL J 1 137 ? 28.466 28.767 65.590 1.00 21.65 127 VAL J O 1
ATOM 26251 N N . ILE J 1 138 ? 29.968 28.335 67.215 1.00 13.97 128 ILE J N 1
ATOM 26252 C CA . ILE J 1 138 ? 30.008 26.893 67.001 1.00 23.29 128 ILE J CA 1
ATOM 26253 C C . ILE J 1 138 ? 29.670 26.241 68.334 1.00 19.54 128 ILE J C 1
ATOM 26254 O O . ILE J 1 138 ? 30.451 26.323 69.291 1.00 21.05 128 ILE J O 1
ATOM 26270 N N . GLN J 1 139 ? 28.511 25.589 68.397 1.00 25.37 129 GLN J N 1
ATOM 26271 C CA . GLN J 1 139 ? 27.940 25.107 69.653 1.00 22.11 129 GLN J CA 1
ATOM 26272 C C . GLN J 1 139 ? 28.133 23.607 69.844 1.00 29.65 129 GLN J C 1
ATOM 26273 O O . GLN J 1 139 ? 27.237 22.926 70.351 1.00 35.70 129 GLN J O 1
ATOM 26287 N N . ASP J 1 140 ? 29.283 23.060 69.459 1.00 29.37 130 ASP J N 1
ATOM 26288 C CA . ASP J 1 140 ? 29.544 21.638 69.649 1.00 40.52 130 ASP J CA 1
ATOM 26289 C C . ASP J 1 140 ? 31.051 21.416 69.704 1.00 43.87 130 ASP J C 1
ATOM 26290 O O . ASP J 1 140 ? 31.845 22.341 69.512 1.00 40.93 130 ASP J O 1
ATOM 26299 N N . SER J 1 141 ? 31.438 20.164 69.962 1.00 55.03 131 SER J N 1
ATOM 26300 C CA . SER J 1 141 ? 32.840 19.829 70.186 1.00 55.74 131 SER J CA 1
ATOM 26301 C C . SER J 1 141 ? 33.715 20.113 68.973 1.00 44.05 131 SER J C 1
ATOM 26302 O O . SER J 1 141 ? 34.939 20.214 69.115 1.00 51.16 131 SER J O 1
ATOM 26310 N N . ARG J 1 142 ? 33.121 20.243 67.787 1.00 40.39 132 ARG J N 1
ATOM 26311 C CA . ARG J 1 142 ? 33.902 20.491 66.580 1.00 53.13 132 ARG J CA 1
ATOM 26312 C C . ARG J 1 142 ? 34.729 21.768 66.689 1.00 52.37 132 ARG J C 1
ATOM 26313 O O . ARG J 1 142 ? 35.754 21.901 66.009 1.00 50.45 132 ARG J O 1
ATOM 26334 N N . ILE J 1 143 ? 34.309 22.714 67.533 1.00 41.58 133 ILE J N 1
ATOM 26335 C CA . ILE J 1 143 ? 35.029 23.980 67.660 1.00 33.99 133 ILE J CA 1
ATOM 26336 C C . ILE J 1 143 ? 36.468 23.747 68.100 1.00 33.80 133 ILE J C 1
ATOM 26337 O O . ILE J 1 143 ? 37.357 24.553 67.798 1.00 25.17 133 ILE J O 1
ATOM 26353 N N . THR J 1 144 ? 36.725 22.646 68.810 1.00 42.24 134 THR J N 1
ATOM 26354 C CA . THR J 1 144 ? 38.039 22.421 69.404 1.00 43.72 134 THR J CA 1
ATOM 26355 C C . THR J 1 144 ? 39.149 22.324 68.366 1.00 41.60 134 THR J C 1
ATOM 26356 O O . THR J 1 144 ? 40.321 22.502 68.714 1.00 48.77 134 THR J O 1
ATOM 26367 N N . ARG J 1 145 ? 38.818 22.047 67.107 1.00 43.04 135 ARG J N 1
ATOM 26368 C CA . ARG J 1 145 ? 39.834 21.931 66.069 1.00 42.58 135 ARG J CA 1
ATOM 26369 C C . ARG J 1 145 ? 40.306 23.279 65.540 1.00 44.43 135 ARG J C 1
ATOM 26370 O O . ARG J 1 145 ? 41.114 23.303 64.605 1.00 40.92 135 ARG J O 1
ATOM 26391 N N . PHE J 1 146 ? 39.838 24.393 66.104 1.00 39.04 136 PHE J N 1
ATOM 26392 C CA . PHE J 1 146 ? 40.044 25.702 65.498 1.00 41.17 136 PHE J CA 1
ATOM 26393 C C . PHE J 1 146 ? 41.120 26.536 66.181 1.00 43.02 136 PHE J C 1
ATOM 26394 O O . PHE J 1 146 ? 41.265 27.717 65.851 1.00 43.70 136 PHE J O 1
ATOM 26411 N N . LYS J 1 147 ? 41.878 25.967 67.118 1.00 34.45 137 LYS J N 1
ATOM 26412 C CA . LYS J 1 147 ? 43.134 26.591 67.533 1.00 45.18 137 LYS J CA 1
ATOM 26413 C C . LYS J 1 147 ? 44.214 26.006 66.630 1.00 54.24 137 LYS J C 1
ATOM 26414 O O . LYS J 1 147 ? 44.961 25.094 66.990 1.00 56.81 137 LYS J O 1
ATOM 26433 N N . THR J 1 148 ? 44.277 26.556 65.421 1.00 49.75 138 THR J N 1
ATOM 26434 C CA . THR J 1 148 ? 44.971 25.910 64.315 1.00 59.56 138 THR J CA 1
ATOM 26435 C C . THR J 1 148 ? 46.468 25.834 64.588 1.00 58.79 138 THR J C 1
ATOM 26436 O O . THR J 1 148 ? 47.126 26.859 64.797 1.00 60.35 138 THR J O 1
ATOM 26447 N N . THR J 1 149 ? 47.003 24.612 64.587 1.00 63.88 139 THR J N 1
ATOM 26448 C CA . THR J 1 149 ? 48.440 24.405 64.696 1.00 68.09 139 THR J CA 1
ATOM 26449 C C . THR J 1 149 ? 49.156 24.623 63.371 1.00 63.62 139 THR J C 1
ATOM 26450 O O . THR J 1 149 ? 50.363 24.889 63.369 1.00 59.10 139 THR J O 1
ATOM 26461 N N . ALA J 1 150 ? 48.443 24.518 62.251 1.00 64.92 140 ALA J N 1
ATOM 26462 C CA . ALA J 1 150 ? 49.022 24.685 60.928 1.00 59.78 140 ALA J CA 1
ATOM 26463 C C . ALA J 1 150 ? 48.313 25.809 60.187 1.00 48.47 140 ALA J C 1
ATOM 26464 O O . ALA J 1 150 ? 47.111 26.031 60.359 1.00 45.50 140 ALA J O 1
ATOM 26471 N N . ASP J 1 151 ? 49.075 26.514 59.356 1.00 38.59 141 ASP J N 1
ATOM 26472 C CA . ASP J 1 151 ? 48.525 27.608 58.572 1.00 32.03 141 ASP J CA 1
ATOM 26473 C C . ASP J 1 151 ? 47.660 27.068 57.438 1.00 30.92 141 ASP J C 1
ATOM 26474 O O . ASP J 1 151 ? 47.878 25.964 56.931 1.00 28.68 141 ASP J O 1
ATOM 26483 N N . GLN J 1 152 ? 46.673 27.867 57.037 1.00 26.20 142 GLN J N 1
ATOM 26484 C CA . GLN J 1 152 ? 45.732 27.485 55.995 1.00 27.18 142 GLN J CA 1
ATOM 26485 C C . GLN J 1 152 ? 45.690 28.562 54.920 1.00 25.42 142 GLN J C 1
ATOM 26486 O O . GLN J 1 152 ? 45.895 29.747 55.194 1.00 21.74 142 GLN J O 1
ATOM 26500 N N . THR J 1 153 ? 45.418 28.135 53.687 1.00 18.67 143 THR J N 1
ATOM 26501 C CA . THR J 1 153 ? 45.339 29.053 52.559 1.00 23.30 143 THR J CA 1
ATOM 26502 C C . THR J 1 153 ? 43.968 29.700 52.409 1.00 17.30 143 THR J C 1
ATOM 26503 O O . THR J 1 153 ? 43.855 30.727 51.731 1.00 25.80 143 THR J O 1
ATOM 26514 N N . GLN J 1 154 ? 42.934 29.128 53.019 1.00 19.33 144 GLN J N 1
ATOM 26515 C CA . GLN J 1 154 ? 41.590 29.682 52.982 1.00 18.80 144 GLN J CA 1
ATOM 26516 C C . GLN J 1 154 ? 41.117 29.977 54.399 1.00 15.69 144 GLN J C 1
ATOM 26517 O O . GLN J 1 154 ? 41.572 29.358 55.365 1.00 18.89 144 GLN J O 1
ATOM 26531 N N . ASP J 1 155 ? 40.204 30.929 54.515 1.00 16.70 145 ASP J N 1
ATOM 26532 C CA . ASP J 1 155 ? 39.648 31.298 55.811 1.00 14.26 145 ASP J CA 1
ATOM 26533 C C . ASP J 1 155 ? 38.808 30.145 56.348 1.00 13.18 145 ASP J C 1
ATOM 26534 O O . ASP J 1 155 ? 37.759 29.843 55.765 1.00 15.57 145 ASP J O 1
ATOM 26543 N N . PRO J 1 156 ? 39.205 29.487 57.443 1.00 14.43 146 PRO J N 1
ATOM 26544 C CA . PRO J 1 156 ? 38.477 28.281 57.875 1.00 14.74 146 PRO J CA 1
ATOM 26545 C C . PRO J 1 156 ? 37.078 28.549 58.408 1.00 18.00 146 PRO J C 1
ATOM 26546 O O . PRO J 1 156 ? 36.275 27.611 58.473 1.00 17.77 146 PRO J O 1
ATOM 26557 N N . LEU J 1 157 ? 36.755 29.785 58.793 1.00 15.96 147 LEU J N 1
ATOM 26558 C CA . LEU J 1 157 ? 35.459 30.077 59.396 1.00 16.02 147 LEU J CA 1
ATOM 26559 C C . LEU J 1 157 ? 34.490 30.771 58.451 1.00 15.08 147 LEU J C 1
ATOM 26560 O O . LEU J 1 157 ? 33.280 30.743 58.705 1.00 15.98 147 LEU J O 1
ATOM 26576 N N . ALA J 1 158 ? 34.982 31.384 57.379 1.00 13.55 148 ALA J N 1
ATOM 26577 C CA . ALA J 1 158 ? 34.094 32.031 56.418 1.00 13.38 148 ALA J CA 1
ATOM 26578 C C . ALA J 1 158 ? 32.958 31.134 55.939 1.00 14.47 148 ALA J C 1
ATOM 26579 O O . ALA J 1 158 ? 31.840 31.647 55.765 1.00 16.24 148 ALA J O 1
ATOM 26586 N N . PRO J 1 159 ? 33.153 29.831 55.703 1.00 13.80 149 PRO J N 1
ATOM 26587 C CA . PRO J 1 159 ? 32.037 29.000 55.217 1.00 17.21 149 PRO J CA 1
ATOM 26588 C C . PRO J 1 159 ? 30.981 28.693 56.268 1.00 18.75 149 PRO J C 1
ATOM 26589 O O . PRO J 1 159 ? 29.909 28.191 55.904 1.00 19.54 149 PRO J O 1
ATOM 26600 N N . PHE J 1 160 ? 31.238 28.969 57.542 1.00 16.27 150 PHE J N 1
ATOM 26601 C CA . PHE J 1 160 ? 30.343 28.518 58.599 1.00 19.21 150 PHE J CA 1
ATOM 26602 C C . PHE J 1 160 ? 29.057 29.336 58.635 1.00 22.43 150 PHE J C 1
ATOM 26603 O O . PHE J 1 160 ? 29.031 30.521 58.290 1.00 19.60 150 PHE J O 1
ATOM 26620 N N . ASP J 1 161 ? 27.983 28.679 59.066 1.00 26.04 151 ASP J N 1
ATOM 26621 C CA . ASP J 1 161 ? 26.699 29.345 59.225 1.00 24.79 151 ASP J CA 1
ATOM 26622 C C . ASP J 1 161 ? 26.833 30.527 60.175 1.00 20.17 151 ASP J C 1
ATOM 26623 O O . ASP J 1 161 ? 27.370 30.396 61.279 1.00 18.21 151 ASP J O 1
ATOM 26632 N N . GLY J 1 162 ? 26.348 31.685 59.737 1.00 17.99 152 GLY J N 1
ATOM 26633 C CA . GLY J 1 162 ? 26.390 32.882 60.549 1.00 17.00 152 GLY J CA 1
ATOM 26634 C C . GLY J 1 162 ? 27.746 33.540 60.660 1.00 21.96 152 GLY J C 1
ATOM 26635 O O . GLY J 1 162 ? 27.919 34.415 61.516 1.00 18.35 152 GLY J O 1
ATOM 26639 N N . ALA J 1 163 ? 28.712 33.152 59.831 1.00 17.95 153 ALA J N 1
ATOM 26640 C CA . ALA J 1 163 ? 30.028 33.777 59.878 1.00 16.96 153 ALA J CA 1
ATOM 26641 C C . ALA J 1 163 ? 29.907 35.281 59.671 1.00 16.86 153 ALA J C 1
ATOM 26642 O O . ALA J 1 163 ? 29.162 35.747 58.805 1.00 12.62 153 ALA J O 1
ATOM 26649 N N . LYS J 1 164 ? 30.647 36.042 60.475 1.00 14.92 154 LYS J N 1
ATOM 26650 C CA . LYS J 1 164 ? 30.631 37.497 60.411 1.00 11.39 154 LYS J CA 1
ATOM 26651 C C . LYS J 1 164 ? 32.050 38.013 60.232 1.00 13.14 154 LYS J C 1
ATOM 26652 O O . LYS J 1 164 ? 32.958 37.623 60.973 1.00 14.99 154 LYS J O 1
ATOM 26671 N N . LYS J 1 165 ? 32.228 38.889 59.252 1.00 9.85 155 LYS J N 1
ATOM 26672 C CA . LYS J 1 165 ? 33.525 39.485 58.972 1.00 16.22 155 LYS J CA 1
ATOM 26673 C C . LYS J 1 165 ? 33.949 40.403 60.114 1.00 16.63 155 LYS J C 1
ATOM 26674 O O . LYS J 1 165 ? 33.118 41.071 60.734 1.00 14.12 155 LYS J O 1
ATOM 26693 N N . TRP J 1 166 ? 35.252 40.428 60.397 1.00 13.28 156 TRP J N 1
ATOM 26694 C CA . TRP J 1 166 ? 35.825 41.401 61.322 1.00 14.61 156 TRP J CA 1
ATOM 26695 C C . TRP J 1 166 ? 37.199 41.818 60.819 1.00 13.97 156 TRP J C 1
ATOM 26696 O O . TRP J 1 166 ? 37.936 41.006 60.254 1.00 12.68 156 TRP J O 1
ATOM 26717 N N . PHE J 1 167 ? 37.534 43.089 61.026 1.00 15.89 157 PHE J N 1
ATOM 26718 C CA . PHE J 1 167 ? 38.786 43.649 60.536 1.00 15.81 157 PHE J CA 1
ATOM 26719 C C . PHE J 1 167 ? 39.865 43.542 61.606 1.00 14.96 157 PHE J C 1
ATOM 26720 O O . PHE J 1 167 ? 39.673 43.983 62.744 1.00 12.39 157 PHE J O 1
ATOM 26737 N N . VAL J 1 168 ? 41.005 42.958 61.221 1.00 12.89 158 VAL J N 1
ATOM 26738 C CA . VAL J 1 168 ? 42.065 42.633 62.174 1.00 9.32 158 VAL J CA 1
ATOM 26739 C C . VAL J 1 168 ? 42.464 43.857 62.990 1.00 15.43 158 VAL J C 1
ATOM 26740 O O . VAL J 1 168 ? 42.700 43.763 64.201 1.00 14.95 158 VAL J O 1
ATOM 26753 N N . SER J 1 169 ? 42.561 45.019 62.344 1.00 13.08 159 SER J N 1
ATOM 26754 C CA . SER J 1 169 ? 43.072 46.202 63.025 1.00 16.24 159 SER J CA 1
ATOM 26755 C C . SER J 1 169 ? 42.030 46.886 63.900 1.00 16.30 159 SER J C 1
ATOM 26756 O O . SER J 1 169 ? 42.373 47.840 64.606 1.00 18.71 159 SER J O 1
ATOM 26764 N N . ARG J 1 170 ? 40.778 46.427 63.875 1.00 13.32 160 ARG J N 1
ATOM 26765 C CA . ARG J 1 170 ? 39.719 47.023 64.674 1.00 13.67 160 ARG J CA 1
ATOM 26766 C C . ARG J 1 170 ? 39.175 46.103 65.756 1.00 15.70 160 ARG J C 1
ATOM 26767 O O . ARG J 1 170 ? 38.538 46.593 66.693 1.00 12.46 160 ARG J O 1
ATOM 26788 N N . GLY J 1 171 ? 39.410 44.799 65.658 1.00 13.26 161 GLY J N 1
ATOM 26789 C CA . GLY J 1 171 ? 38.833 43.875 66.613 1.00 11.38 161 GLY J CA 1
ATOM 26790 C C . GLY J 1 171 ? 37.371 43.602 66.301 1.00 10.07 161 GLY J C 1
ATOM 26791 O O . GLY J 1 171 ? 36.888 43.841 65.189 1.00 13.47 161 GLY J O 1
ATOM 26795 N N . PHE J 1 172 ? 36.655 43.100 67.304 1.00 11.20 162 PHE J N 1
ATOM 26796 C CA . PHE J 1 172 ? 35.246 42.786 67.108 1.00 16.47 162 PHE J CA 1
ATOM 26797 C C . PHE J 1 172 ? 34.544 42.673 68.452 1.00 13.92 162 PHE J C 1
ATOM 26798 O O . PHE J 1 172 ? 35.175 42.521 69.501 1.00 8.56 162 PHE J O 1
ATOM 26815 N N . LYS J 1 173 ? 33.218 42.759 68.388 1.00 11.89 163 LYS J N 1
ATOM 26816 C CA . LYS J 1 173 ? 32.324 42.479 69.503 1.00 14.73 163 LYS J CA 1
ATOM 26817 C C . LYS J 1 173 ? 31.215 41.583 68.977 1.00 14.05 163 LYS J C 1
ATOM 26818 O O . LYS J 1 173 ? 30.653 41.859 67.912 1.00 18.56 163 LYS J O 1
ATOM 26837 N N . ARG J 1 174 ? 30.899 40.515 69.707 1.00 13.88 164 ARG J N 1
ATOM 26838 C CA . ARG J 1 174 ? 29.842 39.616 69.264 1.00 17.89 164 ARG J CA 1
ATOM 26839 C C . ARG J 1 174 ? 29.134 38.987 70.453 1.00 16.67 164 ARG J C 1
ATOM 26840 O O . ARG J 1 174 ? 29.770 38.589 71.433 1.00 17.06 164 ARG J O 1
ATOM 26861 N N . LEU J 1 175 ? 27.812 38.898 70.344 1.00 12.03 165 LEU J N 1
ATOM 26862 C CA . LEU J 1 175 ? 26.973 38.181 71.289 1.00 20.70 165 LEU J CA 1
ATOM 26863 C C . LEU J 1 175 ? 26.706 36.775 70.769 1.00 20.77 165 LEU J C 1
ATOM 26864 O O . LEU J 1 175 ? 26.623 36.546 69.560 1.00 22.15 165 LEU J O 1
ATOM 26880 N N . LEU J 1 176 ? 26.561 35.832 71.697 1.00 14.76 166 LEU J N 1
ATOM 26881 C CA . LEU J 1 176 ? 26.272 34.456 71.332 1.00 17.38 166 LEU J CA 1
ATOM 26882 C C . LEU J 1 176 ? 25.525 33.782 72.472 1.00 16.11 166 LEU J C 1
ATOM 26883 O O . LEU J 1 176 ? 25.497 34.272 73.604 1.00 14.17 166 LEU J O 1
ATOM 26899 N N . ARG J 1 177 ? 24.924 32.639 72.153 1.00 18.15 167 ARG J N 1
ATOM 26900 C CA . ARG J 1 177 ? 24.243 31.795 73.129 1.00 18.85 167 ARG J CA 1
ATOM 26901 C C . ARG J 1 177 ? 25.011 30.484 73.229 1.00 16.45 167 ARG J C 1
ATOM 26902 O O . ARG J 1 177 ? 24.748 29.543 72.465 1.00 20.54 167 ARG J O 1
ATOM 26923 N N . PRO J 1 178 ? 25.982 30.374 74.132 1.00 15.47 168 PRO J N 1
ATOM 26924 C CA . PRO J 1 178 ? 26.789 29.154 74.204 1.00 17.99 168 PRO J CA 1
ATOM 26925 C C . PRO J 1 178 ? 26.025 28.012 74.853 1.00 19.88 168 PRO J C 1
ATOM 26926 O O . PRO J 1 178 ? 25.198 28.212 75.745 1.00 23.77 168 PRO J O 1
ATOM 26937 N N . LYS J 1 179 ? 26.316 26.796 74.387 1.00 19.43 169 LYS J N 1
ATOM 26938 C CA . LYS J 1 179 ? 25.538 25.636 74.788 1.00 18.29 169 LYS J CA 1
ATOM 26939 C C . LYS J 1 179 ? 26.412 24.605 75.492 1.00 18.16 169 LYS J C 1
ATOM 26940 O O . LYS J 1 179 ? 27.571 24.414 75.111 1.00 19.01 169 LYS J O 1
ATOM 26959 N N . PRO J 1 180 ? 25.882 23.912 76.515 1.00 20.44 170 PRO J N 1
ATOM 26960 C CA . PRO J 1 180 ? 26.653 22.904 77.252 1.00 23.28 170 PRO J CA 1
ATOM 26961 C C . PRO J 1 180 ? 27.006 21.686 76.402 1.00 23.66 170 PRO J C 1
ATOM 26962 O O . PRO J 1 180 ? 26.180 21.276 75.586 1.00 23.80 170 PRO J O 1
ATOM 26973 N N . ASN J 1 199 ? 17.418 17.111 80.989 1.00 65.82 189 ASN J N 1
ATOM 26974 C CA . ASN J 1 199 ? 16.734 18.335 80.587 1.00 66.30 189 ASN J CA 1
ATOM 26975 C C . ASN J 1 199 ? 17.736 19.436 80.246 1.00 58.43 189 ASN J C 1
ATOM 26976 O O . ASN J 1 199 ? 17.415 20.377 79.520 1.00 46.13 189 ASN J O 1
ATOM 26986 N N . SER J 1 200 ? 18.954 19.310 80.778 1.00 54.32 190 SER J N 1
ATOM 26987 C CA . SER J 1 200 ? 19.980 20.318 80.528 1.00 49.72 190 SER J CA 1
ATOM 26988 C C . SER J 1 200 ? 20.290 20.434 79.041 1.00 55.49 190 SER J C 1
ATOM 26989 O O . SER J 1 200 ? 20.465 21.541 78.518 1.00 47.54 190 SER J O 1
ATOM 26997 N N . ALA J 1 201 ? 20.361 19.298 78.344 1.00 60.03 191 ALA J N 1
ATOM 26998 C CA . ALA J 1 201 ? 20.696 19.311 76.924 1.00 52.99 191 ALA J CA 1
ATOM 26999 C C . ALA J 1 201 ? 19.707 20.141 76.117 1.00 45.70 191 ALA J C 1
ATOM 27000 O O . ALA J 1 201 ? 20.078 20.726 75.093 1.00 49.90 191 ALA J O 1
ATOM 27007 N N . ARG J 1 202 ? 18.452 20.210 76.559 1.00 47.24 192 ARG J N 1
ATOM 27008 C CA . ARG J 1 202 ? 17.416 20.928 75.828 1.00 50.62 192 ARG J CA 1
ATOM 27009 C C . ARG J 1 202 ? 17.329 22.393 76.243 1.00 53.88 192 ARG J C 1
ATOM 27010 O O . ARG J 1 202 ? 17.299 23.283 75.386 1.00 48.43 192 ARG J O 1
ATOM 27031 N N . THR J 1 203 ? 17.294 22.657 77.548 1.00 47.26 193 THR J N 1
ATOM 27032 C CA . THR J 1 203 ? 17.031 23.994 78.066 1.00 48.81 193 THR J CA 1
ATOM 27033 C C . THR J 1 203 ? 18.289 24.760 78.445 1.00 36.67 193 THR J C 1
ATOM 27034 O O . THR J 1 203 ? 18.273 25.995 78.434 1.00 42.35 193 THR J O 1
ATOM 27045 N N . GLY J 1 204 ? 19.373 24.064 78.779 1.00 36.94 194 GLY J N 1
ATOM 27046 C CA . GLY J 1 204 ? 20.565 24.703 79.287 1.00 32.46 194 GLY J CA 1
ATOM 27047 C C . GLY J 1 204 ? 20.617 24.830 80.794 1.00 30.47 194 GLY J C 1
ATOM 27048 O O . GLY J 1 204 ? 21.660 25.228 81.329 1.00 25.87 194 GLY J O 1
ATOM 27052 N N . TRP J 1 205 ? 19.530 24.512 81.493 1.00 30.81 195 TRP J N 1
ATOM 27053 C CA . TRP J 1 205 ? 19.524 24.555 82.950 1.00 28.41 195 TRP J CA 1
ATOM 27054 C C . TRP J 1 205 ? 20.378 23.421 83.503 1.00 30.57 195 TRP J C 1
ATOM 27055 O O . TRP J 1 205 ? 20.136 22.248 83.191 1.00 38.61 195 TRP J O 1
ATOM 27076 N N . ILE J 1 206 ? 21.362 23.762 84.318 1.00 22.56 196 ILE J N 1
ATOM 27077 C CA . ILE J 1 206 ? 22.352 22.817 84.820 1.00 27.29 196 ILE J CA 1
ATOM 27078 C C . ILE J 1 206 ? 22.311 22.851 86.339 1.00 37.21 196 ILE J C 1
ATOM 27079 O O . ILE J 1 206 ? 22.305 23.939 86.922 1.00 31.21 196 ILE J O 1
ATOM 27095 N N . PRO J 1 207 ? 22.276 21.708 87.026 1.00 39.98 197 PRO J N 1
ATOM 27096 C CA . PRO J 1 207 ? 22.274 21.736 88.495 1.00 37.24 197 PRO J CA 1
ATOM 27097 C C . PRO J 1 207 ? 23.550 22.359 89.043 1.00 38.93 197 PRO J C 1
ATOM 27098 O O . PRO J 1 207 ? 24.639 22.177 88.495 1.00 36.36 197 PRO J O 1
ATOM 27109 N N . LEU J 1 208 ? 23.403 23.101 90.136 1.00 38.34 198 LEU J N 1
ATOM 27110 C CA . LEU J 1 208 ? 24.548 23.686 90.824 1.00 46.32 198 LEU J CA 1
ATOM 27111 C C . LEU J 1 208 ? 25.221 22.645 91.713 1.00 44.73 198 LEU J C 1
ATOM 27112 O O . LEU J 1 208 ? 24.548 21.874 92.399 1.00 39.74 198 LEU J O 1
ATOM 27128 N N . ALA J 1 215 ? 31.564 21.038 90.097 1.00 50.08 205 ALA J N 1
ATOM 27129 C CA . ALA J 1 215 ? 31.190 20.080 89.063 1.00 56.06 205 ALA J CA 1
ATOM 27130 C C . ALA J 1 215 ? 30.186 20.698 88.095 1.00 42.46 205 ALA J C 1
ATOM 27131 O O . ALA J 1 215 ? 30.463 20.837 86.902 1.00 35.99 205 ALA J O 1
ATOM 27137 N N . GLY J 1 216 ? 29.016 21.068 88.619 1.00 42.90 206 GLY J N 1
ATOM 27138 C CA . GLY J 1 216 ? 28.006 21.690 87.780 1.00 35.68 206 GLY J CA 1
ATOM 27139 C C . GLY J 1 216 ? 28.467 23.015 87.203 1.00 32.02 206 GLY J C 1
ATOM 27140 O O . GLY J 1 216 ? 28.166 23.341 86.052 1.00 34.86 206 GLY J O 1
ATOM 27144 N N . THR J 1 217 ? 29.207 23.796 87.993 1.00 34.16 207 THR J N 1
ATOM 27145 C CA . THR J 1 217 ? 29.693 25.094 87.541 1.00 26.89 207 THR J CA 1
ATOM 27146 C C . THR J 1 217 ? 30.818 24.985 86.521 1.00 29.04 207 THR J C 1
ATOM 27147 O O . THR J 1 217 ? 31.201 26.008 85.942 1.00 22.25 207 THR J O 1
ATOM 27158 N N . LYS J 1 218 ? 31.354 23.789 86.286 1.00 28.67 208 LYS J N 1
ATOM 27159 C CA . LYS J 1 218 ? 32.467 23.605 85.364 1.00 29.81 208 LYS J CA 1
ATOM 27160 C C . LYS J 1 218 ? 32.039 23.072 84.002 1.00 23.41 208 LYS J C 1
ATOM 27161 O O . LYS J 1 218 ? 32.900 22.845 83.147 1.00 19.88 208 LYS J O 1
ATOM 27180 N N . VAL J 1 219 ? 30.741 22.870 83.777 1.00 19.92 209 VAL J N 1
ATOM 27181 C CA . VAL J 1 219 ? 30.274 22.386 82.482 1.00 23.94 209 VAL J CA 1
ATOM 27182 C C . VAL J 1 219 ? 30.694 23.378 81.406 1.00 26.35 209 VAL J C 1
ATOM 27183 O O . VAL J 1 219 ? 30.344 24.563 81.462 1.00 19.48 209 VAL J O 1
ATOM 27196 N N . ARG J 1 220 ? 31.444 22.896 80.417 1.00 25.56 210 ARG J N 1
ATOM 27197 C CA . ARG J 1 220 ? 31.928 23.751 79.342 1.00 23.13 210 ARG J CA 1
ATOM 27198 C C . ARG J 1 220 ? 30.805 24.071 78.364 1.00 20.18 210 ARG J C 1
ATOM 27199 O O . ARG J 1 220 ? 30.047 23.188 77.954 1.00 18.76 210 ARG J O 1
ATOM 27220 N N . HIS J 1 221 ? 30.712 25.344 77.982 1.00 19.41 211 HIS J N 1
ATOM 27221 C CA . HIS J 1 221 ? 29.728 25.810 77.012 1.00 18.08 211 HIS J CA 1
ATOM 27222 C C . HIS J 1 221 ? 30.448 26.302 75.764 1.00 24.69 211 HIS J C 1
ATOM 27223 O O . HIS J 1 221 ? 31.434 27.040 75.862 1.00 21.03 211 HIS J O 1
ATOM 27237 N N . TYR J 1 222 ? 29.956 25.891 74.599 1.00 20.83 212 TYR J N 1
ATOM 27238 C CA . TYR J 1 222 ? 30.537 26.308 73.323 1.00 23.01 212 TYR J CA 1
ATOM 27239 C C . TYR J 1 222 ? 29.541 27.198 72.578 1.00 20.83 212 TYR J C 1
ATOM 27240 O O . TYR J 1 222 ? 28.345 26.916 72.598 1.00 23.65 212 TYR J O 1
ATOM 27258 N N . GLY J 1 223 ? 29.998 28.256 71.908 1.00 16.76 213 GLY J N 1
ATOM 27259 C CA . GLY J 1 223 ? 31.398 28.621 71.787 1.00 17.08 213 GLY J CA 1
ATOM 27260 C C . GLY J 1 223 ? 31.548 29.601 70.636 1.00 16.59 213 GLY J C 1
ATOM 27261 O O . GLY J 1 223 ? 30.674 29.673 69.772 1.00 14.06 213 GLY J O 1
ATOM 27265 N N . ILE J 1 224 ? 32.640 30.361 70.616 1.00 14.81 214 ILE J N 1
ATOM 27266 C CA . ILE J 1 224 ? 32.901 31.316 69.545 1.00 12.81 214 ILE J CA 1
ATOM 27267 C C . ILE J 1 224 ? 34.326 31.120 69.050 1.00 15.77 214 ILE J C 1
ATOM 27268 O O . ILE J 1 224 ? 35.269 31.068 69.848 1.00 14.50 214 ILE J O 1
ATOM 27284 N N . ALA J 1 225 ? 34.474 31.012 67.735 1.00 11.24 215 ALA J N 1
ATOM 27285 C CA . ALA J 1 225 ? 35.765 30.906 67.080 1.00 16.07 215 ALA J CA 1
ATOM 27286 C C . ALA J 1 225 ? 35.985 32.132 66.205 1.00 10.27 215 ALA J C 1
ATOM 27287 O O . ALA J 1 225 ? 35.031 32.742 65.711 1.00 10.34 215 ALA J O 1
ATOM 27294 N N . PHE J 1 226 ? 37.250 32.496 66.025 1.00 11.91 216 PHE J N 1
ATOM 27295 C CA . PHE J 1 226 ? 37.593 33.646 65.204 1.00 13.59 216 PHE J CA 1
ATOM 27296 C C . PHE J 1 226 ? 38.854 33.347 64.410 1.00 13.89 216 PHE J C 1
ATOM 27297 O O . PHE J 1 226 ? 39.809 32.763 64.929 1.00 13.03 216 PHE J O 1
ATOM 27314 N N . SER J 1 227 ? 38.835 33.743 63.144 1.00 13.08 217 SER J N 1
ATOM 27315 C CA . SER J 1 227 ? 39.930 33.525 62.215 1.00 13.62 217 SER J CA 1
ATOM 27316 C C . SER J 1 227 ? 40.540 34.864 61.827 1.00 14.68 217 SER J C 1
ATOM 27317 O O . SER J 1 227 ? 39.960 35.930 62.050 1.00 12.16 217 SER J O 1
ATOM 27325 N N . PHE J 1 228 ? 41.732 34.801 61.233 1.00 10.75 218 PHE J N 1
ATOM 27326 C CA . PHE J 1 228 ? 42.424 36.028 60.873 1.00 15.46 218 PHE J CA 1
ATOM 27327 C C . PHE J 1 228 ? 43.495 35.730 59.842 1.00 13.77 218 PHE J C 1
ATOM 27328 O O . PHE J 1 228 ? 44.161 34.690 59.945 1.00 12.71 218 PHE J O 1
ATOM 27345 N N . PRO J 1 229 ? 43.687 36.591 58.846 1.00 14.04 219 PRO J N 1
ATOM 27346 C CA . PRO J 1 229 ? 44.883 36.476 58.009 1.00 16.62 219 PRO J CA 1
ATOM 27347 C C . PRO J 1 229 ? 46.103 36.938 58.785 1.00 16.92 219 PRO J C 1
ATOM 27348 O O . PRO J 1 229 ? 46.041 37.902 59.552 1.00 18.35 219 PRO J O 1
ATOM 27359 N N . GLN J 1 230 ? 47.211 36.239 58.596 1.00 13.51 220 GLN J N 1
ATOM 27360 C CA . GLN J 1 230 ? 48.405 36.543 59.375 1.00 17.83 220 GLN J CA 1
ATOM 27361 C C . GLN J 1 230 ? 48.931 37.926 58.998 1.00 15.81 220 GLN J C 1
ATOM 27362 O O . GLN J 1 230 ? 49.154 38.195 57.811 1.00 11.43 220 GLN J O 1
ATOM 27376 N N . PRO J 1 231 ? 49.139 38.823 59.958 1.00 12.14 221 PRO J N 1
ATOM 27377 C CA . PRO J 1 231 ? 49.559 40.187 59.631 1.00 16.14 221 PRO J CA 1
ATOM 27378 C C . PRO J 1 231 ? 51.074 40.309 59.485 1.00 17.75 221 PRO J C 1
ATOM 27379 O O . PRO J 1 231 ? 51.838 39.404 59.826 1.00 17.26 221 PRO J O 1
ATOM 27390 N N . GLU J 1 232 ? 51.495 41.467 58.966 1.00 22.13 222 GLU J N 1
ATOM 27391 C CA . GLU J 1 232 ? 52.922 41.716 58.779 1.00 19.62 222 GLU J CA 1
ATOM 27392 C C . GLU J 1 232 ? 53.632 41.959 60.105 1.00 27.32 222 GLU J C 1
ATOM 27393 O O . GLU J 1 232 ? 54.831 41.682 60.222 1.00 28.39 222 GLU J O 1
ATOM 27405 N N . GLN J 1 233 ? 52.922 42.476 61.104 1.00 16.64 223 GLN J N 1
ATOM 27406 C CA . GLN J 1 233 ? 53.498 42.740 62.413 1.00 25.10 223 GLN J CA 1
ATOM 27407 C C . GLN J 1 233 ? 52.572 42.206 63.496 1.00 22.12 223 GLN J C 1
ATOM 27408 O O . GLN J 1 233 ? 51.366 42.043 63.290 1.00 20.49 223 GLN J O 1
ATOM 27422 N N . THR J 1 234 ? 53.157 41.934 64.659 1.00 15.11 224 THR J N 1
ATOM 27423 C CA . THR J 1 234 ? 52.399 41.396 65.779 1.00 19.61 224 THR J CA 1
ATOM 27424 C C . THR J 1 234 ? 51.384 42.419 66.275 1.00 18.22 224 THR J C 1
ATOM 27425 O O . THR J 1 234 ? 51.670 43.617 66.348 1.00 17.69 224 THR J O 1
ATOM 27436 N N . ILE J 1 235 ? 50.191 41.937 66.619 1.00 14.35 225 ILE J N 1
ATOM 27437 C CA . ILE J 1 235 ? 49.120 42.777 67.140 1.00 15.71 225 ILE J CA 1
ATOM 27438 C C . ILE J 1 235 ? 48.667 42.199 68.473 1.00 14.84 225 ILE J C 1
ATOM 27439 O O . ILE J 1 235 ? 48.360 41.005 68.565 1.00 14.29 225 ILE J O 1
ATOM 27455 N N . THR J 1 236 ? 48.632 43.043 69.501 1.00 14.97 226 THR J N 1
ATOM 27456 C CA . THR J 1 236 ? 48.152 42.660 70.821 1.00 13.68 226 THR J CA 1
ATOM 27457 C C . THR J 1 236 ? 46.751 43.220 71.036 1.00 13.19 226 THR J C 1
ATOM 27458 O O . THR J 1 236 ? 46.447 44.338 70.611 1.00 14.46 226 THR J O 1
ATOM 27469 N N . TYR J 1 237 ? 45.903 42.435 71.699 1.00 14.40 227 TYR J N 1
ATOM 27470 C CA . TYR J 1 237 ? 44.523 42.813 71.964 1.00 14.68 227 TYR J CA 1
ATOM 27471 C C . TYR J 1 237 ? 44.221 42.687 73.449 1.00 14.06 227 TYR J C 1
ATOM 27472 O O . TYR J 1 237 ? 44.845 41.897 74.164 1.00 13.51 227 TYR J O 1
ATOM 27490 N N . VAL J 1 238 ? 43.245 43.469 73.902 1.00 11.60 228 VAL J N 1
ATOM 27491 C CA . VAL J 1 238 ? 42.577 43.241 75.178 1.00 12.87 228 VAL J CA 1
ATOM 27492 C C . VAL J 1 238 ? 41.238 42.584 74.884 1.00 15.70 228 VAL J C 1
ATOM 27493 O O . VAL J 1 238 ? 40.441 43.108 74.094 1.00 13.58 228 VAL J O 1
ATOM 27506 N N . THR J 1 239 ? 40.990 41.439 75.509 1.00 11.93 229 THR J N 1
ATOM 27507 C CA . THR J 1 239 ? 39.746 40.700 75.340 1.00 11.49 229 THR J CA 1
ATOM 27508 C C . THR J 1 239 ? 38.936 40.784 76.625 1.00 13.59 229 THR J C 1
ATOM 27509 O O . THR J 1 239 ? 39.460 40.511 77.709 1.00 12.96 229 THR J O 1
ATOM 27520 N N . LYS J 1 240 ? 37.674 41.182 76.507 1.00 11.95 230 LYS J N 1
ATOM 27521 C CA . LYS J 1 240 ? 36.730 41.118 77.613 1.00 11.50 230 LYS J CA 1
ATOM 27522 C C . LYS J 1 240 ? 35.634 40.119 77.275 1.00 11.23 230 LYS J C 1
ATOM 27523 O O . LYS J 1 240 ? 35.007 40.214 76.215 1.00 12.64 230 LYS J O 1
ATOM 27542 N N . LEU J 1 241 ? 35.410 39.169 78.175 1.00 11.66 231 LEU J N 1
ATOM 27543 C CA . LEU J 1 241 ? 34.306 38.230 78.072 1.00 13.73 231 LEU J CA 1
ATOM 27544 C C . LEU J 1 241 ? 33.267 38.576 79.129 1.00 13.42 231 LEU J C 1
ATOM 27545 O O . LEU J 1 241 ? 33.617 38.929 80.260 1.00 14.12 231 LEU J O 1
ATOM 27561 N N . THR J 1 242 ? 31.992 38.480 78.759 1.00 11.86 232 THR J N 1
ATOM 27562 C CA . THR J 1 242 ? 30.894 38.746 79.679 1.00 12.86 232 THR J CA 1
ATOM 27563 C C . THR J 1 242 ? 29.923 37.577 79.642 1.00 15.08 232 THR J C 1
ATOM 27564 O O . THR J 1 242 ? 29.555 37.108 78.560 1.00 15.19 232 THR J O 1
ATOM 27575 N N . LEU J 1 243 ? 29.526 37.100 80.820 1.00 13.67 233 LEU J N 1
ATOM 27576 C CA . LEU J 1 243 ? 28.512 36.062 80.956 1.00 14.26 233 LEU J CA 1
ATOM 27577 C C . LEU J 1 243 ? 27.250 36.663 81.553 1.00 17.30 233 LEU J C 1
ATOM 27578 O O . LEU J 1 243 ? 27.315 37.395 82.547 1.00 17.99 233 LEU J O 1
ATOM 27594 N N . TYR J 1 244 ? 26.112 36.347 80.954 1.00 14.91 234 TYR J N 1
ATOM 27595 C CA . TYR J 1 244 ? 24.805 36.688 81.502 1.00 17.40 234 TYR J CA 1
ATOM 27596 C C . TYR J 1 244 ? 24.185 35.375 81.968 1.00 21.52 234 TYR J C 1
ATOM 27597 O O . TYR J 1 244 ? 23.682 34.591 81.158 1.00 22.08 234 TYR J O 1
ATOM 27615 N N . VAL J 1 245 ? 24.247 35.135 83.275 1.00 16.74 235 VAL J N 1
ATOM 27616 C CA . VAL J 1 245 ? 23.903 33.849 83.871 1.00 18.27 235 VAL J CA 1
ATOM 27617 C C . VAL J 1 245 ? 22.554 33.985 84.558 1.00 19.72 235 VAL J C 1
ATOM 27618 O O . VAL J 1 245 ? 22.326 34.942 85.309 1.00 19.50 235 VAL J O 1
ATOM 27631 N N . GLN J 1 246 ? 21.668 33.027 84.310 1.00 15.74 236 GLN J N 1
ATOM 27632 C CA . GLN J 1 246 ? 20.341 33.014 84.905 1.00 17.42 236 GLN J CA 1
ATOM 27633 C C . GLN J 1 246 ? 20.271 31.981 86.020 1.00 21.23 236 GLN J C 1
ATOM 27634 O O . GLN J 1 246 ? 20.857 30.899 85.923 1.00 18.17 236 GLN J O 1
ATOM 27648 N N . PHE J 1 247 ? 19.552 32.331 87.081 1.00 17.39 237 PHE J N 1
ATOM 27649 C CA . PHE J 1 247 ? 19.274 31.438 88.194 1.00 19.73 237 PHE J CA 1
ATOM 27650 C C . PHE J 1 247 ? 17.779 31.482 88.466 1.00 21.64 237 PHE J C 1
ATOM 27651 O O . PHE J 1 247 ? 17.160 32.546 88.372 1.00 25.98 237 PHE J O 1
ATOM 27668 N N . ARG J 1 248 ? 17.193 30.331 88.790 1.00 27.06 238 ARG J N 1
ATOM 27669 C CA . ARG J 1 248 ? 15.747 30.230 88.913 1.00 35.10 238 ARG J CA 1
ATOM 27670 C C . ARG J 1 248 ? 15.360 29.659 90.268 1.00 38.35 238 ARG J C 1
ATOM 27671 O O . ARG J 1 248 ? 16.103 28.884 90.878 1.00 30.86 238 ARG J O 1
ATOM 27692 N N . GLN J 1 249 ? 14.176 30.055 90.722 1.00 47.25 239 GLN J N 1
ATOM 27693 C CA . GLN J 1 249 ? 13.673 29.684 92.034 1.00 61.27 239 GLN J CA 1
ATOM 27694 C C . GLN J 1 249 ? 12.559 28.650 91.915 1.00 63.28 239 GLN J C 1
ATOM 27695 O O . GLN J 1 249 ? 11.702 28.747 91.035 1.00 51.74 239 GLN J O 1
#

Foldseek 3Di:
DKDKDKFKDKDKDKQAADDPPPPAWWKAKDWDKDFLVVGPPVPPFCVVVVFWWKAFAKKKKWKFFDPPQDLPDFFAKAKKDWDADPVNVPRRDPDIGNDRPPVVDPPIDIDTPSGTDMDMDHWQQVCNVPRIFTVPPVRRGRITTTMMIMGIRGNHMIMIMMMMMTIMMTD/DKDKDKFKDKDKDKQAADDPPPPAWWKAKDWDKDFQVVGCPPHDDCVVPVFFWKAFAKKKKWKFWDPPQDLPDFFAKAKKDWDADDVLHPRRDPDIHNDRPPVVPPPIDIDTPNGTDMDMDGWQQVCNVPVICGVVRGRMTTTMMIMGIRGNHMIMIMMMMMTIMMTHD/DKDKDKFKDKDKDKQAADDPPPPAWWKAKDWDKDFQVVGPPVHDDCVVPPFFWKAFAKKKKWKFWDPPQDLPPFFAKAKKDWDADPVRHPRRDPDIHRDRPPVVPPPIDIDTPSGTDMDMDRWQQVCNVPRICGVPRGRMTTTMMIMGIRGNHMIMIMMMMMTIMMTHD/DKDKDKFKDKDKDKQAADDPPPPAWWKAKDWDKDFLVVGCPPPPFCVVVVFWWKAFAKKKKWKFWDPPQDLPDFFAKAKKDWDADPVNVPRNDPDIGNDRPPVVPPPIDIDTPSGTDMDMDRWQQVCNVPVIFTDPVRRGRITTTMMIMGIRGNHMIMIMMMMMTIMMTDD/DKDKDKFKDKDKDKQAADDPPPPAWWKAKDWDKDFLVVGCPVHDQCVVPVFWWKAFAKKKKWKFFDPPQDLPDFFAKAKKDWDADDCNVCRVPPDIHNDRPPVVPPPIDIDTPSGTDMDMDHWAQVCNVPRIFTRVRRGRMTTTMMIMGIRGNHMIMIMMMMMTIMMTDD/DKDKDKFKDKDKDKQAADDPPPPAWWKAKDWDKDFLVVGDDPPPDCVPPPFFWKFFAKKKKWKAFDPPQDLPDFFAKAWKDWDADDVNHPRRDPDIHNDRPPVVPPPIDIDTPSGTDMDMDRWQQVCNVPRICGPVNRGRMTTTMMIMGTRGNHMIMIMMMMMTIMMTHD/DKDKDKFKDKDKDKQAADPPPPPAWWKAKDWDKDFLVVGPDVHDQCVVPVFWWKAFAKKKKWKFWDPPQDLPDFFAKAKKDWDADPVNHCRRPPDIHRDRPPVVPPPIDIDTPSGTDMDMDRWAQVCNVVRIFGSVSRGRMTTTMMIMGIRGNHMIMIMMMMMTIMMTDD/DKDKDKFKDKDKDKQAADDPPPPAWWKAKDWDKDFLVVGDDVPPDCVPPPFFWKAFAKKKKWKAFDPPQDLPDFFAKAKKDWDADPVNHPRRDPDIHNDRPPVVDPPIDIDTPNGTDMDMDRWQQVCNVPVICTPPRGRMTTTMMIMGIRGNHMIMIMMMMMTIMMTHD/DKDKDKFKDKDKDKQAADDPPPPAWWKAKDWDKDFQVVGPDPHDDCVVPPFFWKAFAKKKKWKFWDPPQDLPDFFAKAKKDFDADPVNHPRRDPDIHRDRPPVVPPPIDIDTPSGTDMDMDHWQQVCNVVVICTVPRGGMTTTMMIMGIRGNHMIMIMMMMMTIMMTDD/DKDKDKFKDKDKDKQAADDPPPPAWWKAKDWDKDFLVVGCPPHDQCVVPVFWWKAQAKKKKWKFWDPPQDLPDFFAKAKKDFDADPVNVPRRDPDIHRDRPPVVPPPIDIDTPSGTDMDMDRWQQVCNVPVIFTRVRRGRITTTMMIMGIRGNHMIMIMMMMMTIMMTDD